Protein 5IRX (pdb70)

Radius of gyration: 40.18 Å; Cα contacts (8 Å, |Δi|>4): 2531; chains: 6; bounding box: 107×107×95 Å

InterPro domains:
  IPR002110 Ankyrin repeat [PF00023] (248-281)
  IPR002110 Ankyrin repeat [PF12796] (126-229)
  IPR002110 Ankyrin repeat [PS50088] (200-232)
  IPR002110 Ankyrin repeat [SM00248] (153-185)
  IPR002110 Ankyrin repeat [SM00248] (200-229)
  IPR002110 Ankyrin repeat [SM00248] (247-276)
  IPR002110 Ankyrin repeat [SM00248] (332-362)
  IPR005821 Ion transport domain [PF00520] (435-693)
  IPR008347 Transient receptor potential cation channel subfamily V member 1-4 [PR01768] (141-168)
  IPR008347 Transient receptor potential cation channel subfamily V member 1-4 [PR01768] (170-191)
  IPR008347 Transient receptor potential cation channel subfamily V member 1-4 [PR01768] (210-228)
  IPR008347 Transient receptor potential cation channel subfamily V member 1-4 [PR01768] (258-275)
  IPR008347 Transient receptor potential cation channel subfamily V member 1-4 [PR01768] (296-319)
  IPR008347 Transient receptor potential cation channel subfamily V member 1-4 [PR01768] (405-425)
  IPR008347 Transient receptor potential cation channel subfamily V member 1-4 [PR01768] (448-464)
  IPR008347 Transient receptor potential cation channel subfamily V member 1-4 [PR01768] (635-658)
  IPR008347 Transient receptor potential cation channel subfamily V member 1-4 [PR01768] (723-743)
  IPR008347 Transient receptor potential cation channel subfamily V member 1-4 [PR01768] (744-763)
  IPR024862 Transient receptor potential cation channel subfamily V [PTHR10582] (91-814)
  IPR036770 Ankyrin repeat-containing domain superfamily [G3DSA:1.25.40.20] (111-415)

Organism: Rattus norvegicus (NCBI:txid10116)

Foldseek 3Di:
DVQQVCLLQQPLVSNLCQFQPQPPDVQCRQVHFKAFPDCDPPKTWIWGFQPQQQPPPPNRSLVNLLPRLCPSPNHLSLVRRPVRVVVLVQLCVPPQVVVLVVVLVVLVVLLVLLVVLLVPDDDDFQAQDDFDDDPVRVSSVVSVVSNLVLLVVLQVVLVVVCVVPPDDDPSCQVPVVLSVLSNQLSVLQVCLVVSRNVSGNCSVVSSVVSNVSSVVSSCLSLQQDQPSNLVVVLVSCCVPPQVVVLCVVVVCLLQVVLVVQCVQWCDPQNPDSVSSSVQLVCLLVPNHDPDLPDDTDCSVVVVVSSVVSNCPRNVPVVVVSVVVSVVSSVVSVVCRNSSRHSSSSNSSVVVVVVVVPPVVSSAPQDKDFVSCAHSPGRTDIGRISIDIDNDDDD/DVQLVCLLQQPLVSNLCQFQPQPPDVQCRQVHFKAFPDCDPPKTWIWGFQPQQQPPPPNRSLVNLLPRLCPSPNHLSLVRRPVRVVVLVQLCVPPQVVVLVVVLVVLVVLLVLLVVLLVPDDDDFLAQDDFDDDPVRVSSVVSVVSNLVLLVVLQVVLVVVCVVPPDDDPSCQVPVVLSVLSNQLSVLQVCLVVSRNVSGNCSVVSSVVSNVSSVVSSCLSLQQDQPSNLVVVLVSCCVPPQVVVLCVVVVCLLQVVLVVQCVQWCDPQNPDSVSSSVQLVCLLVPNHDPDLPDDTDCSVVVVVSSVVSNCPRNVPVVVVSVVVSVVSSVVSVVCRNSSRHSSSSNSSVVVVVVVVPPVVSSAPQDKDFVSCAHSPGRTDIGRISIDIDNDDDD/DVQQVCLLQQPLVSNLCQFQPQPPDVQCRQVHFKAFPDCDPPKTWIWGFQPQQQPPPPNRSLVNLLPRLCPSPNHLSLVRRPVRVVVLVQLCVPPQVVVLVVVLVVLVVLLVLLVVLLVPDDDDFQAQDDDDDDPVRVSSVVSVVSNLVLLVVLQVVLVVVCVVPPDDDPSCQVPVVLSVLSNQLSVLQVCLVVSRNVSGNCSVVSSVVSNVSSVVSSCLSLQQDQPSNLVVVLVSCCVPPQVVVLCVVVVCLLQVVLVVQCVQWCDPQNPDSVSSSVQLVCLLVPNHDPDLPDDTDCSVVVVVSSVVSNCPRNVPVVVVSVVVSVVSSVVSVVCRNSSRHSSSSNSSVVVVVVVVPPVVSSAPQDKDFVSCAHSPGRTDIGRISIDIDNDDDD/DVQLVCLLQQPLVSNLCQFQPQPPDVQCRQVHFKAFPDCDPPKTWIWGFQPQQQPPPPNRSLVNLLPRLCPSPNHLSLVRRPVRVVVLVQLCVPPQVVVLVVVLVVLVVLLVLLVVLLVPDDDDFQAQDDFDDDPVRVSSVVSVVSNLVLLVVLQVVLVVVCVVPPDDDPSCQVPVVLSVLSNQLSVLQVCLVVSRNVSGNCSVVSSVVSNVSSVVSSCLSLQQDQPSNLVVVLVSCCVPPQVVVLCVVVVCLLQVVLVVQCVQWCDPQNPDSVSSSVQLVCLLVPNHDPDLPDDTDCSVVVVVSSVVSNCPRNVPVVVVSVVVSVVSSVVSVVCRNSSRHSSSSNSSVVVVVVVVPPVVSSAPQDKDFVSCAHSPGRTDIGRISIDIDNDDDD/DAAEAFGWAPPPHHHDDPCAFDFDDPPRTGTGGDDDDDAFDPPAAEAQGFAPPRHHHHDQWDQDDDPRTGTDGDD/DAAEAFGWAPPPHHHDDPCAFDFDDPPRTGTGGDDDDDAFDPPAAEAQGFAPPRHHHHDQWDQDDDPRTGTDGDD

Structure (mmCIF, N/CA/C/O backbone):
data_5IRX
#
_entry.id   5IRX
#
_cell.length_a   1
_cell.length_b   1
_cell.length_c   1
_cell.angle_alpha   90.00
_cell.angle_beta   90.00
_cell.angle_gamma   90.00
#
_symmetry.space_group_name_H-M   'P 1'
#
loop_
_entity.id
_entity.type
_entity.pdbx_description
1 polymer 'Transient receptor potential cation channel subfamily V member 1'
2 polymer Tau-theraphotoxin-Hs1a
3 non-polymer (4R,7S)-4-hydroxy-N,N,N-trimethyl-4,9-dioxo-7-[(pentanoyloxy)methyl]-3,5,8-trioxa-4lambda~5~-phosphatetradecan-1-aminium
4 non-polymer '(2S)-3-{[(S)-(2-aminoethoxy)(hydroxy)phosphoryl]oxy}-2-(hexanoyloxy)propyl hexanoate'
5 non-polymer resiniferatoxin
6 non-polymer '(2S)-2-(acetyloxy)-3-{[(R)-(2-aminoethoxy)(hydroxy)phosphoryl]oxy}propyl pentanoate'
#
loop_
_atom_site.group_PDB
_atom_site.id
_atom_site.type_symbol
_atom_site.label_atom_id
_atom_site.label_alt_id
_atom_site.label_comp_id
_atom_site.label_asym_id
_atom_site.label_entity_id
_atom_site.label_seq_id
_atom_site.pdbx_PDB_ins_code
_atom_site.Cartn_x
_atom_site.Cartn_y
_atom_site.Cartn_z
_atom_site.occupancy
_atom_site.B_iso_or_equiv
_atom_site.auth_seq_id
_atom_site.auth_comp_id
_atom_site.auth_asym_id
_atom_site.auth_atom_id
_atom_site.pdbx_PDB_model_num
ATOM 1 N N . THR A 1 230 ? 75.484 109.508 96.626 1.00 36.89 335 THR A N 1
ATOM 2 C CA . THR A 1 230 ? 75.801 110.331 95.467 1.00 36.74 335 THR A CA 1
ATOM 3 C C . THR A 1 230 ? 77.272 110.197 95.122 1.00 36.68 335 THR A C 1
ATOM 4 O O . THR A 1 230 ? 78.083 109.943 96.006 1.00 36.82 335 THR A O 1
ATOM 8 N N . PRO A 1 231 ? 77.615 110.358 93.838 1.00 36.46 336 PRO A N 1
ATOM 9 C CA . PRO A 1 231 ? 79.032 110.333 93.451 1.00 35.71 336 PRO A CA 1
ATOM 10 C C . PRO A 1 231 ? 79.850 111.458 94.037 1.00 35.26 336 PRO A C 1
ATOM 11 O O . PRO A 1 231 ? 81.066 111.300 94.184 1.00 35.27 336 PRO A O 1
ATOM 15 N N . LEU A 1 232 ? 79.235 112.587 94.372 1.00 35.26 337 LEU A N 1
ATOM 16 C CA . LEU A 1 232 ? 79.995 113.676 94.965 1.00 34.53 337 LEU A CA 1
ATOM 17 C C . LEU A 1 232 ? 80.347 113.385 96.415 1.00 34.37 337 LEU A C 1
ATOM 18 O O . LEU A 1 232 ? 81.480 113.630 96.841 1.00 34.02 337 LEU A O 1
ATOM 23 N N . ALA A 1 233 ? 79.398 112.857 97.183 1.00 33.95 338 ALA A N 1
ATOM 24 C CA . ALA A 1 233 ? 79.683 112.506 98.564 1.00 34.02 338 ALA A CA 1
ATOM 25 C C . ALA A 1 233 ? 80.589 111.296 98.661 1.00 34.07 338 ALA A C 1
ATOM 26 O O . ALA A 1 233 ? 81.404 111.210 99.584 1.00 34.62 338 ALA A O 1
ATOM 28 N N . LEU A 1 234 ? 80.470 110.361 97.721 1.00 33.85 339 LEU A N 1
ATOM 29 C CA . LEU A 1 234 ? 81.304 109.173 97.762 1.00 33.53 339 LEU A CA 1
ATOM 30 C C . LEU A 1 234 ? 82.746 109.493 97.416 1.00 33.66 339 LEU A C 1
ATOM 31 O O . LEU A 1 234 ? 83.648 108.768 97.842 1.00 34.18 339 LEU A O 1
ATOM 36 N N . ALA A 1 235 ? 82.987 110.564 96.668 1.00 33.60 340 ALA A N 1
ATOM 37 C CA . ALA A 1 235 ? 84.354 111.027 96.502 1.00 33.36 340 ALA A CA 1
ATOM 38 C C . ALA A 1 235 ? 84.873 111.664 97.775 1.00 33.23 340 ALA A C 1
ATOM 39 O O . ALA A 1 235 ? 86.059 111.538 98.090 1.00 33.09 340 ALA A O 1
ATOM 41 N N . ALA A 1 236 ? 84.000 112.339 98.521 1.00 33.42 341 ALA A N 1
ATOM 42 C CA . ALA A 1 236 ? 84.402 112.963 99.773 1.00 33.00 341 ALA A CA 1
ATOM 43 C C . ALA A 1 236 ? 84.573 111.946 100.886 1.00 33.03 341 ALA A C 1
ATOM 44 O O . ALA A 1 236 ? 85.479 112.086 101.710 1.00 33.45 341 ALA A O 1
ATOM 46 N N . SER A 1 237 ? 83.745 110.909 100.913 1.00 32.96 342 SER A N 1
ATOM 47 C CA . SER A 1 237 ? 83.824 109.878 101.937 1.00 32.56 342 SER A CA 1
ATOM 48 C C . SER A 1 237 ? 84.913 108.861 101.678 1.00 32.96 342 SER A C 1
ATOM 49 O O . SER A 1 237 ? 84.953 107.838 102.363 1.00 33.30 342 SER A O 1
ATOM 52 N N . SER A 1 238 ? 85.781 109.099 100.712 1.00 32.75 343 SER A N 1
ATOM 53 C CA . SER A 1 238 ? 86.829 108.153 100.393 1.00 32.98 343 SER A CA 1
ATOM 54 C C . SER A 1 238 ? 88.186 108.806 100.212 1.00 33.17 343 SER A C 1
ATOM 55 O O . SER A 1 238 ? 89.165 108.090 99.997 1.00 32.85 343 SER A O 1
ATOM 58 N N . GLY A 1 239 ? 88.281 110.126 100.315 1.00 33.56 344 GLY A N 1
ATOM 59 C CA . GLY A 1 239 ? 89.553 110.801 100.196 1.00 34.45 344 GLY A CA 1
ATOM 60 C C . GLY A 1 239 ? 90.077 110.778 98.781 1.00 35.18 344 GLY A C 1
ATOM 61 O O . GLY A 1 239 ? 91.062 110.103 98.484 1.00 35.31 344 GLY A O 1
ATOM 62 N N . LYS A 1 240 ? 89.397 111.476 97.882 1.00 35.75 345 LYS A N 1
ATOM 63 C CA . LYS A 1 240 ? 89.789 111.539 96.479 1.00 36.22 345 LYS A CA 1
ATOM 64 C C . LYS A 1 240 ? 89.790 113.015 96.122 1.00 36.63 345 LYS A C 1
ATOM 65 O O . LYS A 1 240 ? 88.719 113.565 95.865 1.00 36.92 345 LYS A O 1
ATOM 71 N N . ILE A 1 241 ? 90.957 113.663 96.115 1.00 36.53 346 ILE A N 1
ATOM 72 C CA . ILE A 1 241 ? 90.980 115.100 95.859 1.00 36.02 346 ILE A CA 1
ATOM 73 C C . ILE A 1 241 ? 90.637 115.377 94.405 1.00 36.09 346 ILE A C 1
ATOM 74 O O . ILE A 1 241 ? 89.741 116.173 94.106 1.00 36.19 346 ILE A O 1
ATOM 79 N N . GLY A 1 242 ? 91.349 114.715 93.488 1.00 35.51 347 GLY A N 1
ATOM 80 C CA . GLY A 1 242 ? 91.237 115.031 92.076 1.00 35.19 347 GLY A CA 1
ATOM 81 C C . GLY A 1 242 ? 89.882 114.713 91.490 1.00 34.92 347 GLY A C 1
ATOM 82 O O . GLY A 1 242 ? 89.423 115.404 90.578 1.00 34.78 347 GLY A O 1
ATOM 83 N N . VAL A 1 243 ? 89.217 113.684 92.008 1.00 34.20 348 VAL A N 1
ATOM 84 C CA . VAL A 1 243 ? 87.840 113.437 91.608 1.00 33.89 348 VAL A CA 1
ATOM 85 C C . VAL A 1 243 ? 86.935 114.514 92.178 1.00 34.13 348 VAL A C 1
ATOM 86 O O . VAL A 1 243 ? 86.029 115.008 91.500 1.00 34.36 348 VAL A O 1
ATOM 90 N N . LEU A 1 244 ? 87.193 114.932 93.412 1.00 34.10 349 LEU A N 1
ATOM 91 C CA . LEU A 1 244 ? 86.358 115.954 94.024 1.00 33.94 349 LEU A CA 1
ATOM 92 C C . LEU A 1 244 ? 86.716 117.351 93.545 1.00 33.11 349 LEU A C 1
ATOM 93 O O . LEU A 1 244 ? 85.834 118.207 93.456 1.00 32.65 349 LEU A O 1
ATOM 98 N N . ALA A 1 245 ? 87.980 117.603 93.211 1.00 32.35 350 ALA A N 1
ATOM 99 C CA . ALA A 1 245 ? 88.317 118.900 92.641 1.00 31.91 350 ALA A CA 1
ATOM 100 C C . ALA A 1 245 ? 87.814 119.026 91.212 1.00 31.54 350 ALA A C 1
ATOM 101 O O . ALA A 1 245 ? 87.657 120.139 90.709 1.00 31.60 350 ALA A O 1
ATOM 103 N N . TYR A 1 246 ? 87.569 117.907 90.537 1.00 30.99 351 TYR A N 1
ATOM 104 C CA . TYR A 1 246 ? 86.956 117.977 89.219 1.00 30.59 351 TYR A CA 1
ATOM 105 C C . TYR A 1 246 ? 85.504 118.403 89.314 1.00 31.05 351 TYR A C 1
ATOM 106 O O . TYR A 1 246 ? 85.061 119.278 88.567 1.00 31.61 351 TYR A O 1
ATOM 115 N N . ILE A 1 247 ? 84.743 117.780 90.214 1.00 30.80 352 ILE A N 1
ATOM 116 C CA . ILE A 1 247 ? 83.301 117.987 90.245 1.00 30.99 352 ILE A CA 1
ATOM 117 C C . ILE A 1 247 ? 82.965 119.383 90.737 1.00 31.33 352 ILE A C 1
ATOM 118 O O . ILE A 1 247 ? 82.015 120.008 90.257 1.00 32.20 352 ILE A O 1
ATOM 123 N N . LEU A 1 248 ? 83.767 119.928 91.635 1.00 30.90 353 LEU A N 1
ATOM 124 C CA . LEU A 1 248 ? 83.474 121.245 92.168 1.00 30.99 353 LEU A CA 1
ATOM 125 C C . LEU A 1 248 ? 83.949 122.370 91.262 1.00 31.13 353 LEU A C 1
ATOM 126 O O . LEU A 1 248 ? 83.392 123.467 91.313 1.00 31.12 353 LEU A O 1
ATOM 131 N N . GLN A 1 249 ? 84.957 122.133 90.431 1.00 31.81 354 GLN A N 1
ATOM 132 C CA . GLN A 1 249 ? 85.442 123.126 89.479 1.00 32.41 354 GLN A CA 1
ATOM 133 C C . GLN A 1 249 ? 85.215 122.735 88.023 1.00 33.15 354 GLN A C 1
ATOM 134 O O . GLN A 1 249 ? 86.066 122.997 87.173 1.00 33.51 354 GLN A O 1
ATOM 140 N N . ARG A 1 250 ? 84.087 122.119 87.686 1.00 34.49 355 ARG A N 1
ATOM 141 C CA . ARG A 1 250 ? 83.851 121.840 86.278 1.00 35.92 355 ARG A CA 1
ATOM 142 C C . ARG A 1 250 ? 83.268 123.086 85.619 1.00 36.56 355 ARG A C 1
ATOM 143 O O . ARG A 1 250 ? 82.507 123.840 86.231 1.00 37.15 355 ARG A O 1
ATOM 151 N N . GLU A 1 251 ? 83.711 123.352 84.391 1.00 30.00 356 GLU A N 1
ATOM 152 C CA . GLU A 1 251 ? 83.180 124.439 83.568 1.00 30.00 356 GLU A CA 1
ATOM 153 C C . GLU A 1 251 ? 83.011 123.879 82.163 1.00 30.00 356 GLU A C 1
ATOM 154 O O . GLU A 1 251 ? 83.899 124.004 81.320 1.00 30.00 356 GLU A O 1
ATOM 156 N N . ILE A 1 252 ? 81.862 123.268 81.911 1.00 30.00 357 ILE A N 1
ATOM 157 C CA . ILE A 1 252 ? 81.584 122.630 80.630 1.00 30.00 357 ILE A CA 1
ATOM 158 C C . ILE A 1 252 ? 80.807 123.649 79.807 1.00 30.00 357 ILE A C 1
ATOM 159 O O . ILE A 1 252 ? 79.582 123.646 79.776 1.00 30.00 357 ILE A O 1
ATOM 161 N N . HIS A 1 253 ? 81.532 124.525 79.120 1.00 30.00 358 HIS A N 1
ATOM 162 C CA . HIS A 1 253 ? 80.928 125.556 78.284 1.00 30.00 358 HIS A CA 1
ATOM 163 C C . HIS A 1 253 ? 80.764 125.018 76.865 1.00 30.00 358 HIS A C 1
ATOM 164 O O . HIS A 1 253 ? 81.735 124.888 76.113 1.00 30.00 358 HIS A O 1
ATOM 171 N N . GLU A 1 254 ? 79.523 124.694 76.522 1.00 30.00 359 GLU A N 1
ATOM 172 C CA . GLU A 1 254 ? 79.079 123.985 75.332 1.00 30.00 359 GLU A CA 1
ATOM 173 C C . GLU A 1 254 ? 77.557 124.029 75.377 1.00 30.00 359 GLU A C 1
ATOM 174 O O . GLU A 1 254 ? 76.988 123.971 76.474 1.00 30.00 359 GLU A O 1
ATOM 180 N N . PRO A 1 255 ? 76.867 124.174 74.244 1.00 30.00 360 PRO A N 1
ATOM 181 C CA . PRO A 1 255 ? 75.400 124.107 74.271 1.00 30.00 360 PRO A CA 1
ATOM 182 C C . PRO A 1 255 ? 74.911 122.726 74.672 1.00 30.00 360 PRO A C 1
ATOM 183 O O . PRO A 1 255 ? 75.520 121.709 74.331 1.00 30.00 360 PRO A O 1
ATOM 187 N N . GLU A 1 256 ? 73.827 122.720 75.458 1.00 30.00 361 GLU A N 1
ATOM 188 C CA . GLU A 1 256 ? 73.279 121.562 76.174 1.00 30.00 361 GLU A CA 1
ATOM 189 C C . GLU A 1 256 ? 74.297 120.913 77.110 1.00 30.00 361 GLU A C 1
ATOM 190 O O . GLU A 1 256 ? 74.178 119.730 77.438 1.00 30.00 361 GLU A O 1
ATOM 192 N N . CYS A 1 257 ? 75.310 121.668 77.536 1.00 30.00 362 CYS A N 1
ATOM 193 C CA . CYS A 1 257 ? 76.277 121.214 78.522 1.00 30.00 362 CYS A CA 1
ATOM 194 C C . CYS A 1 257 ? 76.634 122.278 79.545 1.00 30.00 362 CYS A C 1
ATOM 195 O O . CYS A 1 257 ? 77.335 121.959 80.508 1.00 30.00 362 CYS A O 1
ATOM 197 N N . ARG A 1 258 ? 76.200 123.528 79.365 1.00 30.00 363 ARG A N 1
ATOM 198 C CA . ARG A 1 258 ? 76.504 124.566 80.342 1.00 30.00 363 ARG A CA 1
ATOM 199 C C . ARG A 1 258 ? 75.720 124.352 81.624 1.00 30.00 363 ARG A C 1
ATOM 200 O O . ARG A 1 258 ? 76.211 124.658 82.714 1.00 30.00 363 ARG A O 1
ATOM 202 N N . HIS A 1 259 ? 74.510 123.803 81.513 1.00 30.00 364 HIS A N 1
ATOM 203 C CA . HIS A 1 259 ? 73.714 123.479 82.689 1.00 30.00 364 HIS A CA 1
ATOM 204 C C . HIS A 1 259 ? 74.338 122.358 83.500 1.00 30.00 364 HIS A C 1
ATOM 205 O O . HIS A 1 259 ? 74.060 122.238 84.696 1.00 30.00 364 HIS A O 1
ATOM 212 N N . LEU A 1 260 ? 75.173 121.537 82.869 1.00 30.00 365 LEU A N 1
ATOM 213 C CA . LEU A 1 260 ? 75.860 120.463 83.560 1.00 30.00 365 LEU A CA 1
ATOM 214 C C . LEU A 1 260 ? 76.963 120.989 84.466 1.00 30.00 365 LEU A C 1
ATOM 215 O O . LEU A 1 260 ? 77.393 120.278 85.378 1.00 30.00 365 LEU A O 1
ATOM 220 N N . SER A 1 261 ? 77.403 122.224 84.260 1.00 30.00 366 SER A N 1
ATOM 221 C CA . SER A 1 261 ? 78.564 122.738 84.963 1.00 30.00 366 SER A CA 1
ATOM 222 C C . SER A 1 261 ? 78.246 123.096 86.407 1.00 30.00 366 SER A C 1
ATOM 223 O O . SER A 1 261 ? 77.086 123.230 86.805 1.00 30.00 366 SER A O 1
ATOM 226 N N . ARG A 1 262 ? 79.310 123.252 87.190 1.00 30.00 367 ARG A N 1
ATOM 227 C CA . ARG A 1 262 ? 79.278 123.548 88.614 1.00 30.00 367 ARG A CA 1
ATOM 228 C C . ARG A 1 262 ? 79.822 124.937 88.913 1.00 30.00 367 ARG A C 1
ATOM 229 O O . ARG A 1 262 ? 79.246 125.671 89.715 1.00 30.00 367 ARG A O 1
ATOM 237 N N . LYS A 1 263 ? 80.930 125.305 88.284 1.00 30.00 368 LYS A N 1
ATOM 238 C CA . LYS A 1 263 ? 81.485 126.645 88.391 1.00 30.00 368 LYS A CA 1
ATOM 239 C C . LYS A 1 263 ? 81.091 127.457 87.169 1.00 30.00 368 LYS A C 1
ATOM 240 O O . LYS A 1 263 ? 81.252 127.000 86.036 1.00 30.00 368 LYS A O 1
ATOM 246 N N . PHE A 1 264 ? 80.572 128.655 87.402 1.00 30.00 369 PHE A N 1
ATOM 247 C CA . PHE A 1 264 ? 80.264 129.603 86.345 1.00 30.00 369 PHE A CA 1
ATOM 248 C C . PHE A 1 264 ? 81.139 130.824 86.563 1.00 30.00 369 PHE A C 1
ATOM 249 O O . PHE A 1 264 ? 80.964 131.538 87.554 1.00 30.00 369 PHE A O 1
ATOM 257 N N . THR A 1 265 ? 82.080 131.065 85.658 1.00 30.00 370 THR A N 1
ATOM 258 C CA . THR A 1 265 ? 82.912 132.260 85.736 1.00 30.00 370 THR A CA 1
ATOM 259 C C . THR A 1 265 ? 82.102 133.432 85.203 1.00 30.00 370 THR A C 1
ATOM 260 O O . THR A 1 265 ? 81.790 133.485 84.010 1.00 30.00 370 THR A O 1
ATOM 264 N N . GLU A 1 266 ? 81.745 134.363 86.091 1.00 30.00 371 GLU A N 1
ATOM 265 C CA . GLU A 1 266 ? 80.957 135.517 85.673 1.00 30.00 371 GLU A CA 1
ATOM 266 C C . GLU A 1 266 ? 81.792 136.463 84.826 1.00 30.00 371 GLU A C 1
ATOM 267 O O . GLU A 1 266 ? 81.403 136.824 83.711 1.00 30.00 371 GLU A O 1
ATOM 269 N N . TRP A 1 267 ? 82.950 136.864 85.332 1.00 30.00 372 TRP A N 1
ATOM 270 C CA . TRP A 1 267 ? 83.859 137.695 84.565 1.00 30.00 372 TRP A CA 1
ATOM 271 C C . TRP A 1 267 ? 85.279 137.414 85.015 1.00 30.00 372 TRP A C 1
ATOM 272 O O . TRP A 1 267 ? 85.518 136.865 86.091 1.00 30.00 372 TRP A O 1
ATOM 283 N N . ALA A 1 268 ? 86.224 137.813 84.175 1.00 30.00 373 ALA A N 1
ATOM 284 C CA . ALA A 1 268 ? 87.635 137.639 84.469 1.00 30.00 373 ALA A CA 1
ATOM 285 C C . ALA A 1 268 ? 88.355 138.913 84.074 1.00 30.00 373 ALA A C 1
ATOM 286 O O . ALA A 1 268 ? 88.104 139.462 82.999 1.00 30.00 373 ALA A O 1
ATOM 288 N N . TYR A 1 269 ? 89.240 139.379 84.945 1.00 30.00 374 TYR A N 1
ATOM 289 C CA . TYR A 1 269 ? 89.973 140.612 84.683 1.00 30.00 374 TYR A CA 1
ATOM 290 C C . TYR A 1 269 ? 91.322 140.442 85.369 1.00 30.00 374 TYR A C 1
ATOM 291 O O . TYR A 1 269 ? 91.437 140.710 86.567 1.00 30.00 374 TYR A O 1
ATOM 300 N N . GLY A 1 270 ? 92.322 140.012 84.594 1.00 30.00 375 GLY A N 1
ATOM 301 C CA . GLY A 1 270 ? 93.520 139.372 85.092 1.00 30.00 375 GLY A CA 1
ATOM 302 C C . GLY A 1 270 ? 94.314 140.150 86.117 1.00 30.00 375 GLY A C 1
ATOM 303 O O . GLY A 1 270 ? 94.563 141.348 85.961 1.00 30.00 375 GLY A O 1
ATOM 304 N N . PRO A 1 271 ? 94.724 139.479 87.203 1.00 30.00 376 PRO A N 1
ATOM 305 C CA . PRO A 1 271 ? 94.517 138.054 87.489 1.00 30.00 376 PRO A CA 1
ATOM 306 C C . PRO A 1 271 ? 93.211 137.710 88.203 1.00 30.00 376 PRO A C 1
ATOM 307 O O . PRO A 1 271 ? 93.048 136.563 88.605 1.00 30.00 376 PRO A O 1
ATOM 311 N N . VAL A 1 272 ? 92.305 138.666 88.371 1.00 30.00 377 VAL A N 1
ATOM 312 C CA . VAL A 1 272 ? 91.072 138.413 89.110 1.00 30.00 377 VAL A CA 1
ATOM 313 C C . VAL A 1 272 ? 90.115 137.620 88.233 1.00 30.00 377 VAL A C 1
ATOM 314 O O . VAL A 1 272 ? 89.932 137.930 87.050 1.00 30.00 377 VAL A O 1
ATOM 316 N N . HIS A 1 273 ? 89.503 136.587 88.809 1.00 30.00 378 HIS A N 1
ATOM 317 C CA . HIS A 1 273 ? 88.557 135.736 88.090 1.00 30.00 378 HIS A CA 1
ATOM 318 C C . HIS A 1 273 ? 87.401 135.431 89.034 1.00 30.00 378 HIS A C 1
ATOM 319 O O . HIS A 1 273 ? 87.427 134.427 89.747 1.00 30.00 378 HIS A O 1
ATOM 321 N N . SER A 1 274 ? 86.386 136.286 89.026 1.00 30.00 379 SER A N 1
ATOM 322 C CA . SER A 1 274 ? 85.229 136.123 89.901 1.00 30.00 379 SER A CA 1
ATOM 323 C C . SER A 1 274 ? 84.304 135.084 89.285 1.00 30.00 379 SER A C 1
ATOM 324 O O . SER A 1 274 ? 83.726 135.306 88.221 1.00 30.00 379 SER A O 1
ATOM 327 N N . SER A 1 275 ? 84.155 133.950 89.959 1.00 30.00 380 SER A N 1
ATOM 328 C CA . SER A 1 275 ? 83.402 132.819 89.439 1.00 30.00 380 SER A CA 1
ATOM 329 C C . SER A 1 275 ? 82.324 132.412 90.427 1.00 30.00 380 SER A C 1
ATOM 330 O O . SER A 1 275 ? 82.615 132.196 91.604 1.00 30.00 380 SER A O 1
ATOM 332 N N . LEU A 1 276 ? 81.092 132.283 89.948 1.00 30.00 381 LEU A N 1
ATOM 333 C CA . LEU A 1 276 ? 79.973 131.860 90.779 1.00 30.00 381 LEU A CA 1
ATOM 334 C C . LEU A 1 276 ? 79.887 130.339 90.758 1.00 30.00 381 LEU A C 1
ATOM 335 O O . LEU A 1 276 ? 79.746 129.739 89.690 1.00 30.00 381 LEU A O 1
ATOM 337 N N . TYR A 1 277 ? 79.967 129.725 91.933 1.00 30.00 382 TYR A N 1
ATOM 338 C CA . TYR A 1 277 ? 79.954 128.277 92.081 1.00 30.00 382 TYR A CA 1
ATOM 339 C C . TYR A 1 277 ? 78.526 127.764 92.212 1.00 30.00 382 TYR A C 1
ATOM 340 O O . TYR A 1 277 ? 77.558 128.465 91.908 1.00 30.00 382 TYR A O 1
ATOM 349 N N . ASP A 1 278 ? 78.377 126.522 92.646 1.00 30.00 383 ASP A N 1
ATOM 350 C CA . ASP A 1 278 ? 77.070 125.962 92.937 1.00 30.00 383 ASP A CA 1
ATOM 351 C C . ASP A 1 278 ? 77.145 125.180 94.232 1.00 30.00 383 ASP A C 1
ATOM 352 O O . ASP A 1 278 ? 78.088 124.418 94.451 1.00 30.00 383 ASP A O 1
ATOM 354 N N . LEU A 1 279 ? 76.151 125.380 95.088 1.00 30.00 384 LEU A N 1
ATOM 355 C CA . LEU A 1 279 ? 76.070 124.704 96.375 1.00 30.00 384 LEU A CA 1
ATOM 356 C C . LEU A 1 279 ? 74.808 123.850 96.355 1.00 30.00 384 LEU A C 1
ATOM 357 O O . LEU A 1 279 ? 73.767 124.230 96.885 1.00 30.00 384 LEU A O 1
ATOM 362 N N . SER A 1 280 ? 74.910 122.676 95.745 1.00 30.00 385 SER A N 1
ATOM 363 C CA . SER A 1 280 ? 73.780 121.764 95.659 1.00 30.00 385 SER A CA 1
ATOM 364 C C . SER A 1 280 ? 73.850 120.685 96.724 1.00 30.00 385 SER A C 1
ATOM 365 O O . SER A 1 280 ? 72.852 120.385 97.381 1.00 30.00 385 SER A O 1
ATOM 367 N N . CYS A 1 281 ? 75.022 120.090 96.901 1.00 30.00 386 CYS A N 1
ATOM 368 C CA . CYS A 1 281 ? 75.265 119.171 98.000 1.00 30.00 386 CYS A CA 1
ATOM 369 C C . CYS A 1 281 ? 76.525 119.545 98.762 1.00 30.00 386 CYS A C 1
ATOM 370 O O . CYS A 1 281 ? 77.098 118.705 99.458 1.00 30.00 386 CYS A O 1
ATOM 372 N N . ILE A 1 282 ? 76.974 120.790 98.637 1.00 30.00 387 ILE A N 1
ATOM 373 C CA . ILE A 1 282 ? 78.186 121.207 99.328 1.00 30.00 387 ILE A CA 1
ATOM 374 C C . ILE A 1 282 ? 77.863 121.674 100.739 1.00 30.00 387 ILE A C 1
ATOM 375 O O . ILE A 1 282 ? 78.534 121.293 101.702 1.00 30.00 387 ILE A O 1
ATOM 377 N N . ASP A 1 283 ? 76.828 122.495 100.890 1.00 30.00 388 ASP A N 1
ATOM 378 C CA . ASP A 1 283 ? 76.429 122.990 102.198 1.00 30.00 388 ASP A CA 1
ATOM 379 C C . ASP A 1 283 ? 75.014 122.602 102.586 1.00 30.00 388 ASP A C 1
ATOM 380 O O . ASP A 1 283 ? 74.633 122.809 103.743 1.00 30.00 388 ASP A O 1
ATOM 382 N N . THR A 1 284 ? 74.236 122.051 101.658 1.00 30.00 389 THR A N 1
ATOM 383 C CA . THR A 1 284 ? 72.820 121.758 101.874 1.00 30.00 389 THR A CA 1
ATOM 384 C C . THR A 1 284 ? 72.691 120.619 102.871 1.00 30.00 389 THR A C 1
ATOM 385 O O . THR A 1 284 ? 72.865 119.448 102.529 1.00 30.00 389 THR A O 1
ATOM 387 N N . CYS A 1 285 ? 72.344 120.964 104.109 1.00 30.00 390 CYS A N 1
ATOM 388 C CA . CYS A 1 285 ? 72.366 120.029 105.225 1.00 30.00 390 CYS A CA 1
ATOM 389 C C . CYS A 1 285 ? 71.191 119.056 105.237 1.00 30.00 390 CYS A C 1
ATOM 390 O O . CYS A 1 285 ? 70.980 118.405 106.267 1.00 30.00 390 CYS A O 1
ATOM 392 N N . GLU A 1 286 ? 70.422 118.943 104.151 1.00 30.00 391 GLU A N 1
ATOM 393 C CA . GLU A 1 286 ? 69.333 117.973 104.111 1.00 30.00 391 GLU A CA 1
ATOM 394 C C . GLU A 1 286 ? 69.871 116.550 104.063 1.00 30.00 391 GLU A C 1
ATOM 395 O O . GLU A 1 286 ? 69.651 115.758 104.986 1.00 30.00 391 GLU A O 1
ATOM 397 N N . LYS A 1 287 ? 70.588 116.212 103.000 1.00 30.00 392 LYS A N 1
ATOM 398 C CA . LYS A 1 287 ? 71.217 114.908 102.875 1.00 30.00 392 LYS A CA 1
ATOM 399 C C . LYS A 1 287 ? 72.642 114.990 103.413 1.00 30.00 392 LYS A C 1
ATOM 400 O O . LYS A 1 287 ? 73.026 115.961 104.070 1.00 30.00 392 LYS A O 1
ATOM 402 N N . ASN A 1 288 ? 73.440 113.958 103.146 1.00 30.00 393 ASN A N 1
ATOM 403 C CA . ASN A 1 288 ? 74.842 113.974 103.534 1.00 30.00 393 ASN A CA 1
ATOM 404 C C . ASN A 1 288 ? 75.593 114.965 102.661 1.00 30.00 393 ASN A C 1
ATOM 405 O O . ASN A 1 288 ? 76.018 114.629 101.553 1.00 30.00 393 ASN A O 1
ATOM 407 N N . SER A 1 289 ? 75.734 116.194 103.148 1.00 30.00 394 SER A N 1
ATOM 408 C CA . SER A 1 289 ? 76.423 117.234 102.409 1.00 30.00 394 SER A CA 1
ATOM 409 C C . SER A 1 289 ? 77.913 116.941 102.343 1.00 30.00 394 SER A C 1
ATOM 410 O O . SER A 1 289 ? 78.452 116.162 103.126 1.00 30.00 394 SER A O 1
ATOM 412 N N . VAL A 1 290 ? 78.586 117.609 101.411 1.00 30.00 395 VAL A N 1
ATOM 413 C CA . VAL A 1 290 ? 79.984 117.332 101.110 1.00 30.00 395 VAL A CA 1
ATOM 414 C C . VAL A 1 290 ? 80.882 117.793 102.246 1.00 30.00 395 VAL A C 1
ATOM 415 O O . VAL A 1 290 ? 82.017 117.329 102.361 1.00 30.00 395 VAL A O 1
ATOM 417 N N . LEU A 1 291 ? 80.391 118.703 103.087 1.00 30.00 396 LEU A N 1
ATOM 418 C CA . LEU A 1 291 ? 81.125 119.151 104.264 1.00 30.00 396 LEU A CA 1
ATOM 419 C C . LEU A 1 291 ? 80.909 118.269 105.478 1.00 30.00 396 LEU A C 1
ATOM 420 O O . LEU A 1 291 ? 81.865 117.989 106.202 1.00 30.00 396 LEU A O 1
ATOM 425 N N . GLU A 1 292 ? 79.676 117.819 105.718 1.00 30.00 397 GLU A N 1
ATOM 426 C CA . GLU A 1 292 ? 79.419 116.934 106.848 1.00 30.00 397 GLU A CA 1
ATOM 427 C C . GLU A 1 292 ? 80.061 115.575 106.645 1.00 30.00 397 GLU A C 1
ATOM 428 O O . GLU A 1 292 ? 80.301 114.852 107.612 1.00 30.00 397 GLU A O 1
ATOM 430 N N . VAL A 1 293 ? 80.346 115.221 105.400 1.00 30.00 398 VAL A N 1
ATOM 431 C CA . VAL A 1 293 ? 81.010 113.966 105.094 1.00 30.00 398 VAL A CA 1
ATOM 432 C C . VAL A 1 293 ? 82.515 114.078 105.307 1.00 30.00 398 VAL A C 1
ATOM 433 O O . VAL A 1 293 ? 83.136 113.193 105.903 1.00 30.00 398 VAL A O 1
ATOM 437 N N . ILE A 1 294 ? 83.123 115.176 104.857 1.00 30.00 399 ILE A N 1
ATOM 438 C CA . ILE A 1 294 ? 84.572 115.303 104.979 1.00 30.00 399 ILE A CA 1
ATOM 439 C C . ILE A 1 294 ? 84.974 115.614 106.417 1.00 30.00 399 ILE A C 1
ATOM 440 O O . ILE A 1 294 ? 86.072 115.249 106.853 1.00 30.00 399 ILE A O 1
ATOM 445 N N . ALA A 1 295 ? 84.084 116.220 107.199 1.00 30.00 400 ALA A N 1
ATOM 446 C CA . ALA A 1 295 ? 84.422 116.526 108.582 1.00 30.00 400 ALA A CA 1
ATOM 447 C C . ALA A 1 295 ? 84.277 115.305 109.474 1.00 30.00 400 ALA A C 1
ATOM 448 O O . ALA A 1 295 ? 85.157 115.019 110.289 1.00 30.00 400 ALA A O 1
ATOM 450 N N . TYR A 1 296 ? 83.189 114.561 109.316 1.00 30.00 401 TYR A N 1
ATOM 451 C CA . TYR A 1 296 ? 82.888 113.443 110.193 1.00 30.00 401 TYR A CA 1
ATOM 452 C C . TYR A 1 296 ? 83.588 112.157 109.789 1.00 30.00 401 TYR A C 1
ATOM 453 O O . TYR A 1 296 ? 83.302 111.111 110.377 1.00 30.00 401 TYR A O 1
ATOM 462 N N . SER A 1 297 ? 84.470 112.199 108.796 1.00 30.00 402 SER A N 1
ATOM 463 C CA . SER A 1 297 ? 85.142 110.991 108.343 1.00 30.00 402 SER A CA 1
ATOM 464 C C . SER A 1 297 ? 86.155 110.544 109.385 1.00 30.00 402 SER A C 1
ATOM 465 O O . SER A 1 297 ? 87.028 111.316 109.786 1.00 30.00 402 SER A O 1
ATOM 467 N N . SER A 1 298 ? 86.051 109.289 109.811 1.00 30.00 403 SER A N 1
ATOM 468 C CA . SER A 1 298 ? 86.719 108.818 111.023 1.00 30.00 403 SER A CA 1
ATOM 469 C C . SER A 1 298 ? 88.171 108.472 110.727 1.00 30.00 403 SER A C 1
ATOM 470 O O . SER A 1 298 ? 88.547 107.302 110.668 1.00 30.00 403 SER A O 1
ATOM 472 N N . SER A 1 299 ? 88.982 109.502 110.460 1.00 30.00 404 SER A N 1
ATOM 473 C CA . SER A 1 299 ? 90.449 109.486 110.506 1.00 30.00 404 SER A CA 1
ATOM 474 C C . SER A 1 299 ? 91.129 108.598 109.467 1.00 30.00 404 SER A C 1
ATOM 475 O O . SER A 1 299 ? 92.351 108.656 109.304 1.00 30.00 404 SER A O 1
ATOM 477 N N . GLU A 1 300 ? 90.352 107.792 108.756 1.00 30.00 405 GLU A N 1
ATOM 478 C CA . GLU A 1 300 ? 90.763 107.091 107.552 1.00 30.00 405 GLU A CA 1
ATOM 479 C C . GLU A 1 300 ? 90.484 108.026 106.378 1.00 30.00 405 GLU A C 1
ATOM 480 O O . GLU A 1 300 ? 90.307 109.231 106.583 1.00 30.00 405 GLU A O 1
ATOM 482 N N . THR A 1 301 ? 90.413 107.479 105.155 1.00 30.00 406 THR A N 1
ATOM 483 C CA . THR A 1 301 ? 90.315 108.193 103.885 1.00 30.00 406 THR A CA 1
ATOM 484 C C . THR A 1 301 ? 91.473 109.172 103.832 1.00 30.00 406 THR A C 1
ATOM 485 O O . THR A 1 301 ? 91.274 110.383 103.983 1.00 30.00 406 THR A O 1
ATOM 489 N N . PRO A 1 302 ? 92.700 108.681 103.635 1.00 30.00 407 PRO A N 1
ATOM 490 C CA . PRO A 1 302 ? 93.889 109.437 104.058 1.00 30.00 407 PRO A CA 1
ATOM 491 C C . PRO A 1 302 ? 94.226 110.641 103.198 1.00 30.00 407 PRO A C 1
ATOM 492 O O . PRO A 1 302 ? 95.296 111.229 103.384 1.00 30.00 407 PRO A O 1
ATOM 494 N N . ASN A 1 303 ? 93.356 111.032 102.276 1.00 30.00 408 ASN A N 1
ATOM 495 C CA . ASN A 1 303 ? 93.517 112.251 101.497 1.00 30.00 408 ASN A CA 1
ATOM 496 C C . ASN A 1 303 ? 92.684 113.380 102.072 1.00 30.00 408 ASN A C 1
ATOM 497 O O . ASN A 1 303 ? 92.105 114.179 101.340 1.00 30.00 408 ASN A O 1
ATOM 499 N N . ARG A 1 304 ? 92.618 113.454 103.400 1.00 30.00 409 ARG A N 1
ATOM 500 C CA . ARG A 1 304 ? 91.941 114.512 104.139 1.00 30.00 409 ARG A CA 1
ATOM 501 C C . ARG A 1 304 ? 92.629 115.862 103.863 1.00 30.00 409 ARG A C 1
ATOM 502 O O . ARG A 1 304 ? 93.670 115.934 103.203 1.00 30.00 409 ARG A O 1
ATOM 510 N N . HIS A 1 305 ? 92.025 116.935 104.387 1.00 30.00 410 HIS A N 1
ATOM 511 C CA . HIS A 1 305 ? 92.336 118.330 104.081 1.00 30.00 410 HIS A CA 1
ATOM 512 C C . HIS A 1 305 ? 92.087 118.574 102.599 1.00 30.00 410 HIS A C 1
ATOM 513 O O . HIS A 1 305 ? 92.941 119.057 101.854 1.00 30.00 410 HIS A O 1
ATOM 520 N N . ASP A 1 306 ? 90.877 118.194 102.185 1.00 30.00 411 ASP A N 1
ATOM 521 C CA . ASP A 1 306 ? 90.239 118.639 100.961 1.00 30.00 411 ASP A CA 1
ATOM 522 C C . ASP A 1 306 ? 89.771 120.079 101.046 1.00 30.00 411 ASP A C 1
ATOM 523 O O . ASP A 1 306 ? 89.243 120.591 100.059 1.00 30.00 411 ASP A O 1
ATOM 528 N N . MET A 1 307 ? 89.913 120.719 102.206 1.00 30.00 412 MET A N 1
ATOM 529 C CA . MET A 1 307 ? 89.469 122.093 102.383 1.00 30.00 412 MET A CA 1
ATOM 530 C C . MET A 1 307 ? 90.289 123.035 101.519 1.00 30.00 412 MET A C 1
ATOM 531 O O . MET A 1 307 ? 89.774 123.673 100.596 1.00 30.00 412 MET A O 1
ATOM 536 N N . LEU A 1 308 ? 91.587 123.098 101.785 1.00 30.00 413 LEU A N 1
ATOM 537 C CA . LEU A 1 308 ? 92.507 123.932 101.030 1.00 30.00 413 LEU A CA 1
ATOM 538 C C . LEU A 1 308 ? 92.956 123.285 99.731 1.00 30.00 413 LEU A C 1
ATOM 539 O O . LEU A 1 308 ? 93.801 123.857 99.036 1.00 30.00 413 LEU A O 1
ATOM 541 N N . LEU A 1 309 ? 92.428 122.113 99.393 1.00 30.00 414 LEU A N 1
ATOM 542 C CA . LEU A 1 309 ? 92.816 121.402 98.186 1.00 30.00 414 LEU A CA 1
ATOM 543 C C . LEU A 1 309 ? 91.721 121.377 97.130 1.00 30.00 414 LEU A C 1
ATOM 544 O O . LEU A 1 309 ? 91.958 120.873 96.028 1.00 30.00 414 LEU A O 1
ATOM 546 N N . VAL A 1 310 ? 90.537 121.904 97.427 1.00 30.00 415 VAL A N 1
ATOM 547 C CA . VAL A 1 310 ? 89.458 121.941 96.451 1.00 30.00 415 VAL A CA 1
ATOM 548 C C . VAL A 1 310 ? 89.056 123.388 96.235 1.00 30.00 415 VAL A C 1
ATOM 549 O O . VAL A 1 310 ? 89.071 123.891 95.105 1.00 30.00 415 VAL A O 1
ATOM 551 N N . GLU A 1 311 ? 88.655 124.037 97.313 1.00 30.00 416 GLU A N 1
ATOM 552 C CA . GLU A 1 311 ? 88.370 125.463 97.416 1.00 30.00 416 GLU A CA 1
ATOM 553 C C . GLU A 1 311 ? 87.285 126.038 96.501 1.00 30.00 416 GLU A C 1
ATOM 554 O O . GLU A 1 311 ? 87.545 127.026 95.807 1.00 30.00 416 GLU A O 1
ATOM 556 N N . PRO A 1 312 ? 86.071 125.481 96.461 1.00 30.00 417 PRO A N 1
ATOM 557 C CA . PRO A 1 312 ? 84.891 126.342 96.526 1.00 30.00 417 PRO A CA 1
ATOM 558 C C . PRO A 1 312 ? 84.396 126.427 97.948 1.00 30.00 417 PRO A C 1
ATOM 559 O O . PRO A 1 312 ? 83.444 127.167 98.224 1.00 30.00 417 PRO A O 1
ATOM 563 N N . LEU A 1 313 ? 85.018 125.657 98.838 1.00 30.00 418 LEU A N 1
ATOM 564 C CA . LEU A 1 313 ? 84.604 125.516 100.216 1.00 30.00 418 LEU A CA 1
ATOM 565 C C . LEU A 1 313 ? 85.687 125.862 101.215 1.00 30.00 418 LEU A C 1
ATOM 566 O O . LEU A 1 313 ? 85.407 125.877 102.414 1.00 30.00 418 LEU A O 1
ATOM 571 N N . ASN A 1 314 ? 86.905 126.158 100.764 1.00 30.00 419 ASN A N 1
ATOM 572 C CA . ASN A 1 314 ? 87.857 126.826 101.637 1.00 30.00 419 ASN A CA 1
ATOM 573 C C . ASN A 1 314 ? 87.393 128.225 101.990 1.00 30.00 419 ASN A C 1
ATOM 574 O O . ASN A 1 314 ? 87.782 128.752 103.033 1.00 30.00 419 ASN A O 1
ATOM 576 N N . ARG A 1 315 ? 86.582 128.836 101.138 1.00 30.00 420 ARG A N 1
ATOM 577 C CA . ARG A 1 315 ? 85.980 130.118 101.425 1.00 30.00 420 ARG A CA 1
ATOM 578 C C . ARG A 1 315 ? 84.539 130.004 101.875 1.00 30.00 420 ARG A C 1
ATOM 579 O O . ARG A 1 315 ? 83.995 130.985 102.381 1.00 30.00 420 ARG A O 1
ATOM 587 N N . LEU A 1 316 ? 83.905 128.846 101.708 1.00 30.00 421 LEU A N 1
ATOM 588 C CA . LEU A 1 316 ? 82.593 128.657 102.312 1.00 30.00 421 LEU A CA 1
ATOM 589 C C . LEU A 1 316 ? 82.709 128.528 103.819 1.00 30.00 421 LEU A C 1
ATOM 590 O O . LEU A 1 316 ? 81.876 129.061 104.560 1.00 30.00 421 LEU A O 1
ATOM 595 N N . LEU A 1 317 ? 83.742 127.829 104.290 1.00 30.00 422 LEU A N 1
ATOM 596 C CA . LEU A 1 317 ? 83.980 127.734 105.723 1.00 30.00 422 LEU A CA 1
ATOM 597 C C . LEU A 1 317 ? 84.375 129.080 106.299 1.00 30.00 422 LEU A C 1
ATOM 598 O O . LEU A 1 317 ? 83.914 129.460 107.378 1.00 30.00 422 LEU A O 1
ATOM 603 N N . GLN A 1 318 ? 85.220 129.817 105.584 1.00 30.00 423 GLN A N 1
ATOM 604 C CA . GLN A 1 318 ? 85.613 131.145 106.024 1.00 30.00 423 GLN A CA 1
ATOM 605 C C . GLN A 1 318 ? 84.437 132.106 106.007 1.00 30.00 423 GLN A C 1
ATOM 606 O O . GLN A 1 318 ? 84.359 133.002 106.850 1.00 30.00 423 GLN A O 1
ATOM 612 N N . ASP A 1 319 ? 83.494 131.910 105.088 1.00 30.00 424 ASP A N 1
ATOM 613 C CA . ASP A 1 319 ? 82.299 132.741 105.079 1.00 30.00 424 ASP A CA 1
ATOM 614 C C . ASP A 1 319 ? 81.395 132.403 106.247 1.00 30.00 424 ASP A C 1
ATOM 615 O O . ASP A 1 319 ? 80.818 133.297 106.866 1.00 30.00 424 ASP A O 1
ATOM 617 N N . LYS A 1 320 ? 81.247 131.117 106.561 1.00 0.00 425 LYS A N 1
ATOM 618 C CA . LYS A 1 320 ? 80.409 130.748 107.694 1.00 0.00 425 LYS A CA 1
ATOM 619 C C . LYS A 1 320 ? 81.047 131.141 109.011 1.00 0.00 425 LYS A C 1
ATOM 620 O O . LYS A 1 320 ? 80.337 131.478 109.962 1.00 0.00 425 LYS A O 1
ATOM 626 N N . TRP A 1 321 ? 82.374 131.112 109.080 1.00 0.00 426 TRP A N 1
ATOM 627 C CA . TRP A 1 321 ? 83.062 131.488 110.305 1.00 0.00 426 TRP A CA 1
ATOM 628 C C . TRP A 1 321 ? 82.916 132.973 110.575 1.00 0.00 426 TRP A C 1
ATOM 629 O O . TRP A 1 321 ? 82.222 133.373 111.512 1.00 0.00 426 TRP A O 1
ATOM 640 N N . ASP A 1 322 ? 83.468 133.808 109.694 1.00 30.00 427 ASP A N 1
ATOM 641 C CA . ASP A 1 322 ? 83.577 135.244 109.918 1.00 30.00 427 ASP A CA 1
ATOM 642 C C . ASP A 1 322 ? 82.240 135.969 109.932 1.00 30.00 427 ASP A C 1
ATOM 643 O O . ASP A 1 322 ? 82.203 137.149 110.286 1.00 30.00 427 ASP A O 1
ATOM 645 N N . ARG A 1 323 ? 81.152 135.308 109.574 1.00 30.00 428 ARG A N 1
ATOM 646 C CA . ARG A 1 323 ? 79.838 135.923 109.565 1.00 30.00 428 ARG A CA 1
ATOM 647 C C . ARG A 1 323 ? 78.923 135.408 110.657 1.00 30.00 428 ARG A C 1
ATOM 648 O O . ARG A 1 323 ? 78.222 136.196 111.289 1.00 30.00 428 ARG A O 1
ATOM 656 N N . PHE A 1 324 ? 78.917 134.108 110.906 1.00 30.00 429 PHE A N 1
ATOM 657 C CA . PHE A 1 324 ? 77.912 133.499 111.762 1.00 30.00 429 PHE A CA 1
ATOM 658 C C . PHE A 1 324 ? 78.497 132.689 112.907 1.00 30.00 429 PHE A C 1
ATOM 659 O O . PHE A 1 324 ? 77.987 132.757 114.028 1.00 30.00 429 PHE A O 1
ATOM 667 N N . VAL A 1 325 ? 79.562 131.929 112.662 1.00 30.00 430 VAL A N 1
ATOM 668 C CA . VAL A 1 325 ? 80.006 130.938 113.634 1.00 30.00 430 VAL A CA 1
ATOM 669 C C . VAL A 1 325 ? 81.008 131.529 114.618 1.00 30.00 430 VAL A C 1
ATOM 670 O O . VAL A 1 325 ? 81.037 131.128 115.785 1.00 30.00 430 VAL A O 1
ATOM 674 N N . LYS A 1 326 ? 81.802 132.513 114.188 1.00 0.00 431 LYS A N 1
ATOM 675 C CA . LYS A 1 326 ? 82.845 133.072 115.046 1.00 0.00 431 LYS A CA 1
ATOM 676 C C . LYS A 1 326 ? 82.259 133.763 116.265 1.00 0.00 431 LYS A C 1
ATOM 677 O O . LYS A 1 326 ? 82.785 133.628 117.369 1.00 0.00 431 LYS A O 1
ATOM 683 N N . ARG A 1 327 ? 81.138 134.454 116.097 1.00 0.00 432 ARG A N 1
ATOM 684 C CA . ARG A 1 327 ? 80.534 135.139 117.231 1.00 0.00 432 ARG A CA 1
ATOM 685 C C . ARG A 1 327 ? 79.890 134.154 118.189 1.00 0.00 432 ARG A C 1
ATOM 686 O O . ARG A 1 327 ? 79.868 134.385 119.399 1.00 0.00 432 ARG A O 1
ATOM 688 N N . ILE A 1 328 ? 79.368 133.042 117.676 1.00 0.00 433 ILE A N 1
ATOM 689 C CA . ILE A 1 328 ? 78.745 132.076 118.572 1.00 0.00 433 ILE A CA 1
ATOM 690 C C . ILE A 1 328 ? 79.778 131.132 119.159 1.00 0.00 433 ILE A C 1
ATOM 691 O O . ILE A 1 328 ? 79.491 130.436 120.136 1.00 0.00 433 ILE A O 1
ATOM 696 N N . PHE A 1 329 ? 80.993 131.117 118.618 1.00 0.00 434 PHE A N 1
ATOM 697 C CA . PHE A 1 329 ? 82.046 130.296 119.199 1.00 0.00 434 PHE A CA 1
ATOM 698 C C . PHE A 1 329 ? 82.641 130.954 120.427 1.00 0.00 434 PHE A C 1
ATOM 699 O O . PHE A 1 329 ? 82.797 130.306 121.463 1.00 0.00 434 PHE A O 1
ATOM 707 N N . TYR A 1 330 ? 82.998 132.236 120.325 1.00 0.00 435 TYR A N 1
ATOM 708 C CA . TYR A 1 330 ? 83.526 132.949 121.479 1.00 0.00 435 TYR A CA 1
ATOM 709 C C . TYR A 1 330 ? 82.495 133.122 122.573 1.00 0.00 435 TYR A C 1
ATOM 710 O O . TYR A 1 330 ? 82.870 133.308 123.729 1.00 0.00 435 TYR A O 1
ATOM 719 N N . PHE A 1 331 ? 81.212 133.085 122.240 1.00 0.00 436 PHE A N 1
ATOM 720 C CA . PHE A 1 331 ? 80.206 133.079 123.286 1.00 0.00 436 PHE A CA 1
ATOM 721 C C . PHE A 1 331 ? 80.227 131.768 124.048 1.00 0.00 436 PHE A C 1
ATOM 722 O O . PHE A 1 331 ? 80.081 131.759 125.272 1.00 0.00 436 PHE A O 1
ATOM 730 N N . ASN A 1 332 ? 80.416 130.654 123.345 1.00 30.00 437 ASN A N 1
ATOM 731 C CA . ASN A 1 332 ? 80.525 129.370 124.019 1.00 30.00 437 ASN A CA 1
ATOM 732 C C . ASN A 1 332 ? 81.785 129.283 124.853 1.00 30.00 437 ASN A C 1
ATOM 733 O O . ASN A 1 332 ? 81.767 128.699 125.937 1.00 30.00 437 ASN A O 1
ATOM 738 N N . PHE A 1 333 ? 82.879 129.843 124.365 1.00 0.00 438 PHE A N 1
ATOM 739 C CA . PHE A 1 333 ? 84.094 129.875 125.154 1.00 0.00 438 PHE A CA 1
ATOM 740 C C . PHE A 1 333 ? 83.967 130.797 126.346 1.00 0.00 438 PHE A C 1
ATOM 741 O O . PHE A 1 333 ? 84.565 130.535 127.389 1.00 0.00 438 PHE A O 1
ATOM 749 N N . PHE A 1 334 ? 83.174 131.853 126.227 1.00 0.00 439 PHE A N 1
ATOM 750 C CA . PHE A 1 334 ? 82.966 132.741 127.359 1.00 0.00 439 PHE A CA 1
ATOM 751 C C . PHE A 1 334 ? 82.117 132.083 128.433 1.00 0.00 439 PHE A C 1
ATOM 752 O O . PHE A 1 334 ? 82.375 132.267 129.623 1.00 0.00 439 PHE A O 1
ATOM 760 N N . VAL A 1 335 ? 81.098 131.326 128.037 1.00 0.00 440 VAL A N 1
ATOM 761 C CA . VAL A 1 335 ? 80.238 130.677 129.018 1.00 0.00 440 VAL A CA 1
ATOM 762 C C . VAL A 1 335 ? 80.987 129.559 129.723 1.00 0.00 440 VAL A C 1
ATOM 763 O O . VAL A 1 335 ? 80.835 129.360 130.933 1.00 0.00 440 VAL A O 1
ATOM 767 N N . TYR A 1 336 ? 81.850 128.852 128.998 1.00 0.00 441 TYR A N 1
ATOM 768 C CA . TYR A 1 336 ? 82.621 127.790 129.625 1.00 0.00 441 TYR A CA 1
ATOM 769 C C . TYR A 1 336 ? 83.652 128.344 130.588 1.00 0.00 441 TYR A C 1
ATOM 770 O O . TYR A 1 336 ? 83.892 127.741 131.634 1.00 0.00 441 TYR A O 1
ATOM 779 N N . CYS A 1 337 ? 84.269 129.481 130.264 1.00 0.00 442 CYS A N 1
ATOM 780 C CA . CYS A 1 337 ? 85.117 130.153 131.241 1.00 0.00 442 CYS A CA 1
ATOM 781 C C . CYS A 1 337 ? 84.302 130.632 132.424 1.00 0.00 442 CYS A C 1
ATOM 782 O O . CYS A 1 337 ? 84.764 130.578 133.563 1.00 0.00 442 CYS A O 1
ATOM 785 N N . LEU A 1 338 ? 83.085 131.095 132.171 1.00 0.00 443 LEU A N 1
ATOM 786 C CA . LEU A 1 338 ? 82.219 131.522 133.254 1.00 0.00 443 LEU A CA 1
ATOM 787 C C . LEU A 1 338 ? 81.764 130.340 134.087 1.00 0.00 443 LEU A C 1
ATOM 788 O O . LEU A 1 338 ? 81.623 130.460 135.303 1.00 0.00 443 LEU A O 1
ATOM 793 N N . TYR A 1 339 ? 81.545 129.195 133.451 1.00 0.00 444 TYR A N 1
ATOM 794 C CA . TYR A 1 339 ? 81.175 127.992 134.179 1.00 0.00 444 TYR A CA 1
ATOM 795 C C . TYR A 1 339 ? 82.300 127.502 135.066 1.00 0.00 444 TYR A C 1
ATOM 796 O O . TYR A 1 339 ? 82.058 127.056 136.189 1.00 0.00 444 TYR A O 1
ATOM 805 N N . MET A 1 340 ? 83.532 127.563 134.583 1.00 0.00 445 MET A N 1
ATOM 806 C CA . MET A 1 340 ? 84.629 127.062 135.386 1.00 0.00 445 MET A CA 1
ATOM 807 C C . MET A 1 340 ? 85.007 128.000 136.512 1.00 0.00 445 MET A C 1
ATOM 808 O O . MET A 1 340 ? 85.559 127.542 137.509 1.00 0.00 445 MET A O 1
ATOM 813 N N . ILE A 1 341 ? 84.728 129.292 136.386 1.00 0.00 446 ILE A N 1
ATOM 814 C CA . ILE A 1 341 ? 84.992 130.198 137.494 1.00 0.00 446 ILE A CA 1
ATOM 815 C C . ILE A 1 341 ? 83.971 129.991 138.600 1.00 0.00 446 ILE A C 1
ATOM 816 O O . ILE A 1 341 ? 84.311 130.028 139.786 1.00 0.00 446 ILE A O 1
ATOM 821 N N . ILE A 1 342 ? 82.718 129.727 138.236 1.00 0.00 447 ILE A N 1
ATOM 822 C CA . ILE A 1 342 ? 81.717 129.377 139.235 1.00 0.00 447 ILE A CA 1
ATOM 823 C C . ILE A 1 342 ? 82.074 128.061 139.900 1.00 0.00 447 ILE A C 1
ATOM 824 O O . ILE A 1 342 ? 82.025 127.933 141.126 1.00 0.00 447 ILE A O 1
ATOM 829 N N . PHE A 1 343 ? 82.509 127.091 139.115 1.00 0.00 448 PHE A N 1
ATOM 830 C CA . PHE A 1 343 ? 82.779 125.774 139.657 1.00 0.00 448 PHE A CA 1
ATOM 831 C C . PHE A 1 343 ? 84.087 125.711 140.428 1.00 0.00 448 PHE A C 1
ATOM 832 O O . PHE A 1 343 ? 84.166 124.984 141.419 1.00 0.00 448 PHE A O 1
ATOM 840 N N . THR A 1 344 ? 85.106 126.467 140.033 1.00 30.00 449 THR A N 1
ATOM 841 C CA . THR A 1 344 ? 86.317 126.495 140.841 1.00 30.00 449 THR A CA 1
ATOM 842 C C . THR A 1 344 ? 86.150 127.309 142.105 1.00 30.00 449 THR A C 1
ATOM 843 O O . THR A 1 344 ? 86.941 127.142 143.032 1.00 30.00 449 THR A O 1
ATOM 845 N N . ALA A 1 345 ? 85.155 128.184 142.167 1.00 30.00 450 ALA A N 1
ATOM 846 C CA . ALA A 1 345 ? 84.875 128.921 143.386 1.00 30.00 450 ALA A CA 1
ATOM 847 C C . ALA A 1 345 ? 83.856 128.233 144.265 1.00 30.00 450 ALA A C 1
ATOM 848 O O . ALA A 1 345 ? 83.897 128.400 145.480 1.00 30.00 450 ALA A O 1
ATOM 850 N N . ALA A 1 346 ? 82.949 127.452 143.691 1.00 30.00 451 ALA A N 1
ATOM 851 C CA . ALA A 1 346 ? 82.027 126.698 144.522 1.00 30.00 451 ALA A CA 1
ATOM 852 C C . ALA A 1 346 ? 82.712 125.543 145.217 1.00 30.00 451 ALA A C 1
ATOM 853 O O . ALA A 1 346 ? 82.197 125.046 146.219 1.00 30.00 451 ALA A O 1
ATOM 855 N N . ALA A 1 347 ? 83.851 125.098 144.703 1.00 30.00 452 ALA A N 1
ATOM 856 C CA . ALA A 1 347 ? 84.630 124.060 145.348 1.00 30.00 452 ALA A CA 1
ATOM 857 C C . ALA A 1 347 ? 85.682 124.611 146.289 1.00 30.00 452 ALA A C 1
ATOM 858 O O . ALA A 1 347 ? 86.061 123.923 147.237 1.00 30.00 452 ALA A O 1
ATOM 860 N N . TYR A 1 348 ? 86.151 125.831 146.056 1.00 30.00 453 TYR A N 1
ATOM 861 C CA . TYR A 1 348 ? 87.158 126.418 146.924 1.00 30.00 453 TYR A CA 1
ATOM 862 C C . TYR A 1 348 ? 86.578 126.774 148.277 1.00 30.00 453 TYR A C 1
ATOM 863 O O . TYR A 1 348 ? 87.311 126.841 149.266 1.00 30.00 453 TYR A O 1
ATOM 872 N N . TYR A 1 349 ? 85.275 127.002 148.343 1.00 30.00 454 TYR A N 1
ATOM 873 C CA . TYR A 1 349 ? 84.609 127.395 149.573 1.00 30.00 454 TYR A CA 1
ATOM 874 C C . TYR A 1 349 ? 83.659 126.310 150.053 1.00 30.00 454 TYR A C 1
ATOM 875 O O . TYR A 1 349 ? 82.574 126.593 150.556 1.00 30.00 454 TYR A O 1
ATOM 884 N N . ARG A 1 350 ? 84.056 125.056 149.900 1.00 30.00 455 ARG A N 1
ATOM 885 C CA . ARG A 1 350 ? 83.224 123.976 150.382 1.00 30.00 455 ARG A CA 1
ATOM 886 C C . ARG A 1 350 ? 83.322 123.894 151.910 1.00 30.00 455 ARG A C 1
ATOM 887 O O . ARG A 1 350 ? 84.337 124.258 152.493 1.00 30.00 455 ARG A O 1
ATOM 895 N N . PRO A 1 351 ? 82.235 123.498 152.563 1.00 30.00 456 PRO A N 1
ATOM 896 C CA . PRO A 1 351 ? 82.322 123.221 154.002 1.00 30.00 456 PRO A CA 1
ATOM 897 C C . PRO A 1 351 ? 83.117 121.968 154.279 1.00 30.00 456 PRO A C 1
ATOM 898 O O . PRO A 1 351 ? 83.015 120.959 153.583 1.00 30.00 456 PRO A O 1
ATOM 902 N N . VAL A 1 352 ? 83.927 122.049 155.326 1.00 30.00 457 VAL A N 1
ATOM 903 C CA . VAL A 1 352 ? 84.878 120.996 155.635 1.00 30.00 457 VAL A CA 1
ATOM 904 C C . VAL A 1 352 ? 84.286 119.975 156.594 1.00 30.00 457 VAL A C 1
ATOM 905 O O . VAL A 1 352 ? 84.355 118.768 156.353 1.00 30.00 457 VAL A O 1
ATOM 909 N N . GLU A 1 353 ? 83.684 120.437 157.683 1.00 30.00 458 GLU A N 1
ATOM 910 C CA . GLU A 1 353 ? 83.166 119.534 158.698 1.00 30.00 458 GLU A CA 1
ATOM 911 C C . GLU A 1 353 ? 81.815 118.973 158.281 1.00 30.00 458 GLU A C 1
ATOM 912 O O . GLU A 1 353 ? 80.989 119.675 157.692 1.00 30.00 458 GLU A O 1
ATOM 913 N N . GLY A 1 354 ? 81.604 117.700 158.606 1.00 30.00 459 GLY A N 1
ATOM 914 C CA . GLY A 1 354 ? 80.385 116.969 158.294 1.00 30.00 459 GLY A CA 1
ATOM 915 C C . GLY A 1 354 ? 80.522 116.156 157.022 1.00 30.00 459 GLY A C 1
ATOM 916 O O . GLY A 1 354 ? 81.284 116.521 156.131 1.00 30.00 459 GLY A O 1
ATOM 917 N N . LEU A 1 355 ? 79.785 115.053 156.933 1.00 30.00 460 LEU A N 1
ATOM 918 C CA . LEU A 1 355 ? 79.848 114.191 155.756 1.00 30.00 460 LEU A CA 1
ATOM 919 C C . LEU A 1 355 ? 78.546 114.168 154.970 1.00 30.00 460 LEU A C 1
ATOM 920 O O . LEU A 1 355 ? 78.520 113.828 153.789 1.00 30.00 460 LEU A O 1
ATOM 922 N N . PRO A 1 356 ? 77.469 114.571 155.632 1.00 30.00 461 PRO A N 1
ATOM 923 C CA . PRO A 1 356 ? 76.127 114.583 155.039 1.00 30.00 461 PRO A CA 1
ATOM 924 C C . PRO A 1 356 ? 75.925 115.712 154.042 1.00 30.00 461 PRO A C 1
ATOM 925 O O . PRO A 1 356 ? 76.735 116.640 154.006 1.00 30.00 461 PRO A O 1
ATOM 927 N N . PRO A 1 357 ? 74.879 115.622 153.224 1.00 30.00 462 PRO A N 1
ATOM 928 C CA . PRO A 1 357 ? 74.618 116.692 152.264 1.00 30.00 462 PRO A CA 1
ATOM 929 C C . PRO A 1 357 ? 74.399 117.947 153.084 1.00 30.00 462 PRO A C 1
ATOM 930 O O . PRO A 1 357 ? 73.608 117.945 154.022 1.00 30.00 462 PRO A O 1
ATOM 932 N N . TYR A 1 358 ? 75.098 119.012 152.725 1.00 30.00 463 TYR A N 1
ATOM 933 C CA . TYR A 1 358 ? 75.024 120.258 153.474 1.00 30.00 463 TYR A CA 1
ATOM 934 C C . TYR A 1 358 ? 73.757 121.080 153.310 1.00 30.00 463 TYR A C 1
ATOM 935 O O . TYR A 1 358 ? 73.178 121.157 152.229 1.00 30.00 463 TYR A O 1
ATOM 944 N N . LYS A 1 359 ? 73.339 121.687 154.414 1.00 30.00 464 LYS A N 1
ATOM 945 C CA . LYS A 1 359 ? 72.177 122.559 154.445 1.00 30.00 464 LYS A CA 1
ATOM 946 C C . LYS A 1 359 ? 72.776 123.901 154.827 1.00 30.00 464 LYS A C 1
ATOM 947 O O . LYS A 1 359 ? 73.517 123.994 155.804 1.00 30.00 464 LYS A O 1
ATOM 948 N N . LEU A 1 360 ? 72.465 124.942 154.068 1.00 30.00 465 LEU A N 1
ATOM 949 C CA . LEU A 1 360 ? 73.044 126.248 154.349 1.00 30.00 465 LEU A CA 1
ATOM 950 C C . LEU A 1 360 ? 72.036 127.259 154.862 1.00 30.00 465 LEU A C 1
ATOM 951 O O . LEU A 1 360 ? 70.984 127.463 154.260 1.00 30.00 465 LEU A O 1
ATOM 953 N N . LYS A 1 361 ? 72.370 127.891 155.981 1.00 30.00 466 LYS A N 1
ATOM 954 C CA . LYS A 1 361 ? 71.500 128.900 156.554 1.00 30.00 466 LYS A CA 1
ATOM 955 C C . LYS A 1 361 ? 71.517 130.155 155.688 1.00 30.00 466 LYS A C 1
ATOM 956 O O . LYS A 1 361 ? 72.254 130.256 154.705 1.00 30.00 466 LYS A O 1
ATOM 957 N N . ASN A 1 362 ? 70.692 131.126 156.070 1.00 30.00 467 ASN A N 1
ATOM 958 C CA . ASN A 1 362 ? 70.557 132.355 155.297 1.00 30.00 467 ASN A CA 1
ATOM 959 C C . ASN A 1 362 ? 71.798 133.214 155.491 1.00 30.00 467 ASN A C 1
ATOM 960 O O . ASN A 1 362 ? 71.878 134.006 156.433 1.00 30.00 467 ASN A O 1
ATOM 962 N N . THR A 1 363 ? 72.766 133.058 154.595 1.00 30.00 468 THR A N 1
ATOM 963 C CA . THR A 1 363 ? 73.953 133.893 154.588 1.00 30.00 468 THR A CA 1
ATOM 964 C C . THR A 1 363 ? 74.126 134.434 153.180 1.00 30.00 468 THR A C 1
ATOM 965 O O . THR A 1 363 ? 73.712 133.807 152.202 1.00 30.00 468 THR A O 1
ATOM 966 N N . VAL A 1 364 ? 74.720 135.625 153.094 1.00 30.00 469 VAL A N 1
ATOM 967 C CA . VAL A 1 364 ? 74.956 136.247 151.795 1.00 30.00 469 VAL A CA 1
ATOM 968 C C . VAL A 1 364 ? 75.970 135.435 151.003 1.00 30.00 469 VAL A C 1
ATOM 969 O O . VAL A 1 364 ? 75.860 135.293 149.781 1.00 30.00 469 VAL A O 1
ATOM 970 N N . GLY A 1 365 ? 76.962 134.873 151.693 1.00 30.00 470 GLY A N 1
ATOM 971 C CA . GLY A 1 365 ? 77.878 133.959 151.042 1.00 30.00 470 GLY A CA 1
ATOM 972 C C . GLY A 1 365 ? 77.381 132.534 151.021 1.00 30.00 470 GLY A C 1
ATOM 973 O O . GLY A 1 365 ? 77.787 131.751 150.160 1.00 30.00 470 GLY A O 1
ATOM 974 N N . ASP A 1 366 ? 76.503 132.172 151.957 1.00 30.00 471 ASP A N 1
ATOM 975 C CA . ASP A 1 366 ? 76.000 130.804 151.997 1.00 30.00 471 ASP A CA 1
ATOM 976 C C . ASP A 1 366 ? 74.949 130.562 150.928 1.00 30.00 471 ASP A C 1
ATOM 977 O O . ASP A 1 366 ? 74.888 129.468 150.364 1.00 30.00 471 ASP A O 1
ATOM 979 N N . TYR A 1 367 ? 74.111 131.553 150.639 1.00 0.00 472 TYR A N 1
ATOM 980 C CA . TYR A 1 367 ? 73.141 131.382 149.568 1.00 0.00 472 TYR A CA 1
ATOM 981 C C . TYR A 1 367 ? 73.793 131.505 148.202 1.00 0.00 472 TYR A C 1
ATOM 982 O O . TYR A 1 367 ? 73.382 130.822 147.260 1.00 0.00 472 TYR A O 1
ATOM 984 N N . PHE A 1 368 ? 74.820 132.344 148.081 1.00 0.00 473 PHE A N 1
ATOM 985 C CA . PHE A 1 368 ? 75.466 132.552 146.795 1.00 0.00 473 PHE A CA 1
ATOM 986 C C . PHE A 1 368 ? 76.316 131.369 146.362 1.00 0.00 473 PHE A C 1
ATOM 987 O O . PHE A 1 368 ? 76.666 131.281 145.184 1.00 0.00 473 PHE A O 1
ATOM 989 N N . ARG A 1 369 ? 76.659 130.460 147.270 1.00 30.00 474 ARG A N 1
ATOM 990 C CA . ARG A 1 369 ? 77.412 129.279 146.878 1.00 30.00 474 ARG A CA 1
ATOM 991 C C . ARG A 1 369 ? 76.541 128.062 146.622 1.00 30.00 474 ARG A C 1
ATOM 992 O O . ARG A 1 369 ? 76.970 127.154 145.908 1.00 30.00 474 ARG A O 1
ATOM 1000 N N . VAL A 1 370 ? 75.338 128.003 147.189 1.00 0.00 475 VAL A N 1
ATOM 1001 C CA . VAL A 1 370 ? 74.438 126.915 146.838 1.00 0.00 475 VAL A CA 1
ATOM 1002 C C . VAL A 1 370 ? 73.892 127.137 145.440 1.00 0.00 475 VAL A C 1
ATOM 1003 O O . VAL A 1 370 ? 73.668 126.181 144.688 1.00 0.00 475 VAL A O 1
ATOM 1007 N N . THR A 1 371 ? 73.716 128.400 145.050 1.00 0.00 476 THR A N 1
ATOM 1008 C CA . THR A 1 371 ? 73.512 128.715 143.643 1.00 0.00 476 THR A CA 1
ATOM 1009 C C . THR A 1 371 ? 74.735 128.341 142.826 1.00 0.00 476 THR A C 1
ATOM 1010 O O . THR A 1 371 ? 74.612 127.879 141.689 1.00 0.00 476 THR A O 1
ATOM 1012 N N . GLY A 1 372 ? 75.925 128.511 143.400 1.00 0.00 477 GLY A N 1
ATOM 1013 C CA . GLY A 1 372 ? 77.138 128.143 142.695 1.00 0.00 477 GLY A CA 1
ATOM 1014 C C . GLY A 1 372 ? 77.304 126.649 142.526 1.00 0.00 477 GLY A C 1
ATOM 1015 O O . GLY A 1 372 ? 77.861 126.196 141.527 1.00 0.00 477 GLY A O 1
ATOM 1016 N N . GLU A 1 373 ? 76.823 125.864 143.485 1.00 0.00 478 GLU A N 1
ATOM 1017 C CA . GLU A 1 373 ? 76.922 124.421 143.332 1.00 0.00 478 GLU A CA 1
ATOM 1018 C C . GLU A 1 373 ? 75.827 123.892 142.424 1.00 0.00 478 GLU A C 1
ATOM 1019 O O . GLU A 1 373 ? 76.025 122.889 141.736 1.00 0.00 478 GLU A O 1
ATOM 1021 N N . ILE A 1 374 ? 74.667 124.547 142.410 1.00 0.00 479 ILE A N 1
ATOM 1022 C CA . ILE A 1 374 ? 73.575 124.078 141.567 1.00 0.00 479 ILE A CA 1
ATOM 1023 C C . ILE A 1 374 ? 73.855 124.393 140.110 1.00 0.00 479 ILE A C 1
ATOM 1024 O O . ILE A 1 374 ? 73.489 123.619 139.221 1.00 0.00 479 ILE A O 1
ATOM 1026 N N . LEU A 1 375 ? 74.499 125.527 139.838 1.00 0.00 480 LEU A N 1
ATOM 1027 C CA . LEU A 1 375 ? 74.927 125.824 138.479 1.00 0.00 480 LEU A CA 1
ATOM 1028 C C . LEU A 1 375 ? 76.014 124.879 138.016 1.00 0.00 480 LEU A C 1
ATOM 1029 O O . LEU A 1 375 ? 76.071 124.542 136.832 1.00 0.00 480 LEU A O 1
ATOM 1034 N N . SER A 1 376 ? 76.880 124.447 138.926 1.00 0.00 481 SER A N 1
ATOM 1035 C CA . SER A 1 376 ? 77.999 123.600 138.547 1.00 0.00 481 SER A CA 1
ATOM 1036 C C . SER A 1 376 ? 77.544 122.205 138.162 1.00 0.00 481 SER A C 1
ATOM 1037 O O . SER A 1 376 ? 78.069 121.628 137.209 1.00 0.00 481 SER A O 1
ATOM 1040 N N . VAL A 1 377 ? 76.587 121.642 138.897 1.00 0.00 482 VAL A N 1
ATOM 1041 C CA . VAL A 1 377 ? 76.064 120.331 138.543 1.00 0.00 482 VAL A CA 1
ATOM 1042 C C . VAL A 1 377 ? 75.268 120.420 137.255 1.00 0.00 482 VAL A C 1
ATOM 1043 O O . VAL A 1 377 ? 75.319 119.510 136.420 1.00 0.00 482 VAL A O 1
ATOM 1047 N N . SER A 1 378 ? 74.572 121.538 137.047 1.00 0.00 483 SER A N 1
ATOM 1048 C CA . SER A 1 378 ? 73.789 121.738 135.836 1.00 0.00 483 SER A CA 1
ATOM 1049 C C . SER A 1 378 ? 74.667 121.787 134.597 1.00 0.00 483 SER A C 1
ATOM 1050 O O . SER A 1 378 ? 74.241 121.358 133.522 1.00 0.00 483 SER A O 1
ATOM 1053 N N . GLY A 1 379 ? 75.894 122.277 134.731 1.00 0.00 484 GLY A N 1
ATOM 1054 C CA . GLY A 1 379 ? 76.846 122.129 133.652 1.00 0.00 484 GLY A CA 1
ATOM 1055 C C . GLY A 1 379 ? 77.266 120.694 133.443 1.00 0.00 484 GLY A C 1
ATOM 1056 O O . GLY A 1 379 ? 77.401 120.246 132.304 1.00 0.00 484 GLY A O 1
ATOM 1057 N N . GLY A 1 380 ? 77.449 119.944 134.527 1.00 0.00 485 GLY A N 1
ATOM 1058 C CA . GLY A 1 380 ? 77.824 118.551 134.394 1.00 0.00 485 GLY A CA 1
ATOM 1059 C C . GLY A 1 380 ? 76.706 117.690 133.853 1.00 0.00 485 GLY A C 1
ATOM 1060 O O . GLY A 1 380 ? 76.957 116.623 133.292 1.00 0.00 485 GLY A O 1
ATOM 1061 N N . VAL A 1 381 ? 75.463 118.134 134.013 1.00 0.00 486 VAL A N 1
ATOM 1062 C CA . VAL A 1 381 ? 74.354 117.470 133.343 1.00 0.00 486 VAL A CA 1
ATOM 1063 C C . VAL A 1 381 ? 74.389 117.776 131.855 1.00 0.00 486 VAL A C 1
ATOM 1064 O O . VAL A 1 381 ? 74.139 116.900 131.020 1.00 0.00 486 VAL A O 1
ATOM 1068 N N . TYR A 1 382 ? 74.747 119.012 131.503 1.00 0.00 487 TYR A N 1
ATOM 1069 C CA . TYR A 1 382 ? 74.734 119.430 130.107 1.00 0.00 487 TYR A CA 1
ATOM 1070 C C . TYR A 1 382 ? 75.800 118.714 129.299 1.00 0.00 487 TYR A C 1
ATOM 1071 O O . TYR A 1 382 ? 75.520 118.211 128.211 1.00 0.00 487 TYR A O 1
ATOM 1080 N N . PHE A 1 383 ? 77.024 118.638 129.817 1.00 0.00 488 PHE A N 1
ATOM 1081 C CA . PHE A 1 383 ? 78.060 117.912 129.096 1.00 0.00 488 PHE A CA 1
ATOM 1082 C C . PHE A 1 383 ? 77.832 116.413 129.114 1.00 0.00 488 PHE A C 1
ATOM 1083 O O . PHE A 1 383 ? 78.423 115.702 128.300 1.00 0.00 488 PHE A O 1
ATOM 1091 N N . PHE A 1 384 ? 76.999 115.915 130.020 1.00 0.00 489 PHE A N 1
ATOM 1092 C CA . PHE A 1 384 ? 76.666 114.501 130.006 1.00 0.00 489 PHE A CA 1
ATOM 1093 C C . PHE A 1 384 ? 75.713 114.181 128.869 1.00 0.00 489 PHE A C 1
ATOM 1094 O O . PHE A 1 384 ? 75.978 113.286 128.062 1.00 0.00 489 PHE A O 1
ATOM 1102 N N . PHE A 1 385 ? 74.595 114.903 128.787 1.00 0.00 490 PHE A N 1
ATOM 1103 C CA . PHE A 1 385 ? 73.627 114.636 127.734 1.00 0.00 490 PHE A CA 1
ATOM 1104 C C . PHE A 1 385 ? 74.113 115.046 126.362 1.00 0.00 490 PHE A C 1
ATOM 1105 O O . PHE A 1 385 ? 73.800 114.359 125.391 1.00 0.00 490 PHE A O 1
ATOM 1113 N N . ARG A 1 386 ? 74.884 116.119 126.256 1.00 0.00 491 ARG A N 1
ATOM 1114 C CA . ARG A 1 386 ? 75.458 116.469 124.970 1.00 0.00 491 ARG A CA 1
ATOM 1115 C C . ARG A 1 386 ? 76.537 115.483 124.556 1.00 0.00 491 ARG A C 1
ATOM 1116 O O . ARG A 1 386 ? 76.815 115.346 123.364 1.00 0.00 491 ARG A O 1
ATOM 1124 N N . GLY A 1 387 ? 77.123 114.768 125.504 1.00 0.00 492 GLY A N 1
ATOM 1125 C CA . GLY A 1 387 ? 78.100 113.756 125.182 1.00 0.00 492 GLY A CA 1
ATOM 1126 C C . GLY A 1 387 ? 77.467 112.475 124.701 1.00 0.00 492 GLY A C 1
ATOM 1127 O O . GLY A 1 387 ? 78.006 111.808 123.817 1.00 0.00 492 GLY A O 1
ATOM 1128 N N . ILE A 1 388 ? 76.328 112.110 125.287 1.00 30.00 493 ILE A N 1
ATOM 1129 C CA . ILE A 1 388 ? 75.592 110.948 124.803 1.00 30.00 493 ILE A CA 1
ATOM 1130 C C . ILE A 1 388 ? 74.971 111.247 123.453 1.00 30.00 493 ILE A C 1
ATOM 1131 O O . ILE A 1 388 ? 74.981 110.401 122.550 1.00 30.00 493 ILE A O 1
ATOM 1136 N N . GLN A 1 389 ? 74.461 112.472 123.287 1.00 30.00 494 GLN A N 1
ATOM 1137 C CA . GLN A 1 389 ? 73.974 112.955 121.999 1.00 30.00 494 GLN A CA 1
ATOM 1138 C C . GLN A 1 389 ? 75.031 112.858 120.915 1.00 30.00 494 GLN A C 1
ATOM 1139 O O . GLN A 1 389 ? 74.707 112.549 119.771 1.00 30.00 494 GLN A O 1
ATOM 1145 N N . TYR A 1 390 ? 76.298 113.069 121.261 1.00 30.00 495 TYR A N 1
ATOM 1146 C CA . TYR A 1 390 ? 77.363 112.878 120.288 1.00 30.00 495 TYR A CA 1
ATOM 1147 C C . TYR A 1 390 ? 77.511 111.416 119.904 1.00 30.00 495 TYR A C 1
ATOM 1148 O O . TYR A 1 390 ? 77.760 111.104 118.738 1.00 30.00 495 TYR A O 1
ATOM 1157 N N . PHE A 1 391 ? 77.387 110.506 120.866 1.00 30.00 496 PHE A N 1
ATOM 1158 C CA . PHE A 1 391 ? 77.655 109.107 120.557 1.00 30.00 496 PHE A CA 1
ATOM 1159 C C . PHE A 1 391 ? 76.506 108.482 119.788 1.00 30.00 496 PHE A C 1
ATOM 1160 O O . PHE A 1 391 ? 76.726 107.599 118.957 1.00 30.00 496 PHE A O 1
ATOM 1168 N N . LEU A 1 392 ? 75.282 108.931 120.038 1.00 30.00 497 LEU A N 1
ATOM 1169 C CA . LEU A 1 392 ? 74.142 108.351 119.349 1.00 30.00 497 LEU A CA 1
ATOM 1170 C C . LEU A 1 392 ? 73.996 108.907 117.944 1.00 30.00 497 LEU A C 1
ATOM 1171 O O . LEU A 1 392 ? 73.572 108.189 117.034 1.00 30.00 497 LEU A O 1
ATOM 1176 N N . GLN A 1 393 ? 74.331 110.182 117.757 1.00 30.00 498 GLN A N 1
ATOM 1177 C CA . GLN A 1 393 ? 74.147 110.825 116.462 1.00 30.00 498 GLN A CA 1
ATOM 1178 C C . GLN A 1 393 ? 75.131 110.270 115.446 1.00 30.00 498 GLN A C 1
ATOM 1179 O O . GLN A 1 393 ? 74.737 109.656 114.450 1.00 30.00 498 GLN A O 1
ATOM 1185 N N . ARG A 1 394 ? 76.412 110.444 115.693 1.00 30.00 499 ARG A N 1
ATOM 1186 C CA . ARG A 1 394 ? 77.441 109.743 114.945 1.00 30.00 499 ARG A CA 1
ATOM 1187 C C . ARG A 1 394 ? 77.985 108.633 115.835 1.00 30.00 499 ARG A C 1
ATOM 1188 O O . ARG A 1 394 ? 78.489 108.889 116.932 1.00 30.00 499 ARG A O 1
ATOM 1196 N N . ARG A 1 395 ? 77.841 107.403 115.391 1.00 30.00 500 ARG A N 1
ATOM 1197 C CA . ARG A 1 395 ? 78.256 106.323 116.266 1.00 30.00 500 ARG A CA 1
ATOM 1198 C C . ARG A 1 395 ? 79.715 105.998 116.016 1.00 30.00 500 ARG A C 1
ATOM 1199 O O . ARG A 1 395 ? 80.034 105.201 115.129 1.00 30.00 500 ARG A O 1
ATOM 1207 N N . PRO A 1 396 ? 80.630 106.580 116.781 1.00 30.00 501 PRO A N 1
ATOM 1208 C CA . PRO A 1 396 ? 82.032 106.185 116.657 1.00 30.00 501 PRO A CA 1
ATOM 1209 C C . PRO A 1 396 ? 82.284 104.938 117.480 1.00 30.00 501 PRO A C 1
ATOM 1210 O O . PRO A 1 396 ? 81.791 104.796 118.599 1.00 30.00 501 PRO A O 1
ATOM 1212 N N . SER A 1 397 ? 83.057 104.018 116.914 1.00 30.00 502 SER A N 1
ATOM 1213 C CA . SER A 1 397 ? 83.287 102.755 117.596 1.00 30.00 502 SER A CA 1
ATOM 1214 C C . SER A 1 397 ? 84.566 102.124 117.083 1.00 30.00 502 SER A C 1
ATOM 1215 O O . SER A 1 397 ? 85.121 102.545 116.066 1.00 30.00 502 SER A O 1
ATOM 1217 N N . LEU A 1 398 ? 85.012 101.101 117.820 1.00 30.00 503 LEU A N 1
ATOM 1218 C CA . LEU A 1 398 ? 86.025 100.129 117.401 1.00 30.00 503 LEU A CA 1
ATOM 1219 C C . LEU A 1 398 ? 87.358 100.810 117.082 1.00 30.00 503 LEU A C 1
ATOM 1220 O O . LEU A 1 398 ? 87.811 100.853 115.935 1.00 30.00 503 LEU A O 1
ATOM 1225 N N . LYS A 1 399 ? 87.944 101.370 118.145 1.00 30.00 504 LYS A N 1
ATOM 1226 C CA . LYS A 1 399 ? 89.235 102.061 118.115 1.00 30.00 504 LYS A CA 1
ATOM 1227 C C . LYS A 1 399 ? 89.220 103.252 117.166 1.00 30.00 504 LYS A C 1
ATOM 1228 O O . LYS A 1 399 ? 90.211 103.550 116.502 1.00 30.00 504 LYS A O 1
ATOM 1230 N N . SER A 1 400 ? 88.075 103.910 117.071 1.00 30.00 505 SER A N 1
ATOM 1231 C CA . SER A 1 400 ? 87.980 105.239 116.500 1.00 30.00 505 SER A CA 1
ATOM 1232 C C . SER A 1 400 ? 87.423 106.226 117.505 1.00 30.00 505 SER A C 1
ATOM 1233 O O . SER A 1 400 ? 87.263 107.403 117.175 1.00 30.00 505 SER A O 1
ATOM 1235 N N . LEU A 1 401 ? 87.104 105.764 118.716 1.00 30.00 506 LEU A N 1
ATOM 1236 C CA . LEU A 1 401 ? 86.635 106.656 119.767 1.00 30.00 506 LEU A CA 1
ATOM 1237 C C . LEU A 1 401 ? 87.709 107.620 120.215 1.00 30.00 506 LEU A C 1
ATOM 1238 O O . LEU A 1 401 ? 87.399 108.743 120.618 1.00 30.00 506 LEU A O 1
ATOM 1243 N N . PHE A 1 402 ? 88.963 107.206 120.178 1.00 30.00 507 PHE A N 1
ATOM 1244 C CA . PHE A 1 402 ? 90.030 108.043 120.687 1.00 30.00 507 PHE A CA 1
ATOM 1245 C C . PHE A 1 402 ? 90.787 108.780 119.607 1.00 30.00 507 PHE A C 1
ATOM 1246 O O . PHE A 1 402 ? 91.182 109.912 119.830 1.00 30.00 507 PHE A O 1
ATOM 1254 N N . VAL A 1 403 ? 90.982 108.183 118.435 1.00 30.00 508 VAL A N 1
ATOM 1255 C CA . VAL A 1 403 ? 91.796 108.822 117.406 1.00 30.00 508 VAL A CA 1
ATOM 1256 C C . VAL A 1 403 ? 91.076 110.041 116.844 1.00 30.00 508 VAL A C 1
ATOM 1257 O O . VAL A 1 403 ? 91.519 111.179 117.020 1.00 30.00 508 VAL A O 1
ATOM 1261 N N . ASP A 1 404 ? 89.944 109.826 116.196 1.00 30.00 509 ASP A N 1
ATOM 1262 C CA . ASP A 1 404 ? 88.953 110.879 116.100 1.00 30.00 509 ASP A CA 1
ATOM 1263 C C . ASP A 1 404 ? 88.177 110.882 117.400 1.00 30.00 509 ASP A C 1
ATOM 1264 O O . ASP A 1 404 ? 88.266 109.935 118.179 1.00 30.00 509 ASP A O 1
ATOM 1266 N N . SER A 1 405 ? 87.452 111.976 117.647 1.00 30.00 510 SER A N 1
ATOM 1267 C CA . SER A 1 405 ? 86.556 112.120 118.803 1.00 30.00 510 SER A CA 1
ATOM 1268 C C . SER A 1 405 ? 87.281 112.003 120.137 1.00 30.00 510 SER A C 1
ATOM 1269 O O . SER A 1 405 ? 86.708 111.545 121.122 1.00 30.00 510 SER A O 1
ATOM 1272 N N . TYR A 1 406 ? 88.548 112.404 120.169 1.00 30.00 511 TYR A N 1
ATOM 1273 C CA . TYR A 1 406 ? 89.289 112.466 121.424 1.00 30.00 511 TYR A CA 1
ATOM 1274 C C . TYR A 1 406 ? 88.721 113.517 122.344 1.00 30.00 511 TYR A C 1
ATOM 1275 O O . TYR A 1 406 ? 88.433 113.247 123.510 1.00 30.00 511 TYR A O 1
ATOM 1284 N N . SER A 1 407 ? 88.564 114.726 121.841 1.00 30.00 512 SER A N 1
ATOM 1285 C CA . SER A 1 407 ? 88.241 115.833 122.711 1.00 30.00 512 SER A CA 1
ATOM 1286 C C . SER A 1 407 ? 86.782 115.863 123.104 1.00 30.00 512 SER A C 1
ATOM 1287 O O . SER A 1 407 ? 86.397 116.686 123.930 1.00 30.00 512 SER A O 1
ATOM 1290 N N . GLU A 1 408 ? 85.967 114.993 122.542 1.00 30.00 513 GLU A N 1
ATOM 1291 C CA . GLU A 1 408 ? 84.573 114.941 122.926 1.00 30.00 513 GLU A CA 1
ATOM 1292 C C . GLU A 1 408 ? 84.347 113.961 124.062 1.00 30.00 513 GLU A C 1
ATOM 1293 O O . GLU A 1 408 ? 83.370 114.095 124.803 1.00 30.00 513 GLU A O 1
ATOM 1299 N N . ILE A 1 409 ? 85.242 112.992 124.245 1.00 0.00 514 ILE A N 1
ATOM 1300 C CA . ILE A 1 409 ? 85.058 112.078 125.359 1.00 0.00 514 ILE A CA 1
ATOM 1301 C C . ILE A 1 409 ? 85.696 112.615 126.628 1.00 0.00 514 ILE A C 1
ATOM 1302 O O . ILE A 1 409 ? 85.305 112.200 127.719 1.00 0.00 514 ILE A O 1
ATOM 1307 N N . LEU A 1 410 ? 86.658 113.532 126.529 1.00 0.00 515 LEU A N 1
ATOM 1308 C CA . LEU A 1 410 ? 87.179 114.143 127.741 1.00 0.00 515 LEU A CA 1
ATOM 1309 C C . LEU A 1 410 ? 86.179 115.080 128.383 1.00 0.00 515 LEU A C 1
ATOM 1310 O O . LEU A 1 410 ? 86.196 115.234 129.604 1.00 0.00 515 LEU A O 1
ATOM 1315 N N . PHE A 1 411 ? 85.316 115.720 127.602 1.00 0.00 516 PHE A N 1
ATOM 1316 C CA . PHE A 1 411 ? 84.186 116.403 128.209 1.00 0.00 516 PHE A CA 1
ATOM 1317 C C . PHE A 1 411 ? 83.184 115.427 128.785 1.00 0.00 516 PHE A C 1
ATOM 1318 O O . PHE A 1 411 ? 82.463 115.768 129.722 1.00 0.00 516 PHE A O 1
ATOM 1326 N N . PHE A 1 412 ? 83.114 114.224 128.246 1.00 0.00 517 PHE A N 1
ATOM 1327 C CA . PHE A 1 412 ? 82.177 113.269 128.795 1.00 0.00 517 PHE A CA 1
ATOM 1328 C C . PHE A 1 412 ? 82.695 112.657 130.080 1.00 0.00 517 PHE A C 1
ATOM 1329 O O . PHE A 1 412 ? 81.908 112.395 130.992 1.00 0.00 517 PHE A O 1
ATOM 1337 N N . VAL A 1 413 ? 84.007 112.444 130.176 1.00 0.00 518 VAL A N 1
ATOM 1338 C CA . VAL A 1 413 ? 84.597 111.917 131.400 1.00 0.00 518 VAL A CA 1
ATOM 1339 C C . VAL A 1 413 ? 84.539 112.960 132.512 1.00 0.00 518 VAL A C 1
ATOM 1340 O O . VAL A 1 413 ? 84.279 112.624 133.673 1.00 0.00 518 VAL A O 1
ATOM 1344 N N . GLN A 1 414 ? 84.745 114.236 132.170 1.00 0.00 519 GLN A N 1
ATOM 1345 C CA . GLN A 1 414 ? 84.555 115.336 133.116 1.00 0.00 519 GLN A CA 1
ATOM 1346 C C . GLN A 1 414 ? 83.153 115.351 133.691 1.00 0.00 519 GLN A C 1
ATOM 1347 O O . GLN A 1 414 ? 82.962 115.540 134.896 1.00 0.00 519 GLN A O 1
ATOM 1353 N N . SER A 1 415 ? 82.159 115.130 132.837 1.00 0.00 520 SER A N 1
ATOM 1354 C CA . SER A 1 415 ? 80.774 115.134 133.273 1.00 0.00 520 SER A CA 1
ATOM 1355 C C . SER A 1 415 ? 80.484 113.987 134.217 1.00 0.00 520 SER A C 1
ATOM 1356 O O . SER A 1 415 ? 79.799 114.170 135.225 1.00 0.00 520 SER A O 1
ATOM 1359 N N . LEU A 1 416 ? 81.004 112.802 133.928 1.00 0.00 521 LEU A N 1
ATOM 1360 C CA . LEU A 1 416 ? 80.641 111.693 134.788 1.00 0.00 521 LEU A CA 1
ATOM 1361 C C . LEU A 1 416 ? 81.494 111.601 136.040 1.00 0.00 521 LEU A C 1
ATOM 1362 O O . LEU A 1 416 ? 81.100 110.895 136.966 1.00 0.00 521 LEU A O 1
ATOM 1367 N N . PHE A 1 417 ? 82.637 112.284 136.115 1.00 0.00 522 PHE A N 1
ATOM 1368 C CA . PHE A 1 417 ? 83.219 112.505 137.433 1.00 0.00 522 PHE A CA 1
ATOM 1369 C C . PHE A 1 417 ? 82.345 113.404 138.278 1.00 0.00 522 PHE A C 1
ATOM 1370 O O . PHE A 1 417 ? 82.315 113.259 139.500 1.00 0.00 522 PHE A O 1
ATOM 1378 N N . MET A 1 418 ? 81.625 114.324 137.662 1.00 0.00 523 MET A N 1
ATOM 1379 C CA . MET A 1 418 ? 80.800 115.196 138.468 1.00 0.00 523 MET A CA 1
ATOM 1380 C C . MET A 1 418 ? 79.479 114.546 138.831 1.00 0.00 523 MET A C 1
ATOM 1381 O O . MET A 1 418 ? 78.928 114.827 139.898 1.00 0.00 523 MET A O 1
ATOM 1386 N N . LEU A 1 419 ? 78.969 113.649 137.994 1.00 0.00 524 LEU A N 1
ATOM 1387 C CA . LEU A 1 419 ? 77.734 112.973 138.356 1.00 0.00 524 LEU A CA 1
ATOM 1388 C C . LEU A 1 419 ? 77.975 111.940 139.440 1.00 0.00 524 LEU A C 1
ATOM 1389 O O . LEU A 1 419 ? 77.119 111.742 140.303 1.00 0.00 524 LEU A O 1
ATOM 1394 N N . VAL A 1 420 ? 79.136 111.286 139.422 1.00 0.00 525 VAL A N 1
ATOM 1395 C CA . VAL A 1 420 ? 79.539 110.447 140.547 1.00 0.00 525 VAL A CA 1
ATOM 1396 C C . VAL A 1 420 ? 79.687 111.290 141.803 1.00 0.00 525 VAL A C 1
ATOM 1397 O O . VAL A 1 420 ? 79.275 110.884 142.895 1.00 0.00 525 VAL A O 1
ATOM 1401 N N . SER A 1 421 ? 80.212 112.502 141.652 1.00 0.00 526 SER A N 1
ATOM 1402 C CA . SER A 1 421 ? 80.290 113.430 142.768 1.00 0.00 526 SER A CA 1
ATOM 1403 C C . SER A 1 421 ? 78.913 113.853 143.254 1.00 0.00 526 SER A C 1
ATOM 1404 O O . SER A 1 421 ? 78.723 114.054 144.456 1.00 0.00 526 SER A O 1
ATOM 1407 N N . VAL A 1 422 ? 77.938 113.975 142.356 1.00 30.00 527 VAL A N 1
ATOM 1408 C CA . VAL A 1 422 ? 76.593 114.323 142.797 1.00 30.00 527 VAL A CA 1
ATOM 1409 C C . VAL A 1 422 ? 75.880 113.134 143.411 1.00 30.00 527 VAL A C 1
ATOM 1410 O O . VAL A 1 422 ? 74.932 113.321 144.176 1.00 30.00 527 VAL A O 1
ATOM 1412 N N . VAL A 1 423 ? 76.298 111.915 143.090 1.00 0.00 528 VAL A N 1
ATOM 1413 C CA . VAL A 1 423 ? 75.741 110.747 143.757 1.00 0.00 528 VAL A CA 1
ATOM 1414 C C . VAL A 1 423 ? 76.295 110.625 145.165 1.00 0.00 528 VAL A C 1
ATOM 1415 O O . VAL A 1 423 ? 75.543 110.475 146.132 1.00 0.00 528 VAL A O 1
ATOM 1419 N N . LEU A 1 424 ? 77.616 110.717 145.303 1.00 0.00 529 LEU A N 1
ATOM 1420 C CA . LEU A 1 424 ? 78.252 110.528 146.596 1.00 0.00 529 LEU A CA 1
ATOM 1421 C C . LEU A 1 424 ? 77.972 111.666 147.558 1.00 0.00 529 LEU A C 1
ATOM 1422 O O . LEU A 1 424 ? 78.131 111.484 148.765 1.00 0.00 529 LEU A O 1
ATOM 1427 N N . TYR A 1 425 ? 77.575 112.830 147.056 1.00 0.00 530 TYR A N 1
ATOM 1428 C CA . TYR A 1 425 ? 77.204 113.922 147.943 1.00 0.00 530 TYR A CA 1
ATOM 1429 C C . TYR A 1 425 ? 75.911 113.610 148.676 1.00 0.00 530 TYR A C 1
ATOM 1430 O O . TYR A 1 425 ? 75.846 113.698 149.905 1.00 0.00 530 TYR A O 1
ATOM 1439 N N . PHE A 1 426 ? 74.869 113.236 147.941 1.00 0.00 531 PHE A N 1
ATOM 1440 C CA . PHE A 1 426 ? 73.610 112.902 148.582 1.00 0.00 531 PHE A CA 1
ATOM 1441 C C . PHE A 1 426 ? 73.590 111.493 149.134 1.00 0.00 531 PHE A C 1
ATOM 1442 O O . PHE A 1 426 ? 72.625 111.124 149.804 1.00 0.00 531 PHE A O 1
ATOM 1450 N N . SER A 1 427 ? 74.629 110.706 148.890 1.00 30.00 532 SER A N 1
ATOM 1451 C CA . SER A 1 427 ? 74.796 109.437 149.573 1.00 30.00 532 SER A CA 1
ATOM 1452 C C . SER A 1 427 ? 75.515 109.590 150.899 1.00 30.00 532 SER A C 1
ATOM 1453 O O . SER A 1 427 ? 75.899 108.578 151.494 1.00 30.00 532 SER A O 1
ATOM 1456 N N . GLN A 1 428 ? 75.716 110.834 151.351 1.00 30.00 533 GLN A N 1
ATOM 1457 C CA . GLN A 1 428 ? 76.340 111.175 152.631 1.00 30.00 533 GLN A CA 1
ATOM 1458 C C . GLN A 1 428 ? 77.736 110.589 152.767 1.00 30.00 533 GLN A C 1
ATOM 1459 O O . GLN A 1 428 ? 78.146 110.172 153.848 1.00 30.00 533 GLN A O 1
ATOM 1465 N N . ARG A 1 429 ? 78.464 110.541 151.666 1.00 30.00 534 ARG A N 1
ATOM 1466 C CA . ARG A 1 429 ? 79.832 110.066 151.655 1.00 30.00 534 ARG A CA 1
ATOM 1467 C C . ARG A 1 429 ? 80.765 111.258 151.580 1.00 30.00 534 ARG A C 1
ATOM 1468 O O . ARG A 1 429 ? 80.559 112.168 150.778 1.00 30.00 534 ARG A O 1
ATOM 1476 N N . LYS A 1 430 ? 81.792 111.251 152.422 1.00 30.00 535 LYS A N 1
ATOM 1477 C CA . LYS A 1 430 ? 82.759 112.336 152.411 1.00 30.00 535 LYS A CA 1
ATOM 1478 C C . LYS A 1 430 ? 83.649 112.273 151.185 1.00 30.00 535 LYS A C 1
ATOM 1479 O O . LYS A 1 430 ? 84.210 113.293 150.780 1.00 30.00 535 LYS A O 1
ATOM 1485 N N . GLU A 1 431 ? 83.710 111.125 150.526 1.00 30.00 536 GLU A N 1
ATOM 1486 C CA . GLU A 1 431 ? 84.529 110.935 149.345 1.00 30.00 536 GLU A CA 1
ATOM 1487 C C . GLU A 1 431 ? 83.915 111.526 148.091 1.00 30.00 536 GLU A C 1
ATOM 1488 O O . GLU A 1 431 ? 84.331 111.151 146.996 1.00 30.00 536 GLU A O 1
ATOM 1490 N N . TYR A 1 432 ? 82.938 112.426 148.203 1.00 30.00 537 TYR A N 1
ATOM 1491 C CA . TYR A 1 432 ? 82.412 113.066 147.011 1.00 30.00 537 TYR A CA 1
ATOM 1492 C C . TYR A 1 432 ? 83.419 114.045 146.445 1.00 30.00 537 TYR A C 1
ATOM 1493 O O . TYR A 1 432 ? 83.437 114.277 145.236 1.00 30.00 537 TYR A O 1
ATOM 1502 N N . VAL A 1 433 ? 84.263 114.628 147.298 1.00 30.00 538 VAL A N 1
ATOM 1503 C CA . VAL A 1 433 ? 85.162 115.666 146.831 1.00 30.00 538 VAL A CA 1
ATOM 1504 C C . VAL A 1 433 ? 86.302 115.051 146.042 1.00 30.00 538 VAL A C 1
ATOM 1505 O O . VAL A 1 433 ? 86.886 115.719 145.195 1.00 30.00 538 VAL A O 1
ATOM 1509 N N . ALA A 1 434 ? 86.578 113.763 146.233 1.00 0.00 539 ALA A N 1
ATOM 1510 C CA . ALA A 1 434 ? 87.567 113.092 145.402 1.00 0.00 539 ALA A CA 1
ATOM 1511 C C . ALA A 1 434 ? 87.108 112.980 143.963 1.00 0.00 539 ALA A C 1
ATOM 1512 O O . ALA A 1 434 ? 87.925 113.065 143.049 1.00 0.00 539 ALA A O 1
ATOM 1514 N N . SER A 1 435 ? 85.816 112.806 143.735 1.00 0.00 540 SER A N 1
ATOM 1515 C CA . SER A 1 435 ? 85.329 112.799 142.368 1.00 0.00 540 SER A CA 1
ATOM 1516 C C . SER A 1 435 ? 85.197 114.206 141.821 1.00 0.00 540 SER A C 1
ATOM 1517 O O . SER A 1 435 ? 85.398 114.418 140.627 1.00 0.00 540 SER A O 1
ATOM 1519 N N . MET A 1 436 ? 84.871 115.172 142.673 1.00 0.00 541 MET A N 1
ATOM 1520 C CA . MET A 1 436 ? 84.700 116.541 142.214 1.00 0.00 541 MET A CA 1
ATOM 1521 C C . MET A 1 436 ? 86.028 117.166 141.831 1.00 0.00 541 MET A C 1
ATOM 1522 O O . MET A 1 436 ? 86.093 117.954 140.886 1.00 0.00 541 MET A O 1
ATOM 1527 N N . VAL A 1 437 ? 87.092 116.808 142.541 1.00 0.00 542 VAL A N 1
ATOM 1528 C CA . VAL A 1 437 ? 88.414 117.352 142.268 1.00 0.00 542 VAL A CA 1
ATOM 1529 C C . VAL A 1 437 ? 88.927 116.888 140.914 1.00 0.00 542 VAL A C 1
ATOM 1530 O O . VAL A 1 437 ? 89.474 117.683 140.142 1.00 0.00 542 VAL A O 1
ATOM 1534 N N . PHE A 1 438 ? 88.723 115.618 140.580 1.00 0.00 543 PHE A N 1
ATOM 1535 C CA . PHE A 1 438 ? 89.037 115.165 139.234 1.00 0.00 543 PHE A CA 1
ATOM 1536 C C . PHE A 1 438 ? 88.136 115.791 138.197 1.00 0.00 543 PHE A C 1
ATOM 1537 O O . PHE A 1 438 ? 88.550 115.953 137.056 1.00 0.00 543 PHE A O 1
ATOM 1545 N N . SER A 1 439 ? 86.917 116.160 138.561 1.00 0.00 544 SER A N 1
ATOM 1546 C CA . SER A 1 439 ? 86.087 116.883 137.615 1.00 0.00 544 SER A CA 1
ATOM 1547 C C . SER A 1 439 ? 86.541 118.317 137.448 1.00 0.00 544 SER A C 1
ATOM 1548 O O . SER A 1 439 ? 86.234 118.935 136.432 1.00 0.00 544 SER A O 1
ATOM 1551 N N . LEU A 1 440 ? 87.274 118.852 138.409 1.00 0.00 545 LEU A N 1
ATOM 1552 C CA . LEU A 1 440 ? 87.706 120.236 138.352 1.00 0.00 545 LEU A CA 1
ATOM 1553 C C . LEU A 1 440 ? 89.065 120.394 137.714 1.00 0.00 545 LEU A C 1
ATOM 1554 O O . LEU A 1 440 ? 89.307 121.395 137.042 1.00 0.00 545 LEU A O 1
ATOM 1559 N N . ALA A 1 441 ? 89.967 119.448 137.929 1.00 0.00 546 ALA A N 1
ATOM 1560 C CA . ALA A 1 441 ? 91.233 119.492 137.222 1.00 0.00 546 ALA A CA 1
ATOM 1561 C C . ALA A 1 441 ? 91.026 119.203 135.754 1.00 0.00 546 ALA A C 1
ATOM 1562 O O . ALA A 1 441 ? 91.648 119.830 134.899 1.00 0.00 546 ALA A O 1
ATOM 1564 N N . MET A 1 442 ? 90.136 118.269 135.445 1.00 0.00 547 MET A N 1
ATOM 1565 C CA . MET A 1 442 ? 89.847 117.939 134.064 1.00 0.00 547 MET A CA 1
ATOM 1566 C C . MET A 1 442 ? 89.039 119.028 133.399 1.00 0.00 547 MET A C 1
ATOM 1567 O O . MET A 1 442 ? 89.145 119.204 132.188 1.00 0.00 547 MET A O 1
ATOM 1572 N N . GLY A 1 443 ? 88.256 119.774 134.169 1.00 0.00 548 GLY A N 1
ATOM 1573 C CA . GLY A 1 443 ? 87.482 120.852 133.595 1.00 0.00 548 GLY A CA 1
ATOM 1574 C C . GLY A 1 443 ? 88.328 122.003 133.107 1.00 0.00 548 GLY A C 1
ATOM 1575 O O . GLY A 1 443 ? 88.007 122.625 132.098 1.00 0.00 548 GLY A O 1
ATOM 1576 N N . TRP A 1 444 ? 89.414 122.304 133.801 1.00 0.00 549 TRP A N 1
ATOM 1577 C CA . TRP A 1 444 ? 90.305 123.344 133.319 1.00 0.00 549 TRP A CA 1
ATOM 1578 C C . TRP A 1 444 ? 91.196 122.867 132.197 1.00 0.00 549 TRP A C 1
ATOM 1579 O O . TRP A 1 444 ? 91.513 123.646 131.309 1.00 0.00 549 TRP A O 1
ATOM 1590 N N . THR A 1 445 ? 91.642 121.622 132.211 1.00 0.00 550 THR A N 1
ATOM 1591 C CA . THR A 1 445 ? 92.453 121.174 131.093 1.00 0.00 550 THR A CA 1
ATOM 1592 C C . THR A 1 445 ? 91.629 120.959 129.842 1.00 0.00 550 THR A C 1
ATOM 1593 O O . THR A 1 445 ? 92.181 120.990 128.745 1.00 0.00 550 THR A O 1
ATOM 1597 N N . ASN A 1 446 ? 90.319 120.789 129.972 1.00 0.00 551 ASN A N 1
ATOM 1598 C CA . ASN A 1 446 ? 89.460 120.782 128.802 1.00 0.00 551 ASN A CA 1
ATOM 1599 C C . ASN A 1 446 ? 89.240 122.155 128.220 1.00 0.00 551 ASN A C 1
ATOM 1600 O O . ASN A 1 446 ? 88.581 122.264 127.192 1.00 0.00 551 ASN A O 1
ATOM 1605 N N . MET A 1 447 ? 89.752 123.206 128.842 1.00 30.00 552 MET A N 1
ATOM 1606 C CA . MET A 1 447 ? 89.601 124.536 128.287 1.00 30.00 552 MET A CA 1
ATOM 1607 C C . MET A 1 447 ? 90.499 124.741 127.082 1.00 30.00 552 MET A C 1
ATOM 1608 O O . MET A 1 447 ? 90.237 125.632 126.275 1.00 30.00 552 MET A O 1
ATOM 1613 N N . LEU A 1 448 ? 91.511 123.903 126.888 1.00 30.00 553 LEU A N 1
ATOM 1614 C CA . LEU A 1 448 ? 92.262 123.967 125.649 1.00 30.00 553 LEU A CA 1
ATOM 1615 C C . LEU A 1 448 ? 91.658 123.121 124.546 1.00 30.00 553 LEU A C 1
ATOM 1616 O O . LEU A 1 448 ? 92.329 122.856 123.551 1.00 30.00 553 LEU A O 1
ATOM 1621 N N . TYR A 1 449 ? 90.409 122.698 124.695 1.00 30.00 554 TYR A N 1
ATOM 1622 C CA . TYR A 1 449 ? 89.608 122.376 123.528 1.00 30.00 554 TYR A CA 1
ATOM 1623 C C . TYR A 1 449 ? 89.434 123.591 122.640 1.00 30.00 554 TYR A C 1
ATOM 1624 O O . TYR A 1 449 ? 89.409 123.476 121.415 1.00 30.00 554 TYR A O 1
ATOM 1633 N N . TYR A 1 450 ? 89.287 124.763 123.236 1.00 30.00 555 TYR A N 1
ATOM 1634 C CA . TYR A 1 450 ? 88.981 125.944 122.460 1.00 30.00 555 TYR A CA 1
ATOM 1635 C C . TYR A 1 450 ? 90.207 126.543 121.804 1.00 30.00 555 TYR A C 1
ATOM 1636 O O . TYR A 1 450 ? 90.064 127.366 120.902 1.00 30.00 555 TYR A O 1
ATOM 1645 N N . THR A 1 451 ? 91.403 126.162 122.237 1.00 30.00 556 THR A N 1
ATOM 1646 C CA . THR A 1 451 ? 92.592 126.531 121.489 1.00 30.00 556 THR A CA 1
ATOM 1647 C C . THR A 1 451 ? 92.605 125.841 120.143 1.00 30.00 556 THR A C 1
ATOM 1648 O O . THR A 1 451 ? 93.037 126.425 119.150 1.00 30.00 556 THR A O 1
ATOM 1650 N N . ARG A 1 452 ? 92.121 124.609 120.104 1.00 30.00 557 ARG A N 1
ATOM 1651 C CA . ARG A 1 452 ? 91.992 123.852 118.872 1.00 30.00 557 ARG A CA 1
ATOM 1652 C C . ARG A 1 452 ? 90.996 124.530 117.952 1.00 30.00 557 ARG A C 1
ATOM 1653 O O . ARG A 1 452 ? 89.809 124.631 118.262 1.00 30.00 557 ARG A O 1
ATOM 1661 N N . GLY A 1 453 ? 91.487 125.011 116.826 1.00 30.00 558 GLY A N 1
ATOM 1662 C CA . GLY A 1 453 ? 90.703 125.824 115.928 1.00 30.00 558 GLY A CA 1
ATOM 1663 C C . GLY A 1 453 ? 91.351 127.137 115.571 1.00 30.00 558 GLY A C 1
ATOM 1664 O O . GLY A 1 453 ? 91.055 127.680 114.503 1.00 30.00 558 GLY A O 1
ATOM 1665 N N . PHE A 1 454 ? 92.229 127.665 116.411 1.00 30.00 559 PHE A N 1
ATOM 1666 C CA . PHE A 1 454 ? 92.970 128.870 116.079 1.00 30.00 559 PHE A CA 1
ATOM 1667 C C . PHE A 1 454 ? 94.251 128.478 115.368 1.00 30.00 559 PHE A C 1
ATOM 1668 O O . PHE A 1 454 ? 94.744 127.363 115.528 1.00 30.00 559 PHE A O 1
ATOM 1676 N N . GLN A 1 455 ? 94.792 129.413 114.588 1.00 30.00 560 GLN A N 1
ATOM 1677 C CA . GLN A 1 455 ? 95.929 129.094 113.736 1.00 30.00 560 GLN A CA 1
ATOM 1678 C C . GLN A 1 455 ? 97.188 128.872 114.551 1.00 30.00 560 GLN A C 1
ATOM 1679 O O . GLN A 1 455 ? 97.859 127.849 114.395 1.00 30.00 560 GLN A O 1
ATOM 1681 N N . GLN A 1 456 ? 97.523 129.806 115.434 1.00 30.00 561 GLN A N 1
ATOM 1682 C CA . GLN A 1 456 ? 98.787 129.696 116.156 1.00 30.00 561 GLN A CA 1
ATOM 1683 C C . GLN A 1 456 ? 98.678 128.690 117.296 1.00 30.00 561 GLN A C 1
ATOM 1684 O O . GLN A 1 456 ? 99.367 127.668 117.303 1.00 30.00 561 GLN A O 1
ATOM 1686 N N . MET A 1 457 ? 97.790 128.947 118.248 1.00 30.00 562 MET A N 1
ATOM 1687 C CA . MET A 1 457 ? 97.728 128.169 119.474 1.00 30.00 562 MET A CA 1
ATOM 1688 C C . MET A 1 457 ? 97.001 126.846 119.321 1.00 30.00 562 MET A C 1
ATOM 1689 O O . MET A 1 457 ? 96.840 126.132 120.309 1.00 30.00 562 MET A O 1
ATOM 1694 N N . GLY A 1 458 ? 96.565 126.492 118.122 1.00 30.00 563 GLY A N 1
ATOM 1695 C CA . GLY A 1 458 ? 95.885 125.227 117.969 1.00 30.00 563 GLY A CA 1
ATOM 1696 C C . GLY A 1 458 ? 96.795 124.030 117.912 1.00 30.00 563 GLY A C 1
ATOM 1697 O O . GLY A 1 458 ? 96.321 122.913 118.125 1.00 30.00 563 GLY A O 1
ATOM 1698 N N . ILE A 1 459 ? 98.084 124.229 117.638 1.00 30.00 564 ILE A N 1
ATOM 1699 C CA . ILE A 1 459 ? 98.989 123.098 117.497 1.00 30.00 564 ILE A CA 1
ATOM 1700 C C . ILE A 1 459 ? 99.270 122.455 118.841 1.00 30.00 564 ILE A C 1
ATOM 1701 O O . ILE A 1 459 ? 99.573 121.264 118.906 1.00 30.00 564 ILE A O 1
ATOM 1703 N N . TYR A 1 460 ? 99.155 123.207 119.931 1.00 30.00 565 TYR A N 1
ATOM 1704 C CA . TYR A 1 460 ? 99.494 122.667 121.239 1.00 30.00 565 TYR A CA 1
ATOM 1705 C C . TYR A 1 460 ? 98.462 121.670 121.727 1.00 30.00 565 TYR A C 1
ATOM 1706 O O . TYR A 1 460 ? 98.806 120.729 122.440 1.00 30.00 565 TYR A O 1
ATOM 1715 N N . ALA A 1 461 ? 97.199 121.864 121.380 1.00 30.00 566 ALA A N 1
ATOM 1716 C CA . ALA A 1 461 ? 96.181 120.916 121.787 1.00 30.00 566 ALA A CA 1
ATOM 1717 C C . ALA A 1 461 ? 96.188 119.676 120.924 1.00 30.00 566 ALA A C 1
ATOM 1718 O O . ALA A 1 461 ? 95.676 118.641 121.342 1.00 30.00 566 ALA A O 1
ATOM 1720 N N . VAL A 1 462 ? 96.746 119.756 119.726 1.00 30.00 567 VAL A N 1
ATOM 1721 C CA . VAL A 1 462 ? 96.781 118.594 118.857 1.00 30.00 567 VAL A CA 1
ATOM 1722 C C . VAL A 1 462 ? 97.922 117.683 119.247 1.00 30.00 567 VAL A C 1
ATOM 1723 O O . VAL A 1 462 ? 97.756 116.466 119.336 1.00 30.00 567 VAL A O 1
ATOM 1727 N N . MET A 1 463 ? 99.090 118.248 119.517 1.00 30.00 568 MET A N 1
ATOM 1728 C CA . MET A 1 463 ? 100.217 117.405 119.860 1.00 30.00 568 MET A CA 1
ATOM 1729 C C . MET A 1 463 ? 100.181 116.942 121.299 1.00 30.00 568 MET A C 1
ATOM 1730 O O . MET A 1 463 ? 100.911 116.023 121.643 1.00 30.00 568 MET A O 1
ATOM 1735 N N . ILE A 1 464 ? 99.335 117.519 122.146 1.00 30.00 569 ILE A N 1
ATOM 1736 C CA . ILE A 1 464 ? 99.151 116.929 123.460 1.00 30.00 569 ILE A CA 1
ATOM 1737 C C . ILE A 1 464 ? 98.256 115.704 123.363 1.00 30.00 569 ILE A C 1
ATOM 1738 O O . ILE A 1 464 ? 98.301 114.832 124.225 1.00 30.00 569 ILE A O 1
ATOM 1743 N N . GLU A 1 465 ? 97.478 115.594 122.294 1.00 0.00 570 GLU A N 1
ATOM 1744 C CA . GLU A 1 465 ? 96.633 114.439 122.046 1.00 0.00 570 GLU A CA 1
ATOM 1745 C C . GLU A 1 465 ? 97.421 113.284 121.456 1.00 0.00 570 GLU A C 1
ATOM 1746 O O . GLU A 1 465 ? 97.275 112.144 121.893 1.00 0.00 570 GLU A O 1
ATOM 1752 N N . LYS A 1 466 ? 98.246 113.551 120.456 1.00 0.00 571 LYS A N 1
ATOM 1753 C CA . LYS A 1 466 ? 99.045 112.511 119.837 1.00 0.00 571 LYS A CA 1
ATOM 1754 C C . LYS A 1 466 ? 100.115 111.973 120.758 1.00 0.00 571 LYS A C 1
ATOM 1755 O O . LYS A 1 466 ? 100.459 110.798 120.654 1.00 0.00 571 LYS A O 1
ATOM 1761 N N . MET A 1 467 ? 100.646 112.795 121.652 1.00 0.00 572 MET A N 1
ATOM 1762 C CA . MET A 1 467 ? 101.639 112.296 122.583 1.00 0.00 572 MET A CA 1
ATOM 1763 C C . MET A 1 467 ? 101.022 111.395 123.634 1.00 0.00 572 MET A C 1
ATOM 1764 O O . MET A 1 467 ? 101.669 110.449 124.074 1.00 0.00 572 MET A O 1
ATOM 1769 N N . ILE A 1 468 ? 99.776 111.633 124.020 1.00 0.00 573 ILE A N 1
ATOM 1770 C CA . ILE A 1 468 ? 99.115 110.717 124.939 1.00 0.00 573 ILE A CA 1
ATOM 1771 C C . ILE A 1 468 ? 98.696 109.449 124.224 1.00 0.00 573 ILE A C 1
ATOM 1772 O O . ILE A 1 468 ? 98.953 108.341 124.697 1.00 0.00 573 ILE A O 1
ATOM 1777 N N . LEU A 1 469 ? 98.070 109.585 123.066 1.00 0.00 574 LEU A N 1
ATOM 1778 C CA . LEU A 1 469 ? 97.486 108.436 122.393 1.00 0.00 574 LEU A CA 1
ATOM 1779 C C . LEU A 1 469 ? 98.519 107.583 121.681 1.00 0.00 574 LEU A C 1
ATOM 1780 O O . LEU A 1 469 ? 98.487 106.358 121.797 1.00 0.00 574 LEU A O 1
ATOM 1785 N N . ARG A 1 470 ? 99.430 108.183 120.928 1.00 0.00 575 ARG A N 1
ATOM 1786 C CA . ARG A 1 470 ? 100.418 107.357 120.250 1.00 0.00 575 ARG A CA 1
ATOM 1787 C C . ARG A 1 470 ? 101.614 107.078 121.144 1.00 0.00 575 ARG A C 1
ATOM 1788 O O . ARG A 1 470 ? 101.948 105.920 121.399 1.00 0.00 575 ARG A O 1
ATOM 1796 N N . ASP A 1 471 ? 102.251 108.131 121.641 1.00 30.00 576 ASP A N 1
ATOM 1797 C CA . ASP A 1 471 ? 103.565 107.990 122.248 1.00 30.00 576 ASP A CA 1
ATOM 1798 C C . ASP A 1 471 ? 103.473 107.405 123.643 1.00 30.00 576 ASP A C 1
ATOM 1799 O O . ASP A 1 471 ? 104.056 106.358 123.923 1.00 30.00 576 ASP A O 1
ATOM 1804 N N . LEU A 1 472 ? 102.740 108.062 124.531 1.00 0.00 577 LEU A N 1
ATOM 1805 C CA . LEU A 1 472 ? 102.748 107.655 125.927 1.00 0.00 577 LEU A CA 1
ATOM 1806 C C . LEU A 1 472 ? 101.935 106.392 126.154 1.00 0.00 577 LEU A C 1
ATOM 1807 O O . LEU A 1 472 ? 102.200 105.654 127.102 1.00 0.00 577 LEU A O 1
ATOM 1812 N N . CYS A 1 473 ? 100.962 106.109 125.297 1.00 0.00 578 CYS A N 1
ATOM 1813 C CA . CYS A 1 473 ? 100.157 104.916 125.508 1.00 0.00 578 CYS A CA 1
ATOM 1814 C C . CYS A 1 473 ? 100.872 103.662 125.041 1.00 0.00 578 CYS A C 1
ATOM 1815 O O . CYS A 1 473 ? 100.795 102.627 125.703 1.00 0.00 578 CYS A O 1
ATOM 1818 N N . ARG A 1 474 ? 101.555 103.714 123.901 1.00 0.00 579 ARG A N 1
ATOM 1819 C CA . ARG A 1 474 ? 102.305 102.539 123.486 1.00 0.00 579 ARG A CA 1
ATOM 1820 C C . ARG A 1 474 ? 103.550 102.349 124.322 1.00 0.00 579 ARG A C 1
ATOM 1821 O O . ARG A 1 474 ? 104.024 101.224 124.468 1.00 0.00 579 ARG A O 1
ATOM 1829 N N . PHE A 1 475 ? 104.086 103.418 124.886 1.00 0.00 580 PHE A N 1
ATOM 1830 C CA . PHE A 1 475 ? 105.290 103.273 125.682 1.00 0.00 580 PHE A CA 1
ATOM 1831 C C . PHE A 1 475 ? 104.984 102.726 127.057 1.00 0.00 580 PHE A C 1
ATOM 1832 O O . PHE A 1 475 ? 105.836 102.073 127.656 1.00 0.00 580 PHE A O 1
ATOM 1840 N N . MET A 1 476 ? 103.781 102.944 127.569 1.00 0.00 581 MET A N 1
ATOM 1841 C CA . MET A 1 476 ? 103.527 102.598 128.957 1.00 0.00 581 MET A CA 1
ATOM 1842 C C . MET A 1 476 ? 103.320 101.114 129.178 1.00 0.00 581 MET A C 1
ATOM 1843 O O . MET A 1 476 ? 103.022 100.725 130.300 1.00 0.00 581 MET A O 1
ATOM 1848 N N . PHE A 1 477 ? 103.423 100.284 128.151 1.00 0.00 582 PHE A N 1
ATOM 1849 C CA . PHE A 1 477 ? 103.556 98.857 128.359 1.00 0.00 582 PHE A CA 1
ATOM 1850 C C . PHE A 1 477 ? 104.999 98.409 128.310 1.00 0.00 582 PHE A C 1
ATOM 1851 O O . PHE A 1 477 ? 105.325 97.364 128.868 1.00 0.00 582 PHE A O 1
ATOM 1859 N N . VAL A 1 478 ? 105.862 99.181 127.658 1.00 0.00 583 VAL A N 1
ATOM 1860 C CA . VAL A 1 478 ? 107.290 98.913 127.694 1.00 0.00 583 VAL A CA 1
ATOM 1861 C C . VAL A 1 478 ? 107.856 99.286 129.043 1.00 0.00 583 VAL A C 1
ATOM 1862 O O . VAL A 1 478 ? 108.632 98.537 129.636 1.00 0.00 583 VAL A O 1
ATOM 1866 N N . TYR A 1 479 ? 107.484 100.456 129.541 1.00 0.00 584 TYR A N 1
ATOM 1867 C CA . TYR A 1 479 ? 107.965 100.899 130.835 1.00 0.00 584 TYR A CA 1
ATOM 1868 C C . TYR A 1 479 ? 107.405 100.062 131.962 1.00 0.00 584 TYR A C 1
ATOM 1869 O O . TYR A 1 479 ? 108.118 99.769 132.922 1.00 0.00 584 TYR A O 1
ATOM 1878 N N . LEU A 1 480 ? 106.153 99.646 131.856 1.00 0.00 585 LEU A N 1
ATOM 1879 C CA . LEU A 1 480 ? 105.490 99.018 132.982 1.00 0.00 585 LEU A CA 1
ATOM 1880 C C . LEU A 1 480 ? 105.994 97.613 133.220 1.00 0.00 585 LEU A C 1
ATOM 1881 O O . LEU A 1 480 ? 105.737 97.047 134.278 1.00 0.00 585 LEU A O 1
ATOM 1886 N N . VAL A 1 481 ? 106.706 97.036 132.264 1.00 0.00 586 VAL A N 1
ATOM 1887 C CA . VAL A 1 481 ? 107.277 95.729 132.509 1.00 0.00 586 VAL A CA 1
ATOM 1888 C C . VAL A 1 481 ? 108.643 95.877 133.160 1.00 0.00 586 VAL A C 1
ATOM 1889 O O . VAL A 1 481 ? 109.135 94.944 133.790 1.00 0.00 586 VAL A O 1
ATOM 1893 N N . PHE A 1 482 ? 109.257 97.054 133.051 1.00 0.00 587 PHE A N 1
ATOM 1894 C CA . PHE A 1 482 ? 110.442 97.363 133.837 1.00 0.00 587 PHE A CA 1
ATOM 1895 C C . PHE A 1 482 ? 110.080 97.750 135.251 1.00 0.00 587 PHE A C 1
ATOM 1896 O O . PHE A 1 482 ? 110.776 97.375 136.196 1.00 0.00 587 PHE A O 1
ATOM 1904 N N . LEU A 1 483 ? 109.024 98.541 135.408 1.00 0.00 588 LEU A N 1
ATOM 1905 C CA . LEU A 1 483 ? 108.589 98.959 136.729 1.00 0.00 588 LEU A CA 1
ATOM 1906 C C . LEU A 1 483 ? 108.124 97.773 137.544 1.00 0.00 588 LEU A C 1
ATOM 1907 O O . LEU A 1 483 ? 108.611 97.546 138.650 1.00 0.00 588 LEU A O 1
ATOM 1912 N N . PHE A 1 484 ? 107.215 96.983 137.000 1.00 0.00 589 PHE A N 1
ATOM 1913 C CA . PHE A 1 484 ? 106.738 95.817 137.715 1.00 0.00 589 PHE A CA 1
ATOM 1914 C C . PHE A 1 484 ? 107.792 94.729 137.798 1.00 0.00 589 PHE A C 1
ATOM 1915 O O . PHE A 1 484 ? 107.741 93.901 138.705 1.00 0.00 589 PHE A O 1
ATOM 1923 N N . GLY A 1 485 ? 108.758 94.730 136.898 1.00 0.00 590 GLY A N 1
ATOM 1924 C CA . GLY A 1 485 ? 109.813 93.750 136.942 1.00 0.00 590 GLY A CA 1
ATOM 1925 C C . GLY A 1 485 ? 110.771 93.986 138.075 1.00 0.00 590 GLY A C 1
ATOM 1926 O O . GLY A 1 485 ? 111.050 93.078 138.850 1.00 0.00 590 GLY A O 1
ATOM 1927 N N . PHE A 1 486 ? 111.277 95.204 138.191 1.00 0.00 591 PHE A N 1
ATOM 1928 C CA . PHE A 1 486 ? 112.199 95.508 139.267 1.00 0.00 591 PHE A CA 1
ATOM 1929 C C . PHE A 1 486 ? 111.519 95.724 140.601 1.00 0.00 591 PHE A C 1
ATOM 1930 O O . PHE A 1 486 ? 112.155 95.512 141.629 1.00 0.00 591 PHE A O 1
ATOM 1938 N N . SER A 1 487 ? 110.260 96.143 140.629 1.00 0.00 592 SER A N 1
ATOM 1939 C CA . SER A 1 487 ? 109.637 96.347 141.928 1.00 0.00 592 SER A CA 1
ATOM 1940 C C . SER A 1 487 ? 109.267 95.038 142.588 1.00 0.00 592 SER A C 1
ATOM 1941 O O . SER A 1 487 ? 109.347 94.931 143.808 1.00 0.00 592 SER A O 1
ATOM 1944 N N . THR A 1 488 ? 108.891 94.024 141.819 1.00 30.00 593 THR A N 1
ATOM 1945 C CA . THR A 1 488 ? 108.798 92.695 142.398 1.00 30.00 593 THR A CA 1
ATOM 1946 C C . THR A 1 488 ? 110.157 92.134 142.760 1.00 30.00 593 THR A C 1
ATOM 1947 O O . THR A 1 488 ? 110.239 91.240 143.598 1.00 30.00 593 THR A O 1
ATOM 1951 N N . ALA A 1 489 ? 111.224 92.635 142.155 1.00 30.00 594 ALA A N 1
ATOM 1952 C CA . ALA A 1 489 ? 112.550 92.187 142.535 1.00 30.00 594 ALA A CA 1
ATOM 1953 C C . ALA A 1 489 ? 112.992 92.833 143.837 1.00 30.00 594 ALA A C 1
ATOM 1954 O O . ALA A 1 489 ? 113.603 92.177 144.679 1.00 30.00 594 ALA A O 1
ATOM 1956 N N . VAL A 1 490 ? 112.676 94.113 144.024 1.00 30.00 595 VAL A N 1
ATOM 1957 C CA . VAL A 1 490 ? 113.123 94.845 145.204 1.00 30.00 595 VAL A CA 1
ATOM 1958 C C . VAL A 1 490 ? 112.359 94.416 146.444 1.00 30.00 595 VAL A C 1
ATOM 1959 O O . VAL A 1 490 ? 112.938 94.328 147.532 1.00 30.00 595 VAL A O 1
ATOM 1963 N N . VAL A 1 491 ? 111.073 94.097 146.302 1.00 30.00 596 VAL A N 1
ATOM 1964 C CA . VAL A 1 491 ? 110.262 93.697 147.447 1.00 30.00 596 VAL A CA 1
ATOM 1965 C C . VAL A 1 491 ? 110.743 92.373 148.018 1.00 30.00 596 VAL A C 1
ATOM 1966 O O . VAL A 1 491 ? 110.945 92.244 149.226 1.00 30.00 596 VAL A O 1
ATOM 1970 N N . THR A 1 492 ? 110.980 91.387 147.161 1.00 30.00 597 THR A N 1
ATOM 1971 C CA . THR A 1 492 ? 111.441 90.106 147.670 1.00 30.00 597 THR A CA 1
ATOM 1972 C C . THR A 1 492 ? 112.885 90.156 148.117 1.00 30.00 597 THR A C 1
ATOM 1973 O O . THR A 1 492 ? 113.302 89.303 148.902 1.00 30.00 597 THR A O 1
ATOM 1977 N N . LEU A 1 493 ? 113.656 91.121 147.625 1.00 30.00 598 LEU A N 1
ATOM 1978 C CA . LEU A 1 493 ? 115.047 91.228 148.032 1.00 30.00 598 LEU A CA 1
ATOM 1979 C C . LEU A 1 493 ? 115.147 91.712 149.462 1.00 30.00 598 LEU A C 1
ATOM 1980 O O . LEU A 1 493 ? 115.759 91.060 150.311 1.00 30.00 598 LEU A O 1
ATOM 1985 N N . ILE A 1 494 ? 114.560 92.861 149.752 1.00 30.00 599 ILE A N 1
ATOM 1986 C CA . ILE A 1 494 ? 114.642 93.443 151.078 1.00 30.00 599 ILE A CA 1
ATOM 1987 C C . ILE A 1 494 ? 113.236 93.629 151.622 1.00 30.00 599 ILE A C 1
ATOM 1988 O O . ILE A 1 494 ? 112.334 94.082 150.913 1.00 30.00 599 ILE A O 1
ATOM 1993 N N . GLU A 1 495 ? 113.044 93.244 152.875 1.00 30.00 600 GLU A N 1
ATOM 1994 C CA . GLU A 1 495 ? 111.748 93.316 153.537 1.00 30.00 600 GLU A CA 1
ATOM 1995 C C . GLU A 1 495 ? 111.904 94.267 154.716 1.00 30.00 600 GLU A C 1
ATOM 1996 O O . GLU A 1 495 ? 112.226 93.849 155.830 1.00 30.00 600 GLU A O 1
ATOM 2002 N N . ASP A 1 496 ? 111.678 95.548 154.467 1.00 30.00 601 ASP A N 1
ATOM 2003 C CA . ASP A 1 496 ? 111.812 96.560 155.494 1.00 30.00 601 ASP A CA 1
ATOM 2004 C C . ASP A 1 496 ? 110.859 97.685 155.114 1.00 30.00 601 ASP A C 1
ATOM 2005 O O . ASP A 1 496 ? 110.039 97.533 154.206 1.00 30.00 601 ASP A O 1
ATOM 2010 N N . GLY A 1 497 ? 110.956 98.814 155.807 1.00 30.00 602 GLY A N 1
ATOM 2011 C CA . GLY A 1 497 ? 110.165 99.965 155.444 1.00 30.00 602 GLY A CA 1
ATOM 2012 C C . GLY A 1 497 ? 110.567 100.524 154.098 1.00 30.00 602 GLY A C 1
ATOM 2013 O O . GLY A 1 497 ? 111.640 100.222 153.576 1.00 30.00 602 GLY A O 1
ATOM 2014 N N . LYS A 1 498 ? 109.617 101.263 153.504 1.00 30.00 603 LYS A N 1
ATOM 2015 C CA . LYS A 1 498 ? 109.667 101.991 152.231 1.00 30.00 603 LYS A CA 1
ATOM 2016 C C . LYS A 1 498 ? 109.613 101.043 151.036 1.00 30.00 603 LYS A C 1
ATOM 2017 O O . LYS A 1 498 ? 109.270 101.458 149.929 1.00 30.00 603 LYS A O 1
ATOM 2023 N N . TYR A 1 499 ? 109.818 99.751 151.261 1.00 30.00 627 TYR A N 1
ATOM 2024 C CA . TYR A 1 499 ? 109.743 98.771 150.189 1.00 30.00 627 TYR A CA 1
ATOM 2025 C C . TYR A 1 499 ? 109.047 97.507 150.657 1.00 30.00 627 TYR A C 1
ATOM 2026 O O . TYR A 1 499 ? 109.284 96.437 150.094 1.00 30.00 627 TYR A O 1
ATOM 2035 N N . ASN A 1 500 ? 108.230 97.597 151.699 1.00 30.00 628 ASN A N 1
ATOM 2036 C CA . ASN A 1 500 ? 107.543 96.421 152.203 1.00 30.00 628 ASN A CA 1
ATOM 2037 C C . ASN A 1 500 ? 106.463 95.975 151.234 1.00 30.00 628 ASN A C 1
ATOM 2038 O O . ASN A 1 500 ? 106.299 94.777 150.991 1.00 30.00 628 ASN A O 1
ATOM 2043 N N . SER A 1 501 ? 105.733 96.917 150.669 1.00 30.00 629 SER A N 1
ATOM 2044 C CA . SER A 1 501 ? 104.631 96.591 149.787 1.00 30.00 629 SER A CA 1
ATOM 2045 C C . SER A 1 501 ? 105.027 96.785 148.337 1.00 30.00 629 SER A C 1
ATOM 2046 O O . SER A 1 501 ? 106.015 97.440 148.013 1.00 30.00 629 SER A O 1
ATOM 2049 N N . LEU A 1 502 ? 104.222 96.200 147.460 1.00 30.00 630 LEU A N 1
ATOM 2050 C CA . LEU A 1 502 ? 104.453 96.362 146.038 1.00 30.00 630 LEU A CA 1
ATOM 2051 C C . LEU A 1 502 ? 104.054 97.749 145.577 1.00 30.00 630 LEU A C 1
ATOM 2052 O O . LEU A 1 502 ? 104.639 98.275 144.630 1.00 30.00 630 LEU A O 1
ATOM 2057 N N . TYR A 1 503 ? 103.081 98.363 146.242 1.00 30.00 631 TYR A N 1
ATOM 2058 C CA . TYR A 1 503 ? 102.622 99.682 145.835 1.00 30.00 631 TYR A CA 1
ATOM 2059 C C . TYR A 1 503 ? 103.629 100.756 146.196 1.00 30.00 631 TYR A C 1
ATOM 2060 O O . TYR A 1 503 ? 103.922 101.633 145.384 1.00 30.00 631 TYR A O 1
ATOM 2069 N N . SER A 1 504 ? 104.166 100.710 147.409 1.00 30.00 632 SER A N 1
ATOM 2070 C CA . SER A 1 504 ? 105.135 101.716 147.808 1.00 30.00 632 SER A CA 1
ATOM 2071 C C . SER A 1 504 ? 106.461 101.546 147.099 1.00 30.00 632 SER A C 1
ATOM 2072 O O . SER A 1 504 ? 107.233 102.501 147.021 1.00 30.00 632 SER A O 1
ATOM 2075 N N . THR A 1 505 ? 106.743 100.354 146.586 1.00 30.00 633 THR A N 1
ATOM 2076 C CA . THR A 1 505 ? 107.974 100.134 145.847 1.00 30.00 633 THR A CA 1
ATOM 2077 C C . THR A 1 505 ? 107.839 100.620 144.418 1.00 30.00 633 THR A C 1
ATOM 2078 O O . THR A 1 505 ? 108.788 101.172 143.855 1.00 30.00 633 THR A O 1
ATOM 2082 N N . CYS A 1 506 ? 106.654 100.463 143.831 1.00 30.00 634 CYS A N 1
ATOM 2083 C CA . CYS A 1 506 ? 106.424 101.005 142.502 1.00 30.00 634 CYS A CA 1
ATOM 2084 C C . CYS A 1 506 ? 106.396 102.521 142.508 1.00 30.00 634 CYS A C 1
ATOM 2085 O O . CYS A 1 506 ? 106.588 103.139 141.461 1.00 30.00 634 CYS A O 1
ATOM 2088 N N . LEU A 1 507 ? 106.155 103.145 143.658 1.00 30.00 635 LEU A N 1
ATOM 2089 C CA . LEU A 1 507 ? 106.223 104.597 143.693 1.00 30.00 635 LEU A CA 1
ATOM 2090 C C . LEU A 1 507 ? 107.649 105.075 143.847 1.00 30.00 635 LEU A C 1
ATOM 2091 O O . LEU A 1 507 ? 108.025 106.092 143.265 1.00 30.00 635 LEU A O 1
ATOM 2096 N N . GLU A 1 508 ? 108.458 104.370 144.625 1.00 30.00 636 GLU A N 1
ATOM 2097 C CA . GLU A 1 508 ? 109.837 104.797 144.770 1.00 30.00 636 GLU A CA 1
ATOM 2098 C C . GLU A 1 508 ? 110.649 104.506 143.531 1.00 30.00 636 GLU A C 1
ATOM 2099 O O . GLU A 1 508 ? 111.652 105.173 143.284 1.00 30.00 636 GLU A O 1
ATOM 2105 N N . LEU A 1 509 ? 110.245 103.525 142.750 1.00 30.00 637 LEU A N 1
ATOM 2106 C CA . LEU A 1 509 ? 110.929 103.273 141.500 1.00 30.00 637 LEU A CA 1
ATOM 2107 C C . LEU A 1 509 ? 110.370 104.106 140.370 1.00 30.00 637 LEU A C 1
ATOM 2108 O O . LEU A 1 509 ? 111.043 104.275 139.355 1.00 30.00 637 LEU A O 1
ATOM 2113 N N . PHE A 1 510 ? 109.161 104.632 140.513 1.00 30.00 638 PHE A N 1
ATOM 2114 C CA . PHE A 1 510 ? 108.723 105.646 139.573 1.00 30.00 638 PHE A CA 1
ATOM 2115 C C . PHE A 1 510 ? 109.433 106.957 139.825 1.00 30.00 638 PHE A C 1
ATOM 2116 O O . PHE A 1 510 ? 109.657 107.727 138.896 1.00 30.00 638 PHE A O 1
ATOM 2124 N N . LYS A 1 511 ? 109.801 107.229 141.067 1.00 30.00 639 LYS A N 1
ATOM 2125 C CA . LYS A 1 511 ? 110.505 108.461 141.366 1.00 30.00 639 LYS A CA 1
ATOM 2126 C C . LYS A 1 511 ? 111.938 108.442 140.872 1.00 30.00 639 LYS A C 1
ATOM 2127 O O . LYS A 1 511 ? 112.516 109.506 140.658 1.00 30.00 639 LYS A O 1
ATOM 2133 N N . PHE A 1 512 ? 112.523 107.268 140.681 1.00 30.00 640 PHE A N 1
ATOM 2134 C CA . PHE A 1 512 ? 113.879 107.189 140.170 1.00 30.00 640 PHE A CA 1
ATOM 2135 C C . PHE A 1 512 ? 113.946 107.390 138.678 1.00 30.00 640 PHE A C 1
ATOM 2136 O O . PHE A 1 512 ? 114.856 108.066 138.204 1.00 30.00 640 PHE A O 1
ATOM 2144 N N . THR A 1 513 ? 113.010 106.836 137.930 1.00 30.00 641 THR A N 1
ATOM 2145 C CA . THR A 1 513 ? 112.977 107.077 136.503 1.00 30.00 641 THR A CA 1
ATOM 2146 C C . THR A 1 513 ? 112.465 108.448 136.142 1.00 30.00 641 THR A C 1
ATOM 2147 O O . THR A 1 513 ? 112.767 108.936 135.056 1.00 30.00 641 THR A O 1
ATOM 2151 N N . ILE A 1 514 ? 111.714 109.089 137.025 1.00 30.00 642 ILE A N 1
ATOM 2152 C CA . ILE A 1 514 ? 111.279 110.445 136.763 1.00 30.00 642 ILE A CA 1
ATOM 2153 C C . ILE A 1 514 ? 112.393 111.425 137.085 1.00 30.00 642 ILE A C 1
ATOM 2154 O O . ILE A 1 514 ? 112.332 112.584 136.662 1.00 30.00 642 ILE A O 1
ATOM 2159 N N . GLY A 1 515 ? 113.428 110.988 137.791 1.00 30.00 643 GLY A N 1
ATOM 2160 C CA . GLY A 1 515 ? 114.507 111.834 138.211 1.00 30.00 643 GLY A CA 1
ATOM 2161 C C . GLY A 1 515 ? 114.385 112.342 139.624 1.00 30.00 643 GLY A C 1
ATOM 2162 O O . GLY A 1 515 ? 115.389 112.743 140.210 1.00 30.00 643 GLY A O 1
ATOM 2163 N N . MET A 1 516 ? 113.186 112.341 140.182 1.00 30.00 644 MET A N 1
ATOM 2164 C CA . MET A 1 516 ? 112.935 112.943 141.487 1.00 30.00 644 MET A CA 1
ATOM 2165 C C . MET A 1 516 ? 112.990 111.924 142.602 1.00 30.00 644 MET A C 1
ATOM 2166 O O . MET A 1 516 ? 112.112 111.864 143.450 1.00 30.00 644 MET A O 1
ATOM 2171 N N . GLY A 1 517 ? 114.049 111.136 142.635 1.00 30.00 645 GLY A N 1
ATOM 2172 C CA . GLY A 1 517 ? 114.223 110.150 143.678 1.00 30.00 645 GLY A CA 1
ATOM 2173 C C . GLY A 1 517 ? 115.553 110.331 144.357 1.00 30.00 645 GLY A C 1
ATOM 2174 O O . GLY A 1 517 ? 116.461 110.977 143.836 1.00 30.00 645 GLY A O 1
ATOM 2175 N N . ASP A 1 518 ? 115.669 109.751 145.542 1.00 30.00 646 ASP A N 1
ATOM 2176 C CA . ASP A 1 518 ? 116.841 109.910 146.387 1.00 30.00 646 ASP A CA 1
ATOM 2177 C C . ASP A 1 518 ? 117.578 108.584 146.462 1.00 30.00 646 ASP A C 1
ATOM 2178 O O . ASP A 1 518 ? 117.092 107.635 147.081 1.00 30.00 646 ASP A O 1
ATOM 2180 N N . LEU A 1 519 ? 118.759 108.524 145.854 1.00 30.00 647 LEU A N 1
ATOM 2181 C CA . LEU A 1 519 ? 119.604 107.335 145.948 1.00 30.00 647 LEU A CA 1
ATOM 2182 C C . LEU A 1 519 ? 120.513 107.455 147.165 1.00 30.00 647 LEU A C 1
ATOM 2183 O O . LEU A 1 519 ? 121.738 107.465 147.075 1.00 30.00 647 LEU A O 1
ATOM 2188 N N . GLU A 1 520 ? 119.887 107.553 148.321 1.00 30.00 648 GLU A N 1
ATOM 2189 C CA . GLU A 1 520 ? 120.605 107.583 149.583 1.00 30.00 648 GLU A CA 1
ATOM 2190 C C . GLU A 1 520 ? 120.607 106.156 150.100 1.00 30.00 648 GLU A C 1
ATOM 2191 O O . GLU A 1 520 ? 119.564 105.620 150.479 1.00 30.00 648 GLU A O 1
ATOM 2193 N N . PHE A 1 521 ? 121.782 105.543 150.119 1.00 30.00 649 PHE A N 1
ATOM 2194 C CA . PHE A 1 521 ? 121.924 104.155 150.537 1.00 30.00 649 PHE A CA 1
ATOM 2195 C C . PHE A 1 521 ? 122.337 104.063 151.985 1.00 30.00 649 PHE A C 1
ATOM 2196 O O . PHE A 1 521 ? 123.222 103.288 152.344 1.00 30.00 649 PHE A O 1
ATOM 2204 N N . THR A 1 522 ? 121.741 104.913 152.817 1.00 30.00 650 THR A N 1
ATOM 2205 C CA . THR A 1 522 ? 122.130 105.019 154.214 1.00 30.00 650 THR A CA 1
ATOM 2206 C C . THR A 1 522 ? 121.787 103.758 154.991 1.00 30.00 650 THR A C 1
ATOM 2207 O O . THR A 1 522 ? 122.669 103.115 155.570 1.00 30.00 650 THR A O 1
ATOM 2211 N N . GLU A 1 523 ? 120.511 103.384 155.009 1.00 30.00 651 GLU A N 1
ATOM 2212 C CA . GLU A 1 523 ? 120.036 102.440 156.007 1.00 30.00 651 GLU A CA 1
ATOM 2213 C C . GLU A 1 523 ? 120.451 101.015 155.681 1.00 30.00 651 GLU A C 1
ATOM 2214 O O . GLU A 1 523 ? 120.618 100.639 154.520 1.00 30.00 651 GLU A O 1
ATOM 2220 N N . ASN A 1 524 ? 120.643 100.232 156.736 1.00 30.00 652 ASN A N 1
ATOM 2221 C CA . ASN A 1 524 ? 121.246 98.916 156.622 1.00 30.00 652 ASN A CA 1
ATOM 2222 C C . ASN A 1 524 ? 120.186 97.897 156.249 1.00 30.00 652 ASN A C 1
ATOM 2223 O O . ASN A 1 524 ? 119.152 97.794 156.915 1.00 30.00 652 ASN A O 1
ATOM 2225 N N . TYR A 1 525 ? 120.438 97.151 155.187 1.00 30.00 653 TYR A N 1
ATOM 2226 C CA . TYR A 1 525 ? 119.616 96.014 154.826 1.00 30.00 653 TYR A CA 1
ATOM 2227 C C . TYR A 1 525 ? 120.491 94.776 154.771 1.00 30.00 653 TYR A C 1
ATOM 2228 O O . TYR A 1 525 ? 121.684 94.855 154.476 1.00 30.00 653 TYR A O 1
ATOM 2237 N N . ASP A 1 526 ? 119.896 93.628 155.042 1.00 30.00 654 ASP A N 1
ATOM 2238 C CA . ASP A 1 526 ? 120.438 92.422 154.456 1.00 30.00 654 ASP A CA 1
ATOM 2239 C C . ASP A 1 526 ? 120.207 92.534 152.966 1.00 30.00 654 ASP A C 1
ATOM 2240 O O . ASP A 1 526 ? 119.164 93.032 152.543 1.00 30.00 654 ASP A O 1
ATOM 2242 N N . PHE A 1 527 ? 121.199 92.107 152.183 1.00 30.00 655 PHE A N 1
ATOM 2243 C CA . PHE A 1 527 ? 121.243 92.290 150.727 1.00 30.00 655 PHE A CA 1
ATOM 2244 C C . PHE A 1 527 ? 121.223 93.768 150.365 1.00 30.00 655 PHE A C 1
ATOM 2245 O O . PHE A 1 527 ? 120.478 94.208 149.498 1.00 30.00 655 PHE A O 1
ATOM 2253 N N . LYS A 1 528 ? 122.064 94.535 151.046 1.00 30.00 656 LYS A N 1
ATOM 2254 C CA . LYS A 1 528 ? 122.238 95.940 150.718 1.00 30.00 656 LYS A CA 1
ATOM 2255 C C . LYS A 1 528 ? 123.117 96.119 149.495 1.00 30.00 656 LYS A C 1
ATOM 2256 O O . LYS A 1 528 ? 122.835 96.967 148.647 1.00 30.00 656 LYS A O 1
ATOM 2262 N N . ALA A 1 529 ? 124.183 95.335 149.389 1.00 30.00 657 ALA A N 1
ATOM 2263 C CA . ALA A 1 529 ? 125.084 95.480 148.257 1.00 30.00 657 ALA A CA 1
ATOM 2264 C C . ALA A 1 529 ? 124.460 94.968 146.974 1.00 30.00 657 ALA A C 1
ATOM 2265 O O . ALA A 1 529 ? 124.793 95.454 145.892 1.00 30.00 657 ALA A O 1
ATOM 2267 N N . VAL A 1 530 ? 123.562 93.992 147.067 1.00 30.00 658 VAL A N 1
ATOM 2268 C CA . VAL A 1 530 ? 122.821 93.574 145.888 1.00 30.00 658 VAL A CA 1
ATOM 2269 C C . VAL A 1 530 ? 121.829 94.645 145.507 1.00 30.00 658 VAL A C 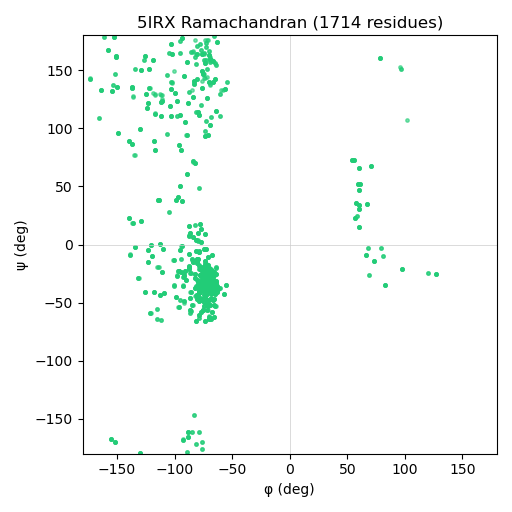1
ATOM 2270 O O . VAL A 1 530 ? 121.619 94.919 144.323 1.00 30.00 658 VAL A O 1
ATOM 2274 N N . PHE A 1 531 ? 121.232 95.286 146.504 1.00 30.00 659 PHE A N 1
ATOM 2275 C CA . PHE A 1 531 ? 120.233 96.317 146.279 1.00 30.00 659 PHE A CA 1
ATOM 2276 C C . PHE A 1 531 ? 120.801 97.524 145.560 1.00 30.00 659 PHE A C 1
ATOM 2277 O O . PHE A 1 531 ? 120.099 98.149 144.768 1.00 30.00 659 PHE A O 1
ATOM 2285 N N . ILE A 1 532 ? 122.064 97.855 145.805 1.00 30.00 660 ILE A N 1
ATOM 2286 C CA . ILE A 1 532 ? 122.696 98.947 145.081 1.00 30.00 660 ILE A CA 1
ATOM 2287 C C . ILE A 1 532 ? 122.946 98.556 143.634 1.00 30.00 660 ILE A C 1
ATOM 2288 O O . ILE A 1 532 ? 122.837 99.391 142.733 1.00 30.00 660 ILE A O 1
ATOM 2293 N N . ILE A 1 533 ? 123.226 97.282 143.374 1.00 30.00 661 ILE A N 1
ATOM 2294 C CA . ILE A 1 533 ? 123.503 96.857 142.009 1.00 30.00 661 ILE A CA 1
ATOM 2295 C C . ILE A 1 533 ? 122.232 96.857 141.179 1.00 30.00 661 ILE A C 1
ATOM 2296 O O . ILE A 1 533 ? 122.251 97.265 140.018 1.00 30.00 661 ILE A O 1
ATOM 2301 N N . LEU A 1 534 ? 121.104 96.441 141.759 1.00 30.00 662 LEU A N 1
ATOM 2302 C CA . LEU A 1 534 ? 119.835 96.526 141.041 1.00 30.00 662 LEU A CA 1
ATOM 2303 C C . LEU A 1 534 ? 119.430 97.961 140.802 1.00 30.00 662 LEU A C 1
ATOM 2304 O O . LEU A 1 534 ? 119.034 98.331 139.696 1.00 30.00 662 LEU A O 1
ATOM 2309 N N . LEU A 1 535 ? 119.494 98.775 141.842 1.00 30.00 663 LEU A N 1
ATOM 2310 C CA . LEU A 1 535 ? 118.929 100.105 141.763 1.00 30.00 663 LEU A CA 1
ATOM 2311 C C . LEU A 1 535 ? 119.779 101.009 140.894 1.00 30.00 663 LEU A C 1
ATOM 2312 O O . LEU A 1 535 ? 119.270 101.969 140.322 1.00 30.00 663 LEU A O 1
ATOM 2317 N N . LEU A 1 536 ? 121.064 100.708 140.761 1.00 30.00 664 LEU A N 1
ATOM 2318 C CA . LEU A 1 536 ? 121.857 101.384 139.747 1.00 30.00 664 LEU A CA 1
ATOM 2319 C C . LEU A 1 536 ? 121.615 100.790 138.379 1.00 30.00 664 LEU A C 1
ATOM 2320 O O . LEU A 1 536 ? 121.630 101.509 137.383 1.00 30.00 664 LEU A O 1
ATOM 2325 N N . ALA A 1 537 ? 121.368 99.489 138.300 1.00 30.00 665 ALA A N 1
ATOM 2326 C CA . ALA A 1 537 ? 120.996 98.933 137.010 1.00 30.00 665 ALA A CA 1
ATOM 2327 C C . ALA A 1 537 ? 119.543 99.201 136.691 1.00 30.00 665 ALA A C 1
ATOM 2328 O O . ALA A 1 537 ? 119.091 98.861 135.606 1.00 30.00 665 ALA A O 1
ATOM 2330 N N . TYR A 1 538 ? 118.785 99.758 137.625 1.00 30.00 666 TYR A N 1
ATOM 2331 C CA . TYR A 1 538 ? 117.466 100.257 137.281 1.00 30.00 666 TYR A CA 1
ATOM 2332 C C . TYR A 1 538 ? 117.572 101.661 136.727 1.00 30.00 666 TYR A C 1
ATOM 2333 O O . TYR A 1 538 ? 117.118 101.930 135.619 1.00 30.00 666 TYR A O 1
ATOM 2342 N N . VAL A 1 539 ? 118.244 102.546 137.465 1.00 30.00 667 VAL A N 1
ATOM 2343 C CA . VAL A 1 539 ? 118.353 103.960 137.117 1.00 30.00 667 VAL A CA 1
ATOM 2344 C C . VAL A 1 539 ? 119.083 104.159 135.798 1.00 30.00 667 VAL A C 1
ATOM 2345 O O . VAL A 1 539 ? 118.651 104.944 134.953 1.00 30.00 667 VAL A O 1
ATOM 2349 N N . ILE A 1 540 ? 120.146 103.396 135.552 1.00 0.00 668 ILE A N 1
ATOM 2350 C CA . ILE A 1 540 ? 120.864 103.532 134.286 1.00 0.00 668 ILE A CA 1
ATOM 2351 C C . ILE A 1 540 ? 120.065 102.985 133.117 1.00 0.00 668 ILE A C 1
ATOM 2352 O O . ILE A 1 540 ? 120.391 103.257 131.963 1.00 0.00 668 ILE A O 1
ATOM 2357 N N . LEU A 1 541 ? 118.978 102.281 133.384 1.00 0.00 669 LEU A N 1
ATOM 2358 C CA . LEU A 1 541 ? 118.272 101.530 132.373 1.00 0.00 669 LEU A CA 1
ATOM 2359 C C . LEU A 1 541 ? 116.921 102.115 132.045 1.00 0.00 669 LEU A C 1
ATOM 2360 O O . LEU A 1 541 ? 116.419 101.881 130.952 1.00 0.00 669 LEU A O 1
ATOM 2365 N N . THR A 1 542 ? 116.324 102.864 132.954 1.00 0.00 670 THR A N 1
ATOM 2366 C CA . THR A 1 542 ? 115.021 103.453 132.728 1.00 0.00 670 THR A CA 1
ATOM 2367 C C . THR A 1 542 ? 114.998 104.960 132.873 1.00 0.00 670 THR A C 1
ATOM 2368 O O . THR A 1 542 ? 114.050 105.588 132.411 1.00 0.00 670 THR A O 1
ATOM 2372 N N . TYR A 1 543 ? 116.016 105.557 133.467 1.00 0.00 671 TYR A N 1
ATOM 2373 C CA . TYR A 1 543 ? 116.153 107.000 133.491 1.00 0.00 671 TYR A CA 1
ATOM 2374 C C . TYR A 1 543 ? 117.093 107.480 132.405 1.00 0.00 671 TYR A C 1
ATOM 2375 O O . TYR A 1 543 ? 116.964 108.605 131.927 1.00 0.00 671 TYR A O 1
ATOM 2384 N N . ILE A 1 544 ? 118.028 106.642 131.985 1.00 0.00 672 ILE A N 1
ATOM 2385 C CA . ILE A 1 544 ? 118.931 107.023 130.912 1.00 0.00 672 ILE A CA 1
ATOM 2386 C C . ILE A 1 544 ? 118.439 106.488 129.582 1.00 0.00 672 ILE A C 1
ATOM 2387 O O . ILE A 1 544 ? 118.293 107.243 128.618 1.00 0.00 672 ILE A O 1
ATOM 2392 N N . LEU A 1 545 ? 118.183 105.187 129.499 1.00 30.00 673 LEU A N 1
ATOM 2393 C CA . LEU A 1 545 ? 117.689 104.652 128.240 1.00 30.00 673 LEU A CA 1
ATOM 2394 C C . LEU A 1 545 ? 116.245 105.040 127.999 1.00 30.00 673 LEU A C 1
ATOM 2395 O O . LEU A 1 545 ? 115.958 105.825 127.101 1.00 30.00 673 LEU A O 1
ATOM 2400 N N . LEU A 1 546 ? 115.335 104.544 128.836 1.00 30.00 674 LEU A N 1
ATOM 2401 C CA . LEU A 1 546 ? 113.917 104.546 128.497 1.00 30.00 674 LEU A CA 1
ATOM 2402 C C . LEU A 1 546 ? 113.312 105.930 128.514 1.00 30.00 674 LEU A C 1
ATOM 2403 O O . LEU A 1 546 ? 112.488 106.248 127.656 1.00 30.00 674 LEU A O 1
ATOM 2408 N N . LEU A 1 547 ? 113.665 106.748 129.495 1.00 0.00 675 LEU A N 1
ATOM 2409 C CA . LEU A 1 547 ? 113.063 108.067 129.575 1.00 0.00 675 LEU A CA 1
ATOM 2410 C C . LEU A 1 547 ? 113.518 108.938 128.425 1.00 0.00 675 LEU A C 1
ATOM 2411 O O . LEU A 1 547 ? 112.708 109.627 127.811 1.00 0.00 675 LEU A O 1
ATOM 2416 N N . ASN A 1 548 ? 114.788 108.876 128.078 1.00 0.00 676 ASN A N 1
ATOM 2417 C CA . ASN A 1 548 ? 115.268 109.646 126.950 1.00 0.00 676 ASN A CA 1
ATOM 2418 C C . ASN A 1 548 ? 114.840 109.050 125.626 1.00 0.00 676 ASN A C 1
ATOM 2419 O O . ASN A 1 548 ? 114.763 109.772 124.634 1.00 0.00 676 ASN A O 1
ATOM 2424 N N . MET A 1 549 ? 114.569 107.753 125.590 1.00 0.00 677 MET A N 1
ATOM 2425 C CA . MET A 1 549 ? 113.965 107.146 124.415 1.00 0.00 677 MET A CA 1
ATOM 2426 C C . MET A 1 549 ? 112.537 107.617 124.225 1.00 0.00 677 MET A C 1
ATOM 2427 O O . MET A 1 549 ? 112.096 107.825 123.097 1.00 0.00 677 MET A O 1
ATOM 2432 N N . LEU A 1 550 ? 111.808 107.813 125.318 1.00 0.00 678 LEU A N 1
ATOM 2433 C CA . LEU A 1 550 ? 110.458 108.350 125.228 1.00 0.00 678 LEU A CA 1
ATOM 2434 C C . LEU A 1 550 ? 110.466 109.799 124.778 1.00 0.00 678 LEU A C 1
ATOM 2435 O O . LEU A 1 550 ? 109.643 110.200 123.953 1.00 0.00 678 LEU A O 1
ATOM 2440 N N . ILE A 1 551 ? 111.393 110.594 125.304 1.00 0.00 679 ILE A N 1
ATOM 2441 C CA . ILE A 1 551 ? 111.520 111.992 124.921 1.00 0.00 679 ILE A CA 1
ATOM 2442 C C . ILE A 1 551 ? 111.928 112.122 123.466 1.00 0.00 679 ILE A C 1
ATOM 2443 O O . ILE A 1 551 ? 111.470 113.028 122.765 1.00 0.00 679 ILE A O 1
ATOM 2448 N N . ALA A 1 552 ? 112.746 111.203 122.968 1.00 0.00 680 ALA A N 1
ATOM 2449 C CA . ALA A 1 552 ? 113.124 111.234 121.565 1.00 0.00 680 ALA A CA 1
ATOM 2450 C C . ALA A 1 552 ? 111.968 110.869 120.656 1.00 0.00 680 ALA A C 1
ATOM 2451 O O . ALA A 1 552 ? 111.871 111.397 119.550 1.00 0.00 680 ALA A O 1
ATOM 2453 N N . LEU A 1 553 ? 111.089 109.981 121.096 1.00 0.00 681 LEU A N 1
ATOM 2454 C CA . LEU A 1 553 ? 109.917 109.658 120.302 1.00 0.00 681 LEU A CA 1
ATOM 2455 C C . LEU A 1 553 ? 108.858 110.733 120.385 1.00 0.00 681 LEU A C 1
ATOM 2456 O O . LEU A 1 553 ? 108.157 110.969 119.402 1.00 0.00 681 LEU A O 1
ATOM 2461 N N . MET A 1 554 ? 108.695 111.361 121.547 1.00 0.00 682 MET A N 1
ATOM 2462 C CA . MET A 1 554 ? 107.797 112.501 121.643 1.00 0.00 682 MET A CA 1
ATOM 2463 C C . MET A 1 554 ? 108.313 113.666 120.830 1.00 0.00 682 MET A C 1
ATOM 2464 O O . MET A 1 554 ? 107.528 114.404 120.240 1.00 0.00 682 MET A O 1
ATOM 2469 N N . GLY A 1 555 ? 109.627 113.848 120.787 1.00 0.00 683 GLY A N 1
ATOM 2470 C CA . GLY A 1 555 ? 110.186 114.945 120.028 1.00 0.00 683 GLY A CA 1
ATOM 2471 C C . GLY A 1 555 ? 110.022 114.775 118.540 1.00 0.00 683 GLY A C 1
ATOM 2472 O O . GLY A 1 555 ? 109.954 115.760 117.809 1.00 0.00 683 GLY A O 1
ATOM 2473 N N . GLU A 1 556 ? 109.947 113.533 118.069 1.00 0.00 684 GLU A N 1
ATOM 2474 C CA . GLU A 1 556 ? 109.650 113.310 116.664 1.00 0.00 684 GLU A CA 1
ATOM 2475 C C . GLU A 1 556 ? 108.212 113.660 116.346 1.00 0.00 684 GLU A C 1
ATOM 2476 O O . GLU A 1 556 ? 107.951 114.282 115.319 1.00 0.00 684 GLU A O 1
ATOM 2478 N N . THR A 1 557 ? 107.271 113.321 117.223 1.00 0.00 685 THR A N 1
ATOM 2479 C CA . THR A 1 557 ? 105.882 113.617 116.912 1.00 0.00 685 THR A CA 1
ATOM 2480 C C . THR A 1 557 ? 105.536 115.061 117.203 1.00 0.00 685 THR A C 1
ATOM 2481 O O . THR A 1 557 ? 104.460 115.516 116.830 1.00 0.00 685 THR A O 1
ATOM 2485 N N . VAL A 1 558 ? 106.392 115.782 117.914 1.00 0.00 686 VAL A N 1
ATOM 2486 C CA . VAL A 1 558 ? 106.206 117.221 118.033 1.00 0.00 686 VAL A CA 1
ATOM 2487 C C . VAL A 1 558 ? 106.678 117.915 116.769 1.00 0.00 686 VAL A C 1
ATOM 2488 O O . VAL A 1 558 ? 105.978 118.762 116.210 1.00 0.00 686 VAL A O 1
ATOM 2492 N N . ASN A 1 559 ? 107.856 117.554 116.283 1.00 0.00 687 ASN A N 1
ATOM 2493 C CA . ASN A 1 559 ? 108.375 118.213 115.100 1.00 0.00 687 ASN A CA 1
ATOM 2494 C C . ASN A 1 559 ? 107.729 117.729 113.820 1.00 0.00 687 ASN A C 1
ATOM 2495 O O . ASN A 1 559 ? 107.806 118.430 112.813 1.00 0.00 687 ASN A O 1
ATOM 2500 N N . LYS A 1 560 ? 107.095 116.569 113.824 1.00 0.00 688 LYS A N 1
ATOM 250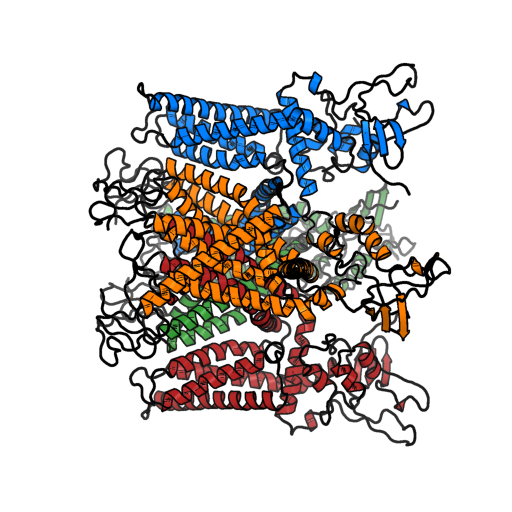1 C CA . LYS A 1 560 ? 106.337 116.153 112.656 1.00 0.00 688 LYS A CA 1
ATOM 2502 C C . LYS A 1 560 ? 105.036 116.919 112.539 1.00 0.00 688 LYS A C 1
ATOM 2503 O O . LYS A 1 560 ? 104.604 117.258 111.438 1.00 0.00 688 LYS A O 1
ATOM 2509 N N . ILE A 1 561 ? 104.413 117.214 113.678 1.00 0.00 689 ILE A N 1
ATOM 2510 C CA . ILE A 1 561 ? 103.090 117.822 113.703 1.00 0.00 689 ILE A CA 1
ATOM 2511 C C . ILE A 1 561 ? 103.166 119.333 113.646 1.00 0.00 689 ILE A C 1
ATOM 2512 O O . ILE A 1 561 ? 102.134 119.996 113.502 1.00 0.00 689 ILE A O 1
ATOM 2517 N N . ALA A 1 562 ? 104.359 119.901 113.754 1.00 30.00 690 ALA A N 1
ATOM 2518 C CA . ALA A 1 562 ? 104.547 121.332 113.605 1.00 30.00 690 ALA A CA 1
ATOM 2519 C C . ALA A 1 562 ? 104.932 121.717 112.193 1.00 30.00 690 ALA A C 1
ATOM 2520 O O . ALA A 1 562 ? 104.716 122.864 111.794 1.00 30.00 690 ALA A O 1
ATOM 2522 N N . GLN A 1 563 ? 105.502 120.785 111.434 1.00 30.00 691 GLN A N 1
ATOM 2523 C CA . GLN A 1 563 ? 105.681 121.000 110.006 1.00 30.00 691 GLN A CA 1
ATOM 2524 C C . GLN A 1 563 ? 104.343 121.013 109.290 1.00 30.00 691 GLN A C 1
ATOM 2525 O O . GLN A 1 563 ? 104.103 121.858 108.423 1.00 30.00 691 GLN A O 1
ATOM 2531 N N . GLU A 1 564 ? 103.445 120.112 109.668 1.00 30.00 692 GLU A N 1
ATOM 2532 C CA . GLU A 1 564 ? 102.147 119.992 109.025 1.00 30.00 692 GLU A CA 1
ATOM 2533 C C . GLU A 1 564 ? 101.106 120.807 109.776 1.00 30.00 692 GLU A C 1
ATOM 2534 O O . GLU A 1 564 ? 99.956 120.380 109.903 1.00 30.00 692 GLU A O 1
ATOM 2536 N N . SER A 1 565 ? 101.501 121.975 110.287 1.00 30.00 693 SER A N 1
ATOM 2537 C CA . SER A 1 565 ? 100.637 122.713 111.199 1.00 30.00 693 SER A CA 1
ATOM 2538 C C . SER A 1 565 ? 99.511 123.422 110.466 1.00 30.00 693 SER A C 1
ATOM 2539 O O . SER A 1 565 ? 98.351 123.342 110.885 1.00 30.00 693 SER A O 1
ATOM 2542 N N . LYS A 1 566 ? 99.834 124.128 109.378 1.00 30.00 694 LYS A N 1
ATOM 2543 C CA . LYS A 1 566 ? 98.836 124.926 108.671 1.00 30.00 694 LYS A CA 1
ATOM 2544 C C . LYS A 1 566 ? 97.774 124.054 108.022 1.00 30.00 694 LYS A C 1
ATOM 2545 O O . LYS A 1 566 ? 96.639 124.497 107.831 1.00 30.00 694 LYS A O 1
ATOM 2547 N N . ASN A 1 567 ? 98.121 122.814 107.694 1.00 30.00 695 ASN A N 1
ATOM 2548 C CA . ASN A 1 567 ? 97.117 121.858 107.253 1.00 30.00 695 ASN A CA 1
ATOM 2549 C C . ASN A 1 567 ? 96.240 121.420 108.414 1.00 30.00 695 ASN A C 1
ATOM 2550 O O . ASN A 1 567 ? 95.008 121.440 108.310 1.00 30.00 695 ASN A O 1
ATOM 2555 N N . ILE A 1 568 ? 96.864 121.063 109.546 1.00 30.00 696 ILE A N 1
ATOM 2556 C CA . ILE A 1 568 ? 96.182 120.432 110.679 1.00 30.00 696 ILE A CA 1
ATOM 2557 C C . ILE A 1 568 ? 95.149 121.338 111.316 1.00 30.00 696 ILE A C 1
ATOM 2558 O O . ILE A 1 568 ? 94.242 120.861 112.006 1.00 30.00 696 ILE A O 1
ATOM 2560 N N . TRP A 1 569 ? 95.263 122.635 111.078 1.00 30.00 697 TRP A N 1
ATOM 2561 C CA . TRP A 1 569 ? 94.410 123.611 111.727 1.00 30.00 697 TRP A CA 1
ATOM 2562 C C . TRP A 1 569 ? 92.990 123.618 111.166 1.00 30.00 697 TRP A C 1
ATOM 2563 O O . TRP A 1 569 ? 92.026 123.746 111.929 1.00 30.00 697 TRP A O 1
ATOM 2574 N N . LYS A 1 570 ? 92.832 123.483 109.850 1.00 30.00 698 LYS A N 1
ATOM 2575 C CA . LYS A 1 570 ? 91.554 123.833 109.235 1.00 30.00 698 LYS A CA 1
ATOM 2576 C C . LYS A 1 570 ? 90.463 122.805 109.475 1.00 30.00 698 LYS A C 1
ATOM 2577 O O . LYS A 1 570 ? 89.281 123.161 109.467 1.00 30.00 698 LYS A O 1
ATOM 2583 N N . LEU A 1 571 ? 90.829 121.542 109.688 1.00 30.00 699 LEU A N 1
ATOM 2584 C CA . LEU A 1 571 ? 89.823 120.510 109.891 1.00 30.00 699 LEU A CA 1
ATOM 2585 C C . LEU A 1 571 ? 89.109 120.661 111.222 1.00 30.00 699 LEU A C 1
ATOM 2586 O O . LEU A 1 571 ? 87.938 120.289 111.328 1.00 30.00 699 LEU A O 1
ATOM 2588 N N . GLN A 1 572 ? 89.780 121.218 112.228 1.00 30.00 700 GLN A N 1
ATOM 2589 C CA . GLN A 1 572 ? 89.162 121.378 113.534 1.00 30.00 700 GLN A CA 1
ATOM 2590 C C . GLN A 1 572 ? 88.177 122.531 113.557 1.00 30.00 700 GLN A C 1
ATOM 2591 O O . GLN A 1 572 ? 87.220 122.510 114.336 1.00 30.00 700 GLN A O 1
ATOM 2593 N N . ARG A 1 573 ? 88.393 123.545 112.727 1.00 30.00 701 ARG A N 1
ATOM 2594 C CA . ARG A 1 573 ? 87.400 124.600 112.615 1.00 30.00 701 ARG A CA 1
ATOM 2595 C C . ARG A 1 573 ? 86.167 124.117 111.872 1.00 30.00 701 ARG A C 1
ATOM 2596 O O . ARG A 1 573 ? 85.040 124.449 112.260 1.00 30.00 701 ARG A O 1
ATOM 2604 N N . ALA A 1 574 ? 86.363 123.306 110.832 1.00 30.00 702 ALA A N 1
ATOM 2605 C CA . ALA A 1 574 ? 85.244 122.755 110.080 1.00 30.00 702 ALA A CA 1
ATOM 2606 C C . ALA A 1 574 ? 84.397 121.824 110.928 1.00 30.00 702 ALA A C 1
ATOM 2607 O O . ALA A 1 574 ? 83.176 121.765 110.746 1.00 30.00 702 ALA A O 1
ATOM 2609 N N . ILE A 1 575 ? 85.021 121.099 111.859 1.00 30.00 703 ILE A N 1
ATOM 2610 C CA . ILE A 1 575 ? 84.254 120.295 112.800 1.00 30.00 703 ILE A CA 1
ATOM 2611 C C . ILE A 1 575 ? 83.490 121.193 113.757 1.00 30.00 703 ILE A C 1
ATOM 2612 O O . ILE A 1 575 ? 82.383 120.854 114.185 1.00 30.00 703 ILE A O 1
ATOM 2614 N N . THR A 1 576 ? 84.046 122.359 114.087 1.00 30.00 704 THR A N 1
ATOM 2615 C CA . THR A 1 576 ? 83.342 123.298 114.949 1.00 30.00 704 THR A CA 1
ATOM 2616 C C . THR A 1 576 ? 82.299 124.092 114.183 1.00 30.00 704 THR A C 1
ATOM 2617 O O . THR A 1 576 ? 81.241 124.409 114.735 1.00 30.00 704 THR A O 1
ATOM 2619 N N . ILE A 1 577 ? 82.578 124.426 112.921 1.00 30.00 705 ILE A N 1
ATOM 2620 C CA . ILE A 1 577 ? 81.629 125.207 112.140 1.00 30.00 705 ILE A CA 1
ATOM 2621 C C . ILE A 1 577 ? 80.429 124.361 111.758 1.00 30.00 705 ILE A C 1
ATOM 2622 O O . ILE A 1 577 ? 79.308 124.869 111.665 1.00 30.00 705 ILE A O 1
ATOM 2624 N N . LEU A 1 578 ? 80.632 123.064 111.535 1.00 30.00 706 LEU A N 1
ATOM 2625 C CA . LEU A 1 578 ? 79.507 122.196 111.219 1.00 30.00 706 LEU A CA 1
ATOM 2626 C C . LEU A 1 578 ? 78.683 121.881 112.453 1.00 30.00 706 LEU A C 1
ATOM 2627 O O . LEU A 1 578 ? 77.465 121.704 112.352 1.00 30.00 706 LEU A O 1
ATOM 2629 N N . ASP A 1 579 ? 79.323 121.820 113.621 1.00 30.00 707 ASP A N 1
ATOM 2630 C CA . ASP A 1 579 ? 78.600 121.500 114.845 1.00 30.00 707 ASP A CA 1
ATOM 2631 C C . ASP A 1 579 ? 77.722 122.660 115.286 1.00 30.00 707 ASP A C 1
ATOM 2632 O O . ASP A 1 579 ? 76.566 122.457 115.672 1.00 30.00 707 ASP A O 1
ATOM 2634 N N . THR A 1 580 ? 78.250 123.883 115.221 1.00 30.00 708 THR A N 1
ATOM 2635 C CA . THR A 1 580 ? 77.498 125.046 115.672 1.00 30.00 708 THR A CA 1
ATOM 2636 C C . THR A 1 580 ? 76.321 125.349 114.759 1.00 30.00 708 THR A C 1
ATOM 2637 O O . THR A 1 580 ? 75.340 125.956 115.199 1.00 30.00 708 THR A O 1
ATOM 2639 N N . GLU A 1 581 ? 76.393 124.934 113.496 1.00 30.00 709 GLU A N 1
ATOM 2640 C CA . GLU A 1 581 ? 75.260 125.113 112.599 1.00 30.00 709 GLU A CA 1
ATOM 2641 C C . GLU A 1 581 ? 74.141 124.135 112.913 1.00 30.00 709 GLU A C 1
ATOM 2642 O O . GLU A 1 581 ? 72.966 124.456 112.716 1.00 30.00 709 GLU A O 1
ATOM 2644 N N . LYS A 1 582 ? 74.484 122.948 113.403 1.00 30.00 710 LYS A N 1
ATOM 2645 C CA . LYS A 1 582 ? 73.479 121.976 113.802 1.00 30.00 710 LYS A CA 1
ATOM 2646 C C . LYS A 1 582 ? 72.905 122.257 115.180 1.00 30.00 710 LYS A C 1
ATOM 2647 O O . LYS A 1 582 ? 71.884 121.662 115.538 1.00 30.00 710 LYS A O 1
ATOM 2653 N N . SER A 1 583 ? 73.530 123.144 115.954 1.00 30.00 711 SER A N 1
ATOM 2654 C CA . SER A 1 583 ? 73.057 123.404 117.307 1.00 30.00 711 SER A CA 1
ATOM 2655 C C . SER A 1 583 ? 71.788 124.243 117.298 1.00 30.00 711 SER A C 1
ATOM 2656 O O . SER A 1 583 ? 70.881 124.013 118.104 1.00 30.00 711 SER A O 1
ATOM 2659 N N . PHE A 1 584 ? 71.702 125.214 116.391 1.00 30.00 712 PHE A N 1
ATOM 2660 C CA . PHE A 1 584 ? 70.507 126.045 116.304 1.00 30.00 712 PHE A CA 1
ATOM 2661 C C . PHE A 1 584 ? 69.359 125.287 115.646 1.00 30.00 712 PHE A C 1
ATOM 2662 O O . PHE A 1 584 ? 68.263 125.187 116.209 1.00 30.00 712 PHE A O 1
ATOM 2664 N N . LEU A 1 585 ? 69.588 124.783 114.427 1.00 30.00 713 LEU A N 1
ATOM 2665 C CA . LEU A 1 585 ? 68.664 123.993 113.608 1.00 30.00 713 LEU A CA 1
ATOM 2666 C C . LEU A 1 585 ? 67.369 124.727 113.264 1.00 30.00 713 LEU A C 1
ATOM 2667 O O . LEU A 1 585 ? 66.405 124.094 112.817 1.00 30.00 713 LEU A O 1
ATOM 2669 N N . LYS A 1 586 ? 67.321 126.041 113.453 1.00 30.00 714 LYS A N 1
ATOM 2670 C CA . LYS A 1 586 ? 66.144 126.842 113.167 1.00 30.00 714 LYS A CA 1
ATOM 2671 C C . LYS A 1 586 ? 66.446 128.082 112.348 1.00 30.00 714 LYS A C 1
ATOM 2672 O O . LYS A 1 586 ? 65.577 128.540 111.604 1.00 30.00 714 LYS A O 1
ATOM 2674 N N . CYS A 1 587 ? 67.654 128.632 112.460 1.00 30.00 715 CYS A N 1
ATOM 2675 C CA . CYS A 1 587 ? 68.032 129.846 111.739 1.00 30.00 715 CYS A CA 1
ATOM 2676 C C . CYS A 1 587 ? 68.487 129.460 110.335 1.00 30.00 715 CYS A C 1
ATOM 2677 O O . CYS A 1 587 ? 69.667 129.526 109.980 1.00 30.00 715 CYS A O 1
ATOM 2679 N N . MET A 1 588 ? 67.515 129.058 109.515 1.00 30.00 716 MET A N 1
ATOM 2680 C CA . MET A 1 588 ? 67.791 128.659 108.144 1.00 30.00 716 MET A CA 1
ATOM 2681 C C . MET A 1 588 ? 68.129 129.836 107.244 1.00 30.00 716 MET A C 1
ATOM 2682 O O . MET A 1 588 ? 68.685 129.627 106.161 1.00 30.00 716 MET A O 1
ATOM 2684 N N . ARG A 1 589 ? 67.800 131.061 107.664 1.00 30.00 717 ARG A N 1
ATOM 2685 C CA . ARG A 1 589 ? 68.195 132.240 106.903 1.00 30.00 717 ARG A CA 1
ATOM 2686 C C . ARG A 1 589 ? 69.701 132.446 106.959 1.00 30.00 717 ARG A C 1
ATOM 2687 O O . ARG A 1 589 ? 70.309 132.899 105.983 1.00 30.00 717 ARG A O 1
ATOM 2689 N N . LYS A 1 590 ? 70.319 132.117 108.091 1.00 30.00 718 LYS A N 1
ATOM 2690 C CA . LYS A 1 590 ? 71.769 132.145 108.178 1.00 30.00 718 LYS A CA 1
ATOM 2691 C C . LYS A 1 590 ? 72.402 130.865 107.655 1.00 30.00 718 LYS A C 1
ATOM 2692 O O . LYS A 1 590 ? 73.611 130.844 107.407 1.00 30.00 718 LYS A O 1
ATOM 2694 N N . ALA A 1 591 ? 71.611 129.804 107.476 1.00 30.00 719 ALA A N 1
ATOM 2695 C CA . ALA A 1 591 ? 72.168 128.533 107.026 1.00 30.00 719 ALA A CA 1
ATOM 2696 C C . ALA A 1 591 ? 72.548 128.566 105.551 1.00 30.00 719 ALA A C 1
ATOM 2697 O O . ALA A 1 591 ? 73.537 127.937 105.158 1.00 30.00 719 ALA A O 1
ATOM 2699 N N . PHE A 1 592 ? 71.785 129.269 104.720 1.00 30.00 720 PHE A N 1
ATOM 2700 C CA . PHE A 1 592 ? 72.184 129.417 103.330 1.00 30.00 720 PHE A CA 1
ATOM 2701 C C . PHE A 1 592 ? 73.347 130.386 103.221 1.00 30.00 720 PHE A C 1
ATOM 2702 O O . PHE A 1 592 ? 73.550 131.239 104.088 1.00 30.00 720 PHE A O 1
ATOM 2710 N N . ARG A 1 593 ? 74.116 130.246 102.151 1.00 30.00 721 ARG A N 1
ATOM 2711 C CA . ARG A 1 593 ? 75.253 131.110 101.892 1.00 30.00 721 ARG A CA 1
ATOM 2712 C C . ARG A 1 593 ? 75.111 131.759 100.522 1.00 30.00 721 ARG A C 1
ATOM 2713 O O . ARG A 1 593 ? 75.057 131.066 99.503 1.00 30.00 721 ARG A O 1
ATOM 2715 N N . SER A 1 594 ? 75.011 133.086 100.522 1.00 30.00 722 SER A N 1
ATOM 2716 C CA . SER A 1 594 ? 75.173 133.988 99.383 1.00 30.00 722 SER A CA 1
ATOM 2717 C C . SER A 1 594 ? 74.095 133.868 98.314 1.00 30.00 722 SER A C 1
ATOM 2718 O O . SER A 1 594 ? 74.396 134.040 97.126 1.00 30.00 722 SER A O 1
ATOM 2720 N N . GLY A 1 595 ? 72.856 133.594 98.693 1.00 30.00 723 GLY A N 1
ATOM 2721 C CA . GLY A 1 595 ? 71.716 133.916 97.863 1.00 30.00 723 GLY A CA 1
ATOM 2722 C C . GLY A 1 595 ? 71.490 132.943 96.721 1.00 30.00 723 GLY A C 1
ATOM 2723 O O . GLY A 1 595 ? 72.366 132.180 96.318 1.00 30.00 723 GLY A O 1
ATOM 2724 N N . LYS A 1 596 ? 70.266 132.964 96.212 1.00 30.00 724 LYS A N 1
ATOM 2725 C CA . LYS A 1 596 ? 69.884 132.165 95.062 1.00 30.00 724 LYS A CA 1
ATOM 2726 C C . LYS A 1 596 ? 70.098 132.974 93.794 1.00 30.00 724 LYS A C 1
ATOM 2727 O O . LYS A 1 596 ? 69.921 134.193 93.776 1.00 30.00 724 LYS A O 1
ATOM 2729 N N . LEU A 1 597 ? 70.490 132.283 92.731 1.00 30.00 725 LEU A N 1
ATOM 2730 C CA . LEU A 1 597 ? 70.750 132.945 91.465 1.00 30.00 725 LEU A CA 1
ATOM 2731 C C . LEU A 1 597 ? 70.545 131.943 90.343 1.00 30.00 725 LEU A C 1
ATOM 2732 O O . LEU A 1 597 ? 71.045 130.818 90.398 1.00 30.00 725 LEU A O 1
ATOM 2734 N N . LEU A 1 598 ? 69.802 132.365 89.328 1.00 30.00 726 LEU A N 1
ATOM 2735 C CA . LEU A 1 598 ? 69.531 131.535 88.159 1.00 30.00 726 LEU A CA 1
ATOM 2736 C C . LEU A 1 598 ? 70.574 131.897 87.110 1.00 30.00 726 LEU A C 1
ATOM 2737 O O . LEU A 1 598 ? 70.321 132.687 86.202 1.00 30.00 726 LEU A O 1
ATOM 2739 N N . GLN A 1 599 ? 71.762 131.315 87.245 1.00 30.00 727 GLN A N 1
ATOM 2740 C CA . GLN A 1 599 ? 72.877 131.611 86.359 1.00 30.00 727 GLN A CA 1
ATOM 2741 C C . GLN A 1 599 ? 72.979 130.642 85.197 1.00 30.00 727 GLN A C 1
ATOM 2742 O O . GLN A 1 599 ? 73.872 130.794 84.360 1.00 30.00 727 GLN A O 1
ATOM 2744 N N . VAL A 1 600 ? 72.096 129.650 85.123 1.00 30.00 728 VAL A N 1
ATOM 2745 C CA . VAL A 1 600 ? 72.131 128.737 83.989 1.00 30.00 728 VAL A CA 1
ATOM 2746 C C . VAL A 1 600 ? 71.460 129.368 82.778 1.00 30.00 728 VAL A C 1
ATOM 2747 O O . VAL A 1 600 ? 71.861 129.130 81.633 1.00 30.00 728 VAL A O 1
ATOM 2749 N N . GLY A 1 601 ? 70.422 130.172 83.005 1.00 30.00 729 GLY A N 1
ATOM 2750 C CA . GLY A 1 601 ? 69.679 130.786 81.929 1.00 30.00 729 GLY A CA 1
ATOM 2751 C C . GLY A 1 601 ? 68.615 129.913 81.306 1.00 30.00 729 GLY A C 1
ATOM 2752 O O . GLY A 1 601 ? 67.573 130.433 80.891 1.00 30.00 729 GLY A O 1
ATOM 2753 N N . PHE A 1 602 ? 68.848 128.611 81.216 1.00 30.00 730 PHE A N 1
ATOM 2754 C CA . PHE A 1 602 ? 67.860 127.645 80.770 1.00 30.00 730 PHE A CA 1
ATOM 2755 C C . PHE A 1 602 ? 68.245 126.298 81.364 1.00 30.00 730 PHE A C 1
ATOM 2756 O O . PHE A 1 602 ? 69.105 126.213 82.247 1.00 30.00 730 PHE A O 1
ATOM 2758 N N . THR A 1 603 ? 67.618 125.247 80.876 1.00 30.00 731 THR A N 1
ATOM 2759 C CA . THR A 1 603 ? 67.954 123.894 81.286 1.00 30.00 731 THR A CA 1
ATOM 2760 C C . THR A 1 603 ? 68.152 123.066 80.027 1.00 30.00 731 THR A C 1
ATOM 2761 O O . THR A 1 603 ? 68.051 123.603 78.916 1.00 30.00 731 THR A O 1
ATOM 2763 N N . PRO A 1 604 ? 68.465 121.774 80.150 1.00 30.00 732 PRO A N 1
ATOM 2764 C CA . PRO A 1 604 ? 68.481 120.924 78.950 1.00 30.00 732 PRO A CA 1
ATOM 2765 C C . PRO A 1 604 ? 67.104 120.747 78.334 1.00 30.00 732 PRO A C 1
ATOM 2766 O O . PRO A 1 604 ? 67.004 120.513 77.124 1.00 30.00 732 PRO A O 1
ATOM 2768 N N . ASP A 1 605 ? 66.043 120.860 79.128 1.00 30.00 733 ASP A N 1
ATOM 2769 C CA . ASP A 1 605 ? 64.680 120.813 78.622 1.00 30.00 733 ASP A CA 1
ATOM 2770 C C . ASP A 1 605 ? 63.901 122.093 78.863 1.00 30.00 733 ASP A C 1
ATOM 2771 O O . ASP A 1 605 ? 63.169 122.530 77.974 1.00 30.00 733 ASP A O 1
ATOM 2773 N N . GLY A 1 606 ? 64.046 122.709 80.037 1.00 30.00 734 GLY A N 1
ATOM 2774 C CA . GLY A 1 606 ? 63.335 123.917 80.373 1.00 30.00 734 GLY A CA 1
ATOM 2775 C C . GLY A 1 606 ? 64.144 125.166 80.061 1.00 30.00 734 GLY A C 1
ATOM 2776 O O . GLY A 1 606 ? 65.287 125.118 79.612 1.00 30.00 734 GLY A O 1
ATOM 2777 N N . LYS A 1 607 ? 63.508 126.308 80.312 1.00 30.00 735 LYS A N 1
ATOM 2778 C CA . LYS A 1 607 ? 64.127 127.606 80.094 1.00 30.00 735 LYS A CA 1
ATOM 2779 C C . LYS A 1 607 ? 64.381 128.364 81.387 1.00 30.00 735 LYS A C 1
ATOM 2780 O O . LYS A 1 607 ? 64.897 129.483 81.341 1.00 30.00 735 LYS A O 1
ATOM 2782 N N . ASP A 1 608 ? 64.034 127.789 82.532 1.00 30.00 736 ASP A N 1
ATOM 2783 C CA . ASP A 1 608 ? 64.260 128.416 83.823 1.00 30.00 736 ASP A CA 1
ATOM 2784 C C . ASP A 1 608 ? 65.188 127.547 84.659 1.00 30.00 736 ASP A C 1
ATOM 2785 O O . ASP A 1 608 ? 65.325 126.345 84.416 1.00 30.00 736 ASP A O 1
ATOM 2787 N N . ASP A 1 609 ? 65.827 128.168 85.647 1.00 30.00 737 ASP A N 1
ATOM 2788 C CA . ASP A 1 609 ? 66.730 127.459 86.541 1.00 30.00 737 ASP A CA 1
ATOM 2789 C C . ASP A 1 609 ? 66.770 128.175 87.882 1.00 30.00 737 ASP A C 1
ATOM 2790 O O . ASP A 1 609 ? 66.118 129.203 88.082 1.00 30.00 737 ASP A O 1
ATOM 2792 N N . TYR A 1 610 ? 67.547 127.605 88.804 1.00 30.00 738 TYR A N 1
ATOM 2793 C CA . TYR A 1 610 ? 67.759 128.172 90.134 1.00 30.00 738 TYR A CA 1
ATOM 2794 C C . TYR A 1 610 ? 68.976 127.493 90.738 1.00 30.00 738 TYR A C 1
ATOM 2795 O O . TYR A 1 610 ? 69.085 126.265 90.678 1.00 30.00 738 TYR A O 1
ATOM 2797 N N . ARG A 1 611 ? 69.885 128.275 91.313 1.00 30.00 739 ARG A N 1
ATOM 2798 C CA . ARG A 1 611 ? 71.053 127.720 91.977 1.00 30.00 739 ARG A CA 1
ATOM 2799 C C . ARG A 1 611 ? 71.488 128.657 93.093 1.00 30.00 739 ARG A C 1
ATOM 2800 O O . ARG A 1 611 ? 71.127 129.833 93.120 1.00 30.00 739 ARG A O 1
ATOM 2802 N N . TRP A 1 612 ? 72.279 128.123 94.016 1.00 30.00 740 TRP A N 1
ATOM 2803 C CA . TRP A 1 612 ? 72.859 128.885 95.113 1.00 30.00 740 TRP A CA 1
ATOM 2804 C C . TRP A 1 612 ? 74.318 129.141 94.773 1.00 30.00 740 TRP A C 1
ATOM 2805 O O . TRP A 1 612 ? 75.125 128.209 94.770 1.00 30.00 740 TRP A O 1
ATOM 2816 N N . CYS A 1 613 ? 74.655 130.396 94.492 1.00 30.00 741 CYS A N 1
ATOM 2817 C CA . CYS A 1 613 ? 75.874 130.677 93.743 1.00 30.00 741 CYS A CA 1
ATOM 2818 C C . CYS A 1 613 ? 77.133 130.671 94.604 1.00 30.00 741 CYS A C 1
ATOM 2819 O O . CYS A 1 613 ? 77.985 129.797 94.434 1.00 30.00 741 CYS A O 1
ATOM 2821 N N . PHE A 1 614 ? 77.247 131.617 95.537 1.00 30.00 742 PHE A N 1
ATOM 2822 C CA . PHE A 1 614 ? 78.453 131.841 96.345 1.00 30.00 742 PHE A CA 1
ATOM 2823 C C . PHE A 1 614 ? 79.687 132.067 95.463 1.00 30.00 742 PHE A C 1
ATOM 2824 O O . PHE A 1 614 ? 80.515 131.188 95.255 1.00 30.00 742 PHE A O 1
ATOM 2832 N N . ARG A 1 615 ? 79.726 133.245 94.854 1.00 30.00 743 ARG A N 1
ATOM 2833 C CA . ARG A 1 615 ? 80.883 133.590 94.044 1.00 30.00 743 ARG A CA 1
ATOM 2834 C C . ARG A 1 615 ? 82.119 133.815 94.907 1.00 30.00 743 ARG A C 1
ATOM 2835 O O . ARG A 1 615 ? 82.040 134.077 96.107 1.00 30.00 743 ARG A O 1
ATOM 2843 N N . VAL A 1 616 ? 83.277 133.709 94.268 1.00 30.00 744 VAL A N 1
ATOM 2844 C CA . VAL A 1 616 ? 84.560 133.895 94.931 1.00 30.00 744 VAL A CA 1
ATOM 2845 C C . VAL A 1 616 ? 85.544 134.432 93.908 1.00 30.00 744 VAL A C 1
ATOM 2846 O O . VAL A 1 616 ? 85.604 133.936 92.781 1.00 30.00 744 VAL A O 1
ATOM 2848 N N . ASP A 1 617 ? 86.321 135.437 94.296 1.00 30.00 745 ASP A N 1
ATOM 2849 C CA . ASP A 1 617 ? 87.286 136.066 93.404 1.00 30.00 745 ASP A CA 1
ATOM 2850 C C . ASP A 1 617 ? 88.668 135.477 93.655 1.00 30.00 745 ASP A C 1
ATOM 2851 O O . ASP A 1 617 ? 89.169 135.520 94.782 1.00 30.00 745 ASP A O 1
ATOM 2853 N N . GLU A 1 618 ? 89.282 134.937 92.610 1.00 30.00 746 GLU A N 1
ATOM 2854 C CA . GLU A 1 618 ? 90.578 134.284 92.710 1.00 30.00 746 GLU A CA 1
ATOM 2855 C C . GLU A 1 618 ? 91.685 135.194 92.180 1.00 30.00 746 GLU A C 1
ATOM 2856 O O . GLU A 1 618 ? 91.433 136.267 91.631 1.00 30.00 746 GLU A O 1
ATOM 2858 N N . VAL A 1 619 ? 92.930 134.753 92.370 1.00 30.00 747 VAL A N 1
ATOM 2859 C CA . VAL A 1 619 ? 94.089 135.577 92.041 1.00 30.00 747 VAL A CA 1
ATOM 2860 C C . VAL A 1 619 ? 95.181 134.789 91.326 1.00 30.00 747 VAL A C 1
ATOM 2861 O O . VAL A 1 619 ? 96.341 135.214 91.305 1.00 30.00 747 VAL A O 1
ATOM 2863 N N . ASN A 1 620 ? 94.836 133.636 90.757 1.00 30.00 748 ASN A N 1
ATOM 2864 C CA . ASN A 1 620 ? 95.823 132.800 90.081 1.00 30.00 748 ASN A CA 1
ATOM 2865 C C . ASN A 1 620 ? 96.323 133.468 88.802 1.00 30.00 748 ASN A C 1
ATOM 2866 O O . ASN A 1 620 ? 95.667 134.347 88.237 1.00 30.00 748 ASN A O 1
ATOM 2868 N N . TRP A 1 621 ? 97.501 133.044 88.343 1.00 30.00 749 TRP A N 1
ATOM 2869 C CA . TRP A 1 621 ? 98.203 133.741 87.271 1.00 30.00 749 TRP A CA 1
ATOM 2870 C C . TRP A 1 621 ? 98.487 132.820 86.095 1.00 30.00 749 TRP A C 1
ATOM 2871 O O . TRP A 1 621 ? 99.166 131.800 86.246 1.00 30.00 749 TRP A O 1
ATOM 2882 N N . THR A 1 622 ? 97.982 133.200 84.927 1.00 30.00 750 THR A N 1
ATOM 2883 C CA . THR A 1 622 ? 98.420 132.657 83.650 1.00 30.00 750 THR A CA 1
ATOM 2884 C C . THR A 1 622 ? 99.145 133.752 82.878 1.00 30.00 750 THR A C 1
ATOM 2885 O O . THR A 1 622 ? 98.582 134.821 82.625 1.00 30.00 750 THR A O 1
ATOM 2887 N N . THR A 1 623 ? 100.394 133.477 82.513 1.00 30.00 751 THR A N 1
ATOM 2888 C CA . THR A 1 623 ? 101.300 134.482 81.964 1.00 30.00 751 THR A CA 1
ATOM 2889 C C . THR A 1 623 ? 100.868 135.026 80.605 1.00 30.00 751 THR A C 1
ATOM 2890 O O . THR A 1 623 ? 100.795 136.239 80.413 1.00 30.00 751 THR A O 1
ATOM 2894 N N . THR B 1 230 ? 109.564 157.808 96.621 1.00 36.89 335 THR B N 1
ATOM 2895 C CA . THR B 1 230 ? 110.391 157.493 95.465 1.00 36.74 335 THR B CA 1
ATOM 2896 C C . THR B 1 230 ? 110.264 156.021 95.119 1.00 36.68 335 THR B C 1
ATOM 2897 O O . THR B 1 230 ? 110.010 155.210 96.003 1.00 36.82 335 THR B O 1
ATOM 2901 N N . PRO B 1 231 ? 110.430 155.678 93.837 1.00 36.46 336 PRO B N 1
ATOM 2902 C CA . PRO B 1 231 ? 110.411 154.261 93.450 1.00 35.71 336 PRO B CA 1
ATOM 2903 C C . PRO B 1 231 ? 111.538 153.447 94.040 1.00 35.26 336 PRO B C 1
ATOM 2904 O O . PRO B 1 231 ? 111.384 152.231 94.188 1.00 35.27 336 PRO B O 1
ATOM 2908 N N . LEU B 1 232 ? 112.663 154.067 94.378 1.00 35.26 337 LEU B N 1
ATOM 2909 C CA . LEU B 1 232 ? 113.753 153.311 94.975 1.00 34.53 337 LEU B CA 1
ATOM 2910 C C . LEU B 1 232 ? 113.458 152.959 96.425 1.00 34.37 337 LEU B C 1
ATOM 2911 O O . LEU B 1 232 ? 113.706 151.828 96.853 1.00 34.02 337 LEU B O 1
ATOM 2916 N N . ALA B 1 233 ? 112.925 153.907 97.190 1.00 33.95 338 ALA B N 1
ATOM 2917 C CA . ALA B 1 233 ? 112.570 153.621 98.571 1.00 34.02 338 ALA B CA 1
ATOM 2918 C C . ALA B 1 233 ? 111.363 152.711 98.664 1.00 34.07 338 ALA B C 1
ATOM 2919 O O . ALA B 1 233 ? 111.277 151.896 99.588 1.00 34.62 338 ALA B O 1
ATOM 2921 N N . LEU B 1 234 ? 110.431 152.826 97.721 1.00 33.85 339 LEU B N 1
ATOM 2922 C CA . LEU B 1 234 ? 109.246 151.988 97.759 1.00 33.53 339 LEU B CA 1
ATOM 2923 C C . LEU B 1 234 ? 109.572 150.546 97.415 1.00 33.66 339 LEU B C 1
ATOM 2924 O O . LEU B 1 234 ? 108.849 149.643 97.839 1.00 34.18 339 LEU B O 1
ATOM 2929 N N . ALA B 1 235 ? 110.646 150.309 96.670 1.00 33.60 340 ALA B N 1
ATOM 2930 C CA . ALA B 1 235 ? 111.115 148.944 96.506 1.00 33.36 340 ALA B CA 1
ATOM 2931 C C . ALA B 1 235 ? 111.750 148.428 97.782 1.00 33.23 340 ALA B C 1
ATOM 2932 O O . ALA B 1 235 ? 111.627 147.241 98.098 1.00 33.09 340 ALA B O 1
ATOM 2934 N N . ALA B 1 236 ? 112.420 149.304 98.530 1.00 33.42 341 ALA B N 1
ATOM 2935 C CA . ALA B 1 236 ? 113.041 148.905 99.784 1.00 33.00 341 ALA B CA 1
ATOM 2936 C C . ALA B 1 236 ? 112.021 148.731 100.894 1.00 33.03 341 ALA B C 1
ATOM 2937 O O . ALA B 1 236 ? 112.161 147.826 101.719 1.00 33.45 341 ALA B O 1
ATOM 2939 N N . SER B 1 237 ? 110.980 149.555 100.917 1.00 32.96 342 SER B N 1
ATOM 2940 C CA . SER B 1 237 ? 109.947 149.473 101.938 1.00 32.56 342 SER B CA 1
ATOM 2941 C C . SER B 1 237 ? 108.935 148.379 101.676 1.00 32.96 342 SER B C 1
ATOM 2942 O O . SER B 1 237 ? 107.909 148.336 102.358 1.00 33.30 342 SER B O 1
ATOM 2945 N N . SER B 1 238 ? 109.179 147.512 100.712 1.00 32.75 343 SER B N 1
ATOM 2946 C CA . SER B 1 238 ? 108.238 146.460 100.390 1.00 32.98 343 SER B CA 1
ATOM 2947 C C . SER B 1 238 ? 108.897 145.106 100.212 1.00 33.17 343 SER B C 1
ATOM 2948 O O . SER B 1 238 ? 108.185 144.124 99.995 1.00 32.85 343 SER B O 1
ATOM 2951 N N . GLY B 1 239 ? 110.216 145.016 100.319 1.00 33.56 344 GLY B N 1
ATOM 2952 C CA . GLY B 1 239 ? 110.896 143.746 100.203 1.00 34.45 344 GLY B CA 1
ATOM 2953 C C . GLY B 1 239 ? 110.880 143.222 98.788 1.00 35.18 344 GLY B C 1
ATOM 2954 O O . GLY B 1 239 ? 110.209 142.233 98.490 1.00 35.31 344 GLY B O 1
ATOM 2955 N N . LYS B 1 240 ? 111.578 143.903 97.891 1.00 35.75 345 LYS B N 1
ATOM 2956 C CA . LYS B 1 240 ? 111.647 143.510 96.489 1.00 36.22 345 LYS B CA 1
ATOM 2957 C C . LYS B 1 240 ? 113.124 143.515 96.136 1.00 36.63 345 LYS B C 1
ATOM 2958 O O . LYS B 1 240 ? 113.671 144.588 95.880 1.00 36.92 345 LYS B O 1
ATOM 2964 N N . ILE B 1 241 ? 113.776 142.350 96.133 1.00 36.53 346 ILE B N 1
ATOM 2965 C CA . ILE B 1 241 ? 115.215 142.332 95.880 1.00 36.02 346 ILE B CA 1
ATOM 2966 C C . ILE B 1 241 ? 115.496 142.675 94.428 1.00 36.09 346 ILE B C 1
ATOM 2967 O O . ILE B 1 241 ? 116.288 143.574 94.130 1.00 36.19 346 ILE B O 1
ATOM 2972 N N . GLY B 1 242 ? 114.839 141.960 93.509 1.00 35.51 347 GLY B N 1
ATOM 2973 C CA . GLY B 1 242 ? 115.159 142.073 92.098 1.00 35.19 347 GLY B CA 1
ATOM 2974 C C . GLY B 1 242 ? 114.837 143.427 91.509 1.00 34.92 347 GLY B C 1
ATOM 2975 O O . GLY B 1 242 ? 115.530 143.888 90.600 1.00 34.78 347 GLY B O 1
ATOM 2976 N N . VAL B 1 243 ? 113.805 144.088 92.025 1.00 34.20 348 VAL B N 1
ATOM 2977 C CA . VAL B 1 243 ? 113.554 145.463 91.623 1.00 33.89 348 VAL B CA 1
ATOM 2978 C C . VAL B 1 243 ? 114.626 146.373 92.196 1.00 34.13 348 VAL B C 1
ATOM 2979 O O . VAL B 1 243 ? 115.119 147.280 91.519 1.00 34.36 348 VAL B O 1
ATOM 2983 N N . LEU B 1 244 ? 115.041 146.117 93.431 1.00 34.10 349 LEU B N 1
ATOM 2984 C CA . LEU B 1 244 ? 116.058 146.956 94.046 1.00 33.94 349 LEU B CA 1
ATOM 2985 C C . LEU B 1 244 ? 117.457 146.603 93.572 1.00 33.11 349 LEU B C 1
ATOM 2986 O O . LEU B 1 244 ? 118.311 147.488 93.485 1.00 32.65 349 LEU B O 1
ATOM 2991 N N . ALA B 1 245 ? 117.715 145.340 93.239 1.00 32.35 350 ALA B N 1
ATOM 2992 C CA . ALA B 1 245 ? 119.016 145.007 92.674 1.00 31.91 350 ALA B CA 1
ATOM 2993 C C . ALA B 1 245 ? 119.144 145.510 91.245 1.00 31.54 350 ALA B C 1
ATOM 2994 O O . ALA B 1 245 ? 120.258 145.671 90.745 1.00 31.60 350 ALA B O 1
ATOM 2996 N N . TYR B 1 246 ? 118.026 145.751 90.566 1.00 30.99 351 TYR B N 1
ATOM 2997 C CA . TYR B 1 246 ? 118.098 146.363 89.248 1.00 30.59 351 TYR B CA 1
ATOM 2998 C C . TYR B 1 246 ? 118.519 147.817 89.343 1.00 31.05 351 TYR B C 1
ATOM 2999 O O . TYR B 1 246 ? 119.395 148.263 88.599 1.00 31.61 351 TYR B O 1
ATOM 3008 N N . ILE B 1 247 ? 117.890 148.576 90.241 1.00 30.80 352 ILE B N 1
ATOM 3009 C CA . ILE B 1 247 ? 118.091 150.019 90.271 1.00 30.99 352 ILE B CA 1
ATOM 3010 C C . ILE B 1 247 ? 119.485 150.360 90.767 1.00 31.33 352 ILE B C 1
ATOM 3011 O O . ILE B 1 247 ? 120.107 151.312 90.290 1.00 32.20 352 ILE B O 1
ATOM 3016 N N . LEU B 1 248 ? 120.029 149.560 91.668 1.00 30.90 353 LEU B N 1
ATOM 3017 C CA . LEU B 1 248 ? 121.344 149.859 92.205 1.00 30.99 353 LEU B CA 1
ATOM 3018 C C . LEU B 1 248 ? 122.474 149.387 91.303 1.00 31.13 353 LEU B C 1
ATOM 3019 O O . LEU B 1 248 ? 123.569 149.948 91.357 1.00 31.12 353 LEU B O 1
ATOM 3024 N N . GLN B 1 249 ? 122.243 148.378 90.472 1.00 31.81 354 GLN B N 1
ATOM 3025 C CA . GLN B 1 249 ? 123.241 147.896 89.523 1.00 32.41 354 GLN B CA 1
ATOM 3026 C C . GLN B 1 249 ? 122.854 148.121 88.066 1.00 33.15 354 GLN B C 1
ATOM 3027 O O . GLN B 1 249 ? 123.122 147.270 87.218 1.00 33.51 354 GLN B O 1
ATOM 3033 N N . ARG B 1 250 ? 122.235 149.247 87.726 1.00 34.49 355 ARG B N 1
ATOM 3034 C CA . ARG B 1 250 ? 121.959 149.480 86.318 1.00 35.92 355 ARG B CA 1
ATOM 3035 C C . ARG B 1 250 ? 123.205 150.067 85.662 1.00 36.56 355 ARG B C 1
ATOM 3036 O O . ARG B 1 250 ? 123.955 150.832 86.276 1.00 37.15 355 ARG B O 1
ATOM 3044 N N . GLU B 1 251 ? 123.476 149.625 84.435 1.00 30.00 356 GLU B N 1
ATOM 3045 C CA . GLU B 1 251 ? 124.565 150.159 83.615 1.00 30.00 356 GLU B CA 1
ATOM 3046 C C . GLU B 1 251 ? 124.009 150.326 82.209 1.00 30.00 356 GLU B C 1
ATOM 3047 O O . GLU B 1 251 ? 124.140 149.437 81.367 1.00 30.00 356 GLU B O 1
ATOM 3049 N N . ILE B 1 252 ? 123.394 151.472 81.954 1.00 30.00 357 ILE B N 1
ATOM 3050 C CA . ILE B 1 252 ? 122.759 151.747 80.670 1.00 30.00 357 ILE B CA 1
ATOM 3051 C C . ILE B 1 252 ? 123.778 152.527 79.851 1.00 30.00 357 ILE B C 1
ATOM 3052 O O . ILE B 1 252 ? 123.770 153.752 79.818 1.00 30.00 357 ILE B O 1
ATOM 3054 N N . HIS B 1 253 ? 124.659 151.805 79.166 1.00 30.00 358 HIS B N 1
ATOM 3055 C CA . HIS B 1 253 ? 125.691 152.412 78.334 1.00 30.00 358 HIS B CA 1
ATOM 3056 C C . HIS B 1 253 ? 125.156 152.573 76.912 1.00 30.00 358 HIS B C 1
ATOM 3057 O O . HIS B 1 253 ? 125.033 151.601 76.161 1.00 30.00 358 HIS B O 1
ATOM 3064 N N . GLU B 1 254 ? 124.829 153.813 76.567 1.00 30.00 359 GLU B N 1
ATOM 3065 C CA . GLU B 1 254 ? 124.122 154.254 75.375 1.00 30.00 359 GLU B CA 1
ATOM 3066 C C . GLU B 1 254 ? 124.161 155.776 75.419 1.00 30.00 359 GLU B C 1
ATOM 3067 O O . GLU B 1 254 ? 124.097 156.346 76.516 1.00 30.00 359 GLU B O 1
ATOM 3073 N N . PRO B 1 255 ? 124.307 156.465 74.286 1.00 30.00 360 PRO B N 1
ATOM 3074 C CA . PRO B 1 255 ? 124.234 157.932 74.313 1.00 30.00 360 PRO B CA 1
ATOM 3075 C C . PRO B 1 255 ? 122.850 158.416 74.709 1.00 30.00 360 PRO B C 1
ATOM 3076 O O . PRO B 1 255 ? 121.837 157.803 74.364 1.00 30.00 360 PRO B O 1
ATOM 3080 N N . GLU B 1 256 ? 122.838 159.501 75.494 1.00 30.00 361 GLU B N 1
ATOM 3081 C CA . GLU B 1 256 ? 121.675 160.045 76.206 1.00 30.00 361 GLU B CA 1
ATOM 3082 C C . GLU B 1 256 ? 121.027 159.025 77.141 1.00 30.00 361 GLU B C 1
ATOM 3083 O O . GLU B 1 256 ? 119.843 159.141 77.464 1.00 30.00 361 GLU B O 1
ATOM 3085 N N . CYS B 1 257 ? 121.784 158.016 77.569 1.00 30.00 362 CYS B N 1
ATOM 3086 C CA . CYS B 1 257 ? 121.330 157.047 78.554 1.00 30.00 362 CYS B CA 1
ATOM 3087 C C . CYS B 1 257 ? 122.393 156.694 79.581 1.00 30.00 362 CYS B C 1
ATOM 3088 O O . CYS B 1 257 ? 122.073 155.993 80.544 1.00 30.00 362 CYS B O 1
ATOM 3090 N N . ARG B 1 258 ? 123.642 157.133 79.405 1.00 30.00 363 ARG B N 1
ATOM 3091 C CA . ARG B 1 258 ? 124.677 156.834 80.385 1.00 30.00 363 ARG B CA 1
ATOM 3092 C C . ARG B 1 258 ? 124.457 157.618 81.666 1.00 30.00 363 ARG B C 1
ATOM 3093 O O . ARG B 1 258 ? 124.761 157.129 82.758 1.00 30.00 363 ARG B O 1
ATOM 3095 N N . HIS B 1 259 ? 123.904 158.826 81.553 1.00 30.00 364 HIS B N 1
ATOM 3096 C CA . HIS B 1 259 ? 123.573 159.621 82.727 1.00 30.00 364 HIS B CA 1
ATOM 3097 C C . HIS B 1 259 ? 122.451 158.993 83.535 1.00 30.00 364 HIS B C 1
ATOM 3098 O O . HIS B 1 259 ? 122.326 159.272 84.730 1.00 30.00 364 HIS B O 1
ATOM 3105 N N . LEU B 1 260 ? 121.636 158.155 82.902 1.00 30.00 365 LEU B N 1
ATOM 3106 C CA . LEU B 1 260 ? 120.562 157.465 83.590 1.00 30.00 365 LEU B CA 1
ATOM 3107 C C . LEU B 1 260 ? 121.089 156.364 84.499 1.00 30.00 365 LEU B C 1
ATOM 3108 O O . LEU B 1 260 ? 120.376 155.932 85.408 1.00 30.00 365 LEU B O 1
ATOM 3113 N N . SER B 1 261 ? 122.326 155.928 84.297 1.00 30.00 366 SER B N 1
ATOM 3114 C CA . SER B 1 261 ? 122.842 154.770 85.002 1.00 30.00 366 SER B CA 1
ATOM 3115 C C . SER B 1 261 ? 123.194 155.090 86.447 1.00 30.00 366 SER B C 1
ATOM 3116 O O . SER B 1 261 ? 123.323 156.250 86.844 1.00 30.00 366 SER B O 1
ATOM 3119 N N . ARG B 1 262 ? 123.351 154.027 87.231 1.00 30.00 367 ARG B N 1
ATOM 3120 C CA . ARG B 1 262 ? 123.643 154.061 88.656 1.00 30.00 367 ARG B CA 1
ATOM 3121 C C . ARG B 1 262 ? 125.033 153.522 88.959 1.00 30.00 367 ARG B C 1
ATOM 3122 O O . ARG B 1 262 ? 125.762 154.101 89.764 1.00 30.00 367 ARG B O 1
ATOM 3130 N N . LYS B 1 263 ? 125.407 152.415 88.333 1.00 30.00 368 LYS B N 1
ATOM 3131 C CA . LYS B 1 263 ? 126.748 151.865 88.444 1.00 30.00 368 LYS B CA 1
ATOM 3132 C C . LYS B 1 263 ? 127.563 152.261 87.225 1.00 30.00 368 LYS B C 1
ATOM 3133 O O . LYS B 1 263 ? 127.110 152.098 86.090 1.00 30.00 368 LYS B O 1
ATOM 3139 N N . PHE B 1 264 ? 128.758 152.785 87.461 1.00 30.00 369 PHE B N 1
ATOM 3140 C CA . PHE B 1 264 ? 129.709 153.096 86.407 1.00 30.00 369 PHE B CA 1
ATOM 3141 C C . PHE B 1 264 ? 130.932 152.225 86.629 1.00 30.00 369 PHE B C 1
ATOM 3142 O O . PHE B 1 264 ? 131.642 152.404 87.622 1.00 30.00 369 PHE B O 1
ATOM 3150 N N . THR B 1 265 ? 131.179 151.285 85.726 1.00 30.00 370 THR B N 1
ATOM 3151 C CA . THR B 1 265 ? 132.377 150.457 85.809 1.00 30.00 370 THR B CA 1
ATOM 3152 C C . THR B 1 265 ? 133.549 151.271 85.278 1.00 30.00 370 THR B C 1
ATOM 3153 O O . THR B 1 265 ? 133.604 151.582 84.085 1.00 30.00 370 THR B O 1
ATOM 3157 N N . GLU B 1 266 ? 134.475 151.632 86.169 1.00 30.00 371 GLU B N 1
ATOM 3158 C CA . GLU B 1 266 ? 135.627 152.424 85.755 1.00 30.00 371 GLU B CA 1
ATOM 3159 C C . GLU B 1 266 ? 136.579 151.592 84.911 1.00 30.00 371 GLU B C 1
ATOM 3160 O O . GLU B 1 266 ? 136.943 151.982 83.797 1.00 30.00 371 GLU B O 1
ATOM 3162 N N . TRP B 1 267 ? 136.983 150.436 85.419 1.00 30.00 372 TRP B N 1
ATOM 3163 C CA . TRP B 1 267 ? 137.820 149.530 84.656 1.00 30.00 372 TRP B CA 1
ATOM 3164 C C . TRP B 1 267 ? 137.543 148.109 85.105 1.00 30.00 372 TRP B C 1
ATOM 3165 O O . TRP B 1 267 ? 136.991 147.868 86.179 1.00 30.00 372 TRP B O 1
ATOM 3176 N N . ALA B 1 268 ? 137.948 147.165 84.267 1.00 30.00 373 ALA B N 1
ATOM 3177 C CA . ALA B 1 268 ? 137.778 145.753 84.561 1.00 30.00 373 ALA B CA 1
ATOM 3178 C C . ALA B 1 268 ? 139.055 145.038 84.171 1.00 30.00 373 ALA B C 1
ATOM 3179 O O . ALA B 1 268 ? 139.607 145.290 83.097 1.00 30.00 373 ALA B O 1
ATOM 3181 N N . TYR B 1 269 ? 139.522 144.155 85.044 1.00 30.00 374 TYR B N 1
ATOM 3182 C CA . TYR B 1 269 ? 140.758 143.426 84.787 1.00 30.00 374 TYR B CA 1
ATOM 3183 C C . TYR B 1 269 ? 140.591 142.077 85.473 1.00 30.00 374 TYR B C 1
ATOM 3184 O O . TYR B 1 269 ? 140.856 141.964 86.672 1.00 30.00 374 TYR B O 1
ATOM 3193 N N . GLY B 1 270 ? 140.168 141.075 84.697 1.00 30.00 375 GLY B N 1
ATOM 3194 C CA . GLY B 1 270 ? 139.531 139.875 85.194 1.00 30.00 375 GLY B CA 1
ATOM 3195 C C . GLY B 1 270 ? 140.308 139.084 86.222 1.00 30.00 375 GLY B C 1
ATOM 3196 O O . GLY B 1 270 ? 141.507 138.840 86.070 1.00 30.00 375 GLY B O 1
ATOM 3197 N N . PRO B 1 271 ? 139.635 138.673 87.306 1.00 30.00 376 PRO B N 1
ATOM 3198 C CA . PRO B 1 271 ? 138.209 138.875 87.587 1.00 30.00 376 PRO B CA 1
ATOM 3199 C C . PRO B 1 271 ? 137.857 140.180 88.300 1.00 30.00 376 PRO B C 1
ATOM 3200 O O . PRO B 1 271 ? 136.708 140.339 88.698 1.00 30.00 376 PRO B O 1
ATOM 3204 N N . VAL B 1 272 ? 138.810 141.089 88.469 1.00 30.00 377 VAL B N 1
ATOM 3205 C CA . VAL B 1 272 ? 138.550 142.322 89.207 1.00 30.00 377 VAL B CA 1
ATOM 3206 C C . VAL B 1 272 ? 137.756 143.276 88.326 1.00 30.00 377 VAL B C 1
ATOM 3207 O O . VAL B 1 272 ? 138.069 143.459 87.145 1.00 30.00 377 VAL B O 1
ATOM 3209 N N . HIS B 1 273 ? 136.719 143.884 88.900 1.00 30.00 378 HIS B N 1
ATOM 3210 C CA . HIS B 1 273 ? 135.867 144.826 88.177 1.00 30.00 378 HIS B CA 1
ATOM 3211 C C . HIS B 1 273 ? 135.554 145.982 89.119 1.00 30.00 378 HIS B C 1
ATOM 3212 O O . HIS B 1 273 ? 134.548 145.953 89.829 1.00 30.00 378 HIS B O 1
ATOM 3214 N N . SER B 1 274 ? 136.405 147.000 89.113 1.00 30.00 379 SER B N 1
ATOM 3215 C CA . SER B 1 274 ? 136.236 148.157 89.987 1.00 30.00 379 SER B CA 1
ATOM 3216 C C . SER B 1 274 ? 135.195 149.077 89.367 1.00 30.00 379 SER B C 1
ATOM 3217 O O . SER B 1 274 ? 135.418 149.656 88.304 1.00 30.00 379 SER B O 1
ATOM 3220 N N . SER B 1 275 ? 134.059 149.223 90.037 1.00 30.00 380 SER B N 1
ATOM 3221 C CA . SER B 1 275 ? 132.927 149.971 89.513 1.00 30.00 380 SER B CA 1
ATOM 3222 C C . SER B 1 275 ? 132.513 151.049 90.499 1.00 30.00 380 SER B C 1
ATOM 3223 O O . SER B 1 275 ? 132.294 150.758 91.676 1.00 30.00 380 SER B O 1
ATOM 3225 N N . LEU B 1 276 ? 132.380 152.279 90.019 1.00 30.00 381 LEU B N 1
ATOM 3226 C CA . LEU B 1 276 ? 131.950 153.398 90.848 1.00 30.00 381 LEU B CA 1
ATOM 3227 C C . LEU B 1 276 ? 130.430 153.478 90.822 1.00 30.00 381 LEU B C 1
ATOM 3228 O O . LEU B 1 276 ? 129.832 153.616 89.752 1.00 30.00 381 LEU B O 1
ATOM 3230 N N . TYR B 1 277 ? 129.811 153.397 91.995 1.00 30.00 382 TYR B N 1
ATOM 3231 C CA . TYR B 1 277 ? 128.364 153.404 92.139 1.00 30.00 382 TYR B CA 1
ATOM 3232 C C . TYR B 1 277 ? 127.845 154.831 92.267 1.00 30.00 382 TYR B C 1
ATOM 3233 O O . TYR B 1 277 ? 128.543 155.800 91.965 1.00 30.00 382 TYR B O 1
ATOM 3242 N N . ASP B 1 278 ? 126.600 154.975 92.697 1.00 30.00 383 ASP B N 1
ATOM 3243 C CA . ASP B 1 278 ? 126.035 156.281 92.985 1.00 30.00 383 ASP B CA 1
ATOM 3244 C C . ASP B 1 278 ? 125.249 156.203 94.278 1.00 30.00 383 ASP B C 1
ATOM 3245 O O . ASP B 1 278 ? 124.489 155.258 94.495 1.00 30.00 383 ASP B O 1
ATOM 3247 N N . LEU B 1 279 ? 125.442 157.199 95.134 1.00 30.00 384 LEU B N 1
ATOM 3248 C CA . LEU B 1 279 ? 124.762 157.278 96.419 1.00 30.00 384 LEU B CA 1
ATOM 3249 C C . LEU B 1 279 ? 123.904 158.537 96.395 1.00 30.00 384 LEU B C 1
ATOM 3250 O O . LEU B 1 279 ? 124.278 159.580 96.926 1.00 30.00 384 LEU B O 1
ATOM 3255 N N . SER B 1 280 ? 122.732 158.430 95.781 1.00 30.00 385 SER B N 1
ATOM 3256 C CA . SER B 1 280 ? 121.816 159.557 95.692 1.00 30.00 385 SER B CA 1
ATOM 3257 C C . SER B 1 280 ? 120.734 159.483 96.753 1.00 30.00 385 SER B C 1
ATOM 3258 O O . SER B 1 280 ? 120.428 160.481 97.409 1.00 30.00 385 SER B O 1
ATOM 3260 N N . CYS B 1 281 ? 120.142 158.309 96.929 1.00 30.00 386 CYS B N 1
ATOM 3261 C CA . CYS B 1 281 ? 119.221 158.064 98.025 1.00 30.00 386 CYS B CA 1
ATOM 3262 C C . CYS B 1 281 ? 119.597 156.805 98.789 1.00 30.00 386 CYS B C 1
ATOM 3263 O O . CYS B 1 281 ? 118.757 156.229 99.483 1.00 30.00 386 CYS B O 1
ATOM 3265 N N . ILE B 1 282 ? 120.845 156.360 98.669 1.00 30.00 387 ILE B N 1
ATOM 3266 C CA . ILE B 1 282 ? 121.264 155.150 99.362 1.00 30.00 387 ILE B CA 1
ATOM 3267 C C . ILE B 1 282 ? 121.725 155.476 100.774 1.00 30.00 387 ILE B C 1
ATOM 3268 O O . ILE B 1 282 ? 121.344 154.805 101.736 1.00 30.00 387 ILE B O 1
ATOM 3270 N N . ASP B 1 283 ? 122.542 156.514 100.927 1.00 30.00 388 ASP B N 1
ATOM 3271 C CA . ASP B 1 283 ? 123.030 156.916 102.237 1.00 30.00 388 ASP B CA 1
ATOM 3272 C C . ASP B 1 283 ? 122.636 158.330 102.623 1.00 30.00 388 ASP B C 1
ATOM 3273 O O . ASP B 1 283 ? 122.839 158.712 103.780 1.00 30.00 388 ASP B O 1
ATOM 3275 N N . THR B 1 284 ? 122.085 159.106 101.692 1.00 30.00 389 THR B N 1
ATOM 3276 C CA . THR B 1 284 ? 121.787 160.520 101.906 1.00 30.00 389 THR B CA 1
ATOM 3277 C C . THR B 1 284 ? 120.644 160.645 102.899 1.00 30.00 389 THR B C 1
ATOM 3278 O O . THR B 1 284 ? 119.474 160.467 102.554 1.00 30.00 389 THR B O 1
ATOM 3280 N N . CYS B 1 285 ? 120.984 160.994 104.138 1.00 30.00 390 CYS B N 1
ATOM 3281 C CA . CYS B 1 285 ? 120.045 160.970 105.251 1.00 30.00 390 CYS B CA 1
ATOM 3282 C C . CYS B 1 285 ? 119.067 162.141 105.259 1.00 30.00 390 CYS B C 1
ATOM 3283 O O . CYS B 1 285 ? 118.412 162.351 106.287 1.00 30.00 390 CYS B O 1
ATOM 3285 N N . GLU B 1 286 ? 118.955 162.909 104.172 1.00 30.00 391 GLU B N 1
ATOM 3286 C CA . GLU B 1 286 ? 117.982 163.995 104.128 1.00 30.00 391 GLU B CA 1
ATOM 3287 C C . GLU B 1 286 ? 116.560 163.452 104.077 1.00 30.00 391 GLU B C 1
ATOM 3288 O O . GLU B 1 286 ? 115.765 163.669 104.997 1.00 30.00 391 GLU B O 1
ATOM 3290 N N . LYS B 1 287 ? 116.228 162.733 103.013 1.00 30.00 392 LYS B N 1
ATOM 3291 C CA . LYS B 1 287 ? 114.928 162.099 102.884 1.00 30.00 392 LYS B CA 1
ATOM 3292 C C . LYS B 1 287 ? 115.013 160.674 103.424 1.00 30.00 392 LYS B C 1
ATOM 3293 O O . LYS B 1 287 ? 115.983 160.294 104.083 1.00 30.00 392 LYS B O 1
ATOM 3295 N N . ASN B 1 288 ? 113.985 159.872 103.154 1.00 30.00 393 ASN B N 1
ATOM 3296 C CA . ASN B 1 288 ? 114.005 158.471 103.542 1.00 30.00 393 ASN B CA 1
ATOM 3297 C C . ASN B 1 288 ? 115.002 157.723 102.673 1.00 30.00 393 ASN B C 1
ATOM 3298 O O . ASN B 1 288 ? 114.671 157.296 101.565 1.00 30.00 393 ASN B O 1
ATOM 3300 N N . SER B 1 289 ? 116.229 157.587 103.164 1.00 30.00 394 SER B N 1
ATOM 3301 C CA . SER B 1 289 ? 117.274 156.901 102.429 1.00 30.00 394 SER B CA 1
ATOM 3302 C C . SER B 1 289 ? 116.986 155.409 102.363 1.00 30.00 394 SER B C 1
ATOM 3303 O O . SER B 1 289 ? 116.207 154.868 103.144 1.00 30.00 394 SER B O 1
ATOM 3305 N N . VAL B 1 290 ? 117.660 154.739 101.434 1.00 30.00 395 VAL B N 1
ATOM 3306 C CA . VAL B 1 290 ? 117.390 153.339 101.133 1.00 30.00 395 VAL B CA 1
ATOM 3307 C C . VAL B 1 290 ? 117.850 152.444 102.270 1.00 30.00 395 VAL B C 1
ATOM 3308 O O . VAL B 1 290 ? 117.389 151.308 102.384 1.00 30.00 395 VAL B O 1
ATOM 3310 N N . LEU B 1 291 ? 118.756 152.939 103.113 1.00 30.00 396 LEU B N 1
ATOM 3311 C CA . LEU B 1 291 ? 119.203 152.207 104.293 1.00 30.00 396 LEU B CA 1
ATOM 3312 C C . LEU B 1 291 ? 118.316 152.420 105.504 1.00 30.00 396 LEU B C 1
ATOM 3313 O O . LEU B 1 291 ? 118.037 151.464 106.228 1.00 30.00 396 LEU B O 1
ATOM 3318 N N . GLU B 1 292 ? 117.860 153.652 105.742 1.00 30.00 397 GLU B N 1
ATOM 3319 C CA . GLU B 1 292 ? 116.971 153.906 106.869 1.00 30.00 397 GLU B CA 1
ATOM 3320 C C . GLU B 1 292 ? 115.615 153.260 106.662 1.00 30.00 397 GLU B C 1
ATOM 3321 O O . GLU B 1 292 ? 114.890 153.017 107.627 1.00 30.00 397 GLU B O 1
ATOM 3323 N N . VAL B 1 293 ? 115.266 152.973 105.416 1.00 30.00 398 VAL B N 1
ATOM 3324 C CA . VAL B 1 293 ? 114.014 152.303 105.106 1.00 30.00 398 VAL B CA 1
ATOM 3325 C C . VAL B 1 293 ? 114.131 150.799 105.320 1.00 30.00 398 VAL B C 1
ATOM 3326 O O . VAL B 1 293 ? 113.247 150.175 105.914 1.00 30.00 398 VAL B O 1
ATOM 3330 N N . ILE B 1 294 ? 115.233 150.195 104.875 1.00 30.00 399 ILE B N 1
ATOM 3331 C CA . ILE B 1 294 ? 115.365 148.746 104.998 1.00 30.00 399 ILE B CA 1
ATOM 3332 C C . ILE B 1 294 ? 115.672 148.346 106.436 1.00 30.00 399 ILE B C 1
ATOM 3333 O O . ILE B 1 294 ? 115.311 147.247 106.872 1.00 30.00 399 ILE B O 1
ATOM 3338 N N . ALA B 1 295 ? 116.273 149.239 107.220 1.00 30.00 400 ALA B N 1
ATOM 3339 C CA . ALA B 1 295 ? 116.576 148.903 108.605 1.00 30.00 400 ALA B CA 1
ATOM 3340 C C . ALA B 1 295 ? 115.351 149.045 109.492 1.00 30.00 400 ALA B C 1
ATOM 3341 O O . ALA B 1 295 ? 115.066 148.163 110.307 1.00 30.00 400 ALA B O 1
ATOM 3343 N N . TYR B 1 296 ? 114.604 150.129 109.332 1.00 30.00 401 TYR B N 1
ATOM 3344 C CA . TYR B 1 296 ? 113.482 150.427 110.205 1.00 30.00 401 TYR B CA 1
ATOM 3345 C C . TYR B 1 296 ? 112.200 149.721 109.796 1.00 30.00 401 TYR B C 1
ATOM 3346 O O . TYR B 1 296 ? 111.151 150.004 110.381 1.00 30.00 401 TYR B O 1
ATOM 3355 N N . SER B 1 297 ? 112.248 148.839 108.804 1.00 30.00 402 SER B N 1
ATOM 3356 C CA . SER B 1 297 ? 111.044 148.163 108.348 1.00 30.00 402 SER B CA 1
ATOM 3357 C C . SER B 1 297 ? 110.597 147.148 109.389 1.00 30.00 402 SER B C 1
ATOM 3358 O O . SER B 1 297 ? 111.371 146.278 109.793 1.00 30.00 402 SER B O 1
ATOM 3360 N N . SER B 1 298 ? 109.341 147.248 109.811 1.00 30.00 403 SER B N 1
ATOM 3361 C CA . SER B 1 298 ? 108.868 146.579 111.022 1.00 30.00 403 SER B CA 1
ATOM 3362 C C . SER B 1 298 ? 108.528 145.126 110.726 1.00 30.00 403 SER B C 1
ATOM 3363 O O . SER B 1 298 ? 107.360 144.745 110.663 1.00 30.00 403 SER B O 1
ATOM 3365 N N . SER B 1 299 ? 109.562 144.318 110.463 1.00 30.00 404 SER B N 1
ATOM 3366 C CA . SER B 1 299 ? 109.551 142.851 110.510 1.00 30.00 404 SER B CA 1
ATOM 3367 C C . SER B 1 299 ? 108.669 142.167 109.468 1.00 30.00 404 SER B C 1
ATOM 3368 O O . SER B 1 299 ? 108.733 140.945 109.306 1.00 30.00 404 SER B O 1
ATOM 3370 N N . GLU B 1 300 ? 107.863 142.941 108.754 1.00 30.00 405 GLU B N 1
ATOM 3371 C CA . GLU B 1 300 ? 107.167 142.527 107.548 1.00 30.00 405 GLU B CA 1
ATOM 3372 C C . GLU B 1 300 ? 108.105 142.808 106.377 1.00 30.00 405 GLU B C 1
ATOM 3373 O O . GLU B 1 300 ? 109.309 142.990 106.585 1.00 30.00 405 GLU B O 1
ATOM 3375 N N . THR B 1 301 ? 107.562 142.876 105.152 1.00 30.00 406 THR B N 1
ATOM 3376 C CA . THR B 1 301 ? 108.279 142.977 103.884 1.00 30.00 406 THR B CA 1
ATOM 3377 C C . THR B 1 301 ? 109.263 141.822 103.835 1.00 30.00 406 THR B C 1
ATOM 3378 O O . THR B 1 301 ? 110.472 142.026 103.989 1.00 30.00 406 THR B O 1
ATOM 3382 N N . PRO B 1 302 ? 108.777 140.593 103.637 1.00 30.00 407 PRO B N 1
ATOM 3383 C CA . PRO B 1 302 ? 109.536 139.407 104.063 1.00 30.00 407 PRO B CA 1
ATOM 3384 C C . PRO B 1 302 ? 110.744 139.075 103.207 1.00 30.00 407 PRO B C 1
ATOM 3385 O O . PRO B 1 302 ? 111.336 138.007 103.396 1.00 30.00 407 PRO B O 1
ATOM 3387 N N . ASN B 1 303 ? 111.134 139.945 102.286 1.00 30.00 408 ASN B N 1
ATOM 3388 C CA . ASN B 1 303 ? 112.357 139.788 101.511 1.00 30.00 408 ASN B CA 1
ATOM 3389 C C . ASN B 1 303 ? 113.481 140.626 102.090 1.00 30.00 408 ASN B C 1
ATOM 3390 O O . ASN B 1 303 ? 114.280 141.207 101.359 1.00 30.00 408 ASN B O 1
ATOM 3392 N N . ARG B 1 304 ? 113.550 140.693 103.418 1.00 30.00 409 ARG B N 1
ATOM 3393 C CA . ARG B 1 304 ? 114.603 141.374 104.159 1.00 30.00 409 ARG B CA 1
ATOM 3394 C C . ARG B 1 304 ? 115.957 140.691 103.888 1.00 30.00 409 ARG B C 1
ATOM 3395 O O . ARG B 1 304 ? 116.035 139.650 103.229 1.00 30.00 409 ARG B O 1
ATOM 3403 N N . HIS B 1 305 ? 117.026 141.299 104.415 1.00 30.00 410 HIS B N 1
ATOM 3404 C CA . HIS B 1 305 ? 118.423 140.993 104.114 1.00 30.00 410 HIS B CA 1
ATOM 3405 C C . HIS B 1 305 ? 118.671 141.242 102.633 1.00 30.00 410 HIS B C 1
ATOM 3406 O O . HIS B 1 305 ? 119.159 140.389 101.890 1.00 30.00 410 HIS B O 1
ATOM 3413 N N . ASP B 1 306 ? 118.288 142.451 102.217 1.00 30.00 411 ASP B N 1
ATOM 3414 C CA . ASP B 1 306 ? 118.734 143.089 100.994 1.00 30.00 411 ASP B CA 1
ATOM 3415 C C . ASP B 1 306 ? 120.172 143.563 101.084 1.00 30.00 411 ASP B C 1
ATOM 3416 O O . ASP B 1 306 ? 120.686 144.092 100.097 1.00 30.00 411 ASP B O 1
ATOM 3421 N N . MET B 1 307 ? 120.810 143.424 102.246 1.00 30.00 412 MET B N 1
ATOM 3422 C CA . MET B 1 307 ? 122.181 143.873 102.426 1.00 30.00 412 MET B CA 1
ATOM 3423 C C . MET B 1 307 ? 123.128 143.055 101.566 1.00 30.00 412 MET B C 1
ATOM 3424 O O . MET B 1 307 ? 123.768 143.573 100.645 1.00 30.00 412 MET B O 1
ATOM 3429 N N . LEU B 1 308 ? 123.196 141.758 101.833 1.00 30.00 413 LEU B N 1
ATOM 3430 C CA . LEU B 1 308 ? 124.035 140.841 101.081 1.00 30.00 413 LEU B CA 1
ATOM 3431 C C . LEU B 1 308 ? 123.395 140.388 99.781 1.00 30.00 413 LEU B C 1
ATOM 3432 O O . LEU B 1 308 ? 123.972 139.546 99.088 1.00 30.00 413 LEU B O 1
ATOM 3434 N N . LEU B 1 309 ? 122.221 140.912 99.438 1.00 30.00 414 LEU B N 1
ATOM 3435 C CA . LEU B 1 309 ? 121.516 140.520 98.229 1.00 30.00 414 LEU B CA 1
ATOM 3436 C C . LEU B 1 309 ? 121.490 141.615 97.172 1.00 30.00 414 LEU B C 1
ATOM 3437 O O . LEU B 1 309 ? 120.991 141.376 96.069 1.00 30.00 414 LEU B O 1
ATOM 3439 N N . VAL B 1 310 ? 122.012 142.802 97.471 1.00 30.00 415 VAL B N 1
ATOM 3440 C CA . VAL B 1 310 ? 122.048 143.880 96.494 1.00 30.00 415 VAL B CA 1
ATOM 3441 C C . VAL B 1 310 ? 123.494 144.287 96.282 1.00 30.00 415 VAL B C 1
ATOM 3442 O O . VAL B 1 310 ? 124.001 144.273 95.154 1.00 30.00 415 VAL B O 1
ATOM 3444 N N . GLU B 1 311 ? 124.138 144.691 97.362 1.00 30.00 416 GLU B N 1
ATOM 3445 C CA . GLU B 1 311 ? 125.563 144.981 97.470 1.00 30.00 416 GLU B CA 1
ATOM 3446 C C . GLU B 1 311 ? 126.137 146.068 96.556 1.00 30.00 416 GLU B C 1
ATOM 3447 O O . GLU B 1 311 ? 127.128 145.811 95.866 1.00 30.00 416 GLU B O 1
ATOM 3449 N N . PRO B 1 312 ? 125.576 147.279 96.514 1.00 30.00 417 PRO B N 1
ATOM 3450 C CA . PRO B 1 312 ? 126.432 148.463 96.580 1.00 30.00 417 PRO B CA 1
ATOM 3451 C C . PRO B 1 312 ? 126.511 148.960 98.002 1.00 30.00 417 PRO B C 1
ATOM 3452 O O . PRO B 1 312 ? 127.246 149.914 98.280 1.00 30.00 417 PRO B O 1
ATOM 3456 N N . LEU B 1 313 ? 125.740 148.335 98.890 1.00 30.00 418 LEU B N 1
ATOM 3457 C CA . LEU B 1 313 ? 125.593 148.749 100.267 1.00 30.00 418 LEU B CA 1
ATOM 3458 C C . LEU B 1 313 ? 125.940 147.668 101.268 1.00 30.00 418 LEU B C 1
ATOM 3459 O O . LEU B 1 313 ? 125.950 147.948 102.468 1.00 30.00 418 LEU B O 1
ATOM 3464 N N . ASN B 1 314 ? 126.242 146.451 100.819 1.00 30.00 419 ASN B N 1
ATOM 3465 C CA . ASN B 1 314 ? 126.911 145.502 101.695 1.00 30.00 419 ASN B CA 1
ATOM 3466 C C . ASN B 1 314 ? 128.306 145.972 102.052 1.00 30.00 419 ASN B C 1
ATOM 3467 O O . ASN B 1 314 ? 128.832 145.585 103.097 1.00 30.00 419 ASN B O 1
ATOM 3469 N N . ARG B 1 315 ? 128.917 146.784 101.202 1.00 30.00 420 ARG B N 1
ATOM 3470 C CA . ARG B 1 315 ? 130.196 147.390 101.492 1.00 30.00 420 ARG B CA 1
ATOM 3471 C C . ARG B 1 315 ? 130.076 148.832 101.941 1.00 30.00 420 ARG B C 1
ATOM 3472 O O . ARG B 1 315 ? 131.053 149.379 102.449 1.00 30.00 420 ARG B O 1
ATOM 3480 N N . LEU B 1 316 ? 128.916 149.461 101.770 1.00 30.00 421 LEU B N 1
ATOM 3481 C CA . LEU B 1 316 ? 128.719 150.773 102.372 1.00 30.00 421 LEU B CA 1
ATOM 3482 C C . LEU B 1 316 ? 128.587 150.657 103.879 1.00 30.00 421 LEU B C 1
ATOM 3483 O O . LEU B 1 316 ? 129.114 151.492 104.621 1.00 30.00 421 LEU B O 1
ATOM 3488 N N . LEU B 1 317 ? 127.890 149.622 104.348 1.00 30.00 422 LEU B N 1
ATOM 3489 C CA . LEU B 1 317 ? 127.791 149.385 105.781 1.00 30.00 422 LEU B CA 1
ATOM 3490 C C . LEU B 1 317 ? 129.136 148.994 106.361 1.00 30.00 422 LEU B C 1
ATOM 3491 O O . LEU B 1 317 ? 129.511 149.458 107.442 1.00 30.00 422 LEU B O 1
ATOM 3496 N N . GLN B 1 318 ? 129.879 148.152 105.649 1.00 30.00 423 GLN B N 1
ATOM 3497 C CA . GLN B 1 318 ? 131.207 147.764 106.094 1.00 30.00 423 GLN B CA 1
ATOM 3498 C C . GLN B 1 318 ? 132.164 148.944 106.079 1.00 30.00 423 GLN B C 1
ATOM 3499 O O . GLN B 1 318 ? 133.057 149.025 106.926 1.00 30.00 423 GLN B O 1
ATOM 3505 N N . ASP B 1 319 ? 131.968 149.885 105.159 1.00 30.00 424 ASP B N 1
ATOM 3506 C CA . ASP B 1 319 ? 132.794 151.084 105.152 1.00 30.00 424 ASP B CA 1
ATOM 3507 C C . ASP B 1 319 ? 132.449 151.987 106.319 1.00 30.00 424 ASP B C 1
ATOM 3508 O O . ASP B 1 319 ? 133.338 152.568 106.941 1.00 30.00 424 ASP B O 1
ATOM 3510 N N . LYS B 1 320 ? 131.161 152.130 106.629 1.00 0.00 425 LYS B N 1
ATOM 3511 C CA . LYS B 1 320 ? 130.786 152.968 107.759 1.00 0.00 425 LYS B CA 1
ATOM 3512 C C . LYS B 1 320 ? 131.176 152.332 109.078 1.00 0.00 425 LYS B C 1
ATOM 3513 O O . LYS B 1 320 ? 131.508 153.044 110.030 1.00 0.00 425 LYS B O 1
ATOM 3519 N N . TRP B 1 321 ? 131.153 151.004 109.148 1.00 0.00 426 TRP B N 1
ATOM 3520 C CA . TRP B 1 321 ? 131.527 150.319 110.375 1.00 0.00 426 TRP B CA 1
ATOM 3521 C C . TRP B 1 321 ? 133.011 150.471 110.650 1.00 0.00 426 TRP B C 1
ATOM 3522 O O . TRP B 1 321 ? 133.405 151.167 111.588 1.00 0.00 426 TRP B O 1
ATOM 3533 N N . ASP B 1 322 ? 133.850 149.921 109.771 1.00 30.00 427 ASP B N 1
ATOM 3534 C CA . ASP B 1 322 ? 135.286 149.818 110.000 1.00 30.00 427 ASP B CA 1
ATOM 3535 C C . ASP B 1 322 ? 136.006 151.158 110.016 1.00 30.00 427 ASP B C 1
ATOM 3536 O O . ASP B 1 322 ? 137.184 151.199 110.374 1.00 30.00 427 ASP B O 1
ATOM 3538 N N . ARG B 1 323 ? 135.342 152.243 109.655 1.00 30.00 428 ARG B N 1
ATOM 3539 C CA . ARG B 1 323 ? 135.952 153.559 109.647 1.00 30.00 428 ARG B CA 1
ATOM 3540 C C . ARG B 1 323 ? 135.431 154.473 110.737 1.00 30.00 428 ARG B C 1
ATOM 3541 O O . ARG B 1 323 ? 136.213 155.177 111.370 1.00 30.00 428 ARG B O 1
ATOM 3549 N N . PHE B 1 324 ? 134.130 154.474 110.981 1.00 30.00 429 PHE B N 1
ATOM 3550 C CA . PHE B 1 324 ? 133.515 155.478 111.835 1.00 30.00 429 PHE B CA 1
ATOM 3551 C C . PHE B 1 324 ? 132.703 154.890 112.978 1.00 30.00 429 PHE B C 1
ATOM 3552 O O . PHE B 1 324 ? 132.765 155.401 114.099 1.00 30.00 429 PHE B O 1
ATOM 3560 N N . VAL B 1 325 ? 131.948 153.823 112.731 1.00 30.00 430 VAL B N 1
ATOM 3561 C CA . VAL B 1 325 ? 130.954 153.375 113.700 1.00 30.00 430 VAL B CA 1
ATOM 3562 C C . VAL B 1 325 ? 131.547 152.376 114.686 1.00 30.00 430 VAL B C 1
ATOM 3563 O O . VAL B 1 325 ? 131.142 152.346 115.852 1.00 30.00 430 VAL B O 1
ATOM 3567 N N . LYS B 1 326 ? 132.534 151.585 114.260 1.00 0.00 431 LYS B N 1
ATOM 3568 C CA . LYS B 1 326 ? 133.095 150.545 115.121 1.00 0.00 431 LYS B CA 1
ATOM 3569 C C . LYS B 1 326 ? 133.779 151.134 116.341 1.00 0.00 431 LYS B C 1
ATOM 3570 O O . LYS B 1 326 ? 133.643 150.608 117.445 1.00 0.00 431 LYS B O 1
ATOM 3576 N N . ARG B 1 327 ? 134.467 152.258 116.175 1.00 0.00 432 ARG B N 1
ATOM 3577 C CA . ARG B 1 327 ? 135.147 152.864 117.311 1.00 0.00 432 ARG B CA 1
ATOM 3578 C C . ARG B 1 327 ? 134.155 153.505 118.265 1.00 0.00 432 ARG B C 1
ATOM 3579 O O . ARG B 1 327 ? 134.383 153.529 119.477 1.00 0.00 432 ARG B O 1
ATOM 3581 N N . ILE B 1 328 ? 133.043 154.023 117.749 1.00 0.00 433 ILE B N 1
ATOM 3582 C CA . ILE B 1 328 ? 132.072 154.643 118.641 1.00 0.00 433 ILE B CA 1
ATOM 3583 C C . ILE B 1 328 ? 131.130 153.607 119.225 1.00 0.00 433 ILE B C 1
ATOM 3584 O O . ILE B 1 328 ? 130.430 153.892 120.200 1.00 0.00 433 ILE B O 1
ATOM 3589 N N . PHE B 1 329 ? 131.121 152.392 118.685 1.00 0.00 434 PHE B N 1
ATOM 3590 C CA . PHE B 1 329 ? 130.302 151.336 119.264 1.00 0.00 434 PHE B CA 1
ATOM 3591 C C . PHE B 1 329 ? 130.958 150.745 120.495 1.00 0.00 434 PHE B C 1
ATOM 3592 O O . PHE B 1 329 ? 130.308 150.587 121.529 1.00 0.00 434 PHE B O 1
ATOM 3600 N N . TYR B 1 330 ? 132.242 150.392 120.397 1.00 0.00 435 TYR B N 1
ATOM 3601 C CA . TYR B 1 330 ? 132.953 149.867 121.553 1.00 0.00 435 TYR B CA 1
ATOM 3602 C C . TYR B 1 330 ? 133.119 150.900 122.648 1.00 0.00 435 TYR B C 1
ATOM 3603 O O . TYR B 1 330 ? 133.303 150.525 123.805 1.00 0.00 435 TYR B O 1
ATOM 3612 N N . PHE B 1 331 ? 133.079 152.182 122.314 1.00 0.00 436 PHE B N 1
ATOM 3613 C CA . PHE B 1 331 ? 133.065 153.189 123.359 1.00 0.00 436 PHE B CA 1
ATOM 3614 C C . PHE B 1 331 ? 131.752 153.163 124.117 1.00 0.00 436 PHE B C 1
ATOM 3615 O O . PHE B 1 331 ? 131.739 153.310 125.340 1.00 0.00 436 PHE B O 1
ATOM 3623 N N . ASN B 1 332 ? 130.641 152.970 123.410 1.00 30.00 437 ASN B N 1
ATOM 3624 C CA . ASN B 1 332 ? 129.355 152.857 124.080 1.00 30.00 437 ASN B CA 1
ATOM 3625 C C . ASN B 1 332 ? 129.270 151.597 124.915 1.00 30.00 437 ASN B C 1
ATOM 3626 O O . ASN B 1 332 ? 128.682 151.613 125.997 1.00 30.00 437 ASN B O 1
ATOM 3631 N N . PHE B 1 333 ? 129.836 150.504 124.430 1.00 0.00 438 PHE B N 1
ATOM 3632 C CA . PHE B 1 333 ? 129.870 149.290 125.219 1.00 0.00 438 PHE B CA 1
ATOM 3633 C C . PHE B 1 333 ? 130.787 149.421 126.414 1.00 0.00 438 PHE B C 1
ATOM 3634 O O . PHE B 1 333 ? 130.524 148.823 127.456 1.00 0.00 438 PHE B O 1
ATOM 3642 N N . PHE B 1 334 ? 131.841 150.218 126.298 1.00 0.00 439 PHE B N 1
ATOM 3643 C CA . PHE B 1 334 ? 132.725 150.430 127.433 1.00 0.00 439 PHE B CA 1
ATOM 3644 C C . PHE B 1 334 ? 132.060 151.277 128.504 1.00 0.00 439 PHE B C 1
ATOM 3645 O O . PHE B 1 334 ? 132.241 151.020 129.695 1.00 0.00 439 PHE B O 1
ATOM 3653 N N . VAL B 1 335 ? 131.300 152.293 128.105 1.00 0.00 440 VAL B N 1
ATOM 3654 C CA . VAL B 1 335 ? 130.645 153.151 129.083 1.00 0.00 440 VAL B CA 1
ATOM 3655 C C . VAL B 1 335 ? 129.528 152.399 129.785 1.00 0.00 440 VAL B C 1
ATOM 3656 O O . VAL B 1 335 ? 129.324 152.550 130.994 1.00 0.00 440 VAL B O 1
ATOM 3660 N N . TYR B 1 336 ? 128.826 151.533 129.058 1.00 0.00 441 TYR B N 1
ATOM 3661 C CA . TYR B 1 336 ? 127.765 150.758 129.682 1.00 0.00 441 TYR B CA 1
ATOM 3662 C C . TYR B 1 336 ? 128.320 149.729 130.648 1.00 0.00 441 TYR B C 1
ATOM 3663 O O . TYR B 1 336 ? 127.714 149.488 131.692 1.00 0.00 441 TYR B O 1
ATOM 3672 N N . CYS B 1 337 ? 129.459 149.117 130.328 1.00 0.00 442 CYS B N 1
ATOM 3673 C CA . CYS B 1 337 ? 130.132 148.272 131.307 1.00 0.00 442 CYS B CA 1
ATOM 3674 C C . CYS B 1 337 ? 130.604 149.089 132.491 1.00 0.00 442 CYS B C 1
ATOM 3675 O O . CYS B 1 337 ? 130.548 148.627 133.631 1.00 0.00 442 CYS B O 1
ATOM 3678 N N . LEU B 1 338 ? 131.063 150.308 132.239 1.00 0.00 443 LEU B N 1
ATOM 3679 C CA . LEU B 1 338 ? 131.483 151.176 133.323 1.00 0.00 443 LEU B CA 1
ATOM 3680 C C . LEU B 1 338 ? 130.297 151.627 134.152 1.00 0.00 443 LEU B C 1
ATOM 3681 O O . LEU B 1 338 ? 130.413 151.769 135.369 1.00 0.00 443 LEU B O 1
ATOM 3686 N N . TYR B 1 339 ? 129.154 151.841 133.512 1.00 0.00 444 TYR B N 1
ATOM 3687 C CA . TYR B 1 339 ? 127.946 152.208 134.236 1.00 0.00 444 TYR B CA 1
ATOM 3688 C C . TYR B 1 339 ? 127.458 151.081 135.122 1.00 0.00 444 TYR B C 1
ATOM 3689 O O . TYR B 1 339 ? 127.007 151.322 136.244 1.00 0.00 444 TYR B O 1
ATOM 3698 N N . MET B 1 340 ? 127.525 149.849 134.640 1.00 0.00 445 MET B N 1
ATOM 3699 C CA . MET B 1 340 ? 127.026 148.751 135.442 1.00 0.00 445 MET B CA 1
ATOM 3700 C C . MET B 1 340 ? 127.961 148.377 136.572 1.00 0.00 445 MET B C 1
ATOM 3701 O O . MET B 1 340 ? 127.502 147.823 137.567 1.00 0.00 445 MET B O 1
ATOM 3706 N N . ILE B 1 341 ? 129.253 148.661 136.450 1.00 0.00 446 ILE B N 1
ATOM 3707 C CA . ILE B 1 341 ? 130.156 148.400 137.561 1.00 0.00 446 ILE B CA 1
ATOM 3708 C C . ILE B 1 341 ? 129.942 149.421 138.665 1.00 0.00 446 ILE B C 1
ATOM 3709 O O . ILE B 1 341 ? 129.977 149.082 139.852 1.00 0.00 446 ILE B O 1
ATOM 3714 N N . ILE B 1 342 ? 129.675 150.673 138.299 1.00 0.00 447 ILE B N 1
ATOM 3715 C CA . ILE B 1 342 ? 129.317 151.673 139.297 1.00 0.00 447 ILE B CA 1
ATOM 3716 C C . ILE B 1 342 ? 128.001 151.312 139.958 1.00 0.00 447 ILE B C 1
ATOM 3717 O O . ILE B 1 342 ? 127.869 151.362 141.184 1.00 0.00 447 ILE B O 1
ATOM 3722 N N . PHE B 1 343 ? 127.035 150.873 139.170 1.00 0.00 448 PHE B N 1
ATOM 3723 C CA . PHE B 1 343 ? 125.717 150.599 139.707 1.00 0.00 448 PHE B CA 1
ATOM 3724 C C . PHE B 1 343 ? 125.656 149.291 140.480 1.00 0.00 448 PHE B C 1
ATOM 3725 O O . PHE B 1 343 ? 124.927 149.209 141.468 1.00 0.00 448 PHE B O 1
ATOM 3733 N N . THR B 1 344 ? 126.418 148.274 140.088 1.00 30.00 449 THR B N 1
ATOM 3734 C CA . THR B 1 344 ? 126.447 147.064 140.896 1.00 30.00 449 THR B CA 1
ATOM 3735 C C . THR B 1 344 ? 127.257 147.235 142.163 1.00 30.00 449 THR B C 1
ATOM 3736 O O . THR B 1 344 ? 127.090 146.443 143.090 1.00 30.00 449 THR B O 1
ATOM 3738 N N . ALA B 1 345 ? 128.128 148.233 142.227 1.00 30.00 450 ALA B N 1
ATOM 3739 C CA . ALA B 1 345 ? 128.859 148.516 143.449 1.00 30.00 450 ALA B CA 1
ATOM 3740 C C . ALA B 1 345 ? 128.165 149.534 144.324 1.00 30.00 450 ALA B C 1
ATOM 3741 O O . ALA B 1 345 ? 128.329 149.493 145.540 1.00 30.00 450 ALA B O 1
ATOM 3743 N N . ALA B 1 346 ? 127.383 150.438 143.748 1.00 30.00 451 ALA B N 1
ATOM 3744 C CA . ALA B 1 346 ? 126.623 151.357 144.576 1.00 30.00 451 ALA B CA 1
ATOM 3745 C C . ALA B 1 346 ? 125.468 150.668 145.267 1.00 30.00 451 ALA B C 1
ATOM 3746 O O . ALA B 1 346 ? 124.965 151.181 146.267 1.00 30.00 451 ALA B O 1
ATOM 3748 N N . ALA B 1 347 ? 125.029 149.527 144.752 1.00 30.00 452 ALA B N 1
ATOM 3749 C CA . ALA B 1 347 ? 123.992 148.744 145.395 1.00 30.00 452 ALA B CA 1
ATOM 3750 C C . ALA B 1 347 ? 124.544 147.696 146.338 1.00 30.00 452 ALA B C 1
ATOM 3751 O O . ALA B 1 347 ? 123.854 147.314 147.284 1.00 30.00 452 ALA B O 1
ATOM 3753 N N . TYR B 1 348 ? 125.766 147.230 146.109 1.00 30.00 453 TYR B N 1
ATOM 3754 C CA . TYR B 1 348 ? 126.354 146.226 146.979 1.00 30.00 453 TYR B CA 1
ATOM 3755 C C . TYR B 1 348 ? 126.703 146.809 148.334 1.00 30.00 453 TYR B C 1
ATOM 3756 O O . TYR B 1 348 ? 126.770 146.076 149.324 1.00 30.00 453 TYR B O 1
ATOM 3765 N N . TYR B 1 349 ? 126.926 148.112 148.400 1.00 30.00 454 TYR B N 1
ATOM 3766 C CA . TYR B 1 349 ? 127.313 148.780 149.630 1.00 30.00 454 TYR B CA 1
ATOM 3767 C C . TYR B 1 349 ? 126.223 149.727 150.106 1.00 30.00 454 TYR B C 1
ATOM 3768 O O . TYR B 1 349 ? 126.500 150.813 150.609 1.00 30.00 454 TYR B O 1
ATOM 3777 N N . ARG B 1 350 ? 124.970 149.326 149.949 1.00 30.00 455 ARG B N 1
ATOM 3778 C CA . ARG B 1 350 ? 123.886 150.154 150.428 1.00 30.00 455 ARG B CA 1
ATOM 3779 C C . ARG B 1 350 ? 123.800 150.056 151.956 1.00 30.00 455 ARG B C 1
ATOM 3780 O O . ARG B 1 350 ? 124.166 149.043 152.540 1.00 30.00 455 ARG B O 1
ATOM 3788 N N . PRO B 1 351 ? 123.397 151.142 152.606 1.00 30.00 456 PRO B N 1
ATOM 3789 C CA . PRO B 1 351 ? 123.116 151.055 154.044 1.00 30.00 456 PRO B CA 1
ATOM 3790 C C . PRO B 1 351 ? 121.865 150.255 154.318 1.00 30.00 456 PRO B C 1
ATOM 3791 O O . PRO B 1 351 ? 120.858 150.353 153.619 1.00 30.00 456 PRO B O 1
ATOM 3795 N N . VAL B 1 352 ? 121.946 149.446 155.366 1.00 30.00 457 VAL B N 1
ATOM 3796 C CA . VAL B 1 352 ? 120.895 148.492 155.672 1.00 30.00 457 VAL B CA 1
ATOM 3797 C C . VAL B 1 352 ? 119.870 149.080 156.627 1.00 30.00 457 VAL B C 1
ATOM 3798 O O . VAL B 1 352 ? 118.663 149.007 156.383 1.00 30.00 457 VAL B O 1
ATOM 3802 N N . GLU B 1 353 ? 120.338 149.659 157.726 1.00 30.00 458 GLU B N 1
ATOM 3803 C CA . GLU B 1 353 ? 119.438 150.279 158.692 1.00 30.00 458 GLU B CA 1
ATOM 3804 C C . GLU B 1 353 ? 118.912 151.641 158.231 1.00 30.00 458 GLU B C 1
ATOM 3805 O O . GLU B 1 353 ? 119.653 152.433 157.653 1.00 30.00 458 GLU B O 1
ATOM 3806 N N . GLY B 1 354 ? 117.637 151.912 158.504 1.00 30.00 459 GLY B N 1
ATOM 3807 C CA . GLY B 1 354 ? 117.017 153.184 158.159 1.00 30.00 459 GLY B CA 1
ATOM 3808 C C . GLY B 1 354 ? 116.124 153.218 156.932 1.00 30.00 459 GLY B C 1
ATOM 3809 O O . GLY B 1 354 ? 116.595 153.169 155.804 1.00 30.00 459 GLY B O 1
ATOM 3810 N N . LEU B 1 355 ? 114.821 153.314 157.163 1.00 30.00 460 LEU B N 1
ATOM 3811 C CA . LEU B 1 355 ? 113.835 153.368 156.087 1.00 30.00 460 LEU B CA 1
ATOM 3812 C C . LEU B 1 355 ? 113.946 154.615 155.213 1.00 30.00 460 LEU B C 1
ATOM 3813 O O . LEU B 1 355 ? 113.832 154.549 153.990 1.00 30.00 460 LEU B O 1
ATOM 3815 N N . PRO B 1 356 ? 114.207 155.745 155.856 1.00 30.00 461 PRO B N 1
ATOM 3816 C CA . PRO B 1 356 ? 114.282 157.049 155.185 1.00 30.00 461 PRO B CA 1
ATOM 3817 C C . PRO B 1 356 ? 115.486 157.213 154.270 1.00 30.00 461 PRO B C 1
ATOM 3818 O O . PRO B 1 356 ? 116.449 156.455 154.374 1.00 30.00 461 PRO B O 1
ATOM 3820 N N . PRO B 1 357 ? 115.415 158.186 153.365 1.00 30.00 462 PRO B N 1
ATOM 3821 C CA . PRO B 1 357 ? 116.520 158.420 152.438 1.00 30.00 462 PRO B CA 1
ATOM 3822 C C . PRO B 1 357 ? 117.770 158.701 153.246 1.00 30.00 462 PRO B C 1
ATOM 3823 O O . PRO B 1 357 ? 117.748 159.501 154.175 1.00 30.00 462 PRO B O 1
ATOM 3825 N N . TYR B 1 358 ? 118.856 158.038 152.876 1.00 30.00 463 TYR B N 1
ATOM 3826 C CA . TYR B 1 358 ? 120.121 158.159 153.587 1.00 30.00 463 TYR B CA 1
ATOM 3827 C C . TYR B 1 358 ? 120.878 159.466 153.426 1.00 30.00 463 TYR B C 1
ATOM 3828 O O . TYR B 1 358 ? 120.877 160.081 152.362 1.00 30.00 463 TYR B O 1
ATOM 3837 N N . LYS B 1 359 ? 121.521 159.873 154.513 1.00 30.00 464 LYS B N 1
ATOM 3838 C CA . LYS B 1 359 ? 122.352 161.067 154.552 1.00 30.00 464 LYS B CA 1
ATOM 3839 C C . LYS B 1 359 ? 123.723 160.513 154.909 1.00 30.00 464 LYS B C 1
ATOM 3840 O O . LYS B 1 359 ? 123.854 159.749 155.863 1.00 30.00 464 LYS B O 1
ATOM 3841 N N . LEU B 1 360 ? 124.748 160.892 154.157 1.00 30.00 465 LEU B N 1
ATOM 3842 C CA . LEU B 1 360 ? 126.078 160.354 154.417 1.00 30.00 465 LEU B CA 1
ATOM 3843 C C . LEU B 1 360 ? 127.077 161.374 154.936 1.00 30.00 465 LEU B C 1
ATOM 3844 O O . LEU B 1 360 ? 127.244 162.446 154.359 1.00 30.00 465 LEU B O 1
ATOM 3846 N N . LYS B 1 361 ? 127.743 161.025 156.032 1.00 30.00 466 LYS B N 1
ATOM 3847 C CA . LYS B 1 361 ? 128.747 161.899 156.608 1.00 30.00 466 LYS B CA 1
ATOM 3848 C C . LYS B 1 361 ? 130.005 161.887 155.746 1.00 30.00 466 LYS B C 1
ATOM 3849 O O . LYS B 1 361 ? 130.112 161.149 154.764 1.00 30.00 466 LYS B O 1
ATOM 3850 N N . ASN B 1 362 ? 130.972 162.715 156.131 1.00 30.00 467 ASN B N 1
ATOM 3851 C CA . ASN B 1 362 ? 132.202 162.854 155.362 1.00 30.00 467 ASN B CA 1
ATOM 3852 C C . ASN B 1 362 ? 133.065 161.616 155.559 1.00 30.00 467 ASN B C 1
ATOM 3853 O O . ASN B 1 362 ? 133.855 161.539 156.504 1.00 30.00 467 ASN B O 1
ATOM 3855 N N . THR B 1 363 ? 132.916 160.647 154.663 1.00 30.00 468 THR B N 1
ATOM 3856 C CA . THR B 1 363 ? 133.755 159.463 154.660 1.00 30.00 468 THR B CA 1
ATOM 3857 C C . THR B 1 363 ? 134.301 159.291 153.254 1.00 30.00 468 THR B C 1
ATOM 3858 O O . THR B 1 363 ? 133.676 159.702 152.274 1.00 30.00 468 THR B O 1
ATOM 3859 N N . VAL B 1 364 ? 135.495 158.702 153.171 1.00 30.00 469 VAL B N 1
ATOM 3860 C CA . VAL B 1 364 ? 136.122 158.467 151.875 1.00 30.00 469 VAL B CA 1
ATOM 3861 C C . VAL B 1 364 ? 135.316 157.450 151.081 1.00 30.00 469 VAL B C 1
ATOM 3862 O O . VAL B 1 364 ? 135.178 157.559 149.858 1.00 30.00 469 VAL B O 1
ATOM 3863 N N . GLY B 1 365 ? 134.756 156.456 151.769 1.00 30.00 470 GLY B N 1
ATOM 3864 C CA . GLY B 1 365 ? 133.848 155.536 151.116 1.00 30.00 470 GLY B CA 1
ATOM 3865 C C . GLY B 1 365 ? 132.420 156.028 151.091 1.00 30.00 470 GLY B C 1
ATOM 3866 O O . GLY B 1 365 ? 131.641 155.619 150.227 1.00 30.00 470 GLY B O 1
ATOM 3867 N N . ASP B 1 366 ? 132.052 156.905 152.025 1.00 30.00 471 ASP B N 1
ATOM 3868 C CA . ASP B 1 366 ? 130.683 157.404 152.060 1.00 30.00 471 ASP B CA 1
ATOM 3869 C C . ASP B 1 366 ? 130.440 158.453 150.989 1.00 30.00 471 ASP B C 1
ATOM 3870 O O . ASP B 1 366 ? 129.348 158.509 150.422 1.00 30.00 471 ASP B O 1
ATOM 3872 N N . TYR B 1 367 ? 131.429 159.294 150.704 1.00 0.00 472 TYR B N 1
ATOM 3873 C CA . TYR B 1 367 ? 131.258 160.263 149.631 1.00 0.00 472 TYR B CA 1
ATOM 3874 C C . TYR B 1 367 ? 131.387 159.611 148.266 1.00 0.00 472 TYR B C 1
ATOM 3875 O O . TYR B 1 367 ? 130.706 160.019 147.321 1.00 0.00 472 TYR B O 1
ATOM 3877 N N . PHE B 1 368 ? 132.230 158.587 148.148 1.00 0.00 473 PHE B N 1
ATOM 3878 C CA . PHE B 1 368 ? 132.445 157.940 146.863 1.00 0.00 473 PHE B CA 1
ATOM 3879 C C . PHE B 1 368 ? 131.267 157.086 146.427 1.00 0.00 473 PHE B C 1
ATOM 3880 O O . PHE B 1 368 ? 131.184 156.735 145.249 1.00 0.00 473 PHE B O 1
ATOM 3882 N N . ARG B 1 369 ? 130.356 156.740 147.332 1.00 30.00 474 ARG B N 1
ATOM 3883 C CA . ARG B 1 369 ? 129.179 155.983 146.937 1.00 30.00 474 ARG B CA 1
ATOM 3884 C C . ARG B 1 369 ? 127.960 156.849 146.677 1.00 30.00 474 ARG B C 1
ATOM 3885 O O . ARG B 1 369 ? 127.056 156.416 145.960 1.00 30.00 474 ARG B O 1
ATOM 3893 N N . VAL B 1 370 ? 127.895 158.052 147.243 1.00 0.00 475 VAL B N 1
ATOM 3894 C CA . VAL B 1 370 ? 126.804 158.948 146.888 1.00 0.00 475 VAL B CA 1
ATOM 3895 C C . VAL B 1 370 ? 127.029 159.494 145.490 1.00 0.00 475 VAL B C 1
ATOM 3896 O O . VAL B 1 370 ? 126.075 159.714 144.734 1.00 0.00 475 VAL B O 1
ATOM 3900 N N . THR B 1 371 ? 128.293 159.674 145.104 1.00 0.00 476 THR B N 1
ATOM 3901 C CA . THR B 1 371 ? 128.611 159.879 143.697 1.00 0.00 476 THR B CA 1
ATOM 3902 C C . THR B 1 371 ? 128.244 158.653 142.880 1.00 0.00 476 THR B C 1
ATOM 3903 O O . THR B 1 371 ? 127.785 158.774 141.742 1.00 0.00 476 THR B O 1
ATOM 3905 N N . GLY B 1 372 ? 128.417 157.464 143.456 1.00 0.00 477 GLY B N 1
ATOM 3906 C CA . GLY B 1 372 ? 128.055 156.250 142.750 1.00 0.00 477 GLY B CA 1
ATOM 3907 C C . GLY B 1 372 ? 126.563 156.079 142.577 1.00 0.00 477 GLY B C 1
ATOM 3908 O O . GLY B 1 372 ? 126.115 155.519 141.576 1.00 0.00 477 GLY B O 1
ATOM 3909 N N . GLU B 1 373 ? 125.773 156.557 143.532 1.00 0.00 478 GLU B N 1
ATOM 3910 C CA . GLU B 1 373 ? 124.331 156.453 143.375 1.00 0.00 478 GLU B CA 1
ATOM 3911 C C . GLU B 1 373 ? 123.800 157.545 142.465 1.00 0.00 478 GLU B C 1
ATOM 3912 O O . GLU B 1 373 ? 122.800 157.343 141.773 1.00 0.00 478 GLU B O 1
ATOM 3914 N N . ILE B 1 374 ? 124.452 158.708 142.452 1.00 0.00 479 ILE B N 1
ATOM 3915 C CA . ILE B 1 374 ? 123.981 159.798 141.607 1.00 0.00 479 ILE B CA 1
ATOM 3916 C C . ILE B 1 374 ? 124.302 159.518 140.151 1.00 0.00 479 ILE B C 1
ATOM 3917 O O . ILE B 1 374 ? 123.530 159.880 139.259 1.00 0.00 479 ILE B O 1
ATOM 3919 N N . LEU B 1 375 ? 125.439 158.877 139.883 1.00 0.00 480 LEU B N 1
ATOM 3920 C CA . LEU B 1 375 ? 125.742 158.450 138.525 1.00 0.00 480 LEU B CA 1
ATOM 3921 C C . LEU B 1 375 ? 124.803 157.359 138.060 1.00 0.00 480 LEU B C 1
ATOM 3922 O O . LEU B 1 375 ? 124.470 157.300 136.875 1.00 0.00 480 LEU B O 1
ATOM 3927 N N . SER B 1 376 ? 124.371 156.492 138.969 1.00 0.00 481 SER B N 1
ATOM 3928 C CA . SER B 1 376 ? 123.529 155.370 138.588 1.00 0.00 481 SER B CA 1
ATOM 3929 C C . SER B 1 376 ? 122.134 155.820 138.198 1.00 0.00 481 SER B C 1
ATOM 3930 O O . SER B 1 376 ? 121.562 155.292 137.244 1.00 0.00 481 SER B O 1
ATOM 3933 N N . VAL B 1 377 ? 121.565 156.775 138.931 1.00 0.00 482 VAL B N 1
ATOM 3934 C CA . VAL B 1 377 ? 120.253 157.292 138.572 1.00 0.00 482 VAL B CA 1
ATOM 3935 C C . VAL B 1 377 ? 120.343 158.089 137.284 1.00 0.00 482 VAL B C 1
ATOM 3936 O O . VAL B 1 377 ? 119.437 158.033 136.447 1.00 0.00 482 VAL B O 1
ATOM 3940 N N . SER B 1 378 ? 121.460 158.788 137.079 1.00 0.00 483 SER B N 1
ATOM 3941 C CA . SER B 1 378 ? 121.661 159.571 135.868 1.00 0.00 483 SER B CA 1
ATOM 3942 C C . SER B 1 378 ? 121.716 158.693 134.631 1.00 0.00 483 SER B C 1
ATOM 3943 O O . SER B 1 378 ? 121.289 159.116 133.554 1.00 0.00 483 SER B O 1
ATOM 3946 N N . GLY B 1 379 ? 122.210 157.468 134.767 1.00 0.00 484 GLY B N 1
ATOM 3947 C CA . GLY B 1 379 ? 122.070 156.515 133.688 1.00 0.00 484 GLY B CA 1
ATOM 3948 C C . GLY B 1 379 ? 120.637 156.089 133.474 1.00 0.00 484 GLY B C 1
ATOM 3949 O O . GLY B 1 379 ? 120.193 155.952 132.334 1.00 0.00 484 GLY B O 1
ATOM 3950 N N . GLY B 1 380 ? 119.885 155.904 134.556 1.00 0.00 485 GLY B N 1
ATOM 3951 C CA . GLY B 1 380 ? 118.493 155.524 134.418 1.00 0.00 485 GLY B CA 1
ATOM 3952 C C . GLY B 1 380 ? 117.630 156.638 133.874 1.00 0.00 485 GLY B C 1
ATOM 3953 O O . GLY B 1 380 ? 116.565 156.383 133.310 1.00 0.00 485 GLY B O 1
ATOM 3954 N N . VAL B 1 381 ? 118.068 157.883 134.035 1.00 0.00 486 VAL B N 1
ATOM 3955 C CA . VAL B 1 381 ? 117.403 158.989 133.362 1.00 0.00 486 VAL B CA 1
ATOM 3956 C C . VAL B 1 381 ? 117.714 158.955 131.875 1.00 0.00 486 VAL B C 1
ATOM 3957 O O . VAL B 1 381 ? 116.839 159.200 131.038 1.00 0.00 486 VAL B O 1
ATOM 3961 N N . TYR B 1 382 ? 118.952 158.601 131.527 1.00 0.00 487 TYR B N 1
ATOM 3962 C CA . TYR B 1 382 ? 119.374 158.615 130.133 1.00 0.00 487 TYR B CA 1
ATOM 3963 C C . TYR B 1 382 ? 118.665 157.545 129.324 1.00 0.00 487 TYR B C 1
ATOM 3964 O O . TYR B 1 382 ? 118.164 157.822 128.233 1.00 0.00 487 TYR B O 1
ATOM 3973 N N . PHE B 1 383 ? 118.592 156.322 129.841 1.00 0.00 488 PHE B N 1
ATOM 3974 C CA . PHE B 1 383 ? 117.872 155.283 129.119 1.00 0.00 488 PHE B CA 1
ATOM 3975 C C . PHE B 1 383 ? 116.372 155.505 129.131 1.00 0.00 488 PHE B C 1
ATOM 3976 O O . PHE B 1 383 ? 115.666 154.910 128.316 1.00 0.00 488 PHE B O 1
ATOM 3984 N N . PHE B 1 384 ? 115.868 156.336 130.036 1.00 0.00 489 PHE B N 1
ATOM 3985 C CA . PHE B 1 384 ? 114.453 156.665 130.016 1.00 0.00 489 PHE B CA 1
ATOM 3986 C C . PHE B 1 384 ? 114.133 157.616 128.878 1.00 0.00 489 PHE B C 1
ATOM 3987 O O . PHE B 1 384 ? 113.242 157.347 128.068 1.00 0.00 489 PHE B O 1
ATOM 3995 N N . PHE B 1 385 ? 114.851 158.736 128.798 1.00 0.00 490 PHE B N 1
ATOM 3996 C CA . PHE B 1 385 ? 114.584 159.702 127.744 1.00 0.00 490 PHE B CA 1
ATOM 3997 C C . PHE B 1 385 ? 115.000 159.217 126.374 1.00 0.00 490 PHE B C 1
ATOM 3998 O O . PHE B 1 385 ? 114.315 159.527 125.400 1.00 0.00 490 PHE B O 1
ATOM 4006 N N . ARG B 1 386 ? 116.077 158.451 126.272 1.00 0.00 491 ARG B N 1
ATOM 4007 C CA . ARG B 1 386 ? 116.433 157.877 124.987 1.00 0.00 491 ARG B CA 1
ATOM 4008 C C . ARG B 1 386 ? 115.452 156.794 124.570 1.00 0.00 491 ARG B C 1
ATOM 4009 O O . ARG B 1 386 ? 115.320 156.514 123.378 1.00 0.00 491 ARG B O 1
ATOM 4017 N N . GLY B 1 387 ? 114.737 156.206 125.516 1.00 0.00 492 GLY B N 1
ATOM 4018 C CA . GLY B 1 387 ? 113.729 155.224 125.191 1.00 0.00 492 GLY B CA 1
ATOM 4019 C C . GLY B 1 387 ? 112.447 155.853 124.706 1.00 0.00 492 GLY B C 1
ATOM 4020 O O . GLY B 1 387 ? 111.785 155.311 123.820 1.00 0.00 492 GLY B O 1
ATOM 4021 N N . ILE B 1 388 ? 112.076 156.990 125.290 1.00 30.00 493 ILE B N 1
ATOM 4022 C CA . ILE B 1 388 ? 110.913 157.722 124.802 1.00 30.00 493 ILE B CA 1
ATOM 4023 C C . ILE B 1 388 ? 111.214 158.343 123.452 1.00 30.00 493 ILE B C 1
ATOM 4024 O O . ILE B 1 388 ? 110.371 158.330 122.547 1.00 30.00 493 ILE B O 1
ATOM 4029 N N . GLN B 1 389 ? 112.437 158.858 123.290 1.00 30.00 494 GLN B N 1
ATOM 4030 C CA . GLN B 1 389 ? 112.923 159.346 122.004 1.00 30.00 494 GLN B CA 1
ATOM 4031 C C . GLN B 1 389 ? 112.833 158.288 120.920 1.00 30.00 494 GLN B C 1
ATOM 4032 O O . GLN B 1 389 ? 112.527 158.611 119.775 1.00 30.00 494 GLN B O 1
ATOM 4038 N N . TYR B 1 390 ? 113.048 157.022 121.267 1.00 30.00 495 TYR B N 1
ATOM 4039 C CA . TYR B 1 390 ? 112.864 155.955 120.294 1.00 30.00 495 TYR B CA 1
ATOM 4040 C C . TYR B 1 390 ? 111.403 155.802 119.905 1.00 30.00 495 TYR B C 1
ATOM 4041 O O . TYR B 1 390 ? 111.096 155.551 118.738 1.00 30.00 495 TYR B O 1
ATOM 4050 N N . PHE B 1 391 ? 110.490 155.924 120.864 1.00 30.00 496 PHE B N 1
ATOM 4051 C CA . PHE B 1 391 ? 109.093 155.650 120.552 1.00 30.00 496 PHE B CA 1
ATOM 4052 C C . PHE B 1 391 ? 108.467 156.796 119.780 1.00 30.00 496 PHE B C 1
ATOM 4053 O O . PHE B 1 391 ? 107.587 156.572 118.946 1.00 30.00 496 PHE B O 1
ATOM 4061 N N . LEU B 1 392 ? 108.910 158.022 120.031 1.00 30.00 497 LEU B N 1
ATOM 4062 C CA . LEU B 1 392 ? 108.328 159.159 119.339 1.00 30.00 497 LEU B CA 1
ATOM 4063 C C . LEU B 1 392 ? 108.888 159.307 117.936 1.00 30.00 497 LEU B C 1
ATOM 4064 O O . LEU B 1 392 ? 108.172 159.727 117.023 1.00 30.00 497 LEU B O 1
ATOM 4069 N N . GLN B 1 393 ? 110.165 158.976 117.752 1.00 30.00 498 GLN B N 1
ATOM 4070 C CA . GLN B 1 393 ? 110.811 159.161 116.460 1.00 30.00 498 GLN B CA 1
ATOM 4071 C C . GLN B 1 393 ? 110.264 158.175 115.442 1.00 30.00 498 GLN B C 1
ATOM 4072 O O . GLN B 1 393 ? 109.651 158.566 114.445 1.00 30.00 498 GLN B O 1
ATOM 4078 N N . ARG B 1 394 ? 110.441 156.895 115.691 1.00 30.00 499 ARG B N 1
ATOM 4079 C CA . ARG B 1 394 ? 109.746 155.863 114.941 1.00 30.00 499 ARG B CA 1
ATOM 4080 C C . ARG B 1 394 ? 108.636 155.315 115.827 1.00 30.00 499 ARG B C 1
ATOM 4081 O O . ARG B 1 394 ? 108.890 154.813 116.926 1.00 30.00 499 ARG B O 1
ATOM 4089 N N . ARG B 1 395 ? 107.406 155.455 115.380 1.00 30.00 500 ARG B N 1
ATOM 4090 C CA . ARG B 1 395 ? 106.325 155.036 116.251 1.00 30.00 500 ARG B CA 1
ATOM 4091 C C . ARG B 1 395 ? 106.006 153.575 116.002 1.00 30.00 500 ARG B C 1
ATOM 4092 O O . ARG B 1 395 ? 105.214 153.254 115.112 1.00 30.00 500 ARG B O 1
ATOM 4100 N N . PRO B 1 396 ? 106.589 152.664 116.769 1.00 30.00 501 PRO B N 1
ATOM 4101 C CA . PRO B 1 396 ? 106.200 151.260 116.644 1.00 30.00 501 PRO B CA 1
ATOM 4102 C C . PRO B 1 396 ? 104.951 151.004 117.464 1.00 30.00 501 PRO B C 1
ATOM 4103 O O . PRO B 1 396 ? 104.804 151.497 118.582 1.00 30.00 501 PRO B O 1
ATOM 4105 N N . SER B 1 397 ? 104.036 150.227 116.895 1.00 30.00 502 SER B N 1
ATOM 4106 C CA . SER B 1 397 ? 102.772 149.992 117.573 1.00 30.00 502 SER B CA 1
ATOM 4107 C C . SER B 1 397 ? 102.147 148.711 117.059 1.00 30.00 502 SER B C 1
ATOM 4108 O O . SER B 1 397 ? 102.574 148.157 116.044 1.00 30.00 502 SER B O 1
ATOM 4110 N N . LEU B 1 398 ? 101.123 148.262 117.793 1.00 30.00 503 LEU B N 1
ATOM 4111 C CA . LEU B 1 398 ? 100.156 147.245 117.371 1.00 30.00 503 LEU B CA 1
ATOM 4112 C C . LEU B 1 398 ? 100.843 145.914 117.056 1.00 30.00 503 LEU B C 1
ATOM 4113 O O . LEU B 1 398 ? 100.891 145.461 115.909 1.00 30.00 503 LEU B O 1
ATOM 4118 N N . LYS B 1 399 ? 101.402 145.332 118.121 1.00 30.00 504 LYS B N 1
ATOM 4119 C CA . LYS B 1 399 ? 102.098 144.043 118.093 1.00 30.00 504 LYS B CA 1
ATOM 4120 C C . LYS B 1 399 ? 103.291 144.062 117.148 1.00 30.00 504 LYS B C 1
ATOM 4121 O O . LYS B 1 399 ? 103.595 143.071 116.486 1.00 30.00 504 LYS B O 1
ATOM 4123 N N . SER B 1 400 ? 103.946 145.208 117.055 1.00 30.00 505 SER B N 1
ATOM 4124 C CA . SER B 1 400 ? 105.276 145.308 116.488 1.00 30.00 505 SER B CA 1
ATOM 4125 C C . SER B 1 400 ? 106.258 145.869 117.496 1.00 30.00 505 SER B C 1
ATOM 4126 O O . SER B 1 400 ? 107.436 146.033 117.169 1.00 30.00 505 SER B O 1
ATOM 4128 N N . LEU B 1 401 ? 105.791 146.187 118.706 1.00 30.00 506 LEU B N 1
ATOM 4129 C CA . LEU B 1 401 ? 106.677 146.660 119.758 1.00 30.00 506 LEU B CA 1
ATOM 4130 C C . LEU B 1 401 ? 107.644 145.590 120.211 1.00 30.00 506 LEU B C 1
ATOM 4131 O O . LEU B 1 401 ? 108.765 145.905 120.617 1.00 30.00 506 LEU B O 1
ATOM 4136 N N . PHE B 1 402 ? 107.235 144.334 120.173 1.00 30.00 507 PHE B N 1
ATOM 4137 C CA . PHE B 1 402 ? 108.074 143.271 120.685 1.00 30.00 507 PHE B CA 1
ATOM 4138 C C . PHE B 1 402 ? 108.818 142.516 119.608 1.00 30.00 507 PHE B C 1
ATOM 4139 O O . PHE B 1 402 ? 109.950 142.125 119.835 1.00 30.00 507 PHE B O 1
ATOM 4147 N N . VAL B 1 403 ? 108.225 142.318 118.434 1.00 30.00 508 VAL B N 1
ATOM 4148 C CA . VAL B 1 403 ? 108.871 141.507 117.408 1.00 30.00 508 VAL B CA 1
ATOM 4149 C C . VAL B 1 403 ? 110.088 142.230 116.849 1.00 30.00 508 VAL B C 1
ATOM 4150 O O . VAL B 1 403 ? 111.227 141.791 117.030 1.00 30.00 508 VAL B O 1
ATOM 4154 N N . ASP B 1 404 ? 109.871 143.361 116.200 1.00 30.00 509 ASP B N 1
ATOM 4155 C CA . ASP B 1 404 ? 110.921 144.356 116.107 1.00 30.00 509 ASP B CA 1
ATOM 4156 C C . ASP B 1 404 ? 110.917 145.132 117.406 1.00 30.00 509 ASP B C 1
ATOM 4157 O O . ASP B 1 404 ? 109.968 145.040 118.182 1.00 30.00 509 ASP B O 1
ATOM 4159 N N . SER B 1 405 ? 112.008 145.862 117.656 1.00 30.00 510 SER B N 1
ATOM 4160 C CA . SER B 1 405 ? 112.144 146.759 118.813 1.00 30.00 510 SER B CA 1
ATOM 4161 C C . SER B 1 405 ? 112.026 146.035 120.147 1.00 30.00 510 SER B C 1
ATOM 4162 O O . SER B 1 405 ? 111.562 146.606 121.130 1.00 30.00 510 SER B O 1
ATOM 4165 N N . TYR B 1 406 ? 112.432 144.768 120.181 1.00 30.00 511 TYR B N 1
ATOM 4166 C CA . TYR B 1 406 ? 112.492 144.029 121.436 1.00 30.00 511 TYR B CA 1
ATOM 4167 C C . TYR B 1 406 ? 113.538 144.601 122.359 1.00 30.00 511 TYR B C 1
ATOM 4168 O O . TYR B 1 406 ? 113.263 144.889 123.524 1.00 30.00 511 TYR B O 1
ATOM 4177 N N . SER B 1 407 ? 114.748 144.762 121.860 1.00 30.00 512 SER B N 1
ATOM 4178 C CA . SER B 1 407 ? 115.851 145.090 122.733 1.00 30.00 512 SER B CA 1
ATOM 4179 C C . SER B 1 407 ? 115.874 146.549 123.126 1.00 30.00 512 SER B C 1
ATOM 4180 O O . SER B 1 407 ? 116.693 146.937 123.954 1.00 30.00 512 SER B O 1
ATOM 4183 N N . GLU B 1 408 ? 115.003 147.361 122.561 1.00 30.00 513 GLU B N 1
ATOM 4184 C CA . GLU B 1 408 ? 114.945 148.755 122.944 1.00 30.00 513 GLU B CA 1
ATOM 4185 C C . GLU B 1 408 ? 113.961 148.978 124.076 1.00 30.00 513 GLU B C 1
ATOM 4186 O O . GLU B 1 408 ? 114.088 149.956 124.816 1.00 30.00 513 GLU B O 1
ATOM 4192 N N . ILE B 1 409 ? 112.994 148.080 124.256 1.00 0.00 514 ILE B N 1
ATOM 4193 C CA . ILE B 1 409 ? 112.076 148.260 125.367 1.00 0.00 514 ILE B CA 1
ATOM 4194 C C . ILE B 1 409 ? 112.611 147.625 126.638 1.00 0.00 514 ILE B C 1
ATOM 4195 O O . ILE B 1 409 ? 112.191 148.016 127.728 1.00 0.00 514 ILE B O 1
ATOM 4200 N N . LEU B 1 410 ? 113.532 146.667 126.543 1.00 0.00 515 LEU B N 1
ATOM 4201 C CA . LEU B 1 410 ? 114.140 146.149 127.757 1.00 0.00 515 LEU B CA 1
ATOM 4202 C C . LEU B 1 410 ? 115.073 147.153 128.402 1.00 0.00 515 LEU B C 1
ATOM 4203 O O . LEU B 1 410 ? 115.222 147.137 129.623 1.00 0.00 515 LEU B O 1
ATOM 4208 N N . PHE B 1 411 ? 115.711 148.017 127.622 1.00 0.00 516 PHE B N 1
ATOM 4209 C CA . PHE B 1 411 ? 116.388 149.151 128.230 1.00 0.00 516 PHE B CA 1
ATOM 4210 C C . PHE B 1 411 ? 115.407 150.149 128.802 1.00 0.00 516 PHE B C 1
ATOM 4211 O O . PHE B 1 411 ? 115.742 150.872 129.740 1.00 0.00 516 PHE B O 1
ATOM 4219 N N . PHE B 1 412 ? 114.205 150.214 128.260 1.00 0.00 517 PHE B N 1
ATOM 4220 C CA . PHE B 1 412 ? 113.246 151.148 128.805 1.00 0.00 517 PHE B CA 1
ATOM 4221 C C . PHE B 1 412 ? 112.631 150.628 130.089 1.00 0.00 517 PHE B C 1
ATOM 4222 O O . PHE B 1 412 ? 112.363 151.416 131.000 1.00 0.00 517 PHE B O 1
ATOM 4230 N N . VAL B 1 413 ? 112.422 149.316 130.185 1.00 0.00 518 VAL B N 1
ATOM 4231 C CA . VAL B 1 413 ? 111.894 148.725 131.408 1.00 0.00 518 VAL B CA 1
ATOM 4232 C C . VAL B 1 413 ? 112.932 148.788 132.523 1.00 0.00 518 VAL B C 1
ATOM 4233 O O . VAL B 1 413 ? 112.592 149.047 133.682 1.00 0.00 518 VAL B O 1
ATOM 4237 N N . GLN B 1 414 ? 114.210 148.586 132.185 1.00 0.00 519 GLN B N 1
ATOM 4238 C CA . GLN B 1 414 ? 115.307 148.780 133.134 1.00 0.00 519 GLN B CA 1
ATOM 4239 C C . GLN B 1 414 ? 115.315 150.183 133.708 1.00 0.00 519 GLN B C 1
ATOM 4240 O O . GLN B 1 414 ? 115.499 150.375 134.914 1.00 0.00 519 GLN B O 1
ATOM 4246 N N . SER B 1 415 ? 115.093 151.175 132.853 1.00 0.00 520 SER B N 1
ATOM 4247 C CA . SER B 1 415 ? 115.091 152.561 133.289 1.00 0.00 520 SER B CA 1
ATOM 4248 C C . SER B 1 415 ? 113.939 152.847 134.229 1.00 0.00 520 SER B C 1
ATOM 4249 O O . SER B 1 415 ? 114.117 153.534 135.237 1.00 0.00 520 SER B O 1
ATOM 4252 N N . LEU B 1 416 ? 112.757 152.323 133.936 1.00 0.00 521 LEU B N 1
ATOM 4253 C CA . LEU B 1 416 ? 111.644 152.682 134.793 1.00 0.00 521 LEU B CA 1
ATOM 4254 C C . LEU B 1 416 ? 111.551 151.829 136.045 1.00 0.00 521 LEU B C 1
ATOM 4255 O O . LEU B 1 416 ? 110.841 152.221 136.968 1.00 0.00 521 LEU B O 1
ATOM 4260 N N . PHE B 1 417 ? 112.239 150.689 136.122 1.00 0.00 522 PHE B N 1
ATOM 4261 C CA . PHE B 1 417 ? 112.457 150.108 137.442 1.00 0.00 522 PHE B CA 1
ATOM 4262 C C . PHE B 1 417 ? 113.350 150.986 138.288 1.00 0.00 522 PHE B C 1
ATOM 4263 O O . PHE B 1 417 ? 113.201 151.016 139.511 1.00 0.00 522 PHE B O 1
ATOM 4271 N N . MET B 1 418 ? 114.269 151.710 137.675 1.00 0.00 523 MET B N 1
ATOM 4272 C CA . MET B 1 418 ? 115.135 152.538 138.484 1.00 0.00 523 MET B CA 1
ATOM 4273 C C . MET B 1 418 ? 114.480 153.857 138.843 1.00 0.00 523 MET B C 1
ATOM 4274 O O . MET B 1 418 ? 114.756 154.409 139.912 1.00 0.00 523 MET B O 1
ATOM 4279 N N . LEU B 1 419 ? 113.583 154.363 138.003 1.00 0.00 524 LEU B N 1
ATOM 4280 C CA . LEU B 1 419 ? 112.902 155.596 138.363 1.00 0.00 524 LEU B CA 1
ATOM 4281 C C . LEU B 1 419 ? 111.867 155.352 139.443 1.00 0.00 524 LEU B C 1
ATOM 4282 O O . LEU B 1 419 ? 111.663 156.207 140.306 1.00 0.00 524 LEU B O 1
ATOM 4287 N N . VAL B 1 420 ? 111.217 154.188 139.424 1.00 0.00 525 VAL B N 1
ATOM 4288 C CA . VAL B 1 420 ? 110.376 153.783 140.546 1.00 0.00 525 VAL B CA 1
ATOM 4289 C C . VAL B 1 420 ? 111.215 153.639 141.805 1.00 0.00 525 VAL B C 1
ATOM 4290 O O . VAL B 1 420 ? 110.804 154.049 142.896 1.00 0.00 525 VAL B O 1
ATOM 4294 N N . SER B 1 421 ? 112.430 153.118 141.659 1.00 0.00 526 SER B N 1
ATOM 4295 C CA . SER B 1 421 ? 113.354 153.044 142.778 1.00 0.00 526 SER B CA 1
ATOM 4296 C C . SER B 1 421 ? 113.771 154.423 143.265 1.00 0.00 526 SER B C 1
ATOM 4297 O O . SER B 1 421 ? 113.967 154.614 144.466 1.00 0.00 526 SER B O 1
ATOM 4300 N N . VAL B 1 422 ? 113.892 155.398 142.366 1.00 30.00 527 VAL B N 1
ATOM 4301 C CA . VAL B 1 422 ? 114.233 156.744 142.808 1.00 30.00 527 VAL B CA 1
ATOM 4302 C C . VAL B 1 422 ? 113.040 157.454 143.417 1.00 30.00 527 VAL B C 1
ATOM 4303 O O . VAL B 1 422 ? 113.221 158.403 144.182 1.00 30.00 527 VAL B O 1
ATOM 4305 N N . VAL B 1 423 ? 111.823 157.031 143.092 1.00 0.00 528 VAL B N 1
ATOM 4306 C CA . VAL B 1 423 ? 110.652 157.584 143.755 1.00 0.00 528 VAL B CA 1
ATOM 4307 C C . VAL B 1 423 ? 110.527 157.030 145.163 1.00 0.00 528 VAL B C 1
ATOM 4308 O O . VAL B 1 423 ? 110.371 157.782 146.129 1.00 0.00 528 VAL B O 1
ATOM 4312 N N . LEU B 1 424 ? 110.623 155.710 145.302 1.00 0.00 529 LEU B N 1
ATOM 4313 C CA . LEU B 1 424 ? 110.432 155.073 146.595 1.00 0.00 529 LEU B CA 1
ATOM 4314 C C . LEU B 1 424 ? 111.566 155.358 147.560 1.00 0.00 529 LEU B C 1
ATOM 4315 O O . LEU B 1 424 ? 111.381 155.200 148.767 1.00 0.00 529 LEU B O 1
ATOM 4320 N N . TYR B 1 425 ? 112.730 155.760 147.062 1.00 0.00 530 TYR B N 1
ATOM 4321 C CA . TYR B 1 425 ? 113.818 156.135 147.952 1.00 0.00 530 TYR B CA 1
ATOM 4322 C C . TYR B 1 425 ? 113.499 157.428 148.683 1.00 0.00 530 TYR B C 1
ATOM 4323 O O . TYR B 1 425 ? 113.583 157.493 149.913 1.00 0.00 530 TYR B O 1
ATOM 4332 N N . PHE B 1 426 ? 113.123 158.467 147.947 1.00 0.00 531 PHE B N 1
ATOM 4333 C CA . PHE B 1 426 ? 112.783 159.726 148.586 1.00 0.00 531 PHE B CA 1
ATOM 4334 C C . PHE B 1 426 ? 111.372 159.740 149.133 1.00 0.00 531 PHE B C 1
ATOM 4335 O O . PHE B 1 426 ? 110.997 160.705 149.802 1.00 0.00 531 PHE B O 1
ATOM 4343 N N . SER B 1 427 ? 110.589 158.699 148.887 1.00 30.00 532 SER B N 1
ATOM 4344 C CA . SER B 1 427 ? 109.319 158.528 149.566 1.00 30.00 532 SER B CA 1
ATOM 4345 C C . SER B 1 427 ? 109.470 157.809 150.893 1.00 30.00 532 SER B C 1
ATOM 4346 O O . SER B 1 427 ? 108.458 157.423 151.485 1.00 30.00 532 SER B O 1
ATOM 4349 N N . GLN B 1 428 ? 110.713 157.613 151.349 1.00 30.00 533 GLN B N 1
ATOM 4350 C CA . GLN B 1 428 ? 111.053 156.992 152.630 1.00 30.00 533 GLN B CA 1
ATOM 4351 C C . GLN B 1 428 ? 110.472 155.594 152.766 1.00 30.00 533 GLN B C 1
ATOM 4352 O O . GLN B 1 428 ? 110.053 155.183 153.846 1.00 30.00 533 GLN B O 1
ATOM 4358 N N . ARG B 1 429 ? 110.430 154.865 151.665 1.00 30.00 534 ARG B N 1
ATOM 4359 C CA . ARG B 1 429 ? 109.959 153.495 151.653 1.00 30.00 534 ARG B CA 1
ATOM 4360 C C . ARG B 1 429 ? 111.156 152.567 151.583 1.00 30.00 534 ARG B C 1
ATOM 4361 O O . ARG B 1 429 ? 112.067 152.775 150.783 1.00 30.00 534 ARG B O 1
ATOM 4369 N N . LYS B 1 430 ? 111.150 151.540 152.425 1.00 30.00 535 LYS B N 1
ATOM 4370 C CA . LYS B 1 430 ? 112.238 150.577 152.418 1.00 30.00 535 LYS B CA 1
ATOM 4371 C C . LYS B 1 430 ? 112.182 149.686 151.193 1.00 30.00 535 LYS B C 1
ATOM 4372 O O . LYS B 1 430 ? 113.205 149.128 150.792 1.00 30.00 535 LYS B O 1
ATOM 4378 N N . GLU B 1 431 ? 111.037 149.620 150.530 1.00 30.00 536 GLU B N 1
ATOM 4379 C CA . GLU B 1 431 ? 110.854 148.799 149.349 1.00 30.00 536 GLU B CA 1
ATOM 4380 C C . GLU B 1 431 ? 111.446 149.415 148.097 1.00 30.00 536 GLU B C 1
ATOM 4381 O O . GLU B 1 431 ? 111.076 148.998 147.001 1.00 30.00 536 GLU B O 1
ATOM 4383 N N . TYR B 1 432 ? 112.342 150.396 148.211 1.00 30.00 537 TYR B N 1
ATOM 4384 C CA . TYR B 1 432 ? 112.984 150.924 147.021 1.00 30.00 537 TYR B CA 1
ATOM 4385 C C . TYR B 1 432 ? 113.968 149.920 146.459 1.00 30.00 537 TYR B C 1
ATOM 4386 O O . TYR B 1 432 ? 114.204 149.902 145.251 1.00 30.00 537 TYR B O 1
ATOM 4395 N N . VAL B 1 433 ? 114.552 149.079 147.314 1.00 30.00 538 VAL B N 1
ATOM 4396 C CA . VAL B 1 433 ? 115.595 148.183 146.851 1.00 30.00 538 VAL B CA 1
ATOM 4397 C C . VAL B 1 433 ? 114.987 147.040 146.061 1.00 30.00 538 VAL B C 1
ATOM 4398 O O . VAL B 1 433 ? 115.660 146.458 145.216 1.00 30.00 538 VAL B O 1
ATOM 4402 N N . ALA B 1 434 ? 113.699 146.760 146.247 1.00 0.00 539 ALA B N 1
ATOM 4403 C CA . ALA B 1 434 ? 113.034 145.767 145.415 1.00 0.00 539 ALA B CA 1
ATOM 4404 C C . ALA B 1 434 ? 112.926 146.225 143.975 1.00 0.00 539 ALA B C 1
ATOM 4405 O O . ALA B 1 434 ? 113.017 145.408 143.062 1.00 0.00 539 ALA B O 1
ATOM 4407 N N . SER B 1 435 ? 112.747 147.516 143.746 1.00 0.00 540 SER B N 1
ATOM 4408 C CA . SER B 1 435 ? 112.743 148.002 142.378 1.00 0.00 540 SER B CA 1
ATOM 4409 C C . SER B 1 435 ? 114.151 148.139 141.837 1.00 0.00 540 SER B C 1
ATOM 4410 O O . SER B 1 435 ? 114.368 147.939 140.643 1.00 0.00 540 SER B O 1
ATOM 4412 N N . MET B 1 436 ? 115.114 148.470 142.691 1.00 0.00 541 MET B N 1
ATOM 4413 C CA . MET B 1 436 ? 116.483 148.645 142.236 1.00 0.00 541 MET B CA 1
ATOM 4414 C C . MET B 1 436 ? 117.114 147.319 141.856 1.00 0.00 541 MET B C 1
ATOM 4415 O O . MET B 1 436 ? 117.906 147.256 140.913 1.00 0.00 541 MET B O 1
ATOM 4420 N N . VAL B 1 437 ? 116.758 146.255 142.565 1.00 0.00 542 VAL B N 1
ATOM 4421 C CA . VAL B 1 437 ? 117.307 144.934 142.295 1.00 0.00 542 VAL B CA 1
ATOM 4422 C C . VAL B 1 437 ? 116.850 144.418 140.940 1.00 0.00 542 VAL B C 1
ATOM 4423 O O . VAL B 1 437 ? 117.649 143.874 140.171 1.00 0.00 542 VAL B O 1
ATOM 4427 N N . PHE B 1 438 ? 115.580 144.618 140.602 1.00 0.00 543 PHE B N 1
ATOM 4428 C CA . PHE B 1 438 ? 115.132 144.301 139.255 1.00 0.00 543 PHE B CA 1
ATOM 4429 C C . PHE B 1 438 ? 115.758 145.204 138.219 1.00 0.00 543 PHE B C 1
ATOM 4430 O O . PHE B 1 438 ? 115.926 144.790 137.078 1.00 0.00 543 PHE B O 1
ATOM 4438 N N . SER B 1 439 ? 116.122 146.425 138.583 1.00 0.00 544 SER B N 1
ATOM 4439 C CA . SER B 1 439 ? 116.845 147.256 137.639 1.00 0.00 544 SER B CA 1
ATOM 4440 C C . SER B 1 439 ? 118.281 146.808 137.477 1.00 0.00 544 SER B C 1
ATOM 4441 O O . SER B 1 439 ? 118.901 147.117 136.463 1.00 0.00 544 SER B O 1
ATOM 4444 N N . LEU B 1 440 ? 118.816 146.078 138.441 1.00 0.00 545 LEU B N 1
ATOM 4445 C CA . LEU B 1 440 ? 120.201 145.651 138.389 1.00 0.00 545 LEU B CA 1
ATOM 4446 C C . LEU B 1 440 ? 120.367 144.291 137.751 1.00 0.00 545 LEU B C 1
ATOM 4447 O O . LEU B 1 440 ? 121.371 144.053 137.083 1.00 0.00 545 LEU B O 1
ATOM 4452 N N . ALA B 1 441 ? 119.423 143.386 137.964 1.00 0.00 546 ALA B N 1
ATOM 4453 C CA . ALA B 1 441 ? 119.474 142.120 137.258 1.00 0.00 546 ALA B CA 1
ATOM 4454 C C . ALA B 1 441 ? 119.189 142.325 135.789 1.00 0.00 546 ALA B C 1
ATOM 4455 O O . ALA B 1 441 ? 119.821 141.705 134.936 1.00 0.00 546 ALA B O 1
ATOM 4457 N N . MET B 1 442 ? 118.253 143.211 135.477 1.00 0.00 547 MET B N 1
ATOM 4458 C CA . MET B 1 442 ? 117.927 143.499 134.094 1.00 0.00 547 MET B CA 1
ATOM 4459 C C . MET B 1 442 ? 119.014 144.310 133.432 1.00 0.00 547 MET B C 1
ATOM 4460 O O . MET B 1 442 ? 119.195 144.204 132.222 1.00 0.00 547 MET B O 1
ATOM 4465 N N . GLY B 1 443 ? 119.755 145.096 134.204 1.00 0.00 548 GLY B N 1
ATOM 4466 C CA . GLY B 1 443 ? 120.832 145.874 133.633 1.00 0.00 548 GLY B CA 1
ATOM 4467 C C . GLY B 1 443 ? 121.987 145.032 133.149 1.00 0.00 548 GLY B C 1
ATOM 4468 O O . GLY B 1 443 ? 122.612 145.355 132.142 1.00 0.00 548 GLY B O 1
ATOM 4469 N N . TRP B 1 444 ? 122.290 143.948 133.845 1.00 0.00 549 TRP B N 1
ATOM 4470 C CA . TRP B 1 444 ? 123.335 143.060 133.367 1.00 0.00 549 TRP B CA 1
ATOM 4471 C C . TRP B 1 444 ? 122.865 142.167 132.243 1.00 0.00 549 TRP B C 1
ATOM 4472 O O . TRP B 1 444 ? 123.648 141.852 131.359 1.00 0.00 549 TRP B O 1
ATOM 4483 N N . THR B 1 445 ? 121.622 141.716 132.254 1.00 0.00 550 THR B N 1
ATOM 4484 C CA . THR B 1 445 ? 121.180 140.903 131.135 1.00 0.00 550 THR B CA 1
ATOM 4485 C C . THR B 1 445 ? 120.966 141.725 129.883 1.00 0.00 550 THR B C 1
ATOM 4486 O O . THR B 1 445 ? 121.003 141.172 128.787 1.00 0.00 550 THR B O 1
ATOM 4490 N N . ASN B 1 446 ? 120.791 143.034 130.011 1.00 0.00 551 ASN B N 1
ATOM 4491 C CA . ASN B 1 446 ? 120.785 143.893 128.841 1.00 0.00 551 ASN B CA 1
ATOM 4492 C C . ASN B 1 446 ? 122.159 144.117 128.264 1.00 0.00 551 ASN B C 1
ATOM 4493 O O . ASN B 1 446 ? 122.268 144.776 127.236 1.00 0.00 551 ASN B O 1
ATOM 4498 N N . MET B 1 447 ? 123.210 143.610 128.889 1.00 30.00 552 MET B N 1
ATOM 4499 C CA . MET B 1 447 ? 124.541 143.765 128.338 1.00 30.00 552 MET B CA 1
ATOM 4500 C C . MET B 1 447 ? 124.753 142.867 127.135 1.00 30.00 552 MET B C 1
ATOM 4501 O O . MET B 1 447 ? 125.645 143.133 126.330 1.00 30.00 552 MET B O 1
ATOM 4506 N N . LEU B 1 448 ? 123.919 141.852 126.939 1.00 30.00 553 LEU B N 1
ATOM 4507 C CA . LEU B 1 448 ? 123.991 141.100 125.700 1.00 30.00 553 LEU B CA 1
ATOM 4508 C C . LEU B 1 448 ? 123.146 141.700 124.594 1.00 30.00 553 LEU B C 1
ATOM 4509 O O . LEU B 1 448 ? 122.886 141.028 123.599 1.00 30.00 553 LEU B O 1
ATOM 4514 N N . TYR B 1 449 ? 122.717 142.948 124.741 1.00 30.00 554 TYR B N 1
ATOM 4515 C CA . TYR B 1 449 ? 122.396 143.747 123.572 1.00 30.00 554 TYR B CA 1
ATOM 4516 C C . TYR B 1 449 ? 123.614 143.926 122.688 1.00 30.00 554 TYR B C 1
ATOM 4517 O O . TYR B 1 449 ? 123.502 143.949 121.463 1.00 30.00 554 TYR B O 1
ATOM 4526 N N . TYR B 1 450 ? 124.783 144.077 123.288 1.00 30.00 555 TYR B N 1
ATOM 4527 C CA . TYR B 1 450 ? 125.965 144.387 122.515 1.00 30.00 555 TYR B CA 1
ATOM 4528 C C . TYR B 1 450 ? 126.571 143.163 121.862 1.00 30.00 555 TYR B C 1
ATOM 4529 O O . TYR B 1 450 ? 127.396 143.309 120.963 1.00 30.00 555 TYR B O 1
ATOM 4538 N N . THR B 1 451 ? 126.193 141.965 122.294 1.00 30.00 556 THR B N 1
ATOM 4539 C CA . THR B 1 451 ? 126.569 140.778 121.549 1.00 30.00 556 THR B CA 1
ATOM 4540 C C . THR B 1 451 ? 125.883 140.762 120.201 1.00 30.00 556 THR B C 1
ATOM 4541 O O . THR B 1 451 ? 126.472 140.331 119.210 1.00 30.00 556 THR B O 1
ATOM 4543 N N . ARG B 1 452 ? 124.650 141.241 120.157 1.00 30.00 557 ARG B N 1
ATOM 4544 C CA . ARG B 1 452 ? 123.896 141.367 118.923 1.00 30.00 557 ARG B CA 1
ATOM 4545 C C . ARG B 1 452 ? 124.574 142.364 118.004 1.00 30.00 557 ARG B C 1
ATOM 4546 O O . ARG B 1 452 ? 124.669 143.552 118.314 1.00 30.00 557 ARG B O 1
ATOM 4554 N N . GLY B 1 453 ? 125.060 141.875 116.880 1.00 30.00 558 GLY B N 1
ATOM 4555 C CA . GLY B 1 453 ? 125.872 142.661 115.984 1.00 30.00 558 GLY B CA 1
ATOM 4556 C C . GLY B 1 453 ? 127.189 142.017 115.632 1.00 30.00 558 GLY B C 1
ATOM 4557 O O . GLY B 1 453 ? 127.735 142.315 114.566 1.00 30.00 558 GLY B O 1
ATOM 4558 N N . PHE B 1 454 ? 127.718 141.142 116.474 1.00 30.00 559 PHE B N 1
ATOM 4559 C CA . PHE B 1 454 ? 128.927 140.405 116.146 1.00 30.00 559 PHE B CA 1
ATOM 4560 C C . PHE B 1 454 ? 128.542 139.122 115.434 1.00 30.00 559 PHE B C 1
ATOM 4561 O O . PHE B 1 454 ? 127.428 138.625 115.591 1.00 30.00 559 PHE B O 1
ATOM 4569 N N . GLN B 1 455 ? 129.481 138.584 114.658 1.00 30.00 560 GLN B N 1
ATOM 4570 C CA . GLN B 1 455 ? 129.168 137.446 113.806 1.00 30.00 560 GLN B CA 1
ATOM 4571 C C . GLN B 1 455 ? 128.949 136.186 114.621 1.00 30.00 560 GLN B C 1
ATOM 4572 O O . GLN B 1 455 ? 127.929 135.512 114.462 1.00 30.00 560 GLN B O 1
ATOM 4574 N N . GLN B 1 456 ? 129.882 135.855 115.507 1.00 30.00 561 GLN B N 1
ATOM 4575 C CA . GLN B 1 456 ? 129.774 134.591 116.229 1.00 30.00 561 GLN B CA 1
ATOM 4576 C C . GLN B 1 456 ? 128.764 134.697 117.366 1.00 30.00 561 GLN B C 1
ATOM 4577 O O . GLN B 1 456 ? 127.744 134.005 117.370 1.00 30.00 561 GLN B O 1
ATOM 4579 N N . MET B 1 457 ? 129.015 135.587 118.318 1.00 30.00 562 MET B N 1
ATOM 4580 C CA . MET B 1 457 ? 128.232 135.646 119.542 1.00 30.00 562 MET B CA 1
ATOM 4581 C C . MET B 1 457 ? 126.907 136.369 119.384 1.00 30.00 562 MET B C 1
ATOM 4582 O O . MET B 1 457 ? 126.189 136.528 120.370 1.00 30.00 562 MET B O 1
ATOM 4587 N N . GLY B 1 458 ? 126.555 136.803 118.184 1.00 30.00 563 GLY B N 1
ATOM 4588 C CA . GLY B 1 458 ? 125.288 137.478 118.026 1.00 30.00 563 GLY B CA 1
ATOM 4589 C C . GLY B 1 458 ? 124.095 136.563 117.966 1.00 30.00 563 GLY B C 1
ATOM 4590 O O . GLY B 1 458 ? 122.975 137.033 118.175 1.00 30.00 563 GLY B O 1
ATOM 4591 N N . ILE B 1 459 ? 124.300 135.275 117.693 1.00 30.00 564 ILE B N 1
ATOM 4592 C CA . ILE B 1 459 ? 123.172 134.365 117.550 1.00 30.00 564 ILE B CA 1
ATOM 4593 C C . ILE B 1 459 ? 122.525 134.083 118.892 1.00 30.00 564 ILE B C 1
ATOM 4594 O O . ILE B 1 459 ? 121.336 133.776 118.953 1.00 30.00 564 ILE B O 1
ATOM 4596 N N . TYR B 1 460 ? 123.274 134.201 119.984 1.00 30.00 565 TYR B N 1
ATOM 4597 C CA . TYR B 1 460 ? 122.731 133.862 121.290 1.00 30.00 565 TYR B CA 1
ATOM 4598 C C . TYR B 1 460 ? 121.728 134.890 121.774 1.00 30.00 565 TYR B C 1
ATOM 4599 O O . TYR B 1 460 ? 120.786 13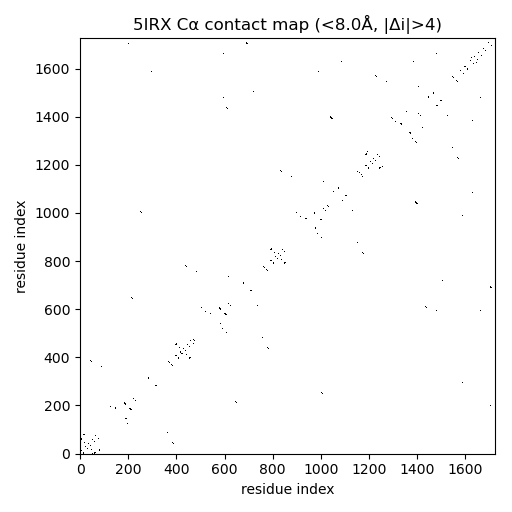4.543 122.485 1.00 30.00 565 TYR B O 1
ATOM 4608 N N . ALA B 1 461 ? 121.919 136.153 121.427 1.00 30.00 566 ALA B N 1
ATOM 4609 C CA . ALA B 1 461 ? 120.966 137.169 121.831 1.00 30.00 566 ALA B CA 1
ATOM 4610 C C . ALA B 1 461 ? 119.728 137.156 120.964 1.00 30.00 566 ALA B C 1
ATOM 4611 O O . ALA B 1 461 ? 118.690 137.665 121.378 1.00 30.00 566 ALA B O 1
ATOM 4613 N N . VAL B 1 462 ? 119.815 136.598 119.766 1.00 30.00 567 VAL B N 1
ATOM 4614 C CA . VAL B 1 462 ? 118.656 136.557 118.893 1.00 30.00 567 VAL B CA 1
ATOM 4615 C C . VAL B 1 462 ? 117.747 135.414 119.281 1.00 30.00 567 VAL B C 1
ATOM 4616 O O . VAL B 1 462 ? 116.530 135.575 119.366 1.00 30.00 567 VAL B O 1
ATOM 4620 N N . MET B 1 463 ? 118.316 134.248 119.554 1.00 30.00 568 MET B N 1
ATOM 4621 C CA . MET B 1 463 ? 117.476 133.118 119.895 1.00 30.00 568 MET B CA 1
ATOM 4622 C C . MET B 1 463 ? 117.008 133.153 121.332 1.00 30.00 568 MET B C 1
ATOM 4623 O O . MET B 1 463 ? 116.091 132.420 121.673 1.00 30.00 568 MET B O 1
ATOM 4628 N N . ILE B 1 464 ? 117.580 134.002 122.180 1.00 30.00 569 ILE B N 1
ATOM 4629 C CA . ILE B 1 464 ? 116.985 134.184 123.493 1.00 30.00 569 ILE B CA 1
ATOM 4630 C C . ILE B 1 464 ? 115.757 135.075 123.391 1.00 30.00 569 ILE B C 1
ATOM 4631 O O . ILE B 1 464 ? 114.882 135.028 124.250 1.00 30.00 569 ILE B O 1
ATOM 4636 N N . GLU B 1 465 ? 115.647 135.852 122.321 1.00 0.00 570 GLU B N 1
ATOM 4637 C CA . GLU B 1 465 ? 114.490 136.693 122.069 1.00 0.00 570 GLU B CA 1
ATOM 4638 C C . GLU B 1 465 ? 113.340 135.900 121.476 1.00 0.00 570 GLU B C 1
ATOM 4639 O O . GLU B 1 465 ? 112.198 136.042 121.909 1.00 0.00 570 GLU B O 1
ATOM 4645 N N . LYS B 1 466 ? 113.613 135.075 120.477 1.00 0.00 571 LYS B N 1
ATOM 4646 C CA . LYS B 1 466 ? 112.578 134.272 119.855 1.00 0.00 571 LYS B CA 1
ATOM 4647 C C . LYS B 1 466 ? 112.041 133.201 120.776 1.00 0.00 571 LYS B C 1
ATOM 4648 O O . LYS B 1 466 ? 110.867 132.852 120.667 1.00 0.00 571 LYS B O 1
ATOM 4654 N N . MET B 1 467 ? 112.862 132.673 121.672 1.00 0.00 572 MET B N 1
ATOM 4655 C CA . MET B 1 467 ? 112.364 131.679 122.602 1.00 0.00 572 MET B CA 1
ATOM 4656 C C . MET B 1 467 ? 111.457 132.293 123.650 1.00 0.00 572 MET B C 1
ATOM 4657 O O . MET B 1 467 ? 110.512 131.643 124.087 1.00 0.00 572 MET B O 1
ATOM 4662 N N . ILE B 1 468 ? 111.689 133.540 124.036 1.00 0.00 573 ILE B N 1
ATOM 4663 C CA . ILE B 1 468 ? 110.768 134.198 124.952 1.00 0.00 573 ILE B CA 1
ATOM 4664 C C . ILE B 1 468 ? 109.500 134.613 124.232 1.00 0.00 573 ILE B C 1
ATOM 4665 O O . ILE B 1 468 ? 108.392 134.352 124.701 1.00 0.00 573 ILE B O 1
ATOM 4670 N N . LEU B 1 469 ? 109.638 135.239 123.074 1.00 0.00 574 LEU B N 1
ATOM 4671 C CA . LEU B 1 469 ? 108.489 135.818 122.397 1.00 0.00 574 LEU B CA 1
ATOM 4672 C C . LEU B 1 469 ? 107.642 134.782 121.683 1.00 0.00 574 LEU B C 1
ATOM 4673 O O . LEU B 1 469 ? 106.417 134.809 121.795 1.00 0.00 574 LEU B O 1
ATOM 4678 N N . ARG B 1 470 ? 108.248 133.872 120.932 1.00 0.00 575 ARG B N 1
ATOM 4679 C CA . ARG B 1 470 ? 107.428 132.880 120.253 1.00 0.00 575 ARG B CA 1
ATOM 4680 C C . ARG B 1 470 ? 107.150 131.684 121.146 1.00 0.00 575 ARG B C 1
ATOM 4681 O O . ARG B 1 470 ? 105.992 131.346 121.398 1.00 0.00 575 ARG B O 1
ATOM 4689 N N . ASP B 1 471 ? 108.204 131.051 121.647 1.00 30.00 576 ASP B N 1
ATOM 4690 C CA . ASP B 1 471 ? 108.066 129.737 122.254 1.00 30.00 576 ASP B CA 1
ATOM 4691 C C . ASP B 1 471 ? 107.476 129.827 123.647 1.00 30.00 576 ASP B C 1
ATOM 4692 O O . ASP B 1 471 ? 106.431 129.241 123.924 1.00 30.00 576 ASP B O 1
ATOM 4697 N N . LEU B 1 472 ? 108.127 130.563 124.537 1.00 0.00 577 LEU B N 1
ATOM 4698 C CA . LEU B 1 472 ? 107.716 130.555 125.932 1.00 0.00 577 LEU B CA 1
ATOM 4699 C C . LEU B 1 472 ? 106.450 131.363 126.154 1.00 0.00 577 LEU B C 1
ATOM 4700 O O . LEU B 1 472 ? 105.709 131.097 127.100 1.00 0.00 577 LEU B O 1
ATOM 4705 N N . CYS B 1 473 ? 106.166 132.335 125.296 1.00 0.00 578 CYS B N 1
ATOM 4706 C CA . CYS B 1 473 ? 104.969 133.136 125.503 1.00 0.00 578 CYS B CA 1
ATOM 4707 C C . CYS B 1 473 ? 103.719 132.416 125.032 1.00 0.00 578 CYS B C 1
ATOM 4708 O O . CYS B 1 473 ? 102.682 132.489 125.690 1.00 0.00 578 CYS B O 1
ATOM 4711 N N . ARG B 1 474 ? 103.777 131.732 123.892 1.00 0.00 579 ARG B N 1
ATOM 4712 C CA . ARG B 1 474 ? 102.607 130.978 123.474 1.00 0.00 579 ARG B CA 1
ATOM 4713 C C . ARG B 1 474 ? 102.418 129.733 124.310 1.00 0.00 579 ARG B C 1
ATOM 4714 O O . ARG B 1 474 ? 101.294 129.255 124.453 1.00 0.00 579 ARG B O 1
ATOM 4722 N N . PHE B 1 475 ? 103.487 129.201 124.878 1.00 0.00 580 PHE B N 1
ATOM 4723 C CA . PHE B 1 475 ? 103.345 127.997 125.674 1.00 0.00 580 PHE B CA 1
ATOM 4724 C C . PHE B 1 475 ? 102.791 128.302 127.048 1.00 0.00 580 PHE B C 1
ATOM 4725 O O . PHE B 1 475 ? 102.140 127.448 127.644 1.00 0.00 580 PHE B O 1
ATOM 4733 N N . MET B 1 476 ? 103.003 129.505 127.560 1.00 0.00 581 MET B N 1
ATOM 4734 C CA . MET B 1 476 ? 102.652 129.759 128.946 1.00 0.00 581 MET B CA 1
ATOM 4735 C C . MET B 1 476 ? 101.167 129.960 129.162 1.00 0.00 581 MET B C 1
ATOM 4736 O O . MET B 1 476 ? 100.773 130.258 130.283 1.00 0.00 581 MET B O 1
ATOM 4741 N N . PHE B 1 477 ? 100.340 129.854 128.132 1.00 0.00 582 PHE B N 1
ATOM 4742 C CA . PHE B 1 477 ? 98.913 129.716 128.336 1.00 0.00 582 PHE B CA 1
ATOM 4743 C C . PHE B 1 477 ? 98.471 128.271 128.286 1.00 0.00 582 PHE B C 1
ATOM 4744 O O . PHE B 1 477 ? 97.425 127.941 128.841 1.00 0.00 582 PHE B O 1
ATOM 4752 N N . VAL B 1 478 ? 99.248 127.410 127.637 1.00 0.00 583 VAL B N 1
ATOM 4753 C CA . VAL B 1 478 ? 98.985 125.981 127.673 1.00 0.00 583 VAL B CA 1
ATOM 4754 C C . VAL B 1 478 ? 99.356 125.419 129.024 1.00 0.00 583 VAL B C 1
ATOM 4755 O O . VAL B 1 478 ? 98.608 124.640 129.615 1.00 0.00 583 VAL B O 1
ATOM 4759 N N . TYR B 1 479 ? 100.523 125.795 129.525 1.00 0.00 584 TYR B N 1
ATOM 4760 C CA . TYR B 1 479 ? 100.963 125.316 130.821 1.00 0.00 584 TYR B CA 1
ATOM 4761 C C . TYR B 1 479 ? 100.120 125.874 131.945 1.00 0.00 584 TYR B C 1
ATOM 4762 O O . TYR B 1 479 ? 99.827 125.160 132.904 1.00 0.00 584 TYR B O 1
ATOM 4771 N N . LEU B 1 480 ? 99.700 127.124 131.837 1.00 0.00 585 LEU B N 1
ATOM 4772 C CA . LEU B 1 480 ? 99.067 127.786 132.961 1.00 0.00 585 LEU B CA 1
ATOM 4773 C C . LEU B 1 480 ? 97.663 127.277 133.194 1.00 0.00 585 LEU B C 1
ATOM 4774 O O . LEU B 1 480 ? 97.092 127.532 134.250 1.00 0.00 585 LEU B O 1
ATOM 4779 N N . VAL B 1 481 ? 97.091 126.562 132.237 1.00 0.00 586 VAL B N 1
ATOM 4780 C CA . VAL B 1 481 ? 95.785 125.986 132.478 1.00 0.00 586 VAL B CA 1
ATOM 4781 C C . VAL B 1 481 ? 95.936 124.621 133.130 1.00 0.00 586 VAL B C 1
ATOM 4782 O O . VAL B 1 481 ? 95.004 124.126 133.757 1.00 0.00 586 VAL B O 1
ATOM 4786 N N . PHE B 1 482 ? 97.116 124.011 133.026 1.00 0.00 587 PHE B N 1
ATOM 4787 C CA . PHE B 1 482 ? 97.426 122.828 133.813 1.00 0.00 587 PHE B CA 1
ATOM 4788 C C . PHE B 1 482 ? 97.808 123.193 135.229 1.00 0.00 587 PHE B C 1
ATOM 4789 O O . PHE B 1 482 ? 97.433 122.495 136.172 1.00 0.00 587 PHE B O 1
ATOM 4797 N N . LEU B 1 483 ? 98.595 124.251 135.387 1.00 0.00 588 LEU B N 1
ATOM 4798 C CA . LEU B 1 483 ? 99.007 124.689 136.710 1.00 0.00 588 LEU B CA 1
ATOM 4799 C C . LEU B 1 483 ? 97.816 125.149 137.521 1.00 0.00 588 LEU B C 1
ATOM 4800 O O . LEU B 1 483 ? 97.587 124.663 138.625 1.00 0.00 588 LEU B O 1
ATOM 4805 N N . PHE B 1 484 ? 97.025 126.055 136.973 1.00 0.00 589 PHE B N 1
ATOM 4806 C CA . PHE B 1 484 ? 95.855 126.528 137.684 1.00 0.00 589 PHE B CA 1
ATOM 4807 C C . PHE B 1 484 ? 94.770 125.471 137.764 1.00 0.00 589 PHE B C 1
ATOM 4808 O O . PHE B 1 484 ? 93.939 125.519 138.669 1.00 0.00 589 PHE B O 1
ATOM 4816 N N . GLY B 1 485 ? 94.778 124.504 136.865 1.00 0.00 590 GLY B N 1
ATOM 4817 C CA . GLY B 1 485 ? 93.802 123.445 136.906 1.00 0.00 590 GLY B CA 1
ATOM 4818 C C . GLY B 1 485 ? 94.038 122.489 138.040 1.00 0.00 590 GLY B C 1
ATOM 4819 O O . GLY B 1 485 ? 93.128 122.207 138.813 1.00 0.00 590 GLY B O 1
ATOM 4820 N N . PHE B 1 486 ? 95.257 121.988 138.160 1.00 0.00 591 PHE B N 1
ATOM 4821 C CA . PHE B 1 486 ? 95.561 121.067 139.238 1.00 0.00 591 PHE B CA 1
ATOM 4822 C C . PHE B 1 486 ? 95.770 121.749 140.572 1.00 0.00 591 PHE B C 1
ATOM 4823 O O . PHE B 1 486 ? 95.557 121.113 141.600 1.00 0.00 591 PHE B O 1
ATOM 4831 N N . SER B 1 487 ? 96.184 123.009 140.602 1.00 0.00 592 SER B N 1
ATOM 4832 C CA . SER B 1 487 ? 96.382 123.634 141.901 1.00 0.00 592 SER B CA 1
ATOM 4833 C C . SER B 1 487 ? 95.069 124.000 142.556 1.00 0.00 592 SER B C 1
ATOM 4834 O O . SER B 1 487 ? 94.959 123.920 143.775 1.00 0.00 592 SER B O 1
ATOM 4837 N N . THR B 1 488 ? 94.057 124.371 141.784 1.00 30.00 593 THR B N 1
ATOM 4838 C CA . THR B 1 488 ? 92.725 124.460 142.358 1.00 30.00 593 THR B CA 1
ATOM 4839 C C . THR B 1 488 ? 92.168 123.099 142.719 1.00 30.00 593 THR B C 1
ATOM 4840 O O . THR B 1 488 ? 91.272 123.015 143.554 1.00 30.00 593 THR B O 1
ATOM 4844 N N . ALA B 1 489 ? 92.675 122.034 142.116 1.00 30.00 594 ALA B N 1
ATOM 4845 C CA . ALA B 1 489 ? 92.231 120.706 142.496 1.00 30.00 594 ALA B CA 1
ATOM 4846 C C . ALA B 1 489 ? 92.874 120.268 143.800 1.00 30.00 594 ALA B C 1
ATOM 4847 O O . ALA B 1 489 ? 92.217 119.654 144.641 1.00 30.00 594 ALA B O 1
ATOM 4849 N N . VAL B 1 490 ? 94.152 120.588 143.991 1.00 30.00 595 VAL B N 1
ATOM 4850 C CA . VAL B 1 490 ? 94.882 120.144 145.173 1.00 30.00 595 VAL B CA 1
ATOM 4851 C C . VAL B 1 490 ? 94.446 120.908 146.412 1.00 30.00 595 VAL B C 1
ATOM 4852 O O . VAL B 1 490 ? 94.356 120.329 147.500 1.00 30.00 595 VAL B O 1
ATOM 4856 N N . VAL B 1 491 ? 94.122 122.193 146.268 1.00 30.00 596 VAL B N 1
ATOM 4857 C CA . VAL B 1 491 ? 93.716 123.003 147.411 1.00 30.00 596 VAL B CA 1
ATOM 4858 C C . VAL B 1 491 ? 92.392 122.517 147.978 1.00 30.00 596 VAL B C 1
ATOM 4859 O O . VAL B 1 491 ? 92.260 122.315 149.186 1.00 30.00 596 VAL B O 1
ATOM 4863 N N . THR B 1 492 ? 91.409 122.276 147.119 1.00 30.00 597 THR B N 1
ATOM 4864 C CA . THR B 1 492 ? 90.129 121.810 147.623 1.00 30.00 597 THR B CA 1
ATOM 4865 C C . THR B 1 492 ? 90.183 120.367 148.071 1.00 30.00 597 THR B C 1
ATOM 4866 O O . THR B 1 492 ? 89.329 119.948 148.854 1.00 30.00 597 THR B O 1
ATOM 4870 N N . LEU B 1 493 ? 91.152 119.599 147.583 1.00 30.00 598 LEU B N 1
ATOM 4871 C CA . LEU B 1 493 ? 91.263 118.209 147.991 1.00 30.00 598 LEU B CA 1
ATOM 4872 C C . LEU B 1 493 ? 91.743 118.112 149.423 1.00 30.00 598 LEU B C 1
ATOM 4873 O O . LEU B 1 493 ? 91.090 117.498 150.270 1.00 30.00 598 LEU B O 1
ATOM 4878 N N . ILE B 1 494 ? 92.889 118.702 149.716 1.00 30.00 599 ILE B N 1
ATOM 4879 C CA . ILE B 1 494 ? 93.466 118.624 151.044 1.00 30.00 599 ILE B CA 1
ATOM 4880 C C . ILE B 1 494 ? 93.645 120.030 151.588 1.00 30.00 599 ILE B C 1
ATOM 4881 O O . ILE B 1 494 ? 94.098 120.934 150.880 1.00 30.00 599 ILE B O 1
ATOM 4886 N N . GLU B 1 495 ? 93.256 120.222 152.840 1.00 30.00 600 GLU B N 1
ATOM 4887 C CA . GLU B 1 495 ? 93.321 121.519 153.501 1.00 30.00 600 GLU B CA 1
ATOM 4888 C C . GLU B 1 495 ? 94.269 121.367 154.683 1.00 30.00 600 GLU B C 1
ATOM 4889 O O . GLU B 1 495 ? 93.849 121.045 155.795 1.00 30.00 600 GLU B O 1
ATOM 4895 N N . ASP B 1 496 ? 95.549 121.597 154.438 1.00 30.00 601 ASP B N 1
ATOM 4896 C CA . ASP B 1 496 ? 96.559 121.468 155.468 1.00 30.00 601 ASP B CA 1
ATOM 4897 C C . ASP B 1 496 ? 97.681 122.425 155.092 1.00 30.00 601 ASP B C 1
ATOM 4898 O O . ASP B 1 496 ? 97.529 123.244 154.183 1.00 30.00 601 ASP B O 1
ATOM 4903 N N . GLY B 1 497 ? 98.809 122.332 155.788 1.00 30.00 602 GLY B N 1
ATOM 4904 C CA . GLY B 1 497 ? 99.958 123.127 155.429 1.00 30.00 602 GLY B CA 1
ATOM 4905 C C . GLY B 1 497 ? 100.523 122.726 154.084 1.00 30.00 602 GLY B C 1
ATOM 4906 O O . GLY B 1 497 ? 100.226 121.652 153.562 1.00 30.00 602 GLY B O 1
ATOM 4907 N N . LYS B 1 498 ? 101.260 123.679 153.492 1.00 30.00 603 LYS B N 1
ATOM 4908 C CA . LYS B 1 498 ? 101.992 123.630 152.222 1.00 30.00 603 LYS B CA 1
ATOM 4909 C C . LYS B 1 498 ? 101.049 123.681 151.024 1.00 30.00 603 LYS B C 1
ATOM 4910 O O . LYS B 1 498 ? 101.465 124.025 149.918 1.00 30.00 603 LYS B O 1
ATOM 4916 N N . TYR B 1 499 ? 99.756 123.471 151.245 1.00 30.00 627 TYR B N 1
ATOM 4917 C CA . TYR B 1 499 ? 98.780 123.542 150.169 1.00 30.00 627 TYR B CA 1
ATOM 4918 C C . TYR B 1 499 ? 97.511 124.234 150.633 1.00 30.00 627 TYR B C 1
ATOM 4919 O O . TYR B 1 499 ? 96.444 123.992 150.067 1.00 30.00 627 TYR B O 1
ATOM 4928 N N . ASN B 1 500 ? 97.595 125.051 151.675 1.00 30.00 628 ASN B N 1
ATOM 4929 C CA . ASN B 1 500 ? 96.415 125.735 152.174 1.00 30.00 628 ASN B CA 1
ATOM 4930 C C . ASN B 1 500 ? 95.968 126.812 151.204 1.00 30.00 628 ASN B C 1
ATOM 4931 O O . ASN B 1 500 ? 94.770 126.972 150.956 1.00 30.00 628 ASN B O 1
ATOM 4936 N N . SER B 1 501 ? 96.909 127.546 150.641 1.00 30.00 629 SER B N 1
ATOM 4937 C CA . SER B 1 501 ? 96.582 128.645 149.757 1.00 30.00 629 SER B CA 1
ATOM 4938 C C . SER B 1 501 ? 96.782 128.250 148.308 1.00 30.00 629 SER B C 1
ATOM 4939 O O . SER B 1 501 ? 97.442 127.263 147.987 1.00 30.00 629 SER B O 1
ATOM 4942 N N . LEU B 1 502 ? 96.197 129.051 147.429 1.00 30.00 630 LEU B N 1
ATOM 4943 C CA . LEU B 1 502 ? 96.365 128.821 146.008 1.00 30.00 630 LEU B CA 1
ATOM 4944 C C . LEU B 1 502 ? 97.751 129.224 145.551 1.00 30.00 630 LEU B C 1
ATOM 4945 O O . LEU B 1 502 ? 98.283 128.641 144.605 1.00 30.00 630 LEU B O 1
ATOM 4950 N N . TYR B 1 503 ? 98.360 130.200 146.217 1.00 30.00 631 TYR B N 1
ATOM 4951 C CA . TYR B 1 503 ? 99.678 130.664 145.814 1.00 30.00 631 TYR B CA 1
ATOM 4952 C C . TYR B 1 503 ? 100.755 129.661 146.179 1.00 30.00 631 TYR B C 1
ATOM 4953 O O . TYR B 1 503 ? 101.635 129.371 145.370 1.00 30.00 631 TYR B O 1
ATOM 4962 N N . SER B 1 504 ? 100.707 129.124 147.392 1.00 30.00 632 SER B N 1
ATOM 4963 C CA . SER B 1 504 ? 101.715 128.159 147.795 1.00 30.00 632 SER B CA 1
ATOM 4964 C C . SER B 1 504 ? 101.552 126.832 147.086 1.00 30.00 632 SER B C 1
ATOM 4965 O O . SER B 1 504 ? 102.511 126.064 147.012 1.00 30.00 632 SER B O 1
ATOM 4968 N N . THR B 1 505 ? 100.363 126.546 146.569 1.00 30.00 633 THR B N 1
ATOM 4969 C CA . THR B 1 505 ? 100.149 125.313 145.830 1.00 30.00 633 THR B CA 1
ATOM 4970 C C . THR B 1 505 ? 100.640 125.449 144.403 1.00 30.00 633 THR B C 1
ATOM 4971 O O . THR B 1 505 ? 101.197 124.502 143.843 1.00 30.00 633 THR B O 1
ATOM 4975 N N . CYS B 1 506 ? 100.481 126.633 143.815 1.00 30.00 634 CYS B N 1
ATOM 4976 C CA . CYS B 1 506 ? 101.026 126.864 142.488 1.00 30.00 634 CYS B CA 1
ATOM 4977 C C . CYS B 1 506 ? 102.542 126.898 142.498 1.00 30.00 634 CYS B C 1
ATOM 4978 O O . CYS B 1 506 ? 103.164 126.708 141.453 1.00 30.00 634 CYS B O 1
ATOM 4981 N N . LEU B 1 507 ? 103.161 127.142 143.650 1.00 30.00 635 LEU B N 1
ATOM 4982 C CA . LEU B 1 507 ? 104.614 127.079 143.690 1.00 30.00 635 LEU B CA 1
ATOM 4983 C C . LEU B 1 507 ? 105.097 125.655 143.846 1.00 30.00 635 LEU B C 1
ATOM 4984 O O . LEU B 1 507 ? 106.116 125.282 143.268 1.00 30.00 635 LEU B O 1
ATOM 4989 N N . GLU B 1 508 ? 104.392 124.844 144.622 1.00 30.00 636 GLU B N 1
ATOM 4990 C CA . GLU B 1 508 ? 104.823 123.466 144.770 1.00 30.00 636 GLU B CA 1
ATOM 4991 C C . GLU B 1 508 ? 104.539 122.653 143.531 1.00 30.00 636 GLU B C 1
ATOM 4992 O O . GLU B 1 508 ? 105.211 121.652 143.286 1.00 30.00 636 GLU B O 1
ATOM 4998 N N . LEU B 1 509 ? 103.559 123.053 142.746 1.00 30.00 637 LEU B N 1
ATOM 4999 C CA . LEU B 1 509 ? 103.314 122.367 141.496 1.00 30.00 637 LEU B CA 1
ATOM 5000 C C . LEU B 1 509 ? 104.148 122.929 140.368 1.00 30.00 637 LEU B C 1
ATOM 5001 O O . LEU B 1 509 ? 104.323 122.256 139.353 1.00 30.00 637 LEU B O 1
ATOM 5006 N N . PHE B 1 510 ? 104.670 124.140 140.512 1.00 30.00 638 PHE B N 1
ATOM 5007 C CA . PHE B 1 510 ? 105.685 124.580 139.575 1.00 30.00 638 PHE B CA 1
ATOM 5008 C C . PHE B 1 510 ? 106.998 123.876 139.832 1.00 30.00 638 PHE B C 1
ATOM 5009 O O . PHE B 1 510 ? 107.771 123.654 138.905 1.00 30.00 638 PHE B O 1
ATOM 5017 N N . LYS B 1 511 ? 107.267 123.510 141.075 1.00 30.00 639 LYS B N 1
ATOM 5018 C CA . LYS B 1 511 ? 108.500 122.810 141.378 1.00 30.00 639 LYS B CA 1
ATOM 5019 C C . LYS B 1 511 ? 108.488 121.377 140.885 1.00 30.00 639 LYS B C 1
ATOM 5020 O O . LYS B 1 511 ? 109.555 120.803 140.674 1.00 30.00 639 LYS B O 1
ATOM 5026 N N . PHE B 1 512 ? 107.317 120.787 140.690 1.00 30.00 640 PHE B N 1
ATOM 5027 C CA . PHE B 1 512 ? 107.245 119.431 140.180 1.00 30.00 640 PHE B CA 1
ATOM 5028 C C . PHE B 1 512 ? 107.451 119.364 138.689 1.00 30.00 640 PHE B C 1
ATOM 5029 O O . PHE B 1 512 ? 108.132 118.456 138.217 1.00 30.00 640 PHE B O 1
ATOM 5037 N N . THR B 1 513 ? 106.896 120.297 137.939 1.00 30.00 641 THR B N 1
ATOM 5038 C CA . THR B 1 513 ? 107.141 120.330 136.512 1.00 30.00 641 THR B CA 1
ATOM 5039 C C . THR B 1 513 ? 108.511 120.847 136.155 1.00 30.00 641 THR B C 1
ATOM 5040 O O . THR B 1 513 ? 109.004 120.547 135.071 1.00 30.00 641 THR B O 1
ATOM 5044 N N . ILE B 1 514 ? 109.147 121.601 137.040 1.00 30.00 642 ILE B N 1
ATOM 5045 C CA . ILE B 1 514 ? 110.502 122.041 136.782 1.00 30.00 642 ILE B CA 1
ATOM 5046 C C . ILE B 1 514 ? 111.486 120.931 137.108 1.00 30.00 642 ILE B C 1
ATOM 5047 O O . ILE B 1 514 ? 112.646 120.995 136.689 1.00 30.00 642 ILE B O 1
ATOM 5052 N N . GLY B 1 515 ? 111.050 119.895 137.813 1.00 30.00 643 GLY B N 1
ATOM 5053 C CA . GLY B 1 515 ? 111.898 118.819 138.237 1.00 30.00 643 GLY B CA 1
ATOM 5054 C C . GLY B 1 515 ? 112.401 118.944 139.651 1.00 30.00 643 GLY B C 1
ATOM 5055 O O . GLY B 1 515 ? 112.804 117.941 140.238 1.00 30.00 643 GLY B O 1
ATOM 5056 N N . MET B 1 516 ? 112.395 120.143 140.208 1.00 30.00 644 MET B N 1
ATOM 5057 C CA . MET B 1 516 ? 112.991 120.397 141.515 1.00 30.00 644 MET B CA 1
ATOM 5058 C C . MET B 1 516 ? 111.968 120.339 142.626 1.00 30.00 644 MET B C 1
ATOM 5059 O O . MET B 1 516 ? 111.903 121.217 143.474 1.00 30.00 644 MET B O 1
ATOM 5064 N N . GLY B 1 517 ? 111.185 119.277 142.658 1.00 30.00 645 GLY B N 1
ATOM 5065 C CA . GLY B 1 517 ? 110.195 119.100 143.697 1.00 30.00 645 GLY B CA 1
ATOM 5066 C C . GLY B 1 517 ? 110.380 117.771 144.378 1.00 30.00 645 GLY B C 1
ATOM 5067 O O . GLY B 1 517 ? 111.031 116.865 143.860 1.00 30.00 645 GLY B O 1
ATOM 5068 N N . ASP B 1 518 ? 109.796 117.654 145.562 1.00 30.00 646 ASP B N 1
ATOM 5069 C CA . ASP B 1 518 ? 109.957 116.482 146.408 1.00 30.00 646 ASP B CA 1
ATOM 5070 C C . ASP B 1 518 ? 108.633 115.741 146.479 1.00 30.00 646 ASP B C 1
ATOM 5071 O O . ASP B 1 518 ? 107.681 116.223 147.095 1.00 30.00 646 ASP B O 1
ATOM 5073 N N . LEU B 1 519 ? 108.579 114.559 145.871 1.00 30.00 647 LEU B N 1
ATOM 5074 C CA . LEU B 1 519 ? 107.393 113.710 145.962 1.00 30.00 647 LEU B CA 1
ATOM 5075 C C . LEU B 1 519 ? 107.512 112.802 147.180 1.00 30.00 647 LEU B C 1
ATOM 5076 O O . LEU B 1 519 ? 107.527 111.577 147.091 1.00 30.00 647 LEU B O 1
ATOM 5081 N N . GLU B 1 520 ? 107.605 113.429 148.335 1.00 30.00 648 GLU B N 1
ATOM 5082 C CA . GLU B 1 520 ? 107.633 112.711 149.598 1.00 30.00 648 GLU B CA 1
ATOM 5083 C C . GLU B 1 520 ? 106.204 112.705 150.111 1.00 30.00 648 GLU B C 1
ATOM 5084 O O . GLU B 1 520 ? 105.664 113.746 150.487 1.00 30.00 648 GLU B O 1
ATOM 5086 N N . PHE B 1 521 ? 105.596 111.528 150.128 1.00 30.00 649 PHE B N 1
ATOM 5087 C CA . PHE B 1 521 ? 104.207 111.381 150.542 1.00 30.00 649 PHE B CA 1
ATOM 5088 C C . PHE B 1 521 ? 104.112 110.968 151.990 1.00 30.00 649 PHE B C 1
ATOM 5089 O O . PHE B 1 521 ? 103.339 110.081 152.347 1.00 30.00 649 PHE B O 1
ATOM 5097 N N . THR B 1 522 ? 104.957 111.568 152.824 1.00 30.00 650 THR B N 1
ATOM 5098 C CA . THR B 1 522 ? 105.060 111.180 154.222 1.00 30.00 650 THR B CA 1
ATOM 5099 C C . THR B 1 522 ? 103.795 111.519 154.994 1.00 30.00 650 THR B C 1
ATOM 5100 O O . THR B 1 522 ? 103.153 110.635 155.572 1.00 30.00 650 THR B O 1
ATOM 5104 N N . GLU B 1 523 ? 103.416 112.794 155.011 1.00 30.00 651 GLU B N 1
ATOM 5105 C CA . GLU B 1 523 ? 102.467 113.266 156.006 1.00 30.00 651 GLU B CA 1
ATOM 5106 C C . GLU B 1 523 ? 101.045 112.846 155.675 1.00 30.00 651 GLU B C 1
ATOM 5107 O O . GLU B 1 523 ? 100.673 112.677 154.513 1.00 30.00 651 GLU B O 1
ATOM 5113 N N . ASN B 1 524 ? 100.260 112.652 156.727 1.00 30.00 652 ASN B N 1
ATOM 5114 C CA . ASN B 1 524 ? 98.946 112.043 156.610 1.00 30.00 652 ASN B CA 1
ATOM 5115 C C . ASN B 1 524 ? 97.924 113.099 156.233 1.00 30.00 652 ASN B C 1
ATOM 5116 O O . ASN B 1 524 ? 97.816 114.133 156.898 1.00 30.00 652 ASN B O 1
ATOM 5118 N N . TYR B 1 525 ? 97.182 112.844 155.168 1.00 30.00 653 TYR B N 1
ATOM 5119 C CA . TYR B 1 525 ? 96.044 113.661 154.803 1.00 30.00 653 TYR B CA 1
ATOM 5120 C C . TYR B 1 525 ? 94.809 112.782 154.745 1.00 30.00 653 TYR B C 1
ATOM 5121 O O . TYR B 1 525 ? 94.893 111.589 154.451 1.00 30.00 653 TYR B O 1
ATOM 5130 N N . ASP B 1 526 ? 93.658 113.373 155.012 1.00 30.00 654 ASP B N 1
ATOM 5131 C CA . ASP B 1 526 ? 92.456 112.826 154.423 1.00 30.00 654 ASP B CA 1
ATOM 5132 C C . ASP B 1 526 ? 92.572 113.056 152.933 1.00 30.00 654 ASP B C 1
ATOM 5133 O O . ASP B 1 526 ? 93.068 114.102 152.511 1.00 30.00 654 ASP B O 1
ATOM 5135 N N . PHE B 1 527 ? 92.151 112.063 152.149 1.00 30.00 655 PHE B N 1
ATOM 5136 C CA . PHE B 1 527 ? 92.339 112.019 150.694 1.00 30.00 655 PHE B CA 1
ATOM 5137 C C . PHE B 1 527 ? 93.818 112.044 150.336 1.00 30.00 655 PHE B C 1
ATOM 5138 O O . PHE B 1 527 ? 94.258 112.790 149.470 1.00 30.00 655 PHE B O 1
ATOM 5146 N N . LYS B 1 528 ? 94.586 111.206 151.020 1.00 30.00 656 LYS B N 1
ATOM 5147 C CA . LYS B 1 528 ? 95.993 111.037 150.696 1.00 30.00 656 LYS B CA 1
ATOM 5148 C C . LYS B 1 528 ? 96.179 110.158 149.475 1.00 30.00 656 LYS B C 1
ATOM 5149 O O . LYS B 1 528 ? 97.029 110.442 148.630 1.00 30.00 656 LYS B O 1
ATOM 5155 N N . ALA B 1 529 ? 95.399 109.089 149.367 1.00 30.00 657 ALA B N 1
ATOM 5156 C CA . ALA B 1 529 ? 95.551 108.188 148.235 1.00 30.00 657 ALA B CA 1
ATOM 5157 C C . ALA B 1 529 ? 95.041 108.809 146.951 1.00 30.00 657 ALA B C 1
ATOM 5158 O O . ALA B 1 529 ? 95.532 108.477 145.871 1.00 30.00 657 ALA B O 1
ATOM 5160 N N . VAL B 1 530 ? 94.061 109.703 147.041 1.00 30.00 658 VAL B N 1
ATOM 5161 C CA . VAL B 1 530 ? 93.645 110.442 145.860 1.00 30.00 658 VAL B CA 1
ATOM 5162 C C . VAL B 1 530 ? 94.713 111.438 145.481 1.00 30.00 658 VAL B C 1
ATOM 5163 O O . VAL B 1 530 ? 94.990 111.648 144.298 1.00 30.00 658 VAL B O 1
ATOM 5167 N N . PHE B 1 531 ? 95.349 112.038 146.480 1.00 30.00 659 PHE B N 1
ATOM 5168 C CA . PHE B 1 531 ? 96.376 113.040 146.258 1.00 30.00 659 PHE B CA 1
ATOM 5169 C C . PHE B 1 531 ? 97.588 112.477 145.543 1.00 30.00 659 PHE B C 1
ATOM 5170 O O . PHE B 1 531 ? 98.213 113.180 144.753 1.00 30.00 659 PHE B O 1
ATOM 5178 N N . ILE B 1 532 ? 97.923 111.215 145.789 1.00 30.00 660 ILE B N 1
ATOM 5179 C CA . ILE B 1 532 ? 99.019 110.586 145.070 1.00 30.00 660 ILE B CA 1
ATOM 5180 C C . ILE B 1 532 ? 98.634 110.334 143.622 1.00 30.00 660 ILE B C 1
ATOM 5181 O O . ILE B 1 532 ? 99.472 110.445 142.723 1.00 30.00 660 ILE B O 1
ATOM 5186 N N . ILE B 1 533 ? 97.362 110.049 143.358 1.00 30.00 661 ILE B N 1
ATOM 5187 C CA . ILE B 1 533 ? 96.943 109.770 141.992 1.00 30.00 661 ILE B CA 1
ATOM 5188 C C . ILE B 1 533 ? 96.941 111.041 141.161 1.00 30.00 661 ILE B C 1
ATOM 5189 O O . ILE B 1 533 ? 97.352 111.023 140.001 1.00 30.00 661 ILE B O 1
ATOM 5194 N N . LEU B 1 534 ? 96.519 112.167 141.739 1.00 30.00 662 LEU B N 1
ATOM 5195 C CA . LEU B 1 534 ? 96.601 113.436 141.020 1.00 30.00 662 LEU B CA 1
ATOM 5196 C C . LEU B 1 534 ? 98.035 113.846 140.786 1.00 30.00 662 LEU B C 1
ATOM 5197 O O . LEU B 1 534 ? 98.407 114.243 139.680 1.00 30.00 662 LEU B O 1
ATOM 5202 N N . LEU B 1 535 ? 98.846 113.786 141.829 1.00 30.00 663 LEU B N 1
ATOM 5203 C CA . LEU B 1 535 ? 100.174 114.356 141.753 1.00 30.00 663 LEU B CA 1
ATOM 5204 C C . LEU B 1 535 ? 101.084 113.508 140.888 1.00 30.00 663 LEU B C 1
ATOM 5205 O O . LEU B 1 535 ? 102.045 114.021 140.318 1.00 30.00 663 LEU B O 1
ATOM 5210 N N . LEU B 1 536 ? 100.789 112.222 140.754 1.00 30.00 664 LEU B N 1
ATOM 5211 C CA . LEU B 1 536 ? 101.471 111.431 139.743 1.00 30.00 664 LEU B CA 1
ATOM 5212 C C . LEU B 1 536 ? 100.880 111.670 138.373 1.00 30.00 664 LEU B C 1
ATOM 5213 O O . LEU B 1 536 ? 101.602 111.657 137.379 1.00 30.00 664 LEU B O 1
ATOM 5218 N N . ALA B 1 537 ? 99.579 111.912 138.289 1.00 30.00 665 ALA B N 1
ATOM 5219 C CA . ALA B 1 537 ? 99.025 112.282 136.998 1.00 30.00 665 ALA B CA 1
ATOM 5220 C C . ALA B 1 537 ? 99.289 113.735 136.679 1.00 30.00 665 ALA B C 1
ATOM 5221 O O . ALA B 1 537 ? 98.951 114.186 135.593 1.00 30.00 665 ALA B O 1
ATOM 5223 N N . TYR B 1 538 ? 99.840 114.496 137.614 1.00 30.00 666 TYR B N 1
ATOM 5224 C CA . TYR B 1 538 ? 100.336 115.816 137.271 1.00 30.00 666 TYR B CA 1
ATOM 5225 C C . TYR B 1 538 ? 101.742 115.715 136.722 1.00 30.00 666 TYR B C 1
ATOM 5226 O O . TYR B 1 538 ? 102.012 116.170 135.614 1.00 30.00 666 TYR B O 1
ATOM 5235 N N . VAL B 1 539 ? 102.626 115.047 137.462 1.00 30.00 667 VAL B N 1
ATOM 5236 C CA . VAL B 1 539 ? 104.042 114.943 137.119 1.00 30.00 667 VAL B CA 1
ATOM 5237 C C . VAL B 1 539 ? 104.248 114.213 135.801 1.00 30.00 667 VAL B C 1
ATOM 5238 O O . VAL B 1 539 ? 105.034 114.647 134.959 1.00 30.00 667 VAL B O 1
ATOM 5242 N N . ILE B 1 540 ? 103.490 113.147 135.554 1.00 0.00 668 ILE B N 1
ATOM 5243 C CA . ILE B 1 540 ? 103.632 112.429 134.289 1.00 0.00 668 ILE B CA 1
ATOM 5244 C C . ILE B 1 540 ? 103.087 113.225 133.118 1.00 0.00 668 ILE B C 1
ATOM 5245 O O . ILE B 1 540 ? 103.364 112.899 131.964 1.00 0.00 668 ILE B O 1
ATOM 5250 N N . LEU B 1 541 ? 102.378 114.310 133.382 1.00 0.00 669 LEU B N 1
ATOM 5251 C CA . LEU B 1 541 ? 101.627 115.013 132.367 1.00 0.00 669 LEU B CA 1
ATOM 5252 C C . LEU B 1 541 ? 102.208 116.366 132.040 1.00 0.00 669 LEU B C 1
ATOM 5253 O O . LEU B 1 541 ? 101.976 116.866 130.947 1.00 0.00 669 LEU B O 1
ATOM 5258 N N . THR B 1 542 ? 102.952 116.966 132.951 1.00 0.00 670 THR B N 1
ATOM 5259 C CA . THR B 1 542 ? 103.537 118.271 132.727 1.00 0.00 670 THR B CA 1
ATOM 5260 C C . THR B 1 542 ? 105.044 118.299 132.876 1.00 0.00 670 THR B C 1
ATOM 5261 O O . THR B 1 542 ? 105.669 119.249 132.416 1.00 0.00 670 THR B O 1
ATOM 5265 N N . TYR B 1 543 ? 105.642 117.284 133.473 1.00 0.00 671 TYR B N 1
ATOM 5266 C CA . TYR B 1 543 ? 107.086 117.152 133.501 1.00 0.00 671 TYR B CA 1
ATOM 5267 C C . TYR B 1 543 ? 107.573 116.213 132.418 1.00 0.00 671 TYR B C 1
ATOM 5268 O O . TYR B 1 543 ? 108.699 116.346 131.943 1.00 0.00 671 TYR B O 1
ATOM 5277 N N . ILE B 1 544 ? 106.740 115.275 131.996 1.00 0.00 672 ILE B N 1
ATOM 5278 C CA . ILE B 1 544 ? 107.127 114.373 130.924 1.00 0.00 672 ILE B CA 1
ATOM 5279 C C . ILE B 1 544 ? 106.595 114.862 129.593 1.00 0.00 672 ILE B C 1
ATOM 5280 O O . ILE B 1 544 ? 107.352 115.010 128.631 1.00 0.00 672 ILE B O 1
ATOM 5285 N N . LEU B 1 545 ? 105.293 115.113 129.505 1.00 30.00 673 LEU B N 1
ATOM 5286 C CA . LEU B 1 545 ? 104.761 115.605 128.244 1.00 30.00 673 LEU B CA 1
ATOM 5287 C C . LEU B 1 545 ? 105.143 117.050 128.004 1.00 30.00 673 LEU B C 1
ATOM 5288 O O . LEU B 1 545 ? 105.931 117.339 127.108 1.00 30.00 673 LEU B O 1
ATOM 5293 N N . LEU B 1 546 ? 104.642 117.958 128.838 1.00 30.00 674 LEU B N 1
ATOM 5294 C CA . LEU B 1 546 ? 104.640 119.376 128.498 1.00 30.00 674 LEU B CA 1
ATOM 5295 C C . LEU B 1 546 ? 106.022 119.987 128.519 1.00 30.00 674 LEU B C 1
ATOM 5296 O O . LEU B 1 546 ? 106.339 120.811 127.662 1.00 30.00 674 LEU B O 1
ATOM 5301 N N . LEU B 1 547 ? 106.837 119.637 129.504 1.00 0.00 675 LEU B N 1
ATOM 5302 C CA . LEU B 1 547 ? 108.154 120.244 129.587 1.00 0.00 675 LEU B CA 1
ATOM 5303 C C . LEU B 1 547 ? 109.031 119.791 128.441 1.00 0.00 675 LEU B C 1
ATOM 5304 O O . LEU B 1 547 ? 109.718 120.603 127.828 1.00 0.00 675 LEU B O 1
ATOM 5309 N N . ASN B 1 548 ? 108.974 118.521 128.094 1.00 0.00 676 ASN B N 1
ATOM 5310 C CA . ASN B 1 548 ? 109.750 118.043 126.969 1.00 0.00 676 ASN B CA 1
ATOM 5311 C C . ASN B 1 548 ? 109.157 118.468 125.643 1.00 0.00 676 ASN B C 1
ATOM 5312 O O . ASN B 1 548 ? 109.881 118.547 124.653 1.00 0.00 676 ASN B O 1
ATOM 5317 N N . MET B 1 549 ? 107.858 118.734 125.602 1.00 0.00 677 MET B N 1
ATOM 5318 C CA . MET B 1 549 ? 107.253 119.336 124.425 1.00 0.00 677 MET B CA 1
ATOM 5319 C C . MET B 1 549 ? 107.720 120.765 124.236 1.00 0.00 677 MET B C 1
ATOM 5320 O O . MET B 1 549 ? 107.929 121.206 123.108 1.00 0.00 677 MET B O 1
ATOM 5325 N N . LEU B 1 550 ? 107.910 121.495 125.328 1.00 0.00 678 LEU B N 1
ATOM 5326 C CA . LEU B 1 550 ? 108.442 122.847 125.239 1.00 0.00 678 LEU B CA 1
ATOM 5327 C C . LEU B 1 550 ? 109.892 122.844 124.794 1.00 0.00 678 LEU B C 1
ATOM 5328 O O . LEU B 1 550 ? 110.292 123.668 123.971 1.00 0.00 678 LEU B O 1
ATOM 5333 N N . ILE B 1 551 ? 110.688 121.920 125.323 1.00 0.00 679 ILE B N 1
ATOM 5334 C CA . ILE B 1 551 ? 112.088 121.799 124.945 1.00 0.00 679 ILE B CA 1
ATOM 5335 C C . ILE B 1 551 ? 112.224 121.389 123.490 1.00 0.00 679 ILE B C 1
ATOM 5336 O O . ILE B 1 551 ? 113.131 121.851 122.793 1.00 0.00 679 ILE B O 1
ATOM 5341 N N . ALA B 1 552 ? 111.310 120.568 122.990 1.00 0.00 680 ALA B N 1
ATOM 5342 C CA . ALA B 1 552 ? 111.347 120.189 121.588 1.00 0.00 680 ALA B CA 1
ATOM 5343 C C . ALA B 1 552 ? 110.981 121.343 120.677 1.00 0.00 680 ALA B C 1
ATOM 5344 O O . ALA B 1 552 ? 111.512 121.442 119.573 1.00 0.00 680 ALA B O 1
ATOM 5346 N N . LEU B 1 553 ? 110.089 122.220 121.113 1.00 0.00 681 LEU B N 1
ATOM 5347 C CA . LEU B 1 553 ? 109.763 123.390 120.318 1.00 0.00 681 LEU B CA 1
ATOM 5348 C C . LEU B 1 553 ? 110.834 124.453 120.403 1.00 0.00 681 LEU B C 1
ATOM 5349 O O . LEU B 1 553 ? 111.070 125.155 119.421 1.00 0.00 681 LEU B O 1
ATOM 5354 N N . MET B 1 554 ? 111.457 124.619 121.568 1.00 0.00 682 MET B N 1
ATOM 5355 C CA . MET B 1 554 ? 112.594 125.521 121.667 1.00 0.00 682 MET B CA 1
ATOM 5356 C C . MET B 1 554 ? 113.763 125.009 120.857 1.00 0.00 682 MET B C 1
ATOM 5357 O O . MET B 1 554 ? 114.501 125.796 120.270 1.00 0.00 682 MET B O 1
ATOM 5362 N N . GLY B 1 555 ? 113.950 123.695 120.816 1.00 0.00 683 GLY B N 1
ATOM 5363 C CA . GLY B 1 555 ? 115.052 123.140 120.061 1.00 0.00 683 GLY B CA 1
ATOM 5364 C C . GLY B 1 555 ? 114.886 123.303 118.572 1.00 0.00 683 GLY B C 1
ATOM 5365 O O . GLY B 1 555 ? 115.874 123.374 117.844 1.00 0.00 683 GLY B O 1
ATOM 5366 N N . GLU B 1 556 ? 113.646 123.373 118.097 1.00 0.00 684 GLU B N 1
ATOM 5367 C CA . GLU B 1 556 ? 113.426 123.668 116.692 1.00 0.00 684 GLU B CA 1
ATOM 5368 C C . GLU B 1 556 ? 113.771 125.108 116.374 1.00 0.00 684 GLU B C 1
ATOM 5369 O O . GLU B 1 556 ? 114.397 125.370 115.349 1.00 0.00 684 GLU B O 1
ATOM 5371 N N . THR B 1 557 ? 113.426 126.047 117.249 1.00 0.00 685 THR B N 1
ATOM 5372 C CA . THR B 1 557 ? 113.718 127.438 116.938 1.00 0.00 685 THR B CA 1
ATOM 5373 C C . THR B 1 557 ? 115.160 127.789 117.233 1.00 0.00 685 THR B C 1
ATOM 5374 O O . THR B 1 557 ? 115.613 128.866 116.861 1.00 0.00 685 THR B O 1
ATOM 5378 N N . VAL B 1 558 ? 115.882 126.936 117.947 1.00 0.00 686 VAL B N 1
ATOM 5379 C CA . VAL B 1 558 ? 117.320 127.127 118.071 1.00 0.00 686 VAL B CA 1
ATOM 5380 C C . VAL B 1 558 ? 118.020 126.657 116.810 1.00 0.00 686 VAL B C 1
ATOM 5381 O O . VAL B 1 558 ? 118.866 127.360 116.252 1.00 0.00 686 VAL B O 1
ATOM 5385 N N . ASN B 1 559 ? 117.664 125.478 116.323 1.00 0.00 687 ASN B N 1
ATOM 5386 C CA . ASN B 1 559 ? 118.330 124.960 115.142 1.00 0.00 687 ASN B CA 1
ATOM 5387 C C . ASN B 1 559 ? 117.848 125.604 113.860 1.00 0.00 687 ASN B C 1
ATOM 5388 O O . ASN B 1 559 ? 118.552 125.529 112.855 1.00 0.00 687 ASN B O 1
ATOM 5393 N N . LYS B 1 560 ? 116.685 126.234 113.860 1.00 0.00 688 LYS B N 1
ATOM 5394 C CA . LYS B 1 560 ? 116.270 126.989 112.690 1.00 0.00 688 LYS B CA 1
ATOM 5395 C C . LYS B 1 560 ? 117.031 128.293 112.576 1.00 0.00 688 LYS B C 1
ATOM 5396 O O . LYS B 1 560 ? 117.372 128.725 111.475 1.00 0.00 688 LYS B O 1
ATOM 5402 N N . ILE B 1 561 ? 117.320 128.918 113.715 1.00 0.00 689 ILE B N 1
ATOM 5403 C CA . ILE B 1 561 ? 117.923 130.243 113.741 1.00 0.00 689 ILE B CA 1
ATOM 5404 C C . ILE B 1 561 ? 119.435 130.173 113.689 1.00 0.00 689 ILE B C 1
ATOM 5405 O O . ILE B 1 561 ? 120.095 131.207 113.546 1.00 0.00 689 ILE B O 1
ATOM 5410 N N . ALA B 1 562 ? 120.007 128.981 113.800 1.00 30.00 690 ALA B N 1
ATOM 5411 C CA . ALA B 1 562 ? 121.439 128.799 113.655 1.00 30.00 690 ALA B CA 1
ATOM 5412 C C . ALA B 1 562 ? 121.830 128.415 112.245 1.00 30.00 690 ALA B C 1
ATOM 5413 O O . ALA B 1 562 ? 122.978 128.635 111.849 1.00 30.00 690 ALA B O 1
ATOM 5415 N N . GLN B 1 563 ? 120.902 127.841 111.483 1.00 30.00 691 GLN B N 1
ATOM 5416 C CA . GLN B 1 563 ? 121.123 127.662 110.055 1.00 30.00 691 GLN B CA 1
ATOM 5417 C C . GLN B 1 563 ? 121.134 128.999 109.339 1.00 30.00 691 GLN B C 1
ATOM 5418 O O . GLN B 1 563 ? 121.980 129.241 108.474 1.00 30.00 691 GLN B O 1
ATOM 5424 N N . GLU B 1 564 ? 120.228 129.894 109.714 1.00 30.00 692 GLU B N 1
ATOM 5425 C CA . GLU B 1 564 ? 120.105 131.192 109.069 1.00 30.00 692 GLU B CA 1
ATOM 5426 C C . GLU B 1 564 ? 120.914 132.236 109.823 1.00 30.00 692 GLU B C 1
ATOM 5427 O O . GLU B 1 564 ? 120.483 133.384 109.948 1.00 30.00 692 GLU B O 1
ATOM 5429 N N . SER B 1 565 ? 122.081 131.845 110.337 1.00 30.00 693 SER B N 1
ATOM 5430 C CA . SER B 1 565 ? 122.813 132.713 111.252 1.00 30.00 693 SER B CA 1
ATOM 5431 C C . SER B 1 565 ? 123.521 133.840 110.520 1.00 30.00 693 SER B C 1
ATOM 5432 O O . SER B 1 565 ? 123.435 135.000 110.938 1.00 30.00 693 SER B O 1
ATOM 5435 N N . LYS B 1 566 ? 124.232 133.519 109.434 1.00 30.00 694 LYS B N 1
ATOM 5436 C CA . LYS B 1 566 ? 125.028 134.520 108.729 1.00 30.00 694 LYS B CA 1
ATOM 5437 C C . LYS B 1 566 ? 124.154 135.578 108.077 1.00 30.00 694 LYS B C 1
ATOM 5438 O O . LYS B 1 566 ? 124.594 136.715 107.887 1.00 30.00 694 LYS B O 1
ATOM 5440 N N . ASN B 1 567 ? 122.917 135.227 107.745 1.00 30.00 695 ASN B N 1
ATOM 5441 C CA . ASN B 1 567 ? 121.959 136.227 107.300 1.00 30.00 695 ASN B CA 1
ATOM 5442 C C . ASN B 1 567 ? 121.514 137.103 108.460 1.00 30.00 695 ASN B C 1
ATOM 5443 O O . ASN B 1 567 ? 121.530 138.335 108.355 1.00 30.00 695 ASN B O 1
ATOM 5448 N N . ILE B 1 568 ? 121.155 136.479 109.591 1.00 30.00 696 ILE B N 1
ATOM 5449 C CA . ILE B 1 568 ? 120.518 137.159 110.721 1.00 30.00 696 ILE B CA 1
ATOM 5450 C C . ILE B 1 568 ? 121.418 138.196 111.360 1.00 30.00 696 ILE B C 1
ATOM 5451 O O . ILE B 1 568 ? 120.936 139.101 112.048 1.00 30.00 696 ILE B O 1
ATOM 5453 N N . TRP B 1 569 ? 122.716 138.086 111.126 1.00 30.00 697 TRP B N 1
ATOM 5454 C CA . TRP B 1 569 ? 123.687 138.943 111.778 1.00 30.00 697 TRP B CA 1
ATOM 5455 C C . TRP B 1 569 ? 123.690 140.363 111.217 1.00 30.00 697 TRP B C 1
ATOM 5456 O O . TRP B 1 569 ? 123.812 141.328 111.979 1.00 30.00 697 TRP B O 1
ATOM 5467 N N . LYS B 1 570 ? 123.559 140.520 109.900 1.00 30.00 698 LYS B N 1
ATOM 5468 C CA . LYS B 1 570 ? 123.906 141.798 109.286 1.00 30.00 698 LYS B CA 1
ATOM 5469 C C . LYS B 1 570 ? 122.873 142.885 109.521 1.00 30.00 698 LYS B C 1
ATOM 5470 O O . LYS B 1 570 ? 123.226 144.069 109.513 1.00 30.00 698 LYS B O 1
ATOM 5476 N N . LEU B 1 571 ? 121.612 142.516 109.730 1.00 30.00 699 LEU B N 1
ATOM 5477 C CA . LEU B 1 571 ? 120.575 143.517 109.930 1.00 30.00 699 LEU B CA 1
ATOM 5478 C C . LEU B 1 571 ? 120.719 144.233 111.261 1.00 30.00 699 LEU B C 1
ATOM 5479 O O . LEU B 1 571 ? 120.342 145.403 111.365 1.00 30.00 699 LEU B O 1
ATOM 5481 N N . GLN B 1 572 ? 121.276 143.565 112.268 1.00 30.00 700 GLN B N 1
ATOM 5482 C CA . GLN B 1 572 ? 121.429 144.184 113.575 1.00 30.00 700 GLN B CA 1
ATOM 5483 C C . GLN B 1 572 ? 122.579 145.174 113.601 1.00 30.00 700 GLN B C 1
ATOM 5484 O O . GLN B 1 572 ? 122.551 146.130 114.379 1.00 30.00 700 GLN B O 1
ATOM 5486 N N . ARG B 1 573 ? 123.595 144.960 112.774 1.00 30.00 701 ARG B N 1
ATOM 5487 C CA . ARG B 1 573 ? 124.647 145.958 112.665 1.00 30.00 701 ARG B CA 1
ATOM 5488 C C . ARG B 1 573 ? 124.162 147.188 111.920 1.00 30.00 701 ARG B C 1
ATOM 5489 O O . ARG B 1 573 ? 124.489 148.316 112.308 1.00 30.00 701 ARG B O 1
ATOM 5497 N N . ALA B 1 574 ? 123.355 146.988 110.877 1.00 30.00 702 ALA B N 1
ATOM 5498 C CA . ALA B 1 574 ? 122.803 148.105 110.123 1.00 30.00 702 ALA B CA 1
ATOM 5499 C C . ALA B 1 574 ? 121.866 148.949 110.968 1.00 30.00 702 ALA B C 1
ATOM 5500 O O . ALA B 1 574 ? 121.803 150.169 110.784 1.00 30.00 702 ALA B O 1
ATOM 5502 N N . ILE B 1 575 ? 121.140 148.323 111.896 1.00 30.00 703 ILE B N 1
ATOM 5503 C CA . ILE B 1 575 ? 120.331 149.088 112.834 1.00 30.00 703 ILE B CA 1
ATOM 5504 C C . ILE B 1 575 ? 121.222 149.855 113.794 1.00 30.00 703 ILE B C 1
ATOM 5505 O O . ILE B 1 575 ? 120.878 150.961 114.220 1.00 30.00 703 ILE B O 1
ATOM 5507 N N . THR B 1 576 ? 122.389 149.303 114.128 1.00 30.00 704 THR B N 1
ATOM 5508 C CA . THR B 1 576 ? 123.323 150.012 114.992 1.00 30.00 704 THR B CA 1
ATOM 5509 C C . THR B 1 576 ? 124.116 151.058 114.228 1.00 30.00 704 THR B C 1
ATOM 5510 O O . THR B 1 576 ? 124.426 152.117 114.781 1.00 30.00 704 THR B O 1
ATOM 5512 N N . ILE B 1 577 ? 124.454 150.778 112.968 1.00 30.00 705 ILE B N 1
ATOM 5513 C CA . ILE B 1 577 ? 125.235 151.730 112.188 1.00 30.00 705 ILE B CA 1
ATOM 5514 C C . ILE B 1 577 ? 124.385 152.926 111.803 1.00 30.00 705 ILE B C 1
ATOM 5515 O O . ILE B 1 577 ? 124.890 154.050 111.711 1.00 30.00 705 ILE B O 1
ATOM 5517 N N . LEU B 1 578 ? 123.090 152.719 111.576 1.00 30.00 706 LEU B N 1
ATOM 5518 C CA . LEU B 1 578 ? 122.219 153.841 111.256 1.00 30.00 706 LEU B CA 1
ATOM 5519 C C . LEU B 1 578 ? 121.896 154.664 112.490 1.00 30.00 706 LEU B C 1
ATOM 5520 O O . LEU B 1 578 ? 121.716 155.881 112.387 1.00 30.00 706 LEU B O 1
ATOM 5522 N N . ASP B 1 579 ? 121.834 154.024 113.657 1.00 30.00 707 ASP B N 1
ATOM 5523 C CA . ASP B 1 579 ? 121.508 154.747 114.879 1.00 30.00 707 ASP B CA 1
ATOM 5524 C C . ASP B 1 579 ? 122.663 155.629 115.324 1.00 30.00 707 ASP B C 1
ATOM 5525 O O . ASP B 1 579 ? 122.455 156.785 115.709 1.00 30.00 707 ASP B O 1
ATOM 5527 N N . THR B 1 580 ? 123.889 155.106 115.263 1.00 30.00 708 THR B N 1
ATOM 5528 C CA . THR B 1 580 ? 125.047 155.863 115.718 1.00 30.00 708 THR B CA 1
ATOM 5529 C C . THR B 1 580 ? 125.349 157.040 114.805 1.00 30.00 708 THR B C 1
ATOM 5530 O O . THR B 1 580 ? 125.951 158.024 115.246 1.00 30.00 708 THR B O 1
ATOM 5532 N N . GLU B 1 581 ? 124.938 156.966 113.540 1.00 30.00 709 GLU B N 1
ATOM 5533 C CA . GLU B 1 581 ? 125.116 158.099 112.643 1.00 30.00 709 GLU B CA 1
ATOM 5534 C C . GLU B 1 581 ? 124.132 159.214 112.953 1.00 30.00 709 GLU B C 1
ATOM 5535 O O . GLU B 1 581 ? 124.450 160.391 112.757 1.00 30.00 709 GLU B O 1
ATOM 5537 N N . LYS B 1 582 ? 122.945 158.867 113.440 1.00 30.00 710 LYS B N 1
ATOM 5538 C CA . LYS B 1 582 ? 121.968 159.869 113.836 1.00 30.00 710 LYS B CA 1
ATOM 5539 C C . LYS B 1 582 ? 122.243 160.445 115.213 1.00 30.00 710 LYS B C 1
ATOM 5540 O O . LYS B 1 582 ? 121.643 161.464 115.569 1.00 30.00 710 LYS B O 1
ATOM 5546 N N . SER B 1 583 ? 123.130 159.823 115.991 1.00 30.00 711 SER B N 1
ATOM 5547 C CA . SER B 1 583 ? 123.383 160.298 117.345 1.00 30.00 711 SER B CA 1
ATOM 5548 C C . SER B 1 583 ? 124.217 161.571 117.337 1.00 30.00 711 SER B C 1
ATOM 5549 O O . SER B 1 583 ? 123.982 162.477 118.143 1.00 30.00 711 SER B O 1
ATOM 5552 N N . PHE B 1 584 ? 125.192 161.659 116.433 1.00 30.00 712 PHE B N 1
ATOM 5553 C CA . PHE B 1 584 ? 126.019 162.858 116.348 1.00 30.00 712 PHE B CA 1
ATOM 5554 C C . PHE B 1 584 ? 125.258 164.002 115.687 1.00 30.00 712 PHE B C 1
ATOM 5555 O O . PHE B 1 584 ? 125.152 165.099 116.250 1.00 30.00 712 PHE B O 1
ATOM 5557 N N . LEU B 1 585 ? 124.759 163.771 114.467 1.00 30.00 713 LEU B N 1
ATOM 5558 C CA . LEU B 1 585 ? 123.969 164.691 113.644 1.00 30.00 713 LEU B CA 1
ATOM 5559 C C . LEU B 1 585 ? 124.699 165.988 113.303 1.00 30.00 713 LEU B C 1
ATOM 5560 O O . LEU B 1 585 ? 124.063 166.950 112.852 1.00 30.00 713 LEU B O 1
ATOM 5562 N N . LYS B 1 586 ? 126.012 166.042 113.496 1.00 30.00 714 LYS B N 1
ATOM 5563 C CA . LYS B 1 586 ? 126.809 167.222 113.212 1.00 30.00 714 LYS B CA 1
ATOM 5564 C C . LYS B 1 586 ? 128.053 166.924 112.397 1.00 30.00 714 LYS B C 1
ATOM 5565 O O . LYS B 1 586 ? 128.510 167.794 111.654 1.00 30.00 714 LYS B O 1
ATOM 5567 N N . CYS B 1 587 ? 128.607 165.718 112.511 1.00 30.00 715 CYS B N 1
ATOM 5568 C CA . CYS B 1 587 ? 129.825 165.343 111.795 1.00 30.00 715 CYS B CA 1
ATOM 5569 C C . CYS B 1 587 ? 129.445 164.887 110.389 1.00 30.00 715 CYS B C 1
ATOM 5570 O O . CYS B 1 587 ? 129.516 163.707 110.035 1.00 30.00 715 CYS B O 1
ATOM 5572 N N . MET B 1 588 ? 129.042 165.856 109.568 1.00 30.00 716 MET B N 1
ATOM 5573 C CA . MET B 1 588 ? 128.649 165.579 108.195 1.00 30.00 716 MET B CA 1
ATOM 5574 C C . MET B 1 588 ? 129.830 165.244 107.300 1.00 30.00 716 MET B C 1
ATOM 5575 O O . MET B 1 588 ? 129.627 164.687 106.216 1.00 30.00 716 MET B O 1
ATOM 5577 N N . ARG B 1 589 ? 131.052 165.578 107.723 1.00 30.00 717 ARG B N 1
ATOM 5578 C CA . ARG B 1 589 ? 132.236 165.187 106.966 1.00 30.00 717 ARG B CA 1
ATOM 5579 C C . ARG B 1 589 ? 132.446 163.682 107.023 1.00 30.00 717 ARG B C 1
ATOM 5580 O O . ARG B 1 589 ? 132.905 163.074 106.050 1.00 30.00 717 ARG B O 1
ATOM 5582 N N . LYS B 1 590 ? 132.116 163.063 108.155 1.00 30.00 718 LYS B N 1
ATOM 5583 C CA . LYS B 1 590 ? 132.150 161.613 108.243 1.00 30.00 718 LYS B CA 1
ATOM 5584 C C . LYS B 1 590 ? 130.873 160.975 107.716 1.00 30.00 718 LYS B C 1
ATOM 5585 O O . LYS B 1 590 ? 130.858 159.766 107.469 1.00 30.00 718 LYS B O 1
ATOM 5587 N N . ALA B 1 591 ? 129.810 161.762 107.534 1.00 30.00 719 ALA B N 1
ATOM 5588 C CA . ALA B 1 591 ? 128.543 161.200 107.080 1.00 30.00 719 ALA B CA 1
ATOM 5589 C C . ALA B 1 591 ? 128.581 160.819 105.605 1.00 30.00 719 ALA B C 1
ATOM 5590 O O . ALA B 1 591 ? 127.957 159.828 105.211 1.00 30.00 719 ALA B O 1
ATOM 5592 N N . PHE B 1 592 ? 129.285 161.584 104.776 1.00 30.00 720 PHE B N 1
ATOM 5593 C CA . PHE B 1 592 ? 129.438 161.185 103.387 1.00 30.00 720 PHE B CA 1
ATOM 5594 C C . PHE B 1 592 ? 130.412 160.026 103.281 1.00 30.00 720 PHE B C 1
ATOM 5595 O O . PHE B 1 592 ? 131.263 159.827 104.152 1.00 30.00 720 PHE B O 1
ATOM 5603 N N . ARG B 1 593 ? 130.278 159.256 102.211 1.00 30.00 721 ARG B N 1
ATOM 5604 C CA . ARG B 1 593 ? 131.148 158.122 101.956 1.00 30.00 721 ARG B CA 1
ATOM 5605 C C . ARG B 1 593 ? 131.800 158.265 100.588 1.00 30.00 721 ARG B C 1
ATOM 5606 O O . ARG B 1 593 ? 131.110 158.316 99.566 1.00 30.00 721 ARG B O 1
ATOM 5608 N N . SER B 1 594 ? 133.127 158.370 100.592 1.00 30.00 722 SER B N 1
ATOM 5609 C CA . SER B 1 594 ? 134.033 158.211 99.456 1.00 30.00 722 SER B CA 1
ATOM 5610 C C . SER B 1 594 ? 133.912 159.288 98.386 1.00 30.00 722 SER B C 1
ATOM 5611 O O . SER B 1 594 ? 134.089 158.987 97.199 1.00 30.00 722 SER B O 1
ATOM 5613 N N . GLY B 1 595 ? 133.632 160.526 98.764 1.00 30.00 723 GLY B N 1
ATOM 5614 C CA . GLY B 1 595 ? 133.953 161.666 97.934 1.00 30.00 723 GLY B CA 1
ATOM 5615 C C . GLY B 1 595 ? 132.983 161.888 96.789 1.00 30.00 723 GLY B C 1
ATOM 5616 O O . GLY B 1 595 ? 132.225 161.010 96.383 1.00 30.00 723 GLY B O 1
ATOM 5617 N N . LYS B 1 596 ? 133.001 163.112 96.279 1.00 30.00 724 LYS B N 1
ATOM 5618 C CA . LYS B 1 596 ? 132.205 163.491 95.126 1.00 30.00 724 LYS B CA 1
ATOM 5619 C C . LYS B 1 596 ? 133.018 163.279 93.860 1.00 30.00 724 LYS B C 1
ATOM 5620 O O . LYS B 1 596 ? 134.237 163.460 93.846 1.00 30.00 724 LYS B O 1
ATOM 5622 N N . LEU B 1 597 ? 132.332 162.884 92.796 1.00 30.00 725 LEU B N 1
ATOM 5623 C CA . LEU B 1 597 ? 133.000 162.626 91.532 1.00 30.00 725 LEU B CA 1
ATOM 5624 C C . LEU B 1 597 ? 132.001 162.826 90.407 1.00 30.00 725 LEU B C 1
ATOM 5625 O O . LEU B 1 597 ? 130.877 162.321 90.458 1.00 30.00 725 LEU B O 1
ATOM 5627 N N . LEU B 1 598 ? 132.423 163.570 89.392 1.00 30.00 726 LEU B N 1
ATOM 5628 C CA . LEU B 1 598 ? 131.595 163.837 88.221 1.00 30.00 726 LEU B CA 1
ATOM 5629 C C . LEU B 1 598 ? 131.965 162.795 87.174 1.00 30.00 726 LEU B C 1
ATOM 5630 O O . LEU B 1 598 ? 132.757 163.050 86.268 1.00 30.00 726 LEU B O 1
ATOM 5632 N N . GLN B 1 599 ? 131.387 161.605 87.308 1.00 30.00 727 GLN B N 1
ATOM 5633 C CA . GLN B 1 599 ? 131.689 160.490 86.423 1.00 30.00 727 GLN B CA 1
ATOM 5634 C C . GLN B 1 599 ? 130.725 160.384 85.258 1.00 30.00 727 GLN B C 1
ATOM 5635 O O . GLN B 1 599 ? 130.883 159.490 84.422 1.00 30.00 727 GLN B O 1
ATOM 5637 N N . VAL B 1 600 ? 129.730 161.263 85.180 1.00 30.00 728 VAL B N 1
ATOM 5638 C CA . VAL B 1 600 ? 128.820 161.225 84.043 1.00 30.00 728 VAL B CA 1
ATOM 5639 C C . VAL B 1 600 ? 129.453 161.897 82.834 1.00 30.00 728 VAL B C 1
ATOM 5640 O O . VAL B 1 600 ? 129.220 161.494 81.689 1.00 30.00 728 VAL B O 1
ATOM 5642 N N . GLY B 1 601 ? 130.253 162.937 83.063 1.00 30.00 729 GLY B N 1
ATOM 5643 C CA . GLY B 1 601 ? 130.867 163.683 81.988 1.00 30.00 729 GLY B CA 1
ATOM 5644 C C . GLY B 1 601 ? 129.993 164.743 81.362 1.00 30.00 729 GLY B C 1
ATOM 5645 O O . GLY B 1 601 ? 130.510 165.787 80.948 1.00 30.00 729 GLY B O 1
ATOM 5646 N N . PHE B 1 602 ? 128.692 164.505 81.268 1.00 30.00 730 PHE B N 1
ATOM 5647 C CA . PHE B 1 602 ? 127.723 165.489 80.818 1.00 30.00 730 PHE B CA 1
ATOM 5648 C C . PHE B 1 602 ? 126.376 165.099 81.409 1.00 30.00 730 PHE B C 1
ATOM 5649 O O . PHE B 1 602 ? 126.291 164.240 82.292 1.00 30.00 730 PHE B O 1
ATOM 5651 N N . THR B 1 603 ? 125.324 165.722 80.916 1.00 30.00 731 THR B N 1
ATOM 5652 C CA . THR B 1 603 ? 123.971 165.382 81.322 1.00 30.00 731 THR B CA 1
ATOM 5653 C C . THR B 1 603 ? 123.148 165.180 80.060 1.00 30.00 731 THR B C 1
ATOM 5654 O O . THR B 1 603 ? 123.688 165.282 78.951 1.00 30.00 731 THR B O 1
ATOM 5656 N N . PRO B 1 604 ? 121.856 164.863 80.180 1.00 30.00 732 PRO B N 1
ATOM 5657 C CA . PRO B 1 604 ? 121.011 164.843 78.977 1.00 30.00 732 PRO B CA 1
ATOM 5658 C C . PRO B 1 604 ? 120.830 166.218 78.359 1.00 30.00 732 PRO B C 1
ATOM 5659 O O . PRO B 1 604 ? 120.600 166.317 77.149 1.00 30.00 732 PRO B O 1
ATOM 5661 N N . ASP B 1 605 ? 120.937 167.281 79.153 1.00 30.00 733 ASP B N 1
ATOM 5662 C CA . ASP B 1 605 ? 120.887 168.643 78.647 1.00 30.00 733 ASP B CA 1
ATOM 5663 C C . ASP B 1 605 ? 122.163 169.427 78.891 1.00 30.00 733 ASP B C 1
ATOM 5664 O O . ASP B 1 605 ? 122.600 170.160 78.003 1.00 30.00 733 ASP B O 1
ATOM 5666 N N . GLY B 1 606 ? 122.776 169.285 80.067 1.00 30.00 734 GLY B N 1
ATOM 5667 C CA . GLY B 1 606 ? 123.981 170.000 80.407 1.00 30.00 734 GLY B CA 1
ATOM 5668 C C . GLY B 1 606 ? 125.233 169.196 80.099 1.00 30.00 734 GLY B C 1
ATOM 5669 O O . GLY B 1 606 ? 125.191 168.053 79.650 1.00 30.00 734 GLY B O 1
ATOM 5670 N N . LYS B 1 607 ? 126.372 169.836 80.353 1.00 30.00 735 LYS B N 1
ATOM 5671 C CA . LYS B 1 607 ? 127.673 169.221 80.140 1.00 30.00 735 LYS B CA 1
ATOM 5672 C C . LYS B 1 607 ? 128.427 168.971 81.435 1.00 30.00 735 LYS B C 1
ATOM 5673 O O . LYS B 1 607 ? 129.549 168.459 81.394 1.00 30.00 735 LYS B O 1
ATOM 5675 N N . ASP B 1 608 ? 127.848 169.317 82.579 1.00 30.00 736 ASP B N 1
ATOM 5676 C CA . ASP B 1 608 ? 128.471 169.094 83.872 1.00 30.00 736 ASP B CA 1
ATOM 5677 C C . ASP B 1 608 ? 127.603 168.163 84.706 1.00 30.00 736 ASP B C 1
ATOM 5678 O O . ASP B 1 608 ? 126.403 168.022 84.459 1.00 30.00 736 ASP B O 1
ATOM 5680 N N . ASP B 1 609 ? 128.224 167.527 85.696 1.00 30.00 737 ASP B N 1
ATOM 5681 C CA . ASP B 1 609 ? 127.514 166.622 86.588 1.00 30.00 737 ASP B CA 1
ATOM 5682 C C . ASP B 1 609 ? 128.226 166.585 87.932 1.00 30.00 737 ASP B C 1
ATOM 5683 O O . ASP B 1 609 ? 129.251 167.241 88.134 1.00 30.00 737 ASP B O 1
ATOM 5685 N N . TYR B 1 610 ? 127.656 165.807 88.852 1.00 30.00 738 TYR B N 1
ATOM 5686 C CA . TYR B 1 610 ? 128.220 165.598 90.184 1.00 30.00 738 TYR B CA 1
ATOM 5687 C C . TYR B 1 610 ? 127.543 164.379 90.786 1.00 30.00 738 TYR B C 1
ATOM 5688 O O . TYR B 1 610 ? 126.316 164.265 90.722 1.00 30.00 738 TYR B O 1
ATOM 5690 N N . ARG B 1 611 ? 128.326 163.473 91.364 1.00 30.00 739 ARG B N 1
ATOM 5691 C CA . ARG B 1 611 ? 127.774 162.303 92.027 1.00 30.00 739 ARG B CA 1
ATOM 5692 C C . ARG B 1 611 ? 128.709 161.873 93.146 1.00 30.00 739 ARG B C 1
ATOM 5693 O O . ARG B 1 611 ? 129.883 162.238 93.177 1.00 30.00 739 ARG B O 1
ATOM 5695 N N . TRP B 1 612 ? 128.174 161.080 94.068 1.00 30.00 740 TRP B N 1
ATOM 5696 C CA . TRP B 1 612 ? 128.936 160.504 95.168 1.00 30.00 740 TRP B CA 1
ATOM 5697 C C . TRP B 1 612 ? 129.197 159.045 94.830 1.00 30.00 740 TRP B C 1
ATOM 5698 O O . TRP B 1 612 ? 128.269 158.234 94.824 1.00 30.00 740 TRP B O 1
ATOM 5709 N N . CYS B 1 613 ? 130.455 158.713 94.554 1.00 30.00 741 CYS B N 1
ATOM 5710 C CA . CYS B 1 613 ? 130.743 157.495 93.806 1.00 30.00 741 CYS B CA 1
ATOM 5711 C C . CYS B 1 613 ? 130.738 156.236 94.668 1.00 30.00 741 CYS B C 1
ATOM 5712 O O . CYS B 1 613 ? 129.868 155.380 94.495 1.00 30.00 741 CYS B O 1
ATOM 5714 N N . PHE B 1 614 ? 131.682 156.125 95.603 1.00 30.00 742 PHE B N 1
ATOM 5715 C CA . PHE B 1 614 ? 131.908 154.921 96.413 1.00 30.00 742 PHE B CA 1
ATOM 5716 C C . PHE B 1 614 ? 132.141 153.688 95.533 1.00 30.00 742 PHE B C 1
ATOM 5717 O O . PHE B 1 614 ? 131.266 152.856 95.323 1.00 30.00 742 PHE B O 1
ATOM 5725 N N . ARG B 1 615 ? 133.321 153.652 94.927 1.00 30.00 743 ARG B N 1
ATOM 5726 C CA . ARG B 1 615 ? 133.673 152.496 94.120 1.00 30.00 743 ARG B CA 1
ATOM 5727 C C . ARG B 1 615 ? 133.900 151.261 94.984 1.00 30.00 743 ARG B C 1
ATOM 5728 O O . ARG B 1 615 ? 134.158 151.342 96.185 1.00 30.00 743 ARG B O 1
ATOM 5736 N N . VAL B 1 616 ? 133.800 150.103 94.345 1.00 30.00 744 VAL B N 1
ATOM 5737 C CA . VAL B 1 616 ? 133.989 148.821 95.010 1.00 30.00 744 VAL B CA 1
ATOM 5738 C C . VAL B 1 616 ? 134.533 147.838 93.989 1.00 30.00 744 VAL B C 1
ATOM 5739 O O . VAL B 1 616 ? 134.041 147.775 92.860 1.00 30.00 744 VAL B O 1
ATOM 5741 N N . ASP B 1 617 ? 135.539 147.065 94.380 1.00 30.00 745 ASP B N 1
ATOM 5742 C CA . ASP B 1 617 ? 136.175 146.102 93.492 1.00 30.00 745 ASP B CA 1
ATOM 5743 C C . ASP B 1 617 ? 135.590 144.717 93.742 1.00 30.00 745 ASP B C 1
ATOM 5744 O O . ASP B 1 617 ? 135.631 144.218 94.868 1.00 30.00 745 ASP B O 1
ATOM 5746 N N . GLU B 1 618 ? 135.055 144.101 92.695 1.00 30.00 746 GLU B N 1
ATOM 5747 C CA . GLU B 1 618 ? 134.407 142.803 92.793 1.00 30.00 746 GLU B CA 1
ATOM 5748 C C . GLU B 1 618 ? 135.322 141.699 92.267 1.00 30.00 746 GLU B C 1
ATOM 5749 O O . GLU B 1 618 ? 136.397 141.954 91.722 1.00 30.00 746 GLU B O 1
ATOM 5751 N N . VAL B 1 619 ? 134.886 140.452 92.456 1.00 30.00 747 VAL B N 1
ATOM 5752 C CA . VAL B 1 619 ? 135.715 139.296 92.131 1.00 30.00 747 VAL B CA 1
ATOM 5753 C C . VAL B 1 619 ? 134.933 138.201 91.414 1.00 30.00 747 VAL B C 1
ATOM 5754 O O . VAL B 1 619 ? 135.363 137.042 91.395 1.00 30.00 747 VAL B O 1
ATOM 5756 N N . ASN B 1 620 ? 133.781 138.542 90.841 1.00 30.00 748 ASN B N 1
ATOM 5757 C CA . ASN B 1 620 ? 132.951 137.551 90.163 1.00 30.00 748 ASN B CA 1
ATOM 5758 C C . ASN B 1 620 ? 133.624 137.053 88.887 1.00 30.00 748 ASN B C 1
ATOM 5759 O O . ASN B 1 620 ? 134.503 137.712 88.324 1.00 30.00 748 ASN B O 1
ATOM 5761 N N . TRP B 1 621 ? 133.207 135.873 88.427 1.00 30.00 749 TRP B N 1
ATOM 5762 C CA . TRP B 1 621 ? 133.910 135.173 87.358 1.00 30.00 749 TRP B CA 1
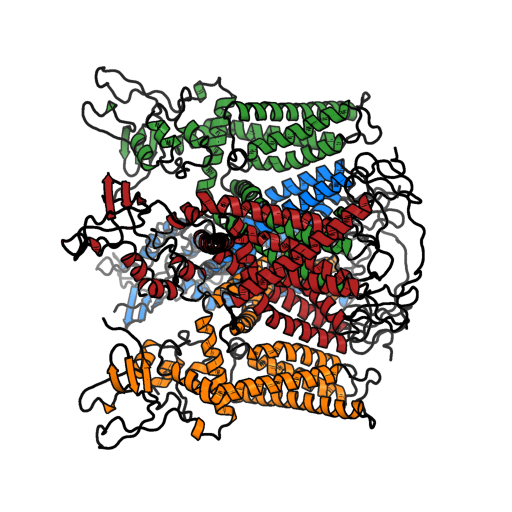ATOM 5763 C C . TRP B 1 621 ? 132.994 134.884 86.178 1.00 30.00 749 TRP B C 1
ATOM 5764 O O . TRP B 1 621 ? 131.976 134.202 86.326 1.00 30.00 749 TRP B O 1
ATOM 5775 N N . THR B 1 622 ? 133.376 135.390 85.011 1.00 30.00 750 THR B N 1
ATOM 5776 C CA . THR B 1 622 ? 132.838 134.950 83.733 1.00 30.00 750 THR B CA 1
ATOM 5777 C C . THR B 1 622 ? 133.938 134.228 82.965 1.00 30.00 750 THR B C 1
ATOM 5778 O O . THR B 1 622 ? 135.006 134.795 82.715 1.00 30.00 750 THR B O 1
ATOM 5780 N N . THR B 1 623 ? 133.669 132.978 82.600 1.00 30.00 751 THR B N 1
ATOM 5781 C CA . THR B 1 623 ? 134.679 132.076 82.054 1.00 30.00 751 THR B CA 1
ATOM 5782 C C . THR B 1 623 ? 135.226 132.509 80.698 1.00 30.00 751 THR B C 1
ATOM 5783 O O . THR B 1 623 ? 136.440 132.586 80.509 1.00 30.00 751 THR B O 1
ATOM 5787 N N . THR C 1 230 ? 123.863 75.476 96.649 1.00 36.89 335 THR C N 1
ATOM 5788 C CA . THR C 1 230 ? 123.040 75.793 95.490 1.00 36.74 335 THR C CA 1
ATOM 5789 C C . THR C 1 230 ? 123.174 77.265 95.145 1.00 36.68 335 THR C C 1
ATOM 5790 O O . THR C 1 230 ? 123.429 78.075 96.029 1.00 36.82 335 THR C O 1
ATOM 5794 N N . PRO C 1 231 ? 123.014 77.608 93.862 1.00 36.46 336 PRO C N 1
ATOM 5795 C CA . PRO C 1 231 ? 123.039 79.025 93.474 1.00 35.71 336 PRO C CA 1
ATOM 5796 C C . PRO C 1 231 ? 121.913 79.843 94.060 1.00 35.26 336 PRO C C 1
ATOM 5797 O O . PRO C 1 231 ? 122.072 81.059 94.207 1.00 35.27 336 PRO C O 1
ATOM 5801 N N . LEU C 1 232 ? 120.785 79.228 94.395 1.00 35.26 337 LEU C N 1
ATOM 5802 C CA . LEU C 1 232 ? 119.696 79.988 94.988 1.00 34.53 337 LEU C CA 1
ATOM 5803 C C . LEU C 1 232 ? 119.987 80.340 96.438 1.00 34.37 337 LEU C C 1
ATOM 5804 O O . LEU C 1 232 ? 119.742 81.473 96.864 1.00 34.02 337 LEU C O 1
ATOM 5809 N N . ALA C 1 233 ? 120.514 79.391 97.206 1.00 33.95 338 ALA C N 1
ATOM 5810 C CA . ALA C 1 233 ? 120.865 79.675 98.587 1.00 34.02 338 ALA C CA 1
ATOM 5811 C C . ALA C 1 233 ? 122.076 80.582 98.684 1.00 34.07 338 ALA C C 1
ATOM 5812 O O . ALA C 1 233 ? 122.162 81.396 99.608 1.00 34.62 338 ALA C O 1
ATOM 5814 N N . LEU C 1 234 ? 123.010 80.462 97.744 1.00 33.85 339 LEU C N 1
ATOM 5815 C CA . LEU C 1 234 ? 124.199 81.296 97.785 1.00 33.53 339 LEU C CA 1
ATOM 5816 C C . LEU C 1 234 ? 123.879 82.738 97.440 1.00 33.66 339 LEU C C 1
ATOM 5817 O O . LEU C 1 234 ? 124.604 83.639 97.865 1.00 34.18 339 LEU C O 1
ATOM 5822 N N . ALA C 1 235 ? 122.809 82.979 96.692 1.00 33.60 340 ALA C N 1
ATOM 5823 C CA . ALA C 1 235 ? 122.346 84.346 96.525 1.00 33.36 340 ALA C CA 1
ATOM 5824 C C . ALA C 1 235 ? 121.708 84.865 97.799 1.00 33.23 340 ALA C C 1
ATOM 5825 O O . ALA C 1 235 ? 121.835 86.052 98.114 1.00 33.09 340 ALA C O 1
ATOM 5827 N N . ALA C 1 236 ? 121.033 83.992 98.545 1.00 33.42 341 ALA C N 1
ATOM 5828 C CA . ALA C 1 236 ? 120.409 84.394 99.796 1.00 33.00 341 ALA C CA 1
ATOM 5829 C C . ALA C 1 236 ? 121.426 84.565 100.909 1.00 33.03 341 ALA C C 1
ATOM 5830 O O . ALA C 1 236 ? 121.287 85.471 101.733 1.00 33.45 341 ALA C O 1
ATOM 5832 N N . SER C 1 237 ? 122.463 83.737 100.936 1.00 32.96 342 SER C N 1
ATOM 5833 C CA . SER C 1 237 ? 123.494 83.816 101.960 1.00 32.56 342 SER C CA 1
ATOM 5834 C C . SER C 1 237 ? 124.511 84.905 101.702 1.00 32.96 342 SER C C 1
ATOM 5835 O O . SER C 1 237 ? 125.534 84.944 102.387 1.00 33.30 342 SER C O 1
ATOM 5838 N N . SER C 1 238 ? 124.273 85.773 100.736 1.00 32.75 343 SER C N 1
ATOM 5839 C CA . SER C 1 238 ? 125.219 86.821 100.417 1.00 32.98 343 SER C CA 1
ATOM 5840 C C . SER C 1 238 ? 124.567 88.178 100.236 1.00 33.17 343 SER C C 1
ATOM 5841 O O . SER C 1 238 ? 125.283 89.157 100.021 1.00 32.85 343 SER C O 1
ATOM 5844 N N . GLY C 1 239 ? 123.247 88.273 100.339 1.00 33.56 344 GLY C N 1
ATOM 5845 C CA . GLY C 1 239 ? 122.573 89.545 100.219 1.00 34.45 344 GLY C CA 1
ATOM 5846 C C . GLY C 1 239 ? 122.595 90.069 98.805 1.00 35.18 344 GLY C C 1
ATOM 5847 O O . GLY C 1 239 ? 123.271 91.054 98.508 1.00 35.31 344 GLY C O 1
ATOM 5848 N N . LYS C 1 240 ? 121.898 89.389 97.906 1.00 35.75 345 LYS C N 1
ATOM 5849 C CA . LYS C 1 240 ? 121.834 89.782 96.503 1.00 36.22 345 LYS C CA 1
ATOM 5850 C C . LYS C 1 240 ? 120.359 89.782 96.145 1.00 36.63 345 LYS C C 1
ATOM 5851 O O . LYS C 1 240 ? 119.809 88.712 95.888 1.00 36.92 345 LYS C O 1
ATOM 5857 N N . ILE C 1 241 ? 119.711 90.950 96.139 1.00 36.53 346 ILE C N 1
ATOM 5858 C CA . ILE C 1 241 ? 118.273 90.973 95.882 1.00 36.02 346 ILE C CA 1
ATOM 5859 C C . ILE C 1 241 ? 117.996 90.631 94.429 1.00 36.09 346 ILE C C 1
ATOM 5860 O O . ILE C 1 241 ? 117.201 89.735 94.129 1.00 36.19 346 ILE C O 1
ATOM 5865 N N . GLY C 1 242 ? 118.659 91.342 93.512 1.00 35.51 347 GLY C N 1
ATOM 5866 C CA . GLY C 1 242 ? 118.343 91.230 92.100 1.00 35.19 347 GLY C CA 1
ATOM 5867 C C . GLY C 1 242 ? 118.661 89.875 91.513 1.00 34.92 347 GLY C C 1
ATOM 5868 O O . GLY C 1 242 ? 117.970 89.416 90.602 1.00 34.78 347 GLY C O 1
ATOM 5869 N N . VAL C 1 243 ? 119.690 89.210 92.032 1.00 34.20 348 VAL C N 1
ATOM 5870 C CA . VAL C 1 243 ? 119.936 87.833 91.632 1.00 33.89 348 VAL C CA 1
ATOM 5871 C C . VAL C 1 243 ? 118.859 86.928 92.201 1.00 34.13 348 VAL C C 1
ATOM 5872 O O . VAL C 1 243 ? 118.365 86.022 91.524 1.00 34.36 348 VAL C O 1
ATOM 5876 N N . LEU C 1 244 ? 118.441 87.186 93.436 1.00 34.10 349 LEU C N 1
ATOM 5877 C CA . LEU C 1 244 ? 117.419 86.352 94.047 1.00 33.94 349 LEU C CA 1
ATOM 5878 C C . LEU C 1 244 ? 116.022 86.710 93.568 1.00 33.11 349 LEU C C 1
ATOM 5879 O O . LEU C 1 244 ? 115.166 85.828 93.479 1.00 32.65 349 LEU C O 1
ATOM 5884 N N . ALA C 1 245 ? 115.771 87.974 93.234 1.00 32.35 350 ALA C N 1
ATOM 5885 C CA . ALA C 1 245 ? 114.473 88.311 92.664 1.00 31.91 350 ALA C CA 1
ATOM 5886 C C . ALA C 1 245 ? 114.348 87.809 91.235 1.00 31.54 350 ALA C C 1
ATOM 5887 O O . ALA C 1 245 ? 113.235 87.652 90.732 1.00 31.60 350 ALA C O 1
ATOM 5889 N N . TYR C 1 246 ? 115.467 87.563 90.560 1.00 30.99 351 TYR C N 1
ATOM 5890 C CA . TYR C 1 246 ? 115.396 86.951 89.242 1.00 30.59 351 TYR C CA 1
ATOM 5891 C C . TYR C 1 246 ? 114.970 85.498 89.337 1.00 31.05 351 TYR C C 1
ATOM 5892 O O . TYR C 1 246 ? 114.095 85.055 88.590 1.00 31.61 351 TYR C O 1
ATOM 5901 N N . ILE C 1 247 ? 115.593 84.737 90.237 1.00 30.80 352 ILE C N 1
ATOM 5902 C CA . ILE C 1 247 ? 115.386 83.295 90.268 1.00 30.99 352 ILE C CA 1
ATOM 5903 C C . ILE C 1 247 ? 113.989 82.959 90.759 1.00 31.33 352 ILE C C 1
ATOM 5904 O O . ILE C 1 247 ? 113.365 82.009 90.280 1.00 32.20 352 ILE C O 1
ATOM 5909 N N . LEU C 1 248 ? 113.445 83.762 91.658 1.00 30.90 353 LEU C N 1
ATOM 5910 C CA . LEU C 1 248 ? 112.127 83.468 92.191 1.00 30.99 353 LEU C CA 1
ATOM 5911 C C . LEU C 1 248 ? 111.003 83.944 91.284 1.00 31.13 353 LEU C C 1
ATOM 5912 O O . LEU C 1 248 ? 109.905 83.387 91.335 1.00 31.12 353 LEU C O 1
ATOM 5917 N N . GLN C 1 249 ? 111.240 84.952 90.453 1.00 31.81 354 GLN C N 1
ATOM 5918 C CA . GLN C 1 249 ? 110.247 85.437 89.501 1.00 32.41 354 GLN C CA 1
ATOM 5919 C C . GLN C 1 249 ? 110.638 85.210 88.045 1.00 33.15 354 GLN C C 1
ATOM 5920 O O . GLN C 1 249 ? 110.376 86.061 87.196 1.00 33.51 354 GLN C O 1
ATOM 5926 N N . ARG C 1 250 ? 111.254 84.082 87.708 1.00 34.49 355 ARG C N 1
ATOM 5927 C CA . ARG C 1 250 ? 111.534 83.846 86.301 1.00 35.92 355 ARG C CA 1
ATOM 5928 C C . ARG C 1 250 ? 110.288 83.264 85.641 1.00 36.56 355 ARG C C 1
ATOM 5929 O O . ARG C 1 250 ? 109.532 82.502 86.254 1.00 37.15 355 ARG C O 1
ATOM 5937 N N . GLU C 1 251 ? 110.022 83.706 84.413 1.00 30.00 356 GLU C N 1
ATOM 5938 C CA . GLU C 1 251 ? 108.934 83.176 83.590 1.00 30.00 356 GLU C CA 1
ATOM 5939 C C . GLU C 1 251 ? 109.494 83.007 82.186 1.00 30.00 356 GLU C C 1
ATOM 5940 O O . GLU C 1 251 ? 109.369 83.895 81.343 1.00 30.00 356 GLU C O 1
ATOM 5942 N N . ILE C 1 252 ? 110.105 81.857 81.933 1.00 30.00 357 ILE C N 1
ATOM 5943 C CA . ILE C 1 252 ? 110.743 81.580 80.652 1.00 30.00 357 ILE C CA 1
ATOM 5944 C C . ILE C 1 252 ? 109.724 80.803 79.830 1.00 30.00 357 ILE C C 1
ATOM 5945 O O . ILE C 1 252 ? 109.727 79.578 79.798 1.00 30.00 357 ILE C O 1
ATOM 5947 N N . HIS C 1 253 ? 108.849 81.528 79.142 1.00 30.00 358 HIS C N 1
ATOM 5948 C CA . HIS C 1 253 ? 107.817 80.925 78.306 1.00 30.00 358 HIS C CA 1
ATOM 5949 C C . HIS C 1 253 ? 108.355 80.760 76.887 1.00 30.00 358 HIS C C 1
ATOM 5950 O O . HIS C 1 253 ? 108.485 81.731 76.135 1.00 30.00 358 HIS C O 1
ATOM 5957 N N . GLU C 1 254 ? 108.679 79.519 76.544 1.00 30.00 359 GLU C N 1
ATOM 5958 C CA . GLU C 1 254 ? 109.388 79.075 75.354 1.00 30.00 359 GLU C CA 1
ATOM 5959 C C . GLU C 1 254 ? 109.344 77.553 75.399 1.00 30.00 359 GLU C C 1
ATOM 5960 O O . GLU C 1 254 ? 109.401 76.984 76.496 1.00 30.00 359 GLU C O 1
ATOM 5966 N N . PRO C 1 255 ? 109.198 76.864 74.266 1.00 30.00 360 PRO C N 1
ATOM 5967 C CA . PRO C 1 255 ? 109.265 75.397 74.293 1.00 30.00 360 PRO C CA 1
ATOM 5968 C C . PRO C 1 255 ? 110.646 74.907 74.694 1.00 30.00 360 PRO C C 1
ATOM 5969 O O . PRO C 1 255 ? 111.663 75.516 74.353 1.00 30.00 360 PRO C O 1
ATOM 5973 N N . GLU C 1 256 ? 110.652 73.823 75.479 1.00 30.00 361 GLU C N 1
ATOM 5974 C CA . GLU C 1 256 ? 111.810 73.275 76.195 1.00 30.00 361 GLU C CA 1
ATOM 5975 C C . GLU C 1 256 ? 112.459 74.293 77.132 1.00 30.00 361 GLU C C 1
ATOM 5976 O O . GLU C 1 256 ? 113.642 74.173 77.460 1.00 30.00 361 GLU C O 1
ATOM 5978 N N . CYS C 1 257 ? 111.704 75.305 77.558 1.00 30.00 362 CYS C N 1
ATOM 5979 C CA . CYS C 1 257 ? 112.158 76.273 78.544 1.00 30.00 362 CYS C CA 1
ATOM 5980 C C . CYS C 1 257 ? 111.094 76.630 79.567 1.00 30.00 362 CYS C C 1
ATOM 5981 O O . CYS C 1 257 ? 111.413 77.331 80.530 1.00 30.00 362 CYS C O 1
ATOM 5983 N N . ARG C 1 258 ? 109.844 76.196 79.387 1.00 30.00 363 ARG C N 1
ATOM 5984 C CA . ARG C 1 258 ? 108.806 76.500 80.363 1.00 30.00 363 ARG C CA 1
ATOM 5985 C C . ARG C 1 258 ? 109.020 75.716 81.645 1.00 30.00 363 ARG C C 1
ATOM 5986 O O . ARG C 1 258 ? 108.714 76.207 82.736 1.00 30.00 363 ARG C O 1
ATOM 5988 N N . HIS C 1 259 ? 109.568 74.505 81.535 1.00 30.00 364 HIS C N 1
ATOM 5989 C CA . HIS C 1 259 ? 109.892 73.710 82.711 1.00 30.00 364 HIS C CA 1
ATOM 5990 C C . HIS C 1 259 ? 111.014 74.334 83.522 1.00 30.00 364 HIS C C 1
ATOM 5991 O O . HIS C 1 259 ? 111.134 74.055 84.717 1.00 30.00 364 HIS C O 1
ATOM 5998 N N . LEU C 1 260 ? 111.834 75.168 82.891 1.00 30.00 365 LEU C N 1
ATOM 5999 C CA . LEU C 1 260 ? 112.909 75.855 83.582 1.00 30.00 365 LEU C CA 1
ATOM 6000 C C . LEU C 1 260 ? 112.383 76.958 84.488 1.00 30.00 365 LEU C C 1
ATOM 6001 O O . LEU C 1 260 ? 113.094 77.388 85.400 1.00 30.00 365 LEU C O 1
ATOM 6006 N N . SER C 1 261 ? 111.148 77.399 84.282 1.00 30.00 366 SER C N 1
ATOM 6007 C CA . SER C 1 261 ? 110.634 78.559 84.985 1.00 30.00 366 SER C CA 1
ATOM 6008 C C . SER C 1 261 ? 110.276 78.241 86.430 1.00 30.00 366 SER C C 1
ATOM 6009 O O . SER C 1 261 ? 110.142 77.082 86.827 1.00 30.00 366 SER C O 1
ATOM 6012 N N . ARG C 1 262 ? 110.120 79.306 87.212 1.00 30.00 367 ARG C N 1
ATOM 6013 C CA . ARG C 1 262 ? 109.824 79.273 88.637 1.00 30.00 367 ARG C CA 1
ATOM 6014 C C . ARG C 1 262 ? 108.436 79.818 88.935 1.00 30.00 367 ARG C C 1
ATOM 6015 O O . ARG C 1 262 ? 107.701 79.242 89.737 1.00 30.00 367 ARG C O 1
ATOM 6023 N N . LYS C 1 263 ? 108.067 80.926 88.306 1.00 30.00 368 LYS C N 1
ATOM 6024 C CA . LYS C 1 263 ? 106.728 81.481 88.413 1.00 30.00 368 LYS C CA 1
ATOM 6025 C C . LYS C 1 263 ? 105.916 81.087 87.191 1.00 30.00 368 LYS C C 1
ATOM 6026 O O . LYS C 1 263 ? 106.373 81.248 86.058 1.00 30.00 368 LYS C O 1
ATOM 6032 N N . PHE C 1 264 ? 104.718 80.569 87.424 1.00 30.00 369 PHE C N 1
ATOM 6033 C CA . PHE C 1 264 ? 103.769 80.261 86.366 1.00 30.00 369 PHE C CA 1
ATOM 6034 C C . PHE C 1 264 ? 102.549 81.136 86.584 1.00 30.00 369 PHE C C 1
ATOM 6035 O O . PHE C 1 264 ? 101.835 80.961 87.575 1.00 30.00 369 PHE C O 1
ATOM 6043 N N . THR C 1 265 ? 102.308 82.077 85.679 1.00 30.00 370 THR C N 1
ATOM 6044 C CA . THR C 1 265 ? 101.113 82.909 85.758 1.00 30.00 370 THR C CA 1
ATOM 6045 C C . THR C 1 265 ? 99.941 82.100 85.224 1.00 30.00 370 THR C C 1
ATOM 6046 O O . THR C 1 265 ? 99.888 81.788 84.031 1.00 30.00 370 THR C O 1
ATOM 6050 N N . GLU C 1 266 ? 99.010 81.743 86.112 1.00 30.00 371 GLU C N 1
ATOM 6051 C CA . GLU C 1 266 ? 97.856 80.955 85.695 1.00 30.00 371 GLU C CA 1
ATOM 6052 C C . GLU C 1 266 ? 96.910 81.790 84.847 1.00 30.00 371 GLU C C 1
ATOM 6053 O O . GLU C 1 266 ? 96.549 81.401 83.732 1.00 30.00 371 GLU C O 1
ATOM 6055 N N . TRP C 1 267 ? 96.509 82.948 85.353 1.00 30.00 372 TRP C N 1
ATOM 6056 C CA . TRP C 1 267 ? 95.678 83.857 84.586 1.00 30.00 372 TRP C CA 1
ATOM 6057 C C . TRP C 1 267 ? 95.959 85.277 85.036 1.00 30.00 372 TRP C C 1
ATOM 6058 O O . TRP C 1 267 ? 96.508 85.516 86.112 1.00 30.00 372 TRP C O 1
ATOM 6069 N N . ALA C 1 268 ? 95.560 86.222 84.196 1.00 30.00 373 ALA C N 1
ATOM 6070 C CA . ALA C 1 268 ? 95.735 87.634 84.490 1.00 30.00 373 ALA C CA 1
ATOM 6071 C C . ALA C 1 268 ? 94.462 88.354 84.096 1.00 30.00 373 ALA C C 1
ATOM 6072 O O . ALA C 1 268 ? 93.912 88.103 83.020 1.00 30.00 373 ALA C O 1
ATOM 6074 N N . TYR C 1 269 ? 93.995 89.239 84.966 1.00 30.00 374 TYR C N 1
ATOM 6075 C CA . TYR C 1 269 ? 92.763 89.972 84.705 1.00 30.00 374 TYR C CA 1
ATOM 6076 C C . TYR C 1 269 ? 92.933 91.321 85.391 1.00 30.00 374 TYR C C 1
ATOM 6077 O O . TYR C 1 269 ? 92.664 91.436 86.589 1.00 30.00 374 TYR C O 1
ATOM 6086 N N . GLY C 1 270 ? 93.363 92.321 84.615 1.00 30.00 375 GLY C N 1
ATOM 6087 C CA . GLY C 1 270 ? 94.003 93.519 85.114 1.00 30.00 375 GLY C CA 1
ATOM 6088 C C . GLY C 1 270 ? 93.225 94.313 86.139 1.00 30.00 375 GLY C C 1
ATOM 6089 O O . GLY C 1 270 ? 92.028 94.562 85.983 1.00 30.00 375 GLY C O 1
ATOM 6090 N N . PRO C 1 271 ? 93.897 94.722 87.225 1.00 30.00 376 PRO C N 1
ATOM 6091 C CA . PRO C 1 271 ? 95.321 94.515 87.511 1.00 30.00 376 PRO C CA 1
ATOM 6092 C C . PRO C 1 271 ? 95.665 93.209 88.225 1.00 30.00 376 PRO C C 1
ATOM 6093 O O . PRO C 1 271 ? 96.812 93.046 88.627 1.00 30.00 376 PRO C O 1
ATOM 6097 N N . VAL C 1 272 ? 94.708 92.304 88.392 1.00 30.00 377 VAL C N 1
ATOM 6098 C CA . VAL C 1 272 ? 94.961 91.071 89.131 1.00 30.00 377 VAL C CA 1
ATOM 6099 C C . VAL C 1 272 ? 95.754 90.113 88.254 1.00 30.00 377 VAL C C 1
ATOM 6100 O O . VAL C 1 272 ? 95.444 89.930 87.072 1.00 30.00 377 VAL C O 1
ATOM 6102 N N . HIS C 1 273 ? 96.787 89.501 88.831 1.00 30.00 378 HIS C N 1
ATOM 6103 C CA . HIS C 1 273 ? 97.638 88.555 88.112 1.00 30.00 378 HIS C CA 1
ATOM 6104 C C . HIS C 1 273 ? 97.942 87.399 89.055 1.00 30.00 378 HIS C C 1
ATOM 6105 O O . HIS C 1 273 ? 98.946 87.424 89.768 1.00 30.00 378 HIS C O 1
ATOM 6107 N N . SER C 1 274 ? 97.088 86.384 89.047 1.00 30.00 379 SER C N 1
ATOM 6108 C CA . SER C 1 274 ? 97.250 85.227 89.923 1.00 30.00 379 SER C CA 1
ATOM 6109 C C . SER C 1 274 ? 98.289 84.302 89.307 1.00 30.00 379 SER C C 1
ATOM 6110 O O . SER C 1 274 ? 98.067 83.723 88.242 1.00 30.00 379 SER C O 1
ATOM 6113 N N . SER C 1 275 ? 99.423 84.152 89.980 1.00 30.00 380 SER C N 1
ATOM 6114 C CA . SER C 1 275 ? 100.553 83.399 89.460 1.00 30.00 380 SER C CA 1
ATOM 6115 C C . SER C 1 275 ? 100.960 82.321 90.449 1.00 30.00 380 SER C C 1
ATOM 6116 O O . SER C 1 275 ? 101.176 82.612 91.626 1.00 30.00 380 SER C O 1
ATOM 6118 N N . LEU C 1 276 ? 101.089 81.089 89.970 1.00 30.00 381 LEU C N 1
ATOM 6119 C CA . LEU C 1 276 ? 101.512 79.970 90.800 1.00 30.00 381 LEU C CA 1
ATOM 6120 C C . LEU C 1 276 ? 103.033 79.883 90.779 1.00 30.00 381 LEU C C 1
ATOM 6121 O O . LEU C 1 276 ? 103.633 79.743 89.711 1.00 30.00 381 LEU C O 1
ATOM 6123 N N . TYR C 1 277 ? 103.647 79.963 91.955 1.00 30.00 382 TYR C N 1
ATOM 6124 C CA . TYR C 1 277 ? 105.094 79.950 92.103 1.00 30.00 382 TYR C CA 1
ATOM 6125 C C . TYR C 1 277 ? 105.607 78.521 92.233 1.00 30.00 382 TYR C C 1
ATOM 6126 O O . TYR C 1 277 ? 104.907 77.555 91.930 1.00 30.00 382 TYR C O 1
ATOM 6135 N N . ASP C 1 278 ? 106.850 78.373 92.668 1.00 30.00 383 ASP C N 1
ATOM 6136 C CA . ASP C 1 278 ? 107.409 77.065 92.958 1.00 30.00 383 ASP C CA 1
ATOM 6137 C C . ASP C 1 278 ? 108.191 77.141 94.254 1.00 30.00 383 ASP C C 1
ATOM 6138 O O . ASP C 1 278 ? 108.954 78.083 94.473 1.00 30.00 383 ASP C O 1
ATOM 6140 N N . LEU C 1 279 ? 107.991 76.146 95.110 1.00 30.00 384 LEU C N 1
ATOM 6141 C CA . LEU C 1 279 ? 108.667 76.065 96.397 1.00 30.00 384 LEU C CA 1
ATOM 6142 C C . LEU C 1 279 ? 109.520 74.803 96.377 1.00 30.00 384 LEU C C 1
ATOM 6143 O O . LEU C 1 279 ? 109.140 73.762 96.907 1.00 30.00 384 LEU C O 1
ATOM 6148 N N . SER C 1 280 ? 110.695 74.905 95.767 1.00 30.00 385 SER C N 1
ATOM 6149 C CA . SER C 1 280 ? 111.606 73.774 95.681 1.00 30.00 385 SER C CA 1
ATOM 6150 C C . SER C 1 280 ? 112.686 73.845 96.746 1.00 30.00 385 SER C C 1
ATOM 6151 O O . SER C 1 280 ? 112.985 72.846 97.403 1.00 30.00 385 SER C O 1
ATOM 6153 N N . CYS C 1 281 ? 113.281 75.017 96.923 1.00 30.00 386 CYS C N 1
ATOM 6154 C CA . CYS C 1 281 ? 114.200 75.259 98.022 1.00 30.00 386 CYS C CA 1
ATOM 6155 C C . CYS C 1 281 ? 113.826 76.519 98.784 1.00 30.00 386 CYS C C 1
ATOM 6156 O O . CYS C 1 281 ? 114.666 77.092 99.480 1.00 30.00 386 CYS C O 1
ATOM 6158 N N . ILE C 1 282 ? 112.581 76.969 98.659 1.00 30.00 387 ILE C N 1
ATOM 6159 C CA . ILE C 1 282 ? 112.164 78.180 99.350 1.00 30.00 387 ILE C CA 1
ATOM 6160 C C . ILE C 1 282 ? 111.696 77.857 100.761 1.00 30.00 387 ILE C C 1
ATOM 6161 O O . ILE C 1 282 ? 112.077 78.528 101.724 1.00 30.00 387 ILE C O 1
ATOM 6163 N N . ASP C 1 283 ? 110.875 76.823 100.912 1.00 30.00 388 ASP C N 1
ATOM 6164 C CA . ASP C 1 283 ? 110.381 76.423 102.220 1.00 30.00 388 ASP C CA 1
ATOM 6165 C C . ASP C 1 283 ? 110.768 75.008 102.608 1.00 30.00 388 ASP C C 1
ATOM 6166 O O . ASP C 1 283 ? 110.560 74.628 103.765 1.00 30.00 388 ASP C O 1
ATOM 6168 N N . THR C 1 284 ? 111.319 74.230 101.680 1.00 30.00 389 THR C N 1
ATOM 6169 C CA . THR C 1 284 ? 111.611 72.814 101.896 1.00 30.00 389 THR C CA 1
ATOM 6170 C C . THR C 1 284 ? 112.750 72.685 102.893 1.00 30.00 389 THR C C 1
ATOM 6171 O O . THR C 1 284 ? 113.922 72.858 102.551 1.00 30.00 389 THR C O 1
ATOM 6173 N N . CYS C 1 285 ? 112.405 72.338 104.131 1.00 30.00 390 CYS C N 1
ATOM 6174 C CA . CYS C 1 285 ? 113.341 72.359 105.247 1.00 30.00 390 CYS C CA 1
ATOM 6175 C C . CYS C 1 285 ? 114.314 71.185 105.259 1.00 30.00 390 CYS C C 1
ATOM 6176 O O . CYS C 1 285 ? 114.964 70.973 106.289 1.00 30.00 390 CYS C O 1
ATOM 6178 N N . GLU C 1 286 ? 114.426 70.415 104.173 1.00 30.00 391 GLU C N 1
ATOM 6179 C CA . GLU C 1 286 ? 115.395 69.326 104.133 1.00 30.00 391 GLU C CA 1
ATOM 6180 C C . GLU C 1 286 ? 116.819 69.864 104.085 1.00 30.00 391 GLU C C 1
ATOM 6181 O O . GLU C 1 286 ? 117.611 69.644 105.008 1.00 30.00 391 GLU C O 1
ATOM 6183 N N . LYS C 1 287 ? 117.158 70.581 103.022 1.00 30.00 392 LYS C N 1
ATOM 6184 C CA . LYS C 1 287 ? 118.461 71.210 102.897 1.00 30.00 392 LYS C CA 1
ATOM 6185 C C . LYS C 1 287 ? 118.380 72.635 103.436 1.00 30.00 392 LYS C C 1
ATOM 6186 O O . LYS C 1 287 ? 117.409 73.019 104.092 1.00 30.00 392 LYS C O 1
ATOM 6188 N N . ASN C 1 288 ? 119.411 73.433 103.169 1.00 30.00 393 ASN C N 1
ATOM 6189 C CA . ASN C 1 288 ? 119.396 74.834 103.556 1.00 30.00 393 ASN C CA 1
ATOM 6190 C C . ASN C 1 288 ? 118.405 75.586 102.684 1.00 30.00 393 ASN C C 1
ATOM 6191 O O . ASN C 1 288 ? 118.741 76.011 101.576 1.00 30.00 393 ASN C O 1
ATOM 6193 N N . SER C 1 289 ? 117.176 75.727 103.171 1.00 30.00 394 SER C N 1
ATOM 6194 C CA . SER C 1 289 ? 116.136 76.416 102.431 1.00 30.00 394 SER C CA 1
ATOM 6195 C C . SER C 1 289 ? 116.430 77.907 102.366 1.00 30.00 394 SER C C 1
ATOM 6196 O O . SER C 1 289 ? 117.209 78.445 103.149 1.00 30.00 394 SER C O 1
ATOM 6198 N N . VAL C 1 290 ? 115.762 78.579 101.434 1.00 30.00 395 VAL C N 1
ATOM 6199 C CA . VAL C 1 290 ? 116.039 79.977 101.133 1.00 30.00 395 VAL C CA 1
ATOM 6200 C C . VAL C 1 290 ? 115.579 80.875 102.268 1.00 30.00 395 VAL C C 1
ATOM 6201 O O . VAL C 1 290 ? 116.043 82.010 102.384 1.00 30.00 395 VAL C O 1
ATOM 6203 N N . LEU C 1 291 ? 114.668 80.384 103.109 1.00 30.00 396 LEU C N 1
ATOM 6204 C CA . LEU C 1 291 ? 114.220 81.119 104.287 1.00 30.00 396 LEU C CA 1
ATOM 6205 C C . LEU C 1 291 ? 115.102 80.903 105.501 1.00 30.00 396 LEU C C 1
ATOM 6206 O O . LEU C 1 291 ? 115.382 81.859 106.225 1.00 30.00 396 LEU C O 1
ATOM 6211 N N . GLU C 1 292 ? 115.552 79.669 105.741 1.00 30.00 397 GLU C N 1
ATOM 6212 C CA . GLU C 1 292 ? 116.436 79.412 106.871 1.00 30.00 397 GLU C CA 1
ATOM 6213 C C . GLU C 1 292 ? 117.796 80.053 106.668 1.00 30.00 397 GLU C C 1
ATOM 6214 O O . GLU C 1 292 ? 118.519 80.294 107.635 1.00 30.00 397 GLU C O 1
ATOM 6216 N N . VAL C 1 293 ? 118.150 80.339 105.423 1.00 30.00 398 VAL C N 1
ATOM 6217 C CA . VAL C 1 293 ? 119.405 81.003 105.117 1.00 30.00 398 VAL C CA 1
ATOM 6218 C C . VAL C 1 293 ? 119.293 82.507 105.330 1.00 30.00 398 VAL C C 1
ATOM 6219 O O . VAL C 1 293 ? 120.178 83.129 105.926 1.00 30.00 398 VAL C O 1
ATOM 6223 N N . ILE C 1 294 ? 118.196 83.116 104.880 1.00 30.00 399 ILE C N 1
ATOM 6224 C CA . ILE C 1 294 ? 118.068 84.565 105.003 1.00 30.00 399 ILE C CA 1
ATOM 6225 C C . ILE C 1 294 ? 117.758 84.967 106.440 1.00 30.00 399 ILE C C 1
ATOM 6226 O O . ILE C 1 294 ? 118.122 86.065 106.876 1.00 30.00 399 ILE C O 1
ATOM 6231 N N . ALA C 1 295 ? 117.151 84.077 107.222 1.00 30.00 400 ALA C N 1
ATOM 6232 C CA . ALA C 1 295 ? 116.845 84.415 108.605 1.00 30.00 400 ALA C CA 1
ATOM 6233 C C . ALA C 1 295 ? 118.067 84.269 109.497 1.00 30.00 400 ALA C C 1
ATOM 6234 O O . ALA C 1 295 ? 118.353 85.149 110.312 1.00 30.00 400 ALA C O 1
ATOM 6236 N N . TYR C 1 296 ? 118.810 83.181 109.339 1.00 30.00 401 TYR C N 1
ATOM 6237 C CA . TYR C 1 296 ? 119.928 82.880 110.216 1.00 30.00 401 TYR C CA 1
ATOM 6238 C C . TYR C 1 296 ? 121.214 83.580 109.812 1.00 30.00 401 TYR C C 1
ATOM 6239 O O . TYR C 1 296 ? 122.260 83.293 110.400 1.00 30.00 401 TYR C O 1
ATOM 6248 N N . SER C 1 297 ? 121.172 84.462 108.819 1.00 30.00 402 SER C N 1
ATOM 6249 C CA . SER C 1 297 ? 122.381 85.133 108.367 1.00 30.00 402 SER C CA 1
ATOM 6250 C C . SER C 1 297 ? 122.828 86.147 109.409 1.00 30.00 402 SER C C 1
ATOM 6251 O O . SER C 1 297 ? 122.056 87.020 109.810 1.00 30.00 402 SER C O 1
ATOM 6253 N N . SER C 1 298 ? 124.083 86.042 109.834 1.00 30.00 403 SER C N 1
ATOM 6254 C CA . SER C 1 298 ? 124.554 86.710 111.047 1.00 30.00 403 SER C CA 1
ATOM 6255 C C . SER C 1 298 ? 124.900 88.162 110.751 1.00 30.00 403 SER C C 1
ATOM 6256 O O . SER C 1 298 ? 126.071 88.538 110.692 1.00 30.00 403 SER C O 1
ATOM 6258 N N . SER C 1 299 ? 123.871 88.973 110.484 1.00 30.00 404 SER C N 1
ATOM 6259 C CA . SER C 1 299 ? 123.887 90.440 110.530 1.00 30.00 404 SER C CA 1
ATOM 6260 C C . SER C 1 299 ? 124.775 91.120 109.491 1.00 30.00 404 SER C C 1
ATOM 6261 O O . SER C 1 299 ? 124.717 92.343 109.328 1.00 30.00 404 SER C O 1
ATOM 6263 N N . GLU C 1 300 ? 125.581 90.343 108.780 1.00 30.00 405 GLU C N 1
ATOM 6264 C CA . GLU C 1 300 ? 126.282 90.754 107.576 1.00 30.00 405 GLU C CA 1
ATOM 6265 C C . GLU C 1 300 ? 125.347 90.475 106.402 1.00 30.00 405 GLU C C 1
ATOM 6266 O O . GLU C 1 300 ? 124.141 90.298 106.607 1.00 30.00 405 GLU C O 1
ATOM 6268 N N . THR C 1 301 ? 125.894 90.405 105.179 1.00 30.00 406 THR C N 1
ATOM 6269 C CA . THR C 1 301 ? 125.180 90.306 103.909 1.00 30.00 406 THR C CA 1
ATOM 6270 C C . THR C 1 301 ? 124.201 91.465 103.856 1.00 30.00 406 THR C C 1
ATOM 6271 O O . THR C 1 301 ? 122.991 91.265 104.007 1.00 30.00 406 THR C O 1
ATOM 6275 N N . PRO C 1 302 ? 124.693 92.692 103.659 1.00 30.00 407 PRO C N 1
ATOM 6276 C CA . PRO C 1 302 ? 123.937 93.881 104.082 1.00 30.00 407 PRO C CA 1
ATOM 6277 C C . PRO C 1 302 ? 122.733 94.218 103.222 1.00 30.00 407 PRO C C 1
ATOM 6278 O O . PRO C 1 302 ? 122.145 95.288 103.408 1.00 30.00 407 PRO C O 1
ATOM 6280 N N . ASN C 1 303 ? 122.342 93.348 102.299 1.00 30.00 408 ASN C N 1
ATOM 6281 C CA . ASN C 1 303 ? 121.123 93.509 101.521 1.00 30.00 408 ASN C CA 1
ATOM 6282 C C . ASN C 1 303 ? 119.994 92.677 102.096 1.00 30.00 408 ASN C C 1
ATOM 6283 O O . ASN C 1 303 ? 119.195 92.098 101.363 1.00 30.00 408 ASN C O 1
ATOM 6285 N N . ARG C 1 304 ? 119.920 92.610 103.424 1.00 30.00 409 ARG C N 1
ATOM 6286 C CA . ARG C 1 304 ? 118.862 91.933 104.162 1.00 30.00 409 ARG C CA 1
ATOM 6287 C C . ARG C 1 304 ? 117.511 92.622 103.886 1.00 30.00 409 ARG C C 1
ATOM 6288 O O . ARG C 1 304 ? 117.440 93.663 103.227 1.00 30.00 409 ARG C O 1
ATOM 6296 N N . HIS C 1 305 ? 116.439 92.018 104.410 1.00 30.00 410 HIS C N 1
ATOM 6297 C CA . HIS C 1 305 ? 115.043 92.330 104.104 1.00 30.00 410 HIS C CA 1
ATOM 6298 C C . HIS C 1 305 ? 114.799 92.081 102.623 1.00 30.00 410 HIS C C 1
ATOM 6299 O O . HIS C 1 305 ? 114.317 92.935 101.877 1.00 30.00 410 HIS C O 1
ATOM 6306 N N . ASP C 1 306 ? 115.179 90.870 102.209 1.00 30.00 411 ASP C N 1
ATOM 6307 C CA . ASP C 1 306 ? 114.734 90.233 100.985 1.00 30.00 411 ASP C CA 1
ATOM 6308 C C . ASP C 1 306 ? 113.294 89.765 101.069 1.00 30.00 411 ASP C C 1
ATOM 6309 O O . ASP C 1 306 ? 112.782 89.237 100.082 1.00 30.00 411 ASP C O 1
ATOM 6314 N N . MET C 1 307 ? 112.654 89.907 102.229 1.00 30.00 412 MET C N 1
ATOM 6315 C CA . MET C 1 307 ? 111.280 89.463 102.406 1.00 30.00 412 MET C CA 1
ATOM 6316 C C . MET C 1 307 ? 110.339 90.284 101.541 1.00 30.00 412 MET C C 1
ATOM 6317 O O . MET C 1 307 ? 109.700 89.769 100.619 1.00 30.00 412 MET C O 1
ATOM 6322 N N . LEU C 1 308 ? 110.275 91.581 101.807 1.00 30.00 413 LEU C N 1
ATOM 6323 C CA . LEU C 1 308 ? 109.442 92.501 101.053 1.00 30.00 413 LEU C CA 1
ATOM 6324 C C . LEU C 1 308 ? 110.089 92.951 99.754 1.00 30.00 413 LEU C C 1
ATOM 6325 O O . LEU C 1 308 ? 109.517 93.795 99.059 1.00 30.00 413 LEU C O 1
ATOM 6327 N N . LEU C 1 309 ? 111.261 92.423 99.416 1.00 30.00 414 LEU C N 1
ATOM 6328 C CA . LEU C 1 309 ? 111.972 92.811 98.209 1.00 30.00 414 LEU C CA 1
ATOM 6329 C C . LEU C 1 309 ? 111.997 91.716 97.153 1.00 30.00 414 LEU C C 1
ATOM 6330 O O . LEU C 1 309 ? 112.501 91.952 96.051 1.00 30.00 414 LEU C O 1
ATOM 6332 N N . VAL C 1 310 ? 111.470 90.531 97.450 1.00 30.00 415 VAL C N 1
ATOM 6333 C CA . VAL C 1 310 ? 111.432 89.452 96.474 1.00 30.00 415 VAL C CA 1
ATOM 6334 C C . VAL C 1 310 ? 109.985 89.051 96.257 1.00 30.00 415 VAL C C 1
ATOM 6335 O O . VAL C 1 310 ? 109.482 89.066 95.128 1.00 30.00 415 VAL C O 1
ATOM 6337 N N . GLU C 1 311 ? 109.336 88.650 97.335 1.00 30.00 416 GLU C N 1
ATOM 6338 C CA . GLU C 1 311 ? 107.910 88.365 97.439 1.00 30.00 416 GLU C CA 1
ATOM 6339 C C . GLU C 1 311 ? 107.335 87.281 96.524 1.00 30.00 416 GLU C C 1
ATOM 6340 O O . GLU C 1 311 ? 106.347 87.541 95.830 1.00 30.00 416 GLU C O 1
ATOM 6342 N N . PRO C 1 312 ? 107.892 86.067 96.484 1.00 30.00 417 PRO C N 1
ATOM 6343 C CA . PRO C 1 312 ? 107.031 84.887 96.548 1.00 30.00 417 PRO C CA 1
ATOM 6344 C C . PRO C 1 312 ? 106.945 84.391 97.970 1.00 30.00 417 PRO C C 1
ATOM 6345 O O . PRO C 1 312 ? 106.205 83.440 98.246 1.00 30.00 417 PRO C O 1
ATOM 6349 N N . LEU C 1 313 ? 107.715 85.013 98.860 1.00 30.00 418 LEU C N 1
ATOM 6350 C CA . LEU C 1 313 ? 107.857 84.599 100.238 1.00 30.00 418 LEU C CA 1
ATOM 6351 C C . LEU C 1 313 ? 107.510 85.682 101.237 1.00 30.00 418 LEU C C 1
ATOM 6352 O O . LEU C 1 313 ? 107.495 85.402 102.437 1.00 30.00 418 LEU C O 1
ATOM 6357 N N . ASN C 1 314 ? 107.215 86.900 100.786 1.00 30.00 419 ASN C N 1
ATOM 6358 C CA . ASN C 1 314 ? 106.546 87.852 101.659 1.00 30.00 419 ASN C CA 1
ATOM 6359 C C . ASN C 1 314 ? 105.148 87.388 102.012 1.00 30.00 419 ASN C C 1
ATOM 6360 O O . ASN C 1 314 ? 104.620 87.777 103.055 1.00 30.00 419 ASN C O 1
ATOM 6362 N N . ARG C 1 315 ? 104.537 86.578 101.160 1.00 30.00 420 ARG C N 1
ATOM 6363 C CA . ARG C 1 315 ? 103.254 85.976 101.447 1.00 30.00 420 ARG C CA 1
ATOM 6364 C C . ARG C 1 315 ? 103.368 84.534 101.897 1.00 30.00 420 ARG C C 1
ATOM 6365 O O . ARG C 1 315 ? 102.387 83.991 102.402 1.00 30.00 420 ARG C O 1
ATOM 6373 N N . LEU C 1 316 ? 104.526 83.901 101.730 1.00 30.00 421 LEU C N 1
ATOM 6374 C CA . LEU C 1 316 ? 104.715 82.589 102.334 1.00 30.00 421 LEU C CA 1
ATOM 6375 C C . LEU C 1 316 ? 104.843 82.705 103.841 1.00 30.00 421 LEU C C 1
ATOM 6376 O O . LEU C 1 316 ? 104.311 81.872 104.582 1.00 30.00 421 LEU C O 1
ATOM 6381 N N . LEU C 1 317 ? 105.542 83.738 104.312 1.00 30.00 422 LEU C N 1
ATOM 6382 C CA . LEU C 1 317 ? 105.637 83.975 105.745 1.00 30.00 422 LEU C CA 1
ATOM 6383 C C . LEU C 1 317 ? 104.292 84.371 106.321 1.00 30.00 422 LEU C C 1
ATOM 6384 O O . LEU C 1 317 ? 103.912 83.909 107.400 1.00 30.00 422 LEU C O 1
ATOM 6389 N N . GLN C 1 318 ? 103.555 85.216 105.606 1.00 30.00 423 GLN C N 1
ATOM 6390 C CA . GLN C 1 318 ? 102.227 85.609 106.046 1.00 30.00 423 GLN C CA 1
ATOM 6391 C C . GLN C 1 318 ? 101.266 84.433 106.028 1.00 30.00 423 GLN C C 1
ATOM 6392 O O . GLN C 1 318 ? 100.369 84.355 106.872 1.00 30.00 423 GLN C O 1
ATOM 6398 N N . ASP C 1 319 ? 101.461 83.490 105.109 1.00 30.00 424 ASP C N 1
ATOM 6399 C CA . ASP C 1 319 ? 100.630 82.295 105.100 1.00 30.00 424 ASP C CA 1
ATOM 6400 C C . ASP C 1 319 ? 100.968 81.391 106.269 1.00 30.00 424 ASP C C 1
ATOM 6401 O O . ASP C 1 319 ? 100.074 80.814 106.888 1.00 30.00 424 ASP C O 1
ATOM 6403 N N . LYS C 1 320 ? 102.254 81.243 106.583 1.00 0.00 425 LYS C N 1
ATOM 6404 C CA . LYS C 1 320 ? 102.622 80.405 107.715 1.00 0.00 425 LYS C CA 1
ATOM 6405 C C . LYS C 1 320 ? 102.230 81.042 109.033 1.00 0.00 425 LYS C C 1
ATOM 6406 O O . LYS C 1 320 ? 101.892 80.333 109.983 1.00 0.00 425 LYS C O 1
ATOM 6412 N N . TRP C 1 321 ? 102.259 82.370 109.102 1.00 0.00 426 TRP C N 1
ATOM 6413 C CA . TRP C 1 321 ? 101.883 83.058 110.327 1.00 0.00 426 TRP C CA 1
ATOM 6414 C C . TRP C 1 321 ? 100.398 82.912 110.597 1.00 0.00 426 TRP C C 1
ATOM 6415 O O . TRP C 1 321 ? 99.998 82.218 111.534 1.00 0.00 426 TRP C O 1
ATOM 6426 N N . ASP C 1 322 ? 99.563 83.464 109.715 1.00 30.00 427 ASP C N 1
ATOM 6427 C CA . ASP C 1 322 ? 98.127 83.573 109.940 1.00 30.00 427 ASP C CA 1
ATOM 6428 C C . ASP C 1 322 ? 97.402 82.236 109.954 1.00 30.00 427 ASP C C 1
ATOM 6429 O O . ASP C 1 322 ? 96.222 82.200 110.307 1.00 30.00 427 ASP C O 1
ATOM 6431 N N . ARG C 1 323 ? 98.062 81.148 109.596 1.00 30.00 428 ARG C N 1
ATOM 6432 C CA . ARG C 1 323 ? 97.447 79.834 109.586 1.00 30.00 428 ARG C CA 1
ATOM 6433 C C . ARG C 1 323 ? 97.962 78.919 110.678 1.00 30.00 428 ARG C C 1
ATOM 6434 O O . ARG C 1 323 ? 97.174 78.219 111.310 1.00 30.00 428 ARG C O 1
ATOM 6442 N N . PHE C 1 324 ? 99.262 78.913 110.927 1.00 30.00 429 PHE C N 1
ATOM 6443 C CA . PHE C 1 324 ? 99.870 77.907 111.783 1.00 30.00 429 PHE C CA 1
ATOM 6444 C C . PHE C 1 324 ? 100.681 78.493 112.928 1.00 30.00 429 PHE C C 1
ATOM 6445 O O . PHE C 1 324 ? 100.613 77.983 114.049 1.00 30.00 429 PHE C O 1
ATOM 6453 N N . VAL C 1 325 ? 101.441 79.557 112.683 1.00 30.00 430 VAL C N 1
ATOM 6454 C CA . VAL C 1 325 ? 102.433 80.002 113.656 1.00 30.00 430 VAL C CA 1
ATOM 6455 C C . VAL C 1 325 ? 101.841 81.004 114.639 1.00 30.00 430 VAL C C 1
ATOM 6456 O O . VAL C 1 325 ? 102.242 81.032 115.807 1.00 30.00 430 VAL C O 1
ATOM 6460 N N . LYS C 1 326 ? 100.858 81.798 114.209 1.00 0.00 431 LYS C N 1
ATOM 6461 C CA . LYS C 1 326 ? 100.299 82.840 115.068 1.00 0.00 431 LYS C CA 1
ATOM 6462 C C . LYS C 1 326 ? 99.608 82.254 116.286 1.00 0.00 431 LYS C C 1
ATOM 6463 O O . LYS C 1 326 ? 99.742 82.781 117.390 1.00 0.00 431 LYS C O 1
ATOM 6469 N N . ARG C 1 327 ? 98.916 81.134 116.119 1.00 0.00 432 ARG C N 1
ATOM 6470 C CA . ARG C 1 327 ? 98.231 80.530 117.252 1.00 0.00 432 ARG C CA 1
ATOM 6471 C C . ARG C 1 327 ? 99.216 79.886 118.210 1.00 0.00 432 ARG C C 1
ATOM 6472 O O . ARG C 1 327 ? 98.985 79.864 119.421 1.00 0.00 432 ARG C O 1
ATOM 6474 N N . ILE C 1 328 ? 100.328 79.364 117.697 1.00 0.00 433 ILE C N 1
ATOM 6475 C CA . ILE C 1 328 ? 101.294 78.740 118.593 1.00 0.00 433 ILE C CA 1
ATOM 6476 C C . ILE C 1 328 ? 102.238 79.773 119.180 1.00 0.00 433 ILE C C 1
ATOM 6477 O O . ILE C 1 328 ? 102.934 79.486 120.157 1.00 0.00 433 ILE C O 1
ATOM 6482 N N . PHE C 1 329 ? 102.253 80.988 118.639 1.00 0.00 434 PHE C N 1
ATOM 6483 C CA . PHE C 1 329 ? 103.074 82.040 119.220 1.00 0.00 434 PHE C CA 1
ATOM 6484 C C . PHE C 1 329 ? 102.416 82.635 120.449 1.00 0.00 434 PHE C C 1
ATOM 6485 O O . PHE C 1 329 ? 103.064 82.791 121.485 1.00 0.00 434 PHE C O 1
ATOM 6493 N N . TYR C 1 330 ? 101.134 82.993 120.346 1.00 0.00 435 TYR C N 1
ATOM 6494 C CA . TYR C 1 330 ? 100.421 83.521 121.500 1.00 0.00 435 TYR C CA 1
ATOM 6495 C C . TYR C 1 330 ? 100.248 82.490 122.595 1.00 0.00 435 TYR C C 1
ATOM 6496 O O . TYR C 1 330 ? 100.062 82.866 123.751 1.00 0.00 435 TYR C O 1
ATOM 6505 N N . PHE C 1 331 ? 100.285 81.207 122.262 1.00 0.00 436 PHE C N 1
ATOM 6506 C CA . PHE C 1 331 ? 100.291 80.201 123.307 1.00 0.00 436 PHE C CA 1
ATOM 6507 C C . PHE C 1 331 ? 101.601 80.222 124.070 1.00 0.00 436 PHE C C 1
ATOM 6508 O O . PHE C 1 331 ? 101.610 80.075 125.293 1.00 0.00 436 PHE C O 1
ATOM 6516 N N . ASN C 1 332 ? 102.715 80.410 123.366 1.00 30.00 437 ASN C N 1
ATOM 6517 C CA . ASN C 1 332 ? 103.999 80.519 124.041 1.00 30.00 437 ASN C CA 1
ATOM 6518 C C . ASN C 1 332 ? 104.087 81.779 124.875 1.00 30.00 437 ASN C C 1
ATOM 6519 O O . ASN C 1 332 ? 104.671 81.762 125.959 1.00 30.00 437 ASN C O 1
ATOM 6524 N N . PHE C 1 333 ? 103.526 82.873 124.387 1.00 0.00 438 PHE C N 1
ATOM 6525 C CA . PHE C 1 333 ? 103.495 84.089 125.176 1.00 0.00 438 PHE C CA 1
ATOM 6526 C C . PHE C 1 333 ? 102.573 83.962 126.368 1.00 0.00 438 PHE C C 1
ATOM 6527 O O . PHE C 1 333 ? 102.835 84.559 127.411 1.00 0.00 438 PHE C O 1
ATOM 6535 N N . PHE C 1 334 ? 101.516 83.168 126.248 1.00 0.00 439 PHE C N 1
ATOM 6536 C CA . PHE C 1 334 ? 100.629 82.960 127.381 1.00 0.00 439 PHE C CA 1
ATOM 6537 C C . PHE C 1 334 ? 101.286 82.112 128.454 1.00 0.00 439 PHE C C 1
ATOM 6538 O O . PHE C 1 334 ? 101.102 82.370 129.645 1.00 0.00 439 PHE C O 1
ATOM 6546 N N . VAL C 1 335 ? 102.043 81.092 128.059 1.00 0.00 440 VAL C N 1
ATOM 6547 C CA . VAL C 1 335 ? 102.692 80.233 129.039 1.00 0.00 440 VAL C CA 1
ATOM 6548 C C . VAL C 1 335 ? 103.810 80.981 129.744 1.00 0.00 440 VAL C C 1
ATOM 6549 O O . VAL C 1 335 ? 104.009 80.829 130.955 1.00 0.00 440 VAL C O 1
ATOM 6553 N N . TYR C 1 336 ? 104.517 81.844 129.020 1.00 0.00 441 TYR C N 1
ATOM 6554 C CA . TYR C 1 336 ? 105.579 82.614 129.647 1.00 0.00 441 TYR C CA 1
ATOM 6555 C C . TYR C 1 336 ? 105.025 83.646 130.610 1.00 0.00 441 TYR C C 1
ATOM 6556 O O . TYR C 1 336 ? 105.629 83.885 131.656 1.00 0.00 441 TYR C O 1
ATOM 6565 N N . CYS C 1 337 ? 103.889 84.263 130.286 1.00 0.00 442 CYS C N 1
ATOM 6566 C CA . CYS C 1 337 ? 103.217 85.111 131.262 1.00 0.00 442 CYS C CA 1
ATOM 6567 C C . CYS C 1 337 ? 102.738 84.296 132.446 1.00 0.00 442 CYS C C 1
ATOM 6568 O O . CYS C 1 337 ? 102.791 84.758 133.585 1.00 0.00 442 CYS C O 1
ATOM 6571 N N . LEU C 1 338 ? 102.275 83.079 132.192 1.00 0.00 443 LEU C N 1
ATOM 6572 C CA . LEU C 1 338 ? 101.847 82.213 133.276 1.00 0.00 443 LEU C CA 1
ATOM 6573 C C . LEU C 1 338 ? 103.029 81.758 134.108 1.00 0.00 443 LEU C C 1
ATOM 6574 O O . LEU C 1 338 ? 102.909 81.617 135.325 1.00 0.00 443 LEU C O 1
ATOM 6579 N N . TYR C 1 339 ? 104.174 81.539 133.472 1.00 0.00 444 TYR C N 1
ATOM 6580 C CA . TYR C 1 339 ? 105.377 81.168 134.200 1.00 0.00 444 TYR C CA 1
ATOM 6581 C C . TYR C 1 339 ? 105.867 82.294 135.088 1.00 0.00 444 TYR C C 1
ATOM 6582 O O . TYR C 1 339 ? 106.313 82.052 136.211 1.00 0.00 444 TYR C O 1
ATOM 6591 N N . MET C 1 340 ? 105.806 83.525 134.605 1.00 0.00 445 MET C N 1
ATOM 6592 C CA . MET C 1 340 ? 106.307 84.622 135.408 1.00 0.00 445 MET C CA 1
ATOM 6593 C C . MET C 1 340 ? 105.369 85.001 136.534 1.00 0.00 445 MET C C 1
ATOM 6594 O O . MET C 1 340 ? 105.827 85.553 137.531 1.00 0.00 445 MET C O 1
ATOM 6599 N N . ILE C 1 341 ? 104.077 84.721 136.408 1.00 0.00 446 ILE C N 1
ATOM 6600 C CA . ILE C 1 341 ? 103.171 84.986 137.516 1.00 0.00 446 ILE C CA 1
ATOM 6601 C C . ILE C 1 341 ? 103.378 83.965 138.622 1.00 0.00 446 ILE C C 1
ATOM 6602 O O . ILE C 1 341 ? 103.340 84.305 139.808 1.00 0.00 446 ILE C O 1
ATOM 6607 N N . ILE C 1 342 ? 103.641 82.712 138.257 1.00 0.00 447 ILE C N 1
ATOM 6608 C CA . ILE C 1 342 ? 103.992 81.711 139.257 1.00 0.00 447 ILE C CA 1
ATOM 6609 C C . ILE C 1 342 ? 105.307 82.067 139.922 1.00 0.00 447 ILE C C 1
ATOM 6610 O O . ILE C 1 342 ? 105.435 82.018 141.148 1.00 0.00 447 ILE C O 1
ATOM 6615 N N . PHE C 1 343 ? 106.277 82.502 139.137 1.00 0.00 448 PHE C N 1
ATOM 6616 C CA . PHE C 1 343 ? 107.595 82.772 139.679 1.00 0.00 448 PHE C CA 1
ATOM 6617 C C . PHE C 1 343 ? 107.658 84.079 140.451 1.00 0.00 448 PHE C C 1
ATOM 6618 O O . PHE C 1 343 ? 108.385 84.159 141.441 1.00 0.00 448 PHE C O 1
ATOM 6626 N N . THR C 1 344 ? 106.902 85.099 140.055 1.00 30.00 449 THR C N 1
ATOM 6627 C CA . THR C 1 344 ? 106.874 86.309 140.863 1.00 30.00 449 THR C CA 1
ATOM 6628 C C . THR C 1 344 ? 106.060 86.142 142.127 1.00 30.00 449 THR C C 1
ATOM 6629 O O . THR C 1 344 ? 106.227 86.934 143.054 1.00 30.00 449 THR C O 1
ATOM 6631 N N . ALA C 1 345 ? 105.184 85.148 142.189 1.00 30.00 450 ALA C N 1
ATOM 6632 C CA . ALA C 1 345 ? 104.448 84.868 143.408 1.00 30.00 450 ALA C CA 1
ATOM 6633 C C . ALA C 1 345 ? 105.136 83.849 144.287 1.00 30.00 450 ALA C C 1
ATOM 6634 O O . ALA C 1 345 ? 104.968 83.890 145.502 1.00 30.00 450 ALA C O 1
ATOM 6636 N N . ALA C 1 346 ? 105.916 82.941 143.713 1.00 30.00 451 ALA C N 1
ATOM 6637 C CA . ALA C 1 346 ? 106.670 82.020 144.544 1.00 30.00 451 ALA C CA 1
ATOM 6638 C C . ALA C 1 346 ? 107.825 82.705 145.239 1.00 30.00 451 ALA C C 1
ATOM 6639 O O . ALA C 1 346 ? 108.322 82.190 146.241 1.00 30.00 451 ALA C O 1
ATOM 6641 N N . ALA C 1 347 ? 108.270 83.843 144.725 1.00 30.00 452 ALA C N 1
ATOM 6642 C CA . ALA C 1 347 ? 109.309 84.622 145.371 1.00 30.00 452 ALA C CA 1
ATOM 6643 C C . ALA C 1 347 ? 108.757 85.674 146.312 1.00 30.00 452 ALA C C 1
ATOM 6644 O O . ALA C 1 347 ? 109.445 86.053 147.260 1.00 30.00 452 ALA C O 1
ATOM 6646 N N . TYR C 1 348 ? 107.538 86.144 146.078 1.00 30.00 453 TYR C N 1
ATOM 6647 C CA . TYR C 1 348 ? 106.951 87.151 146.946 1.00 30.00 453 TYR C CA 1
ATOM 6648 C C . TYR C 1 348 ? 106.595 86.570 148.300 1.00 30.00 453 TYR C C 1
ATOM 6649 O O . TYR C 1 348 ? 106.527 87.303 149.289 1.00 30.00 453 TYR C O 1
ATOM 6658 N N . TYR C 1 349 ? 106.367 85.268 148.366 1.00 30.00 454 TYR C N 1
ATOM 6659 C CA . TYR C 1 349 ? 105.973 84.602 149.595 1.00 30.00 454 TYR C CA 1
ATOM 6660 C C . TYR C 1 349 ? 107.058 83.651 150.075 1.00 30.00 454 TYR C C 1
ATOM 6661 O O . TYR C 1 349 ? 106.775 82.566 150.578 1.00 30.00 454 TYR C O 1
ATOM 6670 N N . ARG C 1 350 ? 108.312 84.047 149.922 1.00 30.00 455 ARG C N 1
ATOM 6671 C CA . ARG C 1 350 ? 109.392 83.215 150.404 1.00 30.00 455 ARG C CA 1
ATOM 6672 C C . ARG C 1 350 ? 109.474 83.314 151.933 1.00 30.00 455 ARG C C 1
ATOM 6673 O O . ARG C 1 350 ? 109.110 84.329 152.515 1.00 30.00 455 ARG C O 1
ATOM 6681 N N . PRO C 1 351 ? 109.870 82.226 152.585 1.00 30.00 456 PRO C N 1
ATOM 6682 C CA . PRO C 1 351 ? 110.147 82.313 154.024 1.00 30.00 456 PRO C CA 1
ATOM 6683 C C . PRO C 1 351 ? 111.399 83.108 154.301 1.00 30.00 456 PRO C C 1
ATOM 6684 O O . PRO C 1 351 ? 112.408 83.006 153.606 1.00 30.00 456 PRO C O 1
ATOM 6688 N N . VAL C 1 352 ? 111.318 83.918 155.349 1.00 30.00 457 VAL C N 1
ATOM 6689 C CA . VAL C 1 352 ? 112.372 84.869 155.658 1.00 30.00 457 VAL C CA 1
ATOM 6690 C C . VAL C 1 352 ? 113.392 84.277 156.616 1.00 30.00 457 VAL C C 1
ATOM 6691 O O . VAL C 1 352 ? 114.599 84.345 156.376 1.00 30.00 457 VAL C O 1
ATOM 6695 N N . GLU C 1 353 ? 112.930 83.675 157.706 1.00 30.00 458 GLU C N 1
ATOM 6696 C CA . GLU C 1 353 ? 113.833 83.156 158.721 1.00 30.00 458 GLU C CA 1
ATOM 6697 C C . GLU C 1 353 ? 114.394 81.805 158.303 1.00 30.00 458 GLU C C 1
ATOM 6698 O O . GLU C 1 353 ? 113.692 80.979 157.715 1.00 30.00 458 GLU C O 1
ATOM 6699 N N . GLY C 1 354 ? 115.668 81.596 158.624 1.00 30.00 459 GLY C N 1
ATOM 6700 C CA . GLY C 1 354 ? 116.399 80.379 158.307 1.00 30.00 459 GLY C CA 1
ATOM 6701 C C . GLY C 1 354 ? 117.191 80.527 157.023 1.00 30.00 459 GLY C C 1
ATOM 6702 O O . GLY C 1 354 ? 116.818 81.307 156.152 1.00 30.00 459 GLY C O 1
ATOM 6703 N N . LEU C 1 355 ? 118.289 79.786 156.904 1.00 30.00 460 LEU C N 1
ATOM 6704 C CA . LEU C 1 355 ? 119.125 79.859 155.710 1.00 30.00 460 LEU C CA 1
ATOM 6705 C C . LEU C 1 355 ? 119.146 78.559 154.921 1.00 30.00 460 LEU C C 1
ATOM 6706 O O . LEU C 1 355 ? 119.459 78.538 153.732 1.00 30.00 460 LEU C O 1
ATOM 6708 N N . PRO C 1 356 ? 118.775 77.477 155.591 1.00 30.00 461 PRO C N 1
ATOM 6709 C CA . PRO C 1 356 ? 118.769 76.137 154.997 1.00 30.00 461 PRO C CA 1
ATOM 6710 C C . PRO C 1 356 ? 117.623 75.920 154.026 1.00 30.00 461 PRO C C 1
ATOM 6711 O O . PRO C 1 356 ? 116.680 76.711 154.005 1.00 30.00 461 PRO C O 1
ATOM 6713 N N . PRO C 1 357 ? 117.709 74.869 153.216 1.00 30.00 462 PRO C N 1
ATOM 6714 C CA . PRO C 1 357 ? 116.628 74.583 152.276 1.00 30.00 462 PRO C CA 1
ATOM 6715 C C . PRO C 1 357 ? 115.373 74.361 153.102 1.00 30.00 462 PRO C C 1
ATOM 6716 O O . PRO C 1 357 ? 115.394 73.605 154.070 1.00 30.00 462 PRO C O 1
ATOM 6718 N N . TYR C 1 358 ? 114.280 74.995 152.704 1.00 30.00 463 TYR C N 1
ATOM 6719 C CA . TYR C 1 358 ? 113.042 74.905 153.463 1.00 30.00 463 TYR C CA 1
ATOM 6720 C C . TYR C 1 358 ? 112.162 73.704 153.164 1.00 30.00 463 TYR C C 1
ATOM 6721 O O . TYR C 1 358 ? 111.905 73.375 152.008 1.00 30.00 463 TYR C O 1
ATOM 6730 N N . LYS C 1 359 ? 111.708 73.055 154.230 1.00 30.00 464 LYS C N 1
ATOM 6731 C CA . LYS C 1 359 ? 110.804 71.922 154.127 1.00 30.00 464 LYS C CA 1
ATOM 6732 C C . LYS C 1 359 ? 109.526 72.500 154.707 1.00 30.00 464 LYS C C 1
ATOM 6733 O O . LYS C 1 359 ? 109.530 73.013 155.824 1.00 30.00 464 LYS C O 1
ATOM 6734 N N . LEU C 1 360 ? 108.431 72.425 153.962 1.00 30.00 465 LEU C N 1
ATOM 6735 C CA . LEU C 1 360 ? 107.193 73.015 154.445 1.00 30.00 465 LEU C CA 1
ATOM 6736 C C . LEU C 1 360 ? 106.267 71.953 155.019 1.00 30.00 465 LEU C C 1
ATOM 6737 O O . LEU C 1 360 ? 106.259 70.799 154.584 1.00 30.00 465 LEU C O 1
ATOM 6739 N N . LYS C 1 361 ? 105.474 72.362 156.002 1.00 30.00 466 LYS C N 1
ATOM 6740 C CA . LYS C 1 361 ? 104.465 71.492 156.575 1.00 30.00 466 LYS C CA 1
ATOM 6741 C C . LYS C 1 361 ? 103.210 71.509 155.709 1.00 30.00 466 LYS C C 1
ATOM 6742 O O . LYS C 1 361 ? 103.109 72.247 154.726 1.00 30.00 466 LYS C O 1
ATOM 6743 N N . ASN C 1 362 ? 102.239 70.684 156.091 1.00 30.00 467 ASN C N 1
ATOM 6744 C CA . ASN C 1 362 ? 101.010 70.550 155.318 1.00 30.00 467 ASN C CA 1
ATOM 6745 C C . ASN C 1 362 ? 100.152 71.792 155.512 1.00 30.00 467 ASN C C 1
ATOM 6746 O O . ASN C 1 362 ? 99.359 71.872 156.454 1.00 30.00 467 ASN C O 1
ATOM 6748 N N . THR C 1 363 ? 100.308 72.759 154.616 1.00 30.00 468 THR C N 1
ATOM 6749 C CA . THR C 1 363 ? 99.473 73.946 154.609 1.00 30.00 468 THR C CA 1
ATOM 6750 C C . THR C 1 363 ? 98.932 74.120 153.201 1.00 30.00 468 THR C C 1
ATOM 6751 O O . THR C 1 363 ? 99.559 73.706 152.223 1.00 30.00 468 THR C O 1
ATOM 6752 N N . VAL C 1 364 ? 97.741 74.713 153.114 1.00 30.00 469 VAL C N 1
ATOM 6753 C CA . VAL C 1 364 ? 97.119 74.950 151.816 1.00 30.00 469 VAL C CA 1
ATOM 6754 C C . VAL C 1 364 ? 97.932 75.963 151.024 1.00 30.00 469 VAL C C 1
ATOM 6755 O O . VAL C 1 364 ? 98.073 75.854 149.802 1.00 30.00 469 VAL C O 1
ATOM 6756 N N . GLY C 1 365 ? 98.494 76.956 151.714 1.00 30.00 470 GLY C N 1
ATOM 6757 C CA . GLY C 1 365 ? 99.407 77.872 151.063 1.00 30.00 470 GLY C CA 1
ATOM 6758 C C . GLY C 1 365 ? 100.833 77.375 151.043 1.00 30.00 470 GLY C C 1
ATOM 6759 O O . GLY C 1 365 ? 101.616 77.780 150.181 1.00 30.00 470 GLY C O 1
ATOM 6760 N N . ASP C 1 366 ? 101.195 76.497 151.978 1.00 30.00 471 ASP C N 1
ATOM 6761 C CA . ASP C 1 366 ? 102.562 75.993 152.018 1.00 30.00 471 ASP C CA 1
ATOM 6762 C C . ASP C 1 366 ? 102.804 74.942 150.949 1.00 30.00 471 ASP C C 1
ATOM 6763 O O . ASP C 1 366 ? 103.898 74.881 150.385 1.00 30.00 471 ASP C O 1
ATOM 6765 N N . TYR C 1 367 ? 101.812 74.104 150.660 1.00 0.00 472 TYR C N 1
ATOM 6766 C CA . TYR C 1 367 ? 101.984 73.134 149.589 1.00 0.00 472 TYR C CA 1
ATOM 6767 C C . TYR C 1 367 ? 101.861 73.786 148.223 1.00 0.00 472 TYR C C 1
ATOM 6768 O O . TYR C 1 367 ? 102.544 73.375 147.281 1.00 0.00 472 TYR C O 1
ATOM 6770 N N . PHE C 1 368 ? 101.023 74.813 148.102 1.00 0.00 473 PHE C N 1
ATOM 6771 C CA . PHE C 1 368 ? 100.815 75.460 146.816 1.00 0.00 473 PHE C CA 1
ATOM 6772 C C . PHE C 1 368 ? 101.998 76.310 146.383 1.00 0.00 473 PHE C C 1
ATOM 6773 O O . PHE C 1 368 ? 102.086 76.660 145.205 1.00 0.00 473 PHE C O 1
ATOM 6775 N N . ARG C 1 369 ? 102.907 76.652 147.291 1.00 30.00 474 ARG C N 1
ATOM 6776 C CA . ARG C 1 369 ? 104.088 77.405 146.899 1.00 30.00 474 ARG C CA 1
ATOM 6777 C C . ARG C 1 369 ? 105.304 76.534 146.644 1.00 30.00 474 ARG C C 1
ATOM 6778 O O . ARG C 1 369 ? 106.213 76.963 145.930 1.00 30.00 474 ARG C O 1
ATOM 6786 N N . VAL C 1 370 ? 105.363 75.331 147.211 1.00 0.00 475 VAL C N 1
ATOM 6787 C CA . VAL C 1 370 ? 106.452 74.431 146.860 1.00 0.00 475 VAL C CA 1
ATOM 6788 C C . VAL C 1 370 ? 106.229 73.885 145.461 1.00 0.00 475 VAL C C 1
ATOM 6789 O O . VAL C 1 370 ? 107.185 73.661 144.709 1.00 0.00 475 VAL C O 1
ATOM 6793 N N . THR C 1 371 ? 104.966 73.709 145.071 1.00 0.00 476 THR C N 1
ATOM 6794 C CA . THR C 1 371 ? 104.651 73.505 143.664 1.00 0.00 476 THR C CA 1
ATOM 6795 C C . THR C 1 371 ? 105.026 74.728 142.847 1.00 0.00 476 THR C C 1
ATOM 6796 O O . THR C 1 371 ? 105.488 74.605 141.711 1.00 0.00 476 THR C O 1
ATOM 6798 N N . GLY C 1 372 ? 104.856 75.919 143.422 1.00 0.00 477 GLY C N 1
ATOM 6799 C CA . GLY C 1 372 ? 105.224 77.131 142.717 1.00 0.00 477 GLY C CA 1
ATOM 6800 C C . GLY C 1 372 ? 106.718 77.296 142.548 1.00 0.00 477 GLY C C 1
ATOM 6801 O O . GLY C 1 372 ? 107.172 77.854 141.548 1.00 0.00 477 GLY C O 1
ATOM 6802 N N . GLU C 1 373 ? 107.503 76.816 143.506 1.00 0.00 478 GLU C N 1
ATOM 6803 C CA . GLU C 1 373 ? 108.946 76.914 143.354 1.00 0.00 478 GLU C CA 1
ATOM 6804 C C . GLU C 1 373 ? 109.475 75.819 142.446 1.00 0.00 478 GLU C C 1
ATOM 6805 O O . GLU C 1 373 ? 110.478 76.017 141.758 1.00 0.00 478 GLU C O 1
ATOM 6807 N N . ILE C 1 374 ? 108.820 74.659 142.432 1.00 0.00 479 ILE C N 1
ATOM 6808 C CA . ILE C 1 374 ? 109.289 73.567 141.589 1.00 0.00 479 ILE C CA 1
ATOM 6809 C C . ILE C 1 374 ? 108.973 73.847 140.132 1.00 0.00 479 ILE C C 1
ATOM 6810 O O . ILE C 1 374 ? 109.747 73.481 139.242 1.00 0.00 479 ILE C O 1
ATOM 6812 N N . LEU C 1 375 ? 107.840 74.492 139.860 1.00 0.00 480 LEU C N 1
ATOM 6813 C CA . LEU C 1 375 ? 107.543 74.920 138.501 1.00 0.00 480 LEU C CA 1
ATOM 6814 C C . LEU C 1 375 ? 108.488 76.007 138.037 1.00 0.00 480 LEU C C 1
ATOM 6815 O O . LEU C 1 375 ? 108.825 76.064 136.854 1.00 0.00 480 LEU C O 1
ATOM 6820 N N . SER C 1 376 ? 108.920 76.873 138.948 1.00 0.00 481 SER C N 1
ATOM 6821 C CA . SER C 1 376 ? 109.768 77.991 138.569 1.00 0.00 481 SER C CA 1
ATOM 6822 C C . SER C 1 376 ? 111.162 77.536 138.184 1.00 0.00 481 SER C C 1
ATOM 6823 O O . SER C 1 376 ? 111.740 78.061 137.231 1.00 0.00 481 SER C O 1
ATOM 6826 N N . VAL C 1 377 ? 111.725 76.579 138.920 1.00 0.00 482 VAL C N 1
ATOM 6827 C CA . VAL C 1 377 ? 113.036 76.056 138.565 1.00 0.00 482 VAL C CA 1
ATOM 6828 C C . VAL C 1 377 ? 112.948 75.259 137.277 1.00 0.00 482 VAL C C 1
ATOM 6829 O O . VAL C 1 377 ? 113.857 75.311 136.442 1.00 0.00 482 VAL C O 1
ATOM 6833 N N . SER C 1 378 ? 111.829 74.564 137.069 1.00 0.00 483 SER C N 1
ATOM 6834 C CA . SER C 1 378 ? 111.629 73.782 135.858 1.00 0.00 483 SER C CA 1
ATOM 6835 C C . SER C 1 378 ? 111.581 74.659 134.619 1.00 0.00 483 SER C C 1
ATOM 6836 O O . SER C 1 378 ? 112.010 74.233 133.544 1.00 0.00 483 SER C O 1
ATOM 6839 N N . GLY C 1 379 ? 111.091 75.886 134.753 1.00 0.00 484 GLY C N 1
ATOM 6840 C CA . GLY C 1 379 ? 111.239 76.838 133.674 1.00 0.00 484 GLY C CA 1
ATOM 6841 C C . GLY C 1 379 ? 112.674 77.258 133.465 1.00 0.00 484 GLY C C 1
ATOM 6842 O O . GLY C 1 379 ? 113.122 77.393 132.327 1.00 0.00 484 GLY C O 1
ATOM 6843 N N . GLY C 1 380 ? 113.424 77.441 134.549 1.00 0.00 485 GLY C N 1
ATOM 6844 C CA . GLY C 1 380 ? 114.817 77.815 134.416 1.00 0.00 485 GLY C CA 1
ATOM 6845 C C . GLY C 1 380 ? 115.678 76.697 133.875 1.00 0.00 485 GLY C C 1
ATOM 6846 O O . GLY C 1 380 ? 116.745 76.948 133.315 1.00 0.00 485 GLY C O 1
ATOM 6847 N N . VAL C 1 381 ? 115.234 75.454 134.035 1.00 0.00 486 VAL C N 1
ATOM 6848 C CA . VAL C 1 381 ? 115.897 74.346 133.365 1.00 0.00 486 VAL C CA 1
ATOM 6849 C C . VAL C 1 381 ? 115.591 74.380 131.877 1.00 0.00 486 VAL C C 1
ATOM 6850 O O . VAL C 1 381 ? 116.468 74.131 131.043 1.00 0.00 486 VAL C O 1
ATOM 6854 N N . TYR C 1 382 ? 114.356 74.738 131.525 1.00 0.00 487 TYR C N 1
ATOM 6855 C CA . TYR C 1 382 ? 113.938 74.726 130.129 1.00 0.00 487 TYR C CA 1
ATOM 6856 C C . TYR C 1 382 ? 114.654 75.792 129.322 1.00 0.00 487 TYR C C 1
ATOM 6857 O O . TYR C 1 382 ? 115.158 75.512 128.233 1.00 0.00 487 TYR C O 1
ATOM 6866 N N . PHE C 1 383 ? 114.730 77.016 129.839 1.00 0.00 488 PHE C N 1
ATOM 6867 C CA . PHE C 1 383 ? 115.456 78.052 129.119 1.00 0.00 488 PHE C CA 1
ATOM 6868 C C . PHE C 1 383 ? 116.956 77.824 129.136 1.00 0.00 488 PHE C C 1
ATOM 6869 O O . PHE C 1 383 ? 117.666 78.415 128.323 1.00 0.00 488 PHE C O 1
ATOM 6877 N N . PHE C 1 384 ? 117.453 76.990 130.042 1.00 0.00 489 PHE C N 1
ATOM 6878 C CA . PHE C 1 384 ? 118.867 76.657 130.028 1.00 0.00 489 PHE C CA 1
ATOM 6879 C C . PHE C 1 384 ? 119.187 75.704 128.892 1.00 0.00 489 PHE C C 1
ATOM 6880 O O . PHE C 1 384 ? 120.082 75.969 128.084 1.00 0.00 489 PHE C O 1
ATOM 6888 N N . PHE C 1 385 ? 118.465 74.586 128.810 1.00 0.00 490 PHE C N 1
ATOM 6889 C CA . PHE C 1 385 ? 118.732 73.619 127.757 1.00 0.00 490 PHE C CA 1
ATOM 6890 C C . PHE C 1 385 ? 118.322 74.104 126.385 1.00 0.00 490 PHE C C 1
ATOM 6891 O O . PHE C 1 385 ? 119.009 73.791 125.413 1.00 0.00 490 PHE C O 1
ATOM 6899 N N . ARG C 1 386 ? 117.249 74.875 126.279 1.00 0.00 491 ARG C N 1
ATOM 6900 C CA . ARG C 1 386 ? 116.899 75.449 124.993 1.00 0.00 491 ARG C CA 1
ATOM 6901 C C . ARG C 1 386 ? 117.886 76.528 124.578 1.00 0.00 491 ARG C C 1
ATOM 6902 O O . ARG C 1 386 ? 118.023 76.807 123.387 1.00 0.00 491 ARG C O 1
ATOM 6910 N N . GLY C 1 387 ? 118.600 77.114 125.527 1.00 0.00 492 GLY C N 1
ATOM 6911 C CA . GLY C 1 387 ? 119.612 78.092 125.205 1.00 0.00 492 GLY C CA 1
ATOM 6912 C C . GLY C 1 387 ? 120.894 77.458 124.724 1.00 0.00 492 GLY C C 1
ATOM 6913 O O . GLY C 1 387 ? 121.561 77.997 123.840 1.00 0.00 492 GLY C O 1
ATOM 6914 N N . ILE C 1 388 ? 121.259 76.319 125.310 1.00 30.00 493 ILE C N 1
ATOM 6915 C CA . ILE C 1 388 ? 122.420 75.583 124.826 1.00 30.00 493 ILE C CA 1
ATOM 6916 C C . ILE C 1 388 ? 122.121 74.962 123.475 1.00 30.00 493 ILE C C 1
ATOM 6917 O O . ILE C 1 388 ? 122.967 74.972 122.573 1.00 30.00 493 ILE C O 1
ATOM 6922 N N . GLN C 1 389 ? 120.896 74.452 123.309 1.00 30.00 494 GLN C N 1
ATOM 6923 C CA . GLN C 1 389 ? 120.414 73.965 122.022 1.00 30.00 494 GLN C CA 1
ATOM 6924 C C . GLN C 1 389 ? 120.511 75.022 120.938 1.00 30.00 494 GLN C C 1
ATOM 6925 O O . GLN C 1 389 ? 120.820 74.698 119.794 1.00 30.00 494 GLN C O 1
ATOM 6931 N N . TYR C 1 390 ? 120.300 76.289 121.284 1.00 30.00 495 TYR C N 1
ATOM 6932 C CA . TYR C 1 390 ? 120.491 77.355 120.310 1.00 30.00 495 TYR C CA 1
ATOM 6933 C C . TYR C 1 390 ? 121.954 77.502 119.927 1.00 30.00 495 TYR C C 1
ATOM 6934 O O . TYR C 1 390 ? 122.266 77.751 118.761 1.00 30.00 495 TYR C O 1
ATOM 6943 N N . PHE C 1 391 ? 122.863 77.378 120.889 1.00 30.00 496 PHE C N 1
ATOM 6944 C CA . PHE C 1 391 ? 124.262 77.645 120.581 1.00 30.00 496 PHE C CA 1
ATOM 6945 C C . PHE C 1 391 ? 124.887 76.496 119.812 1.00 30.00 496 PHE C C 1
ATOM 6946 O O . PHE C 1 391 ? 125.770 76.716 118.980 1.00 30.00 496 PHE C O 1
ATOM 6954 N N . LEU C 1 392 ? 124.438 75.272 120.062 1.00 30.00 497 LEU C N 1
ATOM 6955 C CA . LEU C 1 392 ? 125.018 74.132 119.372 1.00 30.00 497 LEU C CA 1
ATOM 6956 C C . LEU C 1 392 ? 124.461 73.987 117.967 1.00 30.00 497 LEU C C 1
ATOM 6957 O O . LEU C 1 392 ? 125.179 73.563 117.057 1.00 30.00 497 LEU C O 1
ATOM 6962 N N . GLN C 1 393 ? 123.187 74.322 117.780 1.00 30.00 498 GLN C N 1
ATOM 6963 C CA . GLN C 1 393 ? 122.544 74.139 116.485 1.00 30.00 498 GLN C CA 1
ATOM 6964 C C . GLN C 1 393 ? 123.099 75.122 115.469 1.00 30.00 498 GLN C C 1
ATOM 6965 O O . GLN C 1 393 ? 123.713 74.728 114.473 1.00 30.00 498 GLN C O 1
ATOM 6971 N N . ARG C 1 394 ? 122.925 76.403 115.716 1.00 30.00 499 ARG C N 1
ATOM 6972 C CA . ARG C 1 394 ? 123.627 77.432 114.968 1.00 30.00 499 ARG C CA 1
ATOM 6973 C C . ARG C 1 394 ? 124.737 77.976 115.858 1.00 30.00 499 ARG C C 1
ATOM 6974 O O . ARG C 1 394 ? 124.481 78.480 116.955 1.00 30.00 499 ARG C O 1
ATOM 6982 N N . ARG C 1 395 ? 125.967 77.831 115.414 1.00 30.00 500 ARG C N 1
ATOM 6983 C CA . ARG C 1 395 ? 127.047 78.246 116.289 1.00 30.00 500 ARG C CA 1
ATOM 6984 C C . ARG C 1 395 ? 127.372 79.706 116.040 1.00 30.00 500 ARG C C 1
ATOM 6985 O O . ARG C 1 395 ? 128.169 80.024 115.152 1.00 30.00 500 ARG C O 1
ATOM 6993 N N . PRO C 1 396 ? 126.790 80.620 116.805 1.00 30.00 501 PRO C N 1
ATOM 6994 C CA . PRO C 1 396 ? 127.185 82.022 116.680 1.00 30.00 501 PRO C CA 1
ATOM 6995 C C . PRO C 1 396 ? 128.432 82.274 117.504 1.00 30.00 501 PRO C C 1
ATOM 6996 O O . PRO C 1 396 ? 128.574 81.780 118.623 1.00 30.00 501 PRO C O 1
ATOM 6998 N N . SER C 1 397 ? 129.352 83.047 116.938 1.00 30.00 502 SER C N 1
ATOM 6999 C CA . SER C 1 397 ? 130.615 83.277 117.620 1.00 30.00 502 SER C CA 1
ATOM 7000 C C . SER C 1 397 ? 131.247 84.555 117.107 1.00 30.00 502 SER C C 1
ATOM 7001 O O . SER C 1 397 ? 130.826 85.111 116.090 1.00 30.00 502 SER C O 1
ATOM 7003 N N . LEU C 1 398 ? 132.270 85.001 117.844 1.00 30.00 503 LEU C N 1
ATOM 7004 C CA . LEU C 1 398 ? 133.242 86.014 117.425 1.00 30.00 503 LEU C CA 1
ATOM 7005 C C . LEU C 1 398 ? 132.561 87.347 117.107 1.00 30.00 503 LEU C C 1
ATOM 7006 O O . LEU C 1 398 ? 132.519 87.800 115.960 1.00 30.00 503 LEU C O 1
ATOM 7011 N N . LYS C 1 399 ? 132.002 87.933 118.170 1.00 30.00 504 LYS C N 1
ATOM 7012 C CA . LYS C 1 399 ? 131.310 89.224 118.139 1.00 30.00 504 LYS C CA 1
ATOM 7013 C C . LYS C 1 399 ? 130.120 89.209 117.190 1.00 30.00 504 LYS C C 1
ATOM 7014 O O . LYS C 1 399 ? 129.822 90.201 116.526 1.00 30.00 504 LYS C O 1
ATOM 7016 N N . SER C 1 400 ? 129.461 88.065 117.096 1.00 30.00 505 SER C N 1
ATOM 7017 C CA . SER C 1 400 ? 128.133 87.970 116.524 1.00 30.00 505 SER C CA 1
ATOM 7018 C C . SER C 1 400 ? 127.145 87.413 117.529 1.00 30.00 505 SER C C 1
ATOM 7019 O O . SER C 1 400 ? 125.968 87.254 117.199 1.00 30.00 505 SER C O 1
ATOM 7021 N N . LEU C 1 401 ? 127.607 87.094 118.740 1.00 30.00 506 LEU C N 1
ATOM 7022 C CA . LEU C 1 401 ? 126.715 86.626 119.790 1.00 30.00 506 LEU C CA 1
ATOM 7023 C C . LEU C 1 401 ? 125.751 87.700 120.239 1.00 30.00 506 LEU C C 1
ATOM 7024 O O . LEU C 1 401 ? 124.628 87.389 120.642 1.00 30.00 506 LEU C O 1
ATOM 7029 N N . PHE C 1 402 ? 126.165 88.953 120.202 1.00 30.00 507 PHE C N 1
ATOM 7030 C CA . PHE C 1 402 ? 125.328 90.021 120.711 1.00 30.00 507 PHE C CA 1
ATOM 7031 C C . PHE C 1 402 ? 124.591 90.778 119.631 1.00 30.00 507 PHE C C 1
ATOM 7032 O O . PHE C 1 402 ? 123.460 91.173 119.854 1.00 30.00 507 PHE C O 1
ATOM 7040 N N . VAL C 1 403 ? 125.189 90.973 118.459 1.00 30.00 508 VAL C N 1
ATOM 7041 C CA . VAL C 1 403 ? 124.550 91.786 117.430 1.00 30.00 508 VAL C CA 1
ATOM 7042 C C . VAL C 1 403 ? 123.331 91.067 116.868 1.00 30.00 508 VAL C C 1
ATOM 7043 O O . VAL C 1 403 ? 122.193 91.511 117.044 1.00 30.00 508 VAL C O 1
ATOM 7047 N N . ASP C 1 404 ? 123.546 89.935 116.220 1.00 30.00 509 ASP C N 1
ATOM 7048 C CA . ASP C 1 404 ? 122.493 88.944 116.124 1.00 30.00 509 ASP C CA 1
ATOM 7049 C C . ASP C 1 404 ? 122.489 88.168 117.423 1.00 30.00 509 ASP C C 1
ATOM 7050 O O . ASP C 1 404 ? 123.437 88.257 118.203 1.00 30.00 509 ASP C O 1
ATOM 7052 N N . SER C 1 405 ? 121.395 87.443 117.670 1.00 30.00 510 SER C N 1
ATOM 7053 C CA . SER C 1 405 ? 121.251 86.547 118.827 1.00 30.00 510 SER C CA 1
ATOM 7054 C C . SER C 1 405 ? 121.368 87.272 120.161 1.00 30.00 510 SER C C 1
ATOM 7055 O O . SER C 1 405 ? 121.826 86.699 121.146 1.00 30.00 510 SER C O 1
ATOM 7058 N N . TYR C 1 406 ? 120.967 88.540 120.193 1.00 30.00 511 TYR C N 1
ATOM 7059 C CA . TYR C 1 406 ? 120.906 89.280 121.448 1.00 30.00 511 TYR C CA 1
ATOM 7060 C C . TYR C 1 406 ? 119.854 88.713 122.368 1.00 30.00 511 TYR C C 1
ATOM 7061 O O . TYR C 1 406 ? 120.124 88.425 123.533 1.00 30.00 511 TYR C O 1
ATOM 7070 N N . SER C 1 407 ? 118.646 88.556 121.864 1.00 30.00 512 SER C N 1
ATOM 7071 C CA . SER C 1 407 ? 117.538 88.233 122.734 1.00 30.00 512 SER C CA 1
ATOM 7072 C C . SER C 1 407 ? 117.508 86.774 123.127 1.00 30.00 512 SER C C 1
ATOM 7073 O O . SER C 1 407 ? 116.685 86.389 123.953 1.00 30.00 512 SER C O 1
ATOM 7076 N N . GLU C 1 408 ? 118.377 85.958 122.566 1.00 30.00 513 GLU C N 1
ATOM 7077 C CA . GLU C 1 408 ? 118.430 84.564 122.949 1.00 30.00 513 GLU C CA 1
ATOM 7078 C C . GLU C 1 408 ? 119.409 84.338 124.085 1.00 30.00 513 GLU C C 1
ATOM 7079 O O . GLU C 1 408 ? 119.275 83.361 124.826 1.00 30.00 513 GLU C O 1
ATOM 7085 N N . ILE C 1 409 ? 120.378 85.233 124.268 1.00 0.00 514 ILE C N 1
ATOM 7086 C CA . ILE C 1 409 ? 121.292 85.049 125.382 1.00 0.00 514 ILE C CA 1
ATOM 7087 C C . ILE C 1 409 ? 120.756 85.687 126.651 1.00 0.00 514 ILE C C 1
ATOM 7088 O O . ILE C 1 409 ? 121.170 85.295 127.742 1.00 0.00 514 ILE C O 1
ATOM 7093 N N . LEU C 1 410 ? 119.838 86.649 126.552 1.00 0.00 515 LEU C N 1
ATOM 7094 C CA . LEU C 1 410 ? 119.228 87.170 127.764 1.00 0.00 515 LEU C CA 1
ATOM 7095 C C . LEU C 1 410 ? 118.290 86.170 128.406 1.00 0.00 515 LEU C C 1
ATOM 7096 O O . LEU C 1 410 ? 118.136 86.187 129.627 1.00 0.00 515 LEU C O 1
ATOM 7101 N N . PHE C 1 411 ? 117.650 85.308 127.625 1.00 0.00 516 PHE C N 1
ATOM 7102 C CA . PHE C 1 411 ? 116.967 84.177 128.232 1.00 0.00 516 PHE C CA 1
ATOM 7103 C C . PHE C 1 411 ? 117.942 83.175 128.808 1.00 0.00 516 PHE C C 1
ATOM 7104 O O . PHE C 1 411 ? 117.601 82.454 129.745 1.00 0.00 516 PHE C O 1
ATOM 7112 N N . PHE C 1 412 ? 119.146 83.105 128.269 1.00 0.00 517 PHE C N 1
ATOM 7113 C CA . PHE C 1 412 ? 120.100 82.168 128.818 1.00 0.00 517 PHE C CA 1
ATOM 7114 C C . PHE C 1 412 ? 120.712 82.686 130.103 1.00 0.00 517 PHE C C 1
ATOM 7115 O O . PHE C 1 412 ? 120.975 81.898 131.016 1.00 0.00 517 PHE C O 1
ATOM 7123 N N . VAL C 1 413 ? 120.925 83.998 130.199 1.00 0.00 518 VAL C N 1
ATOM 7124 C CA . VAL C 1 413 ? 121.452 84.587 131.424 1.00 0.00 518 VAL C CA 1
ATOM 7125 C C . VAL C 1 413 ? 120.410 84.529 132.536 1.00 0.00 518 VAL C C 1
ATOM 7126 O O . VAL C 1 413 ? 120.745 84.270 133.696 1.00 0.00 518 VAL C O 1
ATOM 7130 N N . GLN C 1 414 ? 119.134 84.736 132.193 1.00 0.00 519 GLN C N 1
ATOM 7131 C CA . GLN C 1 414 ? 118.033 84.546 133.139 1.00 0.00 519 GLN C CA 1
ATOM 7132 C C . GLN C 1 414 ? 118.018 83.144 133.714 1.00 0.00 519 GLN C C 1
ATOM 7133 O O . GLN C 1 414 ? 117.829 82.953 134.919 1.00 0.00 519 GLN C O 1
ATOM 7139 N N . SER C 1 415 ? 118.239 82.150 132.860 1.00 0.00 520 SER C N 1
ATOM 7140 C CA . SER C 1 415 ? 118.234 80.765 133.296 1.00 0.00 520 SER C CA 1
ATOM 7141 C C . SER C 1 415 ? 119.382 80.475 134.240 1.00 0.00 520 SER C C 1
ATOM 7142 O O . SER C 1 415 ? 119.198 79.789 135.248 1.00 0.00 520 SER C O 1
ATOM 7145 N N . LEU C 1 416 ? 120.567 80.994 133.951 1.00 0.00 521 LEU C N 1
ATOM 7146 C CA . LEU C 1 416 ? 121.676 80.631 134.812 1.00 0.00 521 LEU C CA 1
ATOM 7147 C C . LEU C 1 416 ? 121.768 81.484 136.064 1.00 0.00 521 LEU C C 1
ATOM 7148 O O . LEU C 1 416 ? 122.473 81.090 136.989 1.00 0.00 521 LEU C O 1
ATOM 7153 N N . PHE C 1 417 ? 121.084 82.627 136.138 1.00 0.00 522 PHE C N 1
ATOM 7154 C CA . PHE C 1 417 ? 120.864 83.209 137.456 1.00 0.00 522 PHE C CA 1
ATOM 7155 C C . PHE C 1 417 ? 119.965 82.336 138.301 1.00 0.00 522 PHE C C 1
ATOM 7156 O O . PHE C 1 417 ? 120.110 82.306 139.523 1.00 0.00 522 PHE C O 1
ATOM 7164 N N . MET C 1 418 ? 119.045 81.615 137.685 1.00 0.00 523 MET C N 1
ATOM 7165 C CA . MET C 1 418 ? 118.173 80.790 138.491 1.00 0.00 523 MET C CA 1
ATOM 7166 C C . MET C 1 418 ? 118.822 79.470 138.853 1.00 0.00 523 MET C C 1
ATOM 7167 O O . MET C 1 418 ? 118.540 78.919 139.921 1.00 0.00 523 MET C O 1
ATOM 7172 N N . LEU C 1 419 ? 119.719 78.960 138.017 1.00 0.00 524 LEU C N 1
ATOM 7173 C CA . LEU C 1 419 ? 120.395 77.724 138.379 1.00 0.00 524 LEU C CA 1
ATOM 7174 C C . LEU C 1 419 ? 121.427 77.965 139.463 1.00 0.00 524 LEU C C 1
ATOM 7175 O O . LEU C 1 419 ? 121.625 77.109 140.326 1.00 0.00 524 LEU C O 1
ATOM 7180 N N . VAL C 1 420 ? 122.081 79.126 139.445 1.00 0.00 525 VAL C N 1
ATOM 7181 C CA . VAL C 1 420 ? 122.921 79.529 140.570 1.00 0.00 525 VAL C CA 1
ATOM 7182 C C . VAL C 1 420 ? 122.078 79.677 141.826 1.00 0.00 525 VAL C C 1
ATOM 7183 O O . VAL C 1 420 ? 122.484 79.265 142.918 1.00 0.00 525 VAL C O 1
ATOM 7187 N N . SER C 1 421 ? 120.866 80.202 141.676 1.00 0.00 526 SER C N 1
ATOM 7188 C CA . SER C 1 421 ? 119.938 80.280 142.791 1.00 0.00 526 SER C CA 1
ATOM 7189 C C . SER C 1 421 ? 119.514 78.903 143.277 1.00 0.00 526 SER C C 1
ATOM 7190 O O . SER C 1 421 ? 119.314 78.713 144.478 1.00 0.00 526 SER C O 1
ATOM 7193 N N . VAL C 1 422 ? 119.393 77.928 142.378 1.00 30.00 527 VAL C N 1
ATOM 7194 C CA . VAL C 1 422 ? 119.044 76.583 142.820 1.00 30.00 527 VAL C CA 1
ATOM 7195 C C . VAL C 1 422 ? 120.233 75.870 143.434 1.00 30.00 527 VAL C C 1
ATOM 7196 O O . VAL C 1 422 ? 120.045 74.922 144.199 1.00 30.00 527 VAL C O 1
ATOM 7198 N N . VAL C 1 423 ? 121.452 76.288 143.113 1.00 0.00 528 VAL C N 1
ATOM 7199 C CA . VAL C 1 423 ? 122.620 75.730 143.780 1.00 0.00 528 VAL C CA 1
ATOM 7200 C C . VAL C 1 423 ? 122.742 76.284 145.187 1.00 0.00 528 VAL C C 1
ATOM 7201 O O . VAL C 1 423 ? 122.892 75.532 146.155 1.00 0.00 528 VAL C O 1
ATOM 7205 N N . LEU C 1 424 ? 122.650 77.605 145.326 1.00 0.00 529 LEU C N 1
ATOM 7206 C CA . LEU C 1 424 ? 122.840 78.241 146.619 1.00 0.00 529 LEU C CA 1
ATOM 7207 C C . LEU C 1 424 ? 121.701 77.962 147.581 1.00 0.00 529 LEU C C 1
ATOM 7208 O O . LEU C 1 424 ? 121.883 78.120 148.788 1.00 0.00 529 LEU C O 1
ATOM 7213 N N . TYR C 1 425 ? 120.537 77.564 147.079 1.00 0.00 530 TYR C N 1
ATOM 7214 C CA . TYR C 1 425 ? 119.445 77.194 147.965 1.00 0.00 530 TYR C CA 1
ATOM 7215 C C . TYR C 1 425 ? 119.756 75.900 148.699 1.00 0.00 530 TYR C C 1
ATOM 7216 O O . TYR C 1 425 ? 119.669 75.836 149.928 1.00 0.00 530 TYR C O 1
ATOM 7225 N N . PHE C 1 426 ? 120.130 74.859 147.964 1.00 0.00 531 PHE C N 1
ATOM 7226 C CA . PHE C 1 426 ? 120.464 73.599 148.605 1.00 0.00 531 PHE C CA 1
ATOM 7227 C C . PHE C 1 426 ? 121.873 73.580 149.157 1.00 0.00 531 PHE C C 1
ATOM 7228 O O . PHE C 1 426 ? 122.242 72.614 149.827 1.00 0.00 531 PHE C O 1
ATOM 7236 N N . SER C 1 427 ? 122.661 74.618 148.913 1.00 30.00 532 SER C N 1
ATOM 7237 C CA . SER C 1 427 ? 123.929 74.785 149.596 1.00 30.00 532 SER C CA 1
ATOM 7238 C C . SER C 1 427 ? 123.776 75.504 150.922 1.00 30.00 532 SER C C 1
ATOM 7239 O O . SER C 1 427 ? 124.788 75.887 151.517 1.00 30.00 532 SER C O 1
ATOM 7242 N N . GLN C 1 428 ? 122.533 75.705 151.373 1.00 30.00 533 GLN C N 1
ATOM 7243 C CA . GLN C 1 428 ? 122.191 76.329 152.653 1.00 30.00 533 GLN C CA 1
ATOM 7244 C C . GLN C 1 428 ? 122.777 77.725 152.790 1.00 30.00 533 GLN C C 1
ATOM 7245 O O . GLN C 1 428 ? 123.194 78.134 153.872 1.00 30.00 533 GLN C O 1
ATOM 7251 N N . ARG C 1 429 ? 122.826 78.453 151.689 1.00 30.00 534 ARG C N 1
ATOM 7252 C CA . ARG C 1 429 ? 123.302 79.821 151.678 1.00 30.00 534 ARG C CA 1
ATOM 7253 C C . ARG C 1 429 ? 122.109 80.754 151.604 1.00 30.00 534 ARG C C 1
ATOM 7254 O O . ARG C 1 429 ? 121.199 80.549 150.801 1.00 30.00 534 ARG C O 1
ATOM 7262 N N . LYS C 1 430 ? 122.116 81.781 152.445 1.00 30.00 535 LYS C N 1
ATOM 7263 C CA . LYS C 1 430 ? 121.032 82.748 152.434 1.00 30.00 535 LYS C CA 1
ATOM 7264 C C . LYS C 1 430 ? 121.095 83.638 151.208 1.00 30.00 535 LYS C C 1
ATOM 7265 O O . LYS C 1 430 ? 120.075 84.199 150.803 1.00 30.00 535 LYS C O 1
ATOM 7271 N N . GLU C 1 431 ? 122.243 83.699 150.549 1.00 30.00 536 GLU C N 1
ATOM 7272 C CA . GLU C 1 431 ? 122.433 84.519 149.369 1.00 30.00 536 GLU C CA 1
ATOM 7273 C C . GLU C 1 431 ? 121.842 83.904 148.115 1.00 30.00 536 GLU C C 1
ATOM 7274 O O . GLU C 1 431 ? 122.217 84.320 147.019 1.00 30.00 536 GLU C O 1
ATOM 7276 N N . TYR C 1 432 ? 120.942 82.927 148.227 1.00 30.00 537 TYR C N 1
ATOM 7277 C CA . TYR C 1 432 ? 120.302 82.401 147.034 1.00 30.00 537 TYR C CA 1
ATOM 7278 C C . TYR C 1 432 ? 119.324 83.409 146.468 1.00 30.00 537 TYR C C 1
ATOM 7279 O O . TYR C 1 432 ? 119.092 83.427 145.260 1.00 30.00 537 TYR C O 1
ATOM 7288 N N . VAL C 1 433 ? 118.740 84.253 147.321 1.00 30.00 538 VAL C N 1
ATOM 7289 C CA . VAL C 1 433 ? 117.703 85.152 146.854 1.00 30.00 538 VAL C CA 1
ATOM 7290 C C . VAL C 1 433 ? 118.317 86.292 146.066 1.00 30.00 538 VAL C C 1
ATOM 7291 O O . VAL C 1 433 ? 117.650 86.876 145.218 1.00 30.00 538 VAL C O 1
ATOM 7295 N N . ALA C 1 434 ? 119.606 86.568 146.256 1.00 0.00 539 ALA C N 1
ATOM 7296 C CA . ALA C 1 434 ? 120.278 87.557 145.426 1.00 0.00 539 ALA C CA 1
ATOM 7297 C C . ALA C 1 434 ? 120.389 87.098 143.986 1.00 0.00 539 ALA C C 1
ATOM 7298 O O . ALA C 1 434 ? 120.304 87.915 143.072 1.00 0.00 539 ALA C O 1
ATOM 7300 N N . SER C 1 435 ? 120.563 85.806 143.758 1.00 0.00 540 SER C N 1
ATOM 7301 C CA . SER C 1 435 ? 120.570 85.319 142.391 1.00 0.00 540 SER C CA 1
ATOM 7302 C C . SER C 1 435 ? 119.163 85.187 141.845 1.00 0.00 540 SER C C 1
ATOM 7303 O O . SER C 1 435 ? 118.951 85.388 140.650 1.00 0.00 540 SER C O 1
ATOM 7305 N N . MET C 1 436 ? 118.196 84.861 142.697 1.00 0.00 541 MET C N 1
ATOM 7306 C CA . MET C 1 436 ? 116.828 84.691 142.237 1.00 0.00 541 MET C CA 1
ATOM 7307 C C . MET C 1 436 ? 116.204 86.019 141.854 1.00 0.00 541 MET C C 1
ATOM 7308 O O . MET C 1 436 ? 115.415 86.084 140.909 1.00 0.00 541 MET C O 1
ATOM 7313 N N . VAL C 1 437 ? 116.561 87.082 142.564 1.00 0.00 542 VAL C N 1
ATOM 7314 C CA . VAL C 1 437 ? 116.018 88.405 142.291 1.00 0.00 542 VAL C CA 1
ATOM 7315 C C . VAL C 1 437 ? 116.481 88.918 140.937 1.00 0.00 542 VAL C C 1
ATOM 7316 O O . VAL C 1 437 ? 115.687 89.465 140.166 1.00 0.00 542 VAL C O 1
ATOM 7320 N N . PHE C 1 438 ? 117.752 88.714 140.603 1.00 0.00 543 PHE C N 1
ATOM 7321 C CA . PHE C 1 438 ? 118.205 89.028 139.257 1.00 0.00 543 PHE C CA 1
ATOM 7322 C C . PHE C 1 438 ? 117.579 88.127 138.220 1.00 0.00 543 PHE C C 1
ATOM 7323 O O . PHE C 1 438 ? 117.416 88.541 137.079 1.00 0.00 543 PHE C O 1
ATOM 7331 N N . SER C 1 439 ? 117.209 86.908 138.584 1.00 0.00 544 SER C N 1
ATOM 7332 C CA . SER C 1 439 ? 116.486 86.078 137.638 1.00 0.00 544 SER C CA 1
ATOM 7333 C C . SER C 1 439 ? 115.053 86.533 137.471 1.00 0.00 544 SER C C 1
ATOM 7334 O O . SER C 1 439 ? 114.435 86.226 136.455 1.00 0.00 544 SER C O 1
ATOM 7337 N N . LEU C 1 440 ? 114.518 87.265 138.432 1.00 0.00 545 LEU C N 1
ATOM 7338 C CA . LEU C 1 440 ? 113.134 87.697 138.375 1.00 0.00 545 LEU C CA 1
ATOM 7339 C C . LEU C 1 440 ? 112.976 89.057 137.737 1.00 0.00 545 LEU C C 1
ATOM 7340 O O . LEU C 1 440 ? 111.975 89.299 137.065 1.00 0.00 545 LEU C O 1
ATOM 7345 N N . ALA C 1 441 ? 113.922 89.959 137.952 1.00 0.00 546 ALA C N 1
ATOM 7346 C CA . ALA C 1 441 ? 113.879 91.225 137.245 1.00 0.00 546 ALA C CA 1
ATOM 7347 C C . ALA C 1 441 ? 114.168 91.018 135.777 1.00 0.00 546 ALA C C 1
ATOM 7348 O O . ALA C 1 441 ? 113.541 91.640 134.922 1.00 0.00 546 ALA C O 1
ATOM 7350 N N . MET C 1 442 ? 115.101 90.128 135.469 1.00 0.00 547 MET C N 1
ATOM 7351 C CA . MET C 1 442 ? 115.431 89.838 134.087 1.00 0.00 547 MET C CA 1
ATOM 7352 C C . MET C 1 442 ? 114.343 89.031 133.422 1.00 0.00 547 MET C C 1
ATOM 7353 O O . MET C 1 442 ? 114.166 89.137 132.211 1.00 0.00 547 MET C O 1
ATOM 7358 N N . GLY C 1 443 ? 113.597 88.248 134.192 1.00 0.00 548 GLY C N 1
ATOM 7359 C CA . GLY C 1 443 ? 112.518 87.474 133.618 1.00 0.00 548 GLY C CA 1
ATOM 7360 C C . GLY C 1 443 ? 111.368 88.321 133.130 1.00 0.00 548 GLY C C 1
ATOM 7361 O O . GLY C 1 443 ? 110.745 88.000 132.121 1.00 0.00 548 GLY C O 1
ATOM 7362 N N . TRP C 1 444 ? 111.067 89.406 133.824 1.00 0.00 549 TRP C N 1
ATOM 7363 C CA . TRP C 1 444 ? 110.027 90.297 133.342 1.00 0.00 549 TRP C CA 1
ATOM 7364 C C . TRP C 1 444 ? 110.504 91.188 132.219 1.00 0.00 549 TRP C C 1
ATOM 7365 O O . TRP C 1 444 ? 109.725 91.506 131.332 1.00 0.00 549 TRP C O 1
ATOM 7376 N N . THR C 1 445 ? 111.749 91.635 132.234 1.00 0.00 550 THR C N 1
ATOM 7377 C CA . THR C 1 445 ? 112.197 92.445 131.116 1.00 0.00 550 THR C CA 1
ATOM 7378 C C . THR C 1 445 ? 112.412 91.622 129.865 1.00 0.00 550 THR C C 1
ATOM 7379 O O . THR C 1 445 ? 112.381 92.174 128.768 1.00 0.00 550 THR C O 1
ATOM 7383 N N . ASN C 1 446 ? 112.582 90.312 129.995 1.00 0.00 551 ASN C N 1
ATOM 7384 C CA . ASN C 1 446 ? 112.589 89.452 128.825 1.00 0.00 551 ASN C CA 1
ATOM 7385 C C . ASN C 1 446 ? 111.216 89.233 128.243 1.00 0.00 551 ASN C C 1
ATOM 7386 O O . ASN C 1 446 ? 111.107 88.574 127.215 1.00 0.00 551 ASN C O 1
ATOM 7391 N N . MET C 1 447 ? 110.164 89.745 128.864 1.00 30.00 552 MET C N 1
ATOM 7392 C CA . MET C 1 447 ? 108.835 89.594 128.309 1.00 30.00 552 MET C CA 1
ATOM 7393 C C . MET C 1 447 ? 108.630 90.493 127.105 1.00 30.00 552 MET C C 1
ATOM 7394 O O . MET C 1 447 ? 107.740 90.230 126.298 1.00 30.00 552 MET C O 1
ATOM 7399 N N . LEU C 1 448 ? 109.469 91.504 126.911 1.00 30.00 553 LEU C N 1
ATOM 7400 C CA . LEU C 1 448 ? 109.404 92.255 125.672 1.00 30.00 553 LEU C CA 1
ATOM 7401 C C . LEU C 1 448 ? 110.250 91.651 124.569 1.00 30.00 553 LEU C C 1
ATOM 7402 O O . LEU C 1 448 ? 110.516 92.322 123.574 1.00 30.00 553 LEU C O 1
ATOM 7407 N N . TYR C 1 449 ? 110.674 90.402 124.718 1.00 30.00 554 TYR C N 1
ATOM 7408 C CA . TYR C 1 449 ? 110.996 89.601 123.551 1.00 30.00 554 TYR C CA 1
ATOM 7409 C C . TYR C 1 449 ? 109.780 89.427 122.663 1.00 30.00 554 TYR C C 1
ATOM 7410 O O . TYR C 1 449 ? 109.896 89.403 121.438 1.00 30.00 554 TYR C O 1
ATOM 7419 N N . TYR C 1 450 ? 108.609 89.281 123.259 1.00 30.00 555 TYR C N 1
ATOM 7420 C CA . TYR C 1 450 ? 107.428 88.975 122.482 1.00 30.00 555 TYR C CA 1
ATOM 7421 C C . TYR C 1 450 ? 106.829 90.201 121.827 1.00 30.00 555 TYR C C 1
ATOM 7422 O O . TYR C 1 450 ? 106.006 90.058 120.924 1.00 30.00 555 TYR C O 1
ATOM 7431 N N . THR C 1 451 ? 107.210 91.397 122.259 1.00 30.00 556 THR C N 1
ATOM 7432 C CA . THR C 1 451 ? 106.841 92.586 121.512 1.00 30.00 556 THR C CA 1
ATOM 7433 C C . THR C 1 451 ? 107.531 92.599 120.166 1.00 30.00 556 THR C C 1
ATOM 7434 O O . THR C 1 451 ? 106.947 93.031 119.173 1.00 30.00 556 THR C O 1
ATOM 7436 N N . ARG C 1 452 ? 108.763 92.115 120.127 1.00 30.00 557 ARG C N 1
ATOM 7437 C CA . ARG C 1 452 ? 109.521 91.985 118.895 1.00 30.00 557 ARG C CA 1
ATOM 7438 C C . ARG C 1 452 ? 108.842 90.990 117.974 1.00 30.00 557 ARG C C 1
ATOM 7439 O O . ARG C 1 452 ? 108.741 89.802 118.285 1.00 30.00 557 ARG C O 1
ATOM 7447 N N . GLY C 1 453 ? 108.361 91.481 116.849 1.00 30.00 558 GLY C N 1
ATOM 7448 C CA . GLY C 1 453 ? 107.548 90.697 115.951 1.00 30.00 558 GLY C CA 1
ATOM 7449 C C . GLY C 1 453 ? 106.235 91.346 115.594 1.00 30.00 558 GLY C C 1
ATOM 7450 O O . GLY C 1 453 ? 105.692 91.049 114.526 1.00 30.00 558 GLY C O 1
ATOM 7451 N N . PHE C 1 454 ? 105.707 92.224 116.434 1.00 30.00 559 PHE C N 1
ATOM 7452 C CA . PHE C 1 454 ? 104.502 92.965 116.101 1.00 30.00 559 PHE C CA 1
ATOM 7453 C C . PHE C 1 454 ? 104.895 94.246 115.390 1.00 30.00 559 PHE C C 1
ATOM 7454 O O . PHE C 1 454 ? 106.010 94.739 115.551 1.00 30.00 559 PHE C O 1
ATOM 7462 N N . GLN C 1 455 ? 103.960 94.787 114.610 1.00 30.00 560 GLN C N 1
ATOM 7463 C CA . GLN C 1 455 ? 104.280 95.923 113.758 1.00 30.00 560 GLN C CA 1
ATOM 7464 C C . GLN C 1 455 ? 104.501 97.183 114.574 1.00 30.00 560 GLN C C 1
ATOM 7465 O O . GLN C 1 455 ? 105.525 97.853 114.418 1.00 30.00 560 GLN C O 1
ATOM 7467 N N . GLN C 1 456 ? 103.567 97.518 115.457 1.00 30.00 561 GLN C N 1
ATOM 7468 C CA . GLN C 1 456 ? 103.678 98.782 116.179 1.00 30.00 561 GLN C CA 1
ATOM 7469 C C . GLN C 1 456 ? 104.683 98.672 117.318 1.00 30.00 561 GLN C C 1
ATOM 7470 O O . GLN C 1 456 ? 105.705 99.361 117.326 1.00 30.00 561 GLN C O 1
ATOM 7472 N N . MET C 1 457 ? 104.426 97.784 118.271 1.00 30.00 562 MET C N 1
ATOM 7473 C CA . MET C 1 457 ? 105.205 97.722 119.497 1.00 30.00 562 MET C CA 1
ATOM 7474 C C . MET C 1 457 ? 106.527 96.995 119.344 1.00 30.00 562 MET C C 1
ATOM 7475 O O . MET C 1 457 ? 107.241 96.834 120.332 1.00 30.00 562 MET C O 1
ATOM 7480 N N . GLY C 1 458 ? 106.881 96.559 118.145 1.00 30.00 563 GLY C N 1
ATOM 7481 C CA . GLY C 1 458 ? 108.146 95.879 117.991 1.00 30.00 563 GLY C CA 1
ATOM 7482 C C . GLY C 1 458 ? 109.343 96.789 117.935 1.00 30.00 563 GLY C C 1
ATOM 7483 O O . GLY C 1 458 ? 110.460 96.315 118.148 1.00 30.00 563 GLY C O 1
ATOM 7484 N N . ILE C 1 459 ? 109.144 98.077 117.661 1.00 30.00 564 ILE C N 1
ATOM 7485 C CA . ILE C 1 459 ? 110.275 98.983 117.521 1.00 30.00 564 ILE C CA 1
ATOM 7486 C C . ILE C 1 459 ? 110.919 99.264 118.865 1.00 30.00 564 ILE C C 1
ATOM 7487 O O . ILE C 1 459 ? 112.109 99.566 118.930 1.00 30.00 564 ILE C O 1
ATOM 7489 N N . TYR C 1 460 ? 110.166 99.149 119.954 1.00 30.00 565 TYR C N 1
ATOM 7490 C CA . TYR C 1 460 ? 110.707 99.487 121.263 1.00 30.00 565 TYR C CA 1
ATOM 7491 C C . TYR C 1 460 ? 111.703 98.455 121.751 1.00 30.00 565 TYR C C 1
ATOM 7492 O O . TYR C 1 460 ? 112.645 98.799 122.464 1.00 30.00 565 TYR C O 1
ATOM 7501 N N . ALA C 1 461 ? 111.509 97.192 121.403 1.00 30.00 566 ALA C N 1
ATOM 7502 C CA . ALA C 1 461 ? 112.456 96.173 121.811 1.00 30.00 566 ALA C CA 1
ATOM 7503 C C . ALA C 1 461 ? 113.697 96.181 120.948 1.00 30.00 566 ALA C C 1
ATOM 7504 O O . ALA C 1 461 ? 114.732 95.668 121.366 1.00 30.00 566 ALA C O 1
ATOM 7506 N N . VAL C 1 462 ? 113.617 96.739 119.749 1.00 30.00 567 VAL C N 1
ATOM 7507 C CA . VAL C 1 462 ? 114.779 96.774 118.880 1.00 30.00 567 VAL C CA 1
ATOM 7508 C C . VAL C 1 462 ? 115.691 97.914 119.271 1.00 30.00 567 VAL C C 1
ATOM 7509 O O . VAL C 1 462 ? 116.907 97.748 119.360 1.00 30.00 567 VAL C O 1
ATOM 7513 N N . MET C 1 463 ? 115.126 99.083 119.541 1.00 30.00 568 MET C N 1
ATOM 7514 C CA . MET C 1 463 ? 115.969 100.210 119.884 1.00 30.00 568 MET C CA 1
ATOM 7515 C C . MET C 1 463 ? 116.432 100.174 121.323 1.00 30.00 568 MET C C 1
ATOM 7516 O O . MET C 1 463 ? 117.350 100.903 121.667 1.00 30.00 568 MET C O 1
ATOM 7521 N N . ILE C 1 464 ? 115.854 99.327 122.169 1.00 30.00 569 ILE C N 1
ATOM 7522 C CA . ILE C 1 464 ? 116.444 99.143 123.484 1.00 30.00 569 ILE C CA 1
ATOM 7523 C C . ILE C 1 464 ? 117.669 98.248 123.386 1.00 30.00 569 ILE C C 1
ATOM 7524 O O . ILE C 1 464 ? 118.541 98.292 124.249 1.00 30.00 569 ILE C O 1
ATOM 7529 N N . GLU C 1 465 ? 117.779 97.470 122.318 1.00 0.00 570 GLU C N 1
ATOM 7530 C CA . GLU C 1 465 ? 118.934 96.625 122.070 1.00 0.00 570 GLU C CA 1
ATOM 7531 C C . GLU C 1 465 ? 120.089 97.412 121.480 1.00 0.00 570 GLU C C 1
ATOM 7532 O O . GLU C 1 465 ? 121.228 97.266 121.917 1.00 0.00 570 GLU C O 1
ATOM 7538 N N . LYS C 1 466 ? 119.822 98.237 120.480 1.00 0.00 571 LYS C N 1
ATOM 7539 C CA . LYS C 1 466 ? 120.862 99.037 119.861 1.00 0.00 571 LYS C CA 1
ATOM 7540 C C . LYS C 1 466 ? 121.401 100.106 120.783 1.00 0.00 571 LYS C C 1
A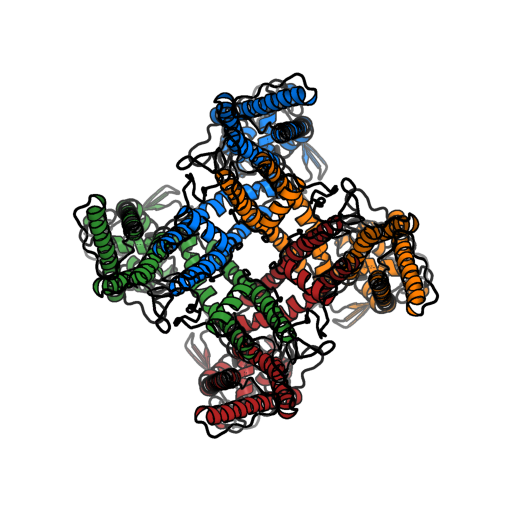TOM 7541 O O . LYS C 1 466 ? 122.576 100.450 120.678 1.00 0.00 571 LYS C O 1
ATOM 7547 N N . MET C 1 467 ? 120.578 100.637 121.676 1.00 0.00 572 MET C N 1
ATOM 7548 C CA . MET C 1 467 ? 121.078 101.630 122.608 1.00 0.00 572 MET C CA 1
ATOM 7549 C C . MET C 1 467 ? 121.978 101.013 123.659 1.00 0.00 572 MET C C 1
ATOM 7550 O O . MET C 1 467 ? 122.924 101.660 124.098 1.00 0.00 572 MET C O 1
ATOM 7555 N N . ILE C 1 468 ? 121.740 99.767 124.044 1.00 0.00 573 ILE C N 1
ATOM 7556 C CA . ILE C 1 468 ? 122.656 99.106 124.963 1.00 0.00 573 ILE C CA 1
ATOM 7557 C C . ILE C 1 468 ? 123.924 98.686 124.248 1.00 0.00 573 ILE C C 1
ATOM 7558 O O . ILE C 1 468 ? 125.032 98.943 124.721 1.00 0.00 573 ILE C O 1
ATOM 7563 N N . LEU C 1 469 ? 123.788 98.060 123.091 1.00 0.00 574 LEU C N 1
ATOM 7564 C CA . LEU C 1 469 ? 124.937 97.476 122.418 1.00 0.00 574 LEU C CA 1
ATOM 7565 C C . LEU C 1 469 ? 125.790 98.509 121.705 1.00 0.00 574 LEU C C 1
ATOM 7566 O O . LEU C 1 469 ? 127.015 98.477 121.822 1.00 0.00 574 LEU C O 1
ATOM 7571 N N . ARG C 1 470 ? 125.190 99.420 120.952 1.00 0.00 575 ARG C N 1
ATOM 7572 C CA . ARG C 1 470 ? 126.016 100.408 120.275 1.00 0.00 575 ARG C CA 1
ATOM 7573 C C . ARG C 1 470 ? 126.296 101.604 121.169 1.00 0.00 575 ARG C C 1
ATOM 7574 O O . ARG C 1 470 ? 127.454 101.937 121.424 1.00 0.00 575 ARG C O 1
ATOM 7582 N N . ASP C 1 471 ? 125.243 102.241 121.666 1.00 30.00 576 ASP C N 1
ATOM 7583 C CA . ASP C 1 471 ? 125.384 103.555 122.273 1.00 30.00 576 ASP C CA 1
ATOM 7584 C C . ASP C 1 471 ? 125.969 103.463 123.667 1.00 30.00 576 ASP C C 1
ATOM 7585 O O . ASP C 1 471 ? 127.016 104.046 123.948 1.00 30.00 576 ASP C O 1
ATOM 7590 N N . LEU C 1 472 ? 125.312 102.730 124.556 1.00 0.00 577 LEU C N 1
ATOM 7591 C CA . LEU C 1 472 ? 125.719 102.738 125.952 1.00 0.00 577 LEU C CA 1
ATOM 7592 C C . LEU C 1 472 ? 126.981 101.925 126.179 1.00 0.00 577 LEU C C 1
ATOM 7593 O O . LEU C 1 472 ? 127.719 102.189 127.127 1.00 0.00 577 LEU C O 1
ATOM 7598 N N . CYS C 1 473 ? 127.264 100.952 125.322 1.00 0.00 578 CYS C N 1
ATOM 7599 C CA . CYS C 1 473 ? 128.457 100.146 125.533 1.00 0.00 578 CYS C CA 1
ATOM 7600 C C . CYS C 1 473 ? 129.711 100.861 125.066 1.00 0.00 578 CYS C C 1
ATOM 7601 O O . CYS C 1 473 ? 130.746 100.784 125.728 1.00 0.00 578 CYS C O 1
ATOM 7604 N N . ARG C 1 474 ? 129.660 101.544 123.926 1.00 0.00 579 ARG C N 1
ATOM 7605 C CA . ARG C 1 474 ? 130.835 102.294 123.511 1.00 0.00 579 ARG C CA 1
ATOM 7606 C C . ARG C 1 474 ? 131.025 103.539 124.348 1.00 0.00 579 ARG C C 1
ATOM 7607 O O . ARG C 1 474 ? 132.150 104.013 124.494 1.00 0.00 579 ARG C O 1
ATOM 7615 N N . PHE C 1 475 ? 129.956 104.075 124.911 1.00 0.00 580 PHE C N 1
ATOM 7616 C CA . PHE C 1 475 ? 130.101 105.279 125.707 1.00 0.00 580 PHE C CA 1
ATOM 7617 C C . PHE C 1 475 ? 130.648 104.972 127.083 1.00 0.00 580 PHE C C 1
ATOM 7618 O O . PHE C 1 475 ? 131.301 105.824 127.681 1.00 0.00 580 PHE C O 1
ATOM 7626 N N . MET C 1 476 ? 130.430 103.770 127.595 1.00 0.00 581 MET C N 1
ATOM 7627 C CA . MET C 1 476 ? 130.776 103.516 128.983 1.00 0.00 581 MET C CA 1
ATOM 7628 C C . MET C 1 476 ? 132.259 103.309 129.203 1.00 0.00 581 MET C C 1
ATOM 7629 O O . MET C 1 476 ? 132.648 103.010 130.325 1.00 0.00 581 MET C O 1
ATOM 7634 N N . PHE C 1 477 ? 133.090 103.411 128.176 1.00 0.00 582 PHE C N 1
ATOM 7635 C CA . PHE C 1 477 ? 134.517 103.544 128.385 1.00 0.00 582 PHE C CA 1
ATOM 7636 C C . PHE C 1 477 ? 134.965 104.987 128.336 1.00 0.00 582 PHE C C 1
ATOM 7637 O O . PHE C 1 477 ? 136.010 105.313 128.894 1.00 0.00 582 PHE C O 1
ATOM 7645 N N . VAL C 1 478 ? 134.193 105.851 127.684 1.00 0.00 583 VAL C N 1
ATOM 7646 C CA . VAL C 1 478 ? 134.462 107.279 127.719 1.00 0.00 583 VAL C CA 1
ATOM 7647 C C . VAL C 1 478 ? 134.088 107.844 129.069 1.00 0.00 583 VAL C C 1
ATOM 7648 O O . VAL C 1 478 ? 134.837 108.620 129.662 1.00 0.00 583 VAL C O 1
ATOM 7652 N N . TYR C 1 479 ? 132.918 107.472 129.566 1.00 0.00 584 TYR C N 1
ATOM 7653 C CA . TYR C 1 479 ? 132.476 107.953 130.861 1.00 0.00 584 TYR C CA 1
ATOM 7654 C C . TYR C 1 479 ? 133.312 107.393 131.988 1.00 0.00 584 TYR C C 1
ATOM 7655 O O . TYR C 1 479 ? 133.605 108.106 132.948 1.00 0.00 584 TYR C O 1
ATOM 7664 N N . LEU C 1 480 ? 133.728 106.141 131.881 1.00 0.00 585 LEU C N 1
ATOM 7665 C CA . LEU C 1 480 ? 134.355 105.477 133.008 1.00 0.00 585 LEU C CA 1
ATOM 7666 C C . LEU C 1 480 ? 135.760 105.981 133.246 1.00 0.00 585 LEU C C 1
ATOM 7667 O O . LEU C 1 480 ? 136.327 105.724 134.304 1.00 0.00 585 LEU C O 1
ATOM 7672 N N . VAL C 1 481 ? 136.338 106.693 132.290 1.00 0.00 586 VAL C N 1
ATOM 7673 C CA . VAL C 1 481 ? 137.645 107.264 132.535 1.00 0.00 586 VAL C CA 1
ATOM 7674 C C . VAL C 1 481 ? 137.497 108.630 133.186 1.00 0.00 586 VAL C C 1
ATOM 7675 O O . VAL C 1 481 ? 138.430 109.122 133.816 1.00 0.00 586 VAL C O 1
ATOM 7679 N N . PHE C 1 482 ? 136.320 109.245 133.077 1.00 0.00 587 PHE C N 1
ATOM 7680 C CA . PHE C 1 482 ? 136.012 110.430 133.863 1.00 0.00 587 PHE C CA 1
ATOM 7681 C C . PHE C 1 482 ? 135.624 110.067 135.277 1.00 0.00 587 PHE C C 1
ATOM 7682 O O . PHE C 1 482 ? 135.999 110.763 136.222 1.00 0.00 587 PHE C O 1
ATOM 7690 N N . LEU C 1 483 ? 134.833 109.011 135.434 1.00 0.00 588 LEU C N 1
ATOM 7691 C CA . LEU C 1 483 ? 134.415 108.576 136.755 1.00 0.00 588 LEU C CA 1
ATOM 7692 C C . LEU C 1 483 ? 135.601 108.112 137.570 1.00 0.00 588 LEU C C 1
ATOM 7693 O O . LEU C 1 483 ? 135.828 108.598 138.676 1.00 0.00 588 LEU C O 1
ATOM 7698 N N . PHE C 1 484 ? 136.390 107.202 137.026 1.00 0.00 589 PHE C N 1
ATOM 7699 C CA . PHE C 1 484 ? 137.557 106.725 137.741 1.00 0.00 589 PHE C CA 1
ATOM 7700 C C . PHE C 1 484 ? 138.645 107.779 137.824 1.00 0.00 589 PHE C C 1
ATOM 7701 O O . PHE C 1 484 ? 139.473 107.727 138.731 1.00 0.00 589 PHE C O 1
ATOM 7709 N N . GLY C 1 485 ? 138.644 108.745 136.924 1.00 0.00 590 GLY C N 1
ATOM 7710 C CA . GLY C 1 485 ? 139.624 109.800 136.968 1.00 0.00 590 GLY C CA 1
ATOM 7711 C C . GLY C 1 485 ? 139.388 110.757 138.101 1.00 0.00 590 GLY C C 1
ATOM 7712 O O . GLY C 1 485 ? 140.296 111.036 138.877 1.00 0.00 590 GLY C O 1
ATOM 7713 N N . PHE C 1 486 ? 138.171 111.264 138.217 1.00 0.00 591 PHE C N 1
ATOM 7714 C CA . PHE C 1 486 ? 137.866 112.186 139.293 1.00 0.00 591 PHE C CA 1
ATOM 7715 C C . PHE C 1 486 ? 137.651 111.506 140.627 1.00 0.00 591 PHE C C 1
ATOM 7716 O O . PHE C 1 486 ? 137.862 112.141 141.655 1.00 0.00 591 PHE C O 1
ATOM 7724 N N . SER C 1 487 ? 137.231 110.247 140.656 1.00 0.00 592 SER C N 1
ATOM 7725 C CA . SER C 1 487 ? 137.026 109.624 141.954 1.00 0.00 592 SER C CA 1
ATOM 7726 C C . SER C 1 487 ? 138.336 109.253 142.615 1.00 0.00 592 SER C C 1
ATOM 7727 O O . SER C 1 487 ? 138.442 109.333 143.834 1.00 0.00 592 SER C O 1
ATOM 7730 N N . THR C 1 488 ? 139.349 108.877 141.846 1.00 30.00 593 THR C N 1
ATOM 7731 C CA . THR C 1 488 ? 140.679 108.784 142.425 1.00 30.00 593 THR C CA 1
ATOM 7732 C C . THR C 1 488 ? 141.240 110.143 142.787 1.00 30.00 593 THR C C 1
ATOM 7733 O O . THR C 1 488 ? 142.133 110.224 143.625 1.00 30.00 593 THR C O 1
ATOM 7737 N N . ALA C 1 489 ? 140.739 111.210 142.181 1.00 30.00 594 ALA C N 1
ATOM 7738 C CA . ALA C 1 489 ? 141.187 112.536 142.562 1.00 30.00 594 ALA C CA 1
ATOM 7739 C C . ALA C 1 489 ? 140.541 112.977 143.863 1.00 30.00 594 ALA C C 1
ATOM 7740 O O . ALA C 1 489 ? 141.197 113.589 144.706 1.00 30.00 594 ALA C O 1
ATOM 7742 N N . VAL C 1 490 ? 139.261 112.662 144.051 1.00 30.00 595 VAL C N 1
ATOM 7743 C CA . VAL C 1 490 ? 138.529 113.109 145.230 1.00 30.00 595 VAL C CA 1
ATOM 7744 C C . VAL C 1 490 ? 138.958 112.345 146.471 1.00 30.00 595 VAL C C 1
ATOM 7745 O O . VAL C 1 490 ? 139.046 112.924 147.559 1.00 30.00 595 VAL C O 1
ATOM 7749 N N . VAL C 1 491 ? 139.277 111.059 146.328 1.00 30.00 596 VAL C N 1
ATOM 7750 C CA . VAL C 1 491 ? 139.677 110.247 147.473 1.00 30.00 596 VAL C CA 1
ATOM 7751 C C . VAL C 1 491 ? 141.001 110.729 148.044 1.00 30.00 596 VAL C C 1
ATOM 7752 O O . VAL C 1 491 ? 141.130 110.931 149.253 1.00 30.00 596 VAL C O 1
ATOM 7756 N N . THR C 1 492 ? 141.987 110.965 147.188 1.00 30.00 597 THR C N 1
ATOM 7757 C CA . THR C 1 492 ? 143.267 111.426 147.697 1.00 30.00 597 THR C CA 1
ATOM 7758 C C . THR C 1 492 ? 143.218 112.870 148.144 1.00 30.00 597 THR C C 1
ATOM 7759 O O . THR C 1 492 ? 144.071 113.286 148.929 1.00 30.00 597 THR C O 1
ATOM 7763 N N . LEU C 1 493 ? 142.253 113.642 147.652 1.00 30.00 598 LEU C N 1
ATOM 7764 C CA . LEU C 1 493 ? 142.146 115.033 148.059 1.00 30.00 598 LEU C CA 1
ATOM 7765 C C . LEU C 1 493 ? 141.662 115.132 149.489 1.00 30.00 598 LEU C C 1
ATOM 7766 O O . LEU C 1 493 ? 142.314 115.744 150.338 1.00 30.00 598 LEU C O 1
ATOM 7771 N N . ILE C 1 494 ? 140.513 114.546 149.778 1.00 30.00 599 ILE C N 1
ATOM 7772 C CA . ILE C 1 494 ? 139.931 114.627 151.105 1.00 30.00 599 ILE C CA 1
ATOM 7773 C C . ILE C 1 494 ? 139.745 113.222 151.649 1.00 30.00 599 ILE C C 1
ATOM 7774 O O . ILE C 1 494 ? 139.291 112.320 150.939 1.00 30.00 599 ILE C O 1
ATOM 7779 N N . GLU C 1 495 ? 140.129 113.030 152.902 1.00 30.00 600 GLU C N 1
ATOM 7780 C CA . GLU C 1 495 ? 140.057 111.733 153.564 1.00 30.00 600 GLU C CA 1
ATOM 7781 C C . GLU C 1 495 ? 139.106 111.889 154.742 1.00 30.00 600 GLU C C 1
ATOM 7782 O O . GLU C 1 495 ? 139.524 112.211 155.856 1.00 30.00 600 GLU C O 1
ATOM 7788 N N . ASP C 1 496 ? 137.825 111.664 154.493 1.00 30.00 601 ASP C N 1
ATOM 7789 C CA . ASP C 1 496 ? 136.813 111.798 155.520 1.00 30.00 601 ASP C CA 1
ATOM 7790 C C . ASP C 1 496 ? 135.688 110.845 155.140 1.00 30.00 601 ASP C C 1
ATOM 7791 O O . ASP C 1 496 ? 135.840 110.025 154.232 1.00 30.00 601 ASP C O 1
ATOM 7796 N N . GLY C 1 497 ? 134.559 110.943 155.833 1.00 30.00 602 GLY C N 1
ATOM 7797 C CA . GLY C 1 497 ? 133.407 110.152 155.470 1.00 30.00 602 GLY C CA 1
ATOM 7798 C C . GLY C 1 497 ? 132.849 110.554 154.124 1.00 30.00 602 GLY C C 1
ATOM 7799 O O . GLY C 1 497 ? 133.151 111.627 153.601 1.00 30.00 602 GLY C O 1
ATOM 7800 N N . LYS C 1 498 ? 132.110 109.604 153.530 1.00 30.00 603 LYS C N 1
ATOM 7801 C CA . LYS C 1 498 ? 131.382 109.655 152.257 1.00 30.00 603 LYS C CA 1
ATOM 7802 C C . LYS C 1 498 ? 132.330 109.600 151.062 1.00 30.00 603 LYS C C 1
ATOM 7803 O O . LYS C 1 498 ? 131.915 109.257 149.955 1.00 30.00 603 LYS C O 1
ATOM 7809 N N . TYR C 1 499 ? 133.622 109.804 151.287 1.00 30.00 627 TYR C N 1
ATOM 7810 C CA . TYR C 1 499 ? 134.602 109.730 150.215 1.00 30.00 627 TYR C CA 1
ATOM 7811 C C . TYR C 1 499 ? 135.866 109.033 150.683 1.00 30.00 627 TYR C C 1
ATOM 7812 O O . TYR C 1 499 ? 136.936 109.270 150.120 1.00 30.00 627 TYR C O 1
ATOM 7821 N N . ASN C 1 500 ? 135.776 108.217 151.725 1.00 30.00 628 ASN C N 1
ATOM 7822 C CA . ASN C 1 500 ? 136.951 107.529 152.229 1.00 30.00 628 ASN C CA 1
ATOM 7823 C C . ASN C 1 500 ? 137.398 106.449 151.260 1.00 30.00 628 ASN C C 1
ATOM 7824 O O . ASN C 1 500 ? 138.595 106.284 151.017 1.00 30.00 628 ASN C O 1
ATOM 7829 N N . SER C 1 501 ? 136.455 105.719 150.695 1.00 30.00 629 SER C N 1
ATOM 7830 C CA . SER C 1 501 ? 136.781 104.618 149.813 1.00 30.00 629 SER C CA 1
ATOM 7831 C C . SER C 1 501 ? 136.588 105.013 148.363 1.00 30.00 629 SER C C 1
ATOM 7832 O O . SER C 1 501 ? 135.933 106.002 148.039 1.00 30.00 629 SER C O 1
ATOM 7835 N N . LEU C 1 502 ? 137.172 104.209 147.486 1.00 30.00 630 LEU C N 1
ATOM 7836 C CA . LEU C 1 502 ? 137.010 104.439 146.064 1.00 30.00 630 LEU C CA 1
ATOM 7837 C C . LEU C 1 502 ? 135.623 104.041 145.603 1.00 30.00 630 LEU C C 1
ATOM 7838 O O . LEU C 1 502 ? 135.098 104.626 144.656 1.00 30.00 630 LEU C O 1
ATOM 7843 N N . TYR C 1 503 ? 135.009 103.068 146.268 1.00 30.00 631 TYR C N 1
ATOM 7844 C CA . TYR C 1 503 ? 133.690 102.609 145.860 1.00 30.00 631 TYR C CA 1
ATOM 7845 C C . TYR C 1 503 ? 132.616 103.616 146.221 1.00 30.00 631 TYR C C 1
ATOM 7846 O O . TYR C 1 503 ? 131.740 103.909 145.409 1.00 30.00 631 TYR C O 1
ATOM 7855 N N . SER C 1 504 ? 132.662 104.154 147.435 1.00 30.00 632 SER C N 1
ATOM 7856 C CA . SER C 1 504 ? 131.656 105.123 147.834 1.00 30.00 632 SER C CA 1
ATOM 7857 C C . SER C 1 504 ? 131.827 106.449 147.125 1.00 30.00 632 SER C C 1
ATOM 7858 O O . SER C 1 504 ? 130.871 107.221 147.047 1.00 30.00 632 SER C O 1
ATOM 7861 N N . THR C 1 505 ? 133.019 106.730 146.612 1.00 30.00 633 THR C N 1
ATOM 7862 C CA . THR C 1 505 ? 133.240 107.961 145.872 1.00 30.00 633 THR C CA 1
ATOM 7863 C C . THR C 1 505 ? 132.753 107.827 144.444 1.00 30.00 633 THR C C 1
ATOM 7864 O O . THR C 1 505 ? 132.202 108.775 143.881 1.00 30.00 633 THR C O 1
ATOM 7868 N N . CYS C 1 506 ? 132.910 106.642 143.856 1.00 30.00 634 CYS C N 1
ATOM 7869 C CA . CYS C 1 506 ? 132.368 106.412 142.528 1.00 30.00 634 CYS C CA 1
ATOM 7870 C C . CYS C 1 506 ? 130.852 106.384 142.533 1.00 30.00 634 CYS C C 1
ATOM 7871 O O . CYS C 1 506 ? 130.234 106.576 141.486 1.00 30.00 634 CYS C O 1
ATOM 7874 N N . LEU C 1 507 ? 130.228 106.143 143.683 1.00 30.00 635 LEU C N 1
ATOM 7875 C CA . LEU C 1 507 ? 128.776 106.212 143.719 1.00 30.00 635 LEU C CA 1
ATOM 7876 C C . LEU C 1 507 ? 128.298 107.637 143.872 1.00 30.00 635 LEU C C 1
ATOM 7877 O O . LEU C 1 507 ? 127.281 108.014 143.290 1.00 30.00 635 LEU C O 1
ATOM 7882 N N . GLU C 1 508 ? 129.003 108.446 144.650 1.00 30.00 636 GLU C N 1
ATOM 7883 C CA . GLU C 1 508 ? 128.577 109.826 144.796 1.00 30.00 636 GLU C CA 1
ATOM 7884 C C . GLU C 1 508 ? 128.868 110.638 143.557 1.00 30.00 636 GLU C C 1
ATOM 7885 O O . GLU C 1 508 ? 128.201 111.640 143.309 1.00 30.00 636 GLU C O 1
ATOM 7891 N N . LEU C 1 509 ? 129.849 110.233 142.775 1.00 30.00 637 LEU C N 1
ATOM 7892 C CA . LEU C 1 509 ? 130.101 110.917 141.526 1.00 30.00 637 LEU C CA 1
ATOM 7893 C C . LEU C 1 509 ? 129.268 110.358 140.395 1.00 30.00 637 LEU C C 1
ATOM 7894 O O . LEU C 1 509 ? 129.099 111.032 139.380 1.00 30.00 637 LEU C O 1
ATOM 7899 N N . PHE C 1 510 ? 128.742 109.149 140.538 1.00 30.00 638 PHE C N 1
ATOM 7900 C CA . PHE C 1 510 ? 127.727 108.712 139.598 1.00 30.00 638 PHE C CA 1
ATOM 7901 C C . PHE C 1 510 ? 126.417 109.422 139.850 1.00 30.00 638 PHE C C 1
ATOM 7902 O O . PHE C 1 510 ? 125.647 109.646 138.921 1.00 30.00 638 PHE C O 1
ATOM 7910 N N . LYS C 1 511 ? 126.145 109.790 141.092 1.00 30.00 639 LYS C N 1
ATOM 7911 C CA . LYS C 1 511 ? 124.913 110.495 141.392 1.00 30.00 639 LYS C CA 1
ATOM 7912 C C . LYS C 1 511 ? 124.932 111.927 140.897 1.00 30.00 639 LYS C C 1
ATOM 7913 O O . LYS C 1 511 ? 123.868 112.505 140.683 1.00 30.00 639 LYS C O 1
ATOM 7919 N N . PHE C 1 512 ? 126.107 112.512 140.706 1.00 30.00 640 PHE C N 1
ATOM 7920 C CA . PHE C 1 512 ? 126.186 113.868 140.196 1.00 30.00 640 PHE C CA 1
ATOM 7921 C C . PHE C 1 512 ? 125.985 113.935 138.704 1.00 30.00 640 PHE C C 1
ATOM 7922 O O . PHE C 1 512 ? 125.309 114.845 138.229 1.00 30.00 640 PHE C O 1
ATOM 7930 N N . THR C 1 513 ? 126.538 112.999 137.956 1.00 30.00 641 THR C N 1
ATOM 7931 C CA . THR C 1 513 ? 126.298 112.967 136.528 1.00 30.00 641 THR C CA 1
ATOM 7932 C C . THR C 1 513 ? 124.927 112.455 136.168 1.00 30.00 641 THR C C 1
ATOM 7933 O O . THR C 1 513 ? 124.439 112.756 135.081 1.00 30.00 641 THR C O 1
ATOM 7937 N N . ILE C 1 514 ? 124.286 111.704 137.051 1.00 30.00 642 ILE C N 1
ATOM 7938 C CA . ILE C 1 514 ? 122.929 111.269 136.788 1.00 30.00 642 ILE C CA 1
ATOM 7939 C C . ILE C 1 514 ? 121.949 112.383 137.110 1.00 30.00 642 ILE C C 1
ATOM 7940 O O . ILE C 1 514 ? 120.790 112.323 136.687 1.00 30.00 642 ILE C O 1
ATOM 7945 N N . GLY C 1 515 ? 122.387 113.418 137.816 1.00 30.00 643 GLY C N 1
ATOM 7946 C CA . GLY C 1 515 ? 121.541 114.497 138.237 1.00 30.00 643 GLY C CA 1
ATOM 7947 C C . GLY C 1 515 ? 121.033 114.375 139.649 1.00 30.00 643 GLY C C 1
ATOM 7948 O O . GLY C 1 515 ? 120.632 115.379 140.235 1.00 30.00 643 GLY C O 1
ATOM 7949 N N . MET C 1 516 ? 121.033 113.176 140.207 1.00 30.00 644 MET C N 1
ATOM 7950 C CA . MET C 1 516 ? 120.431 112.925 141.512 1.00 30.00 644 MET C CA 1
ATOM 7951 C C . MET C 1 516 ? 121.451 112.980 142.627 1.00 30.00 644 MET C C 1
ATOM 7952 O O . MET C 1 516 ? 121.510 112.102 143.475 1.00 30.00 644 MET C O 1
ATOM 7957 N N . GLY C 1 517 ? 122.238 114.038 142.661 1.00 30.00 645 GLY C N 1
ATOM 7958 C CA . GLY C 1 517 ? 123.225 114.212 143.703 1.00 30.00 645 GLY C CA 1
ATOM 7959 C C . GLY C 1 517 ? 123.044 115.542 144.382 1.00 30.00 645 GLY C C 1
ATOM 7960 O O . GLY C 1 517 ? 122.398 116.451 143.862 1.00 30.00 645 GLY C O 1
ATOM 7961 N N . ASP C 1 518 ? 123.624 115.658 145.568 1.00 30.00 646 ASP C N 1
ATOM 7962 C CA . ASP C 1 518 ? 123.465 116.830 146.413 1.00 30.00 646 ASP C CA 1
ATOM 7963 C C . ASP C 1 518 ? 124.791 117.567 146.487 1.00 30.00 646 ASP C C 1
ATOM 7964 O O . ASP C 1 518 ? 125.740 117.081 147.107 1.00 30.00 646 ASP C O 1
ATOM 7966 N N . LEU C 1 519 ? 124.852 118.748 145.879 1.00 30.00 647 LEU C N 1
ATOM 7967 C CA . LEU C 1 519 ? 126.041 119.593 145.974 1.00 30.00 647 LEU C CA 1
ATOM 7968 C C . LEU C 1 519 ? 125.921 120.501 147.191 1.00 30.00 647 LEU C C 1
ATOM 7969 O O . LEU C 1 519 ? 125.911 121.726 147.101 1.00 30.00 647 LEU C O 1
ATOM 7974 N N . GLU C 1 520 ? 125.822 119.876 148.346 1.00 30.00 648 GLU C N 1
ATOM 7975 C CA . GLU C 1 520 ? 125.793 120.594 149.609 1.00 30.00 648 GLU C CA 1
ATOM 7976 C C . GLU C 1 520 ? 127.219 120.595 150.127 1.00 30.00 648 GLU C C 1
ATOM 7977 O O . GLU C 1 520 ? 127.755 119.552 150.505 1.00 30.00 648 GLU C O 1
ATOM 7979 N N . PHE C 1 521 ? 127.833 121.770 150.145 1.00 30.00 649 PHE C N 1
ATOM 7980 C CA . PHE C 1 521 ? 129.221 121.912 150.563 1.00 30.00 649 PHE C CA 1
ATOM 7981 C C . PHE C 1 521 ? 129.312 122.325 152.011 1.00 30.00 649 PHE C C 1
ATOM 7982 O O . PHE C 1 521 ? 130.088 123.210 152.371 1.00 30.00 649 PHE C O 1
ATOM 7990 N N . THR C 1 522 ? 128.462 121.728 152.843 1.00 30.00 650 THR C N 1
ATOM 7991 C CA . THR C 1 522 ? 128.356 122.118 154.241 1.00 30.00 650 THR C CA 1
ATOM 7992 C C . THR C 1 522 ? 129.618 121.774 155.017 1.00 30.00 650 THR C C 1
ATOM 7993 O O . THR C 1 522 ? 130.260 122.657 155.596 1.00 30.00 650 THR C O 1
ATOM 7997 N N . GLU C 1 523 ? 129.991 120.498 155.035 1.00 30.00 651 GLU C N 1
ATOM 7998 C CA . GLU C 1 523 ? 130.935 120.023 156.034 1.00 30.00 651 GLU C CA 1
ATOM 7999 C C . GLU C 1 523 ? 132.360 120.438 155.707 1.00 30.00 651 GLU C C 1
ATOM 8000 O O . GLU C 1 523 ? 132.736 120.604 154.547 1.00 30.00 651 GLU C O 1
ATOM 8006 N N . ASN C 1 524 ? 133.142 120.629 156.762 1.00 30.00 652 ASN C N 1
ATOM 8007 C CA . ASN C 1 524 ? 134.459 121.232 156.649 1.00 30.00 652 ASN C CA 1
ATOM 8008 C C . ASN C 1 524 ? 135.478 120.172 156.276 1.00 30.00 652 ASN C C 1
ATOM 8009 O O . ASN C 1 524 ? 135.580 119.139 156.941 1.00 30.00 652 ASN C O 1
ATOM 8011 N N . TYR C 1 525 ? 136.224 120.424 155.213 1.00 30.00 653 TYR C N 1
ATOM 8012 C CA . TYR C 1 525 ? 137.361 119.602 154.853 1.00 30.00 653 TYR C CA 1
ATOM 8013 C C . TYR C 1 525 ? 138.599 120.476 154.798 1.00 30.00 653 TYR C C 1
ATOM 8014 O O . TYR C 1 525 ? 138.520 121.669 154.503 1.00 30.00 653 TYR C O 1
ATOM 8023 N N . ASP C 1 526 ? 139.747 119.881 155.069 1.00 30.00 654 ASP C N 1
ATOM 8024 C CA . ASP C 1 526 ? 140.953 120.424 154.484 1.00 30.00 654 ASP C CA 1
ATOM 8025 C C . ASP C 1 526 ? 140.841 120.193 152.994 1.00 30.00 654 ASP C C 1
ATOM 8026 O O . ASP C 1 526 ? 140.343 119.149 152.570 1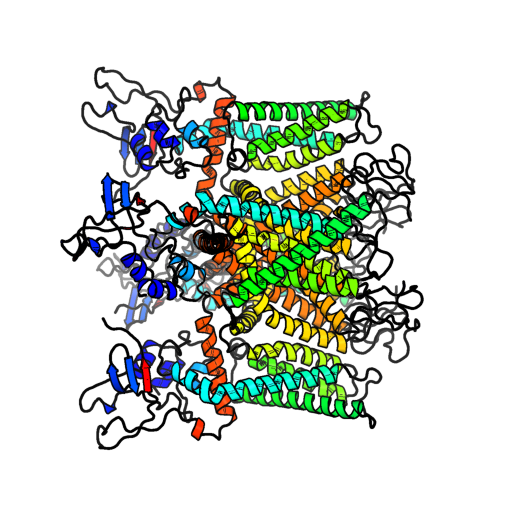.00 30.00 654 ASP C O 1
ATOM 8028 N N . PHE C 1 527 ? 141.268 121.184 152.211 1.00 30.00 655 PHE C N 1
ATOM 8029 C CA . PHE C 1 527 ? 141.085 121.228 150.755 1.00 30.00 655 PHE C CA 1
ATOM 8030 C C . PHE C 1 527 ? 139.607 121.208 150.392 1.00 30.00 655 PHE C C 1
ATOM 8031 O O . PHE C 1 527 ? 139.167 120.463 149.525 1.00 30.00 655 PHE C O 1
ATOM 8039 N N . LYS C 1 528 ? 138.841 122.050 151.073 1.00 30.00 656 LYS C N 1
ATOM 8040 C CA . LYS C 1 528 ? 137.435 122.224 150.745 1.00 30.00 656 LYS C CA 1
ATOM 8041 C C . LYS C 1 528 ? 137.257 123.103 149.522 1.00 30.00 656 LYS C C 1
ATOM 8042 O O . LYS C 1 528 ? 136.409 122.822 148.674 1.00 30.00 656 LYS C O 1
ATOM 8048 N N . ALA C 1 529 ? 138.041 124.169 149.416 1.00 30.00 657 ALA C N 1
ATOM 8049 C CA . ALA C 1 529 ? 137.896 125.070 148.284 1.00 30.00 657 ALA C CA 1
ATOM 8050 C C . ALA C 1 529 ? 138.408 124.446 147.001 1.00 30.00 657 ALA C C 1
ATOM 8051 O O . ALA C 1 529 ? 137.922 124.780 145.919 1.00 30.00 657 ALA C O 1
ATOM 8053 N N . VAL C 1 530 ? 139.384 123.548 147.094 1.00 30.00 658 VAL C N 1
ATOM 8054 C CA . VAL C 1 530 ? 139.802 122.807 145.916 1.00 30.00 658 VAL C CA 1
ATOM 8055 C C . VAL C 1 530 ? 138.731 121.815 145.534 1.00 30.00 658 VAL C C 1
ATOM 8056 O O . VAL C 1 530 ? 138.457 121.605 144.350 1.00 30.00 658 VAL C O 1
ATOM 8060 N N . PHE C 1 531 ? 138.090 121.218 146.531 1.00 30.00 659 PHE C N 1
ATOM 8061 C CA . PHE C 1 531 ? 137.059 120.220 146.306 1.00 30.00 659 PHE C CA 1
ATOM 8062 C C . PHE C 1 531 ? 135.852 120.788 145.587 1.00 30.00 659 PHE C C 1
ATOM 8063 O O . PHE C 1 531 ? 135.227 120.086 144.795 1.00 30.00 659 PHE C O 1
ATOM 8071 N N . ILE C 1 532 ? 135.521 122.051 145.831 1.00 30.00 660 ILE C N 1
ATOM 8072 C CA . ILE C 1 532 ? 134.429 122.683 145.108 1.00 30.00 660 ILE C CA 1
ATOM 8073 C C . ILE C 1 532 ? 134.820 122.933 143.661 1.00 30.00 660 ILE C C 1
ATOM 8074 O O . ILE C 1 532 ? 133.985 122.825 142.760 1.00 30.00 660 ILE C O 1
ATOM 8079 N N . ILE C 1 533 ? 136.095 123.213 143.401 1.00 30.00 661 ILE C N 1
ATOM 8080 C CA . ILE C 1 533 ? 136.519 123.490 142.036 1.00 30.00 661 ILE C CA 1
ATOM 8081 C C . ILE C 1 533 ? 136.519 122.218 141.206 1.00 30.00 661 ILE C C 1
ATOM 8082 O O . ILE C 1 533 ? 136.112 122.238 140.045 1.00 30.00 661 ILE C O 1
ATOM 8087 N N . LEU C 1 534 ? 136.935 121.091 141.786 1.00 30.00 662 LEU C N 1
ATOM 8088 C CA . LEU C 1 534 ? 136.850 119.822 141.068 1.00 30.00 662 LEU C CA 1
ATOM 8089 C C . LEU C 1 534 ? 135.415 119.417 140.829 1.00 30.00 662 LEU C C 1
ATOM 8090 O O . LEU C 1 534 ? 135.045 119.021 139.722 1.00 30.00 662 LEU C O 1
ATOM 8095 N N . LEU C 1 535 ? 134.601 119.481 141.869 1.00 30.00 663 LEU C N 1
ATOM 8096 C CA . LEU C 1 535 ? 133.271 118.916 141.790 1.00 30.00 663 LEU C CA 1
ATOM 8097 C C . LEU C 1 535 ? 132.367 119.767 140.920 1.00 30.00 663 LEU C C 1
ATOM 8098 O O . LEU C 1 535 ? 131.406 119.258 140.348 1.00 30.00 663 LEU C O 1
ATOM 8103 N N . LEU C 1 536 ? 132.668 121.052 140.787 1.00 30.00 664 LEU C N 1
ATOM 8104 C CA . LEU C 1 536 ? 131.992 121.845 139.774 1.00 30.00 664 LEU C CA 1
ATOM 8105 C C . LEU C 1 536 ? 132.586 121.603 138.406 1.00 30.00 664 LEU C C 1
ATOM 8106 O O . LEU C 1 536 ? 131.868 121.618 137.409 1.00 30.00 664 LEU C O 1
ATOM 8111 N N . ALA C 1 537 ? 133.887 121.356 138.326 1.00 30.00 665 ALA C N 1
ATOM 8112 C CA . ALA C 1 537 ? 134.444 120.983 137.037 1.00 30.00 665 ALA C CA 1
ATOM 8113 C C . ALA C 1 537 ? 134.175 119.531 136.718 1.00 30.00 665 ALA C C 1
ATOM 8114 O O . ALA C 1 537 ? 134.515 119.078 135.633 1.00 30.00 665 ALA C O 1
ATOM 8116 N N . TYR C 1 538 ? 133.618 118.772 137.651 1.00 30.00 666 TYR C N 1
ATOM 8117 C CA . TYR C 1 538 ? 133.118 117.454 137.307 1.00 30.00 666 TYR C CA 1
ATOM 8118 C C . TYR C 1 538 ? 131.714 117.560 136.754 1.00 30.00 666 TYR C C 1
ATOM 8119 O O . TYR C 1 538 ? 131.446 117.106 135.645 1.00 30.00 666 TYR C O 1
ATOM 8128 N N . VAL C 1 539 ? 130.830 118.232 137.491 1.00 30.00 667 VAL C N 1
ATOM 8129 C CA . VAL C 1 539 ? 129.416 118.342 137.143 1.00 30.00 667 VAL C CA 1
ATOM 8130 C C . VAL C 1 539 ? 129.217 119.072 135.824 1.00 30.00 667 VAL C C 1
ATOM 8131 O O . VAL C 1 539 ? 128.432 118.640 134.979 1.00 30.00 667 VAL C O 1
ATOM 8135 N N . ILE C 1 540 ? 129.980 120.135 135.578 1.00 0.00 668 ILE C N 1
ATOM 8136 C CA . ILE C 1 540 ? 129.845 120.853 134.313 1.00 0.00 668 ILE C CA 1
ATOM 8137 C C . ILE C 1 540 ? 130.391 120.054 133.144 1.00 0.00 668 ILE C C 1
ATOM 8138 O O . ILE C 1 540 ? 130.119 120.380 131.989 1.00 0.00 668 ILE C O 1
ATOM 8143 N N . LEU C 1 541 ? 131.095 118.967 133.411 1.00 0.00 669 LEU C N 1
ATOM 8144 C CA . LEU C 1 541 ? 131.846 118.260 132.399 1.00 0.00 669 LEU C CA 1
ATOM 8145 C C . LEU C 1 541 ? 131.261 116.909 132.071 1.00 0.00 669 LEU C C 1
ATOM 8146 O O . LEU C 1 541 ? 131.495 116.407 130.979 1.00 0.00 669 LEU C O 1
ATOM 8151 N N . THR C 1 542 ? 130.512 116.313 132.980 1.00 0.00 670 THR C N 1
ATOM 8152 C CA . THR C 1 542 ? 129.922 115.009 132.754 1.00 0.00 670 THR C CA 1
ATOM 8153 C C . THR C 1 542 ? 128.416 114.987 132.899 1.00 0.00 670 THR C C 1
ATOM 8154 O O . THR C 1 542 ? 127.788 114.039 132.437 1.00 0.00 670 THR C O 1
ATOM 8158 N N . TYR C 1 543 ? 127.819 116.005 133.493 1.00 0.00 671 TYR C N 1
ATOM 8159 C CA . TYR C 1 543 ? 126.376 116.142 133.516 1.00 0.00 671 TYR C CA 1
ATOM 8160 C C . TYR C 1 543 ? 125.896 117.082 132.431 1.00 0.00 671 TYR C C 1
ATOM 8161 O O . TYR C 1 543 ? 124.771 116.954 131.952 1.00 0.00 671 TYR C O 1
ATOM 8170 N N . ILE C 1 544 ? 126.734 118.018 132.011 1.00 0.00 672 ILE C N 1
ATOM 8171 C CA . ILE C 1 544 ? 126.353 118.920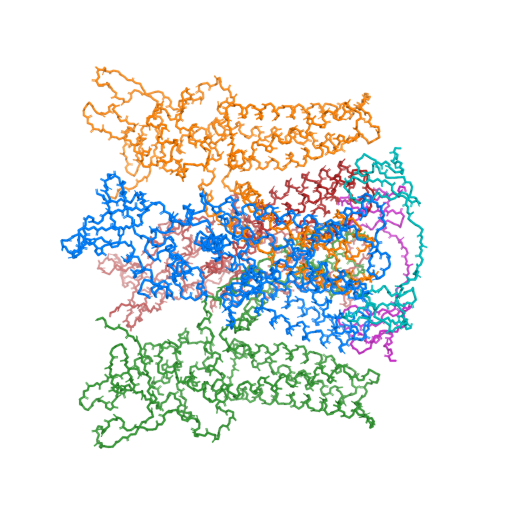 130.938 1.00 0.00 672 ILE C CA 1
ATOM 8172 C C . ILE C 1 544 ? 126.888 118.428 129.608 1.00 0.00 672 ILE C C 1
ATOM 8173 O O . ILE C 1 544 ? 126.134 118.282 128.644 1.00 0.00 672 ILE C O 1
ATOM 8178 N N . LEU C 1 545 ? 128.190 118.172 129.525 1.00 30.00 673 LEU C N 1
ATOM 8179 C CA . LEU C 1 545 ? 128.724 117.678 128.266 1.00 30.00 673 LEU C CA 1
ATOM 8180 C C . LEU C 1 545 ? 128.337 116.234 128.025 1.00 30.00 673 LEU C C 1
ATOM 8181 O O . LEU C 1 545 ? 127.551 115.948 127.126 1.00 30.00 673 LEU C O 1
ATOM 8186 N N . LEU C 1 546 ? 128.832 115.324 128.862 1.00 30.00 674 LEU C N 1
ATOM 8187 C CA . LEU C 1 546 ? 128.829 113.906 128.522 1.00 30.00 674 LEU C CA 1
ATOM 8188 C C . LEU C 1 546 ? 127.445 113.301 128.539 1.00 30.00 674 LEU C C 1
ATOM 8189 O O . LEU C 1 546 ? 127.128 112.477 127.681 1.00 30.00 674 LEU C O 1
ATOM 8194 N N . LEU C 1 547 ? 126.628 113.654 129.521 1.00 0.00 675 LEU C N 1
ATOM 8195 C CA . LEU C 1 547 ? 125.308 113.052 129.600 1.00 0.00 675 LEU C CA 1
ATOM 8196 C C . LEU C 1 547 ? 124.437 113.508 128.451 1.00 0.00 675 LEU C C 1
ATOM 8197 O O . LEU C 1 547 ? 123.749 112.698 127.836 1.00 0.00 675 LEU C O 1
ATOM 8202 N N . ASN C 1 548 ? 124.500 114.778 128.104 1.00 0.00 676 ASN C N 1
ATOM 8203 C CA . ASN C 1 548 ? 123.730 115.258 126.976 1.00 0.00 676 ASN C CA 1
ATOM 8204 C C . ASN C 1 548 ? 124.326 114.830 125.652 1.00 0.00 676 ASN C C 1
ATOM 8205 O O . ASN C 1 548 ? 123.604 114.754 124.660 1.00 0.00 676 ASN C O 1
ATOM 8210 N N . MET C 1 549 ? 125.623 114.559 125.615 1.00 0.00 677 MET C N 1
ATOM 8211 C CA . MET C 1 549 ? 126.230 113.954 124.440 1.00 0.00 677 MET C CA 1
ATOM 8212 C C . MET C 1 549 ? 125.758 112.527 124.251 1.00 0.00 677 MET C C 1
ATOM 8213 O O . MET C 1 549 ? 125.551 112.086 123.122 1.00 0.00 677 MET C O 1
ATOM 8218 N N . LEU C 1 550 ? 125.562 111.798 125.343 1.00 0.00 678 LEU C N 1
ATOM 8219 C CA . LEU C 1 550 ? 125.025 110.448 125.253 1.00 0.00 678 LEU C CA 1
ATOM 8220 C C . LEU C 1 550 ? 123.576 110.456 124.803 1.00 0.00 678 LEU C C 1
ATOM 8221 O O . LEU C 1 550 ? 123.176 109.633 123.979 1.00 0.00 678 LEU C O 1
ATOM 8226 N N . ILE C 1 551 ? 122.782 111.384 125.329 1.00 0.00 679 ILE C N 1
ATOM 8227 C CA . ILE C 1 551 ? 121.384 111.510 124.946 1.00 0.00 679 ILE C CA 1
ATOM 8228 C C . ILE C 1 551 ? 121.254 111.919 123.491 1.00 0.00 679 ILE C C 1
ATOM 8229 O O . ILE C 1 551 ? 120.348 111.461 122.790 1.00 0.00 679 ILE C O 1
ATOM 8234 N N . ALA C 1 552 ? 122.173 112.737 122.993 1.00 0.00 680 ALA C N 1
ATOM 8235 C CA . ALA C 1 552 ? 122.142 113.115 121.590 1.00 0.00 680 ALA C CA 1
ATOM 8236 C C . ALA C 1 552 ? 122.507 111.959 120.681 1.00 0.00 680 ALA C C 1
ATOM 8237 O O . ALA C 1 552 ? 121.979 111.862 119.575 1.00 0.00 680 ALA C O 1
ATOM 8239 N N . LEU C 1 553 ? 123.394 111.080 121.121 1.00 0.00 681 LEU C N 1
ATOM 8240 C CA . LEU C 1 553 ? 123.718 109.908 120.327 1.00 0.00 681 LEU C CA 1
ATOM 8241 C C . LEU C 1 553 ? 122.643 108.849 120.410 1.00 0.00 681 LEU C C 1
ATOM 8242 O O . LEU C 1 553 ? 122.407 108.148 119.427 1.00 0.00 681 LEU C O 1
ATOM 8247 N N . MET C 1 554 ? 122.015 108.686 121.572 1.00 0.00 682 MET C N 1
ATOM 8248 C CA . MET C 1 554 ? 120.874 107.789 121.668 1.00 0.00 682 MET C CA 1
ATOM 8249 C C . MET C 1 554 ? 119.710 108.304 120.854 1.00 0.00 682 MET C C 1
ATOM 8250 O O . MET C 1 554 ? 118.971 107.520 120.265 1.00 0.00 682 MET C O 1
ATOM 8255 N N . GLY C 1 555 ? 119.528 109.619 120.812 1.00 0.00 683 GLY C N 1
ATOM 8256 C CA . GLY C 1 555 ? 118.431 110.178 120.053 1.00 0.00 683 GLY C CA 1
ATOM 8257 C C . GLY C 1 555 ? 118.601 110.014 118.564 1.00 0.00 683 GLY C C 1
ATOM 8258 O O . GLY C 1 555 ? 117.615 109.946 117.833 1.00 0.00 683 GLY C O 1
ATOM 8259 N N . GLU C 1 556 ? 119.842 109.939 118.094 1.00 0.00 684 GLU C N 1
ATOM 8260 C CA . GLU C 1 556 ? 120.066 109.642 116.689 1.00 0.00 684 GLU C CA 1
ATOM 8261 C C . GLU C 1 556 ? 119.716 108.204 116.371 1.00 0.00 684 GLU C C 1
ATOM 8262 O O . GLU C 1 556 ? 119.093 107.943 115.344 1.00 0.00 684 GLU C O 1
ATOM 8264 N N . THR C 1 557 ? 120.055 107.263 117.247 1.00 0.00 685 THR C N 1
ATOM 8265 C CA . THR C 1 557 ? 119.758 105.873 116.937 1.00 0.00 685 THR C CA 1
ATOM 8266 C C . THR C 1 557 ? 118.314 105.528 117.227 1.00 0.00 685 THR C C 1
ATOM 8267 O O . THR C 1 557 ? 117.859 104.453 116.854 1.00 0.00 685 THR C O 1
ATOM 8271 N N . VAL C 1 558 ? 117.593 106.385 117.938 1.00 0.00 686 VAL C N 1
ATOM 8272 C CA . VAL C 1 558 ? 116.154 106.199 118.057 1.00 0.00 686 VAL C CA 1
ATOM 8273 C C . VAL C 1 558 ? 115.460 106.670 116.794 1.00 0.00 686 VAL C C 1
ATOM 8274 O O . VAL C 1 558 ? 114.613 105.971 116.234 1.00 0.00 686 VAL C O 1
ATOM 8278 N N . ASN C 1 559 ? 115.822 107.848 116.308 1.00 0.00 687 ASN C N 1
ATOM 8279 C CA . ASN C 1 559 ? 115.162 108.368 115.124 1.00 0.00 687 ASN C CA 1
ATOM 8280 C C . ASN C 1 559 ? 115.646 107.722 113.844 1.00 0.00 687 ASN C C 1
ATOM 8281 O O . ASN C 1 559 ? 114.946 107.798 112.837 1.00 0.00 687 ASN C O 1
ATOM 8286 N N . LYS C 1 560 ? 116.807 107.087 113.848 1.00 0.00 688 LYS C N 1
ATOM 8287 C CA . LYS C 1 560 ? 117.222 106.329 112.680 1.00 0.00 688 LYS C CA 1
ATOM 8288 C C . LYS C 1 560 ? 116.456 105.029 112.564 1.00 0.00 688 LYS C C 1
ATOM 8289 O O . LYS C 1 560 ? 116.118 104.597 111.462 1.00 0.00 688 LYS C O 1
ATOM 8295 N N . ILE C 1 561 ? 116.161 104.406 113.702 1.00 0.00 689 ILE C N 1
ATOM 8296 C CA . ILE C 1 561 ? 115.553 103.083 113.727 1.00 0.00 689 ILE C CA 1
ATOM 8297 C C . ILE C 1 561 ? 114.042 103.159 113.670 1.00 0.00 689 ILE C C 1
ATOM 8298 O O . ILE C 1 561 ? 113.379 102.127 113.526 1.00 0.00 689 ILE C O 1
ATOM 8303 N N . ALA C 1 562 ? 113.474 104.353 113.778 1.00 30.00 690 ALA C N 1
ATOM 8304 C CA . ALA C 1 562 ? 112.043 104.540 113.629 1.00 30.00 690 ALA C CA 1
ATOM 8305 C C . ALA C 1 562 ? 111.658 104.925 112.217 1.00 30.00 690 ALA C C 1
ATOM 8306 O O . ALA C 1 562 ? 110.511 104.710 111.818 1.00 30.00 690 ALA C O 1
ATOM 8308 N N . GLN C 1 563 ? 112.591 105.495 111.458 1.00 30.00 691 GLN C N 1
ATOM 8309 C CA . GLN C 1 563 ? 112.376 105.674 110.030 1.00 30.00 691 GLN C CA 1
ATOM 8310 C C . GLN C 1 563 ? 112.362 104.336 109.314 1.00 30.00 691 GLN C C 1
ATOM 8311 O O . GLN C 1 563 ? 111.518 104.097 108.446 1.00 30.00 691 GLN C O 1
ATOM 8317 N N . GLU C 1 564 ? 113.263 103.438 109.692 1.00 30.00 692 GLU C N 1
ATOM 8318 C CA . GLU C 1 564 ? 113.383 102.140 109.049 1.00 30.00 692 GLU C CA 1
ATOM 8319 C C . GLU C 1 564 ? 112.567 101.099 109.800 1.00 30.00 692 GLU C C 1
ATOM 8320 O O . GLU C 1 564 ? 112.994 99.950 109.927 1.00 30.00 692 GLU C O 1
ATOM 8322 N N . SER C 1 565 ? 111.400 101.494 110.310 1.00 30.00 693 SER C N 1
ATOM 8323 C CA . SER C 1 565 ? 110.662 100.631 111.223 1.00 30.00 693 SER C CA 1
ATOM 8324 C C . SER C 1 565 ? 109.952 99.505 110.490 1.00 30.00 693 SER C C 1
ATOM 8325 O O . SER C 1 565 ? 110.032 98.345 110.909 1.00 30.00 693 SER C O 1
ATOM 8328 N N . LYS C 1 566 ? 109.246 99.828 109.401 1.00 30.00 694 LYS C N 1
ATOM 8329 C CA . LYS C 1 566 ? 108.448 98.831 108.694 1.00 30.00 694 LYS C CA 1
ATOM 8330 C C . LYS C 1 566 ? 109.320 97.768 108.045 1.00 30.00 694 LYS C C 1
ATOM 8331 O O . LYS C 1 566 ? 108.877 96.633 107.854 1.00 30.00 694 LYS C O 1
ATOM 8333 N N . ASN C 1 567 ? 110.560 98.115 107.717 1.00 30.00 695 ASN C N 1
ATOM 8334 C CA . ASN C 1 567 ? 111.516 97.111 107.276 1.00 30.00 695 ASN C CA 1
ATOM 8335 C C . ASN C 1 567 ? 111.953 96.233 108.438 1.00 30.00 695 ASN C C 1
ATOM 8336 O O . ASN C 1 567 ? 111.933 95.002 108.333 1.00 30.00 695 ASN C O 1
ATOM 8341 N N . ILE C 1 568 ? 112.311 96.857 109.570 1.00 30.00 696 ILE C N 1
ATOM 8342 C CA . ILE C 1 568 ? 112.941 96.175 110.703 1.00 30.00 696 ILE C CA 1
ATOM 8343 C C . ILE C 1 568 ? 112.036 95.142 111.339 1.00 30.00 696 ILE C C 1
ATOM 8344 O O . ILE C 1 568 ? 112.512 94.235 112.029 1.00 30.00 696 ILE C O 1
ATOM 8346 N N . TRP C 1 569 ? 110.739 95.257 111.101 1.00 30.00 697 TRP C N 1
ATOM 8347 C CA . TRP C 1 569 ? 109.763 94.404 111.750 1.00 30.00 697 TRP C CA 1
ATOM 8348 C C . TRP C 1 569 ? 109.755 92.984 111.189 1.00 30.00 697 TRP C C 1
ATOM 8349 O O . TRP C 1 569 ? 109.627 92.020 111.952 1.00 30.00 697 TRP C O 1
ATOM 8360 N N . LYS C 1 570 ? 109.890 92.826 109.873 1.00 30.00 698 LYS C N 1
ATOM 8361 C CA . LYS C 1 570 ? 109.540 91.548 109.258 1.00 30.00 698 LYS C CA 1
ATOM 8362 C C . LYS C 1 570 ? 110.568 90.457 109.498 1.00 30.00 698 LYS C C 1
ATOM 8363 O O . LYS C 1 570 ? 110.211 89.275 109.489 1.00 30.00 698 LYS C O 1
ATOM 8369 N N . LEU C 1 571 ? 111.830 90.822 109.711 1.00 30.00 699 LEU C N 1
ATOM 8370 C CA . LEU C 1 571 ? 112.862 89.817 109.914 1.00 30.00 699 LEU C CA 1
ATOM 8371 C C . LEU C 1 571 ? 112.711 89.103 111.245 1.00 30.00 699 LEU C C 1
ATOM 8372 O O . LEU C 1 571 ? 113.083 87.931 111.351 1.00 30.00 699 LEU C O 1
ATOM 8374 N N . GLN C 1 572 ? 112.154 89.773 112.250 1.00 30.00 700 GLN C N 1
ATOM 8375 C CA . GLN C 1 572 ? 111.994 89.155 113.557 1.00 30.00 700 GLN C CA 1
ATOM 8376 C C . GLN C 1 572 ? 110.840 88.170 113.580 1.00 30.00 700 GLN C C 1
ATOM 8377 O O . GLN C 1 572 ? 110.862 87.214 114.359 1.00 30.00 700 GLN C O 1
ATOM 8379 N N . ARG C 1 573 ? 109.827 88.387 112.750 1.00 30.00 701 ARG C N 1
ATOM 8380 C CA . ARG C 1 573 ? 108.772 87.394 112.638 1.00 30.00 701 ARG C CA 1
ATOM 8381 C C . ARG C 1 573 ? 109.255 86.161 111.895 1.00 30.00 701 ARG C C 1
ATOM 8382 O O . ARG C 1 573 ? 108.923 85.034 112.282 1.00 30.00 701 ARG C O 1
ATOM 8390 N N . ALA C 1 574 ? 110.066 86.357 110.854 1.00 30.00 702 ALA C N 1
ATOM 8391 C CA . ALA C 1 574 ? 110.616 85.238 110.102 1.00 30.00 702 ALA C CA 1
ATOM 8392 C C . ALA C 1 574 ? 111.547 84.390 110.951 1.00 30.00 702 ALA C C 1
ATOM 8393 O O . ALA C 1 574 ? 111.606 83.170 110.768 1.00 30.00 702 ALA C O 1
ATOM 8395 N N . ILE C 1 575 ? 112.272 85.014 111.881 1.00 30.00 703 ILE C N 1
ATOM 8396 C CA . ILE C 1 575 ? 113.076 84.247 112.823 1.00 30.00 703 ILE C CA 1
ATOM 8397 C C . ILE C 1 575 ? 112.178 83.484 113.780 1.00 30.00 703 ILE C C 1
ATOM 8398 O O . ILE C 1 575 ? 112.516 82.376 114.208 1.00 30.00 703 ILE C O 1
ATOM 8400 N N . THR C 1 576 ? 111.012 84.040 114.110 1.00 30.00 704 THR C N 1
ATOM 8401 C CA . THR C 1 576 ? 110.072 83.335 114.971 1.00 30.00 704 THR C CA 1
ATOM 8402 C C . THR C 1 576 ? 109.279 82.292 114.205 1.00 30.00 704 THR C C 1
ATOM 8403 O O . THR C 1 576 ? 108.962 81.235 114.757 1.00 30.00 704 THR C O 1
ATOM 8405 N N . ILE C 1 577 ? 108.945 82.572 112.943 1.00 30.00 705 ILE C N 1
ATOM 8406 C CA . ILE C 1 577 ? 108.163 81.623 112.162 1.00 30.00 705 ILE C CA 1
ATOM 8407 C C . ILE C 1 577 ? 109.009 80.423 111.780 1.00 30.00 705 ILE C C 1
ATOM 8408 O O . ILE C 1 577 ? 108.501 79.302 111.687 1.00 30.00 705 ILE C O 1
ATOM 8410 N N . LEU C 1 578 ? 110.306 80.626 111.558 1.00 30.00 706 LEU C N 1
ATOM 8411 C CA . LEU C 1 578 ? 111.174 79.500 111.241 1.00 30.00 706 LEU C CA 1
ATOM 8412 C C . LEU C 1 578 ? 111.489 78.676 112.476 1.00 30.00 706 LEU C C 1
ATOM 8413 O O . LEU C 1 578 ? 111.666 77.459 112.374 1.00 30.00 706 LEU C O 1
ATOM 8415 N N . ASP C 1 579 ? 111.550 79.317 113.643 1.00 30.00 707 ASP C N 1
ATOM 8416 C CA . ASP C 1 579 ? 111.870 78.594 114.867 1.00 30.00 707 ASP C CA 1
ATOM 8417 C C . ASP C 1 579 ? 110.709 77.716 115.308 1.00 30.00 707 ASP C C 1
ATOM 8418 O O . ASP C 1 579 ? 110.912 76.560 115.694 1.00 30.00 707 ASP C O 1
ATOM 8420 N N . THR C 1 580 ? 109.486 78.244 115.243 1.00 30.00 708 THR C N 1
ATOM 8421 C CA . THR C 1 580 ? 108.324 77.492 115.694 1.00 30.00 708 THR C CA 1
ATOM 8422 C C . THR C 1 580 ? 108.020 76.315 114.781 1.00 30.00 708 THR C C 1
ATOM 8423 O O . THR C 1 580 ? 107.413 75.334 115.220 1.00 30.00 708 THR C O 1
ATOM 8425 N N . GLU C 1 581 ? 108.435 76.387 113.518 1.00 30.00 709 GLU C N 1
ATOM 8426 C CA . GLU C 1 581 ? 108.256 75.254 112.621 1.00 30.00 709 GLU C CA 1
ATOM 8427 C C . GLU C 1 581 ? 109.235 74.135 112.935 1.00 30.00 709 GLU C C 1
ATOM 8428 O O . GLU C 1 581 ? 108.912 72.960 112.737 1.00 30.00 709 GLU C O 1
ATOM 8430 N N . LYS C 1 582 ? 110.421 74.478 113.425 1.00 30.00 710 LYS C N 1
ATOM 8431 C CA . LYS C 1 582 ? 111.393 73.473 113.824 1.00 30.00 710 LYS C CA 1
ATOM 8432 C C . LYS C 1 582 ? 111.112 72.898 115.202 1.00 30.00 710 LYS C C 1
ATOM 8433 O O . LYS C 1 582 ? 111.706 71.878 115.560 1.00 30.00 710 LYS C O 1
ATOM 8439 N N . SER C 1 583 ? 110.225 73.524 115.975 1.00 30.00 711 SER C N 1
ATOM 8440 C CA . SER C 1 583 ? 109.965 73.051 117.329 1.00 30.00 711 SER C CA 1
ATOM 8441 C C . SER C 1 583 ? 109.126 71.782 117.319 1.00 30.00 711 SER C C 1
ATOM 8442 O O . SER C 1 583 ? 109.355 70.875 118.126 1.00 30.00 711 SER C O 1
ATOM 8445 N N . PHE C 1 584 ? 108.154 71.696 116.412 1.00 30.00 712 PHE C N 1
ATOM 8446 C CA . PHE C 1 584 ? 107.323 70.501 116.325 1.00 30.00 712 PHE C CA 1
ATOM 8447 C C . PHE C 1 584 ? 108.081 69.353 115.667 1.00 30.00 712 PHE C C 1
ATOM 8448 O O . PHE C 1 584 ? 108.181 68.257 116.231 1.00 30.00 712 PHE C O 1
ATOM 8450 N N . LEU C 1 585 ? 108.585 69.582 114.449 1.00 30.00 713 LEU C N 1
ATOM 8451 C CA . LEU C 1 585 ? 109.375 68.658 113.629 1.00 30.00 713 LEU C CA 1
ATOM 8452 C C . LEU C 1 585 ? 108.641 67.363 113.286 1.00 30.00 713 LEU C C 1
ATOM 8453 O O . LEU C 1 585 ? 109.274 66.399 112.838 1.00 30.00 713 LEU C O 1
ATOM 8455 N N . LYS C 1 586 ? 107.327 67.316 113.475 1.00 30.00 714 LYS C N 1
ATOM 8456 C CA . LYS C 1 586 ? 106.526 66.138 113.188 1.00 30.00 714 LYS C CA 1
ATOM 8457 C C . LYS C 1 586 ? 105.286 66.441 112.369 1.00 30.00 714 LYS C C 1
ATOM 8458 O O . LYS C 1 586 ? 104.828 65.572 111.625 1.00 30.00 714 LYS C O 1
ATOM 8460 N N . CYS C 1 587 ? 104.736 67.649 112.481 1.00 30.00 715 CYS C N 1
ATOM 8461 C CA . CYS C 1 587 ? 103.522 68.028 111.760 1.00 30.00 715 CYS C CA 1
ATOM 8462 C C . CYS C 1 587 ? 103.908 68.482 110.356 1.00 30.00 715 CYS C C 1
ATOM 8463 O O . CYS C 1 587 ? 103.843 69.662 110.001 1.00 30.00 715 CYS C O 1
ATOM 8465 N N . MET C 1 588 ? 104.310 67.511 109.536 1.00 30.00 716 MET C N 1
ATOM 8466 C CA . MET C 1 588 ? 104.709 67.786 108.165 1.00 30.00 716 MET C CA 1
ATOM 8467 C C . MET C 1 588 ? 103.532 68.124 107.265 1.00 30.00 716 MET C C 1
ATOM 8468 O O . MET C 1 588 ? 103.741 68.680 106.182 1.00 30.00 716 MET C O 1
ATOM 8470 N N . ARG C 1 589 ? 102.308 67.796 107.685 1.00 30.00 717 ARG C N 1
ATOM 8471 C CA . ARG C 1 589 ? 101.128 68.191 106.924 1.00 30.00 717 ARG C CA 1
ATOM 8472 C C . ARG C 1 589 ? 100.923 69.697 106.979 1.00 30.00 717 ARG C C 1
ATOM 8473 O O . ARG C 1 589 ? 100.469 70.305 106.004 1.00 30.00 717 ARG C O 1
ATOM 8475 N N . LYS C 1 590 ? 101.251 70.315 108.111 1.00 30.00 718 LYS C N 1
ATOM 8476 C CA . LYS C 1 590 ? 101.224 71.765 108.199 1.00 30.00 718 LYS C CA 1
ATOM 8477 C C . LYS C 1 590 ? 102.504 72.398 107.676 1.00 30.00 718 LYS C C 1
ATOM 8478 O O . LYS C 1 590 ? 102.525 73.607 107.428 1.00 30.00 718 LYS C O 1
ATOM 8480 N N . ALA C 1 591 ? 103.565 71.607 107.498 1.00 30.00 719 ALA C N 1
ATOM 8481 C CA . ALA C 1 591 ? 104.836 72.163 107.048 1.00 30.00 719 ALA C CA 1
ATOM 8482 C C . ALA C 1 591 ? 104.804 72.544 105.572 1.00 30.00 719 ALA C C 1
ATOM 8483 O O . ALA C 1 591 ? 105.433 73.532 105.179 1.00 30.00 719 ALA C O 1
ATOM 8485 N N . PHE C 1 592 ? 104.100 71.781 104.741 1.00 30.00 720 PHE C N 1
ATOM 8486 C CA . PHE C 1 592 ? 103.953 72.180 103.351 1.00 30.00 720 PHE C CA 1
ATOM 8487 C C . PHE C 1 592 ? 102.984 73.342 103.242 1.00 30.00 720 PHE C C 1
ATOM 8488 O O . PHE C 1 592 ? 102.131 73.546 104.110 1.00 30.00 720 PHE C O 1
ATOM 8496 N N . ARG C 1 593 ? 103.124 74.112 102.172 1.00 30.00 721 ARG C N 1
ATOM 8497 C CA . ARG C 1 593 ? 102.260 75.249 101.913 1.00 30.00 721 ARG C CA 1
ATOM 8498 C C . ARG C 1 593 ? 101.611 75.107 100.544 1.00 30.00 721 ARG C C 1
ATOM 8499 O O . ARG C 1 593 ? 102.304 75.053 99.524 1.00 30.00 721 ARG C O 1
ATOM 8501 N N . SER C 1 594 ? 100.284 75.008 100.543 1.00 30.00 722 SER C N 1
ATOM 8502 C CA . SER C 1 594 ? 99.382 75.169 99.404 1.00 30.00 722 SER C CA 1
ATOM 8503 C C . SER C 1 594 ? 99.502 74.092 98.335 1.00 30.00 722 SER C C 1
ATOM 8504 O O . SER C 1 594 ? 99.330 74.393 97.147 1.00 30.00 722 SER C O 1
ATOM 8506 N N . GLY C 1 595 ? 99.776 72.853 98.714 1.00 30.00 723 GLY C N 1
ATOM 8507 C CA . GLY C 1 595 ? 99.454 71.713 97.884 1.00 30.00 723 GLY C CA 1
ATOM 8508 C C . GLY C 1 595 ? 100.427 71.487 96.742 1.00 30.00 723 GLY C C 1
ATOM 8509 O O . GLY C 1 595 ? 101.190 72.362 96.339 1.00 30.00 723 GLY C O 1
ATOM 8510 N N . LYS C 1 596 ? 100.406 70.262 96.233 1.00 30.00 724 LYS C N 1
ATOM 8511 C CA . LYS C 1 596 ? 101.204 69.881 95.083 1.00 30.00 724 LYS C CA 1
ATOM 8512 C C . LYS C 1 596 ? 100.396 70.094 93.814 1.00 30.00 724 LYS C C 1
ATOM 8513 O O . LYS C 1 596 ? 99.176 69.919 93.797 1.00 30.00 724 LYS C O 1
ATOM 8515 N N . LEU C 1 597 ? 101.087 70.487 92.752 1.00 30.00 725 LEU C N 1
ATOM 8516 C CA . LEU C 1 597 ? 100.425 70.747 91.486 1.00 30.00 725 LEU C CA 1
ATOM 8517 C C . LEU C 1 597 ? 101.427 70.542 90.364 1.00 30.00 725 LEU C C 1
ATOM 8518 O O . LEU C 1 597 ? 102.552 71.042 90.419 1.00 30.00 725 LEU C O 1
ATOM 8520 N N . LEU C 1 598 ? 101.005 69.799 89.348 1.00 30.00 726 LEU C N 1
ATOM 8521 C CA . LEU C 1 598 ? 101.835 69.528 88.180 1.00 30.00 726 LEU C CA 1
ATOM 8522 C C . LEU C 1 598 ? 101.473 70.571 87.131 1.00 30.00 726 LEU C C 1
ATOM 8523 O O . LEU C 1 598 ? 100.683 70.318 86.222 1.00 30.00 726 LEU C O 1
ATOM 8525 N N . GLN C 1 599 ? 102.056 71.759 87.266 1.00 30.00 727 GLN C N 1
ATOM 8526 C CA . GLN C 1 599 ? 101.760 72.874 86.380 1.00 30.00 727 GLN C CA 1
ATOM 8527 C C . GLN C 1 599 ? 102.729 72.976 85.218 1.00 30.00 727 GLN C C 1
ATOM 8528 O O . GLN C 1 599 ? 102.578 73.870 84.381 1.00 30.00 727 GLN C O 1
ATOM 8530 N N . VAL C 1 600 ? 103.721 72.093 85.144 1.00 30.00 728 VAL C N 1
ATOM 8531 C CA . VAL C 1 600 ? 104.634 72.127 84.010 1.00 30.00 728 VAL C CA 1
ATOM 8532 C C . VAL C 1 600 ? 104.003 71.457 82.799 1.00 30.00 728 VAL C C 1
ATOM 8533 O O . VAL C 1 600 ? 104.242 71.858 81.654 1.00 30.00 728 VAL C O 1
ATOM 8535 N N . GLY C 1 601 ? 103.199 70.419 83.026 1.00 30.00 729 GLY C N 1
ATOM 8536 C CA . GLY C 1 601 ? 102.584 69.676 81.950 1.00 30.00 729 GLY C CA 1
ATOM 8537 C C . GLY C 1 601 ? 103.457 68.612 81.327 1.00 30.00 729 GLY C C 1
ATOM 8538 O O . GLY C 1 601 ? 102.937 67.570 80.912 1.00 30.00 729 GLY C O 1
ATOM 8539 N N . PHE C 1 602 ? 104.759 68.845 81.237 1.00 30.00 730 PHE C N 1
ATOM 8540 C CA . PHE C 1 602 ? 105.725 67.857 80.791 1.00 30.00 730 PHE C CA 1
ATOM 8541 C C . PHE C 1 602 ? 107.072 68.242 81.386 1.00 30.00 730 PHE C C 1
ATOM 8542 O O . PHE C 1 602 ? 107.157 69.101 82.269 1.00 30.00 730 PHE C O 1
ATOM 8544 N N . THR C 1 603 ? 108.123 67.614 80.897 1.00 30.00 731 THR C N 1
ATOM 8545 C CA . THR C 1 603 ? 109.476 67.949 81.307 1.00 30.00 731 THR C CA 1
ATOM 8546 C C . THR C 1 603 ? 110.305 68.148 80.048 1.00 30.00 731 THR C C 1
ATOM 8547 O O . THR C 1 603 ? 109.768 68.047 78.938 1.00 30.00 731 THR C O 1
ATOM 8549 N N . PRO C 1 604 ? 111.597 68.460 80.172 1.00 30.00 732 PRO C N 1
ATOM 8550 C CA . PRO C 1 604 ? 112.447 68.476 78.972 1.00 30.00 732 PRO C CA 1
ATOM 8551 C C . PRO C 1 604 ? 112.624 67.100 78.355 1.00 30.00 732 PRO C C 1
ATOM 8552 O O . PRO C 1 604 ? 112.858 66.999 77.145 1.00 30.00 732 PRO C O 1
ATOM 8554 N N . ASP C 1 605 ? 112.510 66.038 79.149 1.00 30.00 733 ASP C N 1
ATOM 8555 C CA . ASP C 1 605 ? 112.557 64.676 78.644 1.00 30.00 733 ASP C CA 1
ATOM 8556 C C . ASP C 1 605 ? 111.277 63.897 78.885 1.00 30.00 733 ASP C C 1
ATOM 8557 O O . ASP C 1 605 ? 110.840 63.164 77.996 1.00 30.00 733 ASP C O 1
ATOM 8559 N N . GLY C 1 606 ? 110.661 64.042 80.058 1.00 30.00 734 GLY C N 1
ATOM 8560 C CA . GLY C 1 606 ? 109.452 63.331 80.394 1.00 30.00 734 GLY C CA 1
ATOM 8561 C C . GLY C 1 606 ? 108.203 64.140 80.082 1.00 30.00 734 GLY C C 1
ATOM 8562 O O . GLY C 1 606 ? 108.252 65.283 79.633 1.00 30.00 734 GLY C O 1
ATOM 8563 N N . LYS C 1 607 ? 107.061 63.505 80.333 1.00 30.00 735 LYS C N 1
ATOM 8564 C CA . LYS C 1 607 ? 105.763 64.124 80.115 1.00 30.00 735 LYS C CA 1
ATOM 8565 C C . LYS C 1 607 ? 105.006 64.378 81.407 1.00 30.00 735 LYS C C 1
ATOM 8566 O O . LYS C 1 607 ? 103.886 64.894 81.362 1.00 30.00 735 LYS C O 1
ATOM 8568 N N . ASP C 1 608 ? 105.580 64.030 82.553 1.00 30.00 736 ASP C N 1
ATOM 8569 C CA . ASP C 1 608 ? 104.953 64.257 83.844 1.00 30.00 736 ASP C CA 1
ATOM 8570 C C . ASP C 1 608 ? 105.822 65.184 84.680 1.00 30.00 736 ASP C C 1
ATOM 8571 O O . ASP C 1 608 ? 107.024 65.321 84.437 1.00 30.00 736 ASP C O 1
ATOM 8573 N N . ASP C 1 609 ? 105.201 65.824 85.668 1.00 30.00 737 ASP C N 1
ATOM 8574 C CA . ASP C 1 609 ? 105.911 66.727 86.562 1.00 30.00 737 ASP C CA 1
ATOM 8575 C C . ASP C 1 609 ? 105.195 66.767 87.903 1.00 30.00 737 ASP C C 1
ATOM 8576 O O . ASP C 1 609 ? 104.166 66.115 88.102 1.00 30.00 737 ASP C O 1
ATOM 8578 N N . TYR C 1 610 ? 105.765 67.543 88.825 1.00 30.00 738 TYR C N 1
ATOM 8579 C CA . TYR C 1 610 ? 105.198 67.755 90.155 1.00 30.00 738 TYR C CA 1
ATOM 8580 C C . TYR C 1 610 ? 105.877 68.972 90.759 1.00 30.00 738 TYR C C 1
ATOM 8581 O O . TYR C 1 610 ? 107.105 69.081 90.699 1.00 30.00 738 TYR C O 1
ATOM 8583 N N . ARG C 1 611 ? 105.095 69.881 91.334 1.00 30.00 739 ARG C N 1
ATOM 8584 C CA . ARG C 1 611 ? 105.650 71.049 91.998 1.00 30.00 739 ARG C CA 1
ATOM 8585 C C . ARG C 1 611 ? 104.713 71.484 93.114 1.00 30.00 739 ARG C C 1
ATOM 8586 O O . ARG C 1 611 ? 103.537 71.123 93.141 1.00 30.00 739 ARG C O 1
ATOM 8588 N N . TRP C 1 612 ? 105.248 72.275 94.037 1.00 30.00 740 TRP C N 1
ATOM 8589 C CA . TRP C 1 612 ? 104.485 72.855 95.134 1.00 30.00 740 TRP C CA 1
ATOM 8590 C C . TRP C 1 612 ? 104.230 74.314 94.795 1.00 30.00 740 TRP C C 1
ATOM 8591 O O . TRP C 1 612 ? 105.162 75.121 94.791 1.00 30.00 740 TRP C O 1
ATOM 8602 N N . CYS C 1 613 ? 102.975 74.651 94.514 1.00 30.00 741 CYS C N 1
ATOM 8603 C CA . CYS C 1 613 ? 102.694 75.870 93.764 1.00 30.00 741 CYS C CA 1
ATOM 8604 C C . CYS C 1 613 ? 102.700 77.129 94.626 1.00 30.00 741 CYS C C 1
ATOM 8605 O O . CYS C 1 613 ? 103.575 77.981 94.455 1.00 30.00 741 CYS C O 1
ATOM 8607 N N . PHE C 1 614 ? 101.754 77.244 95.558 1.00 30.00 742 PHE C N 1
ATOM 8608 C CA . PHE C 1 614 ? 101.531 78.450 96.366 1.00 30.00 742 PHE C CA 1
ATOM 8609 C C . PHE C 1 614 ? 101.305 79.683 95.485 1.00 30.00 742 PHE C C 1
ATOM 8610 O O . PHE C 1 614 ? 102.184 80.511 95.277 1.00 30.00 742 PHE C O 1
ATOM 8618 N N . ARG C 1 615 ? 100.127 79.723 94.875 1.00 30.00 743 ARG C N 1
ATOM 8619 C CA . ARG C 1 615 ? 99.782 80.880 94.066 1.00 30.00 743 ARG C CA 1
ATOM 8620 C C . ARG C 1 615 ? 99.557 82.116 94.929 1.00 30.00 743 ARG C C 1
ATOM 8621 O O . ARG C 1 615 ? 99.295 82.037 96.129 1.00 30.00 743 ARG C O 1
ATOM 8629 N N . VAL C 1 616 ? 99.664 83.274 94.289 1.00 30.00 744 VAL C N 1
ATOM 8630 C CA . VAL C 1 616 ? 99.477 84.557 94.953 1.00 30.00 744 VAL C CA 1
ATOM 8631 C C . VAL C 1 616 ? 98.941 85.541 93.929 1.00 30.00 744 VAL C C 1
ATOM 8632 O O . VAL C 1 616 ? 99.437 85.601 92.802 1.00 30.00 744 VAL C O 1
ATOM 8634 N N . ASP C 1 617 ? 97.936 86.318 94.317 1.00 30.00 745 ASP C N 1
ATOM 8635 C CA . ASP C 1 617 ? 97.307 87.283 93.426 1.00 30.00 745 ASP C CA 1
ATOM 8636 C C . ASP C 1 617 ? 97.897 88.666 93.677 1.00 30.00 745 ASP C C 1
ATOM 8637 O O . ASP C 1 617 ? 97.854 89.166 94.804 1.00 30.00 745 ASP C O 1
ATOM 8639 N N . GLU C 1 618 ? 98.437 89.279 92.632 1.00 30.00 746 GLU C N 1
ATOM 8640 C CA . GLU C 1 618 ? 99.090 90.575 92.731 1.00 30.00 746 GLU C CA 1
ATOM 8641 C C . GLU C 1 618 ? 98.181 91.682 92.202 1.00 30.00 746 GLU C C 1
ATOM 8642 O O . GLU C 1 618 ? 97.107 91.431 91.653 1.00 30.00 746 GLU C O 1
ATOM 8644 N N . VAL C 1 619 ? 98.621 92.928 92.392 1.00 30.00 747 VAL C N 1
ATOM 8645 C CA . VAL C 1 619 ? 97.798 94.086 92.063 1.00 30.00 747 VAL C CA 1
ATOM 8646 C C . VAL C 1 619 ? 98.586 95.179 91.348 1.00 30.00 747 VAL C C 1
ATOM 8647 O O . VAL C 1 619 ? 98.161 96.339 91.328 1.00 30.00 747 VAL C O 1
ATOM 8649 N N . ASN C 1 620 ? 99.739 94.833 90.779 1.00 30.00 748 ASN C N 1
ATOM 8650 C CA . ASN C 1 620 ? 100.575 95.820 90.103 1.00 30.00 748 ASN C CA 1
ATOM 8651 C C . ASN C 1 620 ? 99.908 96.320 88.825 1.00 30.00 748 ASN C C 1
ATOM 8652 O O . ASN C 1 620 ? 99.029 95.664 88.260 1.00 30.00 748 ASN C O 1
ATOM 8654 N N . TRP C 1 621 ? 100.331 97.498 88.366 1.00 30.00 749 TRP C N 1
ATOM 8655 C CA . TRP C 1 621 ? 99.635 98.200 87.294 1.00 30.00 749 TRP C CA 1
ATOM 8656 C C . TRP C 1 621 ? 100.556 98.485 86.117 1.00 30.00 749 TRP C C 1
ATOM 8657 O O . TRP C 1 621 ? 101.576 99.163 86.268 1.00 30.00 749 TRP C O 1
ATOM 8668 N N . THR C 1 622 ? 100.176 97.980 84.949 1.00 30.00 750 THR C N 1
ATOM 8669 C CA . THR C 1 622 ? 100.719 98.417 83.673 1.00 30.00 750 THR C CA 1
ATOM 8670 C C . THR C 1 622 ? 99.625 99.143 82.901 1.00 30.00 750 THR C C 1
ATOM 8671 O O . THR C 1 622 ? 98.555 98.580 82.647 1.00 30.00 750 THR C O 1
ATOM 8673 N N . THR C 1 623 ? 99.900 100.392 82.536 1.00 30.00 751 THR C N 1
ATOM 8674 C CA . THR C 1 623 ? 98.895 101.298 81.986 1.00 30.00 751 THR C CA 1
ATOM 8675 C C . THR C 1 623 ? 98.351 100.866 80.628 1.00 30.00 751 THR C C 1
ATOM 8676 O O . THR C 1 623 ? 97.138 100.793 80.435 1.00 30.00 751 THR C O 1
ATOM 8680 N N . THR D 1 230 ? 157.894 123.849 96.630 1.00 36.89 335 THR D N 1
ATOM 8681 C CA . THR D 1 230 ? 157.576 123.027 95.471 1.00 36.74 335 THR D CA 1
ATOM 8682 C C . THR D 1 230 ? 156.104 123.162 95.127 1.00 36.68 335 THR D C 1
ATOM 8683 O O . THR D 1 230 ? 155.295 123.417 96.012 1.00 36.82 335 THR D O 1
ATOM 8687 N N . PRO D 1 231 ? 155.760 123.003 93.844 1.00 36.46 336 PRO D N 1
ATOM 8688 C CA . PRO D 1 231 ? 154.343 123.029 93.457 1.00 35.71 336 PRO D CA 1
ATOM 8689 C C . PRO D 1 231 ? 153.524 121.904 94.043 1.00 35.26 336 PRO D C 1
ATOM 8690 O O . PRO D 1 231 ? 152.308 122.063 94.192 1.00 35.27 336 PRO D O 1
ATOM 8694 N N . LEU D 1 232 ? 154.139 120.774 94.377 1.00 35.26 337 LEU D N 1
ATOM 8695 C CA . LEU D 1 232 ? 153.379 119.686 94.971 1.00 34.53 337 LEU D CA 1
ATOM 8696 C C . LEU D 1 232 ? 153.028 119.977 96.422 1.00 34.37 337 LEU D C 1
ATOM 8697 O O . LEU D 1 232 ? 151.896 119.733 96.849 1.00 34.02 337 LEU D O 1
ATOM 8702 N N . ALA D 1 233 ? 153.978 120.503 97.188 1.00 33.95 338 ALA D N 1
ATOM 8703 C CA . ALA D 1 233 ? 153.695 120.854 98.570 1.00 34.02 338 ALA D CA 1
ATOM 8704 C C . ALA D 1 233 ? 152.790 122.065 98.668 1.00 34.07 338 ALA D C 1
ATOM 8705 O O . ALA D 1 233 ? 151.976 122.151 99.593 1.00 34.62 338 ALA D O 1
ATOM 8707 N N . LEU D 1 234 ? 152.909 123.000 97.729 1.00 33.85 339 LEU D N 1
ATOM 8708 C CA . LEU D 1 234 ? 152.076 124.189 97.771 1.00 33.53 339 LEU D CA 1
ATOM 8709 C C . LEU D 1 234 ? 150.633 123.870 97.427 1.00 33.66 339 LEU D C 1
ATOM 8710 O O . LEU D 1 234 ? 149.733 124.596 97.853 1.00 34.18 339 LEU D O 1
ATOM 8715 N N . ALA D 1 235 ? 150.391 122.800 96.678 1.00 33.60 340 ALA D N 1
ATOM 8716 C CA . ALA D 1 235 ? 149.023 122.338 96.513 1.00 33.36 340 ALA D CA 1
ATOM 8717 C C . ALA D 1 235 ? 148.505 121.701 97.787 1.00 33.23 340 ALA D C 1
ATOM 8718 O O . ALA D 1 235 ? 147.319 121.828 98.103 1.00 33.09 340 ALA D O 1
ATOM 8720 N N . ALA D 1 236 ? 149.378 121.024 98.531 1.00 33.42 341 ALA D N 1
ATOM 8721 C CA . ALA D 1 236 ? 148.977 120.400 99.783 1.00 33.00 341 ALA D CA 1
ATOM 8722 C C . ALA D 1 236 ? 148.807 121.417 100.897 1.00 33.03 341 ALA D C 1
ATOM 8723 O O . ALA D 1 236 ? 147.902 121.278 101.722 1.00 33.45 341 ALA D O 1
ATOM 8725 N N . SER D 1 237 ? 149.637 122.454 100.923 1.00 32.96 342 SER D N 1
ATOM 8726 C CA . SER D 1 237 ? 149.559 123.484 101.948 1.00 32.56 342 SER D CA 1
ATOM 8727 C C . SER D 1 237 ? 148.470 124.502 101.691 1.00 32.96 342 SER D C 1
ATOM 8728 O O . SER D 1 237 ? 148.432 125.525 102.376 1.00 33.30 342 SER D O 1
ATOM 8731 N N . SER D 1 238 ? 147.601 124.265 100.725 1.00 32.75 343 SER D N 1
ATOM 8732 C CA . SER D 1 238 ? 146.554 125.212 100.408 1.00 32.98 343 SER D CA 1
ATOM 8733 C C . SER D 1 238 ? 145.197 124.560 100.228 1.00 33.17 343 SER D C 1
ATOM 8734 O O . SER D 1 238 ? 144.217 125.277 100.013 1.00 32.85 343 SER D O 1
ATOM 8737 N N . GLY D 1 239 ? 145.100 123.241 100.330 1.00 33.56 344 GLY D N 1
ATOM 8738 C CA . GLY D 1 239 ? 143.828 122.567 100.211 1.00 34.45 344 GLY D CA 1
ATOM 8739 C C . GLY D 1 239 ? 143.303 122.591 98.797 1.00 35.18 344 GLY D C 1
ATOM 8740 O O . GLY D 1 239 ? 142.317 123.267 98.502 1.00 35.31 344 GLY D O 1
ATOM 8741 N N . LYS D 1 240 ? 143.981 121.893 97.897 1.00 35.75 345 LYS D N 1
ATOM 8742 C CA . LYS D 1 240 ? 143.587 121.830 96.495 1.00 36.22 345 LYS D CA 1
ATOM 8743 C C . LYS D 1 240 ? 143.586 120.355 96.137 1.00 36.63 345 LYS D C 1
ATOM 8744 O O . LYS D 1 240 ? 144.655 119.804 95.878 1.00 36.92 345 LYS D O 1
ATOM 8750 N N . ILE D 1 241 ? 142.417 119.708 96.131 1.00 36.53 346 ILE D N 1
ATOM 8751 C CA . ILE D 1 241 ? 142.393 118.270 95.874 1.00 36.02 346 ILE D CA 1
ATOM 8752 C C . ILE D 1 241 ? 142.734 117.994 94.420 1.00 36.09 346 ILE D C 1
ATOM 8753 O O . ILE D 1 241 ? 143.630 117.198 94.120 1.00 36.19 346 ILE D O 1
ATOM 8758 N N . GLY D 1 242 ? 142.022 118.657 93.504 1.00 35.51 347 GLY D N 1
ATOM 8759 C CA . GLY D 1 242 ? 142.133 118.341 92.092 1.00 35.19 347 GLY D CA 1
ATOM 8760 C C . GLY D 1 242 ? 143.488 118.659 91.504 1.00 34.92 347 GLY D C 1
ATOM 8761 O O . GLY D 1 242 ? 143.946 117.968 90.592 1.00 34.78 347 GLY D O 1
ATOM 8762 N N . VAL D 1 243 ? 144.154 119.687 92.023 1.00 34.20 348 VAL D N 1
ATOM 8763 C CA . VAL D 1 243 ? 145.530 119.933 91.621 1.00 33.89 348 VAL D CA 1
ATOM 8764 C C . VAL D 1 243 ? 146.436 118.855 92.190 1.00 34.13 348 VAL D C 1
ATOM 8765 O O . VAL D 1 243 ? 147.340 118.360 91.511 1.00 34.36 348 VAL D O 1
ATOM 8769 N N . LEU D 1 244 ? 146.178 118.436 93.424 1.00 34.10 349 LEU D N 1
ATOM 8770 C CA . LEU D 1 244 ? 147.013 117.413 94.035 1.00 33.94 349 LEU D CA 1
ATOM 8771 C C . LEU D 1 244 ? 146.653 116.017 93.555 1.00 33.11 349 LEU D C 1
ATOM 8772 O O . LEU D 1 244 ? 147.535 115.160 93.465 1.00 32.65 349 LEU D O 1
ATOM 8777 N N . ALA D 1 245 ? 145.389 115.767 93.222 1.00 32.35 350 ALA D N 1
ATOM 8778 C CA . ALA D 1 245 ? 145.050 114.470 92.652 1.00 31.91 350 ALA D CA 1
ATOM 8779 C C . ALA D 1 245 ? 145.551 114.344 91.223 1.00 31.54 350 ALA D C 1
ATOM 8780 O O . ALA D 1 245 ? 145.707 113.232 90.719 1.00 31.60 350 ALA D O 1
ATOM 8782 N N . TYR D 1 246 ? 145.797 115.464 90.548 1.00 30.99 351 TYR D N 1
ATOM 8783 C CA . TYR D 1 246 ? 146.408 115.393 89.230 1.00 30.59 351 TYR D CA 1
ATOM 8784 C C . TYR D 1 246 ? 147.861 114.966 89.323 1.00 31.05 351 TYR D C 1
ATOM 8785 O O . TYR D 1 246 ? 148.302 114.091 88.575 1.00 31.61 351 TYR D O 1
ATOM 8794 N N . ILE D 1 247 ? 148.623 115.587 90.223 1.00 30.80 352 ILE D N 1
ATOM 8795 C CA . ILE D 1 247 ? 150.065 115.380 90.252 1.00 30.99 352 ILE D CA 1
ATOM 8796 C C . ILE D 1 247 ? 150.400 113.983 90.743 1.00 31.33 352 ILE D C 1
ATOM 8797 O O . ILE D 1 247 ? 151.349 113.358 90.262 1.00 32.20 352 ILE D O 1
ATOM 8802 N N . LEU D 1 248 ? 149.598 113.439 91.642 1.00 30.90 353 LEU D N 1
ATOM 8803 C CA . LEU D 1 248 ? 149.891 112.121 92.174 1.00 30.99 353 LEU D CA 1
ATOM 8804 C C . LEU D 1 248 ? 149.413 110.997 91.267 1.00 31.13 353 LEU D C 1
ATOM 8805 O O . LEU D 1 248 ? 149.970 109.899 91.317 1.00 31.12 353 LEU D O 1
ATOM 8810 N N . GLN D 1 249 ? 148.405 111.235 90.437 1.00 31.81 354 GLN D N 1
ATOM 8811 C CA . GLN D 1 249 ? 147.919 110.243 89.485 1.00 32.41 354 GLN D CA 1
ATOM 8812 C C . GLN D 1 249 ? 148.145 110.634 88.030 1.00 33.15 354 GLN D C 1
ATOM 8813 O O . GLN D 1 249 ? 147.293 110.373 87.181 1.00 33.51 354 GLN D O 1
ATOM 8819 N N . ARG D 1 250 ? 149.273 111.250 87.692 1.00 34.49 355 ARG D N 1
ATOM 8820 C CA . ARG D 1 250 ? 149.508 111.529 86.284 1.00 35.92 355 ARG D CA 1
ATOM 8821 C C . ARG D 1 250 ? 150.089 110.283 85.623 1.00 36.56 355 ARG D C 1
ATOM 8822 O O . ARG D 1 250 ? 150.850 109.527 86.235 1.00 37.15 355 ARG D O 1
ATOM 8830 N N . GLU D 1 251 ? 149.645 110.018 84.396 1.00 30.00 356 GLU D N 1
ATOM 8831 C CA . GLU D 1 251 ? 150.174 108.930 83.572 1.00 30.00 356 GLU D CA 1
ATOM 8832 C C . GLU D 1 251 ? 150.343 109.490 82.167 1.00 30.00 356 GLU D C 1
ATOM 8833 O O . GLU D 1 251 ? 149.453 109.367 81.325 1.00 30.00 356 GLU D O 1
ATOM 8835 N N . ILE D 1 252 ? 151.492 110.101 81.915 1.00 30.00 357 ILE D N 1
ATOM 8836 C CA . ILE D 1 252 ? 151.769 110.740 80.633 1.00 30.00 357 ILE D CA 1
ATOM 8837 C C . ILE D 1 252 ? 152.544 109.720 79.810 1.00 30.00 357 ILE D C 1
ATOM 8838 O O . ILE D 1 252 ? 153.770 109.722 79.777 1.00 30.00 357 ILE D O 1
ATOM 8840 N N . HIS D 1 253 ? 151.818 108.845 79.122 1.00 30.00 358 HIS D N 1
ATOM 8841 C CA . HIS D 1 253 ? 152.420 107.814 78.286 1.00 30.00 358 HIS D CA 1
ATOM 8842 C C . HIS D 1 253 ? 152.584 108.352 76.866 1.00 30.00 358 HIS D C 1
ATOM 8843 O O . HIS D 1 253 ? 151.612 108.483 76.115 1.00 30.00 358 HIS D O 1
ATOM 8850 N N . GLU D 1 254 ? 153.825 108.676 76.522 1.00 30.00 359 GLU D N 1
ATOM 8851 C CA . GLU D 1 254 ? 154.269 109.385 75.332 1.00 30.00 359 GLU D CA 1
ATOM 8852 C C . GLU D 1 254 ? 155.790 109.339 75.376 1.00 30.00 359 GLU D C 1
ATOM 8853 O O . GLU D 1 254 ? 156.361 109.396 76.472 1.00 30.00 359 GLU D O 1
ATOM 8859 N N . PRO D 1 255 ? 156.479 109.194 74.242 1.00 30.00 360 PRO D N 1
ATOM 8860 C CA . PRO D 1 255 ? 157.946 109.260 74.269 1.00 30.00 360 PRO D CA 1
ATOM 8861 C C . PRO D 1 255 ? 158.436 110.640 74.670 1.00 30.00 360 PRO D C 1
ATOM 8862 O O . PRO D 1 255 ? 157.828 111.658 74.329 1.00 30.00 360 PRO D O 1
ATOM 8866 N N . GLU D 1 256 ? 159.522 110.645 75.454 1.00 30.00 361 GLU D N 1
ATOM 8867 C CA . GLU D 1 256 ? 160.071 111.802 76.170 1.00 30.00 361 GLU D CA 1
ATOM 8868 C C . GLU D 1 256 ? 159.054 112.452 77.108 1.00 30.00 361 GLU D C 1
ATOM 8869 O O . GLU D 1 256 ? 159.175 113.634 77.436 1.00 30.00 361 GLU D O 1
ATOM 8871 N N . CYS D 1 257 ? 158.041 111.697 77.534 1.00 30.00 362 CYS D N 1
ATOM 8872 C CA . CYS D 1 257 ? 157.075 112.152 78.521 1.00 30.00 362 CYS D CA 1
ATOM 8873 C C . CYS D 1 257 ? 156.718 111.087 79.544 1.00 30.00 362 CYS D C 1
ATOM 8874 O O . CYS D 1 257 ? 156.019 111.407 80.508 1.00 30.00 362 CYS D O 1
ATOM 8876 N N . ARG D 1 258 ? 157.151 109.837 79.364 1.00 30.00 363 ARG D N 1
ATOM 8877 C CA . ARG D 1 258 ? 156.847 108.799 80.340 1.00 30.00 363 ARG D CA 1
ATOM 8878 C C . ARG D 1 258 ? 157.633 109.012 81.621 1.00 30.00 363 ARG D C 1
ATOM 8879 O O . ARG D 1 258 ? 157.143 108.706 82.712 1.00 30.00 363 ARG D O 1
ATOM 8881 N N . HIS D 1 259 ? 158.843 109.560 81.509 1.00 30.00 364 HIS D N 1
ATOM 8882 C CA . HIS D 1 259 ? 159.640 109.883 82.685 1.00 30.00 364 HIS D CA 1
ATOM 8883 C C . HIS D 1 259 ? 159.018 111.004 83.497 1.00 30.00 364 HIS D C 1
ATOM 8884 O O . HIS D 1 259 ? 159.297 111.124 84.692 1.00 30.00 364 HIS D O 1
ATOM 8891 N N . LEU D 1 260 ? 158.183 111.826 82.867 1.00 30.00 365 LEU D N 1
ATOM 8892 C CA . LEU D 1 260 ? 157.498 112.900 83.559 1.00 30.00 365 LEU D CA 1
ATOM 8893 C C . LEU D 1 260 ? 156.395 112.375 84.466 1.00 30.00 365 LEU D C 1
ATOM 8894 O O . LEU D 1 260 ? 155.966 113.086 85.379 1.00 30.00 365 LEU D O 1
ATOM 8899 N N . SER D 1 261 ? 155.953 111.140 84.260 1.00 30.00 366 SER D N 1
ATOM 8900 C CA . SER D 1 261 ? 154.793 110.627 84.963 1.00 30.00 366 SER D CA 1
ATOM 8901 C C . SER D 1 261 ? 155.112 110.268 86.408 1.00 30.00 366 SER D C 1
ATOM 8902 O O . SER D 1 261 ? 156.272 110.133 86.804 1.00 30.00 366 SER D O 1
ATOM 8905 N N . ARG D 1 262 ? 154.048 110.113 87.191 1.00 30.00 367 ARG D N 1
ATOM 8906 C CA . ARG D 1 262 ? 154.081 109.816 88.615 1.00 30.00 367 ARG D CA 1
ATOM 8907 C C . ARG D 1 262 ? 153.537 108.428 88.914 1.00 30.00 367 ARG D C 1
ATOM 8908 O O . ARG D 1 262 ? 154.112 107.693 89.715 1.00 30.00 367 ARG D O 1
ATOM 8916 N N . LYS D 1 263 ? 152.427 108.060 88.286 1.00 30.00 368 LYS D N 1
ATOM 8917 C CA . LYS D 1 263 ? 151.871 106.721 88.392 1.00 30.00 368 LYS D CA 1
ATOM 8918 C C . LYS D 1 263 ? 152.264 105.909 87.170 1.00 30.00 368 LYS D C 1
ATOM 8919 O O . LYS D 1 263 ? 152.102 106.367 86.037 1.00 30.00 368 LYS D O 1
ATOM 8925 N N . PHE D 1 264 ? 152.782 104.711 87.402 1.00 30.00 369 PHE D N 1
ATOM 8926 C CA . PHE D 1 264 ? 153.088 103.763 86.344 1.00 30.00 369 PHE D CA 1
ATOM 8927 C C . PHE D 1 264 ? 152.212 102.543 86.562 1.00 30.00 369 PHE D C 1
ATOM 8928 O O . PHE D 1 264 ? 152.388 101.828 87.553 1.00 30.00 369 PHE D O 1
ATOM 8936 N N . THR D 1 265 ? 151.271 102.303 85.658 1.00 30.00 370 THR D N 1
ATOM 8937 C CA . THR D 1 265 ? 150.438 101.108 85.737 1.00 30.00 370 THR D CA 1
ATOM 8938 C C . THR D 1 265 ? 151.246 99.935 85.202 1.00 30.00 370 THR D C 1
ATOM 8939 O O . THR D 1 265 ? 151.556 99.883 84.009 1.00 30.00 370 THR D O 1
ATOM 8943 N N . GLU D 1 266 ? 151.603 99.004 86.089 1.00 30.00 371 GLU D N 1
ATOM 8944 C CA . GLU D 1 266 ? 152.389 97.850 85.671 1.00 30.00 371 GLU D CA 1
ATOM 8945 C C . GLU D 1 266 ? 151.553 96.905 84.823 1.00 30.00 371 GLU D C 1
ATOM 8946 O O . GLU D 1 266 ? 151.941 96.544 83.708 1.00 30.00 371 GLU D O 1
ATOM 8948 N N . TRP D 1 267 ? 150.395 96.505 85.330 1.00 30.00 372 TRP D N 1
ATOM 8949 C CA . TRP D 1 267 ? 149.485 95.674 84.564 1.00 30.00 372 TRP D CA 1
ATOM 8950 C C . TRP D 1 267 ? 148.066 95.956 85.015 1.00 30.00 372 TRP D C 1
ATOM 8951 O O . TRP D 1 267 ? 147.828 96.505 86.092 1.00 30.00 372 TRP D O 1
ATOM 8962 N N . ALA D 1 268 ? 147.120 95.558 84.176 1.00 30.00 373 ALA D N 1
ATOM 8963 C CA . ALA D 1 268 ? 145.708 95.734 84.471 1.00 30.00 373 ALA D CA 1
ATOM 8964 C C . ALA D 1 268 ? 144.987 94.461 84.077 1.00 30.00 373 ALA D C 1
ATOM 8965 O O . ALA D 1 268 ? 145.237 93.912 83.001 1.00 30.00 373 ALA D O 1
ATOM 8967 N N . TYR D 1 269 ? 144.103 93.995 84.948 1.00 30.00 374 TYR D N 1
ATOM 8968 C CA . TYR D 1 269 ? 143.368 92.763 84.687 1.00 30.00 374 TYR D CA 1
ATOM 8969 C C . TYR D 1 269 ? 142.020 92.934 85.374 1.00 30.00 374 TYR D C 1
ATOM 8970 O O . TYR D 1 269 ? 141.906 92.665 86.572 1.00 30.00 374 TYR D O 1
ATOM 8979 N N . GLY D 1 270 ? 141.020 93.365 84.599 1.00 30.00 375 GLY D N 1
ATOM 8980 C CA . GLY D 1 270 ? 139.822 94.005 85.099 1.00 30.00 375 GLY D CA 1
ATOM 8981 C C . GLY D 1 270 ? 139.029 93.228 86.124 1.00 30.00 375 GLY D C 1
ATOM 8982 O O . GLY D 1 270 ? 138.779 92.031 85.968 1.00 30.00 375 GLY D O 1
ATOM 8983 N N . PRO D 1 271 ? 138.621 93.899 87.211 1.00 30.00 376 PRO D N 1
ATOM 8984 C CA . PRO D 1 271 ? 138.829 95.323 87.497 1.00 30.00 376 PRO D CA 1
ATOM 8985 C C . PRO D 1 271 ? 140.136 95.666 88.211 1.00 30.00 376 PRO D C 1
ATOM 8986 O O . PRO D 1 271 ? 140.300 96.813 88.613 1.00 30.00 376 PRO D O 1
ATOM 8990 N N . VAL D 1 272 ? 141.041 94.709 88.377 1.00 30.00 377 VAL D N 1
ATOM 8991 C CA . VAL D 1 272 ? 142.275 94.961 89.115 1.00 30.00 377 VAL D CA 1
ATOM 8992 C C . VAL D 1 272 ? 143.233 95.754 88.237 1.00 30.00 377 VAL D C 1
ATOM 8993 O O . VAL D 1 272 ? 143.414 95.444 87.055 1.00 30.00 377 VAL D O 1
ATOM 8995 N N . HIS D 1 273 ? 143.845 96.786 88.814 1.00 30.00 378 HIS D N 1
ATOM 8996 C CA . HIS D 1 273 ? 144.791 97.636 88.094 1.00 30.00 378 HIS D CA 1
ATOM 8997 C C . HIS D 1 273 ? 145.949 97.940 89.037 1.00 30.00 378 HIS D C 1
ATOM 8998 O O . HIS D 1 273 ? 145.924 98.943 89.750 1.00 30.00 378 HIS D O 1
ATOM 9000 N N . SER D 1 274 ? 146.963 97.084 89.028 1.00 30.00 379 SER D N 1
ATOM 9001 C CA . SER D 1 274 ? 148.121 97.245 89.902 1.00 30.00 379 SER D CA 1
ATOM 9002 C C . SER D 1 274 ? 149.046 98.284 89.286 1.00 30.00 379 SER D C 1
ATOM 9003 O O . SER D 1 274 ? 149.623 98.062 88.221 1.00 30.00 379 SER D O 1
ATOM 9006 N N . SER D 1 275 ? 149.197 99.417 89.960 1.00 30.00 380 SER D N 1
ATOM 9007 C CA . SER D 1 275 ? 149.950 100.548 89.439 1.00 30.00 380 SER D CA 1
ATOM 9008 C C . SER D 1 275 ? 151.030 100.953 90.427 1.00 30.00 380 SER D C 1
ATOM 9009 O O . SER D 1 275 ? 150.740 101.169 91.604 1.00 30.00 380 SER D O 1
ATOM 9011 N N . LEU D 1 276 ? 152.261 101.082 89.947 1.00 30.00 381 LEU D N 1
ATOM 9012 C CA . LEU D 1 276 ? 153.382 101.504 90.777 1.00 30.00 381 LEU D CA 1
ATOM 9013 C C . LEU D 1 276 ? 153.469 103.024 90.756 1.00 30.00 381 LEU D C 1
ATOM 9014 O O . LEU D 1 276 ? 153.609 103.625 89.688 1.00 30.00 381 LEU D O 1
ATOM 9016 N N . TYR D 1 277 ? 153.390 103.638 91.932 1.00 30.00 382 TYR D N 1
ATOM 9017 C CA . TYR D 1 277 ? 153.405 105.086 92.081 1.00 30.00 382 TYR D CA 1
ATOM 9018 C C . TYR D 1 277 ? 154.834 105.597 92.210 1.00 30.00 382 TYR D C 1
ATOM 9019 O O . TYR D 1 277 ? 155.800 104.896 91.905 1.00 30.00 382 TYR D O 1
ATOM 9028 N N . ASP D 1 278 ? 154.983 106.840 92.645 1.00 30.00 383 ASP D N 1
ATOM 9029 C CA . ASP D 1 278 ? 156.292 107.398 92.934 1.00 30.00 383 ASP D CA 1
ATOM 9030 C C . ASP D 1 278 ? 156.218 108.179 94.230 1.00 30.00 383 ASP D C 1
ATOM 9031 O O . ASP D 1 278 ? 155.276 108.943 94.451 1.00 30.00 383 ASP D O 1
ATOM 9033 N N . LEU D 1 279 ? 157.213 107.979 95.086 1.00 30.00 384 LEU D N 1
ATOM 9034 C CA . LEU D 1 279 ? 157.296 108.654 96.373 1.00 30.00 384 LEU D CA 1
ATOM 9035 C C . LEU D 1 279 ? 158.558 109.507 96.352 1.00 30.00 384 LEU D C 1
ATOM 9036 O O . LEU D 1 279 ? 159.600 109.125 96.881 1.00 30.00 384 LEU D O 1
ATOM 9041 N N . SER D 1 280 ? 158.456 110.681 95.742 1.00 30.00 385 SER D N 1
ATOM 9042 C CA . SER D 1 280 ? 159.587 111.592 95.656 1.00 30.00 385 SER D CA 1
ATOM 9043 C C . SER D 1 280 ? 159.519 112.671 96.721 1.00 30.00 385 SER D C 1
ATOM 9044 O O . SER D 1 280 ? 160.518 112.969 97.378 1.00 30.00 385 SER D O 1
ATOM 9046 N N . CYS D 1 281 ? 158.347 113.267 96.900 1.00 30.00 386 CYS D N 1
ATOM 9047 C CA . CYS D 1 281 ? 158.107 114.186 97.999 1.00 30.00 386 CYS D CA 1
ATOM 9048 C C . CYS D 1 281 ? 156.847 113.812 98.762 1.00 30.00 386 CYS D C 1
ATOM 9049 O O . CYS D 1 281 ? 156.275 114.653 99.459 1.00 30.00 386 CYS D O 1
ATOM 9051 N N . ILE D 1 282 ? 156.396 112.567 98.637 1.00 30.00 387 ILE D N 1
ATOM 9052 C CA . ILE D 1 282 ? 155.185 112.151 99.329 1.00 30.00 387 ILE D CA 1
ATOM 9053 C C . ILE D 1 282 ? 155.509 111.683 100.739 1.00 30.00 387 ILE D C 1
ATOM 9054 O O . ILE D 1 282 ? 154.839 112.064 101.703 1.00 30.00 387 ILE D O 1
ATOM 9056 N N . ASP D 1 283 ? 156.543 110.861 100.889 1.00 30.00 388 ASP D N 1
ATOM 9057 C CA . ASP D 1 283 ? 156.943 110.366 102.197 1.00 30.00 388 ASP D CA 1
ATOM 9058 C C . ASP D 1 283 ? 158.359 110.752 102.584 1.00 30.00 388 ASP D C 1
ATOM 9059 O O . ASP D 1 283 ? 158.740 110.544 103.740 1.00 30.00 388 ASP D O 1
ATOM 9061 N N . THR D 1 284 ? 159.137 111.303 101.656 1.00 30.00 389 THR D N 1
ATOM 9062 C CA . THR D 1 284 ? 160.553 111.594 101.870 1.00 30.00 389 THR D CA 1
ATOM 9063 C C . THR D 1 284 ? 160.683 112.733 102.867 1.00 30.00 389 THR D C 1
ATOM 9064 O O . THR D 1 284 ? 160.511 113.905 102.526 1.00 30.00 389 THR D O 1
ATOM 9066 N N . CYS D 1 285 ? 161.031 112.387 104.105 1.00 30.00 390 CYS D N 1
ATOM 9067 C CA . CYS D 1 285 ? 161.012 113.322 105.221 1.00 30.00 390 CYS D CA 1
ATOM 9068 C C . CYS D 1 285 ? 162.187 114.294 105.233 1.00 30.00 390 CYS D C 1
ATOM 9069 O O . CYS D 1 285 ? 162.400 114.945 106.262 1.00 30.00 390 CYS D O 1
ATOM 9071 N N . GLU D 1 286 ? 162.955 114.407 104.146 1.00 30.00 391 GLU D N 1
ATOM 9072 C CA . GLU D 1 286 ? 164.045 115.375 104.105 1.00 30.00 391 GLU D CA 1
ATOM 9073 C C . GLU D 1 286 ? 163.508 116.800 104.059 1.00 30.00 391 GLU D C 1
ATOM 9074 O O . GLU D 1 286 ? 163.729 117.591 104.981 1.00 30.00 391 GLU D O 1
ATOM 9076 N N . LYS D 1 287 ? 162.791 117.139 102.997 1.00 30.00 392 LYS D N 1
ATOM 9077 C CA . LYS D 1 287 ? 162.163 118.442 102.872 1.00 30.00 392 LYS D CA 1
ATOM 9078 C C . LYS D 1 287 ? 160.738 118.362 103.412 1.00 30.00 392 LYS D C 1
ATOM 9079 O O . LYS D 1 287 ? 160.354 117.391 104.068 1.00 30.00 392 LYS D O 1
ATOM 9081 N N . ASN D 1 288 ? 159.941 119.394 103.146 1.00 30.00 393 ASN D N 1
ATOM 9082 C CA . ASN D 1 288 ? 158.539 119.379 103.535 1.00 30.00 393 ASN D CA 1
ATOM 9083 C C . ASN D 1 288 ? 157.786 118.389 102.662 1.00 30.00 393 ASN D C 1
ATOM 9084 O O . ASN D 1 288 ? 157.361 118.726 101.555 1.00 30.00 393 ASN D O 1
ATOM 9086 N N . SER D 1 289 ? 157.645 117.161 103.149 1.00 30.00 394 SER D N 1
ATOM 9087 C CA . SER D 1 289 ? 156.954 116.121 102.410 1.00 30.00 394 SER D CA 1
ATOM 9088 C C . SER D 1 289 ? 155.464 116.416 102.346 1.00 30.00 394 SER D C 1
ATOM 9089 O O . SER D 1 289 ? 154.927 117.195 103.130 1.00 30.00 394 SER D O 1
ATOM 9091 N N . VAL D 1 290 ? 154.790 115.749 101.414 1.00 30.00 395 VAL D N 1
ATOM 9092 C CA . VAL D 1 290 ? 153.392 116.027 101.115 1.00 30.00 395 VAL D CA 1
ATOM 9093 C C . VAL D 1 290 ? 152.495 115.567 102.250 1.00 30.00 395 VAL D C 1
ATOM 9094 O O . VAL D 1 290 ? 151.361 116.032 102.367 1.00 30.00 395 VAL D O 1
ATOM 9096 N N . LEU D 1 291 ? 152.986 114.655 103.091 1.00 30.00 396 LEU D N 1
ATOM 9097 C CA . LEU D 1 291 ? 152.252 114.207 104.269 1.00 30.00 396 LEU D CA 1
ATOM 9098 C C . LEU D 1 291 ? 152.470 115.089 105.483 1.00 30.00 396 LEU D C 1
ATOM 9099 O O . LEU D 1 291 ? 151.514 115.369 106.208 1.00 30.00 396 LEU D O 1
ATOM 9104 N N . GLU D 1 292 ? 153.703 115.538 105.722 1.00 30.00 397 GLU D N 1
ATOM 9105 C CA . GLU D 1 292 ? 153.962 116.422 106.852 1.00 30.00 397 GLU D CA 1
ATOM 9106 C C . GLU D 1 292 ? 153.322 117.782 106.650 1.00 30.00 397 GLU D C 1
ATOM 9107 O O . GLU D 1 292 ? 153.083 118.505 107.618 1.00 30.00 397 GLU D O 1
ATOM 9109 N N . VAL D 1 293 ? 153.036 118.137 105.406 1.00 30.00 398 VAL D N 1
ATOM 9110 C CA . VAL D 1 293 ? 152.372 119.392 105.101 1.00 30.00 398 VAL D CA 1
ATOM 9111 C C . VAL D 1 293 ? 150.868 119.281 105.315 1.00 30.00 398 VAL D C 1
ATOM 9112 O O . VAL D 1 293 ? 150.247 120.167 105.912 1.00 30.00 398 VAL D O 1
ATOM 9116 N N . ILE D 1 294 ? 150.258 118.184 104.866 1.00 30.00 399 ILE D N 1
ATOM 9117 C CA . ILE D 1 294 ? 148.809 118.058 104.989 1.00 30.00 399 ILE D CA 1
ATOM 9118 C C . ILE D 1 294 ? 148.408 117.747 106.426 1.00 30.00 399 ILE D C 1
ATOM 9119 O O . ILE D 1 294 ? 147.311 118.112 106.864 1.00 30.00 399 ILE D O 1
ATOM 9124 N N . ALA D 1 295 ? 149.298 117.140 107.207 1.00 30.00 400 ALA D N 1
ATOM 9125 C CA . ALA D 1 295 ? 148.962 116.833 108.591 1.00 30.00 400 ALA D CA 1
ATOM 9126 C C . ALA D 1 295 ? 149.109 118.055 109.483 1.00 30.00 400 ALA D C 1
ATOM 9127 O O . ALA D 1 295 ? 148.229 118.341 110.299 1.00 30.00 400 ALA D O 1
ATOM 9129 N N . TYR D 1 296 ? 150.197 118.797 109.325 1.00 30.00 401 TYR D N 1
ATOM 9130 C CA . TYR D 1 296 ? 150.499 119.915 110.202 1.00 30.00 401 TYR D CA 1
ATOM 9131 C C . TYR D 1 296 ? 149.800 121.201 109.798 1.00 30.00 401 TYR D C 1
ATOM 9132 O O . TYR D 1 296 ? 150.088 122.247 110.387 1.00 30.00 401 TYR D O 1
ATOM 9141 N N . SER D 1 297 ? 148.917 121.160 108.806 1.00 30.00 402 SER D N 1
ATOM 9142 C CA . SER D 1 297 ? 148.246 122.369 108.355 1.00 30.00 402 SER D CA 1
ATOM 9143 C C . SER D 1 297 ? 147.234 122.817 109.398 1.00 30.00 402 SER D C 1
ATOM 9144 O O . SER D 1 297 ? 146.361 122.046 109.799 1.00 30.00 402 SER D O 1
ATOM 9146 N N . SER D 1 298 ? 147.340 124.072 109.824 1.00 30.00 403 SER D N 1
ATOM 9147 C CA . SER D 1 298 ? 146.673 124.543 111.037 1.00 30.00 403 SER D CA 1
ATOM 9148 C C . SER D 1 298 ? 145.222 124.890 110.743 1.00 30.00 403 SER D C 1
ATOM 9149 O O . SER D 1 298 ? 144.846 126.061 110.684 1.00 30.00 403 SER D O 1
ATOM 9151 N N . SER D 1 299 ? 144.409 123.861 110.476 1.00 30.00 404 SER D N 1
ATOM 9152 C CA . SER D 1 299 ? 142.942 123.878 110.523 1.00 30.00 404 SER D CA 1
ATOM 9153 C C . SER D 1 299 ? 142.262 124.767 109.485 1.00 30.00 404 SER D C 1
ATOM 9154 O O . SER D 1 299 ? 141.039 124.710 109.323 1.00 30.00 404 SER D O 1
ATOM 9156 N N . GLU D 1 300 ? 143.039 125.573 108.774 1.00 30.00 405 GLU D N 1
ATOM 9157 C CA . GLU D 1 300 ? 142.627 126.274 107.570 1.00 30.00 405 GLU D CA 1
ATOM 9158 C C . GLU D 1 300 ? 142.904 125.340 106.396 1.00 30.00 405 GLU D C 1
ATOM 9159 O O . GLU D 1 300 ? 143.081 124.134 106.600 1.00 30.00 405 GLU D O 1
ATOM 9161 N N . THR D 1 301 ? 142.975 125.887 105.173 1.00 30.00 406 THR D N 1
ATOM 9162 C CA . THR D 1 301 ? 143.072 125.174 103.902 1.00 30.00 406 THR D CA 1
ATOM 9163 C C . THR D 1 301 ? 141.912 124.196 103.850 1.00 30.00 406 THR D C 1
ATOM 9164 O O . THR D 1 301 ? 142.111 122.985 104.000 1.00 30.00 406 THR D O 1
ATOM 9168 N N . PRO D 1 302 ? 140.685 124.688 103.654 1.00 30.00 407 PRO D N 1
ATOM 9169 C CA . PRO D 1 302 ? 139.496 123.933 104.078 1.00 30.00 407 PRO D CA 1
ATOM 9170 C C . PRO D 1 302 ? 139.158 122.730 103.218 1.00 30.00 407 PRO D C 1
ATOM 9171 O O . PRO D 1 302 ? 138.088 122.142 103.405 1.00 30.00 407 PRO D O 1
ATOM 9173 N N . ASN D 1 303 ? 140.026 122.338 102.295 1.00 30.00 408 ASN D N 1
ATOM 9174 C CA . ASN D 1 303 ? 139.864 121.120 101.516 1.00 30.00 408 ASN D CA 1
ATOM 9175 C C . ASN D 1 303 ? 140.696 119.989 102.090 1.00 30.00 408 ASN D C 1
ATOM 9176 O O . ASN D 1 303 ? 141.273 119.191 101.356 1.00 30.00 408 ASN D O 1
ATOM 9178 N N . ARG D 1 304 ? 140.763 119.915 103.418 1.00 30.00 409 ARG D N 1
ATOM 9179 C CA . ARG D 1 304 ? 141.440 118.856 104.155 1.00 30.00 409 ARG D CA 1
ATOM 9180 C C . ARG D 1 304 ? 140.751 117.507 103.879 1.00 30.00 409 ARG D C 1
ATOM 9181 O O . ARG D 1 304 ? 139.709 117.436 103.220 1.00 30.00 409 ARG D O 1
ATOM 9189 N N . HIS D 1 305 ? 141.355 116.433 104.402 1.00 30.00 410 HIS D N 1
ATOM 9190 C CA . HIS D 1 305 ? 141.041 115.038 104.096 1.00 30.00 410 HIS D CA 1
ATOM 9191 C C . HIS D 1 305 ? 141.289 114.795 102.614 1.00 30.00 410 HIS D C 1
ATOM 9192 O O . HIS D 1 305 ? 140.434 114.313 101.869 1.00 30.00 410 HIS D O 1
ATOM 9199 N N . ASP D 1 306 ? 142.499 115.174 102.199 1.00 30.00 411 ASP D N 1
ATOM 9200 C CA . ASP D 1 306 ? 143.136 114.729 100.974 1.00 30.00 411 ASP D CA 1
ATOM 9201 C C . ASP D 1 306 ? 143.603 113.288 101.058 1.00 30.00 411 ASP D C 1
ATOM 9202 O O . ASP D 1 306 ? 144.130 112.776 100.070 1.00 30.00 411 ASP D O 1
ATOM 9207 N N . MET D 1 307 ? 143.461 112.648 102.218 1.00 30.00 412 MET D N 1
ATOM 9208 C CA . MET D 1 307 ? 143.904 111.274 102.394 1.00 30.00 412 MET D CA 1
ATOM 9209 C C . MET D 1 307 ? 143.082 110.333 101.530 1.00 30.00 412 MET D C 1
ATOM 9210 O O . MET D 1 307 ? 143.596 109.695 100.607 1.00 30.00 412 MET D O 1
ATOM 9215 N N . LEU D 1 308 ? 141.785 110.270 101.797 1.00 30.00 413 LEU D N 1
ATOM 9216 C CA . LEU D 1 308 ? 140.864 109.438 101.043 1.00 30.00 413 LEU D CA 1
ATOM 9217 C C . LEU D 1 308 ? 140.413 110.086 99.745 1.00 30.00 413 LEU D C 1
ATOM 9218 O O . LEU D 1 308 ? 139.568 109.515 99.050 1.00 30.00 413 LEU D O 1
ATOM 9220 N N . LEU D 1 309 ? 140.942 111.258 99.406 1.00 30.00 414 LEU D N 1
ATOM 9221 C CA . LEU D 1 309 ? 140.553 111.969 98.200 1.00 30.00 414 LEU D CA 1
ATOM 9222 C C . LEU D 1 309 ? 141.647 111.994 97.143 1.00 30.00 414 LEU D C 1
ATOM 9223 O O . LEU D 1 309 ? 141.411 112.499 96.042 1.00 30.00 414 LEU D O 1
ATOM 9225 N N . VAL D 1 310 ? 142.832 111.466 97.439 1.00 30.00 415 VAL D N 1
ATOM 9226 C CA . VAL D 1 310 ? 143.910 111.428 96.462 1.00 30.00 415 VAL D CA 1
ATOM 9227 C C . VAL D 1 310 ? 144.310 109.981 96.245 1.00 30.00 415 VAL D C 1
ATOM 9228 O O . VAL D 1 310 ? 144.294 109.478 95.115 1.00 30.00 415 VAL D O 1
ATOM 9230 N N . GLU D 1 311 ? 144.712 109.331 97.322 1.00 30.00 416 GLU D N 1
ATOM 9231 C CA . GLU D 1 311 ? 144.996 107.905 97.424 1.00 30.00 416 GLU D CA 1
ATOM 9232 C C . GLU D 1 311 ? 146.079 107.329 96.508 1.00 30.00 416 GLU D C 1
ATOM 9233 O O . GLU D 1 311 ? 145.818 106.342 95.814 1.00 30.00 416 GLU D O 1
ATOM 9235 N N . PRO D 1 312 ? 147.294 107.885 96.468 1.00 30.00 417 PRO D N 1
ATOM 9236 C CA . PRO D 1 312 ? 148.473 107.024 96.530 1.00 30.00 417 PRO D CA 1
ATOM 9237 C C . PRO D 1 312 ? 148.970 106.937 97.952 1.00 30.00 417 PRO D C 1
ATOM 9238 O O . PRO D 1 312 ? 149.921 106.197 98.227 1.00 30.00 417 PRO D O 1
ATOM 9242 N N . LEU D 1 313 ? 148.349 107.707 98.843 1.00 30.00 418 LEU D N 1
ATOM 9243 C CA . LEU D 1 313 ? 148.764 107.848 100.221 1.00 30.00 418 LEU D CA 1
ATOM 9244 C C . LEU D 1 313 ? 147.681 107.501 101.220 1.00 30.00 418 LEU D C 1
ATOM 9245 O O . LEU D 1 313 ? 147.962 107.486 102.420 1.00 30.00 418 LEU D O 1
ATOM 9250 N N . ASN D 1 314 ? 146.463 107.207 100.770 1.00 30.00 419 ASN D N 1
ATOM 9251 C CA . ASN D 1 314 ? 145.512 106.539 101.644 1.00 30.00 419 ASN D CA 1
ATOM 9252 C C . ASN D 1 314 ? 145.975 105.140 101.996 1.00 30.00 419 ASN D C 1
ATOM 9253 O O . ASN D 1 314 ? 145.586 104.613 103.039 1.00 30.00 419 ASN D O 1
ATOM 9255 N N . ARG D 1 315 ? 146.784 104.529 101.143 1.00 30.00 420 ARG D N 1
ATOM 9256 C CA . ARG D 1 315 ? 147.385 103.246 101.429 1.00 30.00 420 ARG D CA 1
ATOM 9257 C C . ARG D 1 315 ? 148.827 103.358 101.878 1.00 30.00 420 ARG D C 1
ATOM 9258 O O . ARG D 1 315 ? 149.370 102.377 102.383 1.00 30.00 420 ARG D O 1
ATOM 9266 N N . LEU D 1 316 ? 149.462 104.516 101.711 1.00 30.00 421 LEU D N 1
ATOM 9267 C CA . LEU D 1 316 ? 150.774 104.704 102.314 1.00 30.00 421 LEU D CA 1
ATOM 9268 C C . LEU D 1 316 ? 150.659 104.832 103.821 1.00 30.00 421 LEU D C 1
ATOM 9269 O O . LEU D 1 316 ? 151.493 104.299 104.561 1.00 30.00 421 LEU D O 1
ATOM 9274 N N . LEU D 1 317 ? 149.628 105.531 104.293 1.00 30.00 422 LEU D N 1
ATOM 9275 C CA . LEU D 1 317 ? 149.392 105.626 105.726 1.00 30.00 422 LEU D CA 1
ATOM 9276 C C . LEU D 1 317 ? 148.995 104.281 106.302 1.00 30.00 422 LEU D C 1
ATOM 9277 O O . LEU D 1 317 ? 149.457 103.900 107.381 1.00 30.00 422 LEU D O 1
ATOM 9282 N N . GLN D 1 318 ? 148.149 103.545 105.587 1.00 30.00 423 GLN D N 1
ATOM 9283 C CA . GLN D 1 318 ? 147.755 102.217 106.028 1.00 30.00 423 GLN D CA 1
ATOM 9284 C C . GLN D 1 318 ? 148.931 101.255 106.008 1.00 30.00 423 GLN D C 1
ATOM 9285 O O . GLN D 1 318 ? 149.008 100.358 106.852 1.00 30.00 423 GLN D O 1
ATOM 9291 N N . ASP D 1 319 ? 149.873 101.450 105.089 1.00 30.00 424 ASP D N 1
ATOM 9292 C CA . ASP D 1 319 ? 151.067 100.618 105.078 1.00 30.00 424 ASP D CA 1
ATOM 9293 C C . ASP D 1 319 ? 151.973 100.955 106.246 1.00 30.00 424 ASP D C 1
ATOM 9294 O O . ASP D 1 319 ? 152.550 100.061 106.865 1.00 30.00 424 ASP D O 1
ATOM 9296 N N . LYS D 1 320 ? 152.122 102.241 106.561 1.00 0.00 425 LYS D N 1
ATOM 9297 C CA . LYS D 1 320 ? 152.961 102.608 107.692 1.00 0.00 425 LYS D CA 1
ATOM 9298 C C . LYS D 1 320 ? 152.324 102.216 109.010 1.00 0.00 425 LYS D C 1
ATOM 9299 O O . LYS D 1 320 ? 153.035 101.877 109.960 1.00 0.00 425 LYS D O 1
ATOM 9305 N N . TRP D 1 321 ? 150.997 102.245 109.081 1.00 0.00 426 TRP D N 1
ATOM 9306 C CA . TRP D 1 321 ? 150.310 101.870 110.306 1.00 0.00 426 TRP D CA 1
ATOM 9307 C C . TRP D 1 321 ? 150.455 100.384 110.576 1.00 0.00 426 TRP D C 1
ATOM 9308 O O . TRP D 1 321 ? 151.150 99.983 111.512 1.00 0.00 426 TRP D O 1
ATOM 9319 N N . ASP D 1 322 ? 149.901 99.551 109.694 1.00 30.00 427 ASP D N 1
ATOM 9320 C CA . ASP D 1 322 ? 149.792 98.114 109.918 1.00 30.00 427 ASP D CA 1
ATOM 9321 C C . ASP D 1 322 ? 151.128 97.388 109.931 1.00 30.00 427 ASP D C 1
ATOM 9322 O O . ASP D 1 322 ? 151.164 96.208 110.284 1.00 30.00 427 ASP D O 1
ATOM 9324 N N . ARG D 1 323 ? 152.217 98.048 109.572 1.00 30.00 428 ARG D N 1
ATOM 9325 C CA . ARG D 1 323 ? 153.530 97.432 109.561 1.00 30.00 428 ARG D CA 1
ATOM 9326 C C . ARG D 1 323 ? 154.446 97.946 110.652 1.00 30.00 428 ARG D C 1
ATOM 9327 O O . ARG D 1 323 ? 155.147 97.157 111.283 1.00 30.00 428 ARG D O 1
ATOM 9335 N N . PHE D 1 324 ? 154.454 99.246 110.902 1.00 30.00 429 PHE D N 1
ATOM 9336 C CA . PHE D 1 324 ? 155.460 99.853 111.758 1.00 30.00 429 PHE D CA 1
ATOM 9337 C C . PHE D 1 324 ? 154.877 100.663 112.903 1.00 30.00 429 PHE D C 1
ATOM 9338 O O . PHE D 1 324 ? 155.387 100.595 114.024 1.00 30.00 429 PHE D O 1
ATOM 9346 N N . VAL D 1 325 ? 153.812 101.424 112.660 1.00 30.00 430 VAL D N 1
ATOM 9347 C CA . VAL D 1 325 ? 153.369 102.416 113.632 1.00 30.00 430 VAL D CA 1
ATOM 9348 C C . VAL D 1 325 ? 152.368 101.825 114.617 1.00 30.00 430 VAL D C 1
ATOM 9349 O O . VAL D 1 325 ? 152.340 102.225 115.784 1.00 30.00 430 VAL D O 1
ATOM 9353 N N . LYS D 1 326 ? 151.572 100.842 114.187 1.00 0.00 431 LYS D N 1
ATOM 9354 C CA . LYS D 1 326 ? 150.530 100.284 115.046 1.00 0.00 431 LYS D CA 1
ATOM 9355 C C . LYS D 1 326 ? 151.117 99.592 116.264 1.00 0.00 431 LYS D C 1
ATOM 9356 O O . LYS D 1 326 ? 150.592 99.726 117.368 1.00 0.00 431 LYS D O 1
ATOM 9362 N N . ARG D 1 327 ? 152.237 98.899 116.095 1.00 0.00 432 ARG D N 1
ATOM 9363 C CA . ARG D 1 327 ? 152.841 98.213 117.228 1.00 0.00 432 ARG D CA 1
ATOM 9364 C C . ARG D 1 327 ? 153.487 99.198 118.186 1.00 0.00 432 ARG D C 1
ATOM 9365 O O . ARG D 1 327 ? 153.509 98.966 119.396 1.00 0.00 432 ARG D O 1
ATOM 9367 N N . ILE D 1 328 ? 154.009 100.310 117.673 1.00 0.00 433 ILE D N 1
ATOM 9368 C CA . ILE D 1 328 ? 154.634 101.275 118.568 1.00 0.00 433 ILE D CA 1
ATOM 9369 C C . ILE D 1 328 ? 153.602 102.219 119.157 1.00 0.00 433 ILE D C 1
ATOM 9370 O O . ILE D 1 328 ? 153.891 102.914 120.134 1.00 0.00 433 ILE D O 1
ATOM 9375 N N . PHE D 1 329 ? 152.387 102.236 118.617 1.00 0.00 434 PHE D N 1
ATOM 9376 C CA . PHE D 1 329 ? 151.335 103.057 119.199 1.00 0.00 434 PHE D CA 1
ATOM 9377 C C . PHE D 1 329 ? 150.741 102.399 120.428 1.00 0.00 434 PHE D C 1
ATOM 9378 O O . PHE D 1 329 ? 150.587 103.047 121.464 1.00 0.00 434 PHE D O 1
ATOM 9386 N N . TYR D 1 330 ? 150.382 101.117 120.325 1.00 0.00 435 TYR D N 1
ATOM 9387 C CA . TYR D 1 330 ? 149.855 100.404 121.479 1.00 0.00 435 TYR D CA 1
ATOM 9388 C C . TYR D 1 330 ? 150.887 100.230 122.573 1.00 0.00 435 TYR D C 1
ATOM 9389 O O . TYR D 1 330 ? 150.512 100.044 123.729 1.00 0.00 435 TYR D O 1
ATOM 9398 N N . PHE D 1 331 ? 152.169 100.266 122.239 1.00 0.00 436 PHE D N 1
ATOM 9399 C CA . PHE D 1 331 ? 153.176 100.271 123.283 1.00 0.00 436 PHE D CA 1
ATOM 9400 C C . PHE D 1 331 ? 153.157 101.581 124.046 1.00 0.00 436 PHE D C 1
ATOM 9401 O O . PHE D 1 331 ? 153.305 101.589 125.270 1.00 0.00 436 PHE D O 1
ATOM 9409 N N . ASN D 1 332 ? 152.969 102.696 123.344 1.00 30.00 437 ASN D N 1
ATOM 9410 C CA . ASN D 1 332 ? 152.862 103.979 124.019 1.00 30.00 437 ASN D CA 1
ATOM 9411 C C . ASN D 1 332 ? 151.603 104.068 124.854 1.00 30.00 437 ASN D C 1
ATOM 9412 O O . ASN D 1 332 ? 151.621 104.651 125.938 1.00 30.00 437 ASN D O 1
ATOM 9417 N N . PHE D 1 333 ? 150.507 103.508 124.367 1.00 0.00 438 PHE D N 1
ATOM 9418 C CA . PHE D 1 333 ? 149.292 103.477 125.157 1.00 0.00 438 PHE D CA 1
ATOM 9419 C C . PHE D 1 333 ? 149.420 102.554 126.348 1.00 0.00 438 PHE D C 1
ATOM 9420 O O . PHE D 1 333 ? 148.823 102.817 127.391 1.00 0.00 438 PHE D O 1
ATOM 9428 N N . PHE D 1 334 ? 150.212 101.497 126.228 1.00 0.00 439 PHE D N 1
ATOM 9429 C CA . PHE D 1 334 ? 150.421 100.609 127.359 1.00 0.00 439 PHE D CA 1
ATOM 9430 C C . PHE D 1 334 ? 151.271 101.266 128.432 1.00 0.00 439 PHE D C 1
ATOM 9431 O O . PHE D 1 334 ? 151.013 101.082 129.623 1.00 0.00 439 PHE D O 1
ATOM 9439 N N . VAL D 1 335 ? 152.290 102.023 128.036 1.00 0.00 440 VAL D N 1
ATOM 9440 C CA . VAL D 1 335 ? 153.151 102.670 129.016 1.00 0.00 440 VAL D CA 1
ATOM 9441 C C . VAL D 1 335 ? 152.404 103.788 129.722 1.00 0.00 440 VAL D C 1
ATOM 9442 O O . VAL D 1 335 ? 152.557 103.987 130.933 1.00 0.00 440 VAL D O 1
ATOM 9446 N N . TYR D 1 336 ? 151.541 104.497 128.999 1.00 0.00 441 TYR D N 1
ATOM 9447 C CA . TYR D 1 336 ? 150.772 105.559 129.627 1.00 0.00 441 TYR D CA 1
ATOM 9448 C C . TYR D 1 336 ? 149.741 105.005 130.591 1.00 0.00 441 TYR D C 1
ATOM 9449 O O . TYR D 1 336 ? 149.503 105.608 131.637 1.00 0.00 441 TYR D O 1
ATOM 9458 N N . CYS D 1 337 ? 149.123 103.870 130.266 1.00 0.00 442 CYS D N 1
ATOM 9459 C CA . CYS D 1 337 ? 148.275 103.197 131.244 1.00 0.00 442 CYS D CA 1
ATOM 9460 C C . CYS D 1 337 ? 149.091 102.717 132.426 1.00 0.00 442 CYS D C 1
ATOM 9461 O O . CYS D 1 337 ? 148.630 102.771 133.566 1.00 0.00 442 CYS D O 1
ATOM 9464 N N . LEU D 1 338 ? 150.307 102.253 132.172 1.00 0.00 443 LEU D N 1
ATOM 9465 C CA . LEU D 1 338 ? 151.174 101.825 133.254 1.00 0.00 443 LEU D CA 1
ATOM 9466 C C . LEU D 1 338 ? 151.630 103.006 134.087 1.00 0.00 443 LEU D C 1
ATOM 9467 O O . LEU D 1 338 ? 151.772 102.886 135.303 1.00 0.00 443 LEU D O 1
ATOM 9472 N N . TYR D 1 339 ? 151.850 104.151 133.451 1.00 0.00 444 TYR D N 1
ATOM 9473 C CA . TYR D 1 339 ? 152.222 105.354 134.179 1.00 0.00 444 TYR D CA 1
ATOM 9474 C C . TYR D 1 339 ? 151.097 105.844 135.068 1.00 0.00 444 TYR D C 1
ATOM 9475 O O . TYR D 1 339 ? 151.341 106.290 136.191 1.00 0.00 444 TYR D O 1
ATOM 9484 N N . MET D 1 340 ? 149.865 105.785 134.586 1.00 0.00 445 MET D N 1
ATOM 9485 C CA . MET D 1 340 ? 148.769 106.286 135.390 1.00 0.00 445 MET D CA 1
ATOM 9486 C C . MET D 1 340 ? 148.391 105.348 136.516 1.00 0.00 445 MET D C 1
ATOM 9487 O O . MET D 1 340 ? 147.840 105.806 137.513 1.00 0.00 445 MET D O 1
ATOM 9492 N N . ILE D 1 341 ? 148.669 104.056 136.390 1.00 0.00 446 ILE D N 1
ATOM 9493 C CA . ILE D 1 341 ? 148.405 103.150 137.497 1.00 0.00 446 ILE D CA 1
ATOM 9494 C C . ILE D 1 341 ? 149.428 103.355 138.602 1.00 0.00 446 ILE D C 1
ATOM 9495 O O . ILE D 1 341 ? 149.088 103.318 139.788 1.00 0.00 446 ILE D O 1
ATOM 9500 N N . ILE D 1 342 ? 150.681 103.618 138.237 1.00 0.00 447 ILE D N 1
ATOM 9501 C CA . ILE D 1 342 ? 151.682 103.967 139.235 1.00 0.00 447 ILE D CA 1
ATOM 9502 C C . ILE D 1 342 ? 151.327 105.283 139.902 1.00 0.00 447 ILE D C 1
ATOM 9503 O O . ILE D 1 342 ? 151.378 105.410 141.128 1.00 0.00 447 ILE D O 1
ATOM 9508 N N . PHE D 1 343 ? 150.892 106.253 139.117 1.00 0.00 448 PHE D N 1
ATOM 9509 C CA . PHE D 1 343 ? 150.624 107.571 139.660 1.00 0.00 448 PHE D CA 1
ATOM 9510 C C . PHE D 1 343 ? 149.317 107.635 140.433 1.00 0.00 448 PHE D C 1
ATOM 9511 O O . PHE D 1 343 ? 149.239 108.361 141.424 1.00 0.00 448 PHE D O 1
ATOM 9519 N N . THR D 1 344 ? 148.297 106.879 140.038 1.00 30.00 449 THR D N 1
ATOM 9520 C CA . THR D 1 344 ? 147.087 106.852 140.847 1.00 30.00 449 THR D CA 1
ATOM 9521 C C . THR D 1 344 ? 147.255 106.038 142.110 1.00 30.00 449 THR D C 1
ATOM 9522 O O . THR D 1 344 ? 146.464 106.205 143.038 1.00 30.00 449 THR D O 1
ATOM 9524 N N . ALA D 1 345 ? 148.248 105.161 142.171 1.00 30.00 450 ALA D N 1
ATOM 9525 C CA . ALA D 1 345 ? 148.529 104.424 143.390 1.00 30.00 450 ALA D CA 1
ATOM 9526 C C . ALA D 1 345 ? 149.550 105.111 144.268 1.00 30.00 450 ALA D C 1
ATOM 9527 O O . ALA D 1 345 ? 149.509 104.943 145.483 1.00 30.00 450 ALA D O 1
ATOM 9529 N N . ALA D 1 346 ? 150.457 105.891 143.694 1.00 30.00 451 ALA D N 1
ATOM 9530 C CA . ALA D 1 346 ? 151.379 106.644 144.524 1.00 30.00 451 ALA D CA 1
ATOM 9531 C C . ALA D 1 346 ? 150.696 107.800 145.220 1.00 30.00 451 ALA D C 1
ATOM 9532 O O . ALA D 1 346 ? 151.212 108.296 146.222 1.00 30.00 451 ALA D O 1
ATOM 9534 N N . ALA D 1 347 ? 149.557 108.245 144.707 1.00 30.00 452 ALA D N 1
ATOM 9535 C CA . ALA D 1 347 ? 148.780 109.284 145.354 1.00 30.00 452 ALA D CA 1
ATOM 9536 C C . ALA D 1 347 ? 147.729 108.733 146.296 1.00 30.00 452 ALA D C 1
ATOM 9537 O O . ALA D 1 347 ? 147.350 109.421 147.244 1.00 30.00 452 ALA D O 1
ATOM 9539 N N . TYR D 1 348 ? 147.258 107.514 146.062 1.00 30.00 453 TYR D N 1
ATOM 9540 C CA . TYR D 1 348 ? 146.251 106.927 146.930 1.00 30.00 453 TYR D CA 1
ATOM 9541 C C . TYR D 1 348 ? 146.833 106.570 148.283 1.00 30.00 453 TYR D C 1
ATOM 9542 O O . TYR D 1 348 ? 146.100 106.503 149.273 1.00 30.00 453 TYR D O 1
ATOM 9551 N N . TYR D 1 349 ? 148.135 106.341 148.348 1.00 30.00 454 TYR D N 1
ATOM 9552 C CA . TYR D 1 349 ? 148.801 105.947 149.577 1.00 30.00 454 TYR D CA 1
ATOM 9553 C C . TYR D 1 349 ? 149.753 107.031 150.057 1.00 30.00 454 TYR D C 1
ATOM 9554 O O . TYR D 1 349 ? 150.838 106.747 150.558 1.00 30.00 454 TYR D O 1
ATOM 9563 N N . ARG D 1 350 ? 149.358 108.286 149.904 1.00 30.00 455 ARG D N 1
ATOM 9564 C CA . ARG D 1 350 ? 150.191 109.365 150.386 1.00 30.00 455 ARG D CA 1
ATOM 9565 C C . ARG D 1 350 ? 150.094 109.446 151.915 1.00 30.00 455 ARG D C 1
ATOM 9566 O O . ARG D 1 350 ? 149.079 109.082 152.498 1.00 30.00 455 ARG D O 1
ATOM 9574 N N . PRO D 1 351 ? 151.182 109.841 152.566 1.00 30.00 456 PRO D N 1
ATOM 9575 C CA . PRO D 1 351 ? 151.096 110.117 154.005 1.00 30.00 456 PRO D CA 1
ATOM 9576 C C . PRO D 1 351 ? 150.303 111.370 154.284 1.00 30.00 456 PRO D C 1
ATOM 9577 O O . PRO D 1 351 ? 150.405 112.379 153.589 1.00 30.00 456 PRO D O 1
ATOM 9581 N N . VAL D 1 352 ? 149.493 111.289 155.332 1.00 30.00 457 VAL D N 1
ATOM 9582 C CA . VAL D 1 352 ? 148.544 112.344 155.642 1.00 30.00 457 VAL D CA 1
ATOM 9583 C C . VAL D 1 352 ? 149.137 113.363 156.601 1.00 30.00 457 VAL D C 1
ATOM 9584 O O . VAL D 1 352 ? 149.069 114.571 156.361 1.00 30.00 457 VAL D O 1
ATOM 9588 N N . GLU D 1 353 ? 149.740 112.900 157.689 1.00 30.00 458 GLU D N 1
ATOM 9589 C CA . GLU D 1 353 ? 150.260 113.803 158.704 1.00 30.00 458 GLU D CA 1
ATOM 9590 C C . GLU D 1 353 ? 151.611 114.363 158.286 1.00 30.00 458 GLU D C 1
ATOM 9591 O O . GLU D 1 353 ? 152.436 113.660 157.696 1.00 30.00 458 GLU D O 1
ATOM 9592 N N . GLY D 1 354 ? 151.821 115.638 158.607 1.00 30.00 459 GLY D N 1
ATOM 9593 C CA . GLY D 1 354 ? 153.039 116.369 158.293 1.00 30.00 459 GLY D CA 1
ATOM 9594 C C . GLY D 1 354 ? 152.897 117.186 157.023 1.00 30.00 459 GLY D C 1
ATOM 9595 O O . GLY D 1 354 ? 152.129 116.824 156.136 1.00 30.00 459 GLY D O 1
ATOM 9596 N N . LEU D 1 355 ? 153.633 118.289 156.933 1.00 30.00 460 LEU D N 1
ATOM 9597 C CA . LEU D 1 355 ? 153.566 119.153 155.758 1.00 30.00 460 LEU D CA 1
ATOM 9598 C C . LEU D 1 355 ? 154.867 119.182 154.970 1.00 30.00 460 LEU D C 1
ATOM 9599 O O . LEU D 1 355 ? 154.889 119.523 153.789 1.00 30.00 460 LEU D O 1
ATOM 9601 N N . PRO D 1 356 ? 155.946 118.783 155.630 1.00 30.00 461 PRO D N 1
ATOM 9602 C CA . PRO D 1 356 ? 157.288 118.776 155.036 1.00 30.00 461 PRO D CA 1
ATOM 9603 C C . PRO D 1 356 ? 157.494 117.646 154.041 1.00 30.00 461 PRO D C 1
ATOM 9604 O O . PRO D 1 356 ? 156.686 116.716 154.004 1.00 30.00 461 PRO D O 1
ATOM 9606 N N . PRO D 1 357 ? 158.542 117.737 153.224 1.00 30.00 462 PRO D N 1
ATOM 9607 C CA . PRO D 1 357 ? 158.805 116.666 152.267 1.00 30.00 462 PRO D CA 1
ATOM 9608 C C . PRO D 1 357 ? 159.027 115.412 153.090 1.00 30.00 462 PRO D C 1
ATOM 9609 O O . PRO D 1 357 ? 159.816 115.418 154.029 1.00 30.00 462 PRO D O 1
ATOM 9611 N N . TYR D 1 358 ? 158.330 114.344 152.732 1.00 30.00 463 TYR D N 1
ATOM 9612 C CA . TYR D 1 358 ? 158.406 113.099 153.482 1.00 30.00 463 TYR D CA 1
ATOM 9613 C C . TYR D 1 358 ? 159.672 112.274 153.320 1.00 30.00 463 TYR D C 1
ATOM 9614 O O . TYR D 1 358 ? 160.256 112.202 152.241 1.00 30.00 463 TYR D O 1
ATOM 9623 N N . LYS D 1 359 ? 160.082 111.657 154.421 1.00 30.00 464 LYS D N 1
ATOM 9624 C CA . LYS D 1 359 ? 161.241 110.782 154.453 1.00 30.00 464 LYS D CA 1
ATOM 9625 C C . LYS D 1 359 ? 160.640 109.439 154.830 1.00 30.00 464 LYS D C 1
ATOM 9626 O O . LYS D 1 359 ? 159.893 109.346 155.802 1.00 30.00 464 LYS D O 1
ATOM 9627 N N . LEU D 1 360 ? 160.956 108.399 154.073 1.00 30.00 465 LEU D N 1
ATOM 9628 C CA . LEU D 1 360 ? 160.377 107.092 154.349 1.00 30.00 465 LEU D CA 1
ATOM 9629 C C . LEU D 1 360 ? 161.384 106.079 154.860 1.00 30.00 465 LEU D C 1
ATOM 9630 O O . LEU D 1 360 ? 162.439 105.880 154.262 1.00 30.00 465 LEU D O 1
ATOM 9632 N N . LYS D 1 361 ? 161.046 105.438 155.974 1.00 30.00 466 LYS D N 1
ATOM 9633 C CA . LYS D 1 361 ? 161.916 104.427 156.545 1.00 30.00 466 LYS D CA 1
ATOM 9634 C C . LYS D 1 361 ? 161.897 103.173 155.679 1.00 30.00 466 LYS D C 1
ATOM 9635 O O . LYS D 1 361 ? 161.159 103.073 154.697 1.00 30.00 466 LYS D O 1
ATOM 9636 N N . ASN D 1 362 ? 162.722 102.201 156.060 1.00 30.00 467 ASN D N 1
ATOM 9637 C CA . ASN D 1 362 ? 162.854 100.973 155.287 1.00 30.00 467 ASN D CA 1
ATOM 9638 C C . ASN D 1 362 ? 161.613 100.115 155.481 1.00 30.00 467 ASN D C 1
ATOM 9639 O O . ASN D 1 362 ? 161.533 99.322 156.423 1.00 30.00 467 ASN D O 1
ATOM 9641 N N . THR D 1 363 ? 160.645 100.272 154.586 1.00 30.00 468 THR D N 1
ATOM 9642 C CA . THR D 1 363 ? 159.457 99.438 154.580 1.00 30.00 468 THR D CA 1
ATOM 9643 C C . THR D 1 363 ? 159.282 98.898 153.172 1.00 30.00 468 THR D C 1
ATOM 9644 O O . THR D 1 363 ? 159.695 99.525 152.194 1.00 30.00 468 THR D O 1
ATOM 9645 N N . VAL D 1 364 ? 158.687 97.707 153.085 1.00 30.00 469 VAL D N 1
ATOM 9646 C CA . VAL D 1 364 ? 158.449 97.086 151.787 1.00 30.00 469 VAL D CA 1
ATOM 9647 C C . VAL D 1 364 ? 157.436 97.899 150.995 1.00 30.00 469 VAL D C 1
ATOM 9648 O O . VAL D 1 364 ? 157.545 98.041 149.773 1.00 30.00 469 VAL D O 1
ATOM 9649 N N . GLY D 1 365 ? 156.444 98.462 151.687 1.00 30.00 470 GLY D N 1
ATOM 9650 C CA . GLY D 1 365 ? 155.528 99.376 151.037 1.00 30.00 470 GLY D CA 1
ATOM 9651 C C . GLY D 1 365 ? 156.026 100.802 151.017 1.00 30.00 470 GLY D C 1
ATOM 9652 O O . GLY D 1 365 ? 155.621 101.585 150.156 1.00 30.00 470 GLY D O 1
ATOM 9653 N N . ASP D 1 366 ? 156.905 101.162 151.952 1.00 30.00 471 ASP D N 1
ATOM 9654 C CA . ASP D 1 366 ? 157.410 102.529 151.992 1.00 30.00 471 ASP D CA 1
ATOM 9655 C C . ASP D 1 366 ? 158.460 102.771 150.922 1.00 30.00 471 ASP D C 1
ATOM 9656 O O . ASP D 1 366 ? 158.521 103.865 150.358 1.00 30.00 471 ASP D O 1
ATOM 9658 N N . TYR D 1 367 ? 159.297 101.779 150.632 1.00 0.00 472 TYR D N 1
ATOM 9659 C CA . TYR D 1 367 ? 160.267 101.950 149.560 1.00 0.00 472 TYR D CA 1
ATOM 9660 C C . TYR D 1 367 ? 159.613 101.828 148.194 1.00 0.00 472 TYR D C 1
ATOM 9661 O O . TYR D 1 367 ? 160.024 102.512 147.252 1.00 0.00 472 TYR D O 1
ATOM 9663 N N . PHE D 1 368 ? 158.586 100.991 148.074 1.00 0.00 473 PHE D N 1
ATOM 9664 C CA . PHE D 1 368 ? 157.937 100.783 146.788 1.00 0.00 473 PHE D CA 1
ATOM 9665 C C . PHE D 1 368 ? 157.088 101.967 146.357 1.00 0.00 473 PHE D C 1
ATOM 9666 O O . PHE D 1 368 ? 156.737 102.056 145.179 1.00 0.00 473 PHE D O 1
ATOM 9668 N N . ARG D 1 369 ? 156.747 102.876 147.265 1.00 30.00 474 ARG D N 1
ATOM 9669 C CA . ARG D 1 369 ? 155.995 104.058 146.874 1.00 30.00 474 ARG D CA 1
ATOM 9670 C C . ARG D 1 369 ? 156.867 105.274 146.618 1.00 30.00 474 ARG D C 1
ATOM 9671 O O . ARG D 1 369 ? 156.437 106.183 145.905 1.00 30.00 474 ARG D O 1
ATOM 9679 N N . VAL D 1 370 ? 158.070 105.332 147.185 1.00 0.00 475 VAL D N 1
ATOM 9680 C CA . VAL D 1 370 ? 158.970 106.420 146.834 1.00 0.00 475 VAL D CA 1
ATOM 9681 C C . VAL D 1 370 ? 159.515 106.197 145.434 1.00 0.00 475 VAL D C 1
ATOM 9682 O O . VAL D 1 370 ? 159.739 107.153 144.682 1.00 0.00 475 VAL D O 1
ATOM 9686 N N . THR D 1 371 ? 159.690 104.934 145.044 1.00 0.00 476 THR D N 1
ATOM 9687 C CA . THR D 1 371 ? 159.893 104.620 143.636 1.00 0.00 476 THR D CA 1
ATOM 9688 C C . THR D 1 371 ? 158.669 104.995 142.821 1.00 0.00 476 THR D C 1
ATOM 9689 O O . THR D 1 371 ? 158.791 105.458 141.684 1.00 0.00 476 THR D O 1
ATOM 9691 N N . GLY D 1 372 ? 157.479 104.826 143.396 1.00 0.00 477 GLY D N 1
ATOM 9692 C CA . GLY D 1 372 ? 156.266 105.196 142.692 1.00 0.00 477 GLY D CA 1
ATOM 9693 C C . GLY D 1 372 ? 156.101 106.690 142.524 1.00 0.00 477 GLY D C 1
ATOM 9694 O O . GLY D 1 372 ? 155.543 107.144 141.525 1.00 0.00 477 GLY D O 1
ATOM 9695 N N . GLU D 1 373 ? 156.583 107.474 143.482 1.00 0.00 478 GLU D N 1
ATOM 9696 C CA . GLU D 1 373 ? 156.486 108.917 143.331 1.00 0.00 478 GLU D CA 1
ATOM 9697 C C . GLU D 1 373 ? 157.580 109.446 142.422 1.00 0.00 478 GLU D C 1
ATOM 9698 O O . GLU D 1 373 ? 157.383 110.449 141.734 1.00 0.00 478 GLU D O 1
ATOM 9700 N N . ILE D 1 374 ? 158.740 108.789 142.407 1.00 0.00 479 ILE D N 1
ATOM 9701 C CA . ILE D 1 374 ? 159.832 109.258 141.563 1.00 0.00 479 ILE D CA 1
ATOM 9702 C C . ILE D 1 374 ? 159.550 108.943 140.106 1.00 0.00 479 ILE D C 1
ATOM 9703 O O . ILE D 1 374 ? 159.916 109.717 139.216 1.00 0.00 479 ILE D O 1
ATOM 9705 N N . LEU D 1 375 ? 158.904 107.810 139.834 1.00 0.00 480 LEU D N 1
ATOM 9706 C CA . LEU D 1 375 ? 158.475 107.514 138.475 1.00 0.00 480 LEU D CA 1
ATOM 9707 C C . LEU D 1 375 ? 157.388 108.460 138.013 1.00 0.00 480 LEU D C 1
ATOM 9708 O O . LEU D 1 375 ? 157.331 108.798 136.829 1.00 0.00 480 LEU D O 1
ATOM 9713 N N . SER D 1 376 ? 156.524 108.893 138.924 1.00 0.00 481 SER D N 1
ATOM 9714 C CA . SER D 1 376 ? 155.405 109.742 138.547 1.00 0.00 481 SER D CA 1
ATOM 9715 C C . SER D 1 376 ? 155.861 111.136 138.162 1.00 0.00 481 SER D C 1
ATOM 9716 O O . SER D 1 376 ? 155.336 111.713 137.209 1.00 0.00 481 SER D O 1
ATOM 9719 N N . VAL D 1 377 ? 156.819 111.698 138.897 1.00 0.00 482 VAL D N 1
ATOM 9720 C CA . VAL D 1 377 ? 157.343 113.008 138.542 1.00 0.00 482 VAL D CA 1
ATOM 9721 C C . VAL D 1 377 ? 158.138 112.920 137.254 1.00 0.00 482 VAL D C 1
ATOM 9722 O O . VAL D 1 377 ? 158.086 113.829 136.419 1.00 0.00 482 VAL D O 1
ATOM 9726 N N . SER D 1 378 ? 158.832 111.801 137.044 1.00 0.00 483 SER D N 1
ATOM 9727 C CA . SER D 1 378 ? 159.614 111.601 135.833 1.00 0.00 483 SER D CA 1
ATOM 9728 C C . SER D 1 378 ? 158.736 111.553 134.595 1.00 0.00 483 SER D C 1
ATOM 9729 O O . SER D 1 378 ? 159.160 111.983 133.520 1.00 0.00 483 SER D O 1
ATOM 9732 N N . GLY D 1 379 ? 157.508 111.064 134.730 1.00 0.00 484 GLY D N 1
ATOM 9733 C CA . GLY D 1 379 ? 156.555 111.213 133.651 1.00 0.00 484 GLY D CA 1
ATOM 9734 C C . GLY D 1 379 ? 156.136 112.649 133.443 1.00 0.00 484 GLY D C 1
ATOM 9735 O O . GLY D 1 379 ? 156.000 113.097 132.305 1.00 0.00 484 GLY D O 1
ATOM 9736 N N . GLY D 1 380 ? 155.954 113.398 134.528 1.00 0.00 485 GLY D N 1
ATOM 9737 C CA . GLY D 1 380 ? 155.581 114.792 134.396 1.00 0.00 485 GLY D CA 1
ATOM 9738 C C . GLY D 1 380 ? 156.699 115.652 133.854 1.00 0.00 485 GLY D C 1
ATOM 9739 O O . GLY D 1 380 ? 156.449 116.720 133.294 1.00 0.00 485 GLY D O 1
ATOM 9740 N N . VAL D 1 381 ? 157.942 115.207 134.013 1.00 0.00 486 VAL D N 1
ATOM 9741 C CA . VAL D 1 381 ? 159.050 115.870 133.342 1.00 0.00 486 VAL D CA 1
ATOM 9742 C C . VAL D 1 381 ? 159.014 115.564 131.854 1.00 0.00 486 VAL D C 1
ATOM 9743 O O . VAL D 1 381 ? 159.264 116.442 131.020 1.00 0.00 486 VAL D O 1
ATOM 9747 N N . TYR D 1 382 ? 158.655 114.330 131.501 1.00 0.00 487 TYR D N 1
ATOM 9748 C CA . TYR D 1 382 ? 158.666 113.912 130.106 1.00 0.00 487 TYR D CA 1
ATOM 9749 C C . TYR D 1 382 ? 157.600 114.629 129.299 1.00 0.00 487 TYR D C 1
ATOM 9750 O O . TYR D 1 382 ? 157.879 115.133 128.211 1.00 0.00 487 TYR D O 1
ATOM 9759 N N . PHE D 1 383 ? 156.377 114.706 129.818 1.00 0.00 488 PHE D N 1
ATOM 9760 C CA . PHE D 1 383 ? 155.341 115.433 129.099 1.00 0.00 488 PHE D CA 1
ATOM 9761 C C . PHE D 1 383 ? 155.570 116.932 129.116 1.00 0.00 488 PHE D C 1
ATOM 9762 O O . PHE D 1 383 ? 154.978 117.643 128.304 1.00 0.00 488 PHE D O 1
ATOM 9770 N N . PHE D 1 384 ? 156.404 117.429 130.022 1.00 0.00 489 PHE D N 1
ATOM 9771 C CA . PHE D 1 384 ? 156.739 118.842 130.008 1.00 0.00 489 PHE D CA 1
ATOM 9772 C C . PHE D 1 384 ? 157.691 119.162 128.871 1.00 0.00 489 PHE D C 1
ATOM 9773 O O . PHE D 1 384 ? 157.426 120.058 128.064 1.00 0.00 489 PHE D O 1
ATOM 9781 N N . PHE D 1 385 ? 158.808 118.440 128.788 1.00 0.00 490 PHE D N 1
ATOM 9782 C CA . PHE D 1 385 ? 159.775 118.706 127.734 1.00 0.00 490 PHE D CA 1
ATOM 9783 C C . PHE D 1 385 ? 159.288 118.297 126.362 1.00 0.00 490 PHE D C 1
ATOM 9784 O O . PHE D 1 385 ? 159.601 118.984 125.391 1.00 0.00 490 PHE D O 1
ATOM 9792 N N . ARG D 1 386 ? 158.516 117.224 126.257 1.00 0.00 491 ARG D N 1
ATOM 9793 C CA . ARG D 1 386 ? 157.940 116.876 124.971 1.00 0.00 491 ARG D CA 1
ATOM 9794 C C . ARG D 1 386 ? 156.862 117.863 124.558 1.00 0.00 491 ARG D C 1
ATOM 9795 O O . ARG D 1 386 ? 156.582 118.001 123.366 1.00 0.00 491 ARG D O 1
ATOM 9803 N N . GLY D 1 387 ? 156.277 118.578 125.507 1.00 0.00 492 GLY D N 1
ATOM 9804 C CA . GLY D 1 387 ? 155.300 119.591 125.186 1.00 0.00 492 GLY D CA 1
ATOM 9805 C C . GLY D 1 387 ? 155.934 120.872 124.705 1.00 0.00 492 GLY D C 1
ATOM 9806 O O . GLY D 1 387 ? 155.395 121.540 123.822 1.00 0.00 492 GLY D O 1
ATOM 9807 N N . ILE D 1 388 ? 157.074 121.236 125.290 1.00 30.00 493 ILE D N 1
ATOM 9808 C CA . ILE D 1 388 ? 157.810 122.397 124.807 1.00 30.00 493 ILE D CA 1
ATOM 9809 C C . ILE D 1 388 ? 158.430 122.098 123.455 1.00 30.00 493 ILE D C 1
ATOM 9810 O O . ILE D 1 388 ? 158.420 122.944 122.553 1.00 30.00 493 ILE D O 1
ATOM 9815 N N . GLN D 1 389 ? 158.939 120.873 123.288 1.00 30.00 494 GLN D N 1
ATOM 9816 C CA . GLN D 1 389 ? 159.424 120.390 122.000 1.00 30.00 494 GLN D CA 1
ATOM 9817 C C . GLN D 1 389 ? 158.366 120.489 120.917 1.00 30.00 494 GLN D C 1
ATOM 9818 O O . GLN D 1 389 ? 158.690 120.797 119.773 1.00 30.00 494 GLN D O 1
ATOM 9824 N N . TYR D 1 390 ? 157.100 120.278 121.264 1.00 30.00 495 TYR D N 1
ATOM 9825 C CA . TYR D 1 390 ? 156.034 120.470 120.292 1.00 30.00 495 TYR D CA 1
ATOM 9826 C C . TYR D 1 390 ? 155.887 121.933 119.908 1.00 30.00 495 TYR D C 1
ATOM 9827 O O . TYR D 1 390 ? 155.637 122.246 118.743 1.00 30.00 495 TYR D O 1
ATOM 9836 N N . PHE D 1 391 ? 156.013 122.842 120.870 1.00 30.00 496 PHE D N 1
ATOM 9837 C CA . PHE D 1 391 ? 155.746 124.241 120.563 1.00 30.00 496 PHE D CA 1
ATOM 9838 C C . PHE D 1 391 ? 156.894 124.866 119.794 1.00 30.00 496 PHE D C 1
ATOM 9839 O O . PHE D 1 391 ? 156.674 125.750 118.962 1.00 30.00 496 PHE D O 1
ATOM 9847 N N . LEU D 1 392 ? 158.118 124.416 120.042 1.00 30.00 497 LEU D N 1
ATOM 9848 C CA . LEU D 1 392 ? 159.258 124.996 119.352 1.00 30.00 497 LEU D CA 1
ATOM 9849 C C . LEU D 1 392 ? 159.402 124.439 117.947 1.00 30.00 497 LEU D C 1
ATOM 9850 O O . LEU D 1 392 ? 159.826 125.157 117.037 1.00 30.00 497 LEU D O 1
ATOM 9855 N N . GLN D 1 393 ? 159.066 123.165 117.759 1.00 30.00 498 GLN D N 1
ATOM 9856 C CA . GLN D 1 393 ? 159.248 122.523 116.464 1.00 30.00 498 GLN D CA 1
ATOM 9857 C C . GLN D 1 393 ? 158.264 123.079 115.449 1.00 30.00 498 GLN D C 1
ATOM 9858 O O . GLN D 1 393 ? 158.657 123.693 114.453 1.00 30.00 498 GLN D O 1
ATOM 9864 N N . ARG D 1 394 ? 156.983 122.906 115.697 1.00 30.00 499 ARG D N 1
ATOM 9865 C CA . ARG D 1 394 ? 155.954 123.608 114.950 1.00 30.00 499 ARG D CA 1
ATOM 9866 C C . ARG D 1 394 ? 155.411 124.718 115.841 1.00 30.00 499 ARG D C 1
ATOM 9867 O O . ARG D 1 394 ? 154.908 124.462 116.938 1.00 30.00 499 ARG D O 1
ATOM 9875 N N . ARG D 1 395 ? 155.556 125.948 115.398 1.00 30.00 500 ARG D N 1
ATOM 9876 C CA . ARG D 1 395 ? 155.143 127.028 116.273 1.00 30.00 500 ARG D CA 1
ATOM 9877 C C . ARG D 1 395 ? 153.684 127.354 116.025 1.00 30.00 500 ARG D C 1
ATOM 9878 O O . ARG D 1 395 ? 153.365 128.152 115.138 1.00 30.00 500 ARG D O 1
ATOM 9886 N N . PRO D 1 396 ? 152.769 126.773 116.791 1.00 30.00 501 PRO D N 1
ATOM 9887 C CA . PRO D 1 396 ? 151.368 127.169 116.667 1.00 30.00 501 PRO D CA 1
ATOM 9888 C C . PRO D 1 396 ? 151.117 128.416 117.492 1.00 30.00 501 PRO D C 1
ATOM 9889 O O . PRO D 1 396 ? 151.612 128.557 118.611 1.00 30.00 501 PRO D O 1
ATOM 9891 N N . SER D 1 397 ? 150.344 129.337 116.927 1.00 30.00 502 SER D N 1
ATOM 9892 C CA . SER D 1 397 ? 150.116 130.599 117.609 1.00 30.00 502 SER D CA 1
ATOM 9893 C C . SER D 1 397 ? 148.837 131.232 117.098 1.00 30.00 502 SER D C 1
ATOM 9894 O O . SER D 1 397 ? 148.281 130.811 116.081 1.00 30.00 502 SER D O 1
ATOM 9896 N N . LEU D 1 398 ? 148.392 132.255 117.836 1.00 30.00 503 LEU D N 1
ATOM 9897 C CA . LEU D 1 398 ? 147.380 133.228 117.418 1.00 30.00 503 LEU D CA 1
ATOM 9898 C C . LEU D 1 398 ? 146.046 132.548 117.101 1.00 30.00 503 LEU D C 1
ATOM 9899 O O . LEU D 1 398 ? 145.593 132.507 115.954 1.00 30.00 503 LEU D O 1
ATOM 9904 N N . LYS D 1 399 ? 145.461 131.989 118.164 1.00 30.00 504 LYS D N 1
ATOM 9905 C CA . LYS D 1 399 ? 144.169 131.298 118.134 1.00 30.00 504 LYS D CA 1
ATOM 9906 C C . LYS D 1 399 ? 144.183 130.108 117.184 1.00 30.00 504 LYS D C 1
ATOM 9907 O O . LYS D 1 399 ? 143.190 129.811 116.521 1.00 30.00 504 LYS D O 1
ATOM 9909 N N . SER D 1 400 ? 145.326 129.449 117.089 1.00 30.00 505 SER D N 1
ATOM 9910 C CA . SER D 1 400 ? 145.420 128.121 116.517 1.00 30.00 505 SER D CA 1
ATOM 9911 C C . SER D 1 400 ? 145.977 127.132 117.521 1.00 30.00 505 SER D C 1
ATOM 9912 O O . SER D 1 400 ? 146.135 125.955 117.190 1.00 30.00 505 SER D O 1
ATOM 9914 N N . LEU D 1 401 ? 146.297 127.594 118.732 1.00 30.00 506 LEU D N 1
ATOM 9915 C CA . LEU D 1 401 ? 146.766 126.701 119.781 1.00 30.00 506 LEU D CA 1
ATOM 9916 C C . LEU D 1 401 ? 145.692 125.738 120.231 1.00 30.00 506 LEU D C 1
ATOM 9917 O O . LEU D 1 401 ? 146.002 124.614 120.633 1.00 30.00 506 LEU D O 1
ATOM 9922 N N . PHE D 1 402 ? 144.438 126.153 120.195 1.00 30.00 507 PHE D N 1
ATOM 9923 C CA . PHE D 1 402 ? 143.371 125.316 120.704 1.00 30.00 507 PHE D CA 1
ATOM 9924 C C . PHE D 1 402 ? 142.613 124.580 119.625 1.00 30.00 507 PHE D C 1
ATOM 9925 O O . PHE D 1 402 ? 142.217 123.448 119.848 1.00 30.00 507 PHE D O 1
ATOM 9933 N N . VAL D 1 403 ? 142.417 125.178 118.453 1.00 30.00 508 VAL D N 1
ATOM 9934 C CA . VAL D 1 403 ? 141.602 124.540 117.424 1.00 30.00 508 VAL D CA 1
ATOM 9935 C C . VAL D 1 403 ? 142.320 123.321 116.861 1.00 30.00 508 VAL D C 1
ATOM 9936 O O . VAL D 1 403 ? 141.876 122.183 117.038 1.00 30.00 508 VAL D O 1
ATOM 9940 N N . ASP D 1 404 ? 143.452 123.535 116.213 1.00 30.00 509 ASP D N 1
ATOM 9941 C CA . ASP D 1 404 ? 144.442 122.481 116.115 1.00 30.00 509 ASP D CA 1
ATOM 9942 C C . ASP D 1 404 ? 145.219 122.477 117.414 1.00 30.00 509 ASP D C 1
ATOM 9943 O O . ASP D 1 404 ? 145.131 123.424 118.194 1.00 30.00 509 ASP D O 1
ATOM 9945 N N . SER D 1 405 ? 145.943 121.382 117.660 1.00 30.00 510 SER D N 1
ATOM 9946 C CA . SER D 1 405 ? 146.841 121.237 118.816 1.00 30.00 510 SER D CA 1
ATOM 9947 C C . SER D 1 405 ? 146.117 121.354 120.151 1.00 30.00 510 SER D C 1
ATOM 9948 O O . SER D 1 405 ? 146.691 121.811 121.135 1.00 30.00 510 SER D O 1
ATOM 9951 N N . TYR D 1 406 ? 144.849 120.954 120.183 1.00 30.00 511 TYR D N 1
ATOM 9952 C CA . TYR D 1 406 ? 144.110 120.892 121.439 1.00 30.00 511 TYR D CA 1
ATOM 9953 C C . TYR D 1 406 ? 144.677 119.841 122.358 1.00 30.00 511 TYR D C 1
ATOM 9954 O O . TYR D 1 406 ? 144.966 120.110 123.523 1.00 30.00 511 TYR D O 1
ATOM 9963 N N . SER D 1 407 ? 144.833 118.632 121.854 1.00 30.00 512 SER D N 1
ATOM 9964 C CA . SER D 1 407 ? 145.156 117.523 122.723 1.00 30.00 512 SER D CA 1
ATOM 9965 C C . SER D 1 407 ? 146.615 117.493 123.115 1.00 30.00 512 SER D C 1
ATOM 9966 O O . SER D 1 407 ? 146.999 116.669 123.940 1.00 30.00 512 SER D O 1
ATOM 9969 N N . GLU D 1 408 ? 147.431 118.362 122.553 1.00 30.00 513 GLU D N 1
ATOM 9970 C CA . GLU D 1 408 ? 148.825 118.413 122.936 1.00 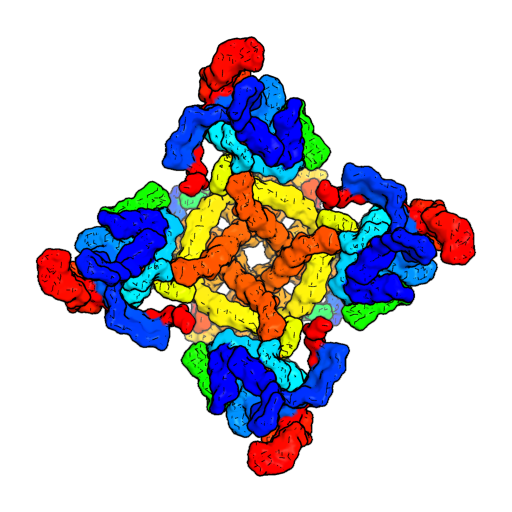30.00 513 GLU D CA 1
ATOM 9971 C C . GLU D 1 408 ? 149.053 119.392 124.072 1.00 30.00 513 GLU D C 1
ATOM 9972 O O . GLU D 1 408 ? 150.030 119.257 124.811 1.00 30.00 513 GLU D O 1
ATOM 9978 N N . ILE D 1 409 ? 148.159 120.361 124.256 1.00 0.00 514 ILE D N 1
ATOM 9979 C CA . ILE D 1 409 ? 148.344 121.275 125.370 1.00 0.00 514 ILE D CA 1
ATOM 9980 C C . ILE D 1 409 ? 147.706 120.738 126.639 1.00 0.00 514 ILE D C 1
ATOM 9981 O O . ILE D 1 409 ? 148.099 121.152 127.730 1.00 0.00 514 ILE D O 1
ATOM 9986 N N . LEU D 1 410 ? 146.744 119.822 126.540 1.00 0.00 515 LEU D N 1
ATOM 9987 C CA . LEU D 1 410 ? 146.223 119.211 127.753 1.00 0.00 515 LEU D CA 1
ATOM 9988 C C . LEU D 1 410 ? 147.223 118.272 128.394 1.00 0.00 515 LEU D C 1
ATOM 9989 O O . LEU D 1 410 ? 147.208 118.118 129.615 1.00 0.00 515 LEU D O 1
ATOM 9994 N N . PHE D 1 411 ? 148.085 117.632 127.612 1.00 0.00 516 PHE D N 1
ATOM 9995 C CA . PHE D 1 411 ? 149.215 116.948 128.217 1.00 0.00 516 PHE D CA 1
ATOM 9996 C C . PHE D 1 411 ? 150.218 117.923 128.792 1.00 0.00 516 PHE D C 1
ATOM 9997 O O . PHE D 1 411 ? 150.940 117.581 129.729 1.00 0.00 516 PHE D O 1
ATOM 10005 N N . PHE D 1 412 ? 150.289 119.126 128.255 1.00 0.00 517 PHE D N 1
ATOM 10006 C CA . PHE D 1 412 ? 151.227 120.079 128.803 1.00 0.00 517 PHE D CA 1
ATOM 10007 C C . PHE D 1 412 ? 150.710 120.692 130.089 1.00 0.00 517 PHE D C 1
ATOM 10008 O O . PHE D 1 412 ? 151.499 120.953 131.000 1.00 0.00 517 PHE D O 1
ATOM 10016 N N . VAL D 1 413 ? 149.399 120.906 130.186 1.00 0.00 518 VAL D N 1
ATOM 10017 C CA . VAL D 1 413 ? 148.811 121.433 131.411 1.00 0.00 518 VAL D CA 1
ATOM 10018 C C . VAL D 1 413 ? 148.869 120.390 132.523 1.00 0.00 518 VAL D C 1
ATOM 10019 O O . VAL D 1 413 ? 149.130 120.724 133.683 1.00 0.00 518 VAL D O 1
ATOM 10023 N N . GLN D 1 414 ? 148.661 119.114 132.179 1.00 0.00 519 GLN D N 1
ATOM 10024 C CA . GLN D 1 414 ? 148.851 118.013 133.125 1.00 0.00 519 GLN D CA 1
ATOM 10025 C C . GLN D 1 414 ? 150.254 117.997 133.699 1.00 0.00 519 GLN D C 1
ATOM 10026 O O . GLN D 1 414 ? 150.446 117.807 134.904 1.00 0.00 519 GLN D O 1
ATOM 10032 N N . SER D 1 415 ? 151.247 118.217 132.844 1.00 0.00 520 SER D N 1
ATOM 10033 C CA . SER D 1 415 ? 152.633 118.211 133.279 1.00 0.00 520 SER D CA 1
ATOM 10034 C C . SER D 1 415 ? 152.924 119.358 134.223 1.00 0.00 520 SER D C 1
ATOM 10035 O O . SER D 1 415 ? 153.611 119.174 135.231 1.00 0.00 520 SER D O 1
ATOM 10038 N N . LEU D 1 416 ? 152.405 120.544 133.935 1.00 0.00 521 LEU D N 1
ATOM 10039 C CA . LEU D 1 416 ? 152.770 121.652 134.796 1.00 0.00 521 LEU D CA 1
ATOM 10040 C C . LEU D 1 416 ? 151.918 121.744 136.048 1.00 0.00 521 LEU D C 1
ATOM 10041 O O . LEU D 1 416 ? 152.313 122.449 136.974 1.00 0.00 521 LEU D O 1
ATOM 10046 N N . PHE D 1 417 ? 150.775 121.062 136.124 1.00 0.00 522 PHE D N 1
ATOM 10047 C CA . PHE D 1 417 ? 150.193 120.841 137.443 1.00 0.00 522 PHE D CA 1
ATOM 10048 C C . PHE D 1 417 ? 151.067 119.941 138.286 1.00 0.00 522 PHE D C 1
ATOM 10049 O O . PHE D 1 417 ? 151.099 120.086 139.508 1.00 0.00 522 PHE D O 1
ATOM 10057 N N . MET D 1 418 ? 151.787 119.021 137.669 1.00 0.00 523 MET D N 1
ATOM 10058 C CA . MET D 1 418 ? 152.612 118.148 138.474 1.00 0.00 523 MET D CA 1
ATOM 10059 C C . MET D 1 418 ? 153.933 118.796 138.836 1.00 0.00 523 MET D C 1
ATOM 10060 O O . MET D 1 418 ? 154.485 118.514 139.903 1.00 0.00 523 MET D O 1
ATOM 10065 N N . LEU D 1 419 ? 154.443 119.693 137.999 1.00 0.00 524 LEU D N 1
ATOM 10066 C CA . LEU D 1 419 ? 155.679 120.368 138.360 1.00 0.00 524 LEU D CA 1
ATOM 10067 C C . LEU D 1 419 ? 155.440 121.400 139.444 1.00 0.00 524 LEU D C 1
ATOM 10068 O O . LEU D 1 419 ? 156.297 121.597 140.307 1.00 0.00 524 LEU D O 1
ATOM 10073 N N . VAL D 1 420 ? 154.279 122.055 139.428 1.00 0.00 525 VAL D N 1
ATOM 10074 C CA . VAL D 1 420 ? 153.878 122.894 140.553 1.00 0.00 525 VAL D CA 1
ATOM 10075 C C . VAL D 1 420 ? 153.730 122.051 141.809 1.00 0.00 525 VAL D C 1
ATOM 10076 O O . VAL D 1 420 ? 154.143 122.456 142.902 1.00 0.00 525 VAL D O 1
ATOM 10080 N N . SER D 1 421 ? 153.204 120.839 141.659 1.00 0.00 526 SER D N 1
ATOM 10081 C CA . SER D 1 421 ? 153.127 119.911 142.774 1.00 0.00 526 SER D CA 1
ATOM 10082 C C . SER D 1 421 ? 154.504 119.486 143.259 1.00 0.00 526 SER D C 1
ATOM 10083 O O . SER D 1 421 ? 154.695 119.285 144.460 1.00 0.00 526 SER D O 1
ATOM 10086 N N . VAL D 1 422 ? 155.478 119.365 142.360 1.00 30.00 527 VAL D N 1
ATOM 10087 C CA . VAL D 1 422 ? 156.823 119.015 142.800 1.00 30.00 527 VAL D CA 1
ATOM 10088 C C . VAL D 1 422 ? 157.538 120.203 143.413 1.00 30.00 527 VAL D C 1
ATOM 10089 O O . VAL D 1 422 ? 158.486 120.015 144.178 1.00 30.00 527 VAL D O 1
ATOM 10091 N N . VAL D 1 423 ? 157.120 121.423 143.093 1.00 0.00 528 VAL D N 1
ATOM 10092 C CA . VAL D 1 423 ? 157.679 122.590 143.760 1.00 0.00 528 VAL D CA 1
ATOM 10093 C C . VAL D 1 423 ? 157.126 122.712 145.168 1.00 0.00 528 VAL D C 1
ATOM 10094 O O . VAL D 1 423 ? 157.879 122.861 146.135 1.00 0.00 528 VAL D O 1
ATOM 10098 N N . LEU D 1 424 ? 155.806 122.621 145.308 1.00 0.00 529 LEU D N 1
ATOM 10099 C CA . LEU D 1 424 ? 155.170 122.810 146.602 1.00 0.00 529 LEU D CA 1
ATOM 10100 C C . LEU D 1 424 ? 155.450 121.672 147.563 1.00 0.00 529 LEU D C 1
ATOM 10101 O O . LEU D 1 424 ? 155.293 121.852 148.771 1.00 0.00 529 LEU D O 1
ATOM 10106 N N . TYR D 1 425 ? 155.846 120.507 147.060 1.00 0.00 530 TYR D N 1
ATOM 10107 C CA . TYR D 1 425 ? 156.217 119.414 147.946 1.00 0.00 530 TYR D CA 1
ATOM 10108 C C . TYR D 1 425 ? 157.511 119.724 148.678 1.00 0.00 530 TYR D C 1
ATOM 10109 O O . TYR D 1 425 ? 157.577 119.636 149.907 1.00 0.00 530 TYR D O 1
ATOM 10118 N N . PHE D 1 426 ? 158.552 120.098 147.943 1.00 0.00 531 PHE D N 1
ATOM 10119 C CA . PHE D 1 426 ? 159.812 120.431 148.583 1.00 0.00 531 PHE D CA 1
ATOM 10120 C C . PHE D 1 426 ? 159.834 121.839 149.135 1.00 0.00 531 PHE D C 1
ATOM 10121 O O . PHE D 1 426 ? 160.800 122.208 149.805 1.00 0.00 531 PHE D O 1
ATOM 10129 N N . SER D 1 427 ? 158.795 122.628 148.892 1.00 30.00 532 SER D N 1
ATOM 10130 C CA . SER D 1 427 ? 158.630 123.896 149.576 1.00 30.00 532 SER D CA 1
ATOM 10131 C C . SER D 1 427 ? 157.912 123.743 150.902 1.00 30.00 532 SER D C 1
ATOM 10132 O O . SER D 1 427 ? 157.530 124.756 151.499 1.00 30.00 532 SER D O 1
ATOM 10135 N N . GLN D 1 428 ? 157.710 122.500 151.354 1.00 30.00 533 GLN D N 1
ATOM 10136 C CA . GLN D 1 428 ? 157.088 122.158 152.634 1.00 30.00 533 GLN D CA 1
ATOM 10137 C C . GLN D 1 428 ? 155.692 122.745 152.772 1.00 30.00 533 GLN D C 1
ATOM 10138 O O . GLN D 1 428 ? 155.284 123.162 153.854 1.00 30.00 533 GLN D O 1
ATOM 10144 N N . ARG D 1 429 ? 154.963 122.795 151.672 1.00 30.00 534 ARG D N 1
ATOM 10145 C CA . ARG D 1 429 ? 153.595 123.271 151.662 1.00 30.00 534 ARG D CA 1
ATOM 10146 C C . ARG D 1 429 ? 152.662 122.080 151.588 1.00 30.00 534 ARG D C 1
ATOM 10147 O O . ARG D 1 429 ? 152.865 121.170 150.785 1.00 30.00 534 ARG D O 1
ATOM 10155 N N . LYS D 1 430 ? 151.635 122.087 152.430 1.00 30.00 535 LYS D N 1
ATOM 10156 C CA . LYS D 1 430 ? 150.667 121.003 152.420 1.00 30.00 535 LYS D CA 1
ATOM 10157 C C . LYS D 1 430 ? 149.776 121.067 151.194 1.00 30.00 535 LYS D C 1
ATOM 10158 O O . LYS D 1 430 ? 149.214 120.048 150.790 1.00 30.00 535 LYS D O 1
ATOM 10164 N N . GLU D 1 431 ? 149.716 122.216 150.536 1.00 30.00 536 GLU D N 1
ATOM 10165 C CA . GLU D 1 431 ? 148.895 122.407 149.356 1.00 30.00 536 GLU D CA 1
ATOM 10166 C C . GLU D 1 431 ? 149.508 121.816 148.102 1.00 30.00 536 GLU D C 1
ATOM 10167 O O . GLU D 1 431 ? 149.092 122.192 147.007 1.00 30.00 536 GLU D O 1
ATOM 10169 N N . TYR D 1 432 ? 150.485 120.915 148.212 1.00 30.00 537 TYR D N 1
ATOM 10170 C CA . TYR D 1 432 ? 151.009 120.276 147.019 1.00 30.00 537 TYR D CA 1
ATOM 10171 C C . TYR D 1 432 ? 150.001 119.298 146.454 1.00 30.00 537 TYR D C 1
ATOM 10172 O O . TYR D 1 432 ? 149.981 119.066 145.245 1.00 30.00 537 TYR D O 1
ATOM 10181 N N . VAL D 1 433 ? 149.157 118.714 147.307 1.00 30.00 538 VAL D N 1
ATOM 10182 C CA . VAL D 1 433 ? 148.257 117.678 146.840 1.00 30.00 538 VAL D CA 1
ATOM 10183 C C . VAL D 1 433 ? 147.116 118.294 146.053 1.00 30.00 538 VAL D C 1
ATOM 10184 O O . VAL D 1 433 ? 146.531 117.626 145.206 1.00 30.00 538 VAL D O 1
ATOM 10188 N N . ALA D 1 434 ? 146.842 119.582 146.245 1.00 0.00 539 ALA D N 1
ATOM 10189 C CA . ALA D 1 434 ? 145.852 120.255 145.415 1.00 0.00 539 ALA D CA 1
ATOM 10190 C C . ALA D 1 434 ? 146.310 120.366 143.975 1.00 0.00 539 ALA D C 1
ATOM 10191 O O . ALA D 1 434 ? 145.492 120.282 143.062 1.00 0.00 539 ALA D O 1
ATOM 10193 N N . SER D 1 435 ? 147.602 120.540 143.746 1.00 0.00 540 SER D N 1
ATOM 10194 C CA . SER D 1 435 ? 148.087 120.547 142.379 1.00 0.00 540 SER D CA 1
ATOM 10195 C C . SER D 1 435 ? 148.218 119.140 141.832 1.00 0.00 540 SER D C 1
ATOM 10196 O O . SER D 1 435 ? 148.016 118.928 140.637 1.00 0.00 540 SER D O 1
ATOM 10198 N N . MET D 1 436 ? 148.544 118.173 142.683 1.00 0.00 541 MET D N 1
ATOM 10199 C CA . MET D 1 436 ? 148.713 116.804 142.223 1.00 0.00 541 MET D CA 1
ATOM 10200 C C . MET D 1 436 ? 147.384 116.181 141.841 1.00 0.00 541 MET D C 1
ATOM 10201 O O . MET D 1 436 ? 147.318 115.393 140.895 1.00 0.00 541 MET D O 1
ATOM 10206 N N . VAL D 1 437 ? 146.322 116.539 142.551 1.00 0.00 542 VAL D N 1
ATOM 10207 C CA . VAL D 1 437 ? 144.999 115.997 142.279 1.00 0.00 542 VAL D CA 1
ATOM 10208 C C . VAL D 1 437 ? 144.485 116.461 140.926 1.00 0.00 542 VAL D C 1
ATOM 10209 O O . VAL D 1 437 ? 143.936 115.667 140.155 1.00 0.00 542 VAL D O 1
ATOM 10213 N N . PHE D 1 438 ? 144.690 117.731 140.593 1.00 0.00 543 PHE D N 1
ATOM 10214 C CA . PHE D 1 438 ? 144.375 118.186 139.247 1.00 0.00 543 PHE D CA 1
ATOM 10215 C C . PHE D 1 438 ? 145.275 117.559 138.209 1.00 0.00 543 PHE D C 1
ATOM 10216 O O . PHE D 1 438 ? 144.859 117.397 137.068 1.00 0.00 543 PHE D O 1
ATOM 10224 N N . SER D 1 439 ? 146.494 117.188 138.572 1.00 0.00 544 SER D N 1
ATOM 10225 C CA . SER D 1 439 ? 147.322 116.465 137.625 1.00 0.00 544 SER D CA 1
ATOM 10226 C C . SER D 1 439 ? 146.866 115.032 137.457 1.00 0.00 544 SER D C 1
ATOM 10227 O O . SER D 1 439 ? 147.172 114.414 136.441 1.00 0.00 544 SER D O 1
ATOM 10230 N N . LEU D 1 440 ? 146.134 114.497 138.420 1.00 0.00 545 LEU D N 1
ATOM 10231 C CA . LEU D 1 440 ? 145.701 113.114 138.362 1.00 0.00 545 LEU D CA 1
ATOM 10232 C C . LEU D 1 440 ? 144.341 112.957 137.725 1.00 0.00 545 LEU D C 1
ATOM 10233 O O . LEU D 1 440 ? 144.097 111.956 137.053 1.00 0.00 545 LEU D O 1
ATOM 10238 N N . ALA D 1 441 ? 143.440 113.903 137.941 1.00 0.00 546 ALA D N 1
ATOM 10239 C CA . ALA D 1 441 ? 142.173 113.861 137.236 1.00 0.00 546 ALA D CA 1
ATOM 10240 C C . ALA D 1 441 ? 142.379 114.151 135.768 1.00 0.00 546 ALA D C 1
ATOM 10241 O O . ALA D 1 441 ? 141.756 113.525 134.913 1.00 0.00 546 ALA D O 1
ATOM 10243 N N . MET D 1 442 ? 143.270 115.083 135.458 1.00 0.00 547 MET D N 1
ATOM 10244 C CA . MET D 1 442 ? 143.558 115.414 134.077 1.00 0.00 547 MET D CA 1
ATOM 10245 C C . MET D 1 442 ? 144.364 114.325 133.410 1.00 0.00 547 MET D C 1
ATOM 10246 O O . MET D 1 442 ? 144.258 114.149 132.200 1.00 0.00 547 MET D O 1
ATOM 10251 N N . GLY D 1 443 ? 145.147 113.578 134.180 1.00 0.00 548 GLY D N 1
ATOM 10252 C CA . GLY D 1 443 ? 145.920 112.500 133.604 1.00 0.00 548 GLY D CA 1
ATOM 10253 C C . GLY D 1 443 ? 145.072 111.350 133.117 1.00 0.00 548 GLY D C 1
ATOM 10254 O O . GLY D 1 443 ? 145.392 110.728 132.107 1.00 0.00 548 GLY D O 1
ATOM 10255 N N . TRP D 1 444 ? 143.987 111.049 133.812 1.00 0.00 549 TRP D N 1
ATOM 10256 C CA . TRP D 1 444 ? 143.095 110.010 133.330 1.00 0.00 549 TRP D CA 1
ATOM 10257 C C . TRP D 1 444 ? 142.204 110.488 132.209 1.00 0.00 549 TRP D C 1
ATOM 10258 O O . TRP D 1 444 ? 141.884 109.710 131.321 1.00 0.00 549 TRP D O 1
ATOM 10269 N N . THR D 1 445 ? 141.758 111.733 132.224 1.00 0.00 550 THR D N 1
ATOM 10270 C CA . THR D 1 445 ? 140.947 112.183 131.107 1.00 0.00 550 THR D CA 1
ATOM 10271 C C . THR D 1 445 ? 141.769 112.397 129.855 1.00 0.00 550 THR D C 1
ATOM 10272 O O . THR D 1 445 ? 141.216 112.367 128.759 1.00 0.00 550 THR D O 1
ATOM 10276 N N . ASN D 1 446 ? 143.080 112.566 129.984 1.00 0.00 551 ASN D N 1
ATOM 10277 C CA . ASN D 1 446 ? 143.938 112.573 128.813 1.00 0.00 551 ASN D CA 1
ATOM 10278 C C . ASN D 1 446 ? 144.156 111.200 128.231 1.00 0.00 551 ASN D C 1
ATOM 10279 O O . ASN D 1 446 ? 144.814 111.091 127.202 1.00 0.00 551 ASN D O 1
ATOM 10284 N N . MET D 1 447 ? 143.644 110.149 128.852 1.00 30.00 552 MET D N 1
ATOM 10285 C CA . MET D 1 447 ? 143.793 108.820 128.296 1.00 30.00 552 MET D CA 1
ATOM 10286 C C . MET D 1 447 ? 142.894 108.616 127.093 1.00 30.00 552 MET D C 1
ATOM 10287 O O . MET D 1 447 ? 143.155 107.725 126.285 1.00 30.00 552 MET D O 1
ATOM 10292 N N . LEU D 1 448 ? 141.883 109.455 126.900 1.00 30.00 553 LEU D N 1
ATOM 10293 C CA . LEU D 1 448 ? 141.130 109.391 125.661 1.00 30.00 553 LEU D CA 1
ATOM 10294 C C . LEU D 1 448 ? 141.734 110.238 124.558 1.00 30.00 553 LEU D C 1
ATOM 10295 O O . LEU D 1 448 ? 141.062 110.504 123.564 1.00 30.00 553 LEU D O 1
ATOM 10300 N N . TYR D 1 449 ? 142.983 110.660 124.706 1.00 30.00 554 TYR D N 1
ATOM 10301 C CA . TYR D 1 449 ? 143.784 110.982 123.539 1.00 30.00 554 TYR D CA 1
ATOM 10302 C C . TYR D 1 449 ? 143.956 109.766 122.650 1.00 30.00 554 TYR D C 1
ATOM 10303 O O . TYR D 1 449 ? 143.979 109.882 121.425 1.00 30.00 554 TYR D O 1
ATOM 10312 N N . TYR D 1 450 ? 144.102 108.595 123.246 1.00 30.00 555 TYR D N 1
ATOM 10313 C CA . TYR D 1 450 ? 144.406 107.414 122.468 1.00 30.00 555 TYR D CA 1
ATOM 10314 C C . TYR D 1 450 ? 143.180 106.816 121.814 1.00 30.00 555 TYR D C 1
ATOM 10315 O O . TYR D 1 450 ? 143.322 105.993 120.911 1.00 30.00 555 TYR D O 1
ATOM 10324 N N . THR D 1 451 ? 141.984 107.198 122.247 1.00 30.00 556 THR D N 1
ATOM 10325 C CA . THR D 1 451 ? 140.795 106.830 121.501 1.00 30.00 556 THR D CA 1
ATOM 10326 C C . THR D 1 451 ? 140.781 107.520 120.155 1.00 30.00 556 THR D C 1
ATOM 10327 O O . THR D 1 451 ? 140.348 106.937 119.162 1.00 30.00 556 THR D O 1
ATOM 10329 N N . ARG D 1 452 ? 141.266 108.752 120.116 1.00 30.00 557 ARG D N 1
ATOM 10330 C CA . ARG D 1 452 ? 141.395 109.510 118.885 1.00 30.00 557 ARG D CA 1
ATOM 10331 C C . ARG D 1 452 ? 142.389 108.831 117.963 1.00 30.00 557 ARG D C 1
ATOM 10332 O O . ARG D 1 452 ? 143.577 108.729 118.272 1.00 30.00 557 ARG D O 1
ATOM 10340 N N . GLY D 1 453 ? 141.897 108.351 116.838 1.00 30.00 558 GLY D N 1
ATOM 10341 C CA . GLY D 1 453 ? 142.679 107.538 115.938 1.00 30.00 558 GLY D CA 1
ATOM 10342 C C . GLY D 1 453 ? 142.029 106.225 115.581 1.00 30.00 558 GLY D C 1
ATOM 10343 O O . GLY D 1 453 ? 142.324 105.683 114.513 1.00 30.00 558 GLY D O 1
ATOM 10344 N N . PHE D 1 454 ? 141.152 105.697 116.422 1.00 30.00 559 PHE D N 1
ATOM 10345 C CA . PHE D 1 454 ? 140.410 104.493 116.090 1.00 30.00 559 PHE D CA 1
ATOM 10346 C C . PHE D 1 454 ? 139.128 104.887 115.380 1.00 30.00 559 PHE D C 1
ATOM 10347 O O . PHE D 1 454 ? 138.636 106.003 115.541 1.00 30.00 559 PHE D O 1
ATOM 10355 N N . GLN D 1 455 ? 138.586 103.953 114.600 1.00 30.00 560 GLN D N 1
ATOM 10356 C CA . GLN D 1 455 ? 137.449 104.274 113.749 1.00 30.00 560 GLN D CA 1
ATOM 10357 C C . GLN D 1 455 ? 136.190 104.496 114.566 1.00 30.00 560 GLN D C 1
ATOM 10358 O O . GLN D 1 455 ? 135.520 105.520 114.411 1.00 30.00 560 GLN D O 1
ATOM 10360 N N . GLN D 1 456 ? 135.855 103.562 115.449 1.00 30.00 561 GLN D N 1
ATOM 10361 C CA . GLN D 1 456 ? 134.592 103.673 116.172 1.00 30.00 561 GLN D CA 1
ATOM 10362 C C . GLN D 1 456 ? 134.703 104.678 117.312 1.00 30.00 561 GLN D C 1
ATOM 10363 O O . GLN D 1 456 ? 134.015 105.700 117.320 1.00 30.00 561 GLN D O 1
ATOM 10365 N N . MET D 1 457 ? 135.592 104.419 118.263 1.00 30.00 562 MET D N 1
ATOM 10366 C CA . MET D 1 457 ? 135.655 105.198 119.490 1.00 30.00 562 MET D CA 1
ATOM 10367 C C . MET D 1 457 ? 136.383 106.519 119.336 1.00 30.00 562 MET D C 1
ATOM 10368 O O . MET D 1 457 ? 136.546 107.233 120.324 1.00 30.00 562 MET D O 1
ATOM 10373 N N . GLY D 1 458 ? 136.819 106.874 118.137 1.00 30.00 563 GLY D N 1
ATOM 10374 C CA . GLY D 1 458 ? 137.499 108.138 117.984 1.00 30.00 563 GLY D CA 1
ATOM 10375 C C . GLY D 1 458 ? 136.590 109.336 117.929 1.00 30.00 563 GLY D C 1
ATOM 10376 O O . GLY D 1 458 ? 137.065 110.453 118.141 1.00 30.00 563 GLY D O 1
ATOM 10377 N N . ILE D 1 459 ? 135.301 109.138 117.656 1.00 30.00 564 ILE D N 1
ATOM 10378 C CA . ILE D 1 459 ? 134.397 110.270 117.516 1.00 30.00 564 ILE D CA 1
ATOM 10379 C C . ILE D 1 459 ? 134.117 110.913 118.861 1.00 30.00 564 ILE D C 1
ATOM 10380 O O . ILE D 1 459 ? 133.815 112.104 118.927 1.00 30.00 564 ILE D O 1
ATOM 10382 N N . TYR D 1 460 ? 134.232 110.160 119.950 1.00 30.00 565 TYR D N 1
ATOM 10383 C CA . TYR D 1 460 ? 133.896 110.700 121.259 1.00 30.00 565 TYR D CA 1
ATOM 10384 C C . TYR D 1 460 ? 134.929 111.696 121.746 1.00 30.00 565 TYR D C 1
ATOM 10385 O O . TYR D 1 460 ? 134.586 112.637 122.460 1.00 30.00 565 TYR D O 1
ATOM 10394 N N . ALA D 1 461 ? 136.191 111.501 121.397 1.00 30.00 566 ALA D N 1
ATOM 10395 C CA . ALA D 1 461 ? 137.211 112.448 121.805 1.00 30.00 566 ALA D CA 1
ATOM 10396 C C . ALA D 1 461 ? 137.204 113.689 120.942 1.00 30.00 566 ALA D C 1
ATOM 10397 O O . ALA D 1 461 ? 137.717 114.723 121.360 1.00 30.00 566 ALA D O 1
ATOM 10399 N N . VAL D 1 462 ? 136.645 113.609 119.744 1.00 30.00 567 VAL D N 1
ATOM 10400 C CA . VAL D 1 462 ? 136.609 114.772 118.875 1.00 30.00 567 VAL D CA 1
ATOM 10401 C C . VAL D 1 462 ? 135.470 115.684 119.267 1.00 30.00 567 VAL D C 1
ATOM 10402 O O . VAL D 1 462 ? 135.637 116.900 119.357 1.00 30.00 567 VAL D O 1
ATOM 10406 N N . MET D 1 463 ? 134.301 115.120 119.538 1.00 30.00 568 MET D N 1
ATOM 10407 C CA . MET D 1 463 ? 133.175 115.963 119.882 1.00 30.00 568 MET D CA 1
ATOM 10408 C C . MET D 1 463 ? 133.213 116.425 121.321 1.00 30.00 568 MET D C 1
ATOM 10409 O O . MET D 1 463 ? 132.484 117.345 121.666 1.00 30.00 568 MET D O 1
ATOM 10414 N N . ILE D 1 464 ? 134.060 115.847 122.167 1.00 30.00 569 ILE D N 1
ATOM 10415 C CA . ILE D 1 464 ? 134.245 116.436 123.482 1.00 30.00 569 ILE D CA 1
ATOM 10416 C C . ILE D 1 464 ? 135.141 117.661 123.384 1.00 30.00 569 ILE D C 1
ATOM 10417 O O . ILE D 1 464 ? 135.098 118.533 124.247 1.00 30.00 569 ILE D O 1
ATOM 10422 N N . GLU D 1 465 ? 135.918 117.771 122.315 1.00 0.00 570 GLU D N 1
ATOM 10423 C CA . GLU D 1 465 ? 136.764 118.925 122.066 1.00 0.00 570 GLU D CA 1
ATOM 10424 C C . GLU D 1 465 ? 135.977 120.081 121.478 1.00 0.00 570 GLU D C 1
ATOM 10425 O O . GLU D 1 465 ? 136.124 121.220 121.915 1.00 0.00 570 GLU D O 1
ATOM 10431 N N . LYS D 1 466 ? 135.151 119.815 120.478 1.00 0.00 571 LYS D N 1
ATOM 10432 C CA . LYS D 1 466 ? 134.351 120.856 119.860 1.00 0.00 571 LYS D CA 1
ATOM 10433 C C . LYS D 1 466 ? 133.283 121.395 120.783 1.00 0.00 571 LYS D C 1
ATOM 10434 O O . LYS D 1 466 ? 132.940 122.570 120.679 1.00 0.00 571 LYS D O 1
ATOM 10440 N N . MET D 1 467 ? 132.752 120.573 121.676 1.00 0.00 572 MET D N 1
ATOM 10441 C CA . MET D 1 467 ? 131.761 121.072 122.609 1.00 0.00 572 MET D CA 1
ATOM 10442 C C . MET D 1 467 ? 132.379 121.972 123.660 1.00 0.00 572 MET D C 1
ATOM 10443 O O . MET D 1 467 ? 131.733 122.918 124.100 1.00 0.00 572 MET D O 1
ATOM 10448 N N . ILE D 1 468 ? 133.625 121.733 124.044 1.00 0.00 573 ILE D N 1
ATOM 10449 C CA . ILE D 1 468 ? 134.288 122.648 124.963 1.00 0.00 573 ILE D CA 1
ATOM 10450 C C . ILE D 1 468 ? 134.708 123.916 124.248 1.00 0.00 573 ILE D C 1
ATOM 10451 O O . ILE D 1 468 ? 134.452 125.024 124.722 1.00 0.00 573 ILE D O 1
ATOM 10456 N N . LEU D 1 469 ? 135.332 123.780 123.090 1.00 0.00 574 LEU D N 1
ATOM 10457 C CA . LEU D 1 469 ? 135.917 124.929 122.417 1.00 0.00 574 LEU D CA 1
ATOM 10458 C C . LEU D 1 469 ? 134.884 125.783 121.706 1.00 0.00 574 LEU D C 1
ATOM 10459 O O . LEU D 1 469 ? 134.917 127.007 121.823 1.00 0.00 574 LEU D O 1
ATOM 10464 N N . ARG D 1 470 ? 133.972 125.184 120.954 1.00 0.00 575 ARG D N 1
ATOM 10465 C CA . ARG D 1 470 ? 132.984 126.011 120.277 1.00 0.00 575 ARG D CA 1
ATOM 10466 C C . ARG D 1 470 ? 131.789 126.291 121.172 1.00 0.00 575 ARG D C 1
ATOM 10467 O O . ARG D 1 470 ? 131.456 127.449 121.428 1.00 0.00 575 ARG D O 1
ATOM 10475 N N . ASP D 1 471 ? 131.151 125.238 121.670 1.00 30.00 576 ASP D N 1
ATOM 10476 C CA . ASP D 1 471 ? 129.838 125.380 122.277 1.00 30.00 576 ASP D CA 1
ATOM 10477 C C . ASP D 1 471 ? 129.931 125.965 123.672 1.00 30.00 576 ASP D C 1
ATOM 10478 O O . ASP D 1 471 ? 129.350 127.011 123.953 1.00 30.00 576 ASP D O 1
ATOM 10483 N N . LEU D 1 472 ? 130.665 125.307 124.559 1.00 0.00 577 LEU D N 1
ATOM 10484 C CA . LEU D 1 472 ? 130.659 125.713 125.956 1.00 0.00 577 LEU D CA 1
ATOM 10485 C C . LEU D 1 472 ? 131.472 126.975 126.183 1.00 0.00 577 LEU D C 1
ATOM 10486 O O . LEU D 1 472 ? 131.209 127.713 127.132 1.00 0.00 577 LEU D O 1
ATOM 10491 N N . CYS D 1 473 ? 132.445 127.257 125.325 1.00 0.00 578 CYS D N 1
ATOM 10492 C CA . CYS D 1 473 ? 133.251 128.449 125.536 1.00 0.00 578 CYS D CA 1
ATOM 10493 C C . CYS D 1 473 ? 132.537 129.704 125.070 1.00 0.00 578 CYS D C 1
ATOM 10494 O O . CYS D 1 473 ? 132.615 130.739 125.732 1.00 0.00 578 CYS D O 1
ATOM 10497 N N . ARG D 1 474 ? 131.853 129.654 123.930 1.00 0.00 579 ARG D N 1
ATOM 10498 C CA . ARG D 1 474 ? 131.104 130.829 123.516 1.00 0.00 579 ARG D CA 1
ATOM 10499 C C . ARG D 1 474 ? 129.860 131.020 124.354 1.00 0.00 579 ARG D C 1
ATOM 10500 O O . ARG D 1 474 ? 129.387 132.146 124.501 1.00 0.00 579 ARG D O 1
ATOM 10508 N N . PHE D 1 475 ? 129.323 129.952 124.918 1.00 0.00 580 PHE D N 1
ATOM 10509 C CA . PHE D 1 475 ? 128.120 130.097 125.715 1.00 0.00 580 PHE D CA 1
ATOM 10510 C C . PHE D 1 475 ? 128.428 130.643 127.090 1.00 0.00 580 PHE D C 1
ATOM 10511 O O . PHE D 1 475 ? 127.577 131.296 127.690 1.00 0.00 580 PHE D O 1
ATOM 10519 N N . MET D 1 476 ? 129.631 130.424 127.601 1.00 0.00 581 MET D N 1
ATOM 10520 C CA . MET D 1 476 ? 129.886 130.770 128.989 1.00 0.00 581 MET D CA 1
ATOM 10521 C C . MET D 1 476 ? 130.094 132.252 129.210 1.00 0.00 581 MET D C 1
ATOM 10522 O O . MET D 1 476 ? 130.394 132.641 130.332 1.00 0.00 581 MET D O 1
ATOM 10527 N N . PHE D 1 477 ? 129.992 133.083 128.183 1.00 0.00 582 PHE D N 1
ATOM 10528 C CA . PHE D 1 477 ? 129.860 134.511 128.392 1.00 0.00 582 PHE D CA 1
ATOM 10529 C C . PHE D 1 477 ? 128.417 134.959 128.345 1.00 0.00 582 PHE D C 1
ATOM 10530 O O . PHE D 1 477 ? 128.092 136.005 128.904 1.00 0.00 582 PHE D O 1
ATOM 10538 N N . VAL D 1 478 ? 127.553 134.188 127.693 1.00 0.00 583 VAL D N 1
ATOM 10539 C CA . VAL D 1 478 ? 126.125 134.458 127.730 1.00 0.00 583 VAL D CA 1
ATOM 10540 C C . VAL D 1 478 ? 125.561 134.084 129.080 1.00 0.00 583 VAL D C 1
ATOM 10541 O O . VAL D 1 478 ? 124.786 134.834 129.674 1.00 0.00 583 VAL D O 1
ATOM 10545 N N . TYR D 1 479 ? 125.932 132.914 129.577 1.00 0.00 584 TYR D N 1
ATOM 10546 C CA . TYR D 1 479 ? 125.452 132.471 130.872 1.00 0.00 584 TYR D CA 1
ATOM 10547 C C . TYR D 1 479 ? 126.013 133.307 131.998 1.00 0.00 584 TYR D C 1
ATOM 10548 O O . TYR D 1 479 ? 125.301 133.600 132.959 1.00 0.00 584 TYR D O 1
ATOM 10557 N N . LEU D 1 480 ? 127.266 133.722 131.891 1.00 0.00 585 LEU D N 1
ATOM 10558 C CA . LEU D 1 480 ? 127.931 134.349 133.017 1.00 0.00 585 LEU D CA 1
ATOM 10559 C C . LEU D 1 480 ? 127.428 135.754 133.256 1.00 0.00 585 LEU D C 1
ATOM 10560 O O . LEU D 1 480 ? 127.686 136.320 134.314 1.00 0.00 585 LEU D O 1
ATOM 10565 N N . VAL D 1 481 ? 126.715 136.333 132.301 1.00 0.00 586 VAL D N 1
ATOM 10566 C CA . VAL D 1 481 ? 126.146 137.640 132.547 1.00 0.00 586 VAL D CA 1
ATOM 10567 C C . VAL D 1 481 ? 124.780 137.493 133.199 1.00 0.00 586 VAL D C 1
ATOM 10568 O O . VAL D 1 481 ? 124.289 138.425 133.830 1.00 0.00 586 VAL D O 1
ATOM 10572 N N . PHE D 1 482 ? 124.165 136.316 133.091 1.00 0.00 587 PHE D N 1
ATOM 10573 C CA . PHE D 1 482 ? 122.980 136.008 133.877 1.00 0.00 587 PHE D CA 1
ATOM 10574 C C . PHE D 1 482 ? 123.344 135.620 135.291 1.00 0.00 587 PHE D C 1
ATOM 10575 O O . PHE D 1 482 ? 122.648 135.995 136.236 1.00 0.00 587 PHE D O 1
ATOM 10583 N N . LEU D 1 483 ? 124.399 134.828 135.446 1.00 0.00 588 LEU D N 1
ATOM 10584 C CA . LEU D 1 483 ? 124.835 134.409 136.767 1.00 0.00 588 LEU D CA 1
ATOM 10585 C C . LEU D 1 483 ? 125.301 135.594 137.582 1.00 0.00 588 LEU D C 1
ATOM 10586 O O . LEU D 1 483 ? 124.816 135.822 138.688 1.00 0.00 588 LEU D O 1
ATOM 10591 N N . PHE D 1 484 ? 126.210 136.383 137.038 1.00 0.00 589 PHE D N 1
ATOM 10592 C CA . PHE D 1 484 ? 126.689 137.549 137.752 1.00 0.00 589 PHE D CA 1
ATOM 10593 C C . PHE D 1 484 ? 125.636 138.638 137.837 1.00 0.00 589 PHE D C 1
ATOM 10594 O O . PHE D 1 484 ? 125.689 139.466 138.745 1.00 0.00 589 PHE D O 1
ATOM 10602 N N . GLY D 1 485 ? 124.669 138.638 136.938 1.00 0.00 590 GLY D N 1
ATOM 10603 C CA . GLY D 1 485 ? 123.615 139.619 136.983 1.00 0.00 590 GLY D CA 1
ATOM 10604 C C . GLY D 1 485 ? 122.658 139.383 138.117 1.00 0.00 590 GLY D C 1
ATOM 10605 O O . GLY D 1 485 ? 122.380 140.291 138.893 1.00 0.00 590 GLY D O 1
ATOM 10606 N N . PHE D 1 486 ? 122.151 138.166 138.233 1.00 0.00 591 PHE D N 1
ATOM 10607 C CA . PHE D 1 486 ? 121.229 137.862 139.310 1.00 0.00 591 PHE D CA 1
ATOM 10608 C C . PHE D 1 486 ? 121.911 137.645 140.643 1.00 0.00 591 PHE D C 1
ATOM 10609 O O . PHE D 1 486 ? 121.276 137.857 141.671 1.00 0.00 591 PHE D O 1
ATOM 10617 N N . SER D 1 487 ? 123.169 137.225 140.670 1.00 0.00 592 SER D N 1
ATOM 10618 C CA . SER D 1 487 ? 123.793 137.019 141.968 1.00 0.00 592 SER D CA 1
ATOM 10619 C C . SER D 1 487 ? 124.166 138.328 142.629 1.00 0.00 592 SER D C 1
ATOM 10620 O O . SER D 1 487 ? 124.087 138.434 143.848 1.00 0.00 592 SER D O 1
ATOM 10623 N N . THR D 1 488 ? 124.541 139.342 141.860 1.00 30.00 593 THR D N 1
ATOM 10624 C CA . THR D 1 488 ? 124.636 140.671 142.439 1.00 30.00 593 THR D CA 1
ATOM 10625 C C . THR D 1 488 ? 123.278 141.232 142.803 1.00 30.00 593 THR D C 1
ATOM 10626 O O . THR D 1 488 ? 123.198 142.126 143.641 1.00 30.00 593 THR D O 1
ATOM 10630 N N . ALA D 1 489 ? 122.210 140.733 142.198 1.00 30.00 594 ALA D N 1
ATOM 10631 C CA . ALA D 1 489 ? 120.884 141.181 142.580 1.00 30.00 594 ALA D CA 1
ATOM 10632 C C . ALA D 1 489 ? 120.444 140.536 143.881 1.00 30.00 594 ALA D C 1
ATOM 10633 O O . ALA D 1 489 ? 119.833 141.192 144.725 1.00 30.00 594 ALA D O 1
ATOM 10635 N N . VAL D 1 490 ? 120.758 139.255 144.068 1.00 30.00 595 VAL D N 1
ATOM 10636 C CA . VAL D 1 490 ? 120.311 138.523 145.247 1.00 30.00 595 VAL D CA 1
ATOM 10637 C C . VAL D 1 490 ? 121.077 138.951 146.487 1.00 30.00 595 VAL D C 1
ATOM 10638 O O . VAL D 1 490 ? 120.499 139.039 147.576 1.00 30.00 595 VAL D O 1
ATOM 10642 N N . VAL D 1 491 ? 122.364 139.269 146.344 1.00 30.00 596 VAL D N 1
ATOM 10643 C CA . VAL D 1 491 ? 123.176 139.668 147.488 1.00 30.00 596 VAL D CA 1
ATOM 10644 C C . VAL D 1 491 ? 122.696 140.992 148.060 1.00 30.00 596 VAL D C 1
ATOM 10645 O O . VAL D 1 491 ? 122.495 141.121 149.269 1.00 30.00 596 VAL D O 1
ATOM 10649 N N . THR D 1 492 ? 122.460 141.979 147.205 1.00 30.00 597 THR D N 1
ATOM 10650 C CA . THR D 1 492 ? 122.000 143.259 147.714 1.00 30.00 597 THR D CA 1
ATOM 10651 C C . THR D 1 492 ? 120.557 143.211 148.162 1.00 30.00 597 THR D C 1
ATOM 10652 O O . THR D 1 492 ? 120.141 144.063 148.948 1.00 30.00 597 THR D O 1
ATOM 10656 N N . LEU D 1 493 ? 119.784 142.247 147.671 1.00 30.00 598 LEU D N 1
ATOM 10657 C CA . LEU D 1 493 ? 118.393 142.140 148.079 1.00 30.00 598 LEU D CA 1
ATOM 10658 C C . LEU D 1 493 ? 118.294 141.656 149.509 1.00 30.00 598 LEU D C 1
ATOM 10659 O O . LEU D 1 493 ? 117.684 142.308 150.359 1.00 30.00 598 LEU D O 1
ATOM 10664 N N . ILE D 1 494 ? 118.880 140.506 149.798 1.00 30.00 599 ILE D N 1
ATOM 10665 C CA . ILE D 1 494 ? 118.799 139.924 151.124 1.00 30.00 599 ILE D CA 1
ATOM 10666 C C . ILE D 1 494 ? 120.205 139.737 151.667 1.00 30.00 599 ILE D C 1
ATOM 10667 O O . ILE D 1 494 ? 121.106 139.283 150.956 1.00 30.00 599 ILE D O 1
ATOM 10672 N N . GLU D 1 495 ? 120.399 140.120 152.920 1.00 30.00 600 GLU D N 1
ATOM 10673 C CA . GLU D 1 495 ? 121.695 140.047 153.580 1.00 30.00 600 GLU D CA 1
ATOM 10674 C C . GLU D 1 495 ? 121.540 139.096 154.759 1.00 30.00 600 GLU D C 1
ATOM 10675 O O . GLU D 1 495 ? 121.219 139.514 155.873 1.00 30.00 600 GLU D O 1
ATOM 10681 N N . ASP D 1 496 ? 121.764 137.815 154.509 1.00 30.00 601 ASP D N 1
ATOM 10682 C CA . ASP D 1 496 ? 121.630 136.803 155.536 1.00 30.00 601 ASP D CA 1
ATOM 10683 C C . ASP D 1 496 ? 122.582 135.677 155.155 1.00 30.00 601 ASP D C 1
ATOM 10684 O O . ASP D 1 496 ? 123.401 135.829 154.246 1.00 30.00 601 ASP D O 1
ATOM 10689 N N . GLY D 1 497 ? 122.484 134.548 155.847 1.00 30.00 602 GLY D N 1
ATOM 10690 C CA . GLY D 1 497 ? 123.274 133.396 155.483 1.00 30.00 602 GLY D CA 1
ATOM 10691 C C . GLY D 1 497 ? 122.870 132.838 154.137 1.00 30.00 602 GLY D C 1
ATOM 10692 O O . GLY D 1 497 ? 121.797 133.141 153.616 1.00 30.00 602 GLY D O 1
ATOM 10693 N N . LYS D 1 498 ? 123.819 132.099 153.542 1.00 30.00 603 LYS D N 1
ATOM 10694 C CA . LYS D 1 498 ? 123.767 131.372 152.269 1.00 30.00 603 LYS D CA 1
ATOM 10695 C C . LYS D 1 498 ? 123.822 132.319 151.074 1.00 30.00 603 LYS D C 1
ATOM 10696 O O . LYS D 1 498 ? 124.163 131.905 149.967 1.00 30.00 603 LYS D O 1
ATOM 10702 N N . TYR D 1 499 ? 123.618 133.612 151.300 1.00 30.00 627 TYR D N 1
ATOM 10703 C CA . TYR D 1 499 ? 123.693 134.592 150.228 1.00 30.00 627 TYR D CA 1
ATOM 10704 C C . TYR D 1 499 ? 124.390 135.855 150.696 1.00 30.00 627 TYR D C 1
ATOM 10705 O O . TYR D 1 499 ? 124.154 136.925 150.134 1.00 30.00 627 TYR D O 1
ATOM 10714 N N . ASN D 1 500 ? 125.208 135.765 151.737 1.00 30.00 628 ASN D N 1
ATOM 10715 C CA . ASN D 1 500 ? 125.897 136.939 152.241 1.00 30.00 628 ASN D CA 1
ATOM 10716 C C . ASN D 1 500 ? 126.976 137.385 151.272 1.00 30.00 628 ASN D C 1
ATOM 10717 O O . ASN D 1 500 ? 127.141 138.583 151.029 1.00 30.00 628 ASN D O 1
ATOM 10722 N N . SER D 1 501 ? 127.705 136.442 150.705 1.00 30.00 629 SER D N 1
ATOM 10723 C CA . SER D 1 501 ? 128.806 136.768 149.822 1.00 30.00 629 SER D CA 1
ATOM 10724 C C . SER D 1 501 ? 128.409 136.575 148.372 1.00 30.00 629 SER D C 1
ATOM 10725 O O . SER D 1 501 ? 127.420 135.921 148.049 1.00 30.00 629 SER D O 1
ATOM 10728 N N . LEU D 1 502 ? 129.213 137.159 147.495 1.00 30.00 630 LEU D N 1
ATOM 10729 C CA . LEU D 1 502 ? 128.981 136.998 146.074 1.00 30.00 630 LEU D CA 1
ATOM 10730 C C . LEU D 1 502 ? 129.378 135.611 145.612 1.00 30.00 630 LEU D C 1
ATOM 10731 O O . LEU D 1 502 ? 128.792 135.086 144.665 1.00 30.00 630 LEU D O 1
ATOM 10736 N N . TYR D 1 503 ? 130.351 134.996 146.276 1.00 30.00 631 TYR D N 1
ATOM 10737 C CA . TYR D 1 503 ? 130.809 133.677 145.867 1.00 30.00 631 TYR D CA 1
ATOM 10738 C C . TYR D 1 503 ? 129.801 132.604 146.229 1.00 30.00 631 TYR D C 1
ATOM 10739 O O . TYR D 1 503 ? 129.507 131.728 145.416 1.00 30.00 631 TYR D O 1
ATOM 10748 N N . SER D 1 504 ? 129.265 132.649 147.442 1.00 30.00 632 SER D N 1
ATOM 10749 C CA . SER D 1 504 ? 128.296 131.644 147.842 1.00 30.00 632 SER D CA 1
ATOM 10750 C C . SER D 1 504 ? 126.969 131.816 147.134 1.00 30.00 632 SER D C 1
ATOM 10751 O O . SER D 1 504 ? 126.197 130.861 147.056 1.00 30.00 632 SER D O 1
ATOM 10754 N N . THR D 1 505 ? 126.688 133.008 146.622 1.00 30.00 633 THR D N 1
ATOM 10755 C CA . THR D 1 505 ? 125.457 133.230 145.883 1.00 30.00 633 THR D CA 1
ATOM 10756 C C . THR D 1 505 ? 125.590 132.744 144.454 1.00 30.00 633 THR D C 1
ATOM 10757 O O . THR D 1 505 ? 124.640 132.193 143.893 1.00 30.00 633 THR D O 1
ATOM 10761 N N . CYS D 1 506 ? 126.774 132.900 143.866 1.00 30.00 634 CYS D N 1
ATOM 10762 C CA . CYS D 1 506 ? 127.003 132.359 142.537 1.00 30.00 634 CYS D CA 1
ATOM 10763 C C . CYS D 1 506 ? 127.030 130.843 142.542 1.00 30.00 634 CYS D C 1
ATOM 10764 O O . CYS D 1 506 ? 126.837 130.225 141.495 1.00 30.00 634 CYS D O 1
ATOM 10767 N N . LEU D 1 507 ? 127.271 130.218 143.692 1.00 30.00 635 LEU D N 1
ATOM 10768 C CA . LEU D 1 507 ? 127.202 128.766 143.727 1.00 30.00 635 LEU D CA 1
ATOM 10769 C C . LEU D 1 507 ? 125.776 128.289 143.881 1.00 30.00 635 LEU D C 1
ATOM 10770 O O . LEU D 1 507 ? 125.398 127.273 143.299 1.00 30.00 635 LEU D O 1
ATOM 10775 N N . GLU D 1 508 ? 124.968 128.994 144.660 1.00 30.00 636 GLU D N 1
ATOM 10776 C CA . GLU D 1 508 ? 123.588 128.569 144.807 1.00 30.00 636 GLU D CA 1
ATOM 10777 C C . GLU D 1 508 ? 122.776 128.861 143.569 1.00 30.00 636 GLU D C 1
ATOM 10778 O O . GLU D 1 508 ? 121.772 128.194 143.322 1.00 30.00 636 GLU D O 1
ATOM 10784 N N . LEU D 1 509 ? 123.180 129.842 142.787 1.00 30.00 637 LEU D N 1
ATOM 10785 C CA . LEU D 1 509 ? 122.495 130.094 141.538 1.00 30.00 637 LEU D CA 1
ATOM 10786 C C . LEU D 1 509 ? 123.053 129.262 140.407 1.00 30.00 637 LEU D C 1
ATOM 10787 O O . LEU D 1 509 ? 122.378 129.094 139.392 1.00 30.00 637 LEU D O 1
ATOM 10792 N N . PHE D 1 510 ? 124.261 128.735 140.549 1.00 30.00 638 PHE D N 1
ATOM 10793 C CA . PHE D 1 510 ? 124.697 127.721 139.608 1.00 30.00 638 PHE D CA 1
ATOM 10794 C C . PHE D 1 510 ? 123.987 126.410 139.860 1.00 30.00 638 PHE D C 1
ATOM 10795 O O . PHE D 1 510 ? 123.761 125.641 138.931 1.00 30.00 638 PHE D O 1
ATOM 10803 N N . LYS D 1 511 ? 123.620 126.138 141.102 1.00 30.00 639 LYS D N 1
ATOM 10804 C CA . LYS D 1 511 ? 122.914 124.907 141.402 1.00 30.00 639 LYS D CA 1
ATOM 10805 C C . LYS D 1 511 ? 121.481 124.927 140.909 1.00 30.00 639 LYS D C 1
ATOM 10806 O O . LYS D 1 511 ? 120.902 123.863 140.695 1.00 30.00 639 LYS D O 1
ATOM 10812 N N . PHE D 1 512 ? 120.897 126.102 140.719 1.00 30.00 640 PHE D N 1
ATOM 10813 C CA . PHE D 1 512 ? 119.541 126.182 140.210 1.00 30.00 640 PHE D CA 1
ATOM 10814 C C . PHE D 1 512 ? 119.473 125.981 138.717 1.00 30.00 640 PHE D C 1
ATOM 10815 O O . PHE D 1 512 ? 118.561 125.307 138.243 1.00 30.00 640 PHE D O 1
ATOM 10823 N N . THR D 1 513 ? 120.408 126.535 137.969 1.00 30.00 641 THR D N 1
ATOM 10824 C CA . THR D 1 513 ? 120.439 126.295 136.541 1.00 30.00 641 THR D CA 1
ATOM 10825 C C . THR D 1 513 ? 120.950 124.924 136.179 1.00 30.00 641 THR D C 1
ATOM 10826 O O . THR D 1 513 ? 120.647 124.437 135.093 1.00 30.00 641 THR D O 1
ATOM 10830 N N . ILE D 1 514 ? 121.701 124.282 137.062 1.00 30.00 642 ILE D N 1
ATOM 10831 C CA . ILE D 1 514 ? 122.135 122.925 136.798 1.00 30.00 642 ILE D CA 1
ATOM 10832 C C . ILE D 1 514 ? 121.021 121.946 137.121 1.00 30.00 642 ILE D C 1
ATOM 10833 O O . ILE D 1 514 ? 121.079 120.787 136.698 1.00 30.00 642 ILE D O 1
ATOM 10838 N N . GLY D 1 515 ? 119.987 122.384 137.828 1.00 30.00 643 GLY D N 1
ATOM 10839 C CA . GLY D 1 515 ? 118.907 121.538 138.249 1.00 30.00 643 GLY D CA 1
ATOM 10840 C C . GLY D 1 515 ? 119.030 121.030 139.662 1.00 30.00 643 GLY D C 1
ATOM 10841 O O . GLY D 1 515 ? 118.026 120.630 140.248 1.00 30.00 643 GLY D O 1
ATOM 10842 N N . MET D 1 516 ? 120.229 121.029 140.218 1.00 30.00 644 MET D N 1
ATOM 10843 C CA . MET D 1 516 ? 120.481 120.427 141.522 1.00 30.00 644 MET D CA 1
ATOM 10844 C C . MET D 1 516 ? 120.428 121.446 142.638 1.00 30.00 644 MET D C 1
ATOM 10845 O O . MET D 1 516 ? 121.306 121.504 143.486 1.00 30.00 644 MET D O 1
ATOM 10850 N N . GLY D 1 517 ? 119.370 122.234 142.673 1.00 30.00 645 GLY D N 1
ATOM 10851 C CA . GLY D 1 517 ? 119.198 123.220 143.716 1.00 30.00 645 GLY D CA 1
ATOM 10852 C C . GLY D 1 517 ? 117.868 123.039 144.396 1.00 30.00 645 GLY D C 1
ATOM 10853 O O . GLY D 1 517 ? 116.958 122.394 143.876 1.00 30.00 645 GLY D O 1
ATOM 10854 N N . ASP D 1 518 ? 117.754 123.619 145.582 1.00 30.00 646 ASP D N 1
ATOM 10855 C CA . ASP D 1 518 ? 116.582 123.461 146.428 1.00 30.00 646 ASP D CA 1
ATOM 10856 C C . ASP D 1 518 ? 115.846 124.787 146.504 1.00 30.00 646 ASP D C 1
ATOM 10857 O O . ASP D 1 518 ? 116.333 125.736 147.123 1.00 30.00 646 ASP D O 1
ATOM 10859 N N . LEU D 1 519 ? 114.664 124.849 145.896 1.00 30.00 647 LEU D N 1
ATOM 10860 C CA . LEU D 1 519 ? 113.821 126.038 145.992 1.00 30.00 647 LEU D CA 1
ATOM 10861 C C . LEU D 1 519 ? 112.913 125.919 147.210 1.00 30.00 647 LEU D C 1
ATOM 10862 O O . LEU D 1 519 ? 111.688 125.910 147.121 1.00 30.00 647 LEU D O 1
ATOM 10867 N N . GLU D 1 520 ? 113.539 125.819 148.365 1.00 30.00 648 GLU D N 1
ATOM 10868 C CA . GLU D 1 520 ? 112.822 125.790 149.628 1.00 30.00 648 GLU D CA 1
ATOM 10869 C C . GLU D 1 520 ? 112.822 127.216 150.146 1.00 30.00 648 GLU D C 1
ATOM 10870 O O . GLU D 1 520 ? 113.866 127.751 150.523 1.00 30.00 648 GLU D O 1
ATOM 10872 N N . PHE D 1 521 ? 111.648 127.831 150.166 1.00 30.00 649 PHE D N 1
ATOM 10873 C CA . PHE D 1 521 ? 111.507 129.219 150.585 1.00 30.00 649 PHE D CA 1
ATOM 10874 C C . PHE D 1 521 ? 111.096 129.310 152.033 1.00 30.00 649 PHE D C 1
ATOM 10875 O O . PHE D 1 521 ? 110.212 130.086 152.394 1.00 30.00 649 PHE D O 1
ATOM 10883 N N . THR D 1 522 ? 111.692 128.459 152.864 1.00 30.00 650 THR D N 1
ATOM 10884 C CA . THR D 1 522 ? 111.304 128.353 154.262 1.00 30.00 650 THR D CA 1
ATOM 10885 C C . THR D 1 522 ? 111.649 129.614 155.038 1.00 30.00 650 THR D C 1
ATOM 10886 O O . THR D 1 522 ? 110.768 130.257 155.618 1.00 30.00 650 THR D O 1
ATOM 10890 N N . GLU D 1 523 ? 112.925 129.987 155.056 1.00 30.00 651 GLU D N 1
ATOM 10891 C CA . GLU D 1 523 ? 113.402 130.930 156.054 1.00 30.00 651 GLU D CA 1
ATOM 10892 C C . GLU D 1 523 ? 112.988 132.355 155.728 1.00 30.00 651 GLU D C 1
ATOM 10893 O O . GLU D 1 523 ? 112.821 132.732 154.568 1.00 30.00 651 GLU D O 1
ATOM 10899 N N . ASN D 1 524 ? 112.798 133.137 156.784 1.00 30.00 652 ASN D N 1
ATOM 10900 C CA . ASN D 1 524 ? 112.195 134.454 156.672 1.00 30.00 652 ASN D CA 1
ATOM 10901 C C . ASN D 1 524 ? 113.256 135.473 156.298 1.00 30.00 652 ASN D C 1
ATOM 10902 O O . ASN D 1 524 ? 114.290 135.574 156.963 1.00 30.00 652 ASN D O 1
ATOM 10904 N N . TYR D 1 525 ? 113.004 136.219 155.236 1.00 30.00 653 TYR D N 1
ATOM 10905 C CA . TYR D 1 525 ? 113.826 137.356 154.875 1.00 30.00 653 TYR D CA 1
ATOM 10906 C C . TYR D 1 525 ? 112.953 138.594 154.821 1.00 30.00 653 TYR D C 1
ATOM 10907 O O . TYR D 1 525 ? 111.759 138.517 154.528 1.00 30.00 653 TYR D O 1
ATOM 10916 N N . ASP D 1 526 ? 113.548 139.742 155.092 1.00 30.00 654 ASP D N 1
ATOM 10917 C CA . ASP D 1 526 ? 113.007 140.949 154.508 1.00 30.00 654 ASP D CA 1
ATOM 10918 C C . ASP D 1 526 ? 113.236 140.836 153.018 1.00 30.00 654 ASP D C 1
ATOM 10919 O O . ASP D 1 526 ? 114.279 140.338 152.593 1.00 30.00 654 ASP D O 1
ATOM 10921 N N . PHE D 1 527 ? 112.244 141.265 152.236 1.00 30.00 655 PHE D N 1
ATOM 10922 C CA . PHE D 1 527 ? 112.199 141.083 150.779 1.00 30.00 655 PHE D CA 1
ATOM 10923 C C . PHE D 1 527 ? 112.217 139.605 150.416 1.00 30.00 655 PHE D C 1
ATOM 10924 O O . PHE D 1 527 ? 112.961 139.165 149.549 1.00 30.00 655 PHE D O 1
ATOM 10932 N N . LYS D 1 528 ? 111.376 138.838 151.098 1.00 30.00 656 LYS D N 1
ATOM 10933 C CA . LYS D 1 528 ? 111.200 137.433 150.769 1.00 30.00 656 LYS D CA 1
ATOM 10934 C C . LYS D 1 528 ? 110.320 137.256 149.548 1.00 30.00 656 LYS D C 1
ATOM 10935 O O . LYS D 1 528 ? 110.601 136.408 148.699 1.00 30.00 656 LYS D O 1
ATOM 10941 N N . ALA D 1 529 ? 109.255 138.041 149.442 1.00 30.00 657 ALA D N 1
ATOM 10942 C CA . ALA D 1 529 ? 108.353 137.897 148.311 1.00 30.00 657 ALA D CA 1
ATOM 10943 C C . ALA D 1 529 ? 108.976 138.409 147.028 1.00 30.00 657 ALA D C 1
ATOM 10944 O O . ALA D 1 529 ? 108.641 137.923 145.946 1.00 30.00 657 ALA D O 1
ATOM 10946 N N . VAL D 1 530 ? 109.875 139.384 147.121 1.00 30.00 658 VAL D N 1
ATOM 10947 C CA . VAL D 1 530 ? 110.615 139.802 145.941 1.00 30.00 658 VAL D CA 1
ATOM 10948 C C . VAL D 1 530 ? 111.606 138.730 145.559 1.00 30.00 658 VAL D C 1
ATOM 10949 O O . VAL D 1 530 ? 111.815 138.457 144.374 1.00 30.00 658 VAL D O 1
ATOM 10953 N N . PHE D 1 531 ? 112.204 138.088 146.555 1.00 30.00 659 PHE D N 1
ATOM 10954 C CA . PHE D 1 531 ? 113.201 137.057 146.328 1.00 30.00 659 PHE D CA 1
ATOM 10955 C C . PHE D 1 531 ? 112.632 135.850 145.610 1.00 30.00 659 PHE D C 1
ATOM 10956 O O . PHE D 1 531 ? 113.332 135.225 144.817 1.00 30.00 659 PHE D O 1
ATOM 10964 N N . ILE D 1 532 ? 111.368 135.520 145.855 1.00 30.00 660 ILE D N 1
ATOM 10965 C CA . ILE D 1 532 ? 110.735 134.430 145.132 1.00 30.00 660 ILE D CA 1
ATOM 10966 C C . ILE D 1 532 ? 110.484 134.821 143.685 1.00 30.00 660 ILE D C 1
ATOM 10967 O O . ILE D 1 532 ? 110.591 133.986 142.783 1.00 30.00 660 ILE D O 1
ATOM 10972 N N . ILE D 1 533 ? 110.205 136.096 143.426 1.00 30.00 661 ILE D N 1
ATOM 10973 C CA . ILE D 1 533 ? 109.927 136.521 142.061 1.00 30.00 661 ILE D CA 1
ATOM 10974 C C . ILE D 1 533 ? 111.198 136.520 141.230 1.00 30.00 661 ILE D C 1
ATOM 10975 O O . ILE D 1 533 ? 111.177 136.113 140.069 1.00 30.00 661 ILE D O 1
ATOM 10980 N N . LEU D 1 534 ? 112.326 136.935 141.810 1.00 30.00 662 LEU D N 1
ATOM 10981 C CA . LEU D 1 534 ? 113.595 136.850 141.090 1.00 30.00 662 LEU D CA 1
ATOM 10982 C C . LEU D 1 534 ? 113.998 135.414 140.850 1.00 30.00 662 LEU D C 1
ATOM 10983 O O . LEU D 1 534 ? 114.393 135.045 139.743 1.00 30.00 662 LEU D O 1
ATOM 10988 N N . LEU D 1 535 ? 113.934 134.600 141.890 1.00 30.00 663 LEU D N 1
ATOM 10989 C CA . LEU D 1 535 ? 114.498 133.270 141.810 1.00 30.00 663 LEU D CA 1
ATOM 10990 C C . LEU D 1 535 ? 113.646 132.367 140.941 1.00 30.00 663 LEU D C 1
ATOM 10991 O O . LEU D 1 535 ? 114.154 131.406 140.368 1.00 30.00 663 LEU D O 1
ATOM 10996 N N . LEU D 1 536 ? 112.362 132.668 140.809 1.00 30.00 664 LEU D N 1
ATOM 10997 C CA . LEU D 1 536 ? 111.567 131.994 139.796 1.00 30.00 664 LEU D CA 1
ATOM 10998 C C . LEU D 1 536 ? 111.809 132.588 138.428 1.00 30.00 664 LEU D C 1
ATOM 10999 O O . LEU D 1 536 ? 111.792 131.870 137.431 1.00 30.00 664 LEU D O 1
ATOM 11004 N N . ALA D 1 537 ? 112.056 133.889 138.349 1.00 30.00 665 ALA D N 1
ATOM 11005 C CA . ALA D 1 537 ? 112.428 134.446 137.059 1.00 30.00 665 ALA D CA 1
ATOM 11006 C C . ALA D 1 537 ? 113.880 134.176 136.739 1.00 30.00 665 ALA D C 1
ATOM 11007 O O . ALA D 1 537 ? 114.332 134.516 135.654 1.00 30.00 665 ALA D O 1
ATOM 11009 N N . TYR D 1 538 ? 114.639 133.618 137.672 1.00 30.00 666 TYR D N 1
ATOM 11010 C CA . TYR D 1 538 ? 115.957 133.118 137.326 1.00 30.00 666 TYR D CA 1
ATOM 11011 C C . TYR D 1 538 ? 115.849 131.714 136.772 1.00 30.00 666 TYR D C 1
ATOM 11012 O O . TYR D 1 538 ? 116.302 131.446 135.663 1.00 30.00 666 TYR D O 1
ATOM 11021 N N . VAL D 1 539 ? 115.177 130.830 137.510 1.00 30.00 667 VAL D N 1
ATOM 11022 C CA . VAL D 1 539 ? 115.067 129.416 137.161 1.00 30.00 667 VAL D CA 1
ATOM 11023 C C . VAL D 1 539 ? 114.335 129.218 135.843 1.00 30.00 667 VAL D C 1
ATOM 11024 O O . VAL D 1 539 ? 114.766 128.433 134.998 1.00 30.00 667 VAL D O 1
ATOM 11028 N N . ILE D 1 540 ? 113.273 129.982 135.599 1.00 0.00 668 ILE D N 1
ATOM 11029 C CA . ILE D 1 540 ? 112.553 129.848 134.333 1.00 0.00 668 ILE D CA 1
ATOM 11030 C C . ILE D 1 540 ? 113.352 130.394 133.164 1.00 0.00 668 ILE D C 1
ATOM 11031 O O . ILE D 1 540 ? 113.024 130.123 132.010 1.00 0.00 668 ILE D O 1
ATOM 11036 N N . LEU D 1 541 ? 114.440 131.097 133.430 1.00 0.00 669 LEU D N 1
ATOM 11037 C CA . LEU D 1 541 ? 115.146 131.848 132.418 1.00 0.00 669 LEU D CA 1
ATOM 11038 C C . LEU D 1 541 ? 116.496 131.263 132.089 1.00 0.00 669 LEU D C 1
ATOM 11039 O O . LEU D 1 541 ? 116.997 131.496 130.996 1.00 0.00 669 LEU D O 1
ATOM 11044 N N . THR D 1 542 ? 117.093 130.512 132.997 1.00 0.00 670 THR D N 1
ATOM 11045 C CA . THR D 1 542 ? 118.396 129.922 132.770 1.00 0.00 670 THR D CA 1
ATOM 11046 C C . THR D 1 542 ? 118.417 128.415 132.914 1.00 0.00 670 THR D C 1
ATOM 11047 O O . THR D 1 542 ? 119.364 127.787 132.451 1.00 0.00 670 THR D O 1
ATOM 11051 N N . TYR D 1 543 ? 117.399 127.819 133.509 1.00 0.00 671 TYR D N 1
ATOM 11052 C CA . TYR D 1 543 ? 117.261 126.376 133.532 1.00 0.00 671 TYR D CA 1
ATOM 11053 C C . TYR D 1 543 ? 116.319 125.897 132.447 1.00 0.00 671 TYR D C 1
ATOM 11054 O O . TYR D 1 543 ? 116.447 124.772 131.968 1.00 0.00 671 TYR D O 1
ATOM 11063 N N . ILE D 1 544 ? 115.385 126.736 132.028 1.00 0.00 672 ILE D N 1
ATOM 11064 C CA . ILE D 1 544 ? 114.481 126.356 130.956 1.00 0.00 672 ILE D CA 1
ATOM 11065 C C . ILE D 1 544 ? 114.972 126.891 129.626 1.00 0.00 672 ILE D C 1
ATOM 11066 O O . ILE D 1 544 ? 115.116 126.137 128.661 1.00 0.00 672 ILE D O 1
ATOM 11071 N N . LEU D 1 545 ? 115.229 128.192 129.543 1.00 30.00 673 LEU D N 1
ATOM 11072 C CA . LEU D 1 545 ? 115.722 128.727 128.284 1.00 30.00 673 LEU D CA 1
ATOM 11073 C C . LEU D 1 545 ? 117.166 128.339 128.041 1.00 30.00 673 LEU D C 1
ATOM 11074 O O . LEU D 1 545 ? 117.451 127.553 127.142 1.00 30.00 673 LEU D O 1
ATOM 11079 N N . LEU D 1 546 ? 118.076 128.833 128.877 1.00 30.00 674 LEU D N 1
ATOM 11080 C CA . LEU D 1 546 ? 119.495 128.830 128.537 1.00 30.00 674 LEU D CA 1
ATOM 11081 C C . LEU D 1 546 ? 120.099 127.445 128.553 1.00 30.00 674 LEU D C 1
ATOM 11082 O O . LEU D 1 546 ? 120.921 127.127 127.694 1.00 30.00 674 LEU D O 1
ATOM 11087 N N . LEU D 1 547 ? 119.746 126.628 129.534 1.00 0.00 675 LEU D N 1
ATOM 11088 C CA . LEU D 1 547 ? 120.347 125.308 129.613 1.00 0.00 675 LEU D CA 1
ATOM 11089 C C . LEU D 1 547 ? 119.890 124.437 128.463 1.00 0.00 675 LEU D C 1
ATOM 11090 O O . LEU D 1 547 ? 120.698 123.748 127.848 1.00 0.00 675 LEU D O 1
ATOM 11095 N N . ASN D 1 548 ? 118.619 124.501 128.117 1.00 0.00 676 ASN D N 1
ATOM 11096 C CA . ASN D 1 548 ? 118.138 123.732 126.990 1.00 0.00 676 ASN D CA 1
ATOM 11097 C C . ASN D 1 548 ? 118.565 124.328 125.665 1.00 0.00 676 ASN D C 1
ATOM 11098 O O . ASN D 1 548 ? 118.640 123.606 124.673 1.00 0.00 676 ASN D O 1
ATOM 11103 N N . MET D 1 549 ? 118.837 125.625 125.629 1.00 0.00 677 MET D N 1
ATOM 11104 C CA . MET D 1 549 ? 119.441 126.232 124.454 1.00 0.00 677 MET D CA 1
ATOM 11105 C C . MET D 1 549 ? 120.868 125.759 124.263 1.00 0.00 677 MET D C 1
ATOM 11106 O O . MET D 1 549 ? 121.308 125.552 123.134 1.00 0.00 677 MET D O 1
ATOM 11111 N N . LEU D 1 550 ? 121.597 125.562 125.355 1.00 0.00 678 LEU D N 1
ATOM 11112 C CA . LEU D 1 550 ? 122.947 125.024 125.263 1.00 0.00 678 LEU D CA 1
ATOM 11113 C C . LEU D 1 550 ? 122.938 123.575 124.813 1.00 0.00 678 LEU D C 1
ATOM 11114 O O . LEU D 1 550 ? 123.760 123.175 123.987 1.00 0.00 678 LEU D O 1
ATOM 11119 N N . ILE D 1 551 ? 122.010 122.782 125.339 1.00 0.00 679 ILE D N 1
ATOM 11120 C CA . ILE D 1 551 ? 121.882 121.384 124.956 1.00 0.00 679 ILE D CA 1
ATOM 11121 C C . ILE D 1 551 ? 121.472 121.255 123.501 1.00 0.00 679 ILE D C 1
ATOM 11122 O O . ILE D 1 551 ? 121.929 120.349 122.800 1.00 0.00 679 ILE D O 1
ATOM 11127 N N . ALA D 1 552 ? 120.655 122.175 123.004 1.00 0.00 680 ALA D N 1
ATOM 11128 C CA . ALA D 1 552 ? 120.275 122.145 121.602 1.00 0.00 680 ALA D CA 1
ATOM 11129 C C . ALA D 1 552 ? 121.431 122.509 120.692 1.00 0.00 680 ALA D C 1
ATOM 11130 O O . ALA D 1 552 ? 121.527 121.981 119.586 1.00 0.00 680 ALA D O 1
ATOM 11132 N N . LEU D 1 553 ? 122.311 123.395 121.131 1.00 0.00 681 LEU D N 1
ATOM 11133 C CA . LEU D 1 553 ? 123.482 123.718 120.337 1.00 0.00 681 LEU D CA 1
ATOM 11134 C C . LEU D 1 553 ? 124.541 122.643 120.418 1.00 0.00 681 LEU D C 1
ATOM 11135 O O . LEU D 1 553 ? 125.241 122.407 119.434 1.00 0.00 681 LEU D O 1
ATOM 11140 N N . MET D 1 554 ? 124.704 122.014 121.580 1.00 0.00 682 MET D N 1
ATOM 11141 C CA . MET D 1 554 ? 125.601 120.873 121.674 1.00 0.00 682 MET D CA 1
ATOM 11142 C C . MET D 1 554 ? 125.084 119.709 120.861 1.00 0.00 682 MET D C 1
ATOM 11143 O O . MET D 1 554 ? 125.867 118.970 120.270 1.00 0.00 682 MET D O 1
ATOM 11148 N N . GLY D 1 555 ? 123.769 119.528 120.820 1.00 0.00 683 GLY D N 1
ATOM 11149 C CA . GLY D 1 555 ? 123.209 118.432 120.061 1.00 0.00 683 GLY D CA 1
ATOM 11150 C C . GLY D 1 555 ? 123.372 118.602 118.572 1.00 0.00 683 GLY D C 1
ATOM 11151 O O . GLY D 1 555 ? 123.438 117.617 117.841 1.00 0.00 683 GLY D O 1
ATOM 11152 N N . GLU D 1 556 ? 123.447 119.844 118.102 1.00 0.00 684 GLU D N 1
ATOM 11153 C CA . GLU D 1 556 ? 123.743 120.068 116.697 1.00 0.00 684 GLU D CA 1
ATOM 11154 C C . GLU D 1 556 ? 125.181 119.717 116.377 1.00 0.00 684 GLU D C 1
ATOM 11155 O O . GLU D 1 556 ? 125.440 119.094 115.350 1.00 0.00 684 GLU D O 1
ATOM 11157 N N . THR D 1 557 ? 126.123 120.055 117.253 1.00 0.00 685 THR D N 1
ATOM 11158 C CA . THR D 1 557 ? 127.512 119.758 116.941 1.00 0.00 685 THR D CA 1
ATOM 11159 C C . THR D 1 557 ? 127.856 118.313 117.231 1.00 0.00 685 THR D C 1
ATOM 11160 O O . THR D 1 557 ? 128.931 117.857 116.857 1.00 0.00 685 THR D O 1
ATOM 11164 N N . VAL D 1 558 ? 127.000 117.593 117.942 1.00 0.00 686 VAL D N 1
ATOM 11165 C CA . VAL D 1 558 ? 127.185 116.153 118.061 1.00 0.00 686 VAL D CA 1
ATOM 11166 C C . VAL D 1 558 ? 126.712 115.460 116.797 1.00 0.00 686 VAL D C 1
ATOM 11167 O O . VAL D 1 558 ? 127.410 114.612 116.237 1.00 0.00 686 VAL D O 1
ATOM 11171 N N . ASN D 1 559 ? 125.534 115.823 116.312 1.00 0.00 687 ASN D N 1
ATOM 11172 C CA . ASN D 1 559 ? 125.012 115.164 115.129 1.00 0.00 687 ASN D CA 1
ATOM 11173 C C . ASN D 1 559 ? 125.658 115.648 113.849 1.00 0.00 687 ASN D C 1
ATOM 11174 O O . ASN D 1 559 ? 125.580 114.948 112.841 1.00 0.00 687 ASN D O 1
ATOM 11179 N N . LYS D 1 560 ? 126.293 116.808 113.853 1.00 0.00 688 LYS D N 1
ATOM 11180 C CA . LYS D 1 560 ? 127.050 117.223 112.684 1.00 0.00 688 LYS D CA 1
ATOM 11181 C C . LYS D 1 560 ? 128.350 116.456 112.566 1.00 0.00 688 LYS D C 1
ATOM 11182 O O . LYS D 1 560 ? 128.781 116.118 111.464 1.00 0.00 688 LYS D O 1
ATOM 11188 N N . ILE D 1 561 ? 128.974 116.161 113.704 1.00 0.00 689 ILE D N 1
ATOM 11189 C CA . ILE D 1 561 ? 130.297 115.552 113.728 1.00 0.00 689 ILE D CA 1
ATOM 11190 C C . ILE D 1 561 ? 130.220 114.040 113.670 1.00 0.00 689 ILE D C 1
ATOM 11191 O O . ILE D 1 561 ? 131.251 113.377 113.525 1.00 0.00 689 ILE D O 1
ATOM 11196 N N . ALA D 1 562 ? 129.026 113.473 113.779 1.00 30.00 690 ALA D N 1
ATOM 11197 C CA . ALA D 1 562 ? 128.837 112.042 113.630 1.00 30.00 690 ALA D CA 1
ATOM 11198 C C . ALA D 1 562 ? 128.450 111.658 112.218 1.00 30.00 690 ALA D C 1
ATOM 11199 O O . ALA D 1 562 ? 128.665 110.512 111.818 1.00 30.00 690 ALA D O 1
ATOM 11201 N N . GLN D 1 563 ? 127.880 112.592 111.459 1.00 30.00 691 GLN D N 1
ATOM 11202 C CA . GLN D 1 563 ? 127.700 112.377 110.031 1.00 30.00 691 GLN D CA 1
ATOM 11203 C C . GLN D 1 563 ? 129.037 112.363 109.314 1.00 30.00 691 GLN D C 1
ATOM 11204 O O . GLN D 1 563 ? 129.275 111.519 108.447 1.00 30.00 691 GLN D O 1
ATOM 11210 N N . GLU D 1 564 ? 129.937 113.263 109.692 1.00 30.00 692 GLU D N 1
ATOM 11211 C CA . GLU D 1 564 ? 131.234 113.382 109.048 1.00 30.00 692 GLU D CA 1
ATOM 11212 C C . GLU D 1 564 ? 132.275 112.566 109.798 1.00 30.00 692 GLU D C 1
ATOM 11213 O O . GLU D 1 564 ? 133.425 112.992 109.924 1.00 30.00 692 GLU D O 1
ATOM 11215 N N . SER D 1 565 ? 131.879 111.399 110.308 1.00 30.00 693 SER D N 1
ATOM 11216 C CA . SER D 1 565 ? 132.744 110.660 111.220 1.00 30.00 693 SER D CA 1
ATOM 11217 C C . SER D 1 565 ? 133.868 109.949 110.485 1.00 30.00 693 SER D C 1
ATOM 11218 O O . SER D 1 565 ? 135.028 110.029 110.904 1.00 30.00 693 SER D O 1
ATOM 11221 N N . LYS D 1 566 ? 133.543 109.244 109.397 1.00 30.00 694 LYS D N 1
ATOM 11222 C CA . LYS D 1 566 ? 134.540 108.446 108.689 1.00 30.00 694 LYS D CA 1
ATOM 11223 C C . LYS D 1 566 ? 135.602 109.317 108.040 1.00 30.00 694 LYS D C 1
ATOM 11224 O O . LYS D 1 566 ? 136.737 108.874 107.847 1.00 30.00 694 LYS D O 1
ATOM 11226 N N . ASN D 1 567 ? 135.257 110.558 107.712 1.00 30.00 695 ASN D N 1
ATOM 11227 C CA . ASN D 1 567 ? 136.260 111.513 107.271 1.00 30.00 695 ASN D CA 1
ATOM 11228 C C . ASN D 1 567 ? 137.139 111.949 108.431 1.00 30.00 695 ASN D C 1
ATOM 11229 O O . ASN D 1 567 ? 138.371 111.928 108.326 1.00 30.00 695 ASN D O 1
ATOM 11234 N N . ILE D 1 568 ? 136.517 112.307 109.564 1.00 30.00 696 ILE D N 1
ATOM 11235 C CA . ILE D 1 568 ? 137.200 112.936 110.697 1.00 30.00 696 ILE D CA 1
ATOM 11236 C C . ILE D 1 568 ? 138.233 112.030 111.332 1.00 30.00 696 ILE D C 1
ATOM 11237 O O . ILE D 1 568 ? 139.141 112.505 112.021 1.00 30.00 696 ILE D O 1
ATOM 11239 N N . TRP D 1 569 ? 138.117 110.733 111.094 1.00 30.00 697 TRP D N 1
ATOM 11240 C CA . TRP D 1 569 ? 138.970 109.756 111.741 1.00 30.00 697 TRP D CA 1
ATOM 11241 C C . TRP D 1 569 ? 140.390 109.748 111.180 1.00 30.00 697 TRP D C 1
ATOM 11242 O O . TRP D 1 569 ? 141.354 109.619 111.941 1.00 30.00 697 TRP D O 1
ATOM 11253 N N . LYS D 1 570 ? 140.547 109.883 109.863 1.00 30.00 698 LYS D N 1
ATOM 11254 C CA . LYS D 1 570 ? 141.823 109.532 109.247 1.00 30.00 698 LYS D CA 1
ATOM 11255 C C . LYS D 1 570 ? 142.915 110.560 109.486 1.00 30.00 698 LYS D C 1
ATOM 11256 O O . LYS D 1 570 ? 144.097 110.202 109.477 1.00 30.00 698 LYS D O 1
ATOM 11262 N N . LEU D 1 571 ? 142.551 111.822 109.700 1.00 30.00 699 LEU D N 1
ATOM 11263 C CA . LEU D 1 571 ? 143.558 112.853 109.903 1.00 30.00 699 LEU D CA 1
ATOM 11264 C C . LEU D 1 571 ? 144.273 112.701 111.233 1.00 30.00 699 LEU D C 1
ATOM 11265 O O . LEU D 1 571 ? 145.445 113.073 111.338 1.00 30.00 699 LEU D O 1
ATOM 11267 N N . GLN D 1 572 ? 143.603 112.144 112.239 1.00 30.00 700 GLN D N 1
ATOM 11268 C CA . GLN D 1 572 ? 144.222 111.983 113.545 1.00 30.00 700 GLN D CA 1
ATOM 11269 C C . GLN D 1 572 ? 145.206 110.829 113.567 1.00 30.00 700 GLN D C 1
ATOM 11270 O O . GLN D 1 572 ? 146.163 110.850 114.344 1.00 30.00 700 GLN D O 1
ATOM 11272 N N . ARG D 1 573 ? 144.988 109.816 112.736 1.00 30.00 701 ARG D N 1
ATOM 11273 C CA . ARG D 1 573 ? 145.980 108.761 112.623 1.00 30.00 701 ARG D CA 1
ATOM 11274 C C . ARG D 1 573 ? 147.213 109.243 111.879 1.00 30.00 701 ARG D C 1
ATOM 11275 O O . ARG D 1 573 ? 148.340 108.910 112.265 1.00 30.00 701 ARG D O 1
ATOM 11283 N N . ALA D 1 574 ? 147.016 110.054 110.839 1.00 30.00 702 ALA D N 1
ATOM 11284 C CA . ALA D 1 574 ? 148.135 110.604 110.087 1.00 30.00 702 ALA D CA 1
ATOM 11285 C C . ALA D 1 574 ? 148.984 111.535 110.935 1.00 30.00 702 ALA D C 1
ATOM 11286 O O . ALA D 1 574 ? 150.204 111.592 110.751 1.00 30.00 702 ALA D O 1
ATOM 11288 N N . ILE D 1 575 ? 148.362 112.260 111.866 1.00 30.00 703 ILE D N 1
ATOM 11289 C CA . ILE D 1 575 ? 149.130 113.062 112.807 1.00 30.00 703 ILE D CA 1
ATOM 11290 C C . ILE D 1 575 ? 149.894 112.164 113.763 1.00 30.00 703 ILE D C 1
ATOM 11291 O O . ILE D 1 575 ? 151.001 112.501 114.190 1.00 30.00 703 ILE D O 1
ATOM 11293 N N . THR D 1 576 ? 149.337 110.998 114.093 1.00 30.00 704 THR D N 1
ATOM 11294 C CA . THR D 1 576 ? 150.041 110.057 114.954 1.00 30.00 704 THR D CA 1
ATOM 11295 C C . THR D 1 576 ? 151.083 109.263 114.186 1.00 30.00 704 THR D C 1
ATOM 11296 O O . THR D 1 576 ? 152.141 108.946 114.737 1.00 30.00 704 THR D O 1
ATOM 11298 N N . ILE D 1 577 ? 150.802 108.930 112.925 1.00 30.00 705 ILE D N 1
ATOM 11299 C CA . ILE D 1 577 ? 151.750 108.148 112.142 1.00 30.00 705 ILE D CA 1
ATOM 11300 C C . ILE D 1 577 ? 152.950 108.994 111.759 1.00 30.00 705 ILE D C 1
ATOM 11301 O O . ILE D 1 577 ? 154.071 108.485 111.665 1.00 30.00 705 ILE D O 1
ATOM 11303 N N . LEU D 1 578 ? 152.748 110.291 111.538 1.00 30.00 706 LEU D N 1
ATOM 11304 C CA . LEU D 1 578 ? 153.874 111.158 111.220 1.00 30.00 706 LEU D CA 1
ATOM 11305 C C . LEU D 1 578 ? 154.700 111.472 112.455 1.00 30.00 706 LEU D C 1
ATOM 11306 O O . LEU D 1 578 ? 155.917 111.648 112.352 1.00 30.00 706 LEU D O 1
ATOM 11308 N N . ASP D 1 579 ? 154.060 111.533 113.623 1.00 30.00 707 ASP D N 1
ATOM 11309 C CA . ASP D 1 579 ? 154.784 111.852 114.846 1.00 30.00 707 ASP D CA 1
ATOM 11310 C C . ASP D 1 579 ? 155.662 110.691 115.286 1.00 30.00 707 ASP D C 1
ATOM 11311 O O . ASP D 1 579 ? 156.818 110.893 115.671 1.00 30.00 707 ASP D O 1
ATOM 11313 N N . THR D 1 580 ? 155.133 109.468 115.221 1.00 30.00 708 THR D N 1
ATOM 11314 C CA . THR D 1 580 ? 155.884 108.305 115.671 1.00 30.00 708 THR D CA 1
ATOM 11315 C C . THR D 1 580 ? 157.060 108.001 114.756 1.00 30.00 708 THR D C 1
ATOM 11316 O O . THR D 1 580 ? 158.041 107.393 115.195 1.00 30.00 708 THR D O 1
ATOM 11318 N N . GLU D 1 581 ? 156.988 108.417 113.494 1.00 30.00 709 GLU D N 1
ATOM 11319 C CA . GLU D 1 581 ? 158.120 108.237 112.596 1.00 30.00 709 GLU D CA 1
ATOM 11320 C C . GLU D 1 581 ? 159.239 109.214 112.909 1.00 30.00 709 GLU D C 1
ATOM 11321 O O . GLU D 1 581 ? 160.414 108.892 112.711 1.00 30.00 709 GLU D O 1
ATOM 11323 N N . LYS D 1 582 ? 158.898 110.401 113.400 1.00 30.00 710 LYS D N 1
ATOM 11324 C CA . LYS D 1 582 ? 159.904 111.372 113.799 1.00 30.00 710 LYS D CA 1
ATOM 11325 C C . LYS D 1 582 ? 160.480 111.090 115.175 1.00 30.00 710 LYS D C 1
ATOM 11326 O O . LYS D 1 582 ? 161.501 111.684 115.533 1.00 30.00 710 LYS D O 1
ATOM 11332 N N . SER D 1 583 ? 159.854 110.203 115.950 1.00 30.00 711 SER D N 1
ATOM 11333 C CA . SER D 1 583 ? 160.328 109.943 117.303 1.00 30.00 711 SER D CA 1
ATOM 11334 C C . SER D 1 583 ? 161.597 109.103 117.292 1.00 30.00 711 SER D C 1
ATOM 11335 O O . SER D 1 583 ? 162.504 109.331 118.098 1.00 30.00 711 SER D O 1
ATOM 11338 N N . PHE D 1 584 ? 161.681 108.131 116.384 1.00 30.00 712 PHE D N 1
ATOM 11339 C CA . PHE D 1 584 ? 162.875 107.299 116.296 1.00 30.00 712 PHE D CA 1
ATOM 11340 C C . PHE D 1 584 ? 164.023 108.057 115.637 1.00 30.00 712 PHE D C 1
ATOM 11341 O O . PHE D 1 584 ? 165.120 108.156 116.200 1.00 30.00 712 PHE D O 1
ATOM 11343 N N . LEU D 1 585 ? 163.794 108.561 114.419 1.00 30.00 713 LEU D N 1
ATOM 11344 C CA . LEU D 1 585 ? 164.717 109.351 113.599 1.00 30.00 713 LEU D CA 1
ATOM 11345 C C . LEU D 1 585 ? 166.011 108.616 113.254 1.00 30.00 713 LEU D C 1
ATOM 11346 O O . LEU D 1 585 ? 166.975 109.249 112.806 1.00 30.00 713 LEU D O 1
ATOM 11348 N N . LYS D 1 586 ? 166.058 107.302 113.443 1.00 30.00 714 LYS D N 1
ATOM 11349 C CA . LYS D 1 586 ? 167.235 106.500 113.155 1.00 30.00 714 LYS D CA 1
ATOM 11350 C C . LYS D 1 586 ? 166.931 105.261 112.336 1.00 30.00 714 LYS D C 1
ATOM 11351 O O . LYS D 1 586 ? 167.799 104.803 111.591 1.00 30.00 714 LYS D O 1
ATOM 11353 N N . CYS D 1 587 ? 165.722 104.712 112.448 1.00 30.00 715 CYS D N 1
ATOM 11354 C CA . CYS D 1 587 ? 165.342 103.499 111.728 1.00 30.00 715 CYS D CA 1
ATOM 11355 C C . CYS D 1 587 ? 164.887 103.886 110.324 1.00 30.00 715 CYS D C 1
ATOM 11356 O O . CYS D 1 587 ? 163.707 103.821 109.970 1.00 30.00 715 CYS D O 1
ATOM 11358 N N . MET D 1 588 ? 165.858 104.287 109.503 1.00 30.00 716 MET D N 1
ATOM 11359 C CA . MET D 1 588 ? 165.582 104.686 108.132 1.00 30.00 716 MET D CA 1
ATOM 11360 C C . MET D 1 588 ? 165.242 103.510 107.233 1.00 30.00 716 MET D C 1
ATOM 11361 O O . MET D 1 588 ? 164.685 103.720 106.150 1.00 30.00 716 MET D O 1
ATOM 11363 N N . ARG D 1 589 ? 165.570 102.285 107.651 1.00 30.00 717 ARG D N 1
ATOM 11364 C CA . ARG D 1 589 ? 165.174 101.106 106.890 1.00 30.00 717 ARG D CA 1
ATOM 11365 C C . ARG D 1 589 ? 163.667 100.902 106.947 1.00 30.00 717 ARG D C 1
ATOM 11366 O O . ARG D 1 589 ? 163.058 100.449 105.972 1.00 30.00 717 ARG D O 1
ATOM 11368 N N . LYS D 1 590 ? 163.051 101.231 108.080 1.00 30.00 718 LYS D N 1
ATOM 11369 C CA . LYS D 1 590 ? 161.600 101.204 108.169 1.00 30.00 718 LYS D CA 1
ATOM 11370 C C . LYS D 1 590 ? 160.968 102.485 107.647 1.00 30.00 718 LYS D C 1
ATOM 11371 O O . LYS D 1 590 ? 159.759 102.507 107.400 1.00 30.00 718 LYS D O 1
ATOM 11373 N N . ALA D 1 591 ? 161.760 103.545 107.468 1.00 30.00 719 ALA D N 1
ATOM 11374 C CA . ALA D 1 591 ? 161.204 104.816 107.019 1.00 30.00 719 ALA D CA 1
ATOM 11375 C C . ALA D 1 591 ? 160.822 104.785 105.544 1.00 30.00 719 ALA D C 1
ATOM 11376 O O . ALA D 1 591 ? 159.833 105.415 105.152 1.00 30.00 719 ALA D O 1
ATOM 11378 N N . PHE D 1 592 ? 161.584 104.081 104.712 1.00 30.00 720 PHE D N 1
ATOM 11379 C CA . PHE D 1 592 ? 161.183 103.935 103.322 1.00 30.00 720 PHE D CA 1
ATOM 11380 C C . PHE D 1 592 ? 160.020 102.966 103.214 1.00 30.00 720 PHE D C 1
ATOM 11381 O O . PHE D 1 592 ? 159.817 102.114 104.081 1.00 30.00 720 PHE D O 1
ATOM 11389 N N . ARG D 1 593 ? 159.250 103.108 102.144 1.00 30.00 721 ARG D N 1
ATOM 11390 C CA . ARG D 1 593 ? 158.112 102.244 101.886 1.00 30.00 721 ARG D CA 1
ATOM 11391 C C . ARG D 1 593 ? 158.252 101.596 100.516 1.00 30.00 721 ARG D C 1
ATOM 11392 O O . ARG D 1 593 ? 158.306 102.290 99.497 1.00 30.00 721 ARG D O 1
ATOM 11394 N N . SER D 1 594 ? 158.351 100.269 100.515 1.00 30.00 722 SER D N 1
ATOM 11395 C CA . SER D 1 594 ? 158.188 99.368 99.375 1.00 30.00 722 SER D CA 1
ATOM 11396 C C . SER D 1 594 ? 159.265 99.488 98.306 1.00 30.00 722 SER D C 1
ATOM 11397 O O . SER D 1 594 ? 158.962 99.316 97.118 1.00 30.00 722 SER D O 1
ATOM 11399 N N . GLY D 1 595 ? 160.504 99.760 98.684 1.00 30.00 723 GLY D N 1
ATOM 11400 C CA . GLY D 1 595 ? 161.643 99.438 97.853 1.00 30.00 723 GLY D CA 1
ATOM 11401 C C . GLY D 1 595 ? 161.868 100.411 96.711 1.00 30.00 723 GLY D C 1
ATOM 11402 O O . GLY D 1 595 ? 160.993 101.174 96.309 1.00 30.00 723 GLY D O 1
ATOM 11403 N N . LYS D 1 596 ? 163.092 100.389 96.201 1.00 30.00 724 LYS D N 1
ATOM 11404 C CA . LYS D 1 596 ? 163.474 101.188 95.051 1.00 30.00 724 LYS D CA 1
ATOM 11405 C C . LYS D 1 596 ? 163.258 100.380 93.782 1.00 30.00 724 LYS D C 1
ATOM 11406 O O . LYS D 1 596 ? 163.434 99.160 93.764 1.00 30.00 724 LYS D O 1
ATOM 11408 N N . LEU D 1 597 ? 162.866 101.072 92.720 1.00 30.00 725 LEU D N 1
ATOM 11409 C CA . LEU D 1 597 ? 162.604 100.410 91.454 1.00 30.00 725 LEU D CA 1
ATOM 11410 C C . LEU D 1 597 ? 162.809 101.412 90.332 1.00 30.00 725 LEU D C 1
ATOM 11411 O O . LEU D 1 597 ? 162.309 102.538 90.388 1.00 30.00 725 LEU D O 1
ATOM 11413 N N . LEU D 1 598 ? 163.551 100.991 89.316 1.00 30.00 726 LEU D N 1
ATOM 11414 C CA . LEU D 1 598 ? 163.821 101.821 88.148 1.00 30.00 726 LEU D CA 1
ATOM 11415 C C . LEU D 1 598 ? 162.777 101.460 87.100 1.00 30.00 726 LEU D C 1
ATOM 11416 O O . LEU D 1 598 ? 163.029 100.670 86.191 1.00 30.00 726 LEU D O 1
ATOM 11418 N N . GLN D 1 599 ? 161.590 102.043 87.236 1.00 30.00 727 GLN D N 1
ATOM 11419 C CA . GLN D 1 599 ? 160.474 101.749 86.351 1.00 30.00 727 GLN D CA 1
ATOM 11420 C C . GLN D 1 599 ? 160.371 102.718 85.189 1.00 30.00 727 GLN D C 1
ATOM 11421 O O . GLN D 1 599 ? 159.477 102.567 84.353 1.00 30.00 727 GLN D O 1
ATOM 11423 N N . VAL D 1 600 ? 161.255 103.709 85.115 1.00 30.00 728 VAL D N 1
ATOM 11424 C CA . VAL D 1 600 ? 161.220 104.623 83.981 1.00 30.00 728 VAL D CA 1
ATOM 11425 C C . VAL D 1 600 ? 161.889 103.992 82.770 1.00 30.00 728 VAL D C 1
ATOM 11426 O O . VAL D 1 600 ? 161.487 104.231 81.625 1.00 30.00 728 VAL D O 1
ATOM 11428 N N . GLY D 1 601 ? 162.926 103.187 82.995 1.00 30.00 729 GLY D N 1
ATOM 11429 C CA . GLY D 1 601 ? 163.669 102.572 81.918 1.00 30.00 729 GLY D CA 1
ATOM 11430 C C . GLY D 1 601 ? 164.732 103.445 81.295 1.00 30.00 729 GLY D C 1
ATOM 11431 O O . GLY D 1 601 ? 165.774 102.924 80.878 1.00 30.00 729 GLY D O 1
ATOM 11432 N N . PHE D 1 602 ? 164.500 104.747 81.205 1.00 30.00 730 PHE D N 1
ATOM 11433 C CA . PHE D 1 602 ? 165.489 105.713 80.759 1.00 30.00 730 PHE D CA 1
ATOM 11434 C C . PHE D 1 602 ? 165.105 107.060 81.354 1.00 30.00 730 PHE D C 1
ATOM 11435 O O . PHE D 1 602 ? 164.247 107.145 82.238 1.00 30.00 730 PHE D O 1
ATOM 11437 N N . THR D 1 603 ? 165.733 108.110 80.866 1.00 30.00 731 THR D N 1
ATOM 11438 C CA . THR D 1 603 ? 165.399 109.463 81.276 1.00 30.00 731 THR D CA 1
ATOM 11439 C C . THR D 1 603 ? 165.200 110.292 80.018 1.00 30.00 731 THR D C 1
ATOM 11440 O O . THR D 1 603 ? 165.300 109.756 78.907 1.00 30.00 731 THR D O 1
ATOM 11442 N N . PRO D 1 604 ? 164.889 111.585 80.142 1.00 30.00 732 PRO D N 1
ATOM 11443 C CA . PRO D 1 604 ? 164.872 112.435 78.942 1.00 30.00 732 PRO D CA 1
ATOM 11444 C C . PRO D 1 604 ? 166.248 112.611 78.325 1.00 30.00 732 PRO D C 1
ATOM 11445 O O . PRO D 1 604 ? 166.348 112.846 77.115 1.00 30.00 732 PRO D O 1
ATOM 11447 N N . ASP D 1 605 ? 167.311 112.497 79.118 1.00 30.00 733 ASP D N 1
ATOM 11448 C CA . ASP D 1 605 ? 168.673 112.543 78.611 1.00 30.00 733 ASP D CA 1
ATOM 11449 C C . ASP D 1 605 ? 169.451 111.262 78.851 1.00 30.00 733 ASP D C 1
ATOM 11450 O O . ASP D 1 605 ? 170.182 110.825 77.961 1.00 30.00 733 ASP D O 1
ATOM 11452 N N . GLY D 1 606 ? 169.306 110.645 80.024 1.00 30.00 734 GLY D N 1
ATOM 11453 C CA . GLY D 1 606 ? 170.016 109.436 80.360 1.00 30.00 734 GLY D CA 1
ATOM 11454 C C . GLY D 1 606 ? 169.206 108.188 80.048 1.00 30.00 734 GLY D C 1
ATOM 11455 O O . GLY D 1 606 ? 168.064 108.238 79.599 1.00 30.00 734 GLY D O 1
ATOM 11456 N N . LYS D 1 607 ? 169.841 107.046 80.298 1.00 30.00 735 LYS D N 1
ATOM 11457 C CA . LYS D 1 607 ? 169.221 105.748 80.079 1.00 30.00 735 LYS D CA 1
ATOM 11458 C C . LYS D 1 607 ? 168.968 104.991 81.372 1.00 30.00 735 LYS D C 1
ATOM 11459 O O . LYS D 1 607 ? 168.451 103.872 81.327 1.00 30.00 735 LYS D O 1
ATOM 11461 N N . ASP D 1 608 ? 169.317 105.564 82.518 1.00 30.00 736 ASP D N 1
ATOM 11462 C CA . ASP D 1 608 ? 169.091 104.937 83.808 1.00 30.00 736 ASP D CA 1
ATOM 11463 C C . ASP D 1 608 ? 168.165 105.806 84.646 1.00 30.00 736 ASP D C 1
ATOM 11464 O O . ASP D 1 608 ? 168.029 107.009 84.403 1.00 30.00 736 ASP D O 1
ATOM 11466 N N . ASP D 1 609 ? 167.526 105.185 85.634 1.00 30.00 737 ASP D N 1
ATOM 11467 C CA . ASP D 1 609 ? 166.624 105.895 86.529 1.00 30.00 737 ASP D CA 1
ATOM 11468 C C . ASP D 1 609 ? 166.584 105.179 87.870 1.00 30.00 737 ASP D C 1
ATOM 11469 O O . ASP D 1 609 ? 167.236 104.150 88.068 1.00 30.00 737 ASP D O 1
ATOM 11471 N N . TYR D 1 610 ? 165.809 105.749 88.792 1.00 30.00 738 TYR D N 1
ATOM 11472 C CA . TYR D 1 610 ? 165.598 105.182 90.123 1.00 30.00 738 TYR D CA 1
ATOM 11473 C C . TYR D 1 610 ? 164.382 105.861 90.728 1.00 30.00 738 TYR D C 1
ATOM 11474 O O . TYR D 1 610 ? 164.274 107.089 90.668 1.00 30.00 738 TYR D O 1
ATOM 11476 N N . ARG D 1 611 ? 163.473 105.080 91.303 1.00 30.00 739 ARG D N 1
ATOM 11477 C CA . ARG D 1 611 ? 162.305 105.635 91.968 1.00 30.00 739 ARG D CA 1
ATOM 11478 C C . ARG D 1 611 ? 161.871 104.699 93.085 1.00 30.00 739 ARG D C 1
ATOM 11479 O O . ARG D 1 611 ? 162.231 103.522 93.111 1.00 30.00 739 ARG D O 1
ATOM 11481 N N . TRP D 1 612 ? 161.081 105.233 94.009 1.00 30.00 740 TRP D N 1
ATOM 11482 C CA . TRP D 1 612 ? 160.502 104.470 95.106 1.00 30.00 740 TRP D CA 1
ATOM 11483 C C . TRP D 1 612 ? 159.042 104.216 94.768 1.00 30.00 740 TRP D C 1
ATOM 11484 O O . TRP D 1 612 ? 158.236 105.149 94.765 1.00 30.00 740 TRP D O 1
ATOM 11495 N N . CYS D 1 613 ? 158.704 102.962 94.486 1.00 30.00 741 CYS D N 1
ATOM 11496 C CA . CYS D 1 613 ? 157.484 102.682 93.738 1.00 30.00 741 CYS D CA 1
ATOM 11497 C C . CYS D 1 613 ? 156.226 102.689 94.600 1.00 30.00 741 CYS D C 1
ATOM 11498 O O . CYS D 1 613 ? 155.374 103.564 94.431 1.00 30.00 741 CYS D O 1
ATOM 11500 N N . PHE D 1 614 ? 156.111 101.742 95.532 1.00 30.00 742 PHE D N 1
ATOM 11501 C CA . PHE D 1 614 ? 154.906 101.519 96.342 1.00 30.00 742 PHE D CA 1
ATOM 11502 C C . PHE D 1 614 ? 153.672 101.294 95.461 1.00 30.00 742 PHE D C 1
ATOM 11503 O O . PHE D 1 614 ? 152.844 102.175 95.254 1.00 30.00 742 PHE D O 1
ATOM 11511 N N . ARG D 1 615 ? 153.631 100.117 94.851 1.00 30.00 743 ARG D N 1
ATOM 11512 C CA . ARG D 1 615 ? 152.472 99.773 94.042 1.00 30.00 743 ARG D CA 1
ATOM 11513 C C . ARG D 1 615 ? 151.237 99.549 94.906 1.00 30.00 743 ARG D C 1
ATOM 11514 O O . ARG D 1 615 ? 151.317 99.286 96.106 1.00 30.00 743 ARG D O 1
ATOM 11522 N N . VAL D 1 616 ? 150.079 99.656 94.268 1.00 30.00 744 VAL D N 1
ATOM 11523 C CA . VAL D 1 616 ? 148.797 99.470 94.932 1.00 30.00 744 VAL D CA 1
ATOM 11524 C C . VAL D 1 616 ? 147.811 98.935 93.910 1.00 30.00 744 VAL D C 1
ATOM 11525 O O . VAL D 1 616 ? 147.750 99.431 92.783 1.00 30.00 744 VAL D O 1
ATOM 11527 N N . ASP D 1 617 ? 147.033 97.931 94.298 1.00 30.00 745 ASP D N 1
ATOM 11528 C CA . ASP D 1 617 ? 146.067 97.302 93.407 1.00 30.00 745 ASP D CA 1
ATOM 11529 C C . ASP D 1 617 ? 144.685 97.893 93.660 1.00 30.00 745 ASP D C 1
ATOM 11530 O O . ASP D 1 617 ? 144.186 97.850 94.787 1.00 30.00 745 ASP D O 1
ATOM 11532 N N . GLU D 1 618 ? 144.071 98.434 92.615 1.00 30.00 746 GLU D N 1
ATOM 11533 C CA . GLU D 1 618 ? 142.776 99.088 92.716 1.00 30.00 746 GLU D CA 1
ATOM 11534 C C . GLU D 1 618 ? 141.668 98.179 92.187 1.00 30.00 746 GLU D C 1
ATOM 11535 O O . GLU D 1 618 ? 141.918 97.106 91.638 1.00 30.00 746 GLU D O 1
ATOM 11537 N N . VAL D 1 619 ? 140.423 98.620 92.378 1.00 30.00 747 VAL D N 1
ATOM 11538 C CA . VAL D 1 619 ? 139.263 97.798 92.050 1.00 30.00 747 VAL D CA 1
ATOM 11539 C C . VAL D 1 619 ? 138.171 98.587 91.336 1.00 30.00 747 VAL D C 1
ATOM 11540 O O . VAL D 1 619 ? 137.010 98.163 91.317 1.00 30.00 747 VAL D O 1
ATOM 11542 N N . ASN D 1 620 ? 138.517 99.740 90.768 1.00 30.00 748 ASN D N 1
ATOM 11543 C CA . ASN D 1 620 ? 137.530 100.577 90.093 1.00 30.00 748 ASN D CA 1
ATOM 11544 C C . ASN D 1 620 ? 137.028 99.911 88.814 1.00 30.00 748 ASN D C 1
ATOM 11545 O O . ASN D 1 620 ? 137.683 99.031 88.248 1.00 30.00 748 ASN D O 1
ATOM 11547 N N . TRP D 1 621 ? 135.851 100.335 88.356 1.00 30.00 749 TRP D N 1
ATOM 11548 C CA . TRP D 1 621 ? 135.147 99.640 87.285 1.00 30.00 749 TRP D CA 1
ATOM 11549 C C . TRP D 1 621 ? 134.862 100.561 86.109 1.00 30.00 749 TRP D C 1
ATOM 11550 O O . TRP D 1 621 ? 134.184 101.582 86.261 1.00 30.00 749 TRP D O 1
ATOM 11561 N N . THR D 1 622 ? 135.366 100.181 84.940 1.00 30.00 750 THR D N 1
ATOM 11562 C CA . THR D 1 622 ? 134.928 100.726 83.664 1.00 30.00 750 THR D CA 1
ATOM 11563 C C . THR D 1 622 ? 134.200 99.632 82.893 1.00 30.00 750 THR D C 1
ATOM 11564 O O . THR D 1 622 ? 134.762 98.562 82.638 1.00 30.00 750 THR D O 1
ATOM 11566 N N . THR D 1 623 ? 132.951 99.907 82.529 1.00 30.00 751 THR D N 1
ATOM 11567 C CA . THR D 1 623 ? 132.044 98.903 81.980 1.00 30.00 751 THR D CA 1
ATOM 11568 C C . THR D 1 623 ? 132.475 98.360 80.621 1.00 30.00 751 THR D C 1
ATOM 11569 O O . THR D 1 623 ? 132.547 97.146 80.428 1.00 30.00 751 THR D O 1
ATOM 11573 N N . ASP E 2 1 ? 120.754 86.033 163.949 1.00 30.00 1 ASP E N 1
ATOM 11574 C CA . ASP E 2 1 ? 120.948 85.990 162.508 1.00 30.00 1 ASP E CA 1
ATOM 11575 C C . ASP E 2 1 ? 121.866 87.111 162.066 1.00 30.00 1 ASP E C 1
ATOM 11576 O O . ASP E 2 1 ? 122.065 87.319 160.875 1.00 30.00 1 ASP E O 1
ATOM 11578 N N . CYS E 2 2 ? 122.425 87.826 163.038 1.00 0.78 2 CYS E N 1
ATOM 11579 C CA . CYS E 2 2 ? 123.263 88.979 162.760 1.00 0.78 2 CYS E CA 1
ATOM 11580 C C . CYS E 2 2 ? 124.598 88.563 162.146 1.00 0.78 2 CYS E C 1
ATOM 11581 O O . CYS E 2 2 ? 124.993 87.396 162.164 1.00 0.78 2 CYS E O 1
ATOM 11584 N N . ALA E 2 3 ? 125.298 89.552 161.603 1.00 0.79 3 ALA E N 1
ATOM 11585 C CA . ALA E 2 3 ? 126.657 89.393 161.106 1.00 0.79 3 ALA E CA 1
ATOM 11586 C C . ALA E 2 3 ? 127.596 90.162 162.023 1.00 0.79 3 ALA E C 1
ATOM 11587 O O . ALA E 2 3 ? 127.439 91.373 162.201 1.00 0.79 3 ALA E O 1
ATOM 11589 N N . LYS E 2 4 ? 128.584 89.468 162.576 1.00 0.50 4 LYS E N 1
ATOM 11590 C CA . LYS E 2 4 ? 129.414 90.040 163.624 1.00 0.50 4 LYS E CA 1
ATOM 11591 C C . LYS E 2 4 ? 130.373 91.089 163.070 1.00 0.50 4 LYS E C 1
ATOM 11592 O O . LYS E 2 4 ? 130.492 91.293 161.860 1.00 0.50 4 LYS E O 1
ATOM 11598 N N . GLU E 2 5 ? 131.063 91.759 163.987 1.00 0.56 5 GLU E N 1
ATOM 11599 C CA . GLU E 2 5 ? 131.976 92.843 163.642 1.00 0.56 5 GLU E CA 1
ATOM 11600 C C . GLU E 2 5 ? 133.220 92.251 163.001 1.00 0.56 5 GLU E C 1
ATOM 11601 O O . GLU E 2 5 ? 134.059 91.653 163.674 1.00 0.56 5 GLU E O 1
ATOM 11603 N N . GLY E 2 6 ? 133.341 92.415 161.692 1.00 0.62 6 GLY E N 1
ATOM 11604 C CA . GLY E 2 6 ? 134.455 91.845 160.967 1.00 0.62 6 GLY E CA 1
ATOM 11605 C C . GLY E 2 6 ? 133.950 90.888 159.918 1.00 0.62 6 GLY E C 1
ATOM 11606 O O . GLY E 2 6 ? 134.621 90.619 158.919 1.00 0.62 6 GLY E O 1
ATOM 11607 N N . GLU E 2 7 ? 132.754 90.363 160.148 1.00 0.57 7 GLU E N 1
ATOM 11608 C CA . GLU E 2 7 ? 132.104 89.521 159.164 1.00 0.57 7 GLU E CA 1
ATOM 11609 C C . GLU E 2 7 ? 131.520 90.372 158.043 1.00 0.57 7 GLU E C 1
ATOM 11610 O O . GLU E 2 7 ? 131.406 91.593 158.148 1.00 0.57 7 GLU E O 1
ATOM 11616 N N . VAL E 2 8 ? 131.131 89.703 156.964 1.00 0.56 8 VAL E N 1
ATOM 11617 C CA . VAL E 2 8 ? 130.662 90.381 155.766 1.00 0.56 8 VAL E CA 1
ATOM 11618 C C . VAL E 2 8 ? 129.204 90.776 155.920 1.00 0.56 8 VAL E C 1
ATOM 11619 O O . VAL E 2 8 ? 128.330 89.911 156.013 1.00 0.56 8 VAL E O 1
ATOM 11623 N N . CYS E 2 9 ? 128.923 92.075 155.957 1.00 0.60 9 CYS E N 1
ATOM 11624 C CA . CYS E 2 9 ? 127.545 92.525 155.875 1.00 0.60 9 CYS E CA 1
ATOM 11625 C C . CYS E 2 9 ? 127.161 92.738 154.425 1.00 0.60 9 CYS E C 1
ATOM 11626 O O . CYS E 2 9 ? 127.924 92.446 153.506 1.00 0.60 9 CYS E O 1
ATOM 11629 N N . SER E 2 10 ? 125.925 93.188 154.224 1.00 0.53 10 SER E N 1
ATOM 11630 C CA . SER E 2 10 ? 125.347 93.662 152.971 1.00 0.53 10 SER E CA 1
ATOM 11631 C C . SER E 2 10 ? 125.166 92.580 151.918 1.00 0.53 10 SER E C 1
ATOM 11632 O O . SER E 2 10 ? 124.650 92.883 150.846 1.00 0.53 10 SER E O 1
ATOM 11634 N N . TRP E 2 11 ? 125.589 91.345 152.163 1.00 0.28 11 TRP E N 1
ATOM 11635 C CA . TRP E 2 11 ? 125.239 90.238 151.288 1.00 0.28 11 TRP E CA 1
ATOM 11636 C C . TRP E 2 11 ? 124.370 89.228 152.013 1.00 0.28 11 TRP E C 1
ATOM 11637 O O . TRP E 2 11 ? 123.187 89.118 151.711 1.00 0.28 11 TRP E O 1
ATOM 11648 N N . GLY E 2 12 ? 124.875 88.577 153.041 1.00 0.46 12 GLY E N 1
ATOM 11649 C CA . GLY E 2 12 ? 124.042 87.604 153.704 1.00 0.46 12 GLY E CA 1
ATOM 11650 C C . GLY E 2 12 ? 123.188 88.235 154.775 1.00 0.46 12 GLY E C 1
ATOM 11651 O O . GLY E 2 12 ? 121.958 88.181 154.720 1.00 0.46 12 GLY E O 1
ATOM 11652 N N . LYS E 2 13 ? 123.839 88.869 155.737 1.00 0.52 13 LYS E N 1
ATOM 11653 C CA . LYS E 2 13 ? 123.175 89.363 156.925 1.00 0.52 13 LYS E CA 1
ATOM 11654 C C . LYS E 2 13 ? 123.640 90.776 157.205 1.00 0.52 13 LYS E C 1
ATOM 11655 O O . LYS E 2 13 ? 124.755 91.152 156.857 1.00 0.52 13 LYS E O 1
ATOM 11657 N N . LYS E 2 14 ? 122.777 91.558 157.831 1.00 0.54 14 LYS E N 1
ATOM 11658 C CA . LYS E 2 14 ? 123.155 92.908 158.191 1.00 0.54 14 LYS E CA 1
ATOM 11659 C C . LYS E 2 14 ? 123.991 92.899 159.465 1.00 0.54 14 LYS E C 1
ATOM 11660 O O . LYS E 2 14 ? 124.129 91.877 160.138 1.00 0.54 14 LYS E O 1
ATOM 11666 N N . CYS E 2 15 ? 124.565 94.054 159.793 1.00 0.70 15 CYS E N 1
ATOM 11667 C CA . CYS E 2 15 ? 125.373 94.145 160.997 1.00 0.70 15 CYS E CA 1
ATOM 11668 C C . CYS E 2 15 ? 124.490 94.121 162.238 1.00 0.70 15 CYS E C 1
ATOM 11669 O O . CYS E 2 15 ? 123.263 94.230 162.175 1.00 0.70 15 CYS E O 1
ATOM 11672 N N . CYS E 2 16 ? 125.145 93.985 163.391 1.00 0.62 16 CYS E N 1
ATOM 11673 C CA . CYS E 2 16 ? 124.485 93.934 164.691 1.00 0.62 16 CYS E CA 1
ATOM 11674 C C . CYS E 2 16 ? 124.107 95.332 165.158 1.00 0.62 16 CYS E C 1
ATOM 11675 O O . CYS E 2 16 ? 123.956 96.241 164.334 1.00 0.62 16 CYS E O 1
ATOM 11678 N N . ASP E 2 17 ? 123.859 95.469 166.463 1.00 0.48 17 ASP E N 1
ATOM 11679 C CA . ASP E 2 17 ? 123.434 96.730 167.062 1.00 0.48 17 ASP E CA 1
ATOM 11680 C C . ASP E 2 17 ? 124.394 97.868 166.739 1.00 0.48 17 ASP E C 1
ATOM 11681 O O . ASP E 2 17 ? 125.615 97.694 166.717 1.00 0.48 17 ASP E O 1
ATOM 11683 N N . LEU E 2 18 ? 123.817 99.035 166.473 1.00 0.58 18 LEU E N 1
ATOM 11684 C CA . LEU E 2 18 ? 124.518 100.166 165.888 1.00 0.58 18 LEU E CA 1
ATOM 11685 C C . LEU E 2 18 ? 125.291 100.982 166.899 1.00 0.58 18 LEU E C 1
ATOM 11686 O O . LEU E 2 18 ? 125.641 102.129 166.604 1.00 0.58 18 LEU E O 1
ATOM 11688 N N . ASP E 2 19 ? 125.545 100.450 168.091 1.00 0.55 19 ASP E N 1
ATOM 11689 C CA . ASP E 2 19 ? 126.527 101.072 168.964 1.00 0.55 19 ASP E CA 1
ATOM 11690 C C . ASP E 2 19 ? 127.930 100.867 168.413 1.00 0.55 19 ASP E C 1
ATOM 11691 O O . ASP E 2 19 ? 128.798 101.735 168.550 1.00 0.55 19 ASP E O 1
ATOM 11693 N N . ASN E 2 20 ? 128.165 99.723 167.772 1.00 30.00 20 ASN E N 1
ATOM 11694 C CA . ASN E 2 20 ? 129.486 99.375 167.266 1.00 30.00 20 ASN E CA 1
ATOM 11695 C C . ASN E 2 20 ? 129.520 99.272 165.746 1.00 30.00 20 ASN E C 1
ATOM 11696 O O . ASN E 2 20 ? 130.312 99.950 165.090 1.00 30.00 20 ASN E O 1
ATOM 11698 N N . PHE E 2 21 ? 128.659 98.449 165.168 1.00 30.00 21 PHE E N 1
ATOM 11699 C CA . PHE E 2 21 ? 128.845 97.970 163.805 1.00 30.00 21 PHE E CA 1
ATOM 11700 C C . PHE E 2 21 ? 128.027 98.796 162.815 1.00 30.00 21 PHE E C 1
ATOM 11701 O O . PHE E 2 21 ? 126.795 98.724 162.804 1.00 30.00 21 PHE E O 1
ATOM 11703 N N . TYR E 2 22 ? 128.717 99.585 161.993 1.00 30.00 22 TYR E N 1
ATOM 11704 C CA . TYR E 2 22 ? 128.187 100.052 160.721 1.00 30.00 22 TYR E CA 1
ATOM 11705 C C . TYR E 2 22 ? 128.673 99.106 159.628 1.00 30.00 22 TYR E C 1
ATOM 11706 O O . TYR E 2 22 ? 129.453 98.192 159.895 1.00 30.00 22 TYR E O 1
ATOM 11715 N N . CYS E 2 23 ? 128.197 99.309 158.383 1.00 30.00 23 CYS E N 1
ATOM 11716 C CA . CYS E 2 23 ? 128.427 98.215 157.444 1.00 30.00 23 CYS E CA 1
ATOM 11717 C C . CYS E 2 23 ? 129.859 98.213 156.897 1.00 30.00 23 CYS E C 1
ATOM 11718 O O . CYS E 2 23 ? 130.560 97.237 157.185 1.00 30.00 23 CYS E O 1
ATOM 11721 N N . PRO E 2 24 ? 130.381 99.223 156.144 1.00 30.00 24 PRO E N 1
ATOM 11722 C CA . PRO E 2 24 ? 130.093 100.400 155.314 1.00 30.00 24 PRO E CA 1
ATOM 11723 C C . PRO E 2 24 ? 129.766 100.001 153.886 1.00 30.00 24 PRO E C 1
ATOM 11724 O O . PRO E 2 24 ? 129.116 98.991 153.680 1.00 30.00 24 PRO E O 1
ATOM 11728 N N . MET E 2 25 ? 130.132 100.828 152.910 1.00 30.00 25 MET E N 1
ATOM 11729 C CA . MET E 2 25 ? 129.636 100.666 151.552 1.00 30.00 25 MET E CA 1
ATOM 11730 C C . MET E 2 25 ? 130.529 99.856 150.612 1.00 30.00 25 MET E C 1
ATOM 11731 O O . MET E 2 25 ? 130.042 99.427 149.569 1.00 30.00 25 MET E O 1
ATOM 11736 N N . GLU E 2 26 ? 131.779 99.554 150.960 1.00 30.00 26 GLU E N 1
ATOM 11737 C CA . GLU E 2 26 ? 132.798 99.290 149.931 1.00 30.00 26 GLU E CA 1
ATOM 11738 C C . GLU E 2 26 ? 132.731 97.883 149.318 1.00 30.00 26 GLU E C 1
ATOM 11739 O O . GLU E 2 26 ? 133.732 97.171 149.203 1.00 30.00 26 GLU E O 1
ATOM 11741 N N . PHE E 2 27 ? 131.521 97.482 148.919 1.00 30.00 27 PHE E N 1
ATOM 11742 C CA . PHE E 2 27 ? 131.178 96.405 147.968 1.00 30.00 27 PHE E CA 1
ATOM 11743 C C . PHE E 2 27 ? 131.485 95.011 148.503 1.00 30.00 27 PHE E C 1
ATOM 11744 O O . PHE E 2 27 ? 130.755 94.075 148.142 1.00 30.00 27 PHE E O 1
ATOM 11752 N N . ILE E 2 28 ? 132.432 94.827 149.408 1.00 30.00 28 ILE E N 1
ATOM 11753 C CA . ILE E 2 28 ? 132.562 93.606 150.192 1.00 30.00 28 ILE E CA 1
ATOM 11754 C C . ILE E 2 28 ? 132.797 94.172 151.582 1.00 30.00 28 ILE E C 1
ATOM 11755 O O . ILE E 2 28 ? 133.945 94.273 152.034 1.00 30.00 28 ILE E O 1
ATOM 11760 N N . PRO E 2 29 ? 131.762 94.644 152.253 1.00 30.00 29 PRO E N 1
ATOM 11761 C CA . PRO E 2 29 ? 131.982 95.378 153.491 1.00 30.00 29 PRO E CA 1
ATOM 11762 C C . PRO E 2 29 ? 132.177 94.427 154.655 1.00 30.00 29 PRO E C 1
ATOM 11763 O O . PRO E 2 29 ? 131.834 93.249 154.608 1.00 30.00 29 PRO E O 1
ATOM 11767 N N . HIS E 2 30 ? 132.754 94.968 155.715 1.00 30.00 30 HIS E N 1
ATOM 11768 C CA . HIS E 2 30 ? 133.009 94.217 156.928 1.00 30.00 30 HIS E CA 1
ATOM 11769 C C . HIS E 2 30 ? 132.605 95.110 158.082 1.00 30.00 30 HIS E C 1
ATOM 11770 O O . HIS E 2 30 ? 133.052 96.259 158.131 1.00 30.00 30 HIS E O 1
ATOM 11777 N N . CYS E 2 31 ? 131.752 94.594 158.977 1.00 30.00 31 CYS E N 1
ATOM 11778 C CA . CYS E 2 31 ? 131.148 95.401 160.037 1.00 30.00 31 CYS E CA 1
ATOM 11779 C C . CYS E 2 31 ? 132.224 95.984 160.936 1.00 30.00 31 CYS E C 1
ATOM 11780 O O . CYS E 2 31 ? 132.923 95.256 161.642 1.00 30.00 31 CYS E O 1
ATOM 11783 N N . LYS E 2 32 ? 132.395 97.294 160.861 1.00 30.00 32 LYS E N 1
ATOM 11784 C CA . LYS E 2 32 ? 133.507 97.960 161.509 1.00 30.00 32 LYS E CA 1
ATOM 11785 C C . LYS E 2 32 ? 133.003 98.713 162.724 1.00 30.00 32 LYS E C 1
ATOM 11786 O O . LYS E 2 32 ? 131.875 99.212 162.734 1.00 30.00 32 LYS E O 1
ATOM 11788 N N . LYS E 2 33 ? 133.838 98.767 163.753 1.00 30.00 33 LYS E N 1
ATOM 11789 C CA . LYS E 2 33 ? 133.526 99.580 164.912 1.00 30.00 33 LYS E CA 1
ATOM 11790 C C . LYS E 2 33 ? 133.663 101.051 164.555 1.00 30.00 33 LYS E C 1
ATOM 11791 O O . LYS E 2 33 ? 134.432 101.427 163.669 1.00 30.00 33 LYS E O 1
ATOM 11793 N N . TYR E 2 34 ? 132.885 101.884 165.237 1.00 30.00 34 TYR E N 1
ATOM 11794 C CA . TYR E 2 34 ? 133.030 103.318 165.066 1.00 30.00 34 TYR E CA 1
ATOM 11795 C C . TYR E 2 34 ? 134.347 103.792 165.666 1.00 30.00 34 TYR E C 1
ATOM 11796 O O . TYR E 2 34 ? 134.935 103.146 166.536 1.00 30.00 34 TYR E O 1
ATOM 11805 N N . LYS E 2 35 ? 134.808 104.918 165.187 1.00 30.00 35 LYS E N 1
ATOM 11806 C CA . LYS E 2 35 ? 135.919 105.557 165.865 1.00 30.00 35 LYS E CA 1
ATOM 11807 C C . LYS E 2 35 ? 135.399 106.437 166.990 1.00 30.00 35 LYS E C 1
ATOM 11808 O O . LYS E 2 35 ? 134.201 106.726 167.064 1.00 30.00 35 LYS E O 1
ATOM 11810 N N . PRO E 2 36 ? 136.271 106.868 167.895 1.00 30.00 36 PRO E N 1
ATOM 11811 C CA . PRO E 2 36 ? 135.830 107.792 168.944 1.00 30.00 36 PRO E CA 1
ATOM 11812 C C . PRO E 2 36 ? 135.648 109.192 168.385 1.00 30.00 36 PRO E C 1
ATOM 11813 O O . PRO E 2 36 ? 136.358 109.611 167.469 1.00 30.00 36 PRO E O 1
ATOM 11815 N N . TYR E 2 37 ? 134.674 109.911 168.936 1.00 30.00 37 TYR E N 1
ATOM 11816 C CA . TYR E 2 37 ? 134.407 111.277 168.500 1.00 30.00 37 TYR E CA 1
ATOM 11817 C C . TYR E 2 37 ? 135.504 112.190 169.030 1.00 30.00 37 TYR E C 1
ATOM 11818 O O . TYR E 2 37 ? 135.457 112.628 170.183 1.00 30.00 37 TYR E O 1
ATOM 11820 N N . VAL E 2 38 ? 136.494 112.477 168.192 1.00 30.00 38 VAL E N 1
ATOM 11821 C CA . VAL E 2 38 ? 137.640 113.282 168.602 1.00 30.00 38 VAL E CA 1
ATOM 11822 C C . VAL E 2 38 ? 137.469 114.695 168.061 1.00 30.00 38 VAL E C 1
ATOM 11823 O O . VAL E 2 38 ? 137.031 114.871 166.916 1.00 30.00 38 VAL E O 1
ATOM 11825 N N . PRO E 2 39 ? 137.799 115.721 168.837 1.00 30.00 39 PRO E N 1
ATOM 11826 C CA . PRO E 2 39 ? 137.627 117.096 168.352 1.00 30.00 39 PRO E CA 1
ATOM 11827 C C . PRO E 2 39 ? 138.771 117.548 167.463 1.00 30.00 39 PRO E C 1
ATOM 11828 O O . PRO E 2 39 ? 139.627 116.744 167.081 1.00 30.00 39 PRO E O 1
ATOM 11830 N N . VAL E 2 40 ? 138.775 118.834 167.119 1.00 30.00 40 VAL E N 1
ATOM 11831 C CA . VAL E 2 40 ? 139.819 119.402 166.273 1.00 30.00 40 VAL E CA 1
ATOM 11832 C C . VAL E 2 40 ? 141.137 119.407 167.037 1.00 30.00 40 VAL E C 1
ATOM 11833 O O . VAL E 2 40 ? 141.323 120.175 167.987 1.00 30.00 40 VAL E O 1
ATOM 11835 N N . THR E 2 41 ? 142.056 118.552 166.616 1.00 30.00 41 THR E N 1
ATOM 11836 C CA . THR E 2 41 ? 143.382 118.449 167.206 1.00 30.00 41 THR E CA 1
ATOM 11837 C C . THR E 2 41 ? 144.297 119.494 166.566 1.00 30.00 41 THR E C 1
ATOM 11838 O O . THR E 2 41 ? 143.832 120.475 165.979 1.00 30.00 41 THR E O 1
ATOM 11840 N N . THR E 2 42 ? 145.610 119.307 166.692 1.00 30.00 42 THR E N 1
ATOM 11841 C CA . THR E 2 42 ? 146.601 120.230 166.150 1.00 30.00 42 THR E CA 1
ATOM 11842 C C . THR E 2 42 ? 146.605 120.286 164.625 1.00 30.00 42 THR E C 1
ATOM 11843 O O . THR E 2 42 ? 145.821 119.596 163.962 1.00 30.00 42 THR E O 1
ATOM 11847 N N . ASN E 2 43 ? 147.483 121.134 164.078 1.00 30.00 43 ASN E N 1
ATOM 11848 C CA . ASN E 2 43 ? 147.568 121.491 162.659 1.00 30.00 43 ASN E CA 1
ATOM 11849 C C . ASN E 2 43 ? 146.274 122.096 162.130 1.00 30.00 43 ASN E C 1
ATOM 11850 O O . ASN E 2 43 ? 146.015 122.053 160.927 1.00 30.00 43 ASN E O 1
ATOM 11852 N N . CYS E 2 44 ? 145.463 122.675 163.008 1.00 0.78 44 CYS E N 1
ATOM 11853 C CA . CYS E 2 44 ? 144.276 123.394 162.595 1.00 0.78 44 CYS E CA 1
ATOM 11854 C C . CYS E 2 44 ? 144.651 124.773 162.073 1.00 0.78 44 CYS E C 1
ATOM 11855 O O . CYS E 2 44 ? 145.798 125.214 162.158 1.00 0.78 44 CYS E O 1
ATOM 11858 N N . ALA E 2 45 ? 143.659 125.462 161.530 1.00 0.79 45 ALA E N 1
ATOM 11859 C CA . ALA E 2 45 ? 143.805 126.845 161.110 1.00 0.79 45 ALA E CA 1
ATOM 11860 C C . ALA E 2 45 ? 142.985 127.716 162.047 1.00 0.79 45 ALA E C 1
ATOM 11861 O O . ALA E 2 45 ? 141.774 127.522 162.180 1.00 0.79 45 ALA E O 1
ATOM 11863 N N . LYS E 2 46 ? 143.637 128.688 162.672 1.00 0.50 46 LYS E N 1
ATOM 11864 C CA . LYS E 2 46 ? 142.976 129.513 163.668 1.00 0.50 46 LYS E CA 1
ATOM 11865 C C . LYS E 2 46 ? 142.063 130.543 163.010 1.00 0.50 46 LYS E C 1
ATOM 11866 O O . LYS E 2 46 ? 141.880 130.568 161.790 1.00 0.50 46 LYS E O 1
ATOM 11872 N N . GLU E 2 47 ? 141.481 131.398 163.845 1.00 0.56 47 GLU E N 1
ATOM 11873 C CA . GLU E 2 47 ? 140.586 132.431 163.347 1.00 0.56 47 GLU E CA 1
ATOM 11874 C C . GLU E 2 47 ? 141.367 133.475 162.568 1.00 0.56 47 GLU E C 1
ATOM 11875 O O . GLU E 2 47 ? 142.467 133.871 162.956 1.00 0.56 47 GLU E O 1
ATOM 11877 N N . GLY E 2 48 ? 140.808 133.895 161.441 1.00 0.62 48 GLY E N 1
ATOM 11878 C CA . GLY E 2 48 ? 141.481 134.829 160.572 1.00 0.62 48 GLY E CA 1
ATOM 11879 C C . GLY E 2 48 ? 142.541 134.218 159.691 1.00 0.62 48 GLY E C 1
ATOM 11880 O O . GLY E 2 48 ? 143.140 134.935 158.883 1.00 0.62 48 GLY E O 1
ATOM 11881 N N . GLU E 2 49 ? 142.800 132.923 159.824 1.00 0.57 49 GLU E N 1
ATOM 11882 C CA . GLU E 2 49 ? 143.730 132.212 158.969 1.00 0.57 49 GLU E CA 1
ATOM 11883 C C . GLU E 2 49 ? 142.961 131.556 157.836 1.00 0.57 49 GLU E C 1
ATOM 11884 O O . GLU E 2 49 ? 141.735 131.433 157.888 1.00 0.57 49 GLU E O 1
ATOM 11890 N N . VAL E 2 50 ? 143.693 131.132 156.808 1.00 0.56 50 VAL E N 1
ATOM 11891 C CA . VAL E 2 50 ? 143.048 130.552 155.644 1.00 0.56 50 VAL E CA 1
ATOM 11892 C C . VAL E 2 50 ? 142.629 129.129 155.951 1.00 0.56 50 VAL E C 1
ATOM 11893 O O . VAL E 2 50 ? 143.460 128.273 156.271 1.00 0.56 50 VAL E O 1
ATOM 11897 N N . CYS E 2 51 ? 141.334 128.872 155.862 1.00 0.60 51 CYS E N 1
ATOM 11898 C CA . CYS E 2 51 ? 140.782 127.534 155.947 1.00 0.60 51 CYS E CA 1
ATOM 11899 C C . CYS E 2 51 ? 140.388 127.084 154.555 1.00 0.60 51 CYS E C 1
ATOM 11900 O O . CYS E 2 51 ? 140.290 127.881 153.624 1.00 0.60 51 CYS E O 1
ATOM 11903 N N . GLY E 2 52 ? 140.162 125.786 154.413 1.00 0.53 52 GLY E N 1
ATOM 11904 C CA . GLY E 2 52 ? 139.677 125.252 153.167 1.00 0.53 52 GLY E CA 1
ATOM 11905 C C . GLY E 2 52 ? 140.722 125.026 152.105 1.00 0.53 52 GLY E C 1
ATOM 11906 O O . GLY E 2 52 ? 140.400 124.437 151.071 1.00 0.53 52 GLY E O 1
ATOM 11907 N N . TRP E 2 53 ? 141.949 125.499 152.294 1.00 0.28 53 TRP E N 1
ATOM 11908 C CA . TRP E 2 53 ? 143.050 125.139 151.416 1.00 0.28 53 TRP E CA 1
ATOM 11909 C C . TRP E 2 53 ? 144.069 124.277 152.141 1.00 0.28 53 TRP E C 1
ATOM 11910 O O . TRP E 2 53 ? 144.188 123.093 151.857 1.00 0.28 53 TRP E O 1
ATOM 11921 N N . GLY E 2 54 ? 144.737 124.806 153.144 1.00 0.46 54 GLY E N 1
ATOM 11922 C CA . GLY E 2 54 ? 145.723 123.990 153.807 1.00 0.46 54 GLY E CA 1
ATOM 11923 C C . GLY E 2 54 ? 145.114 123.139 154.893 1.00 0.46 54 GLY E C 1
ATOM 11924 O O . GLY E 2 54 ? 145.205 121.911 154.862 1.00 0.46 54 GLY E O 1
ATOM 11925 N N . SER E 2 55 ? 144.460 123.787 155.846 1.00 0.52 55 SER E N 1
ATOM 11926 C CA . SER E 2 55 ? 144.034 123.131 157.063 1.00 0.52 55 SER E CA 1
ATOM 11927 C C . SER E 2 55 ? 142.551 123.354 157.280 1.00 0.52 55 SER E C 1
ATOM 11928 O O . SER E 2 55 ? 141.957 124.285 156.737 1.00 0.52 55 SER E O 1
ATOM 11930 N N . LYS E 2 56 ? 141.960 122.473 158.082 1.00 0.54 56 LYS E N 1
ATOM 11931 C CA . LYS E 2 56 ? 140.599 122.666 158.541 1.00 0.54 56 LYS E CA 1
ATOM 11932 C C . LYS E 2 56 ? 140.512 123.899 159.417 1.00 0.54 56 LYS E C 1
ATOM 11933 O O . LYS E 2 56 ? 141.489 124.329 160.030 1.00 0.54 56 LYS E O 1
ATOM 11939 N N . CYS E 2 57 ? 139.320 124.459 159.496 1.00 0.70 57 CYS E N 1
ATOM 11940 C CA . CYS E 2 57 ? 139.090 125.454 160.518 1.00 0.70 57 CYS E CA 1
ATOM 11941 C C . CYS E 2 57 ? 138.791 124.722 161.818 1.00 0.70 57 CYS E C 1
ATOM 11942 O O . CYS E 2 57 ? 138.360 123.567 161.810 1.00 0.70 57 CYS E O 1
ATOM 11945 N N . CYS E 2 58 ? 139.049 125.386 162.944 1.00 0.62 58 CYS E N 1
ATOM 11946 C CA . CYS E 2 58 ? 139.015 124.705 164.234 1.00 0.62 58 CYS E CA 1
ATOM 11947 C C . CYS E 2 58 ? 137.572 124.474 164.690 1.00 0.62 58 CYS E C 1
ATOM 11948 O O . CYS E 2 58 ? 136.608 124.662 163.942 1.00 0.62 58 CYS E O 1
ATOM 11951 N N . HIS E 2 59 ? 137.428 124.054 165.947 1.00 0.48 59 HIS E N 1
ATOM 11952 C CA . HIS E 2 59 ? 136.130 123.589 166.423 1.00 0.48 59 HIS E CA 1
ATOM 11953 C C . HIS E 2 59 ? 135.141 124.730 166.620 1.00 0.48 59 HIS E C 1
ATOM 11954 O O . HIS E 2 59 ? 133.941 124.551 166.393 1.00 0.48 59 HIS E O 1
ATOM 11956 N N . GLY E 2 60 ? 135.616 125.903 167.014 1.00 0.58 60 GLY E N 1
ATOM 11957 C CA . GLY E 2 60 ? 134.704 126.979 167.344 1.00 0.58 60 GLY E CA 1
ATOM 11958 C C . GLY E 2 60 ? 134.612 128.069 166.301 1.00 0.58 60 GLY E C 1
ATOM 11959 O O . GLY E 2 60 ? 134.308 129.220 166.624 1.00 0.58 60 GLY E O 1
ATOM 11960 N N . LEU E 2 61 ? 134.860 127.724 165.043 1.00 0.55 61 LEU E N 1
ATOM 11961 C CA . LEU E 2 61 ? 134.850 128.725 163.992 1.00 0.55 61 LEU E CA 1
ATOM 11962 C C . LEU E 2 61 ? 134.497 128.062 162.670 1.00 0.55 61 LEU E C 1
ATOM 11963 O O . LEU E 2 61 ? 134.983 126.971 162.367 1.00 0.55 61 LEU E O 1
ATOM 11965 N N . ASP E 2 62 ? 133.639 128.720 161.897 1.00 30.00 62 ASP E N 1
ATOM 11966 C CA . ASP E 2 62 ? 133.307 128.212 160.577 1.00 30.00 62 ASP E CA 1
ATOM 11967 C C . ASP E 2 62 ? 134.354 128.660 159.561 1.00 30.00 62 ASP E C 1
ATOM 11968 O O . ASP E 2 62 ? 135.177 129.538 159.824 1.00 30.00 62 ASP E O 1
ATOM 11973 N N . CYS E 2 63 ? 134.326 128.035 158.394 1.00 30.00 63 CYS E N 1
ATOM 11974 C CA . CYS E 2 63 ? 135.282 128.393 157.357 1.00 30.00 63 CYS E CA 1
ATOM 11975 C C . CYS E 2 63 ? 134.818 129.640 156.589 1.00 30.00 63 CYS E C 1
ATOM 11976 O O . CYS E 2 63 ? 135.643 130.517 156.324 1.00 30.00 63 CYS E O 1
ATOM 11979 N N . PRO E 2 64 ? 133.539 129.776 156.181 1.00 30.00 64 PRO E N 1
ATOM 11980 C CA . PRO E 2 64 ? 132.435 128.877 155.854 1.00 30.00 64 PRO E CA 1
ATOM 11981 C C . PRO E 2 64 ? 132.339 128.592 154.370 1.00 30.00 64 PRO E C 1
ATOM 11982 O O . PRO E 2 64 ? 132.296 127.417 154.015 1.00 30.00 64 PRO E O 1
ATOM 11984 N N . LEU E 2 65 ? 132.398 129.624 153.525 1.00 30.00 65 LEU E N 1
ATOM 11985 C CA . LEU E 2 65 ? 132.294 129.436 152.080 1.00 30.00 65 LEU E CA 1
ATOM 11986 C C . LEU E 2 65 ? 132.741 130.707 151.380 1.00 30.00 65 LEU E C 1
ATOM 11987 O O . LEU E 2 65 ? 132.015 131.703 151.378 1.00 30.00 65 LEU E O 1
ATOM 11992 N N . ALA E 2 66 ? 133.904 130.646 150.752 1.00 30.00 66 ALA E N 1
ATOM 11993 C CA . ALA E 2 66 ? 134.451 131.725 149.948 1.00 30.00 66 ALA E CA 1
ATOM 11994 C C . ALA E 2 66 ? 135.516 131.095 149.073 1.00 30.00 66 ALA E C 1
ATOM 11995 O O . ALA E 2 66 ? 135.765 129.892 149.150 1.00 30.00 66 ALA E O 1
ATOM 11997 N N . PHE E 2 67 ? 136.139 131.907 148.226 1.00 30.00 67 PHE E N 1
ATOM 11998 C CA . PHE E 2 67 ? 137.205 131.359 147.400 1.00 30.00 67 PHE E CA 1
ATOM 11999 C C . PHE E 2 67 ? 138.463 131.158 148.224 1.00 30.00 67 PHE E C 1
ATOM 12000 O O . PHE E 2 67 ? 138.989 130.047 148.315 1.00 30.00 67 PHE E O 1
ATOM 12008 N N . ILE E 2 68 ? 138.951 132.219 148.848 1.00 30.00 68 ILE E N 1
ATOM 12009 C CA . ILE E 2 68 ? 139.991 132.072 149.854 1.00 30.00 68 ILE E CA 1
ATOM 12010 C C . ILE E 2 68 ? 139.308 132.306 151.192 1.00 30.00 68 ILE E C 1
ATOM 12011 O O . ILE E 2 68 ? 139.135 133.456 151.613 1.00 30.00 68 ILE E O 1
ATOM 12016 N N . PRO E 2 69 ? 138.879 131.264 151.866 1.00 30.00 69 PRO E N 1
ATOM 12017 C CA . PRO E 2 69 ? 138.045 131.467 153.050 1.00 30.00 69 PRO E CA 1
ATOM 12018 C C . PRO E 2 69 ? 138.856 131.662 154.317 1.00 30.00 69 PRO E C 1
ATOM 12019 O O . PRO E 2 69 ? 139.781 130.897 154.599 1.00 30.00 69 PRO E O 1
ATOM 12021 N N . TYR E 2 70 ? 138.519 132.688 155.085 1.00 30.00 70 TYR E N 1
ATOM 12022 C CA . TYR E 2 70 ? 139.128 132.940 156.381 1.00 30.00 70 TYR E CA 1
ATOM 12023 C C . TYR E 2 70 ? 138.165 132.516 157.474 1.00 30.00 70 TYR E C 1
ATOM 12024 O O . TYR E 2 70 ? 136.963 132.771 157.366 1.00 30.00 70 TYR E O 1
ATOM 12033 N N . CYS E 2 71 ? 138.694 131.895 158.528 1.00 30.00 71 CYS E N 1
ATOM 12034 C CA . CYS E 2 71 ? 137.866 131.474 159.650 1.00 30.00 71 CYS E CA 1
ATOM 12035 C C . CYS E 2 71 ? 137.250 132.675 160.355 1.00 30.00 71 CYS E C 1
ATOM 12036 O O . CYS E 2 71 ? 137.769 133.792 160.315 1.00 30.00 71 CYS E O 1
ATOM 12039 N N . GLU E 2 72 ? 136.120 132.431 161.005 1.00 30.00 72 GLU E N 1
ATOM 12040 C CA . GLU E 2 72 ? 135.417 133.504 161.680 1.00 30.00 72 GLU E CA 1
ATOM 12041 C C . GLU E 2 72 ? 134.644 132.926 162.849 1.00 30.00 72 GLU E C 1
ATOM 12042 O O . GLU E 2 72 ? 134.172 131.789 162.800 1.00 30.00 72 GLU E O 1
ATOM 12044 N N . LYS E 2 73 ? 134.539 133.714 163.909 1.00 30.00 73 LYS E N 1
ATOM 12045 C CA . LYS E 2 73 ? 133.677 133.331 165.006 1.00 30.00 73 LYS E CA 1
ATOM 12046 C C . LYS E 2 73 ? 132.224 133.533 164.604 1.00 30.00 73 LYS E C 1
ATOM 12047 O O . LYS E 2 73 ? 131.906 134.287 163.682 1.00 30.00 73 LYS E O 1
ATOM 12049 N N . TYR E 2 74 ? 131.336 132.834 165.299 1.00 30.00 74 TYR E N 1
ATOM 12050 C CA . TYR E 2 74 ? 129.918 132.964 165.017 1.00 30.00 74 TYR E CA 1
ATOM 12051 C C . TYR E 2 74 ? 129.404 134.306 165.527 1.00 30.00 74 TYR E C 1
ATOM 12052 O O . TYR E 2 74 ? 130.008 134.945 166.392 1.00 30.00 74 TYR E O 1
ATOM 12061 N N . ARG E 2 75 ? 128.280 134.739 164.973 1.00 30.00 75 ARG E N 1
ATOM 12062 C CA . ARG E 2 75 ? 127.666 135.984 165.411 1.00 30.00 75 ARG E CA 1
ATOM 12063 C C . ARG E 2 75 ? 126.810 135.741 166.645 1.00 30.00 75 ARG E C 1
ATOM 12064 O O . ARG E 2 75 ? 126.501 134.597 166.977 1.00 30.00 75 ARG E O 1
ATOM 12066 N N . ASP F 2 1 ? 112.684 147.252 164.014 1.00 30.00 1 ASP F N 1
ATOM 12067 C CA . ASP F 2 1 ? 112.520 147.291 162.569 1.00 30.00 1 ASP F CA 1
ATOM 12068 C C . ASP F 2 1 ? 111.607 146.172 162.111 1.00 30.00 1 ASP F C 1
ATOM 12069 O O . ASP F 2 1 ? 111.432 145.961 160.918 1.00 30.00 1 ASP F O 1
ATOM 12071 N N . CYS F 2 2 ? 111.026 145.462 163.073 1.00 0.78 2 CYS F N 1
ATOM 12072 C CA . CYS F 2 2 ? 110.189 144.310 162.782 1.00 0.78 2 CYS F CA 1
ATOM 12073 C C . CYS F 2 2 ? 108.869 144.729 162.140 1.00 0.78 2 CYS F C 1
ATOM 12074 O O . CYS F 2 2 ? 108.477 145.898 162.146 1.00 0.78 2 CYS F O 1
ATOM 12077 N N . ALA F 2 3 ? 108.177 143.740 161.585 1.00 0.79 3 ALA F N 1
ATOM 12078 C CA . ALA F 2 3 ? 106.829 143.902 161.060 1.00 0.79 3 ALA F CA 1
ATOM 12079 C C . ALA F 2 3 ? 105.869 143.139 161.959 1.00 0.79 3 ALA F C 1
ATOM 12080 O O . ALA F 2 3 ? 106.019 141.928 162.144 1.00 0.79 3 ALA F O 1
ATOM 12082 N N . LYS F 2 4 ? 104.872 143.839 162.490 1.00 0.50 4 LYS F N 1
ATOM 12083 C CA . LYS F 2 4 ? 104.019 143.272 163.522 1.00 0.50 4 LYS F CA 1
ATOM 12084 C C . LYS F 2 4 ? 103.068 142.225 162.952 1.00 0.50 4 LYS F C 1
ATOM 12085 O O . LYS F 2 4 ? 102.973 142.017 161.740 1.00 0.50 4 LYS F O 1
ATOM 12091 N N . GLU F 2 5 ? 102.357 141.560 163.857 1.00 0.56 5 GLU F N 1
ATOM 12092 C CA . GLU F 2 5 ? 101.447 140.477 163.496 1.00 0.56 5 GLU F CA 1
ATOM 12093 C C . GLU F 2 5 ? 100.219 141.072 162.827 1.00 0.56 5 GLU F C 1
ATOM 12094 O O . GLU F 2 5 ? 99.369 141.674 163.481 1.00 0.56 5 GLU F O 1
ATOM 12096 N N . GLY F 2 6 ? 100.124 140.904 161.516 1.00 0.62 6 GLY F N 1
ATOM 12097 C CA . GLY F 2 6 ? 99.028 141.475 160.768 1.00 0.62 6 GLY F CA 1
ATOM 12098 C C . GLY F 2 6 ? 99.557 142.428 159.726 1.00 0.62 6 GLY F C 1
ATOM 12099 O O . GLY F 2 6 ? 98.908 142.695 158.713 1.00 0.62 6 GLY F O 1
ATOM 12100 N N . GLU F 2 7 ? 100.751 142.949 159.979 1.00 0.57 7 GLU F N 1
ATOM 12101 C CA . GLU F 2 7 ? 101.423 143.786 159.006 1.00 0.57 7 GLU F CA 1
ATOM 12102 C C . GLU F 2 7 ? 102.027 142.930 157.900 1.00 0.57 7 GLU F C 1
ATOM 12103 O O . GLU F 2 7 ? 102.135 141.708 158.011 1.00 0.57 7 GLU F O 1
ATOM 12109 N N . VAL F 2 8 ? 102.440 143.594 156.827 1.00 0.56 8 VAL F N 1
ATOM 12110 C CA . VAL F 2 8 ? 102.932 142.910 155.641 1.00 0.56 8 VAL F CA 1
ATOM 12111 C C . VAL F 2 8 ? 104.386 142.512 155.826 1.00 0.56 8 VAL F C 1
ATOM 12112 O O . VAL F 2 8 ? 105.260 143.374 155.935 1.00 0.56 8 VAL F O 1
ATOM 12116 N N . CYS F 2 9 ? 104.661 141.212 155.873 1.00 0.60 9 CYS F N 1
ATOM 12117 C CA . CYS F 2 9 ? 106.039 140.758 155.821 1.00 0.60 9 CYS F CA 1
ATOM 12118 C C . CYS F 2 9 ? 106.452 140.538 154.380 1.00 0.60 9 CYS F C 1
ATOM 12119 O O . CYS F 2 9 ? 105.710 140.829 153.445 1.00 0.60 9 CYS F O 1
ATOM 12122 N N . SER F 2 10 ? 107.690 140.084 154.206 1.00 0.53 10 SER F N 1
ATOM 12123 C CA . SER F 2 10 ? 108.293 139.604 152.967 1.00 0.53 10 SER F CA 1
ATOM 12124 C C . SER F 2 10 ? 108.499 140.682 151.914 1.00 0.53 10 SER F C 1
ATOM 12125 O O . SER F 2 10 ? 109.036 140.374 150.854 1.00 0.53 10 SER F O 1
ATOM 12127 N N . TRP F 2 11 ? 108.075 141.919 152.147 1.00 0.28 11 TRP F N 1
ATOM 12128 C CA . TRP F 2 11 ? 108.447 143.022 151.275 1.00 0.28 11 TRP F CA 1
ATOM 12129 C C . TRP F 2 11 ? 109.304 144.032 152.016 1.00 0.28 11 TRP F C 1
ATOM 12130 O O . TRP F 2 11 ? 110.493 144.137 151.738 1.00 0.28 11 TRP F O 1
ATOM 12141 N N . GLY F 2 12 ? 108.780 144.688 153.031 1.00 0.46 12 GLY F N 1
ATOM 12142 C CA . GLY F 2 12 ? 109.602 145.660 153.708 1.00 0.46 12 GLY F CA 1
ATOM 12143 C C . GLY F 2 12 ? 110.432 145.030 154.798 1.00 0.46 12 GLY F C 1
ATOM 12144 O O . GLY F 2 12 ? 111.663 145.079 154.769 1.00 0.46 12 GLY F O 1
ATOM 12145 N N . LYS F 2 13 ? 109.760 144.401 155.749 1.00 0.52 13 LYS F N 1
ATOM 12146 C CA . LYS F 2 13 ? 110.397 143.908 156.951 1.00 0.52 13 LYS F CA 1
ATOM 12147 C C . LYS F 2 13 ? 109.922 142.498 157.226 1.00 0.52 13 LYS F C 1
ATOM 12148 O O . LYS F 2 13 ? 108.813 142.124 156.856 1.00 0.52 13 LYS F O 1
ATOM 12150 N N . LYS F 2 14 ? 110.769 141.715 157.872 1.00 0.54 14 LYS F N 1
ATOM 12151 C CA . LYS F 2 14 ? 110.379 140.367 158.228 1.00 0.54 14 LYS F CA 1
ATOM 12152 C C . LYS F 2 14 ? 109.517 140.383 159.484 1.00 0.54 14 LYS F C 1
ATOM 12153 O O . LYS F 2 14 ? 109.368 141.407 160.151 1.00 0.54 14 LYS F O 1
ATOM 12159 N N . CYS F 2 15 ? 108.933 139.230 159.804 1.00 0.70 15 CYS F N 1
ATOM 12160 C CA . CYS F 2 15 ? 108.100 139.146 160.991 1.00 0.70 15 CYS F CA 1
ATOM 12161 C C . CYS F 2 15 ? 108.957 139.171 162.250 1.00 0.70 15 CYS F C 1
ATOM 12162 O O . CYS F 2 15 ? 110.184 139.058 162.213 1.00 0.70 15 CYS F O 1
ATOM 12165 N N . CYS F 2 16 ? 108.279 139.313 163.389 1.00 0.62 16 CYS F N 1
ATOM 12166 C CA . CYS F 2 16 ? 108.912 139.366 164.702 1.00 0.62 16 CYS F CA 1
ATOM 12167 C C . CYS F 2 16 ? 109.276 137.968 165.181 1.00 0.62 16 CYS F C 1
ATOM 12168 O O . CYS F 2 16 ? 109.440 137.056 164.364 1.00 0.62 16 CYS F O 1
ATOM 12171 N N . ASP F 2 17 ? 109.496 137.834 166.491 1.00 0.48 17 ASP F N 1
ATOM 12172 C CA . ASP F 2 17 ? 109.904 136.574 167.103 1.00 0.48 17 ASP F CA 1
ATOM 12173 C C . ASP F 2 17 ? 108.947 135.438 166.764 1.00 0.48 17 ASP F C 1
ATOM 12174 O O . ASP F 2 17 ? 107.728 135.615 166.717 1.00 0.48 17 ASP F O 1
ATOM 12176 N N . LEU F 2 18 ? 109.526 134.268 166.513 1.00 0.58 18 LEU F N 1
ATOM 12177 C CA . LEU F 2 18 ? 108.834 133.138 165.917 1.00 0.58 18 LEU F CA 1
ATOM 12178 C C . LEU F 2 18 ? 108.037 132.327 166.915 1.00 0.58 18 LEU F C 1
ATOM 12179 O O . LEU F 2 18 ? 107.690 131.180 166.616 1.00 0.58 18 LEU F O 1
ATOM 12181 N N . ASP F 2 19 ? 107.760 132.864 168.099 1.00 0.55 19 ASP F N 1
ATOM 12182 C CA . ASP F 2 19 ? 106.758 132.247 168.955 1.00 0.55 19 ASP F CA 1
ATOM 12183 C C . ASP F 2 19 ? 105.368 132.456 168.374 1.00 0.55 19 ASP F C 1
ATOM 12184 O O . ASP F 2 19 ? 104.494 131.591 168.495 1.00 0.55 19 ASP F O 1
ATOM 12186 N N . ASN F 2 20 ? 105.150 133.598 167.725 1.00 30.00 20 ASN F N 1
ATOM 12187 C CA . ASN F 2 20 ? 103.840 133.949 167.190 1.00 30.00 20 ASN F CA 1
ATOM 12188 C C . ASN F 2 20 ? 103.838 134.048 165.669 1.00 30.00 20 ASN F C 1
ATOM 12189 O O . ASN F 2 20 ? 103.058 133.369 165.000 1.00 30.00 20 ASN F O 1
ATOM 12191 N N . PHE F 2 21 ? 104.714 134.866 165.107 1.00 30.00 21 PHE F N 1
ATOM 12192 C CA . PHE F 2 21 ? 104.557 135.341 163.739 1.00 30.00 21 PHE F CA 1
ATOM 12193 C C . PHE F 2 21 ? 105.393 134.510 162.768 1.00 30.00 21 PHE F C 1
ATOM 12194 O O . PHE F 2 21 ? 106.625 134.578 162.782 1.00 30.00 21 PHE F O 1
ATOM 12196 N N . TYR F 2 22 ? 104.717 133.720 161.935 1.00 30.00 22 TYR F N 1
ATOM 12197 C CA . TYR F 2 22 ? 105.273 133.247 160.675 1.00 30.00 22 TYR F CA 1
ATOM 12198 C C . TYR F 2 22 ? 104.812 134.192 159.570 1.00 30.00 22 TYR F C 1
ATOM 12199 O O . TYR F 2 22 ? 104.029 135.109 159.817 1.00 30.00 22 TYR F O 1
ATOM 12208 N N . CYS F 2 23 ? 105.313 133.983 158.336 1.00 30.00 23 CYS F N 1
ATOM 12209 C CA . CYS F 2 23 ? 105.107 135.075 157.388 1.00 30.00 23 CYS F CA 1
ATOM 12210 C C . CYS F 2 23 ? 103.685 135.080 156.812 1.00 30.00 23 CYS F C 1
ATOM 12211 O O . CYS F 2 23 ? 102.982 136.059 157.083 1.00 30.00 23 CYS F O 1
ATOM 12214 N N . PRO F 2 24 ? 103.176 134.069 156.051 1.00 30.00 24 PRO F N 1
ATOM 12215 C CA . PRO F 2 24 ? 103.477 132.888 155.231 1.00 30.00 24 PRO F CA 1
ATOM 12216 C C . PRO F 2 24 ? 103.835 133.282 153.809 1.00 30.00 24 PRO F C 1
ATOM 12217 O O . PRO F 2 24 ? 104.492 134.290 153.614 1.00 30.00 24 PRO F O 1
ATOM 12221 N N . MET F 2 25 ? 103.486 132.453 152.828 1.00 30.00 25 MET F N 1
ATOM 12222 C CA . MET F 2 25 ? 104.010 132.609 151.481 1.00 30.00 25 MET F CA 1
ATOM 12223 C C . MET F 2 25 ? 103.140 133.420 150.520 1.00 30.00 25 MET F C 1
ATOM 12224 O O . MET F 2 25 ? 103.650 133.843 149.485 1.00 30.00 25 MET F O 1
ATOM 12229 N N . GLU F 2 26 ? 101.884 133.727 150.841 1.00 30.00 26 GLU F N 1
ATOM 12230 C CA . GLU F 2 26 ? 100.888 133.991 149.790 1.00 30.00 26 GLU F CA 1
ATOM 12231 C C . GLU F 2 26 ? 100.972 135.396 149.174 1.00 30.00 26 GLU F C 1
ATOM 12232 O O . GLU F 2 26 ? 99.976 136.110 149.037 1.00 30.00 26 GLU F O 1
ATOM 12234 N N . PHE F 2 27 ? 102.192 135.792 148.800 1.00 30.00 27 PHE F N 1
ATOM 12235 C CA . PHE F 2 27 ? 102.557 136.865 147.852 1.00 30.00 27 PHE F CA 1
ATOM 12236 C C . PHE F 2 27 ? 102.244 138.261 148.377 1.00 30.00 27 PHE F C 1
ATOM 12237 O O . PHE F 2 27 ? 102.984 139.194 148.028 1.00 30.00 27 PHE F O 1
ATOM 12245 N N . ILE F 2 28 ? 101.278 138.451 149.261 1.00 30.00 28 ILE F N 1
ATOM 12246 C CA . ILE F 2 28 ? 101.136 139.674 150.039 1.00 30.00 28 ILE F CA 1
ATOM 12247 C C . ILE F 2 28 ? 100.872 139.114 151.426 1.00 30.00 28 ILE F C 1
ATOM 12248 O O . ILE F 2 28 ? 99.714 139.018 151.854 1.00 30.00 28 ILE F O 1
ATOM 12253 N N . PRO F 2 29 ? 101.890 138.641 152.119 1.00 30.00 29 PRO F N 1
ATOM 12254 C CA . PRO F 2 29 ? 101.643 137.912 153.355 1.00 30.00 29 PRO F CA 1
ATOM 12255 C C . PRO F 2 29 ? 101.427 138.866 154.511 1.00 30.00 29 PRO F C 1
ATOM 12256 O O . PRO F 2 29 ? 101.775 140.043 154.468 1.00 30.00 29 PRO F O 1
ATOM 12260 N N . HIS F 2 30 ? 100.826 138.331 155.561 1.00 30.00 30 HIS F N 1
ATOM 12261 C CA . HIS F 2 30 ? 100.549 139.086 156.767 1.00 30.00 30 HIS F CA 1
ATOM 12262 C C . HIS F 2 30 ? 100.927 138.195 157.930 1.00 30.00 30 HIS F C 1
ATOM 12263 O O . HIS F 2 30 ? 100.475 137.048 157.974 1.00 30.00 30 HIS F O 1
ATOM 12270 N N . CYS F 2 31 ? 101.762 138.712 158.842 1.00 30.00 31 CYS F N 1
ATOM 12271 C CA . CYS F 2 31 ? 102.342 137.906 159.916 1.00 30.00 31 CYS F CA 1
ATOM 12272 C C . CYS F 2 31 ? 101.245 137.329 160.794 1.00 30.00 31 CYS F C 1
ATOM 12273 O O . CYS F 2 31 ? 100.534 138.062 161.484 1.00 30.00 31 CYS F O 1
ATOM 12276 N N . LYS F 2 32 ? 101.072 136.020 160.720 1.00 30.00 32 LYS F N 1
ATOM 12277 C CA . LYS F 2 32 ? 99.944 135.359 161.347 1.00 30.00 32 LYS F CA 1
ATOM 12278 C C . LYS F 2 32 ? 100.420 134.609 162.575 1.00 30.00 32 LYS F C 1
ATOM 12279 O O . LYS F 2 32 ? 101.546 134.106 162.610 1.00 30.00 32 LYS F O 1
ATOM 12281 N N . LYS F 2 33 ? 99.564 134.560 163.587 1.00 30.00 33 LYS F N 1
ATOM 12282 C CA . LYS F 2 33 ? 99.849 133.750 164.754 1.00 30.00 33 LYS F CA 1
ATOM 12283 C C . LYS F 2 33 ? 99.715 132.278 164.399 1.00 30.00 33 LYS F C 1
ATOM 12284 O O . LYS F 2 33 ? 98.963 131.902 163.498 1.00 30.00 33 LYS F O 1
ATOM 12286 N N . TYR F 2 34 ? 100.476 131.444 165.099 1.00 30.00 34 TYR F N 1
ATOM 12287 C CA . TYR F 2 34 ? 100.330 130.011 164.929 1.00 30.00 34 TYR F CA 1
ATOM 12288 C C . TYR F 2 34 ? 99.000 129.543 165.504 1.00 30.00 34 TYR F C 1
ATOM 12289 O O . TYR F 2 34 ? 98.395 130.193 166.359 1.00 30.00 34 TYR F O 1
ATOM 12298 N N . LYS F 2 35 ? 98.544 128.416 165.019 1.00 30.00 35 LYS F N 1
ATOM 12299 C CA . LYS F 2 35 ? 97.418 127.783 165.675 1.00 30.00 35 LYS F CA 1
ATOM 12300 C C . LYS F 2 35 ? 97.912 126.905 166.813 1.00 30.00 35 LYS F C 1
ATOM 12301 O O . LYS F 2 35 ? 99.107 126.612 166.914 1.00 30.00 35 LYS F O 1
ATOM 12303 N N . PRO F 2 36 ? 97.019 126.480 167.702 1.00 30.00 36 PRO F N 1
ATOM 12304 C CA . PRO F 2 36 ? 97.436 125.557 168.762 1.00 30.00 36 PRO F CA 1
ATOM 12305 C C . PRO F 2 36 ? 97.625 124.155 168.212 1.00 30.00 36 PRO F C 1
ATOM 12306 O O . PRO F 2 36 ? 96.933 123.736 167.282 1.00 30.00 36 PRO F O 1
ATOM 12308 N N . TYR F 2 37 ? 98.584 123.435 168.785 1.00 30.00 37 TYR F N 1
ATOM 12309 C CA . TYR F 2 37 ? 98.856 122.067 168.359 1.00 30.00 37 TYR F CA 1
ATOM 12310 C C . TYR F 2 37 ? 97.745 121.159 168.869 1.00 30.00 37 TYR F C 1
ATOM 12311 O O . TYR F 2 37 ? 97.767 120.724 170.024 1.00 30.00 37 TYR F O 1
ATOM 12313 N N . VAL F 2 38 ? 96.772 120.872 168.011 1.00 30.00 38 VAL F N 1
ATOM 12314 C CA . VAL F 2 38 ? 95.615 120.073 168.400 1.00 30.00 38 VAL F CA 1
ATOM 12315 C C . VAL F 2 38 ? 95.793 118.658 167.867 1.00 30.00 38 VAL F C 1
ATOM 12316 O O . VAL F 2 38 ? 96.254 118.476 166.731 1.00 30.00 38 VAL F O 1
ATOM 12318 N N . PRO F 2 39 ? 95.443 117.635 168.639 1.00 30.00 39 PRO F N 1
ATOM 12319 C CA . PRO F 2 39 ? 95.621 116.258 168.162 1.00 30.00 39 PRO F CA 1
ATOM 12320 C C . PRO F 2 39 ? 94.494 115.807 167.251 1.00 30.00 39 PRO F C 1
ATOM 12321 O O . PRO F 2 39 ? 93.648 116.612 166.849 1.00 30.00 39 PRO F O 1
ATOM 12323 N N . VAL F 2 40 ? 94.492 114.519 166.911 1.00 30.00 40 VAL F N 1
ATOM 12324 C CA . VAL F 2 40 ? 93.464 113.952 166.045 1.00 30.00 40 VAL F CA 1
ATOM 12325 C C . VAL F 2 40 ? 92.131 113.954 166.781 1.00 30.00 40 VAL F C 1
ATOM 12326 O O . VAL F 2 40 ? 91.922 113.190 167.730 1.00 30.00 40 VAL F O 1
ATOM 12328 N N . THR F 2 41 ? 91.224 114.811 166.340 1.00 30.00 41 THR F N 1
ATOM 12329 C CA . THR F 2 41 ? 89.886 114.920 166.902 1.00 30.00 41 THR F CA 1
ATOM 12330 C C . THR F 2 41 ? 88.981 113.876 166.246 1.00 30.00 41 THR F C 1
ATOM 12331 O O . THR F 2 41 ? 89.454 112.892 165.671 1.00 30.00 41 THR F O 1
ATOM 12333 N N . THR F 2 42 ? 87.666 114.068 166.344 1.00 30.00 42 THR F N 1
ATOM 12334 C CA . THR F 2 42 ? 86.683 113.146 165.785 1.00 30.00 42 THR F CA 1
ATOM 12335 C C . THR F 2 42 ? 86.711 113.086 164.260 1.00 30.00 42 THR F C 1
ATOM 12336 O O . THR F 2 42 ? 87.511 113.770 163.611 1.00 30.00 42 THR F O 1
ATOM 12340 N N . ASN F 2 43 ? 85.841 112.239 163.698 1.00 30.00 43 ASN F N 1
ATOM 12341 C CA . ASN F 2 43 ? 85.784 111.877 162.278 1.00 30.00 43 ASN F CA 1
ATOM 12342 C C . ASN F 2 43 ? 87.087 111.267 161.778 1.00 30.00 43 ASN F C 1
ATOM 12343 O O . ASN F 2 43 ? 87.372 111.305 160.581 1.00 30.00 43 ASN F O 1
ATOM 12345 N N . CYS F 2 44 ? 87.878 110.687 162.674 1.00 0.78 44 CYS F N 1
ATOM 12346 C CA . CYS F 2 44 ? 89.071 109.964 162.288 1.00 0.78 44 CYS F CA 1
ATOM 12347 C C . CYS F 2 44 ? 88.702 108.584 161.762 1.00 0.78 44 CYS F C 1
ATOM 12348 O O . CYS F 2 44 ? 87.552 108.147 161.826 1.00 0.78 44 CYS F O 1
ATOM 12351 N N . ALA F 2 45 ? 89.703 107.890 161.242 1.00 0.79 45 ALA F N 1
ATOM 12352 C CA . ALA F 2 45 ? 89.561 106.506 160.824 1.00 0.79 45 ALA F CA 1
ATOM 12353 C C . ALA F 2 45 ? 90.359 105.635 161.780 1.00 0.79 45 ALA F C 1
ATOM 12354 O O . ALA F 2 45 ? 91.567 105.826 161.937 1.00 0.79 45 ALA F O 1
ATOM 12356 N N . LYS F 2 46 ? 89.691 104.668 162.394 1.00 0.50 46 LYS F N 1
ATOM 12357 C CA . LYS F 2 46 ? 90.328 103.844 163.406 1.00 0.50 46 LYS F CA 1
ATOM 12358 C C . LYS F 2 46 ? 91.251 102.809 162.770 1.00 0.50 46 LYS F C 1
ATOM 12359 O O . LYS F 2 46 ? 91.460 102.780 161.554 1.00 0.50 46 LYS F O 1
ATOM 12365 N N . GLU F 2 47 ? 91.813 101.954 163.620 1.00 0.56 47 GLU F N 1
ATOM 12366 C CA . GLU F 2 47 ? 92.715 100.917 163.143 1.00 0.56 47 GLU F CA 1
ATOM 12367 C C . GLU F 2 47 ? 91.947 99.873 162.351 1.00 0.56 47 GLU F C 1
ATOM 12368 O O . GLU F 2 47 ? 90.837 99.482 162.718 1.00 0.56 47 GLU F O 1
ATOM 12370 N N . GLY F 2 48 ? 92.528 99.448 161.238 1.00 0.62 48 GLY F N 1
ATOM 12371 C CA . GLY F 2 48 ? 91.869 98.513 160.358 1.00 0.62 48 GLY F CA 1
ATOM 12372 C C . GLY F 2 48 ? 90.829 99.126 159.453 1.00 0.62 48 GLY F C 1
ATOM 12373 O O . GLY F 2 48 ? 90.245 98.408 158.635 1.00 0.62 48 GLY F O 1
ATOM 12374 N N . GLU F 2 49 ? 90.572 100.421 159.577 1.00 0.57 49 GLU F N 1
ATOM 12375 C CA . GLU F 2 49 ? 89.662 101.132 158.701 1.00 0.57 49 GLU F CA 1
ATOM 12376 C C . GLU F 2 49 ? 90.457 101.783 157.582 1.00 0.57 49 GLU F C 1
ATOM 12377 O O . GLU F 2 49 ? 91.682 101.902 157.659 1.00 0.57 49 GLU F O 1
ATOM 12383 N N . VAL F 2 50 ? 89.747 102.205 156.538 1.00 0.56 50 VAL F N 1
ATOM 12384 C CA . VAL F 2 50 ? 90.418 102.780 155.385 1.00 0.56 50 VAL F CA 1
ATOM 12385 C C . VAL F 2 50 ? 90.835 104.203 155.697 1.00 0.56 50 VAL F C 1
ATOM 12386 O O . VAL F 2 50 ? 90.001 105.062 155.997 1.00 0.56 50 VAL F O 1
ATOM 12390 N N . CYS F 2 51 ? 92.133 104.455 155.633 1.00 0.60 51 CYS F N 1
ATOM 12391 C CA . CYS F 2 51 ? 92.688 105.791 155.726 1.00 0.60 51 CYS F CA 1
ATOM 12392 C C . CYS F 2 51 ? 93.112 106.236 154.341 1.00 0.60 51 CYS F C 1
ATOM 12393 O O . CYS F 2 51 ? 93.226 105.435 153.414 1.00 0.60 51 CYS F O 1
ATOM 12396 N N . GLY F 2 52 ? 93.345 107.533 154.200 1.00 0.53 52 GLY F N 1
ATOM 12397 C CA . GLY F 2 52 ? 93.857 108.062 152.963 1.00 0.53 52 GLY F CA 1
ATOM 12398 C C . GLY F 2 52 ? 92.836 108.288 151.878 1.00 0.53 52 GLY F C 1
ATOM 12399 O O . GLY F 2 52 ? 93.180 108.872 150.849 1.00 0.53 52 GLY F O 1
ATOM 12400 N N . TRP F 2 53 ? 91.603 107.819 152.044 1.00 0.28 53 TRP F N 1
ATOM 12401 C CA . TRP F 2 53 ? 90.522 108.180 151.142 1.00 0.28 53 TRP F CA 1
ATOM 12402 C C . TRP F 2 53 ? 89.491 109.048 151.843 1.00 0.28 53 TRP F C 1
ATOM 12403 O O . TRP F 2 53 ? 89.382 110.231 151.554 1.00 0.28 53 TRP F O 1
ATOM 12414 N N . GLY F 2 54 ? 88.800 108.523 152.833 1.00 0.46 54 GLY F N 1
ATOM 12415 C CA . GLY F 2 54 ? 87.804 109.345 153.474 1.00 0.46 54 GLY F CA 1
ATOM 12416 C C . GLY F 2 54 ? 88.393 110.197 154.570 1.00 0.46 54 GLY F C 1
ATOM 12417 O O . GLY F 2 54 ? 88.306 111.426 154.533 1.00 0.46 54 GLY F O 1
ATOM 12418 N N . SER F 2 55 ? 89.025 109.550 155.538 1.00 0.52 55 SER F N 1
ATOM 12419 C CA . SER F 2 55 ? 89.428 110.209 156.762 1.00 0.52 55 SER F CA 1
ATOM 12420 C C . SER F 2 55 ? 90.906 109.982 157.010 1.00 0.52 55 SER F C 1
ATOM 12421 O O . SER F 2 55 ? 91.507 109.047 156.482 1.00 0.52 55 SER F O 1
ATOM 12423 N N . LYS F 2 56 ? 91.482 110.863 157.821 1.00 0.54 56 LYS F N 1
ATOM 12424 C CA . LYS F 2 56 ? 92.834 110.667 158.309 1.00 0.54 56 LYS F CA 1
ATOM 12425 C C . LYS F 2 56 ? 92.898 109.437 159.190 1.00 0.54 56 LYS F C 1
ATOM 12426 O O . LYS F 2 56 ? 91.908 109.011 159.784 1.00 0.54 56 LYS F O 1
ATOM 12432 N N . CYS F 2 57 ? 94.087 108.873 159.295 1.00 0.70 57 CYS F N 1
ATOM 12433 C CA . CYS F 2 57 ? 94.292 107.880 160.325 1.00 0.70 57 CYS F CA 1
ATOM 12434 C C . CYS F 2 57 ? 94.566 108.615 161.628 1.00 0.70 57 CYS F C 1
ATOM 12435 O O . CYS F 2 57 ? 95.001 109.769 161.625 1.00 0.70 57 CYS F O 1
ATOM 12438 N N . CYS F 2 58 ? 94.284 107.956 162.750 1.00 0.62 58 CYS F N 1
ATOM 12439 C CA . CYS F 2 58 ? 94.293 108.640 164.039 1.00 0.62 58 CYS F CA 1
ATOM 12440 C C . CYS F 2 58 ? 95.726 108.868 164.524 1.00 0.62 58 CYS F C 1
ATOM 12441 O O . CYS F 2 58 ? 96.705 108.675 163.797 1.00 0.62 58 CYS F O 1
ATOM 12444 N N . HIS F 2 59 ? 95.846 109.292 165.783 1.00 0.48 59 HIS F N 1
ATOM 12445 C CA . HIS F 2 59 ? 97.135 109.754 166.283 1.00 0.48 59 HIS F CA 1
ATOM 12446 C C . HIS F 2 59 ? 98.116 108.611 166.504 1.00 0.48 59 HIS F C 1
ATOM 12447 O O . HIS F 2 59 ? 99.322 108.785 166.302 1.00 0.48 59 HIS F O 1
ATOM 12449 N N . GLY F 2 60 ? 97.630 107.440 166.892 1.00 0.58 60 GLY F N 1
ATOM 12450 C CA . GLY F 2 60 ? 98.531 106.362 167.244 1.00 0.58 60 GLY F CA 1
ATOM 12451 C C . GLY F 2 60 ? 98.641 105.269 166.207 1.00 0.58 60 GLY F C 1
ATOM 12452 O O . GLY F 2 60 ? 98.935 104.117 166.539 1.00 0.58 60 GLY F O 1
ATOM 12453 N N . LEU F 2 61 ? 98.420 105.611 164.943 1.00 0.55 61 LEU F N 1
ATOM 12454 C CA . LEU F 2 61 ? 98.448 104.606 163.895 1.00 0.55 61 LEU F CA 1
ATOM 12455 C C . LEU F 2 61 ? 98.831 105.264 162.579 1.00 0.55 61 LEU F C 1
ATOM 12456 O O . LEU F 2 61 ? 98.355 106.356 162.263 1.00 0.55 61 LEU F O 1
ATOM 12458 N N . ASP F 2 62 ? 99.703 104.601 161.825 1.00 30.00 62 ASP F N 1
ATOM 12459 C CA . ASP F 2 62 ? 100.063 105.103 160.512 1.00 30.00 62 ASP F CA 1
ATOM 12460 C C . ASP F 2 62 ? 99.036 104.656 159.476 1.00 30.00 62 ASP F C 1
ATOM 12461 O O . ASP F 2 62 ? 98.204 103.781 159.724 1.00 30.00 62 ASP F O 1
ATOM 12466 N N . CYS F 2 63 ? 99.090 105.278 158.308 1.00 30.00 63 CYS F N 1
ATOM 12467 C CA . CYS F 2 63 ? 98.155 104.919 157.251 1.00 30.00 63 CYS F CA 1
ATOM 12468 C C . CYS F 2 63 ? 98.631 103.668 156.497 1.00 30.00 63 CYS F C 1
ATOM 12469 O O . CYS F 2 63 ? 97.808 102.793 156.219 1.00 30.00 63 CYS F O 1
ATOM 12472 N N . PRO F 2 64 ? 99.917 103.527 156.117 1.00 30.00 64 PRO F N 1
ATOM 12473 C CA . PRO F 2 64 ? 101.031 104.421 155.809 1.00 30.00 64 PRO F CA 1
ATOM 12474 C C . PRO F 2 64 ? 101.158 104.701 154.327 1.00 30.00 64 PRO F C 1
ATOM 12475 O O . PRO F 2 64 ? 101.212 105.875 153.969 1.00 30.00 64 PRO F O 1
ATOM 12477 N N . LEU F 2 65 ? 101.113 103.667 153.484 1.00 30.00 65 LEU F N 1
ATOM 12478 C CA . LEU F 2 65 ? 101.247 103.850 152.041 1.00 30.00 65 LEU F CA 1
ATOM 12479 C C . LEU F 2 65 ? 100.811 102.579 151.336 1.00 30.00 65 LEU F C 1
ATOM 12480 O O . LEU F 2 65 ? 101.533 101.580 151.351 1.00 30.00 65 LEU F O 1
ATOM 12485 N N . ALA F 2 66 ? 99.661 102.641 150.684 1.00 30.00 66 ALA F N 1
ATOM 12486 C CA . ALA F 2 66 ? 99.127 101.562 149.871 1.00 30.00 66 ALA F CA 1
ATOM 12487 C C . ALA F 2 66 ? 98.083 102.192 148.973 1.00 30.00 66 ALA F C 1
ATOM 12488 O O . ALA F 2 66 ? 97.836 103.396 149.041 1.00 30.00 66 ALA F O 1
ATOM 12490 N N . PHE F 2 67 ? 97.474 101.380 148.116 1.00 30.00 67 PHE F N 1
ATOM 12491 C CA . PHE F 2 67 ? 96.428 101.928 147.267 1.00 30.00 67 PHE F CA 1
ATOM 12492 C C . PHE F 2 67 ? 95.154 102.136 148.064 1.00 30.00 67 PHE F C 1
ATOM 12493 O O . PHE F 2 67 ? 94.629 103.249 148.140 1.00 30.00 67 PHE F O 1
ATOM 12501 N N . ILE F 2 68 ? 94.650 101.079 148.681 1.00 30.00 68 ILE F N 1
ATOM 12502 C CA . ILE F 2 68 ? 93.589 101.232 149.664 1.00 30.00 68 ILE F CA 1
ATOM 12503 C C . ILE F 2 68 ? 94.244 101.000 151.017 1.00 30.00 68 ILE F C 1
ATOM 12504 O O . ILE F 2 68 ? 94.404 99.851 151.445 1.00 30.00 68 ILE F O 1
ATOM 12509 N N . PRO F 2 69 ? 94.662 102.043 151.696 1.00 30.00 69 PRO F N 1
ATOM 12510 C CA . PRO F 2 69 ? 95.471 101.841 152.898 1.00 30.00 69 PRO F CA 1
ATOM 12511 C C . PRO F 2 69 ? 94.633 101.653 154.149 1.00 30.00 69 PRO F C 1
ATOM 12512 O O . PRO F 2 69 ? 93.705 102.421 154.409 1.00 30.00 69 PRO F O 1
ATOM 12514 N N . TYR F 2 70 ? 94.951 100.628 154.927 1.00 30.00 70 TYR F N 1
ATOM 12515 C CA . TYR F 2 70 ? 94.315 100.381 156.211 1.00 30.00 70 TYR F CA 1
ATOM 12516 C C . TYR F 2 70 ? 95.256 100.806 157.322 1.00 30.00 70 TYR F C 1
ATOM 12517 O O . TYR F 2 70 ? 96.459 100.547 157.239 1.00 30.00 70 TYR F O 1
ATOM 12526 N N . CYS F 2 71 ? 94.708 101.432 158.363 1.00 30.00 71 CYS F N 1
ATOM 12527 C CA . CYS F 2 71 ? 95.513 101.854 159.501 1.00 30.00 71 CYS F CA 1
ATOM 12528 C C . CYS F 2 71 ? 96.111 100.653 160.221 1.00 30.00 71 CYS F C 1
ATOM 12529 O O . CYS F 2 71 ? 95.589 99.537 160.175 1.00 30.00 71 CYS F O 1
ATOM 12532 N N . GLU F 2 72 ? 97.228 100.895 160.894 1.00 30.00 72 GLU F N 1
ATOM 12533 C CA . GLU F 2 72 ? 97.913 99.823 161.586 1.00 30.00 72 GLU F CA 1
ATOM 12534 C C . GLU F 2 72 ? 98.664 100.401 162.769 1.00 30.00 72 GLU F C 1
ATOM 12535 O O . GLU F 2 72 ? 99.140 101.536 162.727 1.00 30.00 72 GLU F O 1
ATOM 12537 N N . LYS F 2 73 ? 98.745 99.617 163.834 1.00 30.00 73 LYS F N 1
ATOM 12538 C CA . LYS F 2 73 ? 99.585 100.000 164.948 1.00 30.00 73 LYS F CA 1
ATOM 12539 C C . LYS F 2 73 ? 101.046 99.792 164.576 1.00 30.00 73 LYS F C 1
ATOM 12540 O O . LYS F 2 73 ? 101.379 99.034 163.663 1.00 30.00 73 LYS F O 1
ATOM 12542 N N . TYR F 2 74 ? 101.921 100.490 165.287 1.00 30.00 74 TYR F N 1
ATOM 12543 C CA . TYR F 2 74 ? 103.345 100.354 165.035 1.00 30.00 74 TYR F CA 1
ATOM 12544 C C . TYR F 2 74 ? 103.843 99.012 165.560 1.00 30.00 74 TYR F C 1
ATOM 12545 O O . TYR F 2 74 ? 103.219 98.378 166.413 1.00 30.00 74 TYR F O 1
ATOM 12554 N N . ARG F 2 75 ? 104.977 98.574 165.030 1.00 30.00 75 ARG F N 1
ATOM 12555 C CA . ARG F 2 75 ? 105.577 97.329 165.485 1.00 30.00 75 ARG F CA 1
ATOM 12556 C C . ARG F 2 75 ? 106.409 97.573 166.735 1.00 30.00 75 ARG F C 1
ATOM 12557 O O . ARG F 2 75 ? 106.715 98.716 167.070 1.00 30.00 75 ARG F O 1
#

GO terms:
  GO:0042802 identical protein binding (F, IPI)
  GO:0016020 membrane (C, IDA)
  GO:0009408 response to heat (P, IDA)
  GO:0008324 monoatomic cation transmembrane transporter activity (F, IDA)
  GO:0009268 response to pH (P, IDA)
  GO:0004888 transmembrane signaling receptor activity (F, IDA)
  GO:0005230 extracellular ligand-gated monoatomic ion channel activity (F, IDA)
  GO:0005231 excitatory extracellular ligand-gated monoatomic ion channel activity (F, IDA)
  GO:0005262 calcium channel activity (F, IDA)
  GO:0005516 calmodulin binding (F, IDA)
  GO:0005524 ATP binding (F, IDA)
  GO:0034605 cellular response to heat (P, IDA)
  GO:0045211 postsynaptic membrane (C, IDA)
  GO:0005886 plasma membrane (C, IDA)
  GO:0035091 phosphatidylinositol binding (F, IDA)
  GO:0015276 ligand-gated monoatomic ion channel activity (F, IDA)
  GO:0051289 protein homotetramerization (P, IDA)
  GO:0098703 calcium ion import across plasma membrane (P, IDA)
  GO:0071468 cellular response to acidic pH (P, IDA)
  GO:0070588 calcium ion transmembrane transport (P, IDA)

B-factor: mean 23.92, std 6.5, range [0.28, 37.49]

Nearest PDB structures (foldseek):
  5irx-assembly1_B  TM=1.003E+00  e=7.047E-57  Rattus norvegicus
  7l2w-assembly1_D  TM=9.829E-01  e=1.374E-44  Rattus norvegicus
  7l2t-assembly1_B  TM=9.421E-01  e=8.780E-45  Rattus norvegicus
  7l2t-assembly1_D  TM=9.411E-01  e=2.351E-44  Rattus norvegicus
  7l2u-assembly1_C  TM=9.463E-01  e=4.209E-44  Rattus norvegicus

Sequence (1726 aa):
TPLALAASSGKIGVLAYILQREIHEPECRHLSRKFTEWAYGPVHSSLYDLSCIDTCEKNSVLEVIAYSSSETPNRHDMLLVEPLNRLLQDKWDRFVKRIFYFNFFVYCLYMIIFTAAAYYRPVEGLPPYKLKNTVGDYFRVTGEILSVSGGVYFFFRGIQYFLQRRPSLKSLFVDSYSEILFFVQSLFMLVSVVLYFSQRKEYVASMVFSLAMGWTNMLYYTRGFQQMGIYAVMIEKMILRDLCRFMFVYLVFLFGFSTAVVTLIEDGKYNSLYSTCLELFKFTIGMGDLEFTENYDFKAVFIILLLAYVILTYILLLNMLIALMGETVNKIAQESKNIWKLQRAITILDTEKSFLKCMRKAFRSGKLLQVGFTPDGKDDYRWCFRVDEVNWTTTPLALAASSGKIGVLAYILQREIHEPECRHLSRKFTEWAYGPVHSSLYDLSCIDTCEKNSVLEVIAYSSSETPNRHDMLLVEPLNRLLQDKWDRFVKRIFYFNFFVYCLYMIIFTAAAYYRPVEGLPPYKLKNTVGDYFRVTGEILSVSGGVYFFFRGIQYFLQRRPSLKSLFVDSYSEILFFVQSLFMLVSVVLYFSQRKEYVASMVFSLAMGWTNMLYYTRGFQQMGIYAVMIEKMILRDLCRFMFVYLVFLFGFSTAVVTLIEDGKYNSLYSTCLELFKFTIGMGDLEFTENYDFKAVFIILLLAYVILTYILLLNMLIALMGETVNKIAQESKNIWKLQRAITILDTEKSFLKCMRKAFRSGKLLQVGFTPDGKDDYRWCFRVDEVNWTTTPLALAASSGKIGVLAYILQREIHEPECRHLSRKFTEWAYGPVHSSLYDLSCIDTCEKNSVLEVIAYSSSETPNRHDMLLVEPLNRLLQDKWDRFVKRIFYFNFFVYCLYMIIFTAAAYYRPVEGLPPYKLKNTVGDYFRVTGEILSVSGGVYFFFRGIQYFLQRRPSLKSLFVDSYSEILFFVQSLFMLVSVVLYFSQRKEYVASMVFSLAMGWTNMLYYTRGFQQMGIYAVMIEKMILRDLCRFMFVYLVFLFGFSTAVVTLIEDGKYNSLYSTCLELFKFTIGMGDLEFTENYDFKAVFIILLLAYVILTYILLLNMLIALMGETVNKIAQESKNIWKLQRAITILDTEKSFLKCMRKAFRSGKLLQVGFTPDGKDDYRWCFRVDEVNWTTTPLALAASSGKIGVLAYILQREIHEPECRHLSRKFTEWAYGPVHSSLYDLSCIDTCEKNSVLEVIAYSSSETPNRHDMLLVEPLNRLLQDKWDRFVKRIFYFNFFVYCLYMIIFTAAAYYRPVEGLPPYKLKNTVGDYFRVTGEILSVSGGVYFFFRGIQYFLQRRPSLKSLFVDSYSEILFFVQSLFMLVSVVLYFSQRKEYVASMVFSLAMGWTNMLYYTRGFQQMGIYAVMIEKMILRDLCRFMFVYLVFLFGFSTAVVTLIEDGKYNSLYSTCLELFKFTIGMGDLEFTENYDFKAVFIILLLAYVILTYILLLNMLIALMGETVNKIAQESKNIWKLQRAITILDTEKSFLKCMRKAFRSGKLLQVGFTPDGKDDYRWCFRVDEVNWTTDCAKEGEVCSWGKKCCDLDNFYCPMEFIPHCKKYKPYVPVTTNCAKEGEVCGWGSKCCHGLDCPLAFIPYCEKYRDCAKEGEVCSWGKKCCDLDNFYCPMEFIPHCKKYKPYVPVTTNCAKEGEVCGWGSKCCHGLDCPLAFIPYCEKYR

Solvent-accessible surface area: 82473 Å² total; per-residue (Å²): 120,112,12,15,123,5,0,56,36,9,99,68,56,84,4,30,143,18,2,50,54,50,34,163,114,127,89,13,47,74,104,14,38,48,45,83,63,130,77,173,68,64,35,36,6,6,7,20,16,14,70,33,2,25,44,61,108,83,64,6,4,18,26,25,5,21,78,17,53,59,67,34,110,26,60,63,2,3,62,48,10,30,6,6,28,114,0,16,90,34,36,13,72,169,55,2,90,79,62,20,94,125,63,62,126,66,6,24,91,26,0,101,59,2,14,46,14,1,76,141,38,46,98,62,46,41,46,40,57,79,52,59,121,30,74,56,30,63,70,52,73,56,7,39,65,105,2,51,65,12,2,60,118,30,48,127,100,2,56,110,45,53,131,127,51,206,23,58,174,96,20,63,104,77,24,17,24,21,47,21,49,14,33,43,4,1,66,60,10,42,72,6,26,98,49,46,151,60,115,138,62,25,17,1,13,10,19,0,40,0,0,4,37,0,21,24,7,44,26,67,23,22,49,9,61,68,59,67,6,25,15,3,22,2,9,7,39,1,47,38,112,10,29,57,83,9,86,114,9,28,80,16,8,18,69,0,13,0,6,0,1,1,1,3,4,79,65,44,100,6,97,40,51,52,7,0,25,13,21,0,22,22,2,7,3,16,20,14,67,3,62,20,116,83,42,16,35,7,9,5,3,8,4,64,0,4,35,38,1,0,49,35,0,35,2,0,1,20,20,0,6,51,18,22,2,16,36,23,0,53,134,27,41,158,47,44,76,84,33,57,71,28,23,34,3,47,22,2,20,47,15,41,93,83,53,91,90,50,59,96,25,56,105,14,72,39,72,42,67,52,40,56,42,48,75,110,39,84,85,41,90,32,83,10,19,146,16,67,43,84,85,172,95,161,118,111,12,16,120,5,0,57,35,10,101,66,56,83,5,30,144,20,2,50,54,51,34,163,112,125,90,14,46,74,104,14,38,47,42,81,62,128,78,172,67,65,34,36,6,5,8,22,14,14,71,32,2,26,43,62,109,82,65,5,3,18,26,25,4,21,79,17,53,58,66,34,110,26,56,61,2,3,61,48,10,30,6,6,28,112,0,17,88,33,36,13,71,168,54,2,90,79,62,21,95,122,64,61,125,65,7,25,88,26,0,102,58,2,11,46,13,1,73,143,36,44,100,63,44,49,48,38,52,78,54,59,121,28,73,57,32,64,70,52,74,55,7,41,65,105,1,51,64,13,2,58,117,29,49,126,99,3,57,109,43,52,130,124,47,207,23,58,177,96,20,61,105,76,25,18,24,20,48,21,51,14,35,44,4,1,67,60,9,42,71,6,28,97,47,48,151,60,116,137,62,24,18,0,12,11,20,0,40,1,0,4,38,0,20,24,7,43,25,66,22,21,50,8,62,70,58,67,7,26,14,3,22,2,9,7,40,0,46,39,114,10,28,57,84,10,87,114,8,27,77,17,7,17,68,0,14,0,6,0,1,1,1,3,4,79,58,42,98,7,97,34,51,56,12,0,23,13,21,0,24,25,1,7,3,16,20,13,66,3,62,24,116,82,49,13,29,7,7,4,3,8,2,60,0,4,36,38,1,0,49,36,1,35,2,0,1,20,19,1,8,53,19,22,2,16,35,22,0,52,134,27,40,154,45,43,75,85,33,61,70,27,22,34,3,45,21,2,19,45,16,40,93,79,52,92,92,52,59,98,25,56,105,15,70,40,71,43,67,52,40,58,43,49,76,110,40,85,86,41,90,33,84,10,20,144,16,69,44,84,87,170,96,160,117,113,13,15,122,5,0,56,36,11,99,66,56,82,5,30,143,20,2,51,55,51,35,162,113,127,88,13,47,75,104,15,39,47,42,81,61,129,79,174,68,63,34,35,7,4,8,22,15,13,71,32,2,26,44,62,109,84,65,5,3,18,24,24,5,20,77,19,53,58,67,35,112,26,59,61,2,3,63,49,9,30,6,5,28,113,0,18,89,35,36,14,71,168,57,2,91,79,60,21,94,124,61,62,125,66,6,25,89,26,0,100,59,2,12,46,14,1,75,142,38,45,98,62,45,37,46,42,55,80,53,58,121,30,73,57,29,64,70,52,73,55,7,40,64,104,2,50,65,12,3,59,116,29,48,127,98,3,56,108,44,52,130,125,49,207,21,57,176,96,20,62,106,76,24,17,26,20,46,21,50,15,33,43,3,1,68,60,10,42,70,6,26,97,48,45,149,61,114,138,61,24,16,1,13,11,20,0,38,1,0,3,36,0,19,23,7,44,24,66,22,20,48,9,61,70,59,65,6,26,14,3,21,2,9,7,40,0,47,39,114,10,29,58,84,9,88,116,9,29,78,17,7,18,72,0,13,0,5,0,1,2,0,3,4,80,60,44,99,7,97,34,52,55,12,0,25,13,20,0,24,24,1,7,3,17,20,13,67,3,63,24,116,82,50,14,29,6,8,5,3,8,2,61,1,3,36,37,1,0,49,36,0,36,2,0,0,22,20,1,7,51,19,23,3,16,35,23,0,53,135,28,40,157,48,43,75,83,32,62,73,28,24,34,4,46,20,2,20,46,15,40,92,81,52,92,91,51,60,98,24,54,104,15,69,39,71,43,67,54,42,59,43,47,76,109,40,84,86,41,90,32,86,10,20,144,18,68,44,83,86,168,96,162,116,110,12,15,123,4,0,57,34,10,99,67,56,84,4,30,145,20,2,50,51,50,35,165,112,126,90,14,46,76,104,14,40,47,45,81,61,129,78,175,69,64,35,35,7,5,8,21,14,14,71,31,2,26,43,62,107,83,64,4,3,18,26,25,4,20,79,18,51,59,67,34,110,25,58,62,3,3,62,48,11,30,6,5,29,111,0,18,87,34,35,14,71,169,56,2,90,80,62,20,94,125,62,61,125,68,6,25,89,26,0,102,57,2,12,46,14,1,75,142,38,45,98,63,46,40,48,42,57,79,53,57,121,28,74,57,30,65,70,50,73,56,8,39,64,106,1,50,65,11,2,59,116,28,49,130,100,3,57,109,44,52,131,124,50,209,22,56,173,96,20,62,105,76,26,18,26,20,46,21,49,15,34,44,4,1,68,59,10,43,71,7,27,99,50,46,147,60,114,137,62,24,19,1,12,9,20,0,39,1,0,4,37,0,19,25,6,44,24,67,23,22,48,9,61,67,59,68,6,25,15,2,22,2,10,7,40,0,48,40,114,10,29,58,84,10,88,116,8,28,79,16,7,18,72,0,13,0,5,0,1,1,0,3,4,80,65,43,101,7,95,43,53,58,9,0,24,14,21,0,24,22,1,7,3,17,19,14,65,3,62,19,115,82,40,16,35,7,7,4,2,8,4,62,1,4,37,36,1,0,50,36,0,36,2,0,1,20,19,1,7,52,18,22,2,16,34,22,0,55,135,27,41,156,46,42,74,84,34,60,72,28,23,33,3,45,20,1,18,46,16,40,90,83,51,92,90,51,61,98,23,56,106,14,69,39,71,42,67,52,41,59,43,48,76,110,41,85,84,40,88,31,86,10,18,145,16,70,44,84,86,168,96,160,124,60,5,143,72,47,83,60,0,3,65,24,19,88,13,59,81,76,97,48,8,86,15,53,52,42,86,88,4,89,4,34,70,113,97,94,118,93,89,56,82,134,72,33,4,138,74,49,79,57,0,2,64,24,16,105,12,42,84,61,18,50,12,55,49,33,100,91,4,128,7,49,82,160,155,124,62,5,142,71,48,83,62,0,2,61,21,18,90,12,59,80,76,98,49,8,86,16,54,50,41,84,88,4,90,4,34,69,112,98,93,118,95,90,57,81,134,70,33,5,138,74,50,78,56,0,2,64,23,17,103,12,42,83,62,16,50,13,57,48,33,100,89,4,127,8,51,83,157,152

Secondary structure (DSSP, 8-state):
-HHHHHHTTT-HHHHHHHHT----STTTSTT-S-EEEEEETTEEEEE---SSSS-TTS--HHHHHHS--S-SS----HHHH-SSHHHHHHHIIIIIHHHHHHHHHHHHHHHHHHHHHHHT---S-SSPP---S-HHHHHHHHHHHHHHHHHHHHHHHHHHHHHHS---SS-TTTSSHHHHHHHHHHHHHHHHHHHHHTT-TTHHHHHHHHHHHHHHGGGGTTBTBTTTTHHHHHHHHIIIIIIHHHTTTHHHHHHHHHHHHHHH--STTSSSHHHHHHHHHHHHSS-------S--TTHHHHHHHHHHHHIIIIIIIHHHHHHHHHHHHHHHHHTHHHHHHHHHHHHHHHHHHHH-S-HHHHS-S-EE--S-S-SS-S---EE--EEEE-----/-HHHHHHTTT-HHHHHHHHT----STTTSTT-S-EEEEEETTEEEEE---SSSS-TTS--HHHHHHS--S-SS----HHHH-SSHHHHHHHIIIIIHHHHHHHHHHHHHHHHHHHHHHHT---S-SSPP---S-HHHHHHHHHHHHHHHHHHHHHHHHHHHHHHS---SS-TTTSSHHHHHHHHHHHHHHHHHHHHHTT-TTHHHHHHHHHHHHHHGGGGTTBTBTTTTHHHHHHHHIIIIIIHHHTTTHHHHHHHHHHHHHHH--STTSSSHHHHHHHHHHHHSS-------S--TTHHHHHHHHHHHHIIIIIIIHHHHHHHHHHHHHHHHHTHHHHHHHHHHHHHHHHHHHH-S-HHHHS-S-EE--S-S-SS-S---EE--EEEE-----/-HHHHHHTTT-HHHHHHHHT----STTTSTT-S-EEEEEETTEEEEE---SSSS-TTS--HHHHHHS--S-SS----HHHH-SSHHHHHHHIIIIIHHHHHHHHHHHHHHHHHHHHHHHT---S-SSPP---S-HHHHHHHHHHHHHHHHHHHHHHHHHHHHHHS---SS-TTTSSHHHHHHHHHHHHHHHHHHHHHTT-TTHHHHHHHHHHHHHHGGGGTTBTBTTTTHHHHHHHHIIIIIIHHHTTTHHHHHHHHHHHHHHH--STTSSSHHHHHHHHHHHHSS-------S--TTHHHHHHHHHHHHIIIIIIIHHHHHHHHHHHHHHHHHTHHHHHHHHHHHHHHHHHHHH-S-HHHHS-S-EE--S-S-SS-S---EE--EEEE-----/-HHHHHHTTT-HHHHHHHHT----STTTSTT-S-EEEEEETTEEEEE---SSSS-TTS--HHHHHHS--S-SS----HHHH-SSHHHHHHHIIIIIHHHHHHHHHHHHHHHHHHHHHHHT---S-SSPP---S-HHHHHHHHHHHHHHHHHHHHHHHHHHHHHHS---SS-TTTSSHHHHHHHHHHHHHHHHHHHHHTT-TTHHHHHHHHHHHHHHGGGGTTBTBTTTTHHHHHHHHIIIIIIHHHTTTHHHHHHHHHHHHHHH--STTSSSHHHHHHHHHHHHSS-------S--TTHHHHHHHHHHHHIIIIIIIHHHHHHHHHHHHHHHHHTHHHHHHHHHHHHHHHHHHHH-S-HHHHS-S-EE--S-S-SS-S---EE--EEEE-----/--B-BTBBTTTT--BS-TTT-B--SSSS-B-BPPPP-----SS-B-TTSBBTTTB-B-TT-B--SSSSPBPB---/--B-BTBBTTTT--BS-TTT-B--SSSS-B-BPPPP-----SS-B-TTSBBTTTB-B-TT-B--SSSSPBPB---